Protein AF-0000000087751514 (afdb_homodimer)

Solvent-accessible surface area (backbone atoms only — not comparable to full-atom values): 96172 Å² total; per-residue (Å²): 114,69,69,55,51,56,49,49,42,50,51,45,50,41,46,51,51,48,42,32,73,72,62,78,49,67,37,50,44,45,68,71,76,81,73,72,72,69,70,77,70,86,76,60,59,80,82,56,18,78,55,41,72,42,82,78,82,82,59,77,68,70,81,74,60,80,61,81,58,60,52,70,57,47,34,41,37,33,31,66,43,54,52,54,75,67,82,70,81,80,73,78,82,79,74,65,70,76,73,64,52,57,50,64,68,59,53,51,49,52,41,48,52,53,48,36,39,46,69,65,56,31,32,37,32,43,43,76,47,79,45,81,45,93,56,75,79,64,29,29,42,37,38,36,40,36,32,31,75,52,67,71,66,46,56,58,49,47,56,52,49,52,50,51,34,32,45,65,40,20,32,61,69,59,68,70,65,67,74,66,86,58,27,80,25,62,20,53,47,45,40,50,51,52,48,38,38,52,30,47,54,91,79,64,21,46,21,50,70,80,45,54,90,51,46,72,49,72,43,47,51,77,58,64,66,54,38,54,58,52,50,45,48,59,57,67,41,65,78,47,59,84,44,89,50,62,66,60,35,49,52,41,20,42,52,50,9,40,50,59,18,48,50,53,48,48,50,52,53,53,42,61,64,32,47,64,54,18,54,47,22,54,53,47,55,57,39,41,80,78,29,53,56,58,28,37,43,50,26,46,52,46,17,49,39,38,10,37,46,51,44,48,50,52,54,49,50,46,49,28,50,46,54,50,48,24,58,48,46,39,46,21,85,43,28,58,57,79,43,68,27,87,82,40,66,57,48,79,38,78,36,74,62,78,72,43,75,36,70,41,63,68,64,67,61,35,50,53,47,47,52,50,52,51,48,51,49,50,51,47,52,53,51,50,51,52,52,45,52,53,50,56,42,49,52,34,35,54,54,62,66,40,70,83,68,44,39,92,86,30,68,58,32,50,49,51,48,46,53,50,25,50,51,49,41,49,51,46,44,46,50,47,63,63,43,45,46,52,49,33,50,52,51,42,60,68,46,47,40,59,26,45,47,55,40,51,42,54,34,49,50,46,48,46,52,49,48,52,55,62,60,49,42,56,59,48,42,48,40,69,40,38,62,80,41,27,52,60,50,27,50,51,39,51,71,67,55,73,50,99,60,75,54,59,60,51,85,80,71,71,41,50,54,60,68,49,47,45,36,54,53,49,46,53,49,48,48,45,43,62,68,37,46,43,56,51,54,50,47,52,47,44,50,58,65,48,60,76,75,82,83,68,69,51,49,32,44,55,52,36,53,68,72,57,80,88,80,81,79,72,77,77,67,72,80,68,82,78,54,58,97,35,59,64,85,68,73,63,78,92,58,67,74,73,53,83,59,83,83,76,75,84,78,77,77,74,82,73,84,80,80,79,78,81,79,89,81,83,84,78,83,77,56,59,71,59,66,79,82,85,62,60,75,90,47,42,65,61,37,52,51,45,46,52,50,51,52,50,49,53,54,51,41,67,71,30,59,61,71,63,69,60,62,57,51,53,50,50,49,53,50,50,38,50,39,29,39,43,30,41,72,41,43,55,43,35,40,53,47,41,56,49,46,61,49,44,57,40,39,51,51,45,33,54,63,69,65,22,19,44,62,75,37,42,66,47,52,65,79,61,61,55,57,55,51,49,50,49,40,30,59,50,12,40,56,47,24,46,45,35,30,49,65,29,35,28,35,53,36,46,77,34,70,75,44,39,61,65,59,55,78,53,72,90,87,60,88,59,80,76,35,49,52,58,63,84,74,46,44,70,52,58,33,50,52,50,39,52,53,50,50,54,52,43,51,50,51,41,52,48,50,61,72,69,49,70,56,66,47,69,64,58,50,52,48,51,50,50,51,51,34,43,48,44,50,44,51,50,46,54,53,32,62,67,54,32,72,74,53,52,73,62,56,54,49,49,43,50,49,46,42,50,49,42,50,50,49,46,50,49,39,39,35,35,45,48,46,48,63,57,48,64,70,76,107,115,72,70,56,54,56,51,49,50,49,51,46,49,42,47,51,51,48,41,33,73,70,62,75,47,63,35,46,46,51,71,67,81,77,72,82,76,70,66,74,69,82,69,78,79,80,87,69,19,62,58,51,59,51,76,80,76,84,73,82,79,68,82,73,60,81,61,79,61,59,54,70,57,47,33,38,38,34,30,67,43,55,52,55,74,66,84,69,81,79,74,73,77,78,75,51,72,76,73,59,52,57,48,65,67,59,53,51,50,52,40,48,52,53,47,36,40,43,70,66,57,30,34,37,32,43,42,77,46,79,46,82,46,93,54,75,80,65,28,29,41,37,38,34,40,35,32,30,75,52,65,71,65,46,55,59,50,46,55,50,48,52,48,50,34,32,45,64,40,21,32,61,69,60,69,70,66,66,73,65,84,54,46,81,29,62,18,54,49,46,40,51,50,53,47,39,39,51,30,45,54,90,78,64,21,44,22,50,71,82,45,53,91,52,44,73,50,72,45,47,51,75,57,64,66,56,37,54,56,52,52,45,46,59,58,67,42,64,79,47,60,84,46,88,49,63,66,57,35,47,50,42,21,40,51,50,9,41,50,56,18,49,51,52,50,47,51,53,54,52,42,62,65,32,48,63,55,19,53,47,21,54,52,48,56,56,39,41,79,78,29,54,56,59,27,38,44,48,26,45,51,46,17,49,38,38,9,38,46,50,44,47,49,50,54,48,50,45,48,27,49,45,53,50,48,25,58,51,47,42,46,19,84,43,28,58,58,78,42,69,28,88,82,39,67,56,48,78,38,77,35,73,62,79,72,44,74,38,71,42,64,69,65,67,61,35,50,52,46,47,52,51,52,51,49,52,48,52,51,48,52,52,50,50,50,52,51,44,53,52,51,55,44,48,51,37,36,54,52,62,66,40,71,82,66,43,39,90,88,31,70,58,33,50,51,50,48,47,52,49,24,51,51,51,42,49,52,45,43,47,50,46,62,62,43,45,47,50,48,33,51,52,52,42,60,67,47,47,40,59,25,45,47,54,40,51,44,53,34,50,50,46,47,46,53,49,49,53,54,61,60,48,41,56,59,48,43,49,42,68,41,38,60,80,40,29,51,60,47,26,50,51,38,51,71,67,56,73,52,101,59,75,54,61,60,53,83,80,70,69,40,51,54,60,68,49,48,44,36,53,52,49,46,53,50,49,46,44,43,62,70,38,46,43,54,50,53,49,47,50,49,44,48,62,64,46,65,75,68,87,77,71,67,49,47,32,44,55,53,36,55,69,75,59,80,87,81,80,80,71,79,76,69,75,76,67,77,78,55,52,98,37,48,76,73,76,80,57,72,85,56,65,71,70,77,60,79,69,87,76,78,82,79,81,85,79,81,78,77,76,79,78,80,81,71,85,75,77,79,75,80,71,65,55,68,56,63,76,81,86,62,59,77,90,47,41,64,59,36,52,52,45,46,51,51,50,54,50,51,52,54,52,40,69,72,32,59,58,72,62,71,61,62,58,52,53,50,50,50,53,50,50,37,50,41,29,39,42,30,41,70,41,43,55,44,34,42,54,50,41,56,50,46,63,50,44,57,42,40,50,52,45,34,55,62,70,64,21,17,44,62,76,36,42,66,46,52,64,82,60,60,57,59,56,50,47,50,49,41,32,60,50,11,40,57,45,24,47,46,35,29,49,64,30,34,30,34,53,36,46,78,34,69,73,44,38,60,65,60,54,82,50,69,93,86,59,88,60,79,75,36,48,52,57,64,84,72,48,43,70,52,57,33,50,51,50,37,53,53,50,50,55,52,45,50,48,49,42,51,48,51,62,72,70,50,70,58,64,47,68,65,58,52,52,48,51,50,50,49,51,33,48,49,44,49,45,51,50,46,53,53,41,63,67,62,30,70,71,51,52,73,64,55,51,50,44,38,50,48,36,41,51,48,46,51,50,48,47,45,48,38,40,32,36,41,53,48,47,62,57,48,60,69,76,107

InterPro domains:
  IPR007632 Anoctamin [PTHR12308] (82-829)
  IPR049452 Anoctamin, transmembrane domain [PF04547] (252-818)

Foldseek 3Di:
DVVVQLVVLLVQLLVVLVCCVQVVAKFKFAFPPVPCLPPPPCPADQQFDLPVRLDPDPDDRPDPPPPLDQQDFWKKWKFKWFFPPPPPPDDDPDPPPRVRDTDPVLSVVVSLLSSLLNVLRKIWIKHWDWDDDPPNRGTIIIIMITTGHDPVSLLVVLLVVQVVCVVLQWFFLLVPLVLDHGHQFQLSVNLSLVCQACPDVVVSHSNCVVVVVGTPDMFTFFDQVCLVPQLVCVLPCLVCLLPDCPVSLVSCCRNQHPLSSVVLVLLSLVLNLLVVLLVVLVVLVVVLVVDQLSSLLVLLVSQLCLLQPSLLVSLLVSLQVLLLVCSSSRTGACFQVAAWDPLFDADFDQDVVVRDTDGDDDPVVLVVLVVVLVVVLVVLLVVLLVVLVVLVQVLVLVVVVVPPQCDVPDPVNLVSLLVSLVVLLVVLCCCLVVPQLVVLLVSLSVSRDTGPQVSLLSSLVSSLSSLVSSPCVNLCCLQPPCQVCVVVVLVVCQVVVVDVDRRDDDHPPDFSLSNPPNNVVNNLVVCCCVQFVVVVVVVVVVVVVVVDPDQDSPQSSLVSVVNDDDDDCDDSPDPPDPDVVDPPDDDPPVPPVVPPPDPDDPDPDDDDDDDPPPDDPDDPDHSHGPGDSPDPPVCVVSNVVVVVVVVVQVVLQRPFAADDCSVVLSVVLSLLLCSNACCSSRSNSSVSVSVSSSSSSSRSSCCQNPRHRRHSHGHDSDNRCSSVSSVVSSLVSSLNSLCSCLPGFQSVLSVPPVSVVVQPVPDDPDSHRGRHHDCPVPPPVNSVVSSVVSSVVSVVSSVCVPVVRDSHDPLSVVLVVVLSVLSVVLVVLVVVLPPPPPPDPVVNVVSVVVNVVSSVVNSVSSNVSVVVSVVVVPD/DVVVQLVVLLVQLLVVLVCCLQVVFKFKQAFPPPDDPPPPPPPPADDDDLPLDQDPDPPDPPPPPPPLDQQDFWKKWKFKWFFPPPPPPDDDPDPPVNVRDTDPVLSVVVSLLSSLLNVLRKIWIKHWDWDDDPPNRGTIIMIMITIGHDPVSLLLVLLVVQVVCVVLQWFFLPVPLVLDDGDQFQLSVNLSLVCQACPDVQVSHSNCVVVVVGTPDMFTFFDQVCLVPQLVVVLPPLVCLLPDCPVSLVSCCRNQHDLSSVVLVLLSLVLNLLVVLLVVLVVLVVVLVVDQLSSLLVLLVSQLCLLQPSLLVSLLVSLQVLLLVCSSSRTGACFQVAAWDPLFDADFDQDVVVRDTDGDDDPVVLVVLVVVLVVVLVVLLVVLLVVLVVLVQVLVLVVVVVPPQCDPPDPVNVVSLLVSLVVLLVVLCCCLVVPQLVVLLVSLSVSRDTGPQVSLLSSLVSSLSSCVSSPCVNLCCLQPPCQVCVVVVLVVCQVVVVDVDRGDDDHPPDFSLSNPPNNVVNNLVVCCCVLFVVVVVVVVVVVVVVVPPPQDSPQSSLVSVVNDDDDDCDDDPDPPPPPDVDDSDDPPPVPPPDPPDPPDDDDDDDDDPDDPDPPDPPPPPRSHGPRDSPDPPVCVVSNVVVVVVVVVQVVLQRPFAADDCSVVLSVVLSLLLCSNACCSSRSNSSVSVSVSSSSSSSRSSCCQNPRHRRHSHGHDSDNRCSSVSSVVSSLVSSLNSLCSCLPGFQSVLSVPPVSVVVQPVPDDPDSHGGRHHDCPVPPPVNSVVSSVVSSVVSVVSSVVVPVVRDSHDPLSVVLVVVLSVLSVVLVVLVVVLPPPPPPDPVNNVVSVVVNVVSSVVNSVSSVVSNVVSVVVVPD

Organism: NCBI:txid74557

Secondary structure (DSSP, 8-state):
-HHHHHHHHHHHHHHHHHHHHHH---EEE--------------------SSS----------------------EEEEEEEEB----------SSTTTT--B-HHHHHHHHHHHHHHHHHT-EEEEEEEEE--SSGGG-EEEEEEEEE--HHHHHHHHHHHHHHHHHTT-S-GGGTTT---PPPPHHHHHHHHHHHHHS-GGGTS--GGGGTTTEEEEEEPP-HHHIIIIIHHHHH--TTTTS--HHHHHHHHHHH-HHHHHHHHHHHHHHHHHHHHHHHHHHHHHHTTT-HHHHHHHHHHHHHHIIIIIHHHHHHHHHHHHHHHHHHHT--TTTTTTPBPTT---EEEEETTTTEEEEE--HHHHHHHHHHHHHHHHHHHHHHHHHHHHHHHHHHHHHHHTTTS--TTSHHHHHHHHHHHHHHHHHHHIIIIIIIHHHHHHHHHHH--SBHHHHHHHHHHHHHHHHHHHHHHHHHIIIIIIHHHHHHHHHHHHHHT-SSS-----TT---HHHHHHHHHHHHHHHHIIIIIIHHHHHHHHHHHHTT-----THHHHHHHHHH-----------------S-S-S----S-TTT-------------------------------B------GGGHHHHHHHHHHHHHHHHHHHHSPBP-HHHHHHHHHHHHHHHHHHTTT-TTHHHHHHHHHHHHHHHHHHIIIIISBPPPP---SS-TTHHHHHHHHHHHHHHHHHHIIIIISSGGGGGSHHHHHHHT-S-TT-SS------TTTS-HHHHHHHHHHHHHHHHHHHHHHHHHS-SS-HHHHHHHHHHHHHHHHHHHHHHHHHH-TT--HHHHHHHHHHHHHHHHHHHHHHHHHHHHHHHTTT-/-HHHHHHHHHHHHHHHHHHHHHH---EEE-----S-----------S--SS-----------------------EEEEEEEEB---------SSGGGTT--B-HHHHHHHHHHHHHHHHHT-EEEEEEEEE--SSGGG-EEEEEEEEE--HHHHHHHHHHHHHHHHHTTSS-GGGTTT---PPPPHHHHHHHHHHHHHS-GGGTS--GGGGTTTEEEEEEPP-HHHIIIIIHHHHH--GGGGS--HHHHHHHHHHH-HHHHHHHHHHHHHHHHHHHHHHHHHHHHHHTTT-HHHHHHHHHHHHHHIIIIIHHHHHHHHHHHHHHHHHHHT--TTTTTTPBPTT---EEEEETTTTEEEEE--HHHHHHHHHHHHHHHHHHHHHHHHHHHHHHHHHHHHHHHTTTS--TTSHHHHHHHHHHHHHHHHHHHIIIIIIIHHHHHHHHHHH--SBHHHHHHHHHHHHHHHHHHHHHHHHHIIIIIIHHHHHHHHHHHHHHT-SSS-----TT---HHHHHHHHHHHHHHHHIIIIIIHHHHHHHHHHHHTT-----THHHHHHHHHH-----------------S-S-----STTSTTTT-----------------------------B------GGGHHHHHHHHHHHHHHHHHHHHSPBP-HHHHHHHHHHHHHHHHHHTTT-TTHHHHHHHHHHHHHHHHHHIIIIISBPPPP---SS-TTHHHHHHHHHHHHHHHHHHIIIIISSGGGGGSHHHHHHHT---TT-SS------TTTS-HHHHHHHHHHHHHHHHHHHHHHHHHS-SS-HHHHHHHHHHHHHHHHHHHHHHHHHH-TT--HHHHHHHHHHHHHHHHHHHHHHHHHHHHHHHGGG-

Nearest PDB structures (foldseek):
  7rxg-assembly1_B  TM=7.237E-01  e=9.413E-23  Aspergillus fumigatus A1163
  8tol-assembly1_B  TM=7.421E-01  e=1.070E-21  Fusarium vanettenii 77-13-4
  7rx2-assembly1_B  TM=7.540E-01  e=1.449E-21  Aspergillus fumigatus A1163
  8tps-assembly1_A  TM=7.712E-01  e=7.522E-20  Fusarium vanettenii 77-13-4
  4wit-assembly1_A  TM=7.027E-01  e=1.022E-20  Fusarium vanettenii 77-13-4

pLDDT: mean 70.04, std 22.33, range [16.31, 97.81]

Sequence (1750 aa):
MADTDETKAEEAIAQCVNDILFESSAIAIAIPEEHDQIAPLKIQPDNQSRESSFATSTASDTMFENDRRKLVFDYAIIVKLSRRGNNSPTKSPVKQLTDTQFNQEAVAKIQAIAKRLVYVGFHVRLETRWSEKKKQQASHLKVILLVYAPEGILSTHKKKLEVERWIEGGRYGEHILNLSRPKMTSADRLVLVDRLLYMPFEDGGVGLSDFESIISKAFPLHDDEFNREIVSNWFYKWKDYFRNNDDQIDNIRLHFGEKAGLYFAFMDFYTKWLIPIAIWGVLIYIVSAFSAMGYFQLLGITGVFVSSIWGTLFLIFWKRKRSAIRLKWGVGQLEHVNVLNPDYQGVPRFDVPTGVVKLYYPTYKRRLKYVFGYFILLVFIAVETVVTIGFVDLYFFFKSGCAGGCSTGGFENWILVLCQGILLGLVVDIIQYQIFRVIAVALTNWENHRTEKRYETSRALKIFLWDFFGIYSWFWMCAFVYIPYGQQFSDLINEYHILPWPSSYRPGLLVLGNIFITPLVVTQSLKIVFEKMIPYFLLKGAKKAMGSKGNYDVYQTAIAQDFYTPNVSAPKPPPSPQFSEIMVLGLKNVSRKLSSSPRKAQSTSEVSPKKSTIDKPKERRSRGCITNLSVPLAQQNAFHEQRRRFVDRVLEQAHQSPHDNFADYADMCVQFGYVSQFTCIWPFIPLCAVVNNVFEVRSTAFQLAYASARRVPQRTSSIGSWNMFLKFNNIWAIFINIALICYASGLLESFYSDCYLSLGQIGYGEHLPPLVPNFTCLSSDERLKTFLILEHSFVIVYVLLYLTIPVLPSDVKRIMRKKDKEIKEHFVSQLQLFNSPQATPDFASLNLVKHQLFSVELKTILVRVENALTNRRSMMADTDETKAEEAIAQCVNDILFESSAIAIAIPEEHDQIAPLKIQPDNQSRESSFATSTASDTMFENDRRKLVFDYAIIVKLSRRGNNSPTKSPVKQLTDTQFNQEAVAKIQAIAKRLVYVGFHVRLETRWSEKKKQQASHLKVILLVYAPEGILSTHKKKLEVERWIEGGRYGEHILNLSRPKMTSADRLVLVDRLLYMPFEDGGVGLSDFESIISKAFPLHDDEFNREIVSNWFYKWKDYFRNNDDQIDNIRLHFGEKAGLYFAFMDFYTKWLIPIAIWGVLIYIVSAFSAMGYFQLLGITGVFVSSIWGTLFLIFWKRKRSAIRLKWGVGQLEHVNVLNPDYQGVPRFDVPTGVVKLYYPTYKRRLKYVFGYFILLVFIAVETVVTIGFVDLYFFFKSGCAGGCSTGGFENWILVLCQGILLGLVVDIIQYQIFRVIAVALTNWENHRTEKRYETSRALKIFLWDFFGIYSWFWMCAFVYIPYGQQFSDLINEYHILPWPSSYRPGLLVLGNIFITPLVVTQSLKIVFEKMIPYFLLKGAKKAMGSKGNYDVYQTAIAQDFYTPNVSAPKPPPSPQFSEIMVLGLKNVSRKLSSSPRKAQSTSEVSPKKSTIDKPKERRSRGCITNLSVPLAQQNAFHEQRRRFVDRVLEQAHQSPHDNFADYADMCVQFGYVSQFTCIWPFIPLCAVVNNVFEVRSTAFQLAYASARRVPQRTSSIGSWNMFLKFNNIWAIFINIALICYASGLLESFYSDCYLSLGQIGYGEHLPPLVPNFTCLSSDERLKTFLILEHSFVIVYVLLYLTIPVLPSDVKRIMRKKDKEIKEHFVSQLQLFNSPQATPDFASLNLVKHQLFSVELKTILVRVENALTNRRSM

Structure (mmCIF, N/CA/C/O backbone):
data_AF-0000000087751514-model_v1
#
loop_
_entity.id
_entity.type
_entity.pdbx_description
1 polymer 'Transmembrane protein'
#
loop_
_atom_site.group_PDB
_atom_site.id
_atom_site.type_symbol
_atom_site.label_atom_id
_atom_site.label_alt_id
_atom_site.label_comp_id
_atom_site.label_asym_id
_atom_site.label_entity_id
_atom_site.label_seq_id
_atom_site.pdbx_PDB_ins_code
_atom_site.Cartn_x
_atom_site.Cartn_y
_atom_site.Cartn_z
_atom_site.occupancy
_atom_site.B_iso_or_equiv
_atom_site.auth_seq_id
_atom_site.auth_comp_id
_atom_site.auth_asym_id
_atom_site.auth_atom_id
_atom_site.pdbx_PDB_model_num
ATOM 1 N N . MET A 1 1 ? 55.594 -12.172 -33.625 1 25.12 1 MET A N 1
ATOM 2 C CA . MET A 1 1 ? 55.594 -13.516 -33.062 1 25.12 1 MET A CA 1
ATOM 3 C C . MET A 1 1 ? 54.25 -13.805 -32.375 1 25.12 1 MET A C 1
ATOM 5 O O . MET A 1 1 ? 53.875 -14.969 -32.219 1 25.12 1 MET A O 1
ATOM 9 N N . ALA A 1 2 ? 53.656 -12.75 -31.922 1 39.25 2 ALA A N 1
ATOM 10 C CA . ALA A 1 2 ? 52.375 -12.852 -31.25 1 39.25 2 ALA A CA 1
ATOM 11 C C . ALA A 1 2 ? 51.281 -13.242 -32.25 1 39.25 2 ALA A C 1
ATOM 13 O O . ALA A 1 2 ? 50.375 -13.992 -31.891 1 39.25 2 ALA A O 1
ATOM 14 N N . ASP A 1 3 ? 51.375 -12.742 -33.438 1 42.31 3 ASP A N 1
ATOM 15 C CA . ASP A 1 3 ? 50.375 -13 -34.469 1 42.31 3 ASP A CA 1
ATOM 16 C C . ASP A 1 3 ? 50.406 -14.469 -34.906 1 42.31 3 ASP A C 1
ATOM 18 O O . ASP A 1 3 ? 49.344 -15.039 -35.219 1 42.31 3 ASP A O 1
ATOM 22 N N . THR A 1 4 ? 51.562 -15.023 -34.781 1 47.47 4 THR A N 1
ATOM 23 C CA . THR A 1 4 ? 51.719 -16.391 -35.281 1 47.47 4 THR A CA 1
ATOM 24 C C . THR A 1 4 ? 51.094 -17.391 -34.312 1 47.47 4 THR A C 1
ATOM 26 O O . THR A 1 4 ? 50.5 -18.391 -34.75 1 47.47 4 THR A O 1
ATOM 29 N N . ASP A 1 5 ? 51.188 -17.078 -33.094 1 42.22 5 ASP A N 1
ATOM 30 C CA . ASP A 1 5 ? 50.688 -18 -32.094 1 42.22 5 ASP A CA 1
ATOM 31 C C . ASP A 1 5 ? 49.156 -18 -32.094 1 42.22 5 ASP A C 1
ATOM 33 O O . ASP A 1 5 ? 48.531 -19.047 -31.938 1 42.22 5 ASP A O 1
ATOM 37 N N . GLU A 1 6 ? 48.562 -16.875 -32.312 1 50.69 6 GLU A N 1
ATOM 38 C CA . GLU A 1 6 ? 47.125 -16.797 -32.375 1 50.69 6 GLU A CA 1
ATOM 39 C C . GLU A 1 6 ? 46.594 -17.531 -33.625 1 50.69 6 GLU A C 1
ATOM 41 O O . GLU A 1 6 ? 45.562 -18.203 -33.531 1 50.69 6 GLU A O 1
ATOM 46 N N . THR A 1 7 ? 47.406 -17.469 -34.688 1 52.81 7 THR A N 1
ATOM 47 C CA . THR A 1 7 ? 46.969 -18.125 -35.938 1 52.81 7 THR A CA 1
ATOM 48 C C . THR A 1 7 ? 47.094 -19.641 -35.812 1 52.81 7 THR A C 1
ATOM 50 O O . THR A 1 7 ? 46.25 -20.391 -36.281 1 52.81 7 THR A O 1
ATOM 53 N N . LYS A 1 8 ? 48.094 -20.078 -35.062 1 50.31 8 LYS A N 1
ATOM 54 C CA . LYS A 1 8 ? 48.281 -21.516 -34.875 1 50.31 8 LYS A CA 1
ATOM 55 C C . LYS A 1 8 ? 47.188 -22.094 -33.969 1 50.31 8 LYS A C 1
ATOM 57 O O . LYS A 1 8 ? 46.656 -23.188 -34.25 1 50.31 8 LYS A O 1
ATOM 62 N N . ALA A 1 9 ? 46.906 -21.297 -33 1 52.25 9 ALA A N 1
ATOM 63 C CA . ALA A 1 9 ? 45.844 -21.719 -32.094 1 52.25 9 ALA A CA 1
ATOM 64 C C . ALA A 1 9 ? 44.5 -21.781 -32.844 1 52.25 9 ALA A C 1
ATOM 66 O O . ALA A 1 9 ? 43.719 -22.719 -32.625 1 52.25 9 ALA A O 1
ATOM 67 N N . GLU A 1 10 ? 44.344 -20.859 -33.75 1 57.66 10 GLU A N 1
ATOM 68 C CA . GLU A 1 10 ? 43.094 -20.844 -34.531 1 57.66 10 GLU A CA 1
ATOM 69 C C . GLU A 1 10 ? 43.062 -22.016 -35.5 1 57.66 10 GLU A C 1
ATOM 71 O O . GLU A 1 10 ? 42 -22.641 -35.688 1 57.66 10 GLU A O 1
ATOM 76 N N . GLU A 1 11 ? 44.156 -22.312 -36.125 1 57.47 11 GLU A N 1
ATOM 77 C CA . GLU A 1 11 ? 44.219 -23.438 -37.062 1 57.47 11 GLU A CA 1
ATOM 78 C C . GLU A 1 11 ? 44.062 -24.766 -36.344 1 57.47 11 GLU A C 1
ATOM 80 O O . GLU A 1 11 ? 43.406 -25.688 -36.844 1 57.47 11 GLU A O 1
ATOM 85 N N . ALA A 1 12 ? 44.531 -24.828 -35.125 1 51.59 12 ALA A N 1
ATOM 86 C CA . ALA A 1 12 ? 44.406 -26.047 -34.344 1 51.59 12 ALA A CA 1
ATOM 87 C C . ALA A 1 12 ? 42.938 -26.281 -33.938 1 51.59 12 ALA A C 1
ATOM 89 O O . ALA A 1 12 ? 42.438 -27.422 -34 1 51.59 12 ALA A O 1
ATOM 90 N N . ILE A 1 13 ? 42.312 -25.234 -33.625 1 58.72 13 ILE A N 1
ATOM 91 C CA . ILE A 1 13 ? 40.906 -25.328 -33.25 1 58.72 13 ILE A CA 1
ATOM 92 C C . ILE A 1 13 ? 40.062 -25.734 -34.469 1 58.72 13 ILE A C 1
ATOM 94 O O . ILE A 1 13 ? 39.188 -26.594 -34.375 1 58.72 13 ILE A O 1
ATOM 98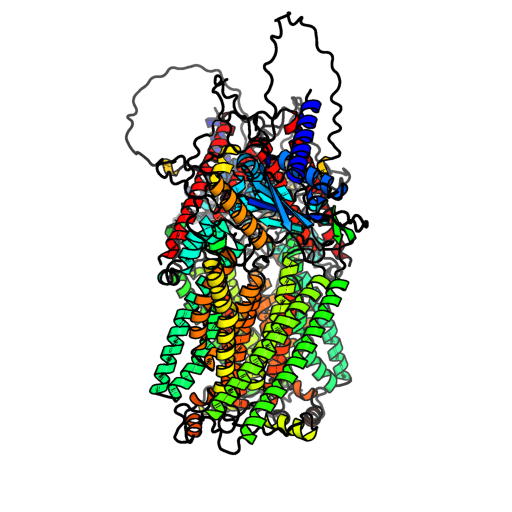 N N . ALA A 1 14 ? 40.469 -25.141 -35.594 1 60.12 14 ALA A N 1
ATOM 99 C CA . ALA A 1 14 ? 39.781 -25.484 -36.844 1 60.12 14 ALA A CA 1
ATOM 100 C C . ALA A 1 14 ? 40 -26.938 -37.219 1 60.12 14 ALA A C 1
ATOM 102 O O . ALA A 1 14 ? 39.094 -27.641 -37.656 1 60.12 14 ALA A O 1
ATOM 103 N N . GLN A 1 15 ? 41.188 -27.391 -37.031 1 56.94 15 GLN A N 1
ATOM 104 C CA . GLN A 1 15 ? 41.5 -28.781 -37.344 1 56.94 15 GLN A CA 1
ATOM 105 C C . GLN A 1 15 ? 40.781 -29.734 -36.406 1 56.94 15 GLN A C 1
ATOM 107 O O . GLN A 1 15 ? 40.312 -30.797 -36.812 1 56.94 15 GLN A O 1
ATOM 112 N N . CYS A 1 16 ? 40.688 -29.312 -35.156 1 56.56 16 CYS A N 1
ATOM 113 C CA . CYS A 1 16 ? 39.969 -30.141 -34.188 1 56.56 16 CYS A CA 1
ATOM 114 C C . CYS A 1 16 ? 38.5 -30.281 -34.562 1 56.56 16 CYS A C 1
ATOM 116 O O . CYS A 1 16 ? 37.938 -31.375 -34.469 1 56.56 16 CYS A O 1
ATOM 118 N N . VAL A 1 17 ? 37.969 -29.234 -35.031 1 60.12 17 VAL A N 1
ATOM 119 C CA . VAL A 1 17 ? 36.594 -29.266 -35.469 1 60.12 17 VAL A CA 1
ATOM 120 C C . VAL A 1 17 ? 36.438 -30.156 -36.688 1 60.12 17 VAL A C 1
ATOM 122 O O . VAL A 1 17 ? 35.5 -30.969 -36.781 1 60.12 17 VAL A O 1
ATOM 125 N N . ASN A 1 18 ? 37.438 -30.016 -37.562 1 56.62 18 ASN A N 1
ATOM 126 C CA . ASN A 1 18 ? 37.406 -30.844 -38.781 1 56.62 18 ASN A CA 1
ATOM 127 C C . ASN A 1 18 ? 37.594 -32.312 -38.438 1 56.62 18 ASN A C 1
ATOM 129 O O . ASN A 1 18 ? 36.938 -33.188 -39.031 1 56.62 18 ASN A O 1
ATOM 133 N N . ASP A 1 19 ? 38.469 -32.562 -37.531 1 53.09 19 ASP A N 1
ATOM 134 C CA . ASP A 1 19 ? 38.75 -33.969 -37.188 1 53.09 19 ASP A CA 1
ATOM 135 C C . ASP A 1 19 ? 37.531 -34.625 -36.562 1 53.09 19 ASP A C 1
ATOM 137 O O . ASP A 1 19 ? 37.25 -35.812 -36.812 1 53.09 19 ASP A O 1
ATOM 141 N N . ILE A 1 20 ? 36.875 -33.875 -35.781 1 54.62 20 ILE A N 1
ATOM 142 C CA . ILE A 1 20 ? 35.688 -34.406 -35.125 1 54.62 20 ILE A CA 1
ATOM 143 C C . ILE A 1 20 ? 34.594 -34.625 -36.125 1 54.62 20 ILE A C 1
ATOM 145 O O . ILE A 1 20 ? 33.875 -35.656 -36.062 1 54.62 20 ILE A O 1
ATOM 149 N N . LEU A 1 21 ? 34.562 -33.688 -36.938 1 51.81 21 LEU A N 1
ATOM 150 C CA . LEU A 1 21 ? 33.5 -33.781 -37.938 1 51.81 21 LEU A CA 1
ATOM 151 C C . LEU A 1 21 ? 33.75 -34.938 -38.875 1 51.81 21 LEU A C 1
ATOM 153 O O . LEU A 1 21 ? 32.781 -35.562 -39.344 1 51.81 21 LEU A O 1
ATOM 157 N N . PHE A 1 22 ? 35.062 -35.188 -39.125 1 51 22 PHE A N 1
ATOM 158 C CA . PHE A 1 22 ? 35.344 -36.188 -40.156 1 51 22 PHE A CA 1
ATOM 159 C C . PHE A 1 22 ? 35.812 -37.5 -39.531 1 51 22 PHE A C 1
ATOM 161 O O . PHE A 1 22 ? 35.656 -38.594 -40.125 1 51 22 PHE A O 1
ATOM 168 N N . GLU A 1 23 ? 36.5 -37.438 -38.25 1 47.47 23 GLU A N 1
ATOM 169 C CA . GLU A 1 23 ? 37.031 -38.688 -37.719 1 47.47 23 GLU A CA 1
ATOM 170 C C . GLU A 1 23 ? 36.219 -39.156 -36.5 1 47.47 23 GLU A C 1
ATOM 172 O O . GLU A 1 23 ? 36.438 -40.25 -35.969 1 47.47 23 GLU A O 1
ATOM 177 N N . SER A 1 24 ? 34.969 -38.906 -36.219 1 42.94 24 SER A N 1
ATOM 178 C CA . SER A 1 24 ? 34 -39.312 -35.219 1 42.94 24 SER A CA 1
ATOM 179 C C . SER A 1 24 ? 34.625 -39.281 -33.812 1 42.94 24 SER A C 1
ATOM 181 O O . SER A 1 24 ? 34.188 -40 -32.906 1 42.94 24 SER A O 1
ATOM 183 N N . SER A 1 25 ? 35.875 -38.719 -33.531 1 39.69 25 SER A N 1
ATOM 184 C CA . SER A 1 25 ? 36.5 -38.812 -32.219 1 39.69 25 SER A CA 1
ATOM 185 C C . SER A 1 25 ? 36.188 -37.594 -31.375 1 39.69 25 SER A C 1
ATOM 187 O O . SER A 1 25 ? 35.969 -36.5 -31.906 1 39.69 25 SER A O 1
ATOM 189 N N . ALA A 1 26 ? 35.719 -37.688 -30.062 1 44.06 26 ALA A N 1
ATOM 190 C CA . ALA A 1 26 ? 35.469 -36.625 -29.109 1 44.06 26 ALA A CA 1
ATOM 191 C C . ALA A 1 26 ? 36.75 -35.906 -28.75 1 44.06 26 ALA A C 1
ATOM 193 O O . ALA A 1 26 ? 37.812 -36.531 -28.562 1 44.06 26 ALA A O 1
ATOM 194 N N . ILE A 1 27 ? 37.062 -34.625 -29 1 42.84 27 ILE A N 1
ATOM 195 C CA . ILE A 1 27 ? 38.281 -33.906 -28.703 1 42.84 27 ILE A CA 1
ATOM 196 C C . ILE A 1 27 ? 38 -32.812 -27.672 1 42.84 27 ILE A C 1
ATOM 198 O O . ILE A 1 27 ? 37 -32.125 -27.75 1 42.84 27 ILE A O 1
ATOM 202 N N . ALA A 1 28 ? 38.594 -32.875 -26.5 1 42.38 28 ALA A N 1
ATOM 203 C CA . ALA A 1 28 ? 38.594 -31.797 -25.531 1 42.38 28 ALA A CA 1
ATOM 204 C C . ALA A 1 28 ? 39.531 -30.672 -25.953 1 42.38 28 ALA A C 1
ATOM 206 O O . ALA A 1 28 ? 40.625 -30.922 -26.406 1 42.38 28 ALA A O 1
ATOM 207 N N . ILE A 1 29 ? 39.125 -29.438 -26.156 1 43.38 29 ILE A N 1
ATOM 208 C CA . ILE A 1 29 ? 39.969 -28.297 -26.484 1 43.38 29 ILE A CA 1
ATOM 209 C C . ILE A 1 29 ? 40.219 -27.453 -25.219 1 43.38 29 ILE A C 1
ATOM 211 O O . ILE A 1 29 ? 39.25 -27 -24.578 1 43.38 29 ILE A O 1
ATOM 215 N N . ALA A 1 30 ? 41.219 -27.609 -24.375 1 37.97 30 ALA A N 1
ATOM 216 C CA . ALA A 1 30 ? 41.531 -26.719 -23.266 1 37.97 30 ALA A CA 1
ATOM 217 C C . ALA A 1 30 ? 42.75 -25.844 -23.594 1 37.97 30 ALA A C 1
ATOM 219 O O . ALA A 1 30 ? 43.656 -26.266 -24.344 1 37.97 30 ALA A O 1
ATOM 220 N N . ILE A 1 31 ? 42.812 -24.531 -23.406 1 33.12 31 ILE A N 1
ATOM 221 C CA . ILE A 1 31 ? 44 -23.672 -23.484 1 33.12 31 ILE A CA 1
ATOM 222 C C . ILE A 1 31 ? 44.844 -23.844 -22.234 1 33.12 31 ILE A C 1
ATOM 224 O O . ILE A 1 31 ? 44.344 -23.703 -21.109 1 33.12 31 ILE A O 1
ATOM 228 N N . PRO A 1 32 ? 46.125 -24.312 -22.172 1 28.3 32 PRO A N 1
ATOM 229 C CA . PRO A 1 32 ? 46.938 -24.375 -20.969 1 28.3 32 PRO A CA 1
ATOM 230 C C . PRO A 1 32 ? 47.156 -23.016 -20.312 1 28.3 32 PRO A C 1
ATOM 232 O O . PRO A 1 32 ? 47.406 -22.031 -21.016 1 28.3 32 PRO A O 1
ATOM 235 N N . GLU A 1 33 ? 46.531 -22.688 -19.188 1 32.19 33 GLU A N 1
ATOM 236 C CA . GLU A 1 33 ? 46.719 -21.453 -18.422 1 32.19 33 GLU A CA 1
ATOM 237 C C . GLU A 1 33 ? 48.188 -21.234 -18.078 1 32.19 33 GLU A C 1
ATOM 239 O O . GLU A 1 33 ? 48.812 -22.078 -17.438 1 32.19 33 GLU A O 1
ATOM 244 N N . GLU A 1 34 ? 49.094 -20.609 -18.828 1 27.8 34 GLU A N 1
ATOM 245 C CA . GLU A 1 34 ? 50.438 -20.312 -18.328 1 27.8 34 GLU A CA 1
ATOM 246 C C . GLU A 1 34 ? 50.375 -19.609 -16.969 1 27.8 34 GLU A C 1
ATOM 248 O O . GLU A 1 34 ? 51.375 -19.547 -16.25 1 27.8 34 GLU A O 1
ATOM 253 N N . HIS A 1 35 ? 49.531 -18.719 -16.734 1 26.95 35 HIS A N 1
ATOM 254 C CA . HIS A 1 35 ? 49.844 -17.703 -15.742 1 26.95 35 HIS A CA 1
ATOM 255 C C . HIS A 1 35 ? 49.719 -18.266 -14.328 1 26.95 35 HIS A C 1
ATOM 257 O O . HIS A 1 35 ? 49.906 -17.531 -13.352 1 26.95 35 HIS A O 1
ATOM 263 N N . ASP A 1 36 ? 49.062 -19.328 -14 1 27.81 36 ASP A N 1
ATOM 264 C CA . ASP A 1 36 ? 48.625 -19.25 -12.602 1 27.81 36 ASP A CA 1
ATOM 265 C C . ASP A 1 36 ? 49.719 -19.734 -11.656 1 27.81 36 ASP A C 1
ATOM 267 O O . ASP A 1 36 ? 49.844 -20.938 -11.414 1 27.81 36 ASP A O 1
ATOM 271 N N . GLN A 1 37 ? 51 -19.266 -11.758 1 27.12 37 GLN A N 1
ATOM 272 C CA . GLN A 1 37 ? 51.812 -19.578 -10.602 1 27.12 37 GLN A CA 1
ATOM 273 C C . GLN A 1 37 ? 51.094 -19.281 -9.297 1 27.12 37 GLN A C 1
ATOM 275 O O . GLN A 1 37 ? 51.719 -19.109 -8.25 1 27.12 37 GLN A O 1
ATOM 280 N N . ILE A 1 38 ? 50.031 -18.656 -9.25 1 24.83 38 ILE A N 1
ATOM 281 C CA . ILE A 1 38 ? 49.594 -18.234 -7.926 1 24.83 38 ILE A CA 1
ATOM 282 C C . ILE A 1 38 ? 49.312 -19.469 -7.07 1 24.83 38 ILE A C 1
ATOM 284 O O . ILE A 1 38 ? 48.531 -20.344 -7.461 1 24.83 38 ILE A O 1
ATOM 288 N N . ALA A 1 39 ? 50.375 -19.953 -6.234 1 26.06 39 ALA A N 1
ATOM 289 C CA . ALA A 1 39 ? 50.281 -20.953 -5.184 1 26.06 39 ALA A CA 1
ATOM 290 C C . ALA A 1 39 ? 48.875 -20.969 -4.57 1 26.06 39 ALA A C 1
ATOM 292 O O . ALA A 1 39 ? 48.312 -19.906 -4.262 1 26.06 39 ALA A O 1
ATOM 293 N N . PRO A 1 40 ? 48.25 -22.094 -4.824 1 24.52 40 PRO A N 1
ATOM 294 C CA . PRO A 1 40 ? 46.938 -22.078 -4.195 1 24.52 40 PRO A CA 1
ATOM 295 C C . PRO A 1 40 ? 47 -21.875 -2.682 1 24.52 40 PRO A C 1
ATOM 297 O O . PRO A 1 40 ? 47.719 -22.625 -1.99 1 24.52 40 PRO A O 1
ATOM 300 N N . LEU A 1 41 ? 47.344 -20.672 -2.18 1 25.02 41 LEU A N 1
ATOM 301 C CA . LEU A 1 41 ? 47.188 -20.484 -0.742 1 25.02 41 LEU A CA 1
ATOM 302 C C . LEU A 1 41 ? 46.094 -21.406 -0.206 1 25.02 41 LEU A C 1
ATOM 304 O O . LEU A 1 41 ? 45.031 -21.594 -0.851 1 25.02 41 LEU A O 1
ATOM 308 N N . LYS A 1 42 ? 46.469 -22.406 0.703 1 27.19 42 LYS A N 1
ATOM 309 C CA . LYS A 1 42 ? 45.719 -23.391 1.485 1 27.19 42 LYS A CA 1
ATOM 310 C C . LYS A 1 42 ? 44.438 -22.797 2.045 1 27.19 42 LYS A C 1
ATOM 312 O O . LYS A 1 42 ? 44.438 -22.156 3.096 1 27.19 42 LYS A O 1
ATOM 317 N N . ILE A 1 43 ? 43.656 -22.281 1.206 1 25.06 43 ILE A N 1
ATOM 318 C CA . ILE A 1 43 ? 42.406 -21.688 1.651 1 25.06 43 ILE A CA 1
ATOM 319 C C . ILE A 1 43 ? 41.5 -22.766 2.252 1 25.06 43 ILE A C 1
ATOM 321 O O . ILE A 1 43 ? 41.125 -23.719 1.562 1 25.06 43 ILE A O 1
ATOM 325 N N . GLN A 1 44 ? 41.75 -23.438 3.479 1 25.33 44 GLN A N 1
ATOM 326 C CA . GLN A 1 44 ? 40.938 -24.422 4.199 1 25.33 44 GLN A CA 1
ATOM 327 C C . GLN A 1 44 ? 39.438 -24.219 3.92 1 25.33 44 GLN A C 1
ATOM 329 O O . GLN A 1 44 ? 38.75 -25.156 3.52 1 25.33 44 GLN A O 1
ATOM 334 N N . PRO A 1 45 ? 38.656 -24.125 5.168 1 27.33 45 PRO A N 1
ATOM 335 C CA . PRO A 1 45 ? 37.25 -24.469 5.492 1 27.33 45 PRO A CA 1
ATOM 336 C C . PRO A 1 45 ? 36.25 -23.797 4.547 1 27.33 45 PRO A C 1
ATOM 338 O O . PRO A 1 45 ? 36.188 -22.562 4.473 1 27.33 45 PRO A O 1
ATOM 341 N N . ASP A 1 46 ? 35.781 -24.422 3.377 1 25.62 46 ASP A N 1
ATOM 342 C CA . ASP A 1 46 ? 35.469 -23.578 2.225 1 25.62 46 ASP A CA 1
ATOM 343 C C . ASP A 1 46 ? 34.031 -23.125 2.262 1 25.62 46 ASP A C 1
ATOM 345 O O . ASP A 1 46 ? 33.125 -23.875 1.907 1 25.62 46 ASP A O 1
ATOM 349 N N . ASN A 1 47 ? 33.344 -22.734 3.191 1 30.77 47 ASN A N 1
ATOM 350 C CA . ASN A 1 47 ? 32.062 -22.344 3.77 1 30.77 47 ASN A CA 1
ATOM 351 C C . ASN A 1 47 ? 31.281 -21.406 2.844 1 30.77 47 ASN A C 1
ATOM 353 O O . ASN A 1 47 ? 30.953 -20.281 3.225 1 30.77 47 ASN A O 1
ATOM 357 N N . GLN A 1 48 ? 31.156 -21.641 1.503 1 28.58 48 GLN A N 1
ATOM 358 C CA . GLN A 1 48 ? 31.156 -20.625 0.445 1 28.58 48 GLN A CA 1
ATOM 359 C C . GLN A 1 48 ? 29.734 -20.172 0.127 1 28.58 48 GLN A C 1
ATOM 361 O O . GLN A 1 48 ? 28.766 -20.828 0.493 1 28.58 48 GLN A O 1
ATOM 366 N N . SER A 1 49 ? 29.141 -19.391 -1.289 1 32.62 49 SER A N 1
ATOM 367 C CA . SER A 1 49 ? 28.922 -17.984 -1.604 1 32.62 49 SER A CA 1
ATOM 368 C C . SER A 1 49 ? 27.453 -17.672 -1.817 1 32.62 49 SER A C 1
ATOM 370 O O . SER A 1 49 ? 27.062 -16.516 -1.909 1 32.62 49 SER A O 1
ATOM 372 N N . ARG A 1 50 ? 26.516 -18.359 -1.996 1 39.88 50 ARG A N 1
ATOM 373 C CA . ARG A 1 50 ? 25.438 -17.578 -2.584 1 39.88 50 ARG A CA 1
ATOM 374 C C . ARG A 1 50 ? 24.891 -16.562 -1.591 1 39.88 50 ARG A C 1
ATOM 376 O O . ARG A 1 50 ? 24.172 -16.922 -0.652 1 39.88 50 ARG A O 1
ATOM 383 N N . GLU A 1 51 ? 25.375 -15.234 -0.924 1 36.88 51 GLU A N 1
ATOM 384 C CA . GLU A 1 51 ? 25.25 -13.953 -0.251 1 36.88 51 GLU A CA 1
ATOM 385 C C . GLU A 1 51 ? 23.781 -13.602 -0.013 1 36.88 51 GLU A C 1
ATOM 387 O O . GLU A 1 51 ? 22.953 -13.703 -0.924 1 36.88 51 GLU A O 1
ATOM 392 N N . SER A 1 52 ? 22.906 -14.023 1.101 1 36.94 52 SER A N 1
ATOM 393 C CA . SER A 1 52 ? 22.891 -13.43 2.438 1 36.94 52 SER A CA 1
ATOM 394 C C . SER A 1 52 ? 23.688 -14.281 3.422 1 36.94 52 SER A C 1
ATOM 396 O O . SER A 1 52 ? 23.203 -15.32 3.879 1 36.94 52 SER A O 1
ATOM 398 N N . SER A 1 53 ? 25.281 -14.742 3.609 1 33.94 53 SER A N 1
ATOM 399 C CA . SER A 1 53 ? 26.297 -15.539 4.281 1 33.94 53 SER A CA 1
ATOM 400 C C . SER A 1 53 ? 26.719 -14.906 5.605 1 33.94 53 SER A C 1
ATOM 402 O O . SER A 1 53 ? 27.562 -14.016 5.637 1 33.94 53 SER A O 1
ATOM 404 N N . PHE A 1 54 ? 26.156 -14.586 6.645 1 33.22 54 PHE A N 1
ATOM 405 C CA . PHE A 1 54 ? 26.891 -13.922 7.719 1 33.22 54 PHE A CA 1
ATOM 406 C C . PHE A 1 54 ? 27.844 -14.898 8.414 1 33.22 54 PHE A C 1
ATOM 408 O O . PHE A 1 54 ? 28.594 -14.516 9.305 1 33.22 54 PHE A O 1
ATOM 415 N N . ALA A 1 55 ? 28.047 -16.25 8.43 1 31.17 55 ALA A N 1
ATOM 416 C CA . ALA A 1 55 ? 28.812 -17.125 9.312 1 31.17 55 ALA A CA 1
ATOM 417 C C . ALA A 1 55 ? 30.312 -17.031 9 1 31.17 55 ALA A C 1
ATOM 419 O O . ALA A 1 55 ? 30.719 -17.203 7.848 1 31.17 55 ALA A O 1
ATOM 420 N N . THR A 1 56 ? 31.203 -16.344 9.969 1 30.5 56 THR A N 1
ATOM 421 C CA . THR A 1 56 ? 32.656 -16.5 10.078 1 30.5 56 THR A CA 1
ATOM 422 C C . THR A 1 56 ? 33 -17.938 10.461 1 30.5 56 THR A C 1
ATOM 424 O O . THR A 1 56 ? 34.156 -18.25 10.742 1 30.5 56 THR A O 1
ATOM 427 N N . SER A 1 57 ? 32.281 -19.078 10.891 1 26.23 57 SER A N 1
ATOM 428 C CA . SER A 1 57 ? 32.906 -20.188 11.633 1 26.23 57 SER A CA 1
ATOM 429 C C . SER A 1 57 ? 34.094 -20.766 10.883 1 26.23 57 SER A C 1
ATOM 431 O O . SER A 1 57 ? 34.031 -20.953 9.664 1 26.23 57 SER A O 1
ATOM 433 N N . THR A 1 58 ? 35.375 -20.875 11.641 1 27.19 58 THR A N 1
ATOM 434 C CA . THR A 1 58 ? 36.625 -21.594 11.438 1 27.19 58 THR A CA 1
ATOM 435 C C . THR A 1 58 ? 36.375 -23.094 11.297 1 27.19 58 THR A C 1
ATOM 437 O O . THR A 1 58 ? 36.281 -23.812 12.297 1 27.19 58 THR A O 1
ATOM 440 N N . ALA A 1 59 ? 35.531 -23.781 10.742 1 25.7 59 ALA A N 1
ATOM 441 C CA . ALA A 1 59 ? 35.562 -25.25 10.773 1 25.7 59 ALA A CA 1
ATOM 442 C C . ALA A 1 59 ? 36.938 -25.766 10.359 1 25.7 59 ALA A C 1
ATOM 444 O O . ALA A 1 59 ? 37.688 -25.094 9.641 1 25.7 59 ALA A O 1
ATOM 445 N N . SER A 1 60 ? 37.438 -26.938 11.102 1 23.67 60 SER A N 1
ATOM 446 C CA . SER A 1 60 ? 38.531 -27.875 10.969 1 23.67 60 SER A CA 1
ATOM 447 C C . SER A 1 60 ? 38.844 -28.172 9.5 1 23.67 60 SER A C 1
ATOM 449 O O . SER A 1 60 ? 37.938 -28.156 8.664 1 23.67 60 SER A O 1
ATOM 451 N N . ASP A 1 61 ? 40.094 -28.156 9.141 1 26.8 61 ASP A N 1
ATOM 452 C CA . ASP A 1 61 ? 40.938 -28.594 8.023 1 26.8 61 ASP A CA 1
ATOM 453 C C . ASP A 1 61 ? 40.562 -30 7.562 1 26.8 61 ASP A C 1
ATOM 455 O O . ASP A 1 61 ? 41.375 -30.703 6.988 1 26.8 61 ASP A O 1
ATOM 459 N N . THR A 1 62 ? 39.594 -30.75 8.016 1 23.75 62 THR A N 1
ATOM 460 C CA . THR A 1 62 ? 39.781 -32.125 7.582 1 23.75 62 THR A CA 1
ATOM 461 C C . THR A 1 62 ? 40.094 -32.188 6.09 1 23.75 62 THR A C 1
ATOM 463 O O . THR A 1 62 ? 39.875 -31.219 5.367 1 23.75 62 THR A O 1
ATOM 466 N N . MET A 1 63 ? 40.031 -33.531 5.504 1 21.91 63 MET A N 1
ATOM 467 C CA . MET A 1 63 ? 40.594 -34.25 4.367 1 21.91 63 MET A CA 1
ATOM 468 C C . MET A 1 63 ? 40.094 -33.656 3.049 1 21.91 63 MET A C 1
ATOM 470 O O . MET A 1 63 ? 38.906 -33.656 2.777 1 21.91 63 MET A O 1
ATOM 474 N N . PHE A 1 64 ? 40.562 -32.469 2.66 1 25.95 64 PHE A N 1
ATOM 475 C CA . PHE A 1 64 ? 40.562 -32.312 1.209 1 25.95 64 PHE A CA 1
ATOM 476 C C . PHE A 1 64 ? 40.875 -33.656 0.536 1 25.95 64 PHE A C 1
ATOM 478 O O . PHE A 1 64 ? 42.031 -34.062 0.439 1 25.95 64 PHE A O 1
ATOM 485 N N . GLU A 1 65 ? 40.312 -34.719 0.963 1 25.97 65 GLU A N 1
ATOM 486 C CA . GLU A 1 65 ? 40.562 -35.75 -0.013 1 25.97 65 GLU A CA 1
ATOM 487 C C . GLU A 1 65 ? 40.531 -35.219 -1.437 1 25.97 65 GLU A C 1
ATOM 489 O O . GLU A 1 65 ? 39.719 -34.344 -1.765 1 25.97 65 GLU A O 1
ATOM 494 N N . ASN A 1 66 ? 41.688 -35.031 -2.082 1 28.56 66 ASN A N 1
ATOM 495 C CA . ASN A 1 66 ? 41.875 -35.031 -3.525 1 28.56 66 ASN A CA 1
ATOM 496 C C . ASN A 1 66 ? 40.656 -35.531 -4.273 1 28.56 66 ASN A C 1
ATOM 498 O O . ASN A 1 66 ? 40.531 -36.75 -4.508 1 28.56 66 ASN A O 1
ATOM 502 N N . ASP A 1 67 ? 39.562 -35.281 -3.686 1 32.22 67 ASP A N 1
ATOM 503 C CA . ASP A 1 67 ? 38.469 -35.844 -4.488 1 32.22 67 ASP A CA 1
ATOM 504 C C . ASP A 1 67 ? 38.688 -35.562 -5.973 1 32.22 67 ASP A C 1
ATOM 506 O O . ASP A 1 67 ? 38.906 -34.438 -6.383 1 32.22 67 ASP A O 1
ATOM 510 N N . ARG A 1 68 ? 39.281 -36.25 -6.625 1 36.56 68 ARG A N 1
ATOM 511 C CA . ARG A 1 68 ? 39.219 -36.438 -8.07 1 36.56 68 ARG A CA 1
ATOM 512 C C . ARG A 1 68 ? 37.906 -35.844 -8.625 1 36.56 68 ARG A C 1
ATOM 514 O O . ARG A 1 68 ? 36.844 -36.438 -8.539 1 36.56 68 ARG A O 1
ATOM 521 N N . ARG A 1 69 ? 37.656 -34.594 -8.414 1 46.16 69 ARG A N 1
ATOM 522 C CA . ARG A 1 69 ? 36.531 -33.75 -8.773 1 46.16 69 ARG A CA 1
ATOM 523 C C . ARG A 1 69 ? 36.062 -34.031 -10.195 1 46.16 69 ARG A C 1
ATOM 525 O O . ARG A 1 69 ? 36.844 -33.969 -11.141 1 46.16 69 ARG A O 1
ATOM 532 N N . LYS A 1 70 ? 35.062 -34.656 -10.164 1 53.12 70 LYS A N 1
ATOM 533 C CA . LYS A 1 70 ? 34.25 -34.938 -11.336 1 53.12 70 LYS A CA 1
ATOM 534 C C . LYS A 1 70 ? 33.875 -33.656 -12.07 1 53.12 70 LYS A C 1
ATOM 536 O O . LYS A 1 70 ? 33.438 -32.688 -11.453 1 53.12 70 LYS A O 1
ATOM 541 N N . LEU A 1 71 ? 34.531 -33.312 -13.031 1 63.66 71 LEU A N 1
ATOM 542 C CA . LEU A 1 71 ? 34.25 -32.219 -13.945 1 63.66 71 LEU A CA 1
ATOM 543 C C . LEU A 1 71 ? 32.844 -32.312 -14.5 1 63.66 71 LEU A C 1
ATOM 545 O O . LEU A 1 71 ? 32.5 -33.312 -15.133 1 63.66 71 LEU A O 1
ATOM 549 N N . VAL A 1 72 ? 31.984 -31.516 -13.914 1 76.88 72 VAL A N 1
ATOM 550 C CA . VAL A 1 72 ? 30.641 -31.453 -14.484 1 76.88 72 VAL A CA 1
ATOM 551 C C . VAL A 1 72 ? 30.547 -30.281 -15.461 1 76.88 72 VAL A C 1
ATOM 553 O O . VAL A 1 72 ? 30.906 -29.141 -15.117 1 76.88 72 VAL A O 1
ATOM 556 N N . PHE A 1 73 ? 30.219 -30.594 -16.672 1 88.25 73 PHE A N 1
ATOM 557 C CA . PHE A 1 73 ? 30.062 -29.547 -17.672 1 88.25 73 PHE A CA 1
ATOM 558 C C . PHE A 1 73 ? 28.922 -28.594 -17.281 1 88.25 73 PHE A C 1
ATOM 560 O O . PHE A 1 73 ? 27.906 -29.016 -16.734 1 88.25 73 PHE A O 1
ATOM 567 N N . ASP A 1 74 ? 29.109 -27.359 -17.625 1 90.94 74 ASP A N 1
ATOM 568 C CA . ASP A 1 74 ? 28.141 -26.328 -17.25 1 90.94 74 ASP A CA 1
ATOM 569 C C . ASP A 1 74 ? 27.062 -26.156 -18.328 1 90.94 74 ASP A C 1
ATOM 571 O O . ASP A 1 74 ? 25.891 -26 -18 1 90.94 74 ASP A O 1
ATOM 575 N N . TYR A 1 75 ? 27.453 -26.156 -19.578 1 93.38 75 TYR A N 1
ATOM 576 C CA . TYR A 1 75 ? 26.562 -25.828 -20.688 1 93.38 75 TYR A CA 1
ATOM 577 C C . TYR A 1 75 ? 26.766 -26.781 -21.859 1 93.38 75 TYR A C 1
ATOM 579 O O . TYR A 1 75 ? 27.859 -27.312 -22.047 1 93.38 75 TYR A O 1
ATOM 587 N N . ALA A 1 76 ? 25.688 -26.969 -22.578 1 92.62 76 ALA A N 1
ATOM 588 C CA . ALA A 1 76 ? 25.734 -27.672 -23.859 1 92.62 76 ALA A CA 1
ATOM 589 C C . ALA A 1 76 ? 25.172 -26.797 -24.984 1 92.62 76 ALA A C 1
ATOM 591 O O . ALA A 1 76 ? 24.125 -26.172 -24.812 1 92.62 76 ALA A O 1
ATOM 592 N N . ILE A 1 77 ? 25.891 -26.641 -26.016 1 93 77 ILE A N 1
ATOM 593 C CA . ILE A 1 77 ? 25.453 -25.922 -27.203 1 93 77 ILE A CA 1
ATOM 594 C C . ILE A 1 77 ? 25.297 -26.906 -28.359 1 93 77 ILE A C 1
ATOM 596 O O . ILE A 1 77 ? 26.25 -27.562 -28.766 1 93 77 ILE A O 1
ATOM 600 N N . ILE A 1 78 ? 24.109 -26.969 -28.891 1 91.5 78 ILE A N 1
ATOM 601 C CA . ILE A 1 78 ? 23.812 -27.938 -29.953 1 91.5 78 ILE A CA 1
ATOM 602 C C . ILE A 1 78 ? 23.609 -27.203 -31.281 1 91.5 78 ILE A C 1
ATOM 604 O O . ILE A 1 78 ? 22.859 -26.234 -31.359 1 91.5 78 ILE A O 1
ATOM 608 N N . VAL A 1 79 ? 24.328 -27.641 -32.25 1 88.12 79 VAL A N 1
ATOM 609 C CA . VAL A 1 79 ? 24.234 -27.109 -33.594 1 88.12 79 VAL A CA 1
ATOM 610 C C . VAL A 1 79 ? 23.859 -28.219 -34.562 1 88.12 79 VAL A C 1
ATOM 612 O O . VAL A 1 79 ? 24.422 -29.328 -34.5 1 88.12 79 VAL A O 1
ATOM 615 N N . LYS A 1 80 ? 22.906 -27.969 -35.438 1 83.06 80 LYS A N 1
ATOM 616 C CA . LYS A 1 80 ? 22.484 -28.938 -36.438 1 83.06 80 LYS A CA 1
ATOM 617 C C . LYS A 1 80 ? 23.156 -28.641 -37.781 1 83.06 80 LYS A C 1
ATOM 619 O O . LYS A 1 80 ? 23.047 -27.531 -38.312 1 83.06 80 LYS A O 1
ATOM 624 N N . LEU A 1 81 ? 23.859 -29.656 -38.25 1 77.38 81 LEU A N 1
ATOM 625 C CA . LEU A 1 81 ? 24.5 -29.547 -39.562 1 77.38 81 LEU A CA 1
ATOM 626 C C . LEU A 1 81 ? 23.797 -30.422 -40.594 1 77.38 81 LEU A C 1
ATOM 628 O O . LEU A 1 81 ? 23.734 -31.641 -40.438 1 77.38 81 LEU A O 1
ATOM 632 N N . SER A 1 82 ? 23.094 -29.766 -41.562 1 73.38 82 SER A N 1
ATOM 633 C CA . SER A 1 82 ? 22.391 -30.484 -42.625 1 73.38 82 SER A CA 1
ATOM 634 C C . SER A 1 82 ? 23.344 -30.938 -43.719 1 73.38 82 SER A C 1
ATOM 636 O O . SER A 1 82 ? 24.359 -30.281 -43.969 1 73.38 82 SER A O 1
ATOM 638 N N . ARG A 1 83 ? 23.062 -32.156 -44.375 1 62 83 ARG A N 1
ATOM 639 C CA . ARG A 1 83 ? 23.844 -32.656 -45.5 1 62 83 ARG A CA 1
ATOM 640 C C . ARG A 1 83 ? 23.547 -31.875 -46.781 1 62 83 ARG A C 1
ATOM 642 O O . ARG A 1 83 ? 22.422 -31.406 -46.969 1 62 83 ARG A O 1
ATOM 649 N N . ARG A 1 84 ? 24.531 -31.359 -47.375 1 53.03 84 ARG A N 1
ATOM 650 C CA . ARG A 1 84 ? 24.266 -30.797 -48.688 1 53.03 84 ARG A CA 1
ATOM 651 C C . ARG A 1 84 ? 23.625 -31.828 -49.625 1 53.03 84 ARG A C 1
ATOM 653 O O . ARG A 1 84 ? 24.125 -32.938 -49.75 1 53.03 84 ARG A O 1
ATOM 660 N N . GLY A 1 85 ? 22.297 -31.844 -49.625 1 44.16 85 GLY A N 1
ATOM 661 C CA . GLY A 1 85 ? 21.641 -32.688 -50.594 1 44.16 85 GLY A CA 1
ATOM 662 C C . GLY A 1 85 ? 22.344 -32.719 -51.938 1 44.16 85 GLY A C 1
ATOM 663 O O . GLY A 1 85 ? 22.578 -31.672 -52.562 1 44.16 85 GLY A O 1
ATOM 664 N N . ASN A 1 86 ? 23.359 -33.5 -52.094 1 38.25 86 ASN A N 1
ATOM 665 C CA . ASN A 1 86 ? 23.609 -33.781 -53.5 1 38.25 86 ASN A CA 1
ATOM 666 C C . ASN A 1 86 ? 22.359 -34.281 -54.219 1 38.25 86 ASN A C 1
ATOM 668 O O . ASN A 1 86 ? 21.719 -35.219 -53.75 1 38.25 86 ASN A O 1
ATOM 672 N N . ASN A 1 87 ? 21.562 -33.531 -55.031 1 37.09 87 ASN A N 1
ATOM 673 C CA . ASN A 1 87 ? 20.516 -34 -55.906 1 37.09 87 ASN A CA 1
ATOM 674 C C . ASN A 1 87 ? 20.891 -35.312 -56.562 1 37.09 87 ASN A C 1
ATOM 676 O O . ASN A 1 87 ? 20.234 -35.75 -57.531 1 37.09 87 ASN A O 1
ATOM 680 N N . SER A 1 88 ? 22.172 -35.656 -56.75 1 35.28 88 SER A N 1
ATOM 681 C CA . SER A 1 88 ? 22.203 -36.781 -57.688 1 35.28 88 SER A CA 1
ATOM 682 C C . SER A 1 88 ? 21.781 -38.062 -57 1 35.28 88 SER A C 1
ATOM 684 O O . SER A 1 88 ? 22.203 -38.375 -55.875 1 35.28 88 SER A O 1
ATOM 686 N N . PRO A 1 89 ? 20.672 -38.812 -57.5 1 35.66 89 PRO A N 1
ATOM 687 C CA . PRO A 1 89 ? 20.047 -40.062 -57.125 1 35.66 89 PRO A CA 1
ATOM 688 C C . PRO A 1 89 ? 21.047 -41.219 -56.938 1 35.66 89 PRO A C 1
ATOM 690 O O . PRO A 1 89 ? 20.672 -42.375 -56.938 1 35.66 89 PRO A O 1
ATOM 693 N N . THR A 1 90 ? 22.375 -41.031 -57.156 1 33.88 90 THR A N 1
ATOM 694 C CA . THR A 1 90 ? 22.984 -42.344 -57.375 1 33.88 90 THR A CA 1
ATOM 695 C C . THR A 1 90 ? 22.906 -43.188 -56.094 1 33.88 90 THR A C 1
ATOM 697 O O . THR A 1 90 ? 22.984 -42.656 -55 1 33.88 90 THR A O 1
ATOM 700 N N . LYS A 1 91 ? 22.703 -44.625 -56.25 1 35.78 91 LYS A N 1
ATOM 701 C CA . LYS A 1 91 ? 22.281 -45.875 -55.594 1 35.78 91 LYS A CA 1
ATOM 702 C C . LYS A 1 91 ? 23.109 -46.156 -54.344 1 35.78 91 LYS A C 1
ATOM 704 O O . LYS A 1 91 ? 22.688 -46.906 -53.5 1 35.78 91 LYS A O 1
ATOM 709 N N . SER A 1 92 ? 24.484 -46.219 -54.5 1 32.94 92 SER A N 1
ATOM 710 C CA . SER A 1 92 ? 25.031 -47.219 -53.594 1 32.94 92 SER A CA 1
ATOM 711 C C . SER A 1 92 ? 25 -46.75 -52.156 1 32.94 92 SER A C 1
ATOM 713 O O . SER A 1 92 ? 25.344 -45.625 -51.844 1 32.94 92 SER A O 1
ATOM 715 N N . PRO A 1 93 ? 24.234 -47.531 -51.312 1 33.78 93 PRO A N 1
ATOM 716 C CA . PRO A 1 93 ? 23.828 -47.25 -49.938 1 33.78 93 PRO A CA 1
ATOM 717 C C . PRO A 1 93 ? 25 -46.812 -49.062 1 33.78 93 PRO A C 1
ATOM 719 O O . PRO A 1 93 ? 24.844 -45.906 -48.219 1 33.78 93 PRO A O 1
ATOM 722 N N . VAL A 1 94 ? 25.922 -47.812 -48.875 1 34.28 94 VAL A N 1
ATOM 723 C CA . VAL A 1 94 ? 26.75 -47.906 -47.656 1 34.28 94 VAL A CA 1
ATOM 724 C C . VAL A 1 94 ? 27.844 -46.844 -47.688 1 34.28 94 VAL A C 1
ATOM 726 O O . VAL A 1 94 ? 28.391 -46.469 -46.656 1 34.28 94 VAL A O 1
ATOM 729 N N . LYS A 1 95 ? 28.562 -46.781 -48.875 1 34.41 95 LYS A N 1
ATOM 730 C CA . LYS A 1 95 ? 29.922 -46.25 -48.812 1 34.41 95 LYS A CA 1
ATOM 731 C C . LYS A 1 95 ? 29.906 -44.781 -48.375 1 34.41 95 LYS A C 1
ATOM 733 O O . LYS A 1 95 ? 30.953 -44.25 -48 1 34.41 95 LYS A O 1
ATOM 738 N N . GLN A 1 96 ? 29.094 -43.969 -48.969 1 32.66 96 GLN A N 1
ATOM 739 C CA . GLN A 1 96 ? 29.391 -42.562 -49.094 1 32.66 96 GLN A CA 1
ATOM 740 C C . GLN A 1 96 ? 29.219 -41.812 -47.781 1 32.66 96 GLN A C 1
ATOM 742 O O . GLN A 1 96 ? 28.312 -41.031 -47.594 1 32.66 96 GLN A O 1
ATOM 747 N N . LEU A 1 97 ? 29.219 -42.469 -46.688 1 35.81 97 LEU A N 1
ATOM 748 C CA . LEU A 1 97 ? 29.234 -41.656 -45.469 1 35.81 97 LEU A CA 1
ATOM 749 C C . LEU A 1 97 ? 30.406 -40.688 -45.5 1 35.81 97 LEU A C 1
ATOM 751 O O . LEU A 1 97 ? 30.469 -39.75 -44.688 1 35.81 97 LEU A O 1
ATOM 755 N N . THR A 1 98 ? 31.547 -41 -46.156 1 36.16 98 THR A N 1
ATOM 756 C CA . THR A 1 98 ? 32.75 -40.188 -46.125 1 36.16 98 THR A CA 1
ATOM 757 C C . THR A 1 98 ? 32.5 -38.812 -46.75 1 36.16 98 THR A C 1
ATOM 759 O O . THR A 1 98 ? 33.188 -37.844 -46.438 1 36.16 98 THR A O 1
ATOM 762 N N . ASP A 1 99 ? 31.922 -38.719 -48 1 39.34 99 ASP A N 1
ATOM 763 C CA . ASP A 1 99 ? 31.875 -37.469 -48.781 1 39.34 99 ASP A CA 1
ATOM 764 C C . ASP A 1 99 ? 30.781 -36.562 -48.25 1 39.34 99 ASP A C 1
ATOM 766 O O . ASP A 1 99 ? 29.953 -36.062 -49 1 39.34 99 ASP A O 1
ATOM 770 N N . THR A 1 100 ? 30.234 -36.719 -47.125 1 46.41 100 THR A N 1
ATOM 771 C CA . THR A 1 100 ? 29.172 -35.812 -46.656 1 46.41 100 THR A CA 1
ATOM 772 C C . THR A 1 100 ? 29.672 -34.375 -46.625 1 46.41 100 THR A C 1
ATOM 774 O O . THR A 1 100 ? 30.625 -34.062 -45.906 1 46.41 100 THR A O 1
ATOM 777 N N . GLN A 1 101 ? 29.672 -33.656 -47.719 1 53.34 101 GLN A N 1
ATOM 778 C CA . GLN A 1 101 ? 29.969 -32.219 -47.844 1 53.34 101 GLN A CA 1
ATOM 779 C C . GLN A 1 101 ? 29 -31.391 -47 1 53.34 101 GLN A C 1
ATOM 781 O O . GLN A 1 101 ? 27.781 -31.5 -47.156 1 53.34 101 GLN A O 1
ATOM 786 N N . PHE A 1 102 ? 29.375 -31.062 -45.75 1 64.88 102 PHE A N 1
ATOM 787 C CA . PHE A 1 102 ? 28.594 -30.141 -44.906 1 64.88 102 PHE A CA 1
ATOM 788 C C . PHE A 1 102 ? 28.672 -28.719 -45.469 1 64.88 102 PHE A C 1
ATOM 790 O O . PHE A 1 102 ? 29.547 -28.406 -46.25 1 64.88 102 PHE A O 1
ATOM 797 N N . ASN A 1 103 ? 27.5 -28 -45.344 1 69.19 103 ASN A N 1
ATOM 798 C CA . ASN A 1 103 ? 27.531 -26.578 -45.688 1 69.19 103 ASN A CA 1
ATOM 799 C C . ASN A 1 103 ? 28.734 -25.875 -45.094 1 69.19 103 ASN A C 1
ATOM 801 O O . ASN A 1 103 ? 28.906 -25.844 -43.875 1 69.19 103 ASN A O 1
ATOM 805 N N . GLN A 1 104 ? 29.656 -25.516 -45.938 1 68.44 104 GLN A N 1
ATOM 806 C CA . GLN A 1 104 ? 30.922 -24.906 -45.531 1 68.44 104 GLN A CA 1
ATOM 807 C C . GLN A 1 104 ? 30.703 -23.688 -44.656 1 68.44 104 GLN A C 1
ATOM 809 O O . GLN A 1 104 ? 31.5 -23.391 -43.781 1 68.44 104 GLN A O 1
ATOM 814 N N . GLU A 1 105 ? 29.562 -23 -44.875 1 77.25 105 GLU A N 1
ATOM 815 C CA . GLU A 1 105 ? 29.297 -21.828 -44.031 1 77.25 105 GLU A CA 1
ATOM 816 C C . GLU A 1 105 ? 28.969 -22.219 -42.594 1 77.25 105 GLU A C 1
ATOM 818 O O . GLU A 1 105 ? 29.406 -21.562 -41.656 1 77.25 105 GLU A O 1
ATOM 823 N N . ALA A 1 106 ? 28.25 -23.281 -42.469 1 78.62 106 ALA A N 1
ATOM 824 C CA . ALA A 1 106 ? 27.891 -23.734 -41.125 1 78.62 106 ALA A CA 1
ATOM 825 C C . ALA A 1 106 ? 29.109 -24.25 -40.375 1 78.62 106 ALA A C 1
ATOM 827 O O . ALA A 1 106 ? 29.25 -24.016 -39.188 1 78.62 106 ALA A O 1
ATOM 828 N N . VAL A 1 107 ? 30.031 -24.891 -41.125 1 76.88 107 VAL A N 1
ATOM 829 C CA . VAL A 1 107 ? 31.234 -25.422 -40.5 1 76.88 107 VAL A CA 1
ATOM 830 C C . VAL A 1 107 ? 32.125 -24.266 -40.062 1 76.88 107 VAL A C 1
ATOM 832 O O . VAL A 1 107 ? 32.719 -24.297 -39 1 76.88 107 VAL A O 1
ATOM 835 N N . ALA A 1 108 ? 32.125 -23.219 -40.844 1 75.44 108 ALA A N 1
ATOM 836 C CA . ALA A 1 108 ? 32.938 -22.047 -40.5 1 75.44 108 ALA A CA 1
ATOM 837 C C . ALA A 1 108 ? 32.375 -21.359 -39.25 1 75.44 108 ALA A C 1
ATOM 839 O O . ALA A 1 108 ? 33.156 -20.875 -38.406 1 75.44 108 ALA A O 1
ATOM 840 N N . LYS A 1 109 ? 31.125 -21.359 -39.156 1 83.12 109 LYS A N 1
ATOM 841 C CA . LYS A 1 109 ? 30.5 -20.734 -38 1 83.12 109 LYS A CA 1
ATOM 842 C C . LYS A 1 109 ? 30.734 -21.547 -36.719 1 83.12 109 LYS A C 1
ATOM 844 O O . LYS A 1 109 ? 30.938 -20.984 -35.656 1 83.12 109 LYS A O 1
ATOM 849 N N . ILE A 1 110 ? 30.734 -22.828 -36.844 1 82.56 110 ILE A N 1
ATOM 850 C CA . ILE A 1 110 ? 31.016 -23.688 -35.688 1 82.56 110 ILE A CA 1
ATOM 851 C C . ILE A 1 110 ? 32.469 -23.484 -35.25 1 82.56 110 ILE A C 1
ATOM 853 O O . ILE A 1 110 ? 32.75 -23.438 -34.031 1 82.56 110 ILE A O 1
ATOM 857 N N . GLN A 1 111 ? 33.344 -23.344 -36.219 1 78.06 111 GLN A N 1
ATOM 858 C CA . GLN A 1 111 ? 34.75 -23.062 -35.906 1 78.06 111 GLN A CA 1
ATOM 859 C C . GLN A 1 111 ? 34.906 -21.719 -35.219 1 78.06 111 GLN A C 1
ATOM 861 O O . GLN A 1 111 ? 35.688 -21.594 -34.25 1 78.06 111 GLN A O 1
ATOM 866 N N . ALA A 1 112 ? 34.094 -20.844 -35.625 1 81.12 112 ALA A N 1
ATOM 867 C CA . ALA A 1 112 ? 34.125 -19.516 -35.031 1 81.12 112 ALA A CA 1
ATOM 868 C C . ALA A 1 112 ? 33.656 -19.547 -33.594 1 81.12 112 ALA A C 1
ATOM 870 O O . ALA A 1 112 ? 34.219 -18.906 -32.719 1 81.12 112 ALA A O 1
ATOM 871 N N . ILE A 1 113 ? 32.562 -20.281 -33.312 1 86.31 113 ILE A N 1
ATOM 872 C CA . ILE A 1 113 ? 32.031 -20.406 -31.969 1 86.31 113 ILE A CA 1
ATOM 873 C C . ILE A 1 113 ? 33.062 -21.062 -31.062 1 86.31 113 ILE A C 1
ATOM 875 O O . ILE A 1 113 ? 33.312 -20.594 -29.938 1 86.31 113 ILE A O 1
ATOM 879 N N . ALA A 1 114 ? 33.656 -22.094 -31.562 1 82.5 114 ALA A N 1
ATOM 880 C CA . ALA A 1 114 ? 34.656 -22.844 -30.781 1 82.5 114 ALA A CA 1
ATOM 881 C C . ALA A 1 114 ? 35.875 -21.969 -30.469 1 82.5 114 ALA A C 1
ATOM 883 O O . ALA A 1 114 ? 36.375 -21.984 -29.359 1 82.5 114 ALA A O 1
ATOM 884 N N . LYS A 1 115 ? 36.219 -21.156 -31.422 1 76.31 115 LYS A N 1
ATOM 885 C CA . LYS A 1 115 ? 37.344 -20.266 -31.219 1 76.31 115 LYS A CA 1
ATOM 886 C C . LYS A 1 115 ? 37.062 -19.203 -30.156 1 76.31 115 LYS A C 1
ATOM 888 O O . LYS A 1 115 ? 37.875 -18.953 -29.281 1 76.31 115 LYS A O 1
ATOM 893 N N . ARG A 1 116 ? 35.875 -18.688 -30.234 1 85.94 116 ARG A N 1
ATOM 894 C CA . ARG A 1 116 ? 35.5 -17.656 -29.281 1 85.94 116 ARG A CA 1
ATOM 895 C C . ARG A 1 116 ? 35.375 -18.219 -27.875 1 85.94 116 ARG A C 1
ATOM 897 O O . ARG A 1 116 ? 35.719 -17.547 -26.891 1 85.94 116 ARG A O 1
ATOM 904 N N . LEU A 1 117 ? 34.906 -19.453 -27.781 1 87.06 117 LEU A N 1
ATOM 905 C CA . LEU A 1 117 ? 34.75 -20.094 -26.469 1 87.06 117 LEU A CA 1
ATOM 906 C C . LEU A 1 117 ? 36.125 -20.312 -25.828 1 87.06 117 LEU A C 1
ATOM 908 O O . LEU A 1 117 ? 36.281 -20.031 -24.641 1 87.06 117 LEU A O 1
ATOM 912 N N . VAL A 1 118 ? 37.062 -20.609 -26.594 1 78.94 118 VAL A N 1
ATOM 913 C CA . VAL A 1 118 ? 38.406 -20.875 -26.078 1 78.94 118 VAL A CA 1
ATOM 914 C C . VAL A 1 118 ? 39.125 -19.547 -25.797 1 78.94 118 VAL A C 1
ATOM 916 O O . VAL A 1 118 ? 39.844 -19.438 -24.812 1 78.94 118 VAL A O 1
ATOM 919 N N . TYR A 1 119 ? 38.75 -18.594 -26.594 1 75.94 119 TYR A N 1
ATOM 920 C CA . TYR A 1 119 ? 39.375 -17.281 -26.406 1 75.94 119 TYR A CA 1
ATOM 921 C C . TYR A 1 119 ? 38.938 -16.672 -25.078 1 75.94 119 TYR A C 1
ATOM 923 O O . TYR A 1 119 ? 39.719 -16 -24.406 1 75.94 119 TYR A O 1
ATOM 931 N N . VAL A 1 120 ? 37.781 -16.891 -24.75 1 83.56 120 VAL A N 1
ATOM 932 C CA . VAL A 1 120 ? 37.25 -16.328 -23.5 1 83.56 120 VAL A CA 1
ATOM 933 C C . VAL A 1 120 ? 37.812 -17.109 -22.312 1 83.56 120 VAL A C 1
ATOM 935 O O . VAL A 1 120 ? 37.844 -16.594 -21.188 1 83.56 120 VAL A O 1
ATOM 938 N N . GLY A 1 121 ? 38.25 -18.328 -22.484 1 77.94 121 GLY A N 1
ATOM 939 C CA . GLY A 1 121 ? 38.875 -19.094 -21.422 1 77.94 121 GLY A CA 1
ATOM 940 C C . GLY A 1 121 ? 38.094 -20.344 -21.047 1 77.94 121 GLY A C 1
ATOM 941 O O . GLY A 1 121 ? 38.406 -20.984 -20.031 1 77.94 121 GLY A O 1
ATOM 942 N N . PHE A 1 122 ? 37.125 -20.672 -21.844 1 86.12 122 PHE A N 1
ATOM 943 C CA . PHE A 1 122 ? 36.344 -21.875 -21.547 1 86.12 122 PHE A CA 1
ATOM 944 C C . PHE A 1 122 ? 37.062 -23.125 -22.016 1 86.12 122 PHE A C 1
ATOM 946 O O . PHE A 1 122 ? 37.875 -23.078 -22.938 1 86.12 122 PHE A O 1
ATOM 953 N N . HIS A 1 123 ? 36.812 -24.203 -21.203 1 80.75 123 HIS A N 1
ATOM 954 C CA . HIS A 1 123 ? 37.188 -25.531 -21.703 1 80.75 123 HIS A CA 1
ATOM 955 C C . HIS A 1 123 ? 36.062 -26.156 -22.5 1 80.75 123 HIS A C 1
ATOM 957 O O . HIS A 1 123 ? 34.906 -26.172 -22.062 1 80.75 123 HIS A O 1
ATOM 963 N N . VAL A 1 124 ? 36.375 -26.547 -23.734 1 85.5 124 VAL A N 1
ATOM 964 C CA . VAL A 1 124 ? 35.312 -27.016 -24.609 1 85.5 124 VAL A CA 1
ATOM 965 C C . VAL A 1 124 ? 35.625 -28.453 -25.062 1 85.5 124 VAL A C 1
ATOM 967 O O . VAL A 1 124 ? 36.75 -28.781 -25.391 1 85.5 124 VAL A O 1
ATOM 970 N N . ARG A 1 125 ? 34.562 -29.281 -24.891 1 80.69 125 ARG A N 1
ATOM 971 C CA . ARG A 1 125 ? 34.594 -30.625 -25.453 1 80.69 125 ARG A CA 1
ATOM 972 C C . ARG A 1 125 ? 33.594 -30.766 -26.594 1 80.69 125 ARG A C 1
ATOM 974 O O . ARG A 1 125 ? 32.438 -30.328 -26.469 1 80.69 125 ARG A O 1
ATOM 981 N N . LEU A 1 126 ? 34.062 -31.297 -27.688 1 80.88 126 LEU A N 1
ATOM 982 C CA . LEU A 1 126 ? 33.188 -31.453 -28.859 1 80.88 126 LEU A CA 1
ATOM 983 C C . LEU A 1 126 ? 32.75 -32.906 -29 1 80.88 126 LEU A C 1
ATOM 985 O O . LEU A 1 126 ? 33.562 -33.812 -28.938 1 80.88 126 LEU A O 1
ATOM 989 N N . GLU A 1 127 ? 31.406 -33.094 -29.016 1 80.88 127 GLU A N 1
ATOM 990 C CA . GLU A 1 127 ? 30.797 -34.406 -29.266 1 80.88 127 GLU A CA 1
ATOM 991 C C . GLU A 1 127 ? 29.859 -34.344 -30.469 1 80.88 127 GLU A C 1
ATOM 993 O O . GLU A 1 127 ? 29.312 -33.312 -30.812 1 80.88 127 GLU A O 1
ATOM 998 N N . THR A 1 128 ? 29.766 -35.469 -31.25 1 79.31 128 THR A N 1
ATOM 999 C CA . THR A 1 128 ? 28.891 -35.531 -32.406 1 79.31 128 THR A CA 1
ATOM 1000 C C . THR A 1 128 ? 27.969 -36.719 -32.312 1 79.31 128 THR A C 1
ATOM 1002 O O . THR A 1 128 ? 28.312 -37.75 -31.719 1 79.31 128 THR A O 1
ATOM 1005 N N . ARG A 1 129 ? 26.766 -36.562 -32.719 1 78.94 129 ARG A N 1
ATOM 1006 C CA . ARG A 1 129 ? 25.797 -37.656 -32.844 1 78.94 129 ARG A CA 1
ATOM 1007 C C . ARG A 1 129 ? 25.031 -37.562 -34.156 1 78.94 129 ARG A C 1
ATOM 1009 O O . ARG A 1 129 ? 24.531 -36.5 -34.531 1 78.94 129 ARG A O 1
ATOM 1016 N N . TRP A 1 130 ? 25.016 -38.688 -34.844 1 74.31 130 TRP A N 1
ATOM 1017 C CA . TRP A 1 130 ? 24.297 -38.75 -36.125 1 74.31 130 TRP A CA 1
ATOM 1018 C C . TRP A 1 130 ? 22.828 -39.031 -35.906 1 74.31 130 TRP A C 1
ATOM 1020 O O . TRP A 1 130 ? 22.484 -39.906 -35.094 1 74.31 130 TRP A O 1
ATOM 1030 N N . SER A 1 131 ? 21.953 -38.094 -36.25 1 70 131 SER A N 1
ATOM 1031 C CA . SER A 1 131 ? 20.516 -38.344 -36.188 1 70 131 SER A CA 1
ATOM 1032 C C . SER A 1 131 ? 20 -38.875 -37.531 1 70 131 SER A C 1
ATOM 1034 O O . SER A 1 131 ? 20.094 -38.188 -38.562 1 70 131 SER A O 1
ATOM 1036 N N . GLU A 1 132 ? 19.703 -40.25 -37.75 1 57.09 132 GLU A N 1
ATOM 1037 C CA . GLU A 1 132 ? 19.219 -40.875 -38.969 1 57.09 132 GLU A CA 1
ATOM 1038 C C . GLU A 1 132 ? 17.703 -40.812 -39.062 1 57.09 132 GLU A C 1
ATOM 1040 O O . GLU A 1 132 ? 16.984 -41.219 -38.156 1 57.09 132 GLU A O 1
ATOM 1045 N N . LYS A 1 133 ? 17.203 -39.688 -39.594 1 56.75 133 LYS A N 1
ATOM 1046 C CA . LYS A 1 133 ? 15.773 -39.719 -39.875 1 56.75 133 LYS A CA 1
ATOM 1047 C C . LYS A 1 133 ? 15.484 -40.562 -41.094 1 56.75 133 LYS A C 1
ATOM 1049 O O . LYS A 1 133 ? 16.391 -40.875 -41.875 1 56.75 133 LYS A O 1
ATOM 1054 N N . LYS A 1 134 ? 14.234 -41.25 -41.25 1 52.22 134 LYS A N 1
ATOM 1055 C CA . LYS A 1 134 ? 13.781 -42.156 -42.312 1 52.22 134 LYS A CA 1
ATOM 1056 C C . LYS A 1 134 ? 14.047 -41.562 -43.688 1 52.22 134 LYS A C 1
ATOM 1058 O O . LYS A 1 134 ? 14.336 -42.281 -44.656 1 52.22 134 LYS A O 1
ATOM 1063 N N . LYS A 1 135 ? 13.688 -40.281 -43.938 1 52.5 135 LYS A N 1
ATOM 1064 C CA . LYS A 1 135 ? 13.961 -39.719 -45.281 1 52.5 135 LYS A CA 1
ATOM 1065 C C . LYS A 1 135 ? 15.414 -39.25 -45.375 1 52.5 135 LYS A C 1
ATOM 1067 O O . LYS A 1 135 ? 15.914 -38.531 -44.531 1 52.5 135 LYS A O 1
ATOM 1072 N N . GLN A 1 136 ? 16.188 -39.906 -46.125 1 48.97 136 GLN A N 1
ATOM 1073 C CA . GLN A 1 136 ? 17.625 -39.781 -46.344 1 48.97 136 GLN A CA 1
ATOM 1074 C C . GLN A 1 136 ? 18.062 -38.312 -46.344 1 48.97 136 GLN A C 1
ATOM 1076 O O . GLN A 1 136 ? 19.141 -38 -45.844 1 48.97 136 GLN A O 1
ATOM 1081 N N . GLN A 1 137 ? 17.234 -37.438 -46.875 1 50.81 137 GLN A N 1
ATOM 1082 C CA . GLN A 1 137 ? 17.578 -36.031 -47.031 1 50.81 137 GLN A CA 1
ATOM 1083 C C . GLN A 1 137 ? 17.5 -35.281 -45.719 1 50.81 137 GLN A C 1
ATOM 1085 O O . GLN A 1 137 ? 18.078 -34.219 -45.562 1 50.81 137 GLN A O 1
ATOM 1090 N N . ALA A 1 138 ? 16.875 -35.875 -44.719 1 58.38 138 ALA A N 1
ATOM 1091 C CA . ALA A 1 138 ? 16.672 -35.125 -43.469 1 58.38 138 ALA A CA 1
ATOM 1092 C C . ALA A 1 138 ? 17.656 -35.531 -42.406 1 58.38 138 ALA A C 1
ATOM 1094 O O . ALA A 1 138 ? 17.531 -35.125 -41.25 1 58.38 138 ALA A O 1
ATOM 1095 N N . SER A 1 139 ? 18.656 -36.344 -42.812 1 63.22 139 SER A N 1
ATOM 1096 C CA . SER A 1 139 ? 19.672 -36.719 -41.844 1 63.22 139 SER A CA 1
ATOM 1097 C C . SER A 1 139 ? 20.625 -35.594 -41.531 1 63.22 139 SER A C 1
ATOM 1099 O O . SER A 1 139 ? 21.016 -34.844 -42.438 1 63.22 139 SER A O 1
ATOM 1101 N N . HIS A 1 140 ? 20.641 -35.219 -40.281 1 75.12 140 HIS A N 1
ATOM 1102 C CA . HIS A 1 140 ? 21.547 -34.156 -39.875 1 75.12 140 HIS A CA 1
ATOM 1103 C C . HIS A 1 140 ? 22.469 -34.594 -38.75 1 75.12 140 HIS A C 1
ATOM 1105 O O . HIS A 1 140 ? 22.203 -35.625 -38.094 1 75.12 140 HIS A O 1
ATOM 1111 N N . LEU A 1 141 ? 23.734 -34.062 -38.844 1 79 141 LEU A N 1
ATOM 1112 C CA . LEU A 1 141 ? 24.703 -34.281 -37.781 1 79 141 LEU A CA 1
ATOM 1113 C C . LEU A 1 141 ? 24.531 -33.25 -36.688 1 79 141 LEU A C 1
ATOM 1115 O O . LEU A 1 141 ? 24.516 -32.062 -36.938 1 79 141 LEU A O 1
ATOM 1119 N N . LYS A 1 142 ? 24.234 -33.781 -35.469 1 84.19 142 LYS A N 1
ATOM 1120 C CA . LYS A 1 142 ? 24.172 -32.875 -34.312 1 84.19 142 LYS A CA 1
ATOM 1121 C C . LYS A 1 142 ? 25.562 -32.719 -33.688 1 84.19 142 LYS A C 1
ATOM 1123 O O . LYS A 1 142 ? 26.188 -33.688 -33.312 1 84.19 142 LYS A O 1
ATOM 1128 N N . VAL A 1 143 ? 26.047 -31.484 -33.75 1 84.94 143 VAL A N 1
ATOM 1129 C CA . VAL A 1 143 ? 27.297 -31.141 -33.094 1 84.94 143 VAL A CA 1
ATOM 1130 C C . VAL A 1 143 ? 27.016 -30.562 -31.703 1 84.94 143 VAL A C 1
ATOM 1132 O O . VAL A 1 143 ? 26.234 -29.625 -31.562 1 84.94 143 VAL A O 1
ATOM 1135 N N . ILE A 1 144 ? 27.609 -31.25 -30.656 1 88.19 144 ILE A N 1
ATOM 1136 C CA . ILE A 1 144 ? 27.391 -30.828 -29.266 1 88.19 144 ILE A CA 1
ATOM 1137 C C . ILE A 1 144 ? 28.688 -30.234 -28.703 1 88.19 144 ILE A C 1
ATOM 1139 O O . ILE A 1 144 ? 29.703 -30.922 -28.625 1 88.19 144 ILE A O 1
ATOM 1143 N N . LEU A 1 145 ? 28.625 -28.969 -28.391 1 89.44 145 LEU A N 1
ATOM 1144 C CA . LEU A 1 145 ? 29.734 -28.328 -27.703 1 89.44 145 LEU A CA 1
ATOM 1145 C C . LEU A 1 145 ? 29.5 -28.297 -26.203 1 89.44 145 LEU A C 1
ATOM 1147 O O . LEU A 1 145 ? 28.594 -27.609 -25.719 1 89.44 145 LEU A O 1
ATOM 1151 N N . LEU A 1 146 ? 30.281 -29.078 -25.453 1 88.44 146 LEU A N 1
ATOM 1152 C CA . LEU A 1 146 ? 30.203 -29.094 -23.984 1 88.44 146 LEU A CA 1
ATOM 1153 C C . LEU A 1 146 ? 31.188 -28.094 -23.391 1 88.44 146 LEU A C 1
ATOM 1155 O O . LEU A 1 146 ? 32.375 -28.156 -23.656 1 88.44 146 LEU A O 1
ATOM 1159 N N . VAL A 1 147 ? 30.625 -27.172 -22.547 1 91.19 147 VAL A N 1
ATOM 1160 C CA . VAL A 1 147 ? 31.406 -26.047 -22.062 1 91.19 147 VAL A CA 1
ATOM 1161 C C . VAL A 1 147 ? 31.609 -26.172 -20.562 1 91.19 147 VAL A C 1
ATOM 1163 O O . VAL A 1 147 ? 30.672 -26.469 -19.812 1 91.19 147 VAL A O 1
ATOM 1166 N N . TYR A 1 148 ? 32.844 -26.031 -20.141 1 88 148 TYR A N 1
ATOM 1167 C CA . TYR A 1 148 ? 33.219 -25.953 -18.734 1 88 148 TYR A CA 1
ATOM 1168 C C . TYR A 1 148 ? 33.969 -24.672 -18.438 1 88 148 TYR A C 1
ATOM 1170 O O . TYR A 1 148 ? 34.938 -24.344 -19.125 1 88 148 TYR A O 1
ATOM 1178 N N . ALA A 1 149 ? 33.469 -23.906 -17.5 1 89.38 149 ALA A N 1
ATOM 1179 C CA . ALA A 1 149 ? 34.125 -22.656 -17.125 1 89.38 149 ALA A CA 1
ATOM 1180 C C . ALA A 1 149 ? 35.062 -22.859 -15.922 1 89.38 149 ALA A C 1
ATOM 1182 O O . ALA A 1 149 ? 34.594 -23.219 -14.836 1 89.38 149 ALA A O 1
ATOM 1183 N N . PRO A 1 150 ? 36.344 -22.531 -16.094 1 81.81 150 PRO A N 1
ATOM 1184 C CA . PRO A 1 150 ? 37.25 -22.609 -14.945 1 81.81 150 PRO A CA 1
ATOM 1185 C C . PRO A 1 150 ? 36.969 -21.562 -13.883 1 81.81 150 PRO A C 1
ATOM 1187 O O . PRO A 1 150 ? 36.344 -20.531 -14.172 1 81.81 150 PRO A O 1
ATOM 1190 N N . GLU A 1 151 ? 37.344 -21.734 -12.68 1 81.5 151 GLU A N 1
ATOM 1191 C CA . GLU A 1 151 ? 37.031 -20.891 -11.539 1 81.5 151 GLU A CA 1
ATOM 1192 C C . GLU A 1 151 ? 37.656 -19.516 -11.664 1 81.5 151 GLU A C 1
ATOM 1194 O O . GLU A 1 151 ? 37.125 -18.516 -11.188 1 81.5 151 GLU A O 1
ATOM 1199 N N . GLY A 1 152 ? 38.812 -19.406 -12.266 1 72.69 152 GLY A N 1
ATOM 1200 C CA . GLY A 1 152 ? 39.531 -18.141 -12.398 1 72.69 152 GLY A CA 1
ATOM 1201 C C . GLY A 1 152 ? 38.75 -17.094 -13.172 1 72.69 152 GLY A C 1
ATOM 1202 O O . GLY A 1 152 ? 38.625 -15.953 -12.727 1 72.69 152 GLY A O 1
ATOM 1203 N N . ILE A 1 153 ? 38.188 -17.516 -14.25 1 79.88 153 ILE A N 1
ATOM 1204 C CA . ILE A 1 153 ? 37.438 -16.578 -15.062 1 79.88 153 ILE A CA 1
ATOM 1205 C C . ILE A 1 153 ? 36.125 -16.203 -14.359 1 79.88 153 ILE A C 1
ATOM 1207 O O . ILE A 1 153 ? 35.688 -15.062 -14.43 1 79.88 153 ILE A O 1
ATOM 1211 N N . LEU A 1 154 ? 35.656 -17.078 -13.648 1 86.88 154 LEU A N 1
ATOM 1212 C CA . LEU A 1 154 ? 34.344 -16.859 -13.016 1 86.88 154 LEU A CA 1
ATOM 1213 C C . LEU A 1 154 ? 34.5 -15.93 -11.812 1 86.88 154 LEU A C 1
ATOM 1215 O O . LEU A 1 154 ? 33.594 -15.125 -11.547 1 86.88 154 LEU A O 1
ATOM 1219 N N . SER A 1 155 ? 35.562 -15.992 -11.133 1 78.25 155 SER A N 1
ATOM 1220 C CA . SER A 1 155 ? 35.75 -15.148 -9.953 1 78.25 155 SER A CA 1
ATOM 1221 C C . SER A 1 155 ? 35.844 -13.672 -10.336 1 78.25 155 SER A C 1
ATOM 1223 O O . SER A 1 155 ? 35.281 -12.82 -9.633 1 78.25 155 SER A O 1
ATOM 1225 N N . THR A 1 156 ? 36.438 -13.406 -11.43 1 72.56 156 THR A N 1
ATOM 1226 C CA . THR A 1 156 ? 36.562 -12.031 -11.898 1 72.56 156 THR A CA 1
ATOM 1227 C C . THR A 1 156 ? 35.188 -11.5 -12.344 1 72.56 156 THR A C 1
ATOM 1229 O O . THR A 1 156 ? 34.844 -10.367 -12.016 1 72.56 156 THR A O 1
ATOM 1232 N N . HIS A 1 157 ? 34.531 -12.312 -12.984 1 80.94 157 HIS A N 1
ATOM 1233 C CA . HIS A 1 157 ? 33.25 -11.859 -13.516 1 80.94 157 HIS A CA 1
ATOM 1234 C C . HIS A 1 157 ? 32.188 -11.828 -12.422 1 80.94 157 HIS A C 1
ATOM 1236 O O . HIS A 1 157 ? 31.219 -11.062 -12.508 1 80.94 157 HIS A O 1
ATOM 1242 N N . LYS A 1 158 ? 32.406 -12.609 -11.461 1 82.81 158 LYS A N 1
ATOM 1243 C CA . LYS A 1 158 ? 31.5 -12.578 -10.328 1 82.81 158 LYS A CA 1
ATOM 1244 C C . LYS A 1 158 ? 31.531 -11.227 -9.633 1 82.81 158 LYS A C 1
ATOM 1246 O O . LYS A 1 158 ? 30.484 -10.672 -9.305 1 82.81 158 LYS A O 1
ATOM 1251 N N . LYS A 1 159 ? 32.625 -10.695 -9.438 1 73.62 159 LYS A N 1
ATOM 1252 C CA . LYS A 1 159 ? 32.781 -9.391 -8.805 1 73.62 159 LYS A CA 1
ATOM 1253 C C . LYS A 1 159 ? 32.125 -8.297 -9.641 1 73.62 159 LYS A C 1
ATOM 1255 O O . LYS A 1 159 ? 31.438 -7.418 -9.109 1 73.62 159 LYS A O 1
ATOM 1260 N N . LYS A 1 160 ? 32.281 -8.445 -10.906 1 73.88 160 LYS A N 1
ATOM 1261 C CA . LYS A 1 160 ? 31.688 -7.473 -11.805 1 73.88 160 LYS A CA 1
ATOM 1262 C C . LYS A 1 160 ? 30.156 -7.539 -11.75 1 73.88 160 LYS A C 1
ATOM 1264 O O . LYS A 1 160 ? 29.484 -6.504 -11.727 1 73.88 160 LYS A O 1
ATOM 1269 N N . LEU A 1 161 ? 29.734 -8.695 -11.734 1 79.06 161 LEU A N 1
ATOM 1270 C CA . LEU A 1 161 ? 28.297 -8.891 -11.711 1 79.06 161 LEU A CA 1
ATOM 1271 C C . LEU A 1 161 ? 27.703 -8.359 -10.406 1 79.06 161 LEU A C 1
ATOM 1273 O O . LEU A 1 161 ? 26.609 -7.773 -10.414 1 79.06 161 LEU A O 1
ATOM 1277 N N . GLU A 1 162 ? 28.375 -8.531 -9.352 1 76.69 162 GLU A N 1
ATOM 1278 C CA . GLU A 1 162 ? 27.875 -8.07 -8.055 1 76.69 162 GLU A CA 1
ATOM 1279 C C . GLU A 1 162 ? 27.812 -6.547 -8 1 76.69 162 GLU A C 1
ATOM 1281 O O . GLU A 1 162 ? 26.875 -5.984 -7.422 1 76.69 162 GLU A O 1
ATOM 1286 N N . VAL A 1 163 ? 28.703 -5.914 -8.594 1 74.94 163 VAL A N 1
ATOM 1287 C CA . VAL A 1 163 ? 28.719 -4.457 -8.633 1 74.94 163 VAL A CA 1
ATOM 1288 C C . VAL A 1 163 ? 27.578 -3.959 -9.523 1 74.94 163 VAL A C 1
ATOM 1290 O O . VAL A 1 163 ? 26.875 -3.01 -9.164 1 74.94 163 VAL A O 1
ATOM 1293 N N . GLU A 1 164 ? 27.438 -4.672 -10.602 1 75.56 164 GLU A N 1
ATOM 1294 C CA . GLU A 1 164 ? 26.359 -4.281 -11.508 1 75.56 164 GLU A CA 1
ATOM 1295 C C . GLU A 1 164 ? 25 -4.469 -10.852 1 75.56 164 GLU A C 1
ATOM 1297 O O . GLU A 1 164 ? 24.109 -3.635 -11.016 1 75.56 164 GLU A O 1
ATOM 1302 N N . ARG A 1 165 ? 24.891 -5.488 -10.164 1 77.81 165 ARG A N 1
ATOM 1303 C CA . ARG A 1 165 ? 23.641 -5.777 -9.484 1 77.81 165 ARG A CA 1
ATOM 1304 C C . ARG A 1 165 ? 23.344 -4.75 -8.391 1 77.81 165 ARG A C 1
ATOM 1306 O O . ARG A 1 165 ? 22.188 -4.398 -8.148 1 77.81 165 ARG A O 1
ATOM 1313 N N . TRP A 1 166 ? 24.344 -4.316 -7.793 1 76.81 166 TRP A N 1
ATOM 1314 C CA . TRP A 1 166 ? 24.156 -3.305 -6.758 1 76.81 166 TRP A CA 1
ATOM 1315 C C . TRP A 1 166 ? 23.734 -1.972 -7.371 1 76.81 166 TRP A C 1
ATOM 1317 O O . TRP A 1 166 ? 22.859 -1.288 -6.84 1 76.81 166 TRP A O 1
ATOM 1327 N N . ILE A 1 167 ? 24.344 -1.688 -8.469 1 74.25 167 ILE A N 1
ATOM 1328 C CA . ILE A 1 167 ? 24.062 -0.425 -9.133 1 74.25 167 ILE A CA 1
ATOM 1329 C C . ILE A 1 167 ? 22.609 -0.422 -9.625 1 74.25 167 ILE A C 1
ATOM 1331 O O . ILE A 1 167 ? 21.922 0.6 -9.547 1 74.25 167 ILE A O 1
ATOM 1335 N N . GLU A 1 168 ? 22.219 -1.613 -9.984 1 72.94 168 GLU A N 1
ATOM 1336 C CA . GLU A 1 168 ? 20.859 -1.705 -10.5 1 72.94 168 GLU A CA 1
ATOM 1337 C C . GLU A 1 168 ? 19.859 -1.866 -9.367 1 72.94 168 GLU A C 1
ATOM 1339 O O . GLU A 1 168 ? 18.641 -1.812 -9.594 1 72.94 168 GLU A O 1
ATOM 1344 N N . GLY A 1 169 ? 20.344 -1.853 -8.102 1 64.19 169 GLY A N 1
ATOM 1345 C CA . GLY A 1 169 ? 19.469 -1.884 -6.945 1 64.19 169 GLY A CA 1
ATOM 1346 C C . GLY A 1 169 ? 19.062 -3.289 -6.535 1 64.19 169 GLY A C 1
ATOM 1347 O O . GLY A 1 169 ? 18.156 -3.471 -5.727 1 64.19 169 GLY A O 1
ATOM 1348 N N . GLY A 1 170 ? 19.672 -4.238 -7.137 1 62.12 170 GLY A N 1
ATOM 1349 C CA . GLY A 1 170 ? 19.297 -5.613 -6.848 1 62.12 170 GLY A CA 1
ATOM 1350 C C . GLY A 1 170 ? 19.984 -6.164 -5.609 1 62.12 170 GLY A C 1
ATOM 1351 O O . GLY A 1 170 ? 19.516 -7.145 -5.023 1 62.12 170 GLY A O 1
ATOM 1352 N N . ARG A 1 171 ? 21.125 -5.543 -5.219 1 62 171 ARG A N 1
ATOM 1353 C CA . ARG A 1 171 ? 21.891 -6.121 -4.113 1 62 171 ARG A CA 1
ATOM 1354 C C . ARG A 1 171 ? 22.188 -5.078 -3.041 1 62 171 ARG A C 1
ATOM 1356 O O . ARG A 1 171 ? 22.109 -3.873 -3.303 1 62 171 ARG A O 1
ATOM 1363 N N . TYR A 1 172 ? 22.344 -5.645 -1.826 1 65.06 172 TYR A N 1
ATOM 1364 C CA . TYR A 1 172 ? 22.75 -4.77 -0.732 1 65.06 172 TYR A CA 1
ATOM 1365 C C . TYR A 1 172 ? 24.219 -4.402 -0.842 1 65.06 172 TYR A C 1
ATOM 1367 O O . TYR A 1 172 ? 25 -5.125 -1.465 1 65.06 172 TYR A O 1
ATOM 1375 N N . GLY A 1 173 ? 24.625 -3.258 -0.541 1 62.41 173 GLY A N 1
ATOM 1376 C CA . GLY A 1 173 ? 25.953 -2.67 -0.68 1 62.41 173 GLY A CA 1
ATOM 1377 C C . GLY A 1 173 ? 27.031 -3.455 0.036 1 62.41 173 GLY A C 1
ATOM 1378 O O . GLY A 1 173 ? 28.219 -3.199 -0.155 1 62.41 173 GLY A O 1
ATOM 1379 N N . GLU A 1 174 ? 26.672 -4.574 0.665 1 61.88 174 GLU A N 1
ATOM 1380 C CA . GLU A 1 174 ? 27.656 -5.305 1.451 1 61.88 174 GLU A CA 1
ATOM 1381 C C . GLU A 1 174 ? 28.672 -6.016 0.55 1 61.88 174 GLU A C 1
ATOM 1383 O O . GLU A 1 174 ? 29.812 -6.238 0.945 1 61.88 174 GLU A O 1
ATOM 1388 N N . HIS A 1 175 ? 28.203 -6.324 -0.562 1 59.56 175 HIS A N 1
ATOM 1389 C CA . HIS A 1 175 ? 29.047 -7.148 -1.42 1 59.56 175 HIS A CA 1
ATOM 1390 C C . HIS A 1 175 ? 30.109 -6.309 -2.127 1 59.56 175 HIS A C 1
ATOM 1392 O O . HIS A 1 175 ? 31.109 -6.84 -2.594 1 59.56 175 HIS A O 1
ATOM 1398 N N . ILE A 1 176 ? 29.859 -5.039 -2.004 1 62.22 176 ILE A N 1
ATOM 1399 C CA . ILE A 1 176 ? 30.812 -4.172 -2.689 1 62.22 176 ILE A CA 1
ATOM 1400 C C . ILE A 1 176 ? 31.984 -3.871 -1.768 1 62.22 176 ILE A C 1
ATOM 1402 O O . ILE A 1 176 ? 33.094 -3.578 -2.236 1 62.22 176 ILE A O 1
ATOM 1406 N N . LEU A 1 177 ? 31.703 -3.977 -0.473 1 59.44 177 LEU A N 1
ATOM 1407 C CA . LEU A 1 177 ? 32.75 -3.604 0.478 1 59.44 177 LEU A CA 1
ATOM 1408 C C . LEU A 1 177 ? 33.688 -4.773 0.731 1 59.44 177 LEU A C 1
ATOM 1410 O O . LEU A 1 177 ? 34.625 -4.648 1.511 1 59.44 177 LEU A O 1
ATOM 1414 N N . ASN A 1 178 ? 33.75 -5.703 -0.296 1 52.38 178 ASN A N 1
ATOM 1415 C CA . ASN A 1 178 ? 34.656 -6.863 -0.288 1 52.38 178 ASN A CA 1
ATOM 1416 C C . ASN A 1 178 ? 34.75 -7.484 1.104 1 52.38 178 ASN A C 1
ATOM 1418 O O . ASN A 1 178 ? 35.844 -7.836 1.557 1 52.38 178 ASN A O 1
ATOM 1422 N N . LEU A 1 179 ? 33.75 -7.242 1.983 1 51.5 179 LEU A N 1
ATOM 1423 C CA . LEU A 1 179 ? 33.844 -7.711 3.359 1 51.5 179 LEU A CA 1
ATOM 1424 C C . LEU A 1 179 ? 33.906 -9.234 3.412 1 51.5 179 LEU A C 1
ATOM 1426 O O . LEU A 1 179 ? 34.562 -9.805 4.297 1 51.5 179 LEU A O 1
ATOM 1430 N N . SER A 1 180 ? 33.094 -10.031 2.678 1 49.69 180 SER A N 1
ATOM 1431 C CA . SER A 1 180 ? 33.125 -11.492 2.674 1 49.69 180 SER A CA 1
ATOM 1432 C C . SER A 1 180 ? 33.031 -12.039 1.254 1 49.69 180 SER A C 1
ATOM 1434 O O . SER A 1 180 ? 32.344 -11.492 0.406 1 49.69 180 SER A O 1
ATOM 1436 N N . ARG A 1 181 ? 34.156 -12.68 0.789 1 52.34 181 ARG A N 1
ATOM 1437 C CA . ARG A 1 181 ? 34.125 -13.352 -0.503 1 52.34 181 ARG A CA 1
ATOM 1438 C C . ARG A 1 181 ? 33.375 -14.672 -0.414 1 52.34 181 ARG A C 1
ATOM 1440 O O . ARG A 1 181 ? 33.938 -15.703 -0.059 1 52.34 181 ARG A O 1
ATOM 1447 N N . PRO A 1 182 ? 32.031 -14.633 -0.609 1 58.59 182 PRO A N 1
ATOM 1448 C CA . PRO A 1 182 ? 31.344 -15.914 -0.527 1 58.59 182 PRO A CA 1
ATOM 1449 C C . PRO A 1 182 ? 31.703 -16.859 -1.667 1 58.59 182 PRO A C 1
ATOM 1451 O O . PRO A 1 182 ? 32.062 -16.406 -2.754 1 58.59 182 PRO A O 1
ATOM 1454 N N . LYS A 1 183 ? 31.703 -18.172 -1.374 1 62.66 183 LYS A N 1
ATOM 1455 C CA . LYS A 1 183 ? 31.969 -19.203 -2.369 1 62.66 183 LYS A CA 1
ATOM 1456 C C . LYS A 1 183 ? 30.938 -19.172 -3.492 1 62.66 183 LYS A C 1
ATOM 1458 O O . LYS A 1 183 ? 29.781 -18.781 -3.275 1 62.66 183 LYS A O 1
ATOM 1463 N N . MET A 1 184 ? 31.391 -19.438 -4.574 1 79.88 184 MET A N 1
ATOM 1464 C CA . MET A 1 184 ? 30.531 -19.484 -5.75 1 79.88 184 MET A CA 1
ATOM 1465 C C . MET A 1 184 ? 29.609 -20.688 -5.703 1 79.88 184 MET A C 1
ATOM 1467 O O . MET A 1 184 ? 30.047 -21.812 -5.469 1 79.88 184 MET A O 1
ATOM 1471 N N . THR A 1 185 ? 28.438 -20.516 -5.738 1 85.69 185 THR A N 1
ATOM 1472 C CA . THR A 1 185 ? 27.453 -21.578 -5.762 1 85.69 185 THR A CA 1
ATOM 1473 C C . THR A 1 185 ? 27.203 -22.078 -7.188 1 85.69 185 THR A C 1
ATOM 1475 O O . THR A 1 185 ? 27.656 -21.438 -8.148 1 85.69 185 THR A O 1
ATOM 1478 N N . SER A 1 186 ? 26.562 -23.234 -7.234 1 87.81 186 SER A N 1
ATOM 1479 C CA . SER A 1 186 ? 26.266 -23.781 -8.555 1 87.81 186 SER A CA 1
ATOM 1480 C C . SER A 1 186 ? 25.359 -22.828 -9.344 1 87.81 186 SER A C 1
ATOM 1482 O O . SER A 1 186 ? 25.5 -22.688 -10.555 1 87.81 186 SER A O 1
ATOM 1484 N N . ALA A 1 187 ? 24.5 -22.188 -8.656 1 90.19 187 ALA A N 1
ATOM 1485 C CA . ALA A 1 187 ? 23.609 -21.25 -9.32 1 90.19 187 ALA A CA 1
ATOM 1486 C C . ALA A 1 187 ? 24.375 -20.031 -9.836 1 90.19 187 ALA A C 1
ATOM 1488 O O . ALA A 1 187 ? 24.172 -19.578 -10.961 1 90.19 187 ALA A O 1
ATOM 1489 N N . ASP A 1 188 ? 25.297 -19.578 -9.047 1 87.94 188 ASP A N 1
ATOM 1490 C CA . ASP A 1 188 ? 26.109 -18.453 -9.453 1 87.94 188 ASP A CA 1
ATOM 1491 C C . ASP A 1 188 ? 26.969 -18.797 -10.672 1 87.94 188 ASP A C 1
ATOM 1493 O O . ASP A 1 188 ? 27.125 -17.969 -11.578 1 87.94 188 ASP A O 1
ATOM 1497 N N . ARG A 1 189 ? 27.438 -19.953 -10.57 1 89.69 189 ARG A N 1
ATOM 1498 C CA . ARG A 1 189 ? 28.281 -20.438 -11.656 1 89.69 189 ARG A CA 1
ATOM 1499 C C . ARG A 1 189 ? 27.547 -20.422 -12.984 1 89.69 189 ARG A C 1
ATOM 1501 O O . ARG A 1 189 ? 28.031 -19.859 -13.969 1 89.69 189 ARG A O 1
ATOM 1508 N N . LEU A 1 190 ? 26.375 -20.891 -12.961 1 92.25 190 LEU A N 1
ATOM 1509 C CA . LEU A 1 190 ? 25.594 -21 -14.195 1 92.25 190 LEU A CA 1
ATOM 1510 C C . LEU A 1 190 ? 25.172 -19.609 -14.688 1 92.25 190 LEU A C 1
ATOM 1512 O O . LEU A 1 190 ? 25.125 -19.375 -15.898 1 92.25 190 LEU A O 1
ATOM 1516 N N . VAL A 1 191 ? 24.875 -18.734 -13.805 1 91.06 191 VAL A N 1
ATOM 1517 C CA . VAL A 1 191 ? 24.5 -17.375 -14.18 1 91.06 191 VAL A CA 1
ATOM 1518 C C . VAL A 1 191 ? 25.688 -16.688 -14.852 1 91.06 191 VAL A C 1
ATOM 1520 O O . VAL A 1 191 ? 25.531 -16 -15.867 1 91.06 191 VAL A O 1
ATOM 1523 N N . LEU A 1 192 ? 26.828 -16.891 -14.312 1 91 192 LEU A N 1
ATOM 1524 C CA . LEU A 1 192 ? 28.047 -16.266 -14.844 1 91 192 LEU A CA 1
ATOM 1525 C C . LEU A 1 192 ? 28.406 -16.844 -16.203 1 91 192 LEU A C 1
ATOM 1527 O O . LEU A 1 192 ? 28.766 -16.109 -17.125 1 91 192 LEU A O 1
ATOM 1531 N N . VAL A 1 193 ? 28.281 -18.125 -16.266 1 93.12 193 VAL A N 1
ATOM 1532 C CA . VAL A 1 193 ? 28.578 -18.781 -17.531 1 93.12 193 VAL A CA 1
ATOM 1533 C C . VAL A 1 193 ? 27.609 -18.312 -18.609 1 93.12 193 VAL A C 1
ATOM 1535 O O . VAL A 1 193 ? 28.016 -17.984 -19.719 1 93.12 193 VAL A O 1
ATOM 1538 N N . ASP A 1 194 ? 26.359 -18.25 -18.266 1 92.06 194 ASP A N 1
ATOM 1539 C CA . ASP A 1 194 ? 25.344 -17.781 -19.203 1 92.06 194 ASP A CA 1
ATOM 1540 C C . ASP A 1 194 ? 25.625 -16.344 -19.656 1 92.06 194 ASP A C 1
ATOM 1542 O O . ASP A 1 194 ? 25.484 -16.016 -20.828 1 92.06 194 ASP A O 1
ATOM 1546 N N . ARG A 1 195 ? 25.984 -15.57 -18.75 1 89.44 195 ARG A N 1
ATOM 1547 C CA . ARG A 1 195 ? 26.297 -14.18 -19.062 1 89.44 195 ARG A CA 1
ATOM 1548 C C . ARG A 1 195 ? 27.5 -14.078 -20 1 89.44 195 ARG A C 1
ATOM 1550 O O . ARG A 1 195 ? 27.469 -13.312 -20.969 1 89.44 195 ARG A O 1
ATOM 1557 N N . LEU A 1 196 ? 28.516 -14.836 -19.75 1 89.5 196 LEU A N 1
ATOM 1558 C CA . LEU A 1 196 ? 29.719 -14.812 -20.562 1 89.5 196 LEU A CA 1
ATOM 1559 C C . LEU A 1 196 ? 29.438 -15.328 -21.969 1 89.5 196 LEU A C 1
ATOM 1561 O O . LEU A 1 196 ? 30.047 -14.867 -22.938 1 89.5 196 LEU A O 1
ATOM 1565 N N . LEU A 1 197 ? 28.531 -16.219 -22.031 1 92.25 197 LEU A N 1
ATOM 1566 C CA . LEU A 1 197 ? 28.188 -16.797 -23.328 1 92.25 197 LEU A CA 1
ATOM 1567 C C . LEU A 1 197 ? 27.422 -15.789 -24.172 1 92.25 197 LEU A C 1
ATOM 1569 O O . LEU A 1 197 ? 27.641 -15.711 -25.391 1 92.25 197 LEU A O 1
ATOM 1573 N N . TYR A 1 198 ? 26.641 -14.961 -23.594 1 89.38 198 TYR A N 1
ATOM 1574 C CA . TYR A 1 198 ? 25.766 -14.109 -24.391 1 89.38 198 TYR A CA 1
ATOM 1575 C C . TYR A 1 198 ? 26.281 -12.672 -24.422 1 89.38 198 TYR A C 1
ATOM 1577 O O . TYR A 1 198 ? 25.859 -11.875 -25.266 1 89.38 198 TYR A O 1
ATOM 1585 N N . MET A 1 199 ? 27.172 -12.367 -23.562 1 86.19 199 MET A N 1
ATOM 1586 C CA . MET A 1 199 ? 27.812 -11.055 -23.625 1 86.19 199 MET A CA 1
ATOM 1587 C C . MET A 1 199 ? 28.516 -10.844 -24.953 1 86.19 199 MET A C 1
ATOM 1589 O O . MET A 1 199 ? 29.125 -11.773 -25.484 1 86.19 199 MET A O 1
ATOM 1593 N N . PRO A 1 200 ? 28.406 -9.617 -25.516 1 83.19 200 PRO A N 1
ATOM 1594 C CA . PRO A 1 200 ? 29.062 -9.352 -26.781 1 83.19 200 PRO A CA 1
ATOM 1595 C C . PRO A 1 200 ? 30.578 -9.586 -26.734 1 83.19 200 PRO A C 1
ATOM 1597 O O . PRO A 1 200 ? 31.188 -9.438 -25.672 1 83.19 200 PRO A O 1
ATOM 1600 N N . PHE A 1 201 ? 31.062 -9.938 -27.859 1 82.31 201 PHE A N 1
ATOM 1601 C CA . PHE A 1 201 ? 32.469 -10.258 -27.969 1 82.31 201 PHE A CA 1
ATOM 1602 C C . PHE A 1 201 ? 33.312 -9.031 -27.641 1 82.31 201 PHE A C 1
ATOM 1604 O O . PHE A 1 201 ? 34.406 -9.156 -27.047 1 82.31 201 PHE A O 1
ATOM 1611 N N . GLU A 1 202 ? 32.719 -7.82 -27.875 1 73.44 202 GLU A N 1
ATOM 1612 C CA . GLU A 1 202 ? 33.438 -6.57 -27.609 1 73.44 202 GLU A CA 1
ATOM 1613 C C . GLU A 1 202 ? 33.562 -6.332 -26.109 1 73.44 202 GLU A C 1
ATOM 1615 O O . GLU A 1 202 ? 34.531 -5.695 -25.672 1 73.44 202 GLU A O 1
ATOM 1620 N N . ASP A 1 203 ? 32.719 -6.941 -25.359 1 75.31 203 ASP A N 1
ATOM 1621 C CA . ASP A 1 203 ? 32.719 -6.727 -23.922 1 75.31 203 ASP A CA 1
ATOM 1622 C C . ASP A 1 203 ? 33.438 -7.875 -23.188 1 75.31 203 ASP A C 1
ATOM 1624 O O . ASP A 1 203 ? 33.375 -7.965 -21.969 1 75.31 203 ASP A O 1
ATOM 1628 N N . GLY A 1 204 ? 33.938 -8.797 -23.922 1 76.5 204 GLY A N 1
ATOM 1629 C CA . GLY A 1 204 ? 34.688 -9.883 -23.312 1 76.5 204 GLY A CA 1
ATOM 1630 C C . GLY A 1 204 ? 33.906 -11.188 -23.25 1 76.5 204 GLY A C 1
ATOM 1631 O O . GLY A 1 204 ? 34.344 -12.133 -22.578 1 76.5 204 GLY A O 1
ATOM 1632 N N . GLY A 1 205 ? 32.781 -11.195 -23.859 1 87.81 205 GLY A N 1
ATOM 1633 C CA . GLY A 1 205 ? 32 -12.422 -23.875 1 87.81 205 GLY A CA 1
ATOM 1634 C C . GLY A 1 205 ? 32.125 -13.18 -25.188 1 87.81 205 GLY A C 1
ATOM 1635 O O . GLY A 1 205 ? 32.969 -12.859 -26.016 1 87.81 205 GLY A O 1
ATOM 1636 N N . VAL A 1 206 ? 31.359 -14.289 -25.312 1 89.12 206 VAL A N 1
ATOM 1637 C CA . VAL A 1 206 ? 31.406 -15.141 -26.484 1 89.12 206 VAL A CA 1
ATOM 1638 C C . VAL A 1 206 ? 30.469 -14.578 -27.562 1 89.12 206 VAL A C 1
ATOM 1640 O O . VAL A 1 206 ? 30.734 -14.727 -28.766 1 89.12 206 VAL A O 1
ATOM 1643 N N . GLY A 1 207 ? 29.391 -13.891 -27.188 1 90.12 207 GLY A N 1
ATOM 1644 C CA . GLY A 1 207 ? 28.438 -13.344 -28.141 1 90.12 207 GLY A CA 1
ATOM 1645 C C . GLY A 1 207 ? 27.672 -14.406 -28.891 1 90.12 207 GLY A C 1
ATOM 1646 O O . GLY A 1 207 ? 27.562 -14.367 -30.125 1 90.12 207 GLY A O 1
ATOM 1647 N N . LEU A 1 208 ? 27.141 -15.336 -28.25 1 90.44 208 LEU A N 1
ATOM 1648 C CA . LEU A 1 208 ? 26.406 -16.453 -28.844 1 90.44 208 LEU A CA 1
ATOM 1649 C C . LEU A 1 208 ? 25.219 -15.953 -29.641 1 90.44 208 LEU A C 1
ATOM 1651 O O . LEU A 1 208 ? 24.734 -16.641 -30.547 1 90.44 208 LEU A O 1
ATOM 1655 N N . SER A 1 209 ? 24.703 -14.773 -29.344 1 86.75 209 SER A N 1
ATOM 1656 C CA . SER A 1 209 ? 23.562 -14.203 -30.031 1 86.75 209 SER A CA 1
ATOM 1657 C C . SER A 1 209 ? 23.875 -13.945 -31.5 1 86.75 209 SER A C 1
ATOM 1659 O O . SER A 1 209 ? 22.969 -13.914 -32.344 1 86.75 209 SER A O 1
ATOM 1661 N N . ASP A 1 210 ? 25.141 -13.836 -31.844 1 84.62 210 ASP A N 1
ATOM 1662 C CA . ASP A 1 210 ? 25.578 -13.609 -33.219 1 84.62 210 ASP A CA 1
ATOM 1663 C C . ASP A 1 210 ? 25.375 -14.859 -34.062 1 84.62 210 ASP A C 1
ATOM 1665 O O . ASP A 1 210 ? 25.312 -14.781 -35.281 1 84.62 210 ASP A O 1
ATOM 1669 N N . PHE A 1 211 ? 25.219 -15.984 -33.438 1 87.38 211 PHE A N 1
ATOM 1670 C CA . PHE A 1 211 ? 25.156 -17.25 -34.125 1 87.38 211 PHE A CA 1
ATOM 1671 C C . PHE A 1 211 ? 23.781 -17.906 -33.938 1 87.38 211 PHE A C 1
ATOM 1673 O O . PHE A 1 211 ? 23.656 -19.125 -34 1 87.38 211 PHE A O 1
ATOM 1680 N N . GLU A 1 212 ? 22.766 -17.188 -33.625 1 84.19 212 GLU A N 1
ATOM 1681 C CA . GLU A 1 212 ? 21.438 -17.703 -33.312 1 84.19 212 GLU A CA 1
ATOM 1682 C C . GLU A 1 212 ? 20.859 -18.484 -34.5 1 84.19 212 GLU A C 1
ATOM 1684 O O . GLU A 1 212 ? 20.062 -19.406 -34.281 1 84.19 212 GLU A O 1
ATOM 1689 N N . SER A 1 213 ? 21.312 -18.234 -35.719 1 82.38 213 SER A N 1
ATOM 1690 C CA . SER A 1 213 ? 20.781 -18.891 -36.906 1 82.38 213 SER A CA 1
ATOM 1691 C C . SER A 1 213 ? 21.188 -20.359 -36.969 1 82.38 213 SER A C 1
ATOM 1693 O O . SER A 1 213 ? 20.438 -21.188 -37.5 1 82.38 213 SER A O 1
ATOM 1695 N N . ILE A 1 214 ? 22.328 -20.734 -36.312 1 84.25 214 ILE A N 1
ATOM 1696 C CA . ILE A 1 214 ? 22.828 -22.094 -36.438 1 84.25 214 ILE A CA 1
ATOM 1697 C C . ILE A 1 214 ? 22.609 -22.859 -35.156 1 84.25 214 ILE A C 1
ATOM 1699 O O . ILE A 1 214 ? 22.594 -24.094 -35.125 1 84.25 214 ILE A O 1
ATOM 1703 N N . ILE A 1 215 ? 22.484 -22.141 -34.125 1 90 215 ILE A N 1
ATOM 1704 C CA . ILE A 1 215 ? 22.344 -22.766 -32.844 1 90 215 ILE A CA 1
ATOM 1705 C C . ILE A 1 215 ? 20.906 -23.25 -32.656 1 90 215 ILE A C 1
ATOM 1707 O O . ILE A 1 215 ? 19.969 -22.469 -32.75 1 90 215 ILE A O 1
ATOM 1711 N N . SER A 1 216 ? 20.812 -24.531 -32.469 1 87.44 216 SER A N 1
ATOM 1712 C CA . SER A 1 216 ? 19.484 -25.094 -32.188 1 87.44 216 SER A CA 1
ATOM 1713 C C . SER A 1 216 ? 19.047 -24.828 -30.766 1 87.44 216 SER A C 1
ATOM 1715 O O . SER A 1 216 ? 17.906 -24.391 -30.531 1 87.44 216 SER A O 1
ATOM 1717 N N . LYS A 1 217 ? 19.922 -25.125 -29.812 1 90.31 217 LYS A N 1
ATOM 1718 C CA . LYS A 1 217 ? 19.609 -24.938 -28.391 1 90.31 217 LYS A CA 1
ATOM 1719 C C . LYS A 1 217 ? 20.859 -24.781 -27.547 1 90.31 217 LYS A C 1
ATOM 1721 O O . LYS A 1 217 ? 21.875 -25.453 -27.812 1 90.31 217 LYS A O 1
ATOM 1726 N N . ALA A 1 218 ? 20.906 -23.906 -26.75 1 92 218 ALA A N 1
ATOM 1727 C CA . ALA A 1 218 ? 21.938 -23.734 -25.719 1 92 218 ALA A CA 1
ATOM 1728 C C . ALA A 1 218 ? 21.312 -23.719 -24.328 1 92 218 ALA A C 1
ATOM 1730 O O . ALA A 1 218 ? 20.438 -22.906 -24.031 1 92 218 ALA A O 1
ATOM 1731 N N . PHE A 1 219 ? 21.703 -24.688 -23.484 1 92.25 219 PHE A N 1
ATOM 1732 C CA . PHE A 1 219 ? 21.062 -24.797 -22.172 1 92.25 219 PHE A CA 1
ATOM 1733 C C . PHE A 1 219 ? 22.047 -25.312 -21.125 1 92.25 219 PHE A C 1
ATOM 1735 O O . PHE A 1 219 ? 23.047 -25.953 -21.469 1 92.25 219 PHE A O 1
ATOM 1742 N N . PRO A 1 220 ? 21.844 -24.969 -19.859 1 94.12 220 PRO A N 1
ATOM 1743 C CA . PRO A 1 220 ? 22.672 -25.516 -18.781 1 94.12 220 PRO A CA 1
ATOM 1744 C C . PRO A 1 220 ? 22.391 -27 -18.516 1 94.12 220 PRO A C 1
ATOM 1746 O O . PRO A 1 220 ? 21.25 -27.438 -18.641 1 94.12 220 PRO A O 1
ATOM 1749 N N . LEU A 1 221 ? 23.391 -27.656 -18.094 1 91.88 221 LEU A N 1
ATOM 1750 C CA . LEU A 1 221 ? 23.266 -29.094 -17.859 1 91.88 221 LEU A CA 1
ATOM 1751 C C . LEU A 1 221 ? 22.953 -29.391 -16.406 1 91.88 221 LEU A C 1
ATOM 1753 O O . LEU A 1 221 ? 23.344 -28.625 -15.508 1 91.88 221 LEU A O 1
ATOM 1757 N N . HIS A 1 222 ? 22.203 -30.484 -16.203 1 89.19 222 HIS A N 1
ATOM 1758 C CA . HIS A 1 222 ? 21.875 -30.938 -14.859 1 89.19 222 HIS A CA 1
ATOM 1759 C C . HIS A 1 222 ? 23.078 -31.562 -14.164 1 89.19 222 HIS A C 1
ATOM 1761 O O . HIS A 1 222 ? 23.953 -32.125 -14.828 1 89.19 222 HIS A O 1
ATOM 1767 N N . ASP A 1 223 ? 23.125 -31.344 -12.836 1 86.44 223 ASP A N 1
ATOM 1768 C CA . ASP A 1 223 ? 24.031 -32.094 -11.969 1 86.44 223 ASP A CA 1
ATOM 1769 C C . ASP A 1 223 ? 23.359 -33.344 -11.414 1 86.44 223 ASP A C 1
ATOM 1771 O O . ASP A 1 223 ? 22.625 -33.281 -10.43 1 86.44 223 ASP A O 1
ATOM 1775 N N . ASP A 1 224 ? 23.656 -34.375 -11.984 1 80 224 ASP A N 1
ATOM 1776 C CA . ASP A 1 224 ? 22.953 -35.625 -11.656 1 80 224 ASP A CA 1
ATOM 1777 C C . ASP A 1 224 ? 23.266 -36.062 -10.234 1 80 224 ASP A C 1
ATOM 1779 O O . ASP A 1 224 ? 22.422 -36.656 -9.57 1 80 224 ASP A O 1
ATOM 1783 N N . GLU A 1 225 ? 24.438 -35.812 -9.82 1 78.12 225 GLU A N 1
ATOM 1784 C CA . GLU A 1 225 ? 24.781 -36.156 -8.453 1 78.12 225 GLU A CA 1
ATOM 1785 C C . GLU A 1 225 ? 23.953 -35.375 -7.441 1 78.12 225 GLU A C 1
ATOM 1787 O O . GLU A 1 225 ? 23.438 -35.938 -6.477 1 78.12 225 GLU A O 1
ATOM 1792 N N . PHE A 1 226 ? 23.875 -34.125 -7.711 1 83.31 226 PHE A N 1
ATOM 1793 C CA . PHE A 1 226 ? 23.047 -33.281 -6.848 1 83.31 226 PHE A CA 1
ATOM 1794 C C . PHE A 1 226 ? 21.594 -33.75 -6.863 1 83.31 226 PHE A C 1
ATOM 1796 O O . PHE A 1 226 ? 20.953 -33.875 -5.812 1 83.31 226 PHE A O 1
ATOM 1803 N N . ASN A 1 227 ? 21.078 -34.062 -8.031 1 83.12 227 ASN A N 1
ATOM 1804 C CA . ASN A 1 227 ? 19.688 -34.469 -8.18 1 83.12 227 ASN A CA 1
ATOM 1805 C C . ASN A 1 227 ? 19.391 -35.781 -7.457 1 83.12 227 ASN A C 1
ATOM 1807 O O . ASN A 1 227 ? 18.344 -35.906 -6.832 1 83.12 227 ASN A O 1
ATOM 1811 N N . ARG A 1 228 ? 20.312 -36.594 -7.449 1 76.56 228 ARG A N 1
ATOM 1812 C CA . ARG A 1 228 ? 20.125 -37.906 -6.812 1 76.56 228 ARG A CA 1
ATOM 1813 C C . ARG A 1 228 ? 20.219 -37.781 -5.293 1 76.56 228 ARG A C 1
ATOM 1815 O O . ARG A 1 228 ? 19.422 -38.375 -4.566 1 76.56 228 ARG A O 1
ATOM 1822 N N . GLU A 1 229 ? 21.062 -37.031 -4.863 1 75 229 GLU A N 1
ATOM 1823 C CA . GLU A 1 229 ? 21.328 -36.969 -3.432 1 75 229 GLU A CA 1
ATOM 1824 C C . GLU A 1 229 ? 20.344 -36.062 -2.717 1 75 229 GLU A C 1
ATOM 1826 O O . GLU A 1 229 ? 19.797 -36.406 -1.671 1 75 229 GLU A O 1
ATOM 1831 N N . ILE A 1 230 ? 20.109 -35 -3.312 1 73.69 230 ILE A N 1
ATOM 1832 C CA . ILE A 1 230 ? 19.359 -34 -2.574 1 73.69 230 ILE A CA 1
ATOM 1833 C C . ILE A 1 230 ? 17.875 -34.062 -2.943 1 73.69 230 ILE A C 1
ATOM 1835 O O . ILE A 1 230 ? 17.016 -34.125 -2.064 1 73.69 230 ILE A O 1
ATOM 1839 N N . VAL A 1 231 ? 17.594 -34.188 -4.148 1 68.75 231 VAL A N 1
ATOM 1840 C CA . VAL A 1 231 ? 16.188 -34.125 -4.57 1 68.75 231 VAL A CA 1
ATOM 1841 C C . VAL A 1 231 ? 15.492 -35.438 -4.281 1 68.75 231 VAL A C 1
ATOM 1843 O O . VAL A 1 231 ? 14.359 -35.469 -3.801 1 68.75 231 VAL A O 1
ATOM 1846 N N . SER A 1 232 ? 16.219 -36.469 -4.438 1 64.94 232 SER A N 1
ATOM 1847 C CA . SER A 1 232 ? 15.609 -37.781 -4.18 1 64.94 232 SER A CA 1
ATOM 1848 C C . SER A 1 232 ? 15.375 -38 -2.689 1 64.94 232 SER A C 1
ATOM 1850 O O . SER A 1 232 ? 14.344 -38.531 -2.291 1 64.94 232 SER A O 1
ATOM 1852 N N . ASN A 1 233 ? 16.312 -37.469 -1.935 1 65.69 233 ASN A N 1
ATOM 1853 C CA . ASN A 1 233 ? 16.141 -37.625 -0.493 1 65.69 233 ASN A CA 1
ATOM 1854 C C . ASN A 1 233 ? 14.992 -36.75 0.014 1 65.69 233 ASN A C 1
ATOM 1856 O O . ASN A 1 233 ? 14.25 -37.156 0.907 1 65.69 233 ASN A O 1
ATOM 1860 N N . TRP A 1 234 ? 14.891 -35.656 -0.567 1 66.88 234 TRP A N 1
ATOM 1861 C CA . TRP A 1 234 ? 13.805 -34.75 -0.194 1 66.88 234 TRP A CA 1
ATOM 1862 C C . TRP A 1 234 ? 12.461 -35.344 -0.622 1 66.88 234 TRP A C 1
ATOM 1864 O O . TRP A 1 234 ? 11.469 -35.219 0.111 1 66.88 234 TRP A O 1
ATOM 1874 N N . PHE A 1 235 ? 12.453 -36.031 -1.697 1 62.25 235 PHE A N 1
ATOM 1875 C CA . PHE A 1 235 ? 11.25 -36.656 -2.256 1 62.25 235 PHE A CA 1
ATOM 1876 C C . PHE A 1 235 ? 10.766 -37.812 -1.382 1 62.25 235 PHE A C 1
ATOM 1878 O O . PHE A 1 235 ? 9.562 -37.969 -1.163 1 62.25 235 PHE A O 1
ATOM 1885 N N . TYR A 1 236 ? 11.719 -38.531 -0.799 1 60.19 236 TYR A N 1
ATOM 1886 C CA . TYR A 1 236 ? 11.336 -39.75 -0.123 1 60.19 236 TYR A CA 1
ATOM 1887 C C . TYR A 1 236 ? 11.18 -39.531 1.376 1 60.19 236 TYR A C 1
ATOM 1889 O O . TYR A 1 236 ? 10.539 -40.312 2.066 1 60.19 236 TYR A O 1
ATOM 1897 N N . LYS A 1 237 ? 11.734 -38.406 1.806 1 63.44 237 LYS A N 1
ATOM 1898 C CA . LYS A 1 237 ? 11.633 -38.219 3.248 1 63.44 237 LYS A CA 1
ATOM 1899 C C . LYS A 1 237 ? 10.344 -37.469 3.607 1 63.44 237 LYS A C 1
ATOM 1901 O O . LYS A 1 237 ? 10.359 -36.25 3.795 1 63.44 237 LYS A O 1
ATOM 1906 N N . TRP A 1 238 ? 9.32 -38.188 3.701 1 62 238 TRP A N 1
ATOM 1907 C CA . TRP A 1 238 ? 7.984 -37.656 3.979 1 62 238 TRP A CA 1
ATOM 1908 C C . TRP A 1 238 ? 7.906 -37.094 5.395 1 62 238 TRP A C 1
ATOM 1910 O O . TRP A 1 238 ? 7.219 -36.094 5.633 1 62 238 TRP A O 1
ATOM 1920 N N . LYS A 1 239 ? 8.578 -37.719 6.344 1 58.88 239 LYS A N 1
ATOM 1921 C CA . LYS A 1 239 ? 8.469 -37.312 7.746 1 58.88 239 LYS A CA 1
ATOM 1922 C C . LYS A 1 239 ? 9.086 -35.938 7.98 1 58.88 239 LYS A C 1
ATOM 1924 O O . LYS A 1 239 ? 8.617 -35.188 8.828 1 58.88 239 LYS A O 1
ATOM 1929 N N . ASP A 1 240 ? 9.969 -35.625 7.195 1 60.81 240 ASP A N 1
ATOM 1930 C CA . ASP A 1 240 ? 10.711 -34.406 7.449 1 60.81 240 ASP A CA 1
ATOM 1931 C C . ASP A 1 240 ? 10 -33.188 6.832 1 60.81 240 ASP A C 1
ATOM 1933 O O . ASP A 1 240 ? 10.312 -32.031 7.152 1 60.81 240 ASP A O 1
ATOM 1937 N N . TYR A 1 241 ? 9.039 -33.5 6.043 1 62.47 241 TYR A N 1
ATOM 1938 C CA . TYR A 1 241 ? 8.375 -32.406 5.352 1 62.47 241 TYR A CA 1
ATOM 1939 C C . TYR A 1 241 ? 7.633 -31.5 6.336 1 62.47 241 TYR A C 1
ATOM 1941 O O . TYR A 1 241 ? 7.641 -30.281 6.195 1 62.47 241 TYR A O 1
ATOM 1949 N N . PHE A 1 242 ? 7.086 -32.094 7.285 1 67.81 242 PHE A N 1
ATOM 1950 C CA . PHE A 1 242 ? 6.297 -31.266 8.203 1 67.81 242 PHE A CA 1
ATOM 1951 C C . PHE A 1 242 ? 7.172 -30.703 9.312 1 67.81 242 PHE A C 1
ATOM 1953 O O . PHE A 1 242 ? 6.723 -29.875 10.102 1 67.81 242 PHE A O 1
ATOM 1960 N N . ARG A 1 243 ? 8.484 -31.188 9.195 1 69.06 243 ARG A N 1
ATOM 1961 C CA . ARG A 1 243 ? 9.445 -30.594 10.117 1 69.06 243 ARG A CA 1
ATOM 1962 C C . ARG A 1 243 ? 10.148 -29.406 9.469 1 69.06 243 ARG A C 1
ATOM 1964 O O . ARG A 1 243 ? 9.672 -28.859 8.477 1 69.06 243 ARG A O 1
ATOM 1971 N N . ASN A 1 244 ? 11.312 -29.031 9.93 1 67.75 244 ASN A N 1
ATOM 1972 C CA . ASN A 1 244 ? 12.07 -27.891 9.422 1 67.75 244 ASN A CA 1
ATOM 1973 C C . ASN A 1 244 ? 12.727 -28.188 8.078 1 67.75 244 ASN A C 1
ATOM 1975 O O . ASN A 1 244 ? 13.656 -29 8.008 1 67.75 244 ASN A O 1
ATOM 1979 N N . ASN A 1 245 ? 12.086 -27.656 6.91 1 77.94 245 ASN A N 1
ATOM 1980 C CA . ASN A 1 245 ? 12.539 -27.844 5.535 1 77.94 245 ASN A CA 1
ATOM 1981 C C . ASN A 1 245 ? 13.438 -26.703 5.07 1 77.94 245 ASN A C 1
ATOM 1983 O O . ASN A 1 245 ? 13.719 -26.578 3.879 1 77.94 245 ASN A O 1
ATOM 1987 N N . ASP A 1 246 ? 13.906 -25.938 5.934 1 80.75 246 ASP A N 1
ATOM 1988 C CA . ASP A 1 246 ? 14.648 -24.75 5.531 1 80.75 246 ASP A CA 1
ATOM 1989 C C . ASP A 1 246 ? 15.977 -25.141 4.871 1 80.75 246 ASP A C 1
ATOM 1991 O O . ASP A 1 246 ? 16.406 -24.484 3.924 1 80.75 246 ASP A O 1
ATOM 1995 N N . ASP A 1 247 ? 16.531 -26.203 5.344 1 80.88 247 ASP A N 1
ATOM 1996 C CA . ASP A 1 247 ? 17.828 -26.625 4.793 1 80.88 247 ASP A CA 1
ATOM 1997 C C . ASP A 1 247 ? 17.656 -27.125 3.359 1 80.88 247 ASP A C 1
ATOM 1999 O O . ASP A 1 247 ? 18.484 -26.812 2.492 1 80.88 247 ASP A O 1
ATOM 2003 N N . GLN A 1 248 ? 16.641 -27.828 3.227 1 83.5 248 GLN A N 1
ATOM 2004 C CA . GLN A 1 248 ? 16.406 -28.344 1.885 1 83.5 248 GLN A CA 1
ATOM 2005 C C . GLN A 1 248 ? 16.047 -27.219 0.916 1 83.5 248 GLN A C 1
ATOM 2007 O O . GLN A 1 248 ? 16.484 -27.219 -0.237 1 83.5 248 GLN A O 1
ATOM 2012 N N . ILE A 1 249 ? 15.312 -26.266 1.368 1 88.88 249 ILE A N 1
ATOM 2013 C CA . ILE A 1 249 ? 14.938 -25.109 0.543 1 88.88 249 ILE A CA 1
ATOM 2014 C C . ILE A 1 249 ? 16.188 -24.297 0.197 1 88.88 249 ILE A C 1
ATOM 2016 O O . ILE A 1 249 ? 16.328 -23.828 -0.932 1 88.88 249 ILE A O 1
ATOM 2020 N N . ASP A 1 250 ? 17.062 -24.297 1.098 1 87.56 250 ASP A N 1
ATOM 2021 C CA . ASP A 1 250 ? 18.297 -23.562 0.854 1 87.56 250 ASP A CA 1
ATOM 2022 C C . ASP A 1 250 ? 19.172 -24.281 -0.169 1 87.56 250 ASP A C 1
ATOM 2024 O O . ASP A 1 250 ? 19.812 -23.656 -1.011 1 87.56 250 ASP A O 1
ATOM 2028 N N . ASN A 1 251 ? 19.141 -25.547 -0.067 1 86.94 251 ASN A N 1
ATOM 2029 C CA . ASN A 1 251 ? 19.906 -26.312 -1.04 1 86.94 251 ASN A CA 1
ATOM 2030 C C . ASN A 1 251 ? 19.344 -26.156 -2.449 1 86.94 251 ASN A C 1
ATOM 2032 O O . ASN A 1 251 ? 20.109 -26.031 -3.414 1 86.94 251 ASN A O 1
ATOM 2036 N N . ILE A 1 252 ? 18.078 -26.141 -2.535 1 88.12 252 ILE A N 1
ATOM 2037 C CA . ILE A 1 252 ? 17.438 -25.953 -3.83 1 88.12 252 ILE A CA 1
ATOM 2038 C C . ILE A 1 252 ? 17.734 -24.547 -4.359 1 88.12 252 ILE A C 1
ATOM 2040 O O . ILE A 1 252 ? 18 -24.375 -5.551 1 88.12 252 ILE A O 1
ATOM 2044 N N . ARG A 1 253 ? 17.766 -23.641 -3.5 1 90.56 253 ARG A N 1
ATOM 2045 C CA . ARG A 1 253 ? 18.047 -22.25 -3.863 1 90.56 253 ARG A CA 1
ATOM 2046 C C . ARG A 1 253 ? 19.453 -22.109 -4.402 1 90.56 253 ARG A C 1
ATOM 2048 O O . ARG A 1 253 ? 19.688 -21.438 -5.406 1 90.56 253 ARG A O 1
ATOM 2055 N N . LEU A 1 254 ? 20.359 -22.781 -3.758 1 89.81 254 LEU A N 1
ATOM 2056 C CA . LEU A 1 254 ? 21.766 -22.641 -4.113 1 89.81 254 LEU A CA 1
ATOM 2057 C C . LEU A 1 254 ? 22.078 -23.359 -5.426 1 89.81 254 LEU A C 1
ATOM 2059 O O . LEU A 1 254 ? 23.031 -23.016 -6.117 1 89.81 254 LEU A O 1
ATOM 2063 N N . HIS A 1 255 ? 21.219 -24.266 -5.723 1 90.31 255 HIS A N 1
ATOM 2064 C CA . HIS A 1 255 ? 21.469 -25.047 -6.926 1 90.31 255 HIS A CA 1
ATOM 2065 C C . HIS A 1 255 ? 20.609 -24.562 -8.086 1 90.31 255 HIS A C 1
ATOM 2067 O O . HIS A 1 255 ? 21.109 -24.359 -9.195 1 90.31 255 HIS A O 1
ATOM 2073 N N . PHE A 1 256 ? 19.312 -24.328 -7.883 1 91.31 256 PHE A N 1
ATOM 2074 C CA . PHE A 1 256 ? 18.391 -24 -8.961 1 91.31 256 PHE A CA 1
ATOM 2075 C C . PHE A 1 256 ? 18.094 -22.5 -8.984 1 91.31 256 PHE A C 1
ATOM 2077 O O . PHE A 1 256 ? 17.516 -22 -9.945 1 91.31 256 PHE A O 1
ATOM 2084 N N . GLY A 1 257 ? 18.375 -21.75 -7.938 1 90.75 257 GLY A N 1
ATOM 2085 C CA . GLY A 1 257 ? 18.156 -20.312 -7.922 1 90.75 257 GLY A CA 1
ATOM 2086 C C . GLY A 1 257 ? 17.109 -19.891 -6.914 1 90.75 257 GLY A C 1
ATOM 2087 O O . GLY A 1 257 ? 16.391 -20.719 -6.371 1 90.75 257 GLY A O 1
ATOM 2088 N N . GLU A 1 258 ? 17.031 -18.625 -6.691 1 90.88 258 GLU A N 1
ATOM 2089 C CA . GLU A 1 258 ? 16.109 -18.062 -5.695 1 90.88 258 GLU A CA 1
ATOM 2090 C C . GLU A 1 258 ? 14.664 -18.203 -6.148 1 90.88 258 GLU A C 1
ATOM 2092 O O . GLU A 1 258 ? 13.758 -18.375 -5.324 1 90.88 258 GLU A O 1
ATOM 2097 N N . LYS A 1 259 ? 14.383 -18.109 -7.418 1 90.88 259 LYS A N 1
ATOM 2098 C CA . LYS A 1 259 ? 13.016 -18.25 -7.918 1 90.88 259 LYS A CA 1
ATOM 2099 C C . LYS A 1 259 ? 12.438 -19.609 -7.566 1 90.88 259 LYS A C 1
ATOM 2101 O O . LYS A 1 259 ? 11.305 -19.719 -7.094 1 90.88 259 LYS A O 1
ATOM 2106 N N . ALA A 1 260 ? 13.211 -20.672 -7.801 1 91.5 260 ALA A N 1
ATOM 2107 C CA . ALA A 1 260 ? 12.789 -22.016 -7.434 1 91.5 260 ALA A CA 1
ATOM 2108 C C . ALA A 1 260 ? 12.703 -22.172 -5.918 1 91.5 260 ALA A C 1
ATOM 2110 O O . ALA A 1 260 ? 11.742 -22.75 -5.398 1 91.5 260 ALA A O 1
ATOM 2111 N N . GLY A 1 261 ? 13.703 -21.672 -5.258 1 92.31 261 GLY A N 1
ATOM 2112 C CA . GLY A 1 261 ? 13.695 -21.75 -3.807 1 92.31 261 GLY A CA 1
ATOM 2113 C C . GLY A 1 261 ? 12.5 -21.062 -3.172 1 92.31 261 GLY A C 1
ATOM 2114 O O . GLY A 1 261 ? 11.93 -21.562 -2.207 1 92.31 261 GLY A O 1
ATOM 2115 N N . LEU A 1 262 ? 12.117 -19.953 -3.711 1 93.88 262 LEU A N 1
ATOM 2116 C CA . LEU A 1 262 ? 11.008 -19.188 -3.16 1 93.88 262 LEU A CA 1
ATOM 2117 C C . LEU A 1 262 ? 9.688 -19.922 -3.336 1 93.88 262 LEU A C 1
ATOM 2119 O O . LEU A 1 262 ? 8.805 -19.844 -2.48 1 93.88 262 LEU A O 1
ATOM 2123 N N . TYR A 1 263 ? 9.539 -20.641 -4.406 1 94.44 263 TYR A N 1
ATOM 2124 C CA . TYR A 1 263 ? 8.328 -21.438 -4.605 1 94.44 263 TYR A CA 1
ATOM 2125 C C . TYR A 1 263 ? 8.195 -22.5 -3.525 1 94.44 263 TYR A C 1
ATOM 2127 O O . TYR A 1 263 ? 7.129 -22.656 -2.93 1 94.44 263 TYR A O 1
ATOM 2135 N N . PHE A 1 264 ? 9.273 -23.172 -3.264 1 92.38 264 PHE A N 1
ATOM 2136 C CA . PHE A 1 264 ? 9.234 -24.234 -2.266 1 92.38 264 PHE A CA 1
ATOM 2137 C C . PHE A 1 264 ? 9.055 -23.656 -0.867 1 92.38 264 PHE A C 1
ATOM 2139 O O . PHE A 1 264 ? 8.406 -24.266 -0.014 1 92.38 264 PHE A O 1
ATOM 2146 N N . ALA A 1 265 ? 9.633 -22.484 -0.674 1 93.81 265 ALA A N 1
ATOM 2147 C CA . ALA A 1 265 ? 9.406 -21.828 0.604 1 93.81 265 ALA A CA 1
ATOM 2148 C C . ALA A 1 265 ? 7.938 -21.438 0.769 1 93.81 265 ALA A C 1
ATOM 2150 O O . ALA A 1 265 ? 7.367 -21.578 1.852 1 93.81 265 ALA A O 1
ATOM 2151 N N . PHE A 1 266 ? 7.305 -20.969 -0.265 1 96 266 PHE A N 1
ATOM 2152 C CA . PHE A 1 266 ? 5.891 -20.609 -0.25 1 96 266 PHE A CA 1
ATOM 2153 C C . PHE A 1 266 ? 5.02 -21.828 0.024 1 96 266 PHE A C 1
ATOM 2155 O O . PHE A 1 266 ? 4.121 -21.781 0.868 1 96 266 PHE A O 1
ATOM 2162 N N . MET A 1 267 ? 5.336 -22.875 -0.689 1 94.12 267 MET A N 1
ATOM 2163 C CA . MET A 1 267 ? 4.543 -24.094 -0.55 1 94.12 267 MET A CA 1
ATOM 2164 C C . MET A 1 267 ? 4.652 -24.656 0.863 1 94.12 267 MET A C 1
ATOM 2166 O O . MET A 1 267 ? 3.664 -25.141 1.423 1 94.12 267 MET A O 1
ATOM 2170 N N . ASP A 1 268 ? 5.855 -24.594 1.359 1 92.62 268 ASP A N 1
ATOM 2171 C CA . ASP A 1 268 ? 6.062 -25.078 2.725 1 92.62 268 ASP A CA 1
ATOM 2172 C C . ASP A 1 268 ? 5.25 -24.25 3.721 1 92.62 268 ASP A C 1
ATOM 2174 O O . ASP A 1 268 ? 4.57 -24.797 4.586 1 92.62 268 ASP A O 1
ATOM 2178 N N . PHE A 1 269 ? 5.309 -22.969 3.604 1 94.69 269 PHE A N 1
ATOM 2179 C CA . PHE A 1 269 ? 4.59 -22.062 4.492 1 94.69 269 PHE A CA 1
ATOM 2180 C C . PHE A 1 269 ? 3.084 -22.25 4.355 1 94.69 269 PHE A C 1
ATOM 2182 O O . PHE A 1 269 ? 2.373 -22.391 5.352 1 94.69 269 PHE A O 1
ATOM 2189 N N . TYR A 1 270 ? 2.607 -22.328 3.109 1 96.44 270 TYR A N 1
ATOM 2190 C CA . TYR A 1 270 ? 1.187 -22.453 2.809 1 96.44 270 TYR A CA 1
ATOM 2191 C C . TYR A 1 270 ? 0.636 -23.766 3.355 1 96.44 270 TYR A C 1
ATOM 2193 O O . TYR A 1 270 ? -0.409 -23.781 4.012 1 96.44 270 TYR A O 1
ATOM 2201 N N . THR A 1 271 ? 1.331 -24.875 3.184 1 94.31 271 THR A N 1
ATOM 2202 C CA . THR A 1 271 ? 0.882 -26.188 3.631 1 94.31 271 THR A CA 1
ATOM 2203 C C . THR A 1 271 ? 0.795 -26.25 5.152 1 94.31 271 THR A C 1
ATOM 2205 O O . THR A 1 271 ? -0.18 -26.75 5.707 1 94.31 271 THR A O 1
ATOM 2208 N N . LYS A 1 272 ? 1.732 -25.688 5.812 1 93.88 272 LYS A N 1
ATOM 2209 C CA . LYS A 1 272 ? 1.735 -25.688 7.273 1 93.88 272 LYS A CA 1
ATOM 2210 C C . LYS A 1 272 ? 0.601 -24.828 7.824 1 93.88 272 LYS A C 1
ATOM 2212 O O . LYS A 1 272 ? 0.032 -25.141 8.875 1 93.88 272 LYS A O 1
ATOM 2217 N N . TRP A 1 273 ? 0.248 -23.781 7.148 1 96.56 273 TRP A N 1
ATOM 2218 C CA . TRP A 1 273 ? -0.839 -22.906 7.582 1 96.56 273 TRP A CA 1
ATOM 2219 C C . TRP A 1 273 ? -2.193 -23.562 7.352 1 96.56 273 TRP A C 1
ATOM 2221 O O . TRP A 1 273 ? -3.188 -23.203 7.984 1 96.56 273 TRP A O 1
ATOM 2231 N N . LEU A 1 274 ? -2.24 -24.531 6.418 1 96.88 274 LEU A N 1
ATOM 2232 C CA . LEU A 1 274 ? -3.482 -25.219 6.098 1 96.88 274 LEU A CA 1
ATOM 2233 C C . LEU A 1 274 ? -3.785 -26.297 7.133 1 96.88 274 LEU A C 1
ATOM 2235 O O . LEU A 1 274 ? -4.945 -26.672 7.336 1 96.88 274 LEU A O 1
ATOM 2239 N N . ILE A 1 275 ? -2.846 -26.797 7.871 1 95.81 275 ILE A N 1
ATOM 2240 C CA . ILE A 1 275 ? -2.973 -27.969 8.742 1 95.81 275 ILE A CA 1
ATOM 2241 C C . ILE A 1 275 ? -3.975 -27.672 9.852 1 95.81 275 ILE A C 1
ATOM 2243 O O . ILE A 1 275 ? -4.902 -28.453 10.086 1 95.81 275 ILE A O 1
ATOM 2247 N N . PRO A 1 276 ? -3.891 -26.5 10.539 1 96.31 276 PRO A N 1
ATOM 2248 C CA . PRO A 1 276 ? -4.855 -26.234 11.609 1 96.31 276 PRO A CA 1
ATOM 2249 C C . PRO A 1 276 ? -6.297 -26.188 11.102 1 96.31 276 PRO A C 1
ATOM 2251 O O . PRO A 1 276 ? -7.207 -26.672 11.773 1 96.31 276 PRO A O 1
ATOM 2254 N N . ILE A 1 277 ? -6.531 -25.609 9.938 1 96.69 277 ILE A N 1
ATOM 2255 C CA . ILE A 1 277 ? -7.887 -25.484 9.414 1 96.69 277 ILE A CA 1
ATOM 2256 C C . ILE A 1 277 ? -8.359 -26.859 8.914 1 96.69 277 ILE A C 1
ATOM 2258 O O . ILE A 1 277 ? -9.555 -27.156 8.961 1 96.69 277 ILE A O 1
ATOM 2262 N N . ALA A 1 278 ? -7.402 -27.688 8.422 1 96.38 278 ALA A N 1
ATOM 2263 C CA . ALA A 1 278 ? -7.742 -29.047 8.016 1 96.38 278 ALA A CA 1
ATOM 2264 C C . ALA A 1 278 ? -8.203 -29.875 9.211 1 96.38 278 ALA A C 1
ATOM 2266 O O . ALA A 1 278 ? -9.219 -30.578 9.141 1 96.38 278 ALA A O 1
ATOM 2267 N N . ILE A 1 279 ? -7.516 -29.812 10.32 1 96.88 279 ILE A N 1
ATOM 2268 C CA . ILE A 1 279 ? -7.887 -30.516 11.539 1 96.88 279 ILE A CA 1
ATOM 2269 C C . ILE A 1 279 ? -9.234 -30 12.039 1 96.88 279 ILE A C 1
ATOM 2271 O O . ILE A 1 279 ? -10.094 -30.797 12.438 1 96.88 279 ILE A O 1
ATOM 2275 N N . TRP A 1 280 ? -9.414 -28.672 11.914 1 96.38 280 TRP A N 1
ATOM 2276 C CA . TRP A 1 280 ? -10.68 -28.062 12.312 1 96.38 280 TRP A CA 1
ATOM 2277 C C . TRP A 1 280 ? -11.836 -28.594 11.469 1 96.38 280 TRP A C 1
ATOM 2279 O O . TRP A 1 280 ? -12.914 -28.875 12 1 96.38 280 TRP A O 1
ATOM 2289 N N . GLY A 1 281 ? -11.609 -28.719 10.172 1 95.12 281 GLY A N 1
ATOM 2290 C CA . GLY A 1 281 ? -12.633 -29.266 9.305 1 95.12 281 GLY A CA 1
ATOM 2291 C C . GLY A 1 281 ? -13.047 -30.688 9.68 1 95.12 281 GLY A C 1
ATOM 2292 O O . GLY A 1 281 ? -14.234 -31.016 9.68 1 95.12 281 GLY A O 1
ATOM 2293 N N . VAL A 1 282 ? -12.141 -31.516 10.133 1 94.31 282 VAL A N 1
ATOM 2294 C CA . VAL A 1 282 ? -12.422 -32.875 10.547 1 94.31 282 VAL A CA 1
ATOM 2295 C C . VAL A 1 282 ? -13.195 -32.875 11.867 1 94.31 282 VAL A C 1
ATOM 2297 O O . VAL A 1 282 ? -14.156 -33.625 12.031 1 94.31 282 VAL A O 1
ATOM 2300 N N . LEU A 1 283 ? -12.867 -31.984 12.742 1 94.81 283 LEU A N 1
ATOM 2301 C CA . LEU A 1 283 ? -13.516 -31.875 14.047 1 94.81 283 LEU A CA 1
ATOM 2302 C C . LEU A 1 283 ? -14.969 -31.453 13.898 1 94.81 283 LEU A C 1
ATOM 2304 O O . LEU A 1 283 ? -15.852 -31.969 14.586 1 94.81 283 LEU A O 1
ATOM 2308 N N . ILE A 1 284 ? -15.211 -30.5 12.961 1 93.5 284 ILE A N 1
ATOM 2309 C CA . ILE A 1 284 ? -16.578 -30.031 12.75 1 93.5 284 ILE A CA 1
ATOM 2310 C C . ILE A 1 284 ? -17.422 -31.156 12.18 1 93.5 284 ILE A C 1
ATOM 2312 O O . ILE A 1 284 ? -18.609 -31.266 12.5 1 93.5 284 ILE A O 1
ATOM 2316 N N . TYR A 1 285 ? -16.844 -31.938 11.367 1 88.56 285 TYR A N 1
ATOM 2317 C CA . TYR A 1 285 ? -17.594 -33.031 10.797 1 88.56 285 TYR A CA 1
ATOM 2318 C C . TYR A 1 285 ? -17.969 -34.062 11.875 1 88.56 285 TYR A C 1
ATOM 2320 O O . TYR A 1 285 ? -19.047 -34.656 11.82 1 88.56 285 TYR A O 1
ATOM 2328 N N . ILE A 1 286 ? -17.172 -34.219 12.906 1 90.94 286 ILE A N 1
ATOM 2329 C CA . ILE A 1 286 ? -17.484 -35.125 14.023 1 90.94 286 ILE A CA 1
ATOM 2330 C C . ILE A 1 286 ? -18.672 -34.562 14.812 1 90.94 286 ILE A C 1
ATOM 2332 O O . ILE A 1 286 ? -19.516 -35.344 15.281 1 90.94 286 ILE A O 1
ATOM 2336 N N . VAL A 1 287 ? -18.766 -33.312 14.836 1 90.75 287 VAL A N 1
ATOM 2337 C CA . VAL A 1 287 ? -19.875 -32.656 15.547 1 90.75 287 VAL A CA 1
ATOM 2338 C C . VAL A 1 287 ? -21.188 -32.938 14.82 1 90.75 287 VAL A C 1
ATOM 2340 O O . VAL A 1 287 ? -22.25 -33 15.445 1 90.75 287 VAL A O 1
ATOM 2343 N N . SER A 1 288 ? -21.094 -33.156 13.531 1 86.62 288 SER A N 1
ATOM 2344 C CA . SER A 1 288 ? -22.281 -33.469 12.758 1 86.62 288 SER A CA 1
ATOM 2345 C C . SER A 1 288 ? -22.969 -34.719 13.258 1 86.62 288 SER A C 1
ATOM 2347 O O . SER A 1 288 ? -24.188 -34.875 13.117 1 86.62 288 SER A O 1
ATOM 2349 N N . ALA A 1 289 ? -22.219 -35.625 13.883 1 84.25 289 ALA A N 1
ATOM 2350 C CA . ALA A 1 289 ? -22.766 -36.906 14.391 1 84.25 289 ALA A CA 1
ATOM 2351 C C . ALA A 1 289 ? -23.594 -36.688 15.648 1 84.25 289 ALA A C 1
ATOM 2353 O O . ALA A 1 289 ? -24.5 -37.469 15.953 1 84.25 289 ALA A O 1
ATOM 2354 N N . PHE A 1 290 ? -23.375 -35.562 16.266 1 87 290 PHE A N 1
ATOM 2355 C CA . PHE A 1 290 ? -24.031 -35.312 17.547 1 87 290 PHE A CA 1
ATOM 2356 C C . PHE A 1 290 ? -25.141 -34.281 17.375 1 87 290 PHE A C 1
ATOM 2358 O O . PHE A 1 290 ? -26.172 -34.344 18.062 1 87 290 PHE A O 1
ATOM 2365 N N . SER A 1 291 ? -24.844 -33.312 16.531 1 86.94 291 SER A N 1
ATOM 2366 C CA . SER A 1 291 ? -25.812 -32.219 16.359 1 86.94 291 SER A CA 1
ATOM 2367 C C . SER A 1 291 ? -25.75 -31.656 14.953 1 86.94 291 SER A C 1
ATOM 2369 O O . SER A 1 291 ? -24.766 -31.016 14.578 1 86.94 291 SER A O 1
ATOM 2371 N N . ALA A 1 292 ? -26.844 -31.812 14.305 1 84.31 292 ALA A N 1
ATOM 2372 C CA . ALA A 1 292 ? -26.922 -31.266 12.953 1 84.31 292 ALA A CA 1
ATOM 2373 C C . ALA A 1 292 ? -26.969 -29.734 12.984 1 84.31 292 ALA A C 1
ATOM 2375 O O . ALA A 1 292 ? -26.359 -29.078 12.141 1 84.31 292 ALA A O 1
ATOM 2376 N N . MET A 1 293 ? -27.672 -29.188 13.961 1 86.56 293 MET A N 1
ATOM 2377 C CA . MET A 1 293 ? -27.75 -27.734 14.094 1 86.56 293 MET A CA 1
ATOM 2378 C C . MET A 1 293 ? -26.391 -27.141 14.406 1 86.56 293 MET A C 1
ATOM 2380 O O . MET A 1 293 ? -25.984 -26.141 13.797 1 86.56 293 MET A O 1
ATOM 2384 N N . GLY A 1 294 ? -25.766 -27.812 15.328 1 88.38 294 GLY A N 1
ATOM 2385 C CA . GLY A 1 294 ? -24.422 -27.359 15.68 1 88.38 294 GLY A CA 1
ATOM 2386 C C . GLY A 1 294 ? -23.453 -27.422 14.516 1 88.38 294 GLY A C 1
ATOM 2387 O O . GLY A 1 294 ? -22.609 -26.531 14.359 1 88.38 294 GLY A O 1
ATOM 2388 N N . TYR A 1 295 ? -23.609 -28.406 13.75 1 90.69 295 TYR A N 1
ATOM 2389 C CA . TYR A 1 295 ? -22.75 -28.594 12.578 1 90.69 295 TYR A CA 1
ATOM 2390 C C . TYR A 1 295 ? -22.969 -27.453 11.578 1 90.69 295 TYR A C 1
ATOM 2392 O O . TYR A 1 295 ? -22 -26.859 11.094 1 90.69 295 TYR A O 1
ATOM 2400 N N . PHE A 1 296 ? -24.203 -27.047 11.305 1 90.25 296 PHE A N 1
ATOM 2401 C CA . PHE A 1 296 ? -24.516 -26 10.344 1 90.25 296 PHE A CA 1
ATOM 2402 C C . PHE A 1 296 ? -24.031 -24.641 10.852 1 90.25 296 PHE A C 1
ATOM 2404 O O . PHE A 1 296 ? -23.5 -23.844 10.086 1 90.25 296 PHE A O 1
ATOM 2411 N N . GLN A 1 297 ? -24.188 -24.438 12.125 1 93.44 297 GLN A N 1
ATOM 2412 C CA . GLN A 1 297 ? -23.719 -23.188 12.711 1 93.44 297 GLN A CA 1
ATOM 2413 C C . GLN A 1 297 ? -22.203 -23.062 12.609 1 93.44 297 GLN A C 1
ATOM 2415 O O . GLN A 1 297 ? -21.688 -22.016 12.219 1 93.44 297 GLN A O 1
ATOM 2420 N N . LEU A 1 298 ? -21.578 -24.188 12.867 1 94.75 298 LEU A N 1
ATOM 2421 C CA . LEU A 1 298 ? -20.125 -24.172 12.836 1 94.75 298 LEU A CA 1
ATOM 2422 C C . LEU A 1 298 ? -19.609 -24.047 11.406 1 94.75 298 LEU A C 1
ATOM 2424 O O . LEU A 1 298 ? -18.562 -23.438 11.172 1 94.75 298 LEU A O 1
ATOM 2428 N N . LEU A 1 299 ? -20.344 -24.531 10.469 1 94.06 299 LEU A N 1
ATOM 2429 C CA . LEU A 1 299 ? -19.969 -24.375 9.07 1 94.06 299 LEU A CA 1
ATOM 2430 C C . LEU A 1 299 ? -19.984 -22.906 8.656 1 94.06 299 LEU A C 1
ATOM 2432 O O . LEU A 1 299 ? -19.047 -22.406 8.039 1 94.06 299 LEU A O 1
ATOM 2436 N N . GLY A 1 300 ? -21.031 -22.234 9.031 1 94.75 300 GLY A N 1
ATOM 2437 C CA . GLY A 1 300 ? -21.141 -20.812 8.734 1 94.75 300 GLY A CA 1
ATOM 2438 C C . GLY A 1 300 ? -20.047 -19.984 9.367 1 94.75 300 GLY A C 1
ATOM 2439 O O . GLY A 1 300 ? -19.422 -19.156 8.703 1 94.75 300 GLY A O 1
ATOM 2440 N N . ILE A 1 301 ? -19.766 -20.297 10.57 1 96 301 ILE A N 1
ATOM 2441 C CA . ILE A 1 301 ? -18.734 -19.578 11.305 1 96 301 ILE A CA 1
ATOM 2442 C C . ILE A 1 301 ? -17.375 -19.859 10.688 1 96 301 ILE A C 1
ATOM 2444 O O . ILE A 1 301 ? -16.547 -18.953 10.547 1 96 301 ILE A O 1
ATOM 2448 N N . THR A 1 302 ? -17.188 -21.078 10.297 1 96.19 302 THR A N 1
ATOM 2449 C CA . THR A 1 302 ? -15.93 -21.469 9.695 1 96.19 302 THR A CA 1
ATOM 2450 C C . THR A 1 302 ? -15.711 -20.75 8.367 1 96.19 302 THR A C 1
ATOM 2452 O O . THR A 1 302 ? -14.602 -20.312 8.062 1 96.19 302 THR A O 1
ATOM 2455 N N . GLY A 1 303 ? -16.75 -20.625 7.605 1 95.31 303 GLY A N 1
ATOM 2456 C CA . GLY A 1 303 ? -16.625 -19.938 6.328 1 95.31 303 GLY A CA 1
ATOM 2457 C C . GLY A 1 303 ? -16.156 -18.5 6.465 1 95.31 303 GLY A C 1
ATOM 2458 O O . GLY A 1 303 ? -15.203 -18.094 5.797 1 95.31 303 GLY A O 1
ATOM 2459 N N . VAL A 1 304 ? -16.734 -17.781 7.348 1 95.81 304 VAL A N 1
ATOM 2460 C CA . VAL A 1 304 ? -16.375 -16.375 7.535 1 95.81 304 VAL A CA 1
ATOM 2461 C C . VAL A 1 304 ? -15.016 -16.281 8.211 1 95.81 304 VAL A C 1
ATOM 2463 O O . VAL A 1 304 ? -14.234 -15.375 7.906 1 95.81 304 VAL A O 1
ATOM 2466 N N . PHE A 1 305 ? -14.711 -17.203 9.008 1 96.75 305 PHE A N 1
ATOM 2467 C CA . PHE A 1 305 ? -13.422 -17.203 9.695 1 96.75 305 PHE A CA 1
ATOM 2468 C C . PHE A 1 305 ? -12.289 -17.469 8.711 1 96.75 305 PHE A C 1
ATOM 2470 O O . PHE A 1 305 ? -11.273 -16.766 8.734 1 96.75 305 PHE A O 1
ATOM 2477 N N . VAL A 1 306 ? -12.438 -18.406 7.863 1 96.94 306 VAL A N 1
ATOM 2478 C CA . VAL A 1 306 ? -11.383 -18.781 6.93 1 96.94 306 VAL A CA 1
ATOM 2479 C C . VAL A 1 306 ? -11.141 -17.656 5.926 1 96.94 306 VAL A C 1
ATOM 2481 O O . VAL A 1 306 ? -9.992 -17.344 5.613 1 96.94 306 VAL A O 1
ATOM 2484 N N . SER A 1 307 ? -12.156 -17.047 5.492 1 95.94 307 SER A N 1
ATOM 2485 C CA . SER A 1 307 ? -12.016 -16.016 4.484 1 95.94 307 SER A CA 1
ATOM 2486 C C . SER A 1 307 ? -11.539 -14.703 5.102 1 95.94 307 SER A C 1
ATOM 2488 O O . SER A 1 307 ? -10.672 -14.031 4.551 1 95.94 307 SER A O 1
ATOM 2490 N N . SER A 1 308 ? -11.984 -14.312 6.281 1 96.56 308 SER A N 1
ATOM 2491 C CA . SER A 1 308 ? -11.742 -12.977 6.82 1 96.56 308 SER A CA 1
ATOM 2492 C C . SER A 1 308 ? -10.531 -12.961 7.75 1 96.56 308 SER A C 1
ATOM 2494 O O . SER A 1 308 ? -9.789 -11.984 7.793 1 96.56 308 SER A O 1
ATOM 2496 N N . ILE A 1 309 ? -10.289 -14.047 8.422 1 97.06 309 ILE A N 1
ATOM 2497 C CA . ILE A 1 309 ? -9.227 -14.031 9.414 1 97.06 309 ILE A CA 1
ATOM 2498 C C . ILE A 1 309 ? -8.055 -14.883 8.938 1 97.06 309 ILE A C 1
ATOM 2500 O O . ILE A 1 309 ? -6.957 -14.367 8.695 1 97.06 309 ILE A O 1
ATOM 2504 N N . TRP A 1 310 ? -8.328 -16.141 8.711 1 97.75 310 TRP A N 1
ATOM 2505 C CA . TRP A 1 310 ? -7.242 -17.047 8.344 1 97.75 310 TRP A CA 1
ATOM 2506 C C . TRP A 1 310 ? -6.582 -16.594 7.039 1 97.75 310 TRP A C 1
ATOM 2508 O O . TRP A 1 310 ? -5.359 -16.469 6.969 1 97.75 310 TRP A O 1
ATOM 2518 N N . GLY A 1 311 ? -7.426 -16.422 5.965 1 97.69 311 GLY A N 1
ATOM 2519 C CA . GLY A 1 311 ? -6.871 -16.016 4.684 1 97.69 311 GLY A CA 1
ATOM 2520 C C . GLY A 1 311 ? -6.09 -14.711 4.762 1 97.69 311 GLY A C 1
ATOM 2521 O O . GLY A 1 311 ? -5.008 -14.602 4.184 1 97.69 311 GLY A O 1
ATOM 2522 N N . THR A 1 312 ? -6.539 -13.766 5.551 1 97.12 312 THR A N 1
ATOM 2523 C CA . THR A 1 312 ? -5.887 -12.477 5.711 1 97.12 312 THR A CA 1
ATOM 2524 C C . THR A 1 312 ? -4.582 -12.617 6.488 1 97.12 312 THR A C 1
ATOM 2526 O O . THR A 1 312 ? -3.547 -12.086 6.074 1 97.12 312 THR A O 1
ATOM 2529 N N . LEU A 1 313 ? -4.641 -13.367 7.566 1 97.25 313 LEU A N 1
ATOM 2530 C CA . LEU A 1 313 ? -3.441 -13.562 8.375 1 97.25 313 LEU A CA 1
ATOM 2531 C C . LEU A 1 313 ? -2.387 -14.344 7.602 1 97.25 313 LEU A C 1
ATOM 2533 O O . LEU A 1 313 ? -1.19 -14.07 7.723 1 97.25 313 LEU A O 1
ATOM 2537 N N . PHE A 1 314 ? -2.807 -15.336 6.871 1 97.06 314 PHE A N 1
ATOM 2538 C CA . PHE A 1 314 ? -1.881 -16.109 6.047 1 97.06 314 PHE A CA 1
ATOM 2539 C C . PHE A 1 314 ? -1.103 -15.188 5.113 1 97.06 314 PHE A C 1
ATOM 2541 O O . PHE A 1 314 ? 0.124 -15.273 5.023 1 97.06 314 PHE A O 1
ATOM 2548 N N . LEU A 1 315 ? -1.807 -14.305 4.422 1 97.12 315 LEU A N 1
ATOM 2549 C CA . LEU A 1 315 ? -1.165 -13.438 3.445 1 97.12 315 LEU A CA 1
ATOM 2550 C C . LEU A 1 315 ? -0.25 -12.43 4.133 1 97.12 315 LEU A C 1
ATOM 2552 O O . LEU A 1 315 ? 0.838 -12.133 3.635 1 97.12 315 LEU A O 1
ATOM 2556 N N . ILE A 1 316 ? -0.652 -11.898 5.297 1 96.25 316 ILE A N 1
ATOM 2557 C CA . ILE A 1 316 ? 0.173 -10.945 6.039 1 96.25 316 ILE A CA 1
ATOM 2558 C C . ILE A 1 316 ? 1.448 -11.641 6.516 1 96.25 316 ILE A C 1
ATOM 2560 O O . ILE A 1 316 ? 2.549 -11.109 6.34 1 96.25 316 ILE A O 1
ATOM 2564 N N . PHE A 1 317 ? 1.294 -12.828 7.004 1 95.81 317 PHE A N 1
ATOM 2565 C CA . PHE A 1 317 ? 2.449 -13.516 7.566 1 95.81 317 PHE A CA 1
ATOM 2566 C C . PHE A 1 317 ? 3.348 -14.055 6.461 1 95.81 317 PHE A C 1
ATOM 2568 O O . PHE A 1 317 ? 4.559 -14.195 6.648 1 95.81 317 PHE A O 1
ATOM 2575 N N . TRP A 1 318 ? 2.77 -14.383 5.336 1 95.94 318 TRP A N 1
ATOM 2576 C CA . TRP A 1 318 ? 3.615 -14.75 4.207 1 95.94 318 TRP A CA 1
ATOM 2577 C C . TRP A 1 318 ? 4.488 -13.57 3.777 1 95.94 318 TRP A C 1
ATOM 2579 O O . TRP A 1 318 ? 5.676 -13.75 3.49 1 95.94 318 TRP A O 1
ATOM 2589 N N . LYS A 1 319 ? 3.926 -12.453 3.66 1 94.5 319 LYS A N 1
ATOM 2590 C CA . LYS A 1 319 ? 4.711 -11.273 3.312 1 94.5 319 LYS A CA 1
ATOM 2591 C C . LYS A 1 319 ? 5.832 -11.047 4.32 1 94.5 319 LYS A C 1
ATOM 2593 O O . LYS A 1 319 ? 6.945 -10.672 3.945 1 94.5 319 LYS A O 1
ATOM 2598 N N . ARG A 1 320 ? 5.582 -11.281 5.578 1 92.75 320 ARG A N 1
ATOM 2599 C CA . ARG A 1 320 ? 6.586 -11.148 6.629 1 92.75 320 ARG A CA 1
ATOM 2600 C C . ARG A 1 320 ? 7.68 -12.195 6.484 1 92.75 320 ARG A C 1
ATOM 2602 O O . ARG A 1 320 ? 8.867 -11.883 6.582 1 92.75 320 ARG A O 1
ATOM 2609 N N . LYS A 1 321 ? 7.242 -13.398 6.195 1 92.38 321 LYS A N 1
ATOM 2610 C CA . LYS A 1 321 ? 8.203 -14.477 5.984 1 92.38 321 LYS A CA 1
ATOM 2611 C C . LYS A 1 321 ? 9.07 -14.211 4.762 1 92.38 321 LYS A C 1
ATOM 2613 O O . LYS A 1 321 ? 10.281 -14.445 4.785 1 92.38 321 LYS A O 1
ATOM 2618 N N . ARG A 1 322 ? 8.461 -13.734 3.773 1 92.19 322 ARG A N 1
ATOM 2619 C CA . ARG A 1 322 ? 9.188 -13.422 2.543 1 92.19 322 ARG A CA 1
ATOM 2620 C C . ARG A 1 322 ? 10.242 -12.352 2.785 1 92.19 322 ARG A C 1
ATOM 2622 O O . ARG A 1 322 ? 11.344 -12.43 2.236 1 92.19 322 ARG A O 1
ATOM 2629 N N . SER A 1 323 ? 9.914 -11.359 3.596 1 88.81 323 SER A N 1
ATOM 2630 C CA . SER A 1 323 ? 10.883 -10.305 3.908 1 88.81 323 SER A CA 1
ATOM 2631 C C . SER A 1 323 ? 12.07 -10.859 4.684 1 88.81 323 SER A C 1
ATOM 2633 O O . SER A 1 323 ? 13.211 -10.438 4.469 1 88.81 323 SER A O 1
ATOM 2635 N N . ALA A 1 324 ? 11.812 -11.781 5.52 1 87.31 324 ALA A N 1
ATOM 2636 C CA . ALA A 1 324 ? 12.883 -12.43 6.273 1 87.31 324 ALA A CA 1
ATOM 2637 C C . ALA A 1 324 ? 13.766 -13.273 5.355 1 87.31 324 ALA A C 1
ATOM 2639 O O . ALA A 1 324 ? 14.992 -13.273 5.492 1 87.31 324 ALA A O 1
ATOM 2640 N N . ILE A 1 325 ? 13.125 -13.953 4.398 1 89.06 325 ILE A N 1
ATOM 2641 C CA . ILE A 1 325 ? 13.852 -14.789 3.447 1 89.06 325 ILE A CA 1
ATOM 2642 C C . ILE A 1 325 ? 14.719 -13.906 2.547 1 89.06 325 ILE A C 1
ATOM 2644 O O . ILE A 1 325 ? 15.867 -14.25 2.252 1 89.06 325 ILE A O 1
ATOM 2648 N N . ARG A 1 326 ? 14.195 -12.797 2.166 1 86 326 ARG A N 1
ATOM 2649 C CA . ARG A 1 326 ? 14.945 -11.875 1.311 1 86 326 ARG A CA 1
ATOM 2650 C C . ARG A 1 326 ? 16.203 -11.367 2.016 1 86 326 ARG A C 1
ATOM 2652 O O . ARG A 1 326 ? 17.266 -11.273 1.403 1 86 326 ARG A O 1
ATOM 2659 N N . LEU A 1 327 ? 16.016 -11.055 3.213 1 80.88 327 LEU A N 1
ATOM 2660 C CA . LEU A 1 327 ? 17.156 -10.586 3.984 1 80.88 327 LEU A CA 1
ATOM 2661 C C . LEU A 1 327 ? 18.188 -11.695 4.156 1 80.88 327 LEU A C 1
ATOM 2663 O O . LEU A 1 327 ? 19.391 -11.469 3.977 1 80.88 327 LEU A O 1
ATOM 2667 N N . LYS A 1 328 ? 17.719 -12.867 4.43 1 80.88 328 LYS A N 1
ATOM 2668 C CA . LYS A 1 328 ? 18.594 -14.008 4.617 1 80.88 328 LYS A CA 1
ATOM 2669 C C . LYS A 1 328 ? 19.344 -14.344 3.33 1 80.88 328 LYS A C 1
ATOM 2671 O O . LYS A 1 328 ? 20.531 -14.656 3.361 1 80.88 328 LYS A O 1
ATOM 2676 N N . TRP A 1 329 ? 18.625 -14.258 2.215 1 83.06 329 TRP A N 1
ATOM 2677 C CA . TRP A 1 329 ? 19.188 -14.633 0.925 1 83.06 329 TRP A CA 1
ATOM 2678 C C . TRP A 1 329 ? 19.969 -13.469 0.309 1 83.06 329 TRP A C 1
ATOM 2680 O O . TRP A 1 329 ? 20.656 -13.641 -0.696 1 83.06 329 TRP A O 1
ATOM 2690 N N . GLY A 1 330 ? 19.891 -12.273 0.869 1 78.5 330 GLY A N 1
ATOM 2691 C CA . GLY A 1 330 ? 20.625 -11.117 0.371 1 78.5 330 GLY A CA 1
ATOM 2692 C C . GLY A 1 330 ? 20.078 -10.602 -0.95 1 78.5 330 GLY A C 1
ATOM 2693 O O . GLY A 1 330 ? 20.859 -10.219 -1.832 1 78.5 330 GLY A O 1
ATOM 2694 N N . VAL A 1 331 ? 18.859 -10.789 -1.139 1 81.44 331 VAL A N 1
ATOM 2695 C CA . VAL A 1 331 ? 18.219 -10.312 -2.365 1 81.44 331 VAL A CA 1
ATOM 2696 C C . VAL A 1 331 ? 17.547 -8.969 -2.113 1 81.44 331 VAL A C 1
ATOM 2698 O O . VAL A 1 331 ? 16.797 -8.812 -1.153 1 81.44 331 VAL A O 1
ATOM 2701 N N . GLY A 1 332 ? 17.891 -7.969 -2.973 1 75.44 332 GLY A N 1
ATOM 2702 C CA . GLY A 1 332 ? 17.297 -6.645 -2.854 1 75.44 332 GLY A CA 1
ATOM 2703 C C . GLY A 1 332 ? 15.891 -6.566 -3.43 1 75.44 332 GLY A C 1
ATOM 2704 O O . GLY A 1 332 ? 15.422 -7.508 -4.066 1 75.44 332 GLY A O 1
ATOM 2705 N N . GLN A 1 333 ? 15.312 -5.438 -3.232 1 70.25 333 GLN A N 1
ATOM 2706 C CA . GLN A 1 333 ? 13.914 -5.266 -3.617 1 70.25 333 GLN A CA 1
ATOM 2707 C C . GLN A 1 333 ? 13.773 -5.16 -5.133 1 70.25 333 GLN A C 1
ATOM 2709 O O . GLN A 1 333 ? 12.75 -5.566 -5.695 1 70.25 333 GLN A O 1
ATOM 2714 N N . LEU A 1 334 ? 14.773 -4.695 -5.836 1 64.06 334 LEU A N 1
ATOM 2715 C CA . LEU A 1 334 ? 14.617 -4.422 -7.262 1 64.06 334 LEU A CA 1
ATOM 2716 C C . LEU A 1 334 ? 15.32 -5.488 -8.102 1 64.06 334 LEU A C 1
ATOM 2718 O O . LEU A 1 334 ? 15.555 -5.293 -9.289 1 64.06 334 LEU A O 1
ATOM 2722 N N . GLU A 1 335 ? 15.547 -6.652 -7.422 1 65 335 GLU A N 1
ATOM 2723 C CA . GLU A 1 335 ? 16.234 -7.695 -8.172 1 65 335 GLU A CA 1
ATOM 2724 C C . GLU A 1 335 ? 15.375 -8.203 -9.328 1 65 335 GLU A C 1
ATOM 2726 O O . GLU A 1 335 ? 14.195 -8.516 -9.141 1 65 335 GLU A O 1
ATOM 2731 N N . HIS A 1 336 ? 15.844 -8.203 -10.586 1 60.94 336 HIS A N 1
ATOM 2732 C CA . HIS A 1 336 ? 15.258 -8.805 -11.781 1 60.94 336 HIS A CA 1
ATOM 2733 C C . HIS A 1 336 ? 14.148 -7.926 -12.352 1 60.94 336 HIS A C 1
ATOM 2735 O O . HIS A 1 336 ? 13.43 -8.344 -13.266 1 60.94 336 HIS A O 1
ATOM 2741 N N . VAL A 1 337 ? 14 -6.684 -11.867 1 60.66 337 VAL A N 1
ATOM 2742 C CA . VAL A 1 337 ? 12.883 -5.867 -12.336 1 60.66 337 VAL A CA 1
ATOM 2743 C C . VAL A 1 337 ? 13.211 -5.285 -13.703 1 60.66 337 VAL A C 1
ATOM 2745 O O . VAL A 1 337 ? 12.336 -5.168 -14.562 1 60.66 337 VAL A O 1
ATOM 2748 N N . ASN A 1 338 ? 14.555 -5.266 -14.055 1 64.44 338 ASN A N 1
ATOM 2749 C CA . ASN A 1 338 ? 14.852 -4.5 -15.258 1 64.44 338 ASN A CA 1
ATOM 2750 C C . ASN A 1 338 ? 15.477 -5.375 -16.344 1 64.44 338 ASN A C 1
ATOM 2752 O O . ASN A 1 338 ? 16.125 -4.867 -17.25 1 64.44 338 ASN A O 1
ATOM 2756 N N . VAL A 1 339 ? 15.148 -6.746 -16.234 1 73.25 339 VAL A N 1
ATOM 2757 C CA . VAL A 1 339 ? 15.656 -7.598 -17.312 1 73.25 339 VAL A CA 1
ATOM 2758 C C . VAL A 1 339 ? 14.828 -7.383 -18.578 1 73.25 339 VAL A C 1
ATOM 2760 O O . VAL A 1 339 ? 13.602 -7.461 -18.547 1 73.25 339 VAL A O 1
ATOM 2763 N N . LEU A 1 340 ? 15.516 -7.047 -19.656 1 78.81 340 LEU A N 1
ATOM 2764 C CA . LEU A 1 340 ? 14.852 -6.711 -20.906 1 78.81 340 LEU A CA 1
ATOM 2765 C C . LEU A 1 340 ? 14.305 -7.965 -21.578 1 78.81 340 LEU A C 1
ATOM 2767 O O . LEU A 1 340 ? 14.93 -9.023 -21.531 1 78.81 340 LEU A O 1
ATOM 2771 N N . ASN A 1 341 ? 13.148 -7.82 -22.172 1 84.38 341 ASN A N 1
ATOM 2772 C CA . ASN A 1 341 ? 12.547 -8.859 -23 1 84.38 341 ASN A CA 1
ATOM 2773 C C . ASN A 1 341 ? 13.219 -8.945 -24.375 1 84.38 341 ASN A C 1
ATOM 2775 O O . ASN A 1 341 ? 13.242 -7.969 -25.125 1 84.38 341 ASN A O 1
ATOM 2779 N N . PRO A 1 342 ? 13.758 -10.109 -24.672 1 76.69 342 PRO A N 1
ATOM 2780 C CA . PRO A 1 342 ? 14.461 -10.25 -25.938 1 76.69 342 PRO A CA 1
ATOM 2781 C C . PRO A 1 342 ? 13.539 -10.062 -27.141 1 76.69 342 PRO A C 1
ATOM 2783 O O . PRO A 1 342 ? 13.992 -9.641 -28.219 1 76.69 342 PRO A O 1
ATOM 2786 N N . ASP A 1 343 ? 12.266 -10.266 -27 1 82.94 343 ASP A N 1
ATOM 2787 C CA . ASP A 1 343 ? 11.328 -10.203 -28.109 1 82.94 343 ASP A CA 1
ATOM 2788 C C . ASP A 1 343 ? 10.711 -8.812 -28.234 1 82.94 343 ASP A C 1
ATOM 2790 O O . ASP A 1 343 ? 9.844 -8.578 -29.078 1 82.94 343 ASP A O 1
ATOM 2794 N N . TYR A 1 344 ? 11.203 -7.871 -27.406 1 90.06 344 TYR A N 1
ATOM 2795 C CA . TYR A 1 344 ? 10.633 -6.531 -27.422 1 90.06 344 TYR A CA 1
ATOM 2796 C C . TYR A 1 344 ? 11.016 -5.793 -28.703 1 90.06 344 TYR A C 1
ATOM 2798 O O . TYR A 1 344 ? 12.18 -5.777 -29.094 1 90.06 344 TYR A O 1
ATOM 2806 N N . GLN A 1 345 ? 10.031 -5.301 -29.422 1 88.81 345 GLN A N 1
ATOM 2807 C CA . GLN A 1 345 ? 10.25 -4.539 -30.641 1 88.81 345 GLN A CA 1
ATOM 2808 C C . GLN A 1 345 ? 9.797 -3.088 -30.484 1 88.81 345 GLN A C 1
ATOM 2810 O O . GLN A 1 345 ? 8.812 -2.812 -29.797 1 88.81 345 GLN A O 1
ATOM 2815 N N . GLY A 1 346 ? 10.695 -2.16 -30.812 1 89.5 346 GLY A N 1
ATOM 2816 C CA . GLY A 1 346 ? 10.336 -0.754 -30.734 1 89.5 346 GLY A CA 1
ATOM 2817 C C . GLY A 1 346 ? 11.18 0.128 -31.641 1 89.5 346 GLY A C 1
ATOM 2818 O O . GLY A 1 346 ? 12.031 -0.367 -32.375 1 89.5 346 GLY A O 1
ATOM 2819 N N . VAL A 1 347 ? 10.797 1.407 -31.703 1 88.81 347 VAL A N 1
ATOM 2820 C CA . VAL A 1 347 ? 11.516 2.424 -32.469 1 88.81 347 VAL A CA 1
ATOM 2821 C C . VAL A 1 347 ? 12.469 3.178 -31.547 1 88.81 347 VAL A C 1
ATOM 2823 O O . VAL A 1 347 ? 12.094 3.557 -30.438 1 88.81 347 VAL A O 1
ATOM 2826 N N . PRO A 1 348 ? 13.766 3.189 -31.938 1 86.75 348 PRO A N 1
ATOM 2827 C CA . PRO A 1 348 ? 14.711 3.926 -31.094 1 86.75 348 PRO A CA 1
ATOM 2828 C C . PRO A 1 348 ? 14.367 5.406 -30.984 1 86.75 348 PRO A C 1
ATOM 2830 O O . PRO A 1 348 ? 14.109 6.07 -31.984 1 86.75 348 PRO A O 1
ATOM 2833 N N . ARG A 1 349 ? 14.109 5.863 -29.828 1 84.88 349 ARG A N 1
ATOM 2834 C CA . ARG A 1 349 ? 13.812 7.262 -29.547 1 84.88 349 ARG A CA 1
ATOM 2835 C C . ARG A 1 349 ? 14.703 7.801 -28.438 1 84.88 349 ARG A C 1
ATOM 2837 O O . ARG A 1 349 ? 15.055 7.074 -27.5 1 84.88 349 ARG A O 1
ATOM 2844 N N . PHE A 1 350 ? 15.039 9.07 -28.578 1 79.81 350 PHE A N 1
ATOM 2845 C CA . PHE A 1 350 ? 15.859 9.758 -27.578 1 79.81 350 PHE A CA 1
ATOM 2846 C C . PHE A 1 350 ? 15.031 10.125 -26.359 1 79.81 350 PHE A C 1
ATOM 2848 O O . PHE A 1 350 ? 14.023 10.828 -26.469 1 79.81 350 PHE A O 1
ATOM 2855 N N . ASP A 1 351 ? 15.406 9.531 -25.203 1 73.94 351 ASP A N 1
ATOM 2856 C CA . ASP A 1 351 ? 14.727 9.852 -23.953 1 73.94 351 ASP A CA 1
ATOM 2857 C C . ASP A 1 351 ? 15.297 11.125 -23.312 1 73.94 351 ASP A C 1
ATOM 2859 O O . ASP A 1 351 ? 16.406 11.109 -22.781 1 73.94 351 ASP A O 1
ATOM 2863 N N . VAL A 1 352 ? 14.531 12.133 -23.312 1 71.62 352 VAL A N 1
ATOM 2864 C CA . VAL A 1 352 ? 14.984 13.469 -22.938 1 71.62 352 VAL A CA 1
ATOM 2865 C C . VAL A 1 352 ? 15.453 13.469 -21.484 1 71.62 352 VAL A C 1
ATOM 2867 O O . VAL A 1 352 ? 16.531 13.969 -21.172 1 71.62 352 VAL A O 1
ATOM 2870 N N . PRO A 1 353 ? 14.695 12.898 -20.609 1 68 353 PRO A N 1
ATOM 2871 C CA . PRO A 1 353 ? 15.109 13.031 -19.203 1 68 353 PRO A CA 1
ATOM 2872 C C . PRO A 1 353 ? 16.375 12.25 -18.891 1 68 353 PRO A C 1
ATOM 2874 O O . PRO A 1 353 ? 17.203 12.695 -18.094 1 68 353 PRO A O 1
ATOM 2877 N N . THR A 1 354 ? 16.625 11.109 -19.547 1 68.56 354 THR A N 1
ATOM 2878 C CA . THR A 1 354 ? 17.781 10.266 -19.234 1 68.56 354 THR A CA 1
ATOM 2879 C C . THR A 1 354 ? 18.891 10.492 -20.234 1 68.56 354 THR A C 1
ATOM 2881 O O . THR A 1 354 ? 20.062 10.188 -19.969 1 68.56 354 THR A O 1
ATOM 2884 N N . GLY A 1 355 ? 18.672 11.047 -21.391 1 65 355 GLY A N 1
ATOM 2885 C CA . GLY A 1 355 ? 19.688 11.328 -22.406 1 65 355 GLY A CA 1
ATOM 2886 C C . GLY A 1 355 ? 20.141 10.086 -23.141 1 65 355 GLY A C 1
ATOM 2887 O O . GLY A 1 355 ? 21.234 10.07 -23.719 1 65 355 GLY A O 1
ATOM 2888 N N . VAL A 1 356 ? 19.391 8.914 -23.016 1 69.94 356 VAL A N 1
ATOM 2889 C CA . VAL A 1 356 ? 19.781 7.676 -23.688 1 69.94 356 VAL A CA 1
ATOM 2890 C C . VAL A 1 356 ? 18.734 7.289 -24.719 1 69.94 356 VAL A C 1
ATOM 2892 O O . VAL A 1 356 ? 17.562 7.656 -24.594 1 69.94 356 VAL A O 1
ATOM 2895 N N . VAL A 1 357 ? 19.219 6.754 -25.75 1 77.44 357 VAL A N 1
ATOM 2896 C CA . VAL A 1 357 ? 18.312 6.254 -26.781 1 77.44 357 VAL A CA 1
ATOM 2897 C C . VAL A 1 357 ? 17.688 4.941 -26.328 1 77.44 357 VAL A C 1
ATOM 2899 O O . VAL A 1 357 ? 18.391 4.008 -25.938 1 77.44 357 VAL A O 1
ATOM 2902 N N . LYS A 1 358 ? 16.469 4.965 -26.203 1 78.44 358 LYS A N 1
ATOM 2903 C CA . LYS A 1 358 ? 15.734 3.764 -25.812 1 78.44 358 LYS A CA 1
ATOM 2904 C C . LYS A 1 358 ? 14.695 3.385 -26.859 1 78.44 358 LYS A C 1
ATOM 2906 O O . LYS A 1 358 ? 14.234 4.238 -27.625 1 78.44 358 LYS A O 1
ATOM 2911 N N . LEU A 1 359 ? 14.477 2.008 -26.953 1 85.62 359 LEU A N 1
ATOM 2912 C CA . LEU A 1 359 ? 13.398 1.548 -27.828 1 85.62 359 LEU A CA 1
ATOM 2913 C C . LEU A 1 359 ? 12.039 1.961 -27.266 1 85.62 359 LEU A C 1
ATOM 2915 O O . LEU A 1 359 ? 11.797 1.845 -26.062 1 85.62 359 LEU A O 1
ATOM 2919 N N . TYR A 1 360 ? 11.367 2.619 -28.172 1 86.5 360 TYR A N 1
ATOM 2920 C CA . TYR A 1 360 ? 10.078 3.141 -27.734 1 86.5 360 TYR A CA 1
ATOM 2921 C C . TYR A 1 360 ? 8.93 2.436 -28.453 1 86.5 360 TYR A C 1
ATOM 2923 O O . TYR A 1 360 ? 9.023 2.162 -29.656 1 86.5 360 TYR A O 1
ATOM 2931 N N . TYR A 1 361 ? 7.977 1.924 -27.734 1 90 361 TYR A N 1
ATOM 2932 C CA . TYR A 1 361 ? 6.707 1.385 -28.203 1 90 361 TYR A CA 1
ATOM 2933 C C . TYR A 1 361 ? 5.535 2.213 -27.703 1 90 361 TYR A C 1
ATOM 2935 O O . TYR A 1 361 ? 5.41 2.449 -26.5 1 90 361 TYR A O 1
ATOM 2943 N N . PRO A 1 362 ? 4.715 2.775 -28.672 1 87.19 362 PRO A N 1
ATOM 2944 C CA . PRO A 1 362 ? 3.635 3.672 -28.25 1 87.19 362 PRO A CA 1
ATOM 2945 C C . PRO A 1 362 ? 2.678 3.02 -27.266 1 87.19 362 PRO A C 1
ATOM 2947 O O . PRO A 1 362 ? 2.225 1.894 -27.484 1 87.19 362 PRO A O 1
ATOM 2950 N N . THR A 1 363 ? 2.33 3.701 -26.25 1 85.56 363 THR A N 1
ATOM 2951 C CA . THR A 1 363 ? 1.509 3.191 -25.156 1 85.56 363 THR A CA 1
ATOM 2952 C C . THR A 1 363 ? 0.065 2.998 -25.609 1 85.56 363 THR A C 1
ATOM 2954 O O . THR A 1 363 ? -0.627 2.098 -25.125 1 85.56 363 THR A O 1
ATOM 2957 N N . TYR A 1 364 ? -0.448 3.846 -26.594 1 88.56 364 TYR A N 1
ATOM 2958 C CA . TYR A 1 364 ? -1.841 3.732 -27 1 88.56 364 TYR A CA 1
ATOM 2959 C C . TYR A 1 364 ? -2.078 2.432 -27.766 1 88.56 364 TYR A C 1
ATOM 2961 O O . TYR A 1 364 ? -3.15 1.832 -27.656 1 88.56 364 TYR A O 1
ATOM 2969 N N . LYS A 1 365 ? -1.043 2.023 -28.5 1 91.44 365 LYS A N 1
ATOM 2970 C CA . LYS A 1 365 ? -1.166 0.748 -29.203 1 91.44 365 LYS A CA 1
ATOM 2971 C C . LYS A 1 365 ? -1.29 -0.412 -28.219 1 91.44 365 LYS A C 1
ATOM 2973 O O . LYS A 1 365 ? -2.104 -1.316 -28.422 1 91.44 365 LYS A O 1
ATOM 2978 N N . ARG A 1 366 ? -0.546 -0.359 -27.25 1 91.81 366 ARG A N 1
ATOM 2979 C CA . ARG A 1 366 ? -0.607 -1.417 -26.25 1 91.81 366 ARG A CA 1
ATOM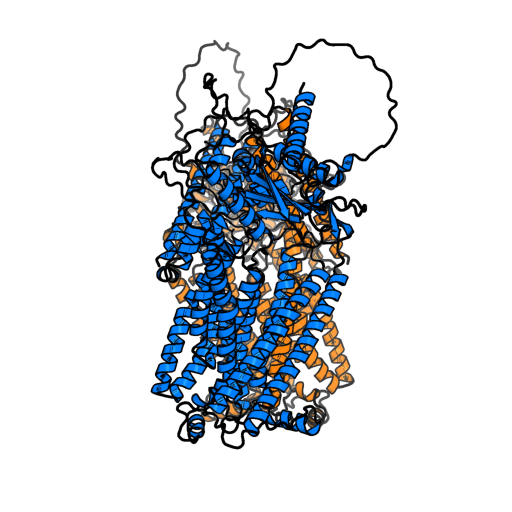 2980 C C . ARG A 1 366 ? -1.933 -1.381 -25.484 1 91.81 366 ARG A C 1
ATOM 2982 O O . ARG A 1 366 ? -2.512 -2.428 -25.188 1 91.81 366 ARG A O 1
ATOM 2989 N N . ARG A 1 367 ? -2.461 -0.204 -25.203 1 89.88 367 ARG A N 1
ATOM 2990 C CA . ARG A 1 367 ? -3.734 -0.072 -24.5 1 89.88 367 ARG A CA 1
ATOM 2991 C C . ARG A 1 367 ? -4.883 -0.616 -25.344 1 89.88 367 ARG A C 1
ATOM 2993 O O . ARG A 1 367 ? -5.816 -1.223 -24.812 1 89.88 367 ARG A O 1
ATOM 3000 N N . LEU A 1 368 ? -4.812 -0.367 -26.594 1 92.06 368 LEU A N 1
ATOM 3001 C CA . LEU A 1 368 ? -5.828 -0.912 -27.484 1 92.06 368 LEU A CA 1
ATOM 3002 C C . LEU A 1 368 ? -5.781 -2.436 -27.5 1 92.06 368 LEU A C 1
ATOM 3004 O O . LEU A 1 368 ? -6.824 -3.094 -27.531 1 92.06 368 LEU A O 1
ATOM 3008 N N . LYS A 1 369 ? -4.57 -2.945 -27.438 1 93.56 369 LYS A N 1
ATOM 3009 C CA . LYS A 1 369 ? -4.422 -4.398 -27.391 1 93.56 369 LYS A CA 1
ATOM 3010 C C . LYS A 1 369 ? -4.949 -4.957 -26.062 1 93.56 369 LYS A C 1
ATOM 3012 O O . LYS A 1 369 ? -5.5 -6.059 -26.031 1 93.56 369 LYS A O 1
ATOM 3017 N N . TYR A 1 370 ? -4.77 -4.184 -25 1 91.12 370 TYR A N 1
ATOM 3018 C CA . TYR A 1 370 ? -5.359 -4.578 -23.719 1 91.12 370 TYR A CA 1
ATOM 3019 C C . TYR A 1 370 ? -6.879 -4.656 -23.828 1 91.12 370 TYR A C 1
ATOM 3021 O O . TYR A 1 370 ? -7.488 -5.621 -23.359 1 91.12 370 TYR A O 1
ATOM 3029 N N . VAL A 1 371 ? -7.473 -3.65 -24.469 1 90.88 371 VAL A N 1
ATOM 3030 C CA . VAL A 1 371 ? -8.922 -3.588 -24.594 1 90.88 371 VAL A CA 1
ATOM 3031 C C . VAL A 1 371 ? -9.422 -4.793 -25.391 1 90.88 371 VAL A C 1
ATOM 3033 O O . VAL A 1 371 ? -10.43 -5.406 -25.031 1 90.88 371 VAL A O 1
ATOM 3036 N N . PHE A 1 372 ? -8.703 -5.082 -26.328 1 92.25 372 PHE A N 1
ATOM 3037 C CA . PHE A 1 372 ? -9.062 -6.246 -27.141 1 92.25 372 PHE A CA 1
ATOM 3038 C C . PHE A 1 372 ? -8.938 -7.527 -26.312 1 92.25 372 PHE A C 1
ATOM 3040 O O . PHE A 1 372 ? -9.781 -8.414 -26.406 1 92.25 372 PHE A O 1
ATOM 3047 N N . GLY A 1 373 ? -7.832 -7.613 -25.578 1 90.06 373 GLY A N 1
ATOM 3048 C CA . GLY A 1 373 ? -7.672 -8.766 -24.719 1 90.06 373 GLY A CA 1
ATOM 3049 C C . GLY A 1 373 ? -8.789 -8.906 -23.688 1 90.06 373 GLY A C 1
ATOM 3050 O O . GLY A 1 373 ? -9.289 -10.008 -23.469 1 90.06 373 GLY A O 1
ATOM 3051 N N . TYR A 1 374 ? -9.234 -7.863 -23.125 1 87.62 374 TYR A N 1
ATOM 3052 C CA . TYR A 1 374 ? -10.312 -7.891 -22.141 1 87.62 374 TYR A CA 1
ATOM 3053 C C . TYR A 1 374 ? -11.648 -8.188 -22.812 1 87.62 374 TYR A C 1
ATOM 3055 O O . TYR A 1 374 ? -12.531 -8.805 -22.203 1 87.62 374 TYR A O 1
ATOM 3063 N N . PHE A 1 375 ? -11.789 -7.77 -24.047 1 91.62 375 PHE A N 1
ATOM 3064 C CA . PHE A 1 375 ? -12.984 -8.109 -24.812 1 91.62 375 PHE A CA 1
ATOM 3065 C C . PHE A 1 375 ? -13.078 -9.609 -25.031 1 91.62 375 PHE A C 1
ATOM 3067 O O . PHE A 1 375 ? -14.156 -10.195 -24.875 1 91.62 375 PHE A O 1
ATOM 3074 N N . ILE A 1 376 ? -11.992 -10.164 -25.312 1 89.62 376 ILE A N 1
ATOM 3075 C CA . ILE A 1 376 ? -11.953 -11.609 -25.484 1 89.62 376 ILE A CA 1
ATOM 3076 C C . ILE A 1 376 ? -12.297 -12.289 -24.156 1 89.62 376 ILE A C 1
ATOM 3078 O O . ILE A 1 376 ? -12.984 -13.312 -24.141 1 89.62 376 ILE A O 1
ATOM 3082 N N . LEU A 1 377 ? -11.828 -11.734 -23.125 1 87 377 LEU A N 1
ATOM 3083 C CA . LEU A 1 377 ? -12.148 -12.258 -21.812 1 87 377 LEU A CA 1
ATOM 3084 C C . LEU A 1 377 ? -13.648 -12.172 -21.547 1 87 377 LEU A C 1
ATOM 3086 O O . LEU A 1 377 ? -14.242 -13.109 -21 1 87 377 LEU A O 1
ATOM 3090 N N . LEU A 1 378 ? -14.258 -11.086 -21.906 1 87.31 378 LEU A N 1
ATOM 3091 C CA . LEU A 1 378 ? -15.695 -10.914 -21.719 1 87.31 378 LEU A CA 1
ATOM 3092 C C . LEU A 1 378 ? -16.484 -11.938 -22.531 1 87.31 378 LEU A C 1
ATOM 3094 O O . LEU A 1 378 ? -17.469 -12.5 -22.047 1 87.31 378 LEU A O 1
ATOM 3098 N N . VAL A 1 379 ? -16.031 -12.133 -23.703 1 87.44 379 VAL A N 1
ATOM 3099 C CA . VAL A 1 379 ? -16.656 -13.148 -24.547 1 87.44 379 VAL A CA 1
ATOM 3100 C C . VAL A 1 379 ? -16.5 -14.523 -23.906 1 87.44 379 VAL A C 1
ATOM 3102 O O . VAL A 1 379 ? -17.422 -15.328 -23.906 1 87.44 379 VAL A O 1
ATOM 3105 N N . PHE A 1 380 ? -15.344 -14.734 -23.406 1 83.25 380 PHE A N 1
ATOM 3106 C CA . PHE A 1 380 ? -15.086 -15.984 -22.719 1 83.25 380 PHE A CA 1
ATOM 3107 C C . PHE A 1 380 ? -16.031 -16.172 -21.547 1 83.25 380 PHE A C 1
ATOM 3109 O O . PHE A 1 380 ? -16.594 -17.234 -21.359 1 83.25 380 PHE A O 1
ATOM 3116 N N . ILE A 1 381 ? -16.188 -15.18 -20.734 1 81.06 381 ILE A N 1
ATOM 3117 C CA . ILE A 1 381 ? -17.062 -15.234 -19.562 1 81.06 381 ILE A CA 1
ATOM 3118 C C . ILE A 1 381 ? -18.5 -15.508 -20.016 1 81.06 381 ILE A C 1
ATOM 3120 O O . ILE A 1 381 ? -19.203 -16.312 -19.391 1 81.06 381 ILE A O 1
ATOM 3124 N N . ALA A 1 382 ? -18.922 -14.898 -21.094 1 82.62 382 ALA A N 1
ATOM 3125 C CA . ALA A 1 382 ? -20.266 -15.102 -21.609 1 82.62 382 ALA A CA 1
ATOM 3126 C C . ALA A 1 382 ? -20.469 -16.547 -22.078 1 82.62 382 ALA A C 1
ATOM 3128 O O . ALA A 1 382 ? -21.469 -17.172 -21.75 1 82.62 382 ALA A O 1
ATOM 3129 N N . VAL A 1 383 ? -19.5 -17.016 -22.766 1 79.06 383 VAL A N 1
ATOM 3130 C CA . VAL A 1 383 ? -19.562 -18.391 -23.281 1 79.06 383 VAL A CA 1
ATOM 3131 C C . VAL A 1 383 ? -19.562 -19.375 -22.109 1 79.06 383 VAL A C 1
ATOM 3133 O O . VAL A 1 383 ? -20.328 -20.344 -22.094 1 79.06 383 VAL A O 1
ATOM 3136 N N . GLU A 1 384 ? -18.672 -19.094 -21.156 1 76.75 384 GLU A N 1
ATOM 3137 C CA . GLU A 1 384 ? -18.594 -19.953 -19.984 1 76.75 384 GLU A CA 1
ATOM 3138 C C . GLU A 1 384 ? -19.906 -19.953 -19.203 1 76.75 384 GLU A C 1
ATOM 3140 O O . GLU A 1 384 ? -20.312 -20.984 -18.672 1 76.75 384 GLU A O 1
ATOM 3145 N N . THR A 1 385 ? -20.562 -18.859 -19.141 1 74.38 385 THR A N 1
ATOM 3146 C CA . THR A 1 385 ? -21.859 -18.766 -18.453 1 74.38 385 THR A CA 1
ATOM 3147 C C . THR A 1 385 ? -22.922 -19.594 -19.172 1 74.38 385 THR A C 1
ATOM 3149 O O . THR A 1 385 ? -23.672 -20.328 -18.547 1 74.38 385 THR A O 1
ATOM 3152 N N . VAL A 1 386 ? -22.953 -19.531 -20.438 1 75.06 386 VAL A N 1
ATOM 3153 C CA . VAL A 1 386 ? -23.906 -20.281 -21.234 1 75.06 386 VAL A CA 1
ATOM 3154 C C . VAL A 1 386 ? -23.641 -21.781 -21.109 1 75.06 386 VAL A C 1
ATOM 3156 O O . VAL A 1 386 ? -24.562 -22.578 -20.953 1 75.06 386 VAL A O 1
ATOM 3159 N N . VAL A 1 387 ? -22.359 -22.125 -21.156 1 75.69 387 VAL A N 1
ATOM 3160 C CA . VAL A 1 387 ? -21.984 -23.531 -21.047 1 75.69 387 VAL A CA 1
ATOM 3161 C C . VAL A 1 387 ? -22.375 -24.062 -19.672 1 75.69 387 VAL A C 1
ATOM 3163 O O . VAL A 1 387 ? -22.875 -25.188 -19.547 1 75.69 387 VAL A O 1
ATOM 3166 N N . THR A 1 388 ? -22.188 -23.297 -18.672 1 74.19 388 THR A N 1
ATOM 3167 C CA . THR A 1 388 ? -22.547 -23.703 -17.312 1 74.19 388 THR A CA 1
ATOM 3168 C C . THR A 1 388 ? -24.047 -23.859 -17.172 1 74.19 388 THR A C 1
ATOM 3170 O O . THR A 1 388 ? -24.516 -24.828 -16.578 1 74.19 388 THR A O 1
ATOM 3173 N N . ILE A 1 389 ? -24.766 -22.938 -17.703 1 72.75 389 ILE A N 1
ATOM 3174 C CA . ILE A 1 389 ? -26.219 -23.031 -17.656 1 72.75 389 ILE A CA 1
ATOM 3175 C C . ILE A 1 389 ? -26.688 -24.281 -18.391 1 72.75 389 ILE A C 1
ATOM 3177 O O . ILE A 1 389 ? -27.562 -25.016 -17.891 1 72.75 389 ILE A O 1
ATOM 3181 N N . GLY A 1 390 ? -26.094 -24.453 -19.562 1 74.5 390 GLY A N 1
ATOM 3182 C CA . GLY A 1 390 ? -26.438 -25.641 -20.328 1 74.5 390 GLY A CA 1
ATOM 3183 C C . GLY A 1 390 ? -26.156 -26.938 -19.578 1 74.5 390 GLY A C 1
ATOM 3184 O O . GLY A 1 390 ? -26.953 -27.859 -19.594 1 74.5 390 GLY A O 1
ATOM 3185 N N . PHE A 1 391 ? -25.062 -27 -18.844 1 76.06 391 PHE A N 1
ATOM 3186 C CA . PHE A 1 391 ? -24.672 -28.188 -18.109 1 76.06 391 PHE A CA 1
ATOM 3187 C C . PHE A 1 391 ? -25.578 -28.406 -16.906 1 76.06 391 PHE A C 1
ATOM 3189 O O . PHE A 1 391 ? -25.938 -29.547 -16.594 1 76.06 391 PHE A O 1
ATOM 3196 N N . VAL A 1 392 ? -25.906 -27.391 -16.188 1 74.88 392 VAL A N 1
ATOM 3197 C CA . VAL A 1 392 ? -26.781 -27.5 -15.023 1 74.88 392 VAL A CA 1
ATOM 3198 C C . VAL A 1 392 ? -28.156 -27.984 -15.461 1 74.88 392 VAL A C 1
ATOM 3200 O O . VAL A 1 392 ? -28.75 -28.859 -14.82 1 74.88 392 VAL A O 1
ATOM 3203 N N . ASP A 1 393 ? -28.594 -27.406 -16.547 1 76.38 393 ASP A N 1
ATOM 3204 C CA . ASP A 1 393 ? -29.906 -27.797 -17.047 1 76.38 393 ASP A CA 1
ATOM 3205 C C . ASP A 1 393 ? -29.891 -29.25 -17.531 1 76.38 393 ASP A C 1
ATOM 3207 O O . ASP A 1 393 ? -30.875 -29.969 -17.375 1 76.38 393 ASP A O 1
ATOM 3211 N N . LEU A 1 394 ? -28.812 -29.609 -18.188 1 77.19 394 LEU A N 1
ATOM 3212 C CA . LEU A 1 394 ? -28.672 -30.984 -18.641 1 77.19 394 LEU A CA 1
ATOM 3213 C C . LEU A 1 394 ? -28.703 -31.953 -17.453 1 77.19 394 LEU A C 1
ATOM 3215 O O . LEU A 1 394 ? -29.281 -33.062 -17.562 1 77.19 394 LEU A O 1
ATOM 3219 N N . TYR A 1 395 ? -28.078 -31.594 -16.359 1 75.31 395 TYR A N 1
ATOM 3220 C CA . TYR A 1 395 ? -28.109 -32.375 -15.133 1 75.31 395 TYR A CA 1
ATOM 3221 C C . TYR A 1 395 ? -29.547 -32.594 -14.656 1 75.31 395 TYR A C 1
ATOM 3223 O O . TYR A 1 395 ? -29.938 -33.719 -14.328 1 75.31 395 TYR A O 1
ATOM 3231 N N . PHE A 1 396 ? -30.312 -31.609 -14.664 1 76.38 396 PHE A N 1
ATOM 3232 C CA . PHE A 1 396 ? -31.672 -31.719 -14.164 1 76.38 396 PHE A CA 1
ATOM 3233 C C . PHE A 1 396 ? -32.562 -32.438 -15.172 1 76.38 396 PHE A C 1
ATOM 3235 O O . PHE A 1 396 ? -33.531 -33.125 -14.789 1 76.38 396 PHE A O 1
ATOM 3242 N N . PHE A 1 397 ? -32.219 -32.281 -16.391 1 75.06 397 PHE A N 1
ATOM 3243 C CA . PHE A 1 397 ? -32.938 -33.031 -17.422 1 75.06 397 PHE A CA 1
ATOM 3244 C C . PHE A 1 397 ? -32.719 -34.531 -17.219 1 75.06 397 PHE A C 1
ATOM 3246 O O . PHE A 1 397 ? -33.688 -35.312 -17.266 1 75.06 397 PHE A O 1
ATOM 3253 N N . PHE A 1 398 ? -31.5 -34.969 -17 1 74.5 398 PHE A N 1
ATOM 3254 C CA . PHE A 1 398 ? -31.203 -36.375 -16.797 1 74.5 398 PHE A CA 1
ATOM 3255 C C . PHE A 1 398 ? -31.797 -36.875 -15.477 1 74.5 398 PHE A C 1
ATOM 3257 O O . PHE A 1 398 ? -32.25 -38 -15.383 1 74.5 398 PHE A O 1
ATOM 3264 N N . LYS A 1 399 ? -31.766 -36.031 -14.469 1 73.06 399 LYS A N 1
ATOM 3265 C CA . LYS A 1 399 ? -32.312 -36.375 -13.172 1 73.06 399 LYS A CA 1
ATOM 3266 C C . LYS A 1 399 ? -33.844 -36.594 -13.258 1 73.06 399 LYS A C 1
ATOM 3268 O O . LYS A 1 399 ? -34.375 -37.5 -12.633 1 73.06 399 LYS A O 1
ATOM 3273 N N . SER A 1 400 ? -34.469 -35.688 -13.977 1 70.25 400 SER A N 1
ATOM 3274 C CA . SER A 1 400 ? -35.906 -35.781 -14.148 1 70.25 400 SER A CA 1
ATOM 3275 C C . SER A 1 400 ? -36.281 -37.031 -14.969 1 70.25 400 SER A C 1
ATOM 3277 O O . SER A 1 400 ? -37.312 -37.656 -14.75 1 70.25 400 SER A O 1
ATOM 3279 N N . GLY A 1 401 ? -35.469 -37.312 -16.031 1 63.91 401 GLY A N 1
ATOM 3280 C CA . GLY A 1 401 ? -35.719 -38.469 -16.875 1 63.91 401 GLY A CA 1
ATOM 3281 C C . GLY A 1 401 ? -35.594 -39.812 -16.156 1 63.91 401 GLY A C 1
ATOM 3282 O O . GLY A 1 401 ? -36.094 -40.844 -16.609 1 63.91 401 GLY A O 1
ATOM 3283 N N . CYS A 1 402 ? -34.719 -39.75 -15.156 1 61.88 402 CYS A N 1
ATOM 3284 C CA . CYS A 1 402 ? -34.594 -41.031 -14.438 1 61.88 402 CYS A CA 1
ATOM 3285 C C . CYS A 1 402 ? -35.812 -41.312 -13.602 1 61.88 402 CYS A C 1
ATOM 3287 O O . CYS A 1 402 ? -35.875 -42.312 -12.875 1 61.88 402 CYS A O 1
ATOM 3289 N N . ALA A 1 403 ? -37 -41.125 -13.992 1 49.97 403 ALA A N 1
ATOM 3290 C CA . ALA A 1 403 ? -38.344 -41.5 -13.609 1 49.97 403 ALA A CA 1
ATOM 3291 C C . ALA A 1 403 ? -38.375 -42.125 -12.227 1 49.97 403 ALA A C 1
ATOM 3293 O O . ALA A 1 403 ? -38.594 -43.344 -12.094 1 49.97 403 ALA A O 1
ATOM 3294 N N . GLY A 1 404 ? -38 -41.625 -11 1 53.62 404 GLY A N 1
ATOM 3295 C CA . GLY A 1 404 ? -38.156 -42.219 -9.68 1 53.62 404 GLY A CA 1
ATOM 3296 C C . GLY A 1 404 ? -36.938 -42.938 -9.203 1 53.62 404 GLY A C 1
ATOM 3297 O O . GLY A 1 404 ? -36.781 -43.188 -8 1 53.62 404 GLY A O 1
ATOM 3298 N N . GLY A 1 405 ? -36.188 -43.594 -9.953 1 52 405 GLY A N 1
ATOM 3299 C CA . GLY A 1 405 ? -35.062 -44.438 -9.578 1 52 405 GLY A CA 1
ATOM 3300 C C . GLY A 1 405 ? -33.844 -43.625 -9.117 1 52 405 GLY A C 1
ATOM 3301 O O . GLY A 1 405 ? -32.938 -44.156 -8.484 1 52 405 GLY A O 1
ATOM 3302 N N . CYS A 1 406 ? -33.625 -42.469 -9.484 1 57.78 406 CYS A N 1
ATOM 3303 C CA . CYS A 1 406 ? -32.469 -41.688 -9.094 1 57.78 406 CYS A CA 1
ATOM 3304 C C . CYS A 1 406 ? -32.75 -40.812 -7.891 1 57.78 406 CYS A C 1
ATOM 3306 O O . CYS A 1 406 ? -32.906 -39.594 -8.023 1 57.78 406 CYS A O 1
ATOM 3308 N N . SER A 1 407 ? -33.125 -41.438 -6.875 1 58.53 407 SER A N 1
ATOM 3309 C CA . SER A 1 407 ? -33.312 -40.75 -5.609 1 58.53 407 SER A CA 1
ATOM 3310 C C . SER A 1 407 ? -32.062 -39.969 -5.203 1 58.53 407 SER A C 1
ATOM 3312 O O . SER A 1 407 ? -30.953 -40.344 -5.609 1 58.53 407 SER A O 1
ATOM 3314 N N . THR A 1 408 ? -32.094 -38.75 -4.738 1 58.12 408 THR A N 1
ATOM 3315 C CA . THR A 1 408 ? -31.016 -37.844 -4.344 1 58.12 408 THR A CA 1
ATOM 3316 C C . THR A 1 408 ? -29.922 -38.594 -3.602 1 58.12 408 THR A C 1
ATOM 3318 O O . THR A 1 408 ? -28.734 -38.281 -3.746 1 58.12 408 THR A O 1
ATOM 3321 N N . GLY A 1 409 ? -30.312 -39.656 -2.842 1 56.59 409 GLY A N 1
ATOM 3322 C CA . GLY A 1 409 ? -29.328 -40.438 -2.098 1 56.59 409 GLY A CA 1
ATOM 3323 C C . GLY A 1 409 ? -28.938 -41.719 -2.777 1 56.59 409 GLY A C 1
ATOM 3324 O O . GLY A 1 409 ? -28.172 -42.531 -2.229 1 56.59 409 GLY A O 1
ATOM 3325 N N . GLY A 1 410 ? -29.5 -41.969 -4.035 1 61.41 410 GLY A N 1
ATOM 3326 C CA . GLY A 1 410 ? -29.297 -43.25 -4.676 1 61.41 410 GLY A CA 1
ATOM 3327 C C . GLY A 1 410 ? -28 -43.344 -5.469 1 61.41 410 GLY A C 1
ATOM 3328 O O . GLY A 1 410 ? -27.375 -42.312 -5.75 1 61.41 410 GLY A O 1
ATOM 3329 N N . PHE A 1 411 ? -27.484 -44.531 -5.715 1 67.25 411 PHE A N 1
ATOM 3330 C CA . PHE A 1 411 ? -26.25 -44.812 -6.438 1 67.25 411 PHE A CA 1
ATOM 3331 C C . PHE A 1 411 ? -26.297 -44.25 -7.855 1 67.25 411 PHE A C 1
ATOM 3333 O O . PHE A 1 411 ? -25.297 -43.75 -8.359 1 67.25 411 PHE A O 1
ATOM 3340 N N . GLU A 1 412 ? -27.5 -44.312 -8.414 1 68.75 412 GLU A N 1
ATOM 3341 C CA . GLU A 1 412 ? -27.656 -43.812 -9.781 1 68.75 412 GLU A CA 1
ATOM 3342 C C . GLU A 1 412 ? -27.438 -42.312 -9.836 1 68.75 412 GLU A C 1
ATOM 3344 O O . GLU A 1 412 ? -26.812 -41.812 -10.773 1 68.75 412 GLU A O 1
ATOM 3349 N N . ASN A 1 413 ? -27.875 -41.656 -8.828 1 67.81 413 ASN A N 1
ATOM 3350 C CA . ASN A 1 413 ? -27.656 -40.219 -8.758 1 67.81 413 ASN A CA 1
ATOM 3351 C C . ASN A 1 413 ? -26.188 -39.875 -8.562 1 67.81 413 ASN A C 1
ATOM 3353 O O . ASN A 1 413 ? -25.672 -38.906 -9.141 1 67.81 413 ASN A O 1
ATOM 3357 N N . TRP A 1 414 ? -25.609 -40.688 -7.871 1 65.88 414 TRP A N 1
ATOM 3358 C CA . TRP A 1 414 ? -24.188 -40.469 -7.625 1 65.88 414 TRP A CA 1
ATOM 3359 C C . TRP A 1 414 ? -23.391 -40.656 -8.914 1 65.88 414 TRP A C 1
ATOM 3361 O O . TRP A 1 414 ? -22.469 -39.875 -9.18 1 65.88 414 TRP A O 1
ATOM 3371 N N . ILE A 1 415 ? -23.766 -41.594 -9.727 1 69.38 415 ILE A N 1
ATOM 3372 C CA . ILE A 1 415 ? -23.062 -41.844 -10.992 1 69.38 415 ILE A CA 1
ATOM 3373 C C . ILE A 1 415 ? -23.328 -40.656 -11.945 1 69.38 415 ILE A C 1
ATOM 3375 O O . ILE A 1 415 ? -22.422 -40.25 -12.664 1 69.38 415 ILE A O 1
ATOM 3379 N N . LEU A 1 416 ? -24.531 -40.219 -11.859 1 70.5 416 LEU A N 1
ATOM 3380 C CA . LEU A 1 416 ? -24.875 -39.094 -12.734 1 70.5 416 LEU A CA 1
ATOM 3381 C C . LEU A 1 416 ? -24.078 -37.844 -12.352 1 70.5 416 LEU A C 1
ATOM 3383 O O . LEU A 1 416 ? -23.562 -37.156 -13.227 1 70.5 416 LEU A O 1
ATOM 3387 N N . VAL A 1 417 ? -24 -37.656 -11.07 1 67.06 417 VAL A N 1
ATOM 3388 C CA . VAL A 1 417 ? -23.281 -36.5 -10.57 1 67.06 417 VAL A CA 1
ATOM 3389 C C . VAL A 1 417 ? -21.797 -36.625 -10.883 1 67.06 417 VAL A C 1
ATOM 3391 O O . VAL A 1 417 ? -21.141 -35.656 -11.273 1 67.06 417 VAL A O 1
ATOM 3394 N N . LEU A 1 418 ? -21.312 -37.812 -10.742 1 68.44 418 LEU A N 1
ATOM 3395 C CA . LEU A 1 418 ? -19.906 -38.094 -11.031 1 68.44 418 LEU A CA 1
ATOM 3396 C C . LEU A 1 418 ? -19.594 -37.875 -12.508 1 68.44 418 LEU A C 1
ATOM 3398 O O . LEU A 1 418 ? -18.609 -37.25 -12.859 1 68.44 418 LEU A O 1
ATOM 3402 N N . CYS A 1 419 ? -20.469 -38.438 -13.289 1 70.56 419 CYS A N 1
ATOM 3403 C CA . CYS A 1 419 ? -20.25 -38.344 -14.727 1 70.56 419 CYS A CA 1
ATOM 3404 C C . CYS A 1 419 ? -20.344 -36.875 -15.18 1 70.56 419 CYS A C 1
ATOM 3406 O O . CYS A 1 419 ? -19.547 -36.438 -16.016 1 70.56 419 CYS A O 1
ATOM 3408 N N . GLN A 1 420 ? -21.266 -36.188 -14.633 1 70.69 420 GLN A N 1
ATOM 3409 C CA . GLN A 1 420 ? -21.391 -34.781 -14.961 1 70.69 420 GLN A CA 1
ATOM 3410 C C . GLN A 1 420 ? -20.188 -33.969 -14.477 1 70.69 420 GLN A C 1
ATOM 3412 O O . GLN A 1 420 ? -19.719 -33.062 -15.164 1 70.69 420 GLN A O 1
ATOM 3417 N N . GLY A 1 421 ? -19.734 -34.375 -13.312 1 66.94 421 GLY A N 1
ATOM 3418 C CA . GLY A 1 421 ? -18.562 -33.719 -12.781 1 66.94 421 GLY A CA 1
ATOM 3419 C C . GLY A 1 421 ? -17.312 -33.938 -13.625 1 66.94 421 GLY A C 1
ATOM 3420 O O . GLY A 1 421 ? -16.547 -33.031 -13.867 1 66.94 421 GLY A O 1
ATOM 3421 N N . ILE A 1 422 ? -17.172 -35.094 -14.109 1 69.19 422 ILE A N 1
ATOM 3422 C CA . ILE A 1 422 ? -16.047 -35.438 -14.969 1 69.19 422 ILE A CA 1
ATOM 3423 C C . ILE A 1 422 ? -16.141 -34.688 -16.281 1 69.19 422 ILE A C 1
ATOM 3425 O O . ILE A 1 422 ? -15.156 -34.125 -16.766 1 69.19 422 ILE A O 1
ATOM 3429 N N . LEU A 1 423 ? -17.328 -34.75 -16.781 1 71.56 423 LEU A N 1
ATOM 3430 C CA . LEU A 1 423 ? -17.531 -34.062 -18.047 1 71.56 423 LEU A CA 1
ATOM 3431 C C . LEU A 1 423 ? -17.266 -32.562 -17.922 1 71.56 423 LEU A C 1
ATOM 3433 O O . LEU A 1 423 ? -16.625 -31.969 -18.797 1 71.56 423 LEU A O 1
ATOM 3437 N N . LEU A 1 424 ? -17.781 -32.031 -16.844 1 70 424 LEU A N 1
ATOM 3438 C CA . LEU A 1 424 ? -17.547 -30.594 -16.625 1 70 424 LEU A CA 1
ATOM 3439 C C . LEU A 1 424 ? -16.062 -30.312 -16.406 1 70 424 LEU A C 1
ATOM 3441 O O . LEU A 1 424 ? -15.531 -29.344 -16.938 1 70 424 LEU A O 1
ATOM 3445 N N . GLY A 1 425 ? -15.391 -31.141 -15.695 1 68.25 425 GLY A N 1
ATOM 3446 C CA . GLY A 1 425 ? -13.961 -30.984 -15.453 1 68.25 425 GLY A CA 1
ATOM 3447 C C . GLY A 1 425 ? -13.133 -31.062 -16.719 1 68.25 425 GLY A C 1
ATOM 3448 O O . GLY A 1 425 ? -12.203 -30.266 -16.906 1 68.25 425 GLY A O 1
ATOM 3449 N N . LEU A 1 426 ? -13.516 -31.938 -17.562 1 68.31 426 LEU A N 1
ATOM 3450 C CA . LEU A 1 426 ? -12.805 -32.094 -18.828 1 68.31 426 LEU A CA 1
ATOM 3451 C C . LEU A 1 426 ? -13.023 -30.891 -19.719 1 68.31 426 LEU A C 1
ATOM 3453 O O . LEU A 1 426 ? -12.086 -30.422 -20.375 1 68.31 426 LEU A O 1
ATOM 3457 N N . VAL A 1 427 ? -14.25 -30.5 -19.781 1 69.06 427 VAL A N 1
ATOM 3458 C CA . VAL A 1 427 ? -14.57 -29.344 -20.625 1 69.06 427 VAL A CA 1
ATOM 3459 C C . VAL A 1 427 ? -13.82 -28.109 -20.125 1 69.06 427 VAL A C 1
ATOM 3461 O O . VAL A 1 427 ? -13.234 -27.375 -20.906 1 69.06 427 VAL A O 1
ATOM 3464 N N . VAL A 1 428 ? -13.797 -27.969 -18.828 1 67.56 428 VAL A N 1
ATOM 3465 C CA . VAL A 1 428 ? -13.125 -26.812 -18.25 1 67.56 428 VAL A CA 1
ATOM 3466 C C . VAL A 1 428 ? -11.625 -26.906 -18.484 1 67.56 428 VAL A C 1
ATOM 3468 O O . VAL A 1 428 ? -10.969 -25.906 -18.781 1 67.56 428 VAL A O 1
ATOM 3471 N N . ASP A 1 429 ? -11.102 -28.078 -18.391 1 66.31 429 ASP A N 1
ATOM 3472 C CA . ASP A 1 429 ? -9.672 -28.281 -18.578 1 66.31 429 ASP A CA 1
ATOM 3473 C C . ASP A 1 429 ? -9.258 -27.969 -20.016 1 66.31 429 ASP A C 1
ATOM 3475 O O . ASP A 1 429 ? -8.242 -27.328 -20.25 1 66.31 429 ASP A O 1
ATOM 3479 N N . ILE A 1 430 ? -10.016 -28.5 -20.922 1 68.5 430 ILE A N 1
ATOM 3480 C CA . ILE A 1 430 ? -9.695 -28.297 -22.328 1 68.5 430 ILE A CA 1
ATOM 3481 C C . ILE A 1 430 ? -9.844 -26.812 -22.672 1 68.5 430 ILE A C 1
ATOM 3483 O O . ILE A 1 430 ? -8.938 -26.219 -23.266 1 68.5 430 ILE A O 1
ATOM 3487 N N . ILE A 1 431 ? -10.93 -26.281 -22.281 1 71.62 431 ILE A N 1
ATOM 3488 C CA . ILE A 1 431 ? -11.195 -24.891 -22.625 1 71.62 431 ILE A CA 1
ATOM 3489 C C . ILE A 1 431 ? -10.188 -23.984 -21.906 1 71.62 431 ILE A C 1
ATOM 3491 O O . ILE A 1 431 ? -9.602 -23.094 -22.531 1 71.62 431 ILE A O 1
ATOM 3495 N N . GLN A 1 432 ? -9.977 -24.297 -20.703 1 71.75 432 GLN A N 1
ATOM 3496 C CA . GLN A 1 432 ? -9.133 -23.406 -19.906 1 71.75 432 GLN A CA 1
ATOM 3497 C C . GLN A 1 432 ? -7.656 -23.641 -20.219 1 71.75 432 GLN A C 1
ATOM 3499 O O . GLN A 1 432 ? -6.914 -22.672 -20.453 1 71.75 432 GLN A O 1
ATOM 3504 N N . TYR A 1 433 ? -7.168 -24.828 -20.219 1 66.69 433 TYR A N 1
ATOM 3505 C CA . TYR A 1 433 ? -5.738 -25.109 -20.203 1 66.69 433 TYR A CA 1
ATOM 3506 C C . TYR A 1 433 ? -5.207 -25.25 -21.625 1 66.69 433 TYR A C 1
ATOM 3508 O O . TYR A 1 433 ? -4.066 -24.875 -21.906 1 66.69 433 TYR A O 1
ATOM 3516 N N . GLN A 1 434 ? -6.07 -25.656 -22.516 1 71.5 434 GLN A N 1
ATOM 3517 C CA . GLN A 1 434 ? -5.531 -25.922 -23.844 1 71.5 434 GLN A CA 1
ATOM 3518 C C . GLN A 1 434 ? -5.832 -24.766 -24.797 1 71.5 434 GLN A C 1
ATOM 3520 O O . GLN A 1 434 ? -5.051 -24.484 -25.703 1 71.5 434 GLN A O 1
ATOM 3525 N N . ILE A 1 435 ? -6.859 -24.141 -24.484 1 78.88 435 ILE A N 1
ATOM 3526 C CA . ILE A 1 435 ? -7.242 -23.094 -25.438 1 78.88 435 ILE A CA 1
ATOM 3527 C C . ILE A 1 435 ? -6.887 -21.719 -24.859 1 78.88 435 ILE A C 1
ATOM 3529 O O . ILE A 1 435 ? -6.07 -21 -25.438 1 78.88 435 ILE A O 1
ATOM 3533 N N . PHE A 1 436 ? -7.344 -21.5 -23.75 1 78.56 436 PHE A N 1
ATOM 3534 C CA . PHE A 1 436 ? -7.266 -20.125 -23.297 1 78.56 436 PHE A CA 1
ATOM 3535 C C . PHE A 1 436 ? -5.871 -19.797 -22.766 1 78.56 436 PHE A C 1
ATOM 3537 O O . PHE A 1 436 ? -5.418 -18.656 -22.844 1 78.56 436 PHE A O 1
ATOM 3544 N N . ARG A 1 437 ? -5.145 -20.75 -22.297 1 78.5 437 ARG A N 1
ATOM 3545 C CA . ARG A 1 437 ? -3.764 -20.469 -21.906 1 78.5 437 ARG A CA 1
ATOM 3546 C C . ARG A 1 437 ? -2.912 -20.125 -23.125 1 78.5 437 ARG A C 1
ATOM 3548 O O . ARG A 1 437 ? -2.031 -19.266 -23.047 1 78.5 437 ARG A O 1
ATOM 3555 N N . VAL A 1 438 ? -3.262 -20.75 -24.234 1 83.94 438 VAL A N 1
ATOM 3556 C CA . VAL A 1 438 ? -2.553 -20.469 -25.484 1 83.94 438 VAL A CA 1
ATOM 3557 C C . VAL A 1 438 ? -2.912 -19.062 -25.969 1 83.94 438 VAL A C 1
ATOM 3559 O O . VAL A 1 438 ? -2.041 -18.312 -26.406 1 83.94 438 VAL A O 1
ATOM 3562 N N . ILE A 1 439 ? -4.148 -18.766 -25.844 1 87.62 439 ILE A N 1
ATOM 3563 C CA . ILE A 1 439 ? -4.602 -17.453 -26.25 1 87.62 439 ILE A CA 1
ATOM 3564 C C . ILE A 1 439 ? -3.969 -16.391 -25.359 1 87.62 439 ILE A C 1
ATOM 3566 O O . ILE A 1 439 ? -3.584 -15.312 -25.828 1 87.62 439 ILE A O 1
ATOM 3570 N N . ALA A 1 440 ? -3.867 -16.703 -24.078 1 88.69 440 ALA A N 1
ATOM 3571 C CA . ALA A 1 440 ? -3.264 -15.766 -23.141 1 88.69 440 ALA A CA 1
ATOM 3572 C C . ALA A 1 440 ? -1.818 -15.461 -23.516 1 88.69 440 ALA A C 1
ATOM 3574 O O . ALA A 1 440 ? -1.391 -14.305 -23.469 1 88.69 440 ALA A O 1
ATOM 3575 N N . VAL A 1 441 ? -1.086 -16.453 -23.938 1 88.69 441 VAL A N 1
ATOM 3576 C CA . VAL A 1 441 ? 0.309 -16.266 -24.328 1 88.69 441 VAL A CA 1
ATOM 3577 C C . VAL A 1 441 ? 0.387 -15.484 -25.641 1 88.69 441 VAL A C 1
ATOM 3579 O O . VAL A 1 441 ? 1.217 -14.586 -25.781 1 88.69 441 VAL A O 1
ATOM 3582 N N . ALA A 1 442 ? -0.515 -15.82 -26.547 1 90.75 442 ALA A N 1
ATOM 3583 C CA . ALA A 1 442 ? -0.531 -15.133 -27.844 1 90.75 442 ALA A CA 1
ATOM 3584 C C . ALA A 1 442 ? -0.86 -13.648 -27.656 1 90.75 442 ALA A C 1
ATOM 3586 O O . ALA A 1 442 ? -0.224 -12.789 -28.281 1 90.75 442 ALA A O 1
ATOM 3587 N N . LEU A 1 443 ? -1.808 -13.383 -26.828 1 92.88 443 LEU A N 1
ATOM 3588 C CA . LEU A 1 443 ? -2.191 -12 -26.578 1 92.88 443 LEU A CA 1
ATOM 3589 C C . LEU A 1 443 ? -1.063 -11.242 -25.891 1 92.88 443 LEU A C 1
ATOM 3591 O O . LEU A 1 443 ? -0.81 -10.078 -26.203 1 92.88 443 LEU A O 1
ATOM 3595 N N . THR A 1 444 ? -0.37 -11.867 -24.969 1 93.44 444 THR A N 1
ATOM 3596 C CA . THR A 1 444 ? 0.715 -11.219 -24.234 1 93.44 444 THR A CA 1
ATOM 3597 C C . THR A 1 444 ? 1.889 -10.922 -25.156 1 93.44 444 THR A C 1
ATOM 3599 O O . THR A 1 444 ? 2.518 -9.867 -25.062 1 93.44 444 THR A O 1
ATOM 3602 N N . ASN A 1 445 ? 2.107 -11.875 -26.078 1 92.94 445 ASN A N 1
ATOM 3603 C CA . ASN A 1 445 ? 3.154 -11.641 -27.062 1 92.94 445 ASN A CA 1
ATOM 3604 C C . ASN A 1 445 ? 2.799 -10.477 -27.984 1 92.94 445 ASN A C 1
ATOM 3606 O O . ASN A 1 445 ? 3.666 -9.68 -28.359 1 92.94 445 ASN A O 1
ATOM 3610 N N . TRP A 1 446 ? 1.59 -10.453 -28.25 1 92.81 446 TRP A N 1
ATOM 3611 C CA . TRP A 1 446 ? 1.094 -9.398 -29.125 1 92.81 446 TRP A CA 1
ATOM 3612 C C . TRP A 1 446 ? 1.206 -8.039 -28.453 1 92.81 446 TRP A C 1
ATOM 3614 O O . TRP A 1 446 ? 1.38 -7.016 -29.125 1 92.81 446 TRP A O 1
ATOM 3624 N N . GLU A 1 447 ? 1.144 -7.875 -27.172 1 93.75 447 GLU A N 1
ATOM 3625 C CA . GLU A 1 447 ? 1.205 -6.633 -26.406 1 93.75 447 GLU A CA 1
ATOM 3626 C C . GLU A 1 447 ? 2.605 -6.027 -26.453 1 93.75 447 GLU A C 1
ATOM 3628 O O . GLU A 1 447 ? 2.775 -4.828 -26.234 1 93.75 447 GLU A O 1
ATOM 3633 N N . ASN A 1 448 ? 3.654 -6.789 -26.641 1 93.44 448 ASN A N 1
ATOM 3634 C CA . ASN A 1 448 ? 5.02 -6.309 -26.828 1 93.44 448 ASN A CA 1
ATOM 3635 C C . ASN A 1 448 ? 5.539 -5.574 -25.609 1 93.44 448 ASN A C 1
ATOM 3637 O O . ASN A 1 448 ? 5.871 -4.387 -25.672 1 93.44 448 ASN A O 1
ATOM 3641 N N . HIS A 1 449 ? 5.836 -6.359 -24.578 1 92 449 HIS A N 1
ATOM 3642 C CA . HIS A 1 449 ? 6.316 -5.773 -23.328 1 92 449 HIS A CA 1
ATOM 3643 C C . HIS A 1 449 ? 7.832 -5.605 -23.344 1 92 449 HIS A C 1
ATOM 3645 O O . HIS A 1 449 ? 8.547 -6.469 -23.859 1 92 449 HIS A O 1
ATOM 3651 N N . ARG A 1 450 ? 8.336 -4.574 -22.75 1 88.12 450 ARG A N 1
ATOM 3652 C CA . ARG A 1 450 ? 9.75 -4.211 -22.781 1 88.12 450 ARG A CA 1
ATOM 3653 C C . ARG A 1 450 ? 10.562 -5.098 -21.844 1 88.12 450 ARG A C 1
ATOM 3655 O O . ARG A 1 450 ? 11.656 -5.535 -22.188 1 88.12 450 ARG A O 1
ATOM 3662 N N . THR A 1 451 ? 10.016 -5.34 -20.656 1 87.44 451 THR A N 1
ATOM 3663 C CA . THR A 1 451 ? 10.75 -6.102 -19.656 1 87.44 451 THR A CA 1
ATOM 3664 C C . THR A 1 451 ? 10.109 -7.469 -19.438 1 87.44 451 THR A C 1
ATOM 3666 O O . THR A 1 451 ? 8.922 -7.652 -19.703 1 87.44 451 THR A O 1
ATOM 3669 N N . GLU A 1 452 ? 10.922 -8.422 -19 1 85.69 452 GLU A N 1
ATOM 3670 C CA . GLU A 1 452 ? 10.43 -9.758 -18.703 1 85.69 452 GLU A CA 1
ATOM 3671 C C . GLU A 1 452 ? 9.414 -9.734 -17.562 1 85.69 452 GLU A C 1
ATOM 3673 O O . GLU A 1 452 ? 8.445 -10.492 -17.578 1 85.69 452 GLU A O 1
ATOM 3678 N N . LYS A 1 453 ? 9.68 -8.859 -16.656 1 86.88 453 LYS A N 1
ATOM 3679 C CA . LYS A 1 453 ? 8.758 -8.766 -15.523 1 86.88 453 LYS A CA 1
ATOM 3680 C C . LYS A 1 453 ? 7.375 -8.305 -15.977 1 86.88 453 LYS A C 1
ATOM 3682 O O . LYS A 1 453 ? 6.359 -8.852 -15.539 1 86.88 453 LYS A O 1
ATOM 3687 N N . ARG A 1 454 ? 7.316 -7.352 -16.875 1 88.5 454 ARG A N 1
ATOM 3688 C CA . ARG A 1 454 ? 6.035 -6.867 -17.375 1 88.5 454 ARG A CA 1
ATOM 3689 C C . ARG A 1 454 ? 5.332 -7.934 -18.203 1 88.5 454 ARG A C 1
ATOM 3691 O O . ARG A 1 454 ? 4.109 -8.062 -18.156 1 88.5 454 ARG A O 1
ATOM 3698 N N . TYR A 1 455 ? 6.109 -8.609 -18.969 1 90.94 455 TYR A N 1
ATOM 3699 C CA . TYR A 1 455 ? 5.559 -9.711 -19.734 1 90.94 455 TYR A CA 1
ATOM 3700 C C . TYR A 1 455 ? 4.938 -10.758 -18.828 1 90.94 455 TYR A C 1
ATOM 3702 O O . TYR A 1 455 ? 3.791 -11.164 -19.031 1 90.94 455 TYR A O 1
ATOM 3710 N N . GLU A 1 456 ? 5.645 -11.164 -17.828 1 89.25 456 GLU A N 1
ATOM 3711 C CA . GLU A 1 456 ? 5.16 -12.18 -16.891 1 89.25 456 GLU A CA 1
ATOM 3712 C C . GLU A 1 456 ? 3.928 -11.688 -16.141 1 89.25 456 GLU A C 1
ATOM 3714 O O . GLU A 1 456 ? 3.01 -12.469 -15.867 1 89.25 456 GLU A O 1
ATOM 3719 N N . THR A 1 457 ? 3.941 -10.43 -15.828 1 90.56 457 THR A N 1
ATOM 3720 C CA . THR A 1 457 ? 2.82 -9.867 -15.078 1 90.56 457 THR A CA 1
ATOM 3721 C C . THR A 1 457 ? 1.556 -9.859 -15.93 1 90.56 457 THR A C 1
ATOM 3723 O O . THR A 1 457 ? 0.478 -10.227 -15.461 1 90.56 457 THR A O 1
ATOM 3726 N N . SER A 1 458 ? 1.698 -9.453 -17.203 1 91.75 458 SER A N 1
ATOM 3727 C CA . SER A 1 458 ? 0.546 -9.422 -18.094 1 91.75 458 SER A CA 1
ATOM 3728 C C . SER A 1 458 ? 0.043 -10.836 -18.391 1 91.75 458 SER A C 1
ATOM 3730 O O . SER A 1 458 ? -1.166 -11.07 -18.422 1 91.75 458 SER A O 1
ATOM 3732 N N . ARG A 1 459 ? 0.945 -11.695 -18.594 1 91.38 459 ARG A N 1
ATOM 3733 C CA . ARG A 1 459 ? 0.579 -13.094 -18.812 1 91.38 459 ARG A CA 1
ATOM 3734 C C . ARG A 1 459 ? -0.129 -13.672 -17.594 1 91.38 459 ARG A C 1
ATOM 3736 O O . ARG A 1 459 ? -1.153 -14.344 -17.719 1 91.38 459 ARG A O 1
ATOM 3743 N N . ALA A 1 460 ? 0.433 -13.422 -16.438 1 92.62 460 ALA A N 1
ATOM 3744 C CA . ALA A 1 460 ? -0.133 -13.938 -15.195 1 92.62 460 ALA A CA 1
ATOM 3745 C C . ALA A 1 460 ? -1.538 -13.391 -14.969 1 92.62 460 ALA A C 1
ATOM 3747 O O . ALA A 1 460 ? -2.43 -14.117 -14.531 1 92.62 460 ALA A O 1
ATOM 3748 N N . LEU A 1 461 ? -1.771 -12.133 -15.281 1 91.5 461 LEU A N 1
ATOM 3749 C CA . LEU A 1 461 ? -3.084 -11.523 -15.094 1 91.5 461 LEU A CA 1
ATOM 3750 C C . LEU A 1 461 ? -4.129 -12.195 -15.977 1 91.5 461 LEU A C 1
ATOM 3752 O O . LEU A 1 461 ? -5.23 -12.508 -15.516 1 91.5 461 LEU A O 1
ATOM 3756 N N . LYS A 1 462 ? -3.807 -12.453 -17.172 1 90.94 462 LYS A N 1
ATOM 3757 C CA . LYS A 1 462 ? -4.742 -13.078 -18.094 1 90.94 462 LYS A CA 1
ATOM 3758 C C . LYS A 1 462 ? -5.062 -14.508 -17.672 1 90.94 462 LYS A C 1
ATOM 3760 O O . LYS A 1 462 ? -6.23 -14.906 -17.656 1 90.94 462 LYS A O 1
ATOM 3765 N N . ILE A 1 463 ? -4.051 -15.164 -17.312 1 88.62 463 ILE A N 1
ATOM 3766 C CA . ILE A 1 463 ? -4.27 -16.547 -16.891 1 88.62 463 ILE A CA 1
ATOM 3767 C C . ILE A 1 463 ? -5.098 -16.562 -15.602 1 88.62 463 ILE A C 1
ATOM 3769 O O . ILE A 1 463 ? -5.992 -17.406 -15.453 1 88.62 463 ILE A O 1
ATOM 3773 N N . PHE A 1 464 ? -4.914 -15.695 -14.742 1 91.44 464 PHE A N 1
ATOM 3774 C CA . PHE A 1 464 ? -5.66 -15.625 -13.492 1 91.44 464 PHE A CA 1
ATOM 3775 C C . PHE A 1 464 ? -7.133 -15.328 -13.758 1 91.44 464 PHE A C 1
ATOM 3777 O O . PHE A 1 464 ? -8.016 -15.984 -13.195 1 91.44 464 PHE A O 1
ATOM 3784 N N . LEU A 1 465 ? -7.312 -14.359 -14.562 1 88.12 465 LEU A N 1
ATOM 3785 C CA . LEU A 1 465 ? -8.688 -13.977 -14.836 1 88.12 465 LEU A CA 1
ATOM 3786 C C . LEU A 1 465 ? -9.438 -15.102 -15.539 1 88.12 465 LEU A C 1
ATOM 3788 O O . LEU A 1 465 ? -10.617 -15.352 -15.25 1 88.12 465 LEU A O 1
ATOM 3792 N N . TRP A 1 466 ? -8.734 -15.789 -16.391 1 85.5 466 TRP A N 1
ATOM 3793 C CA . TRP A 1 466 ? -9.359 -16.906 -17.094 1 85.5 466 TRP A CA 1
ATOM 3794 C C . TRP A 1 466 ? -9.656 -18.047 -16.125 1 85.5 466 TRP A C 1
ATOM 3796 O O . TRP A 1 466 ? -10.727 -18.656 -16.172 1 85.5 466 TRP A O 1
ATOM 3806 N N . ASP A 1 467 ? -8.695 -18.312 -15.258 1 84.88 467 ASP A N 1
ATOM 3807 C CA . ASP A 1 467 ? -8.914 -19.344 -14.258 1 84.88 467 ASP A CA 1
ATOM 3808 C C . ASP A 1 467 ? -9.992 -18.938 -13.258 1 84.88 467 ASP A C 1
ATOM 3810 O O . ASP A 1 467 ? -10.844 -19.75 -12.875 1 84.88 467 ASP A O 1
ATOM 3814 N N . PHE A 1 468 ? -10.023 -17.719 -12.867 1 88.12 468 PHE A N 1
ATOM 3815 C CA . PHE A 1 468 ? -10.945 -17.203 -11.867 1 88.12 468 PHE A CA 1
ATOM 3816 C C . PHE A 1 468 ? -12.383 -17.312 -12.344 1 88.12 468 PHE A C 1
ATOM 3818 O O . PHE A 1 468 ? -13.242 -17.828 -11.625 1 88.12 468 PHE A O 1
ATOM 3825 N N . PHE A 1 469 ? -12.609 -16.953 -13.57 1 83.5 469 PHE A N 1
ATOM 3826 C CA . PHE A 1 469 ? -13.969 -16.969 -14.102 1 83.5 469 PHE A CA 1
ATOM 3827 C C . PHE A 1 469 ? -14.297 -18.344 -14.688 1 83.5 469 PHE A C 1
ATOM 3829 O O . PHE A 1 469 ? -15.453 -18.766 -14.664 1 83.5 469 PHE A O 1
ATOM 3836 N N . GLY A 1 470 ? -13.289 -18.984 -15.164 1 79.25 470 GLY A N 1
ATOM 3837 C CA . GLY A 1 470 ? -13.523 -20.281 -15.773 1 79.25 470 GLY A CA 1
ATOM 3838 C C . GLY A 1 470 ? -13.789 -21.391 -14.758 1 79.25 470 GLY A C 1
ATOM 3839 O O . GLY A 1 470 ? -14.602 -22.281 -15.008 1 79.25 470 GLY A O 1
ATOM 3840 N N . ILE A 1 471 ? -13.195 -21.266 -13.633 1 80 471 ILE A N 1
ATOM 3841 C CA . ILE A 1 471 ? -13.273 -22.359 -12.68 1 80 471 ILE A CA 1
ATOM 3842 C C . ILE A 1 471 ? -14.367 -22.078 -11.656 1 80 471 ILE A C 1
ATOM 3844 O O . ILE A 1 471 ? -15.211 -22.953 -11.383 1 80 471 ILE A O 1
ATOM 3848 N N . TYR A 1 472 ? -14.5 -20.891 -11.094 1 85.19 472 TYR A N 1
ATOM 3849 C CA . TYR A 1 472 ? -15.398 -20.625 -9.977 1 85.19 472 TYR A CA 1
ATOM 3850 C C . TYR A 1 472 ? -16.797 -20.281 -10.477 1 85.19 472 TYR A C 1
ATOM 3852 O O . TYR A 1 472 ? -17.766 -20.312 -9.703 1 85.19 472 TYR A O 1
ATOM 3860 N N . SER A 1 473 ? -16.953 -19.969 -11.773 1 80.88 473 SER A N 1
ATOM 3861 C CA . SER A 1 473 ? -18.25 -19.531 -12.289 1 80.88 473 SER A CA 1
ATOM 3862 C C . SER A 1 473 ? -19.312 -20.594 -12.086 1 80.88 473 SER A C 1
ATOM 3864 O O . SER A 1 473 ? -20.484 -20.281 -11.812 1 80.88 473 SER A O 1
ATOM 3866 N N . TRP A 1 474 ? -18.922 -21.828 -12.18 1 79.56 474 TRP A N 1
ATOM 3867 C CA . TRP A 1 474 ? -19.859 -22.922 -11.945 1 79.56 474 TRP A CA 1
ATOM 3868 C C . TRP A 1 474 ? -20.469 -22.812 -10.547 1 79.56 474 TRP A C 1
ATOM 3870 O O . TRP A 1 474 ? -21.688 -22.922 -10.383 1 79.56 474 TRP A O 1
ATOM 3880 N N . PHE A 1 475 ? -19.656 -22.594 -9.609 1 84.12 475 PHE A N 1
ATOM 3881 C CA . PHE A 1 475 ? -20.094 -22.562 -8.219 1 84.12 475 PHE A CA 1
ATOM 3882 C C . PHE A 1 475 ? -20.922 -21.312 -7.941 1 84.12 475 PHE A C 1
ATOM 3884 O O . PHE A 1 475 ? -21.969 -21.391 -7.281 1 84.12 475 PHE A O 1
ATOM 3891 N N . TRP A 1 476 ? -20.594 -20.234 -8.57 1 87.44 476 TRP A N 1
ATOM 3892 C CA . TRP A 1 476 ? -21.312 -18.984 -8.359 1 87.44 476 TRP A CA 1
ATOM 3893 C C . TRP A 1 476 ? -22.672 -19.016 -9.047 1 87.44 476 TRP A C 1
ATOM 3895 O O . TRP A 1 476 ? -23.672 -18.562 -8.477 1 87.44 476 TRP A O 1
ATOM 3905 N N . MET A 1 477 ? -22.703 -19.562 -10.18 1 81.75 477 MET A N 1
ATOM 3906 C CA . MET A 1 477 ? -23.953 -19.609 -10.938 1 81.75 477 MET A CA 1
ATOM 3907 C C . MET A 1 477 ? -24.953 -20.531 -10.25 1 81.75 477 MET A C 1
ATOM 3909 O O . MET A 1 477 ? -26.141 -20.203 -10.164 1 81.75 477 MET A O 1
ATOM 3913 N N . CYS A 1 478 ? -24.484 -21.531 -9.742 1 81.69 478 CYS A N 1
ATOM 3914 C CA . CYS A 1 478 ? -25.375 -22.453 -9.039 1 81.69 478 CYS A CA 1
ATOM 3915 C C . CYS A 1 478 ? -25.859 -21.844 -7.73 1 81.69 478 CYS A C 1
ATOM 3917 O O . CYS A 1 478 ? -27.047 -21.906 -7.422 1 81.69 478 CYS A O 1
ATOM 3919 N N . ALA A 1 479 ? -24.984 -21.203 -7.062 1 87.12 479 ALA A N 1
ATOM 3920 C CA . ALA A 1 479 ? -25.281 -20.703 -5.723 1 87.12 479 ALA A CA 1
ATOM 3921 C C . ALA A 1 479 ? -26.141 -19.438 -5.793 1 87.12 479 ALA A C 1
ATOM 3923 O O . ALA A 1 479 ? -27.094 -19.281 -5.031 1 87.12 479 ALA A O 1
ATOM 3924 N N . PHE A 1 480 ? -25.875 -18.562 -6.77 1 86.56 480 PHE A N 1
ATOM 3925 C CA . PHE A 1 480 ? -26.453 -17.234 -6.66 1 86.56 480 PHE A CA 1
ATOM 3926 C C . PHE A 1 480 ? -27.438 -16.969 -7.797 1 86.56 480 PHE A C 1
ATOM 3928 O O . PHE A 1 480 ? -28.203 -16 -7.754 1 86.56 480 PHE A O 1
ATOM 3935 N N . VAL A 1 481 ? -27.469 -17.797 -8.766 1 79 481 VAL A N 1
ATOM 3936 C CA . VAL A 1 481 ? -28.391 -17.562 -9.883 1 79 481 VAL A CA 1
ATOM 3937 C C . VAL A 1 481 ? -29.453 -18.656 -9.914 1 79 481 VAL A C 1
ATOM 3939 O O . VAL A 1 481 ? -30.656 -18.375 -9.883 1 79 481 VAL A O 1
ATOM 3942 N N . TYR A 1 482 ? -29.109 -19.828 -9.805 1 76.88 482 TYR A N 1
ATOM 3943 C CA . TYR A 1 482 ? -30.047 -20.922 -10 1 76.88 482 TYR A CA 1
ATOM 3944 C C . TYR A 1 482 ? -30.859 -21.172 -8.727 1 76.88 482 TYR A C 1
ATOM 3946 O O . TYR A 1 482 ? -32.062 -21.469 -8.797 1 76.88 482 TYR A O 1
ATOM 3954 N N . ILE A 1 483 ? -30.219 -21.094 -7.652 1 78.25 483 ILE A N 1
ATOM 3955 C CA . ILE A 1 483 ? -30.922 -21.391 -6.41 1 78.25 483 ILE A CA 1
ATOM 3956 C C . ILE A 1 483 ? -32.031 -20.344 -6.18 1 78.25 483 ILE A C 1
ATOM 3958 O O . ILE A 1 483 ? -33.188 -20.703 -5.996 1 78.25 483 ILE A O 1
ATOM 3962 N N . PRO A 1 484 ? -31.688 -19.078 -6.266 1 76 484 PRO A N 1
ATOM 3963 C CA . PRO A 1 484 ? -32.75 -18.109 -6.02 1 76 484 PRO A CA 1
ATOM 3964 C C . PRO A 1 484 ? -33.688 -17.906 -7.227 1 76 484 PRO A C 1
ATOM 3966 O O . PRO A 1 484 ? -34.875 -17.703 -7.066 1 76 484 PRO A O 1
ATOM 3969 N N . TYR A 1 485 ? -33.156 -18.047 -8.516 1 78.88 485 TYR A N 1
ATOM 3970 C CA . TYR A 1 485 ? -33.906 -17.656 -9.688 1 78.88 485 TYR A CA 1
ATOM 3971 C C . TYR A 1 485 ? -34.031 -18.797 -10.68 1 78.88 485 TYR A C 1
ATOM 3973 O O . TYR A 1 485 ? -34.312 -18.594 -11.867 1 78.88 485 TYR A O 1
ATOM 3981 N N . GLY A 1 486 ? -33.781 -19.969 -10.312 1 77.44 486 GLY A N 1
ATOM 3982 C CA . GLY A 1 486 ? -33.75 -21.125 -11.211 1 77.44 486 GLY A CA 1
ATOM 3983 C C . GLY A 1 486 ? -35.062 -21.344 -11.922 1 77.44 486 GLY A C 1
ATOM 3984 O O . GLY A 1 486 ? -35.094 -21.688 -13.102 1 77.44 486 GLY A O 1
ATOM 3985 N N . GLN A 1 487 ? -36.156 -21.094 -11.125 1 80.75 487 GLN A N 1
ATOM 3986 C CA . GLN A 1 487 ? -37.469 -21.312 -11.727 1 80.75 487 GLN A CA 1
ATOM 3987 C C . GLN A 1 487 ? -37.75 -20.297 -12.82 1 80.75 487 GLN A C 1
ATOM 3989 O O . GLN A 1 487 ? -38.281 -20.625 -13.875 1 80.75 487 GLN A O 1
ATOM 3994 N N . GLN A 1 488 ? -37.312 -19.094 -12.586 1 81.62 488 GLN A N 1
ATOM 3995 C CA . GLN A 1 488 ? -37.531 -18.031 -13.578 1 81.62 488 GLN A CA 1
ATOM 3996 C C . GLN A 1 488 ? -36.688 -18.297 -14.836 1 81.62 488 GLN A C 1
ATOM 3998 O O . GLN A 1 488 ? -37.188 -18.078 -15.953 1 81.62 488 GLN A O 1
ATOM 4003 N N . PHE A 1 489 ? -35.594 -18.844 -14.664 1 78.12 489 PHE A N 1
ATOM 4004 C CA . PHE A 1 489 ? -34.719 -19.141 -15.797 1 78.12 489 PHE A CA 1
ATOM 4005 C C . PHE A 1 489 ? -35.25 -20.328 -16.594 1 78.12 489 PHE A C 1
ATOM 4007 O O . PHE A 1 489 ? -35.219 -20.312 -17.828 1 78.12 489 PHE A O 1
ATOM 4014 N N . SER A 1 490 ? -35.688 -21.312 -15.859 1 80.56 490 SER A N 1
ATOM 4015 C CA . SER A 1 490 ? -36.25 -22.484 -16.516 1 80.56 490 SER A CA 1
ATOM 4016 C C . SER A 1 490 ? -37.469 -22.109 -17.375 1 80.56 490 SER A C 1
ATOM 4018 O O . SER A 1 490 ? -37.625 -22.609 -18.484 1 80.56 490 SER A O 1
ATOM 4020 N N . ASP A 1 491 ? -38.219 -21.219 -16.797 1 85.75 491 ASP A N 1
ATOM 4021 C CA . ASP A 1 491 ? -39.406 -20.766 -17.531 1 85.75 491 ASP A CA 1
ATOM 4022 C C . ASP A 1 491 ? -39 -20 -18.797 1 85.75 491 ASP A C 1
ATOM 4024 O O . ASP A 1 491 ? -39.594 -20.172 -19.844 1 85.75 491 ASP A O 1
ATOM 4028 N N . LEU A 1 492 ? -37.969 -19.203 -18.703 1 83.44 492 LEU A N 1
ATOM 4029 C CA . LEU A 1 492 ? -37.5 -18.406 -19.828 1 83.44 492 LEU A CA 1
ATOM 4030 C C . LEU A 1 492 ? -36.906 -19.312 -20.906 1 83.44 492 LEU A C 1
ATOM 4032 O O . LEU A 1 492 ? -37.125 -19.078 -22.094 1 83.44 492 LEU A O 1
ATOM 4036 N N . ILE A 1 493 ? -36.219 -20.359 -20.484 1 83 493 ILE A N 1
ATOM 4037 C CA . ILE A 1 493 ? -35.562 -21.297 -21.406 1 83 493 ILE A CA 1
ATOM 4038 C C . ILE A 1 493 ? -36.625 -22.094 -22.172 1 83 493 ILE A C 1
ATOM 4040 O O . ILE A 1 493 ? -36.5 -22.328 -23.359 1 83 493 ILE A O 1
ATOM 4044 N N . ASN A 1 494 ? -37.625 -22.438 -21.453 1 86.62 494 ASN A N 1
ATOM 4045 C CA . ASN A 1 494 ? -38.719 -23.203 -22.078 1 86.62 494 ASN A CA 1
ATOM 4046 C C . ASN A 1 494 ? -39.562 -22.328 -23 1 86.62 494 ASN A C 1
ATOM 4048 O O . ASN A 1 494 ? -40 -22.766 -24.062 1 86.62 494 ASN A O 1
ATOM 4052 N N . GLU A 1 495 ? -39.688 -21.062 -22.578 1 88.88 495 GLU A N 1
ATOM 4053 C CA . GLU A 1 495 ? -40.5 -20.141 -23.359 1 88.88 495 GLU A CA 1
ATOM 4054 C C . GLU A 1 495 ? -39.812 -19.828 -24.703 1 88.88 495 GLU A C 1
ATOM 4056 O O . GLU A 1 495 ? -40.469 -19.812 -25.75 1 88.88 495 GLU A O 1
ATOM 4061 N N . TYR A 1 496 ? -38.5 -19.672 -24.75 1 85.81 496 TYR A N 1
ATOM 4062 C CA . TYR A 1 496 ? -37.812 -19.297 -25.969 1 85.81 496 TYR A CA 1
ATOM 4063 C C . TYR A 1 496 ? -37.188 -20.5 -26.641 1 85.81 496 TYR A C 1
ATOM 4065 O O . TYR A 1 496 ? -36.5 -20.375 -27.656 1 85.81 496 TYR A O 1
ATOM 4073 N N . HIS A 1 497 ? -37.406 -21.672 -26.125 1 81.5 497 HIS A N 1
ATOM 4074 C CA . HIS A 1 497 ? -36.875 -22.938 -26.656 1 81.5 497 HIS A CA 1
ATOM 4075 C C . HIS A 1 497 ? -35.406 -22.828 -26.984 1 81.5 497 HIS A C 1
ATOM 4077 O O . HIS A 1 497 ? -35 -23.156 -28.109 1 81.5 497 HIS A O 1
ATOM 4083 N N . ILE A 1 498 ? -34.688 -22.375 -26.062 1 77.06 498 ILE A N 1
ATOM 4084 C CA . ILE A 1 498 ? -33.25 -22.125 -26.234 1 77.06 498 ILE A CA 1
ATOM 4085 C C . ILE A 1 498 ? -32.5 -23.453 -26.281 1 77.06 498 ILE A C 1
ATOM 4087 O O . ILE A 1 498 ? -31.562 -23.609 -27.062 1 77.06 498 ILE A O 1
ATOM 4091 N N . LEU A 1 499 ? -32.969 -24.438 -25.469 1 78.81 499 LEU A N 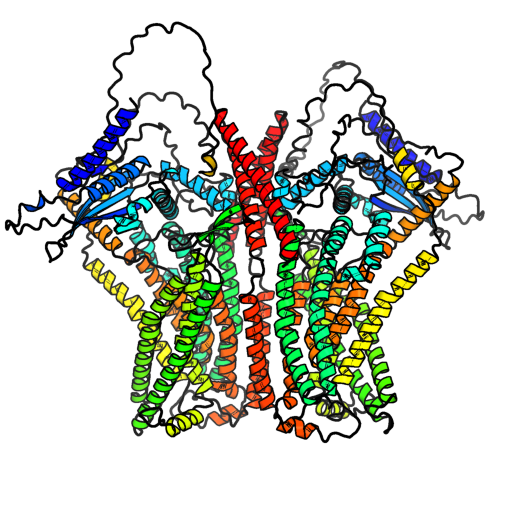1
ATOM 4092 C CA . LEU A 1 499 ? -32.312 -25.734 -25.391 1 78.81 499 LEU A CA 1
ATOM 4093 C C . LEU A 1 499 ? -33.125 -26.812 -26.094 1 78.81 499 LEU A C 1
ATOM 4095 O O . LEU A 1 499 ? -34.344 -26.688 -26.219 1 78.81 499 LEU A O 1
ATOM 4099 N N . PRO A 1 500 ? -32.406 -27.828 -26.688 1 77.5 500 PRO A N 1
ATOM 4100 C CA . PRO A 1 500 ? -33.125 -28.875 -27.406 1 77.5 500 PRO A CA 1
ATOM 4101 C C . PRO A 1 500 ? -33.969 -29.75 -26.469 1 77.5 500 PRO A C 1
ATOM 4103 O O . PRO A 1 500 ? -34.844 -30.484 -26.938 1 77.5 500 PRO A O 1
ATOM 4106 N N . TRP A 1 501 ? -33.719 -29.688 -25.109 1 78.5 501 TRP A N 1
ATOM 4107 C CA . TRP A 1 501 ? -34.531 -30.422 -24.141 1 78.5 501 TRP A CA 1
ATOM 4108 C C . TRP A 1 501 ? -35.281 -29.453 -23.234 1 78.5 501 TRP A C 1
ATOM 4110 O O . TRP A 1 501 ? -34.875 -28.297 -23.062 1 78.5 501 TRP A O 1
ATOM 4120 N N . PRO A 1 502 ? -36.5 -29.922 -22.781 1 80.25 502 PRO A N 1
ATOM 4121 C CA . PRO A 1 502 ? -37.25 -29.062 -21.859 1 80.25 502 PRO A CA 1
ATOM 4122 C C . PRO A 1 502 ? -36.594 -28.938 -20.5 1 80.25 502 PRO A C 1
ATOM 4124 O O . PRO A 1 502 ? -36.156 -29.938 -19.922 1 80.25 502 PRO A O 1
ATOM 4127 N N . SER A 1 503 ? -36.406 -27.688 -20.078 1 80.69 503 SER A N 1
ATOM 4128 C CA . SER A 1 503 ? -35.812 -27.438 -18.766 1 80.69 503 SER A CA 1
ATOM 4129 C C . SER A 1 503 ? -36.781 -27.844 -17.641 1 80.69 503 SER A C 1
ATOM 4131 O O . SER A 1 503 ? -37.969 -27.562 -17.688 1 80.69 503 SER A O 1
ATOM 4133 N N . SER A 1 504 ? -36.312 -28.719 -16.734 1 75.44 504 SER A N 1
ATOM 4134 C CA . SER A 1 504 ? -37.156 -29.25 -15.672 1 75.44 504 SER A CA 1
ATOM 4135 C C . SER A 1 504 ? -36.625 -28.859 -14.297 1 75.44 504 SER A C 1
ATOM 4137 O O . SER A 1 504 ? -36.781 -29.609 -13.336 1 75.44 504 SER A O 1
ATOM 4139 N N . TYR A 1 505 ? -36.125 -27.609 -14.148 1 77.31 505 TYR A N 1
ATOM 4140 C CA . TYR A 1 505 ? -35.625 -27.219 -12.828 1 77.31 505 TYR A CA 1
ATOM 4141 C C . TYR A 1 505 ? -36.781 -26.875 -11.898 1 77.31 505 TYR A C 1
ATOM 4143 O O . TYR A 1 505 ? -37.75 -26.234 -12.312 1 77.31 505 TYR A O 1
ATOM 4151 N N . ARG A 1 506 ? -36.844 -27.516 -10.734 1 70.69 506 ARG A N 1
ATOM 4152 C CA . ARG A 1 506 ? -37.75 -27.172 -9.664 1 70.69 506 ARG A CA 1
ATOM 4153 C C . ARG A 1 506 ? -37 -26.719 -8.414 1 70.69 506 ARG A C 1
ATOM 4155 O O . ARG A 1 506 ? -35.938 -27.234 -8.117 1 70.69 506 ARG A O 1
ATOM 4162 N N . PRO A 1 507 ? -37.5 -25.625 -7.82 1 70 507 PRO A N 1
ATOM 4163 C CA . PRO A 1 507 ? -36.875 -25.156 -6.598 1 70 507 PRO A CA 1
ATOM 4164 C C . PRO A 1 507 ? -36.656 -26.281 -5.574 1 70 507 PRO A C 1
ATOM 4166 O O . PRO A 1 507 ? -37.531 -27.125 -5.395 1 70 507 PRO A O 1
ATOM 4169 N N . GLY A 1 508 ? -35.469 -26.469 -4.98 1 65.25 508 GLY A N 1
ATOM 4170 C CA . GLY A 1 508 ? -35.156 -27.469 -3.967 1 65.25 508 GLY A CA 1
ATOM 4171 C C . GLY A 1 508 ? -34.406 -28.656 -4.508 1 65.25 508 GLY A C 1
ATOM 4172 O O . GLY A 1 508 ? -33.844 -29.438 -3.742 1 65.25 508 GLY A O 1
ATOM 4173 N N . LEU A 1 509 ? -34.469 -28.766 -5.781 1 64.75 509 LEU A N 1
ATOM 4174 C CA . LEU A 1 509 ? -33.812 -29.922 -6.387 1 64.75 509 LEU A CA 1
ATOM 4175 C C . LEU A 1 509 ? -32.281 -29.766 -6.32 1 64.75 509 LEU A C 1
ATOM 4177 O O . LEU A 1 509 ? -31.562 -30.75 -6.234 1 64.75 509 LEU A O 1
ATOM 4181 N N . LEU A 1 510 ? -31.859 -28.531 -6.371 1 64.56 510 LEU A N 1
ATOM 4182 C CA . LEU A 1 510 ? -30.438 -28.266 -6.359 1 64.56 510 LEU A CA 1
ATOM 4183 C C . LEU A 1 510 ? -29.906 -28.141 -4.93 1 64.56 510 LEU A C 1
ATOM 4185 O O . LEU A 1 510 ? -30.281 -27.203 -4.211 1 64.56 510 LEU A O 1
ATOM 4189 N N . VAL A 1 511 ? -29.109 -29.25 -4.551 1 69.56 511 VAL A N 1
ATOM 4190 C CA . VAL A 1 511 ? -28.484 -29.25 -3.229 1 69.56 511 VAL A CA 1
ATOM 4191 C C . VAL A 1 511 ? -27.016 -28.844 -3.346 1 69.56 511 VAL A C 1
ATOM 4193 O O . VAL A 1 511 ? -26.234 -29.547 -3.98 1 69.56 511 VAL A O 1
ATOM 4196 N N . LEU A 1 512 ? -26.688 -27.766 -2.775 1 76 512 LEU A N 1
ATOM 4197 C CA . LEU A 1 512 ? -25.375 -27.156 -2.932 1 76 512 LEU A CA 1
ATOM 4198 C C . LEU A 1 512 ? -24.281 -28.141 -2.504 1 76 512 LEU A C 1
ATOM 4200 O O . LEU A 1 512 ? -23.203 -28.188 -3.123 1 76 512 LEU A O 1
ATOM 4204 N N . GLY A 1 513 ? -24.453 -28.922 -1.478 1 73.12 513 GLY A N 1
ATOM 4205 C CA . GLY A 1 513 ? -23.438 -29.859 -1.015 1 73.12 513 GLY A CA 1
ATOM 4206 C C . GLY A 1 513 ? -23 -30.844 -2.086 1 73.12 513 GLY A C 1
ATOM 4207 O O . GLY A 1 513 ? -21.812 -31.031 -2.311 1 73.12 513 GLY A O 1
ATOM 4208 N N . ASN A 1 514 ? -23.922 -31.328 -2.84 1 69.31 514 ASN A N 1
ATOM 4209 C CA . ASN A 1 514 ? -23.625 -32.344 -3.859 1 69.31 514 ASN A CA 1
ATOM 4210 C C . ASN A 1 514 ? -23.016 -31.688 -5.105 1 69.31 514 ASN A C 1
ATOM 4212 O O . ASN A 1 514 ? -22.047 -32.219 -5.668 1 69.31 514 ASN A O 1
ATOM 4216 N N . ILE A 1 515 ? -23.547 -30.594 -5.43 1 70.44 515 ILE A N 1
ATOM 4217 C CA . ILE A 1 515 ? -23.141 -29.938 -6.672 1 70.44 515 ILE A CA 1
ATOM 4218 C C . ILE A 1 515 ? -21.766 -29.312 -6.504 1 70.44 515 ILE A C 1
ATOM 4220 O O . ILE A 1 515 ? -21.031 -29.141 -7.477 1 70.44 515 ILE A O 1
ATOM 4224 N N . PHE A 1 516 ? -21.406 -29.016 -5.273 1 74.94 516 PHE A N 1
ATOM 4225 C CA . PHE A 1 516 ? -20.109 -28.406 -5.012 1 74.94 516 PHE A CA 1
ATOM 4226 C C . PHE A 1 516 ? -19.047 -29.469 -4.773 1 74.94 516 PHE A C 1
ATOM 4228 O O . PHE A 1 516 ? -17.938 -29.375 -5.309 1 74.94 516 PHE A O 1
ATOM 4235 N N . ILE A 1 517 ? -19.359 -30.5 -4.062 1 74 517 ILE A N 1
ATOM 4236 C CA . ILE A 1 517 ? -18.375 -31.438 -3.553 1 74 517 ILE A CA 1
ATOM 4237 C C . ILE A 1 517 ? -17.906 -32.344 -4.68 1 74 517 ILE A C 1
ATOM 4239 O O . ILE A 1 517 ? -16.703 -32.594 -4.836 1 74 517 ILE A O 1
ATOM 4243 N N . THR A 1 518 ? -18.812 -32.781 -5.473 1 67 518 THR A N 1
ATOM 4244 C CA . THR A 1 518 ? -18.469 -33.781 -6.465 1 67 518 THR A CA 1
ATOM 4245 C C . THR A 1 518 ? -17.516 -33.219 -7.512 1 67 518 THR A C 1
ATOM 4247 O O . THR A 1 518 ? -16.453 -33.781 -7.75 1 67 518 THR A O 1
ATOM 4250 N N . PRO A 1 519 ? -17.875 -32.094 -8.094 1 68.31 519 PRO A N 1
ATOM 4251 C CA . PRO A 1 519 ? -16.906 -31.578 -9.07 1 68.31 519 PRO A CA 1
ATOM 4252 C C . PRO A 1 519 ? -15.578 -31.188 -8.438 1 68.31 519 PRO A C 1
ATOM 4254 O O . PRO A 1 519 ? -14.523 -31.344 -9.055 1 68.31 519 PRO A O 1
ATOM 4257 N N . LEU A 1 520 ? -15.602 -30.672 -7.293 1 72.62 520 LEU A N 1
ATOM 4258 C CA . LEU A 1 520 ? -14.375 -30.266 -6.617 1 72.62 520 LEU A CA 1
ATOM 4259 C C . LEU A 1 520 ? -13.477 -31.469 -6.344 1 72.62 520 LEU A C 1
ATOM 4261 O O . LEU A 1 520 ? -12.273 -31.422 -6.617 1 72.62 520 LEU A O 1
ATOM 4265 N N . VAL A 1 521 ? -14.023 -32.594 -5.91 1 69.88 521 VAL A N 1
ATOM 4266 C CA . VAL A 1 521 ? -13.266 -33.812 -5.566 1 69.88 521 VAL A CA 1
ATOM 4267 C C . VAL A 1 521 ? -12.75 -34.469 -6.84 1 69.88 521 VAL A C 1
ATOM 4269 O O . VAL A 1 521 ? -11.602 -34.906 -6.902 1 69.88 521 VAL A O 1
ATOM 4272 N N . VAL A 1 522 ? -13.578 -34.438 -7.77 1 65 522 VAL A N 1
ATOM 4273 C CA . VAL A 1 522 ? -13.219 -35.094 -9.016 1 65 522 VAL A CA 1
ATOM 4274 C C . VAL A 1 522 ? -12.109 -34.312 -9.727 1 65 522 VAL A C 1
ATOM 4276 O O . VAL A 1 522 ? -11.125 -34.906 -10.172 1 65 522 VAL A O 1
ATOM 4279 N N . THR A 1 523 ? -12.266 -33 -9.828 1 66.19 523 THR A N 1
ATOM 4280 C CA . THR A 1 523 ? -11.281 -32.188 -10.523 1 66.19 523 THR A CA 1
ATOM 4281 C C . THR A 1 523 ? -9.938 -32.25 -9.805 1 66.19 523 THR A C 1
ATOM 4283 O O . THR A 1 523 ? -8.891 -32.344 -10.438 1 66.19 523 THR A O 1
ATOM 4286 N N . GLN A 1 524 ? -9.93 -32.25 -8.539 1 68.19 524 GLN A N 1
ATOM 4287 C CA . GLN A 1 524 ? -8.688 -32.281 -7.777 1 68.19 524 GLN A CA 1
ATOM 4288 C C . GLN A 1 524 ? -8.023 -33.625 -7.863 1 68.19 524 GLN A C 1
ATOM 4290 O O . GLN A 1 524 ? -6.797 -33.719 -7.945 1 68.19 524 GLN A O 1
ATOM 4295 N N . SER A 1 525 ? -8.852 -34.688 -7.891 1 68.69 525 SER A N 1
ATOM 4296 C CA . SER A 1 525 ? -8.312 -36.031 -8.016 1 68.69 525 SER A CA 1
ATOM 4297 C C . SER A 1 525 ? -7.711 -36.281 -9.391 1 68.69 525 SER A C 1
ATOM 4299 O O . SER A 1 525 ? -6.641 -36.875 -9.516 1 68.69 525 SER A O 1
ATOM 4301 N N . LEU A 1 526 ? -8.375 -35.781 -10.344 1 66.25 526 LEU A N 1
ATOM 4302 C CA . LEU A 1 526 ? -7.867 -35.906 -11.703 1 66.25 526 LEU A CA 1
ATOM 4303 C C . LEU A 1 526 ? -6.566 -35.125 -11.883 1 66.25 526 LEU A C 1
ATOM 4305 O O . LEU A 1 526 ? -5.66 -35.594 -12.578 1 66.25 526 LEU A O 1
ATOM 4309 N N . LYS A 1 527 ? -6.5 -34 -11.281 1 67.12 527 LYS A N 1
ATOM 4310 C CA . LYS A 1 527 ? -5.273 -33.219 -11.344 1 67.12 527 LYS A CA 1
ATOM 4311 C C . LYS A 1 527 ? -4.109 -33.969 -10.688 1 67.12 527 LYS A C 1
ATOM 4313 O O . LYS A 1 527 ? -2.992 -33.969 -11.211 1 67.12 527 LYS A O 1
ATOM 4318 N N . ILE A 1 528 ? -4.379 -34.625 -9.641 1 70.25 528 ILE A N 1
ATOM 4319 C CA . ILE A 1 528 ? -3.348 -35.375 -8.945 1 70.25 528 ILE A CA 1
ATOM 4320 C C . ILE A 1 528 ? -2.895 -36.531 -9.812 1 70.25 528 ILE A C 1
ATOM 4322 O O . ILE A 1 528 ? -1.694 -36.781 -9.953 1 70.25 528 ILE A O 1
ATOM 4326 N N . VAL A 1 529 ? -3.857 -37.125 -10.414 1 66.56 529 VAL A N 1
ATOM 4327 C CA . VAL A 1 529 ? -3.555 -38.312 -11.195 1 66.56 529 VAL A CA 1
ATOM 4328 C C . VAL A 1 529 ? -2.814 -37.938 -12.469 1 66.56 529 VAL A C 1
ATOM 4330 O O . VAL A 1 529 ? -1.772 -38.531 -12.789 1 66.56 529 VAL A O 1
ATOM 4333 N N . PHE A 1 530 ? -3.273 -36.906 -13.164 1 63.09 530 PHE A N 1
ATOM 4334 C CA . PHE A 1 530 ? -2.75 -36.594 -14.492 1 63.09 530 PHE A CA 1
ATOM 4335 C C . PHE A 1 530 ? -1.466 -35.781 -14.383 1 63.09 530 PHE A C 1
ATOM 4337 O O . PHE A 1 530 ? -0.548 -35.938 -15.188 1 63.09 530 PHE A O 1
ATOM 4344 N N . GLU A 1 531 ? -1.408 -34.906 -13.477 1 62.31 531 GLU A N 1
ATOM 4345 C CA . GLU A 1 531 ? -0.282 -34 -13.43 1 62.31 531 GLU A CA 1
ATOM 4346 C C . GLU A 1 531 ? 0.821 -34.5 -12.508 1 62.31 531 GLU A C 1
ATOM 4348 O O . GLU A 1 531 ? 1.995 -34.188 -12.703 1 62.31 531 GLU A O 1
ATOM 4353 N N . LYS A 1 532 ? 0.361 -35.375 -11.641 1 64.12 532 LYS A N 1
ATOM 4354 C CA . LYS A 1 532 ? 1.361 -35.688 -10.625 1 64.12 532 LYS A CA 1
ATOM 4355 C C . LYS A 1 532 ? 1.711 -37.188 -10.633 1 64.12 532 LYS A C 1
ATOM 4357 O O . LYS A 1 532 ? 2.885 -37.562 -10.695 1 64.12 532 LYS A O 1
ATOM 4362 N N . MET A 1 533 ? 0.71 -38.062 -10.781 1 62.66 533 MET A N 1
ATOM 4363 C CA . MET A 1 533 ? 0.959 -39.469 -10.656 1 62.66 533 MET A CA 1
ATOM 4364 C C . MET A 1 533 ? 1.482 -40.062 -11.969 1 62.66 533 MET A C 1
ATOM 4366 O O . MET A 1 533 ? 2.451 -40.812 -11.977 1 62.66 533 MET A O 1
ATOM 4370 N N . ILE A 1 534 ? 0.95 -39.562 -12.992 1 60.5 534 ILE A N 1
ATOM 4371 C CA . ILE A 1 534 ? 1.28 -40.156 -14.281 1 60.5 534 ILE A CA 1
ATOM 4372 C C . ILE A 1 534 ? 2.719 -39.812 -14.656 1 60.5 534 ILE A C 1
ATOM 4374 O O . ILE A 1 534 ? 3.506 -40.719 -15 1 60.5 534 ILE A O 1
ATOM 4378 N N . PRO A 1 535 ? 3.092 -38.562 -14.602 1 59.12 535 PRO A N 1
ATOM 4379 C CA . PRO A 1 535 ? 4.484 -38.281 -14.953 1 59.12 535 PRO A CA 1
ATOM 4380 C C . PRO A 1 535 ? 5.48 -39 -14.039 1 59.12 535 PRO A C 1
ATOM 4382 O O . PRO A 1 535 ? 6.539 -39.438 -14.5 1 59.12 535 PRO A O 1
ATOM 4385 N N . TYR A 1 536 ? 5.137 -39.156 -12.852 1 58.5 536 TYR A N 1
ATOM 4386 C CA . TYR A 1 536 ? 5.996 -39.875 -11.914 1 58.5 536 TYR A CA 1
ATOM 4387 C C . TYR A 1 536 ? 6.168 -41.312 -12.336 1 58.5 536 TYR A C 1
ATOM 4389 O O . TYR A 1 536 ? 7.289 -41.812 -12.383 1 58.5 536 TYR A O 1
ATOM 4397 N N . PHE A 1 537 ? 5.082 -42 -12.648 1 59.41 537 PHE A N 1
ATOM 4398 C CA . PHE A 1 537 ? 5.164 -43.406 -12.984 1 59.41 537 PHE A CA 1
ATOM 4399 C C . PHE A 1 537 ? 5.793 -43.594 -14.352 1 59.41 537 PHE A C 1
ATOM 4401 O O . PHE A 1 537 ? 6.504 -44.594 -14.586 1 59.41 537 PHE A O 1
ATOM 4408 N N . LEU A 1 538 ? 5.641 -42.562 -15.141 1 57.19 538 LEU A N 1
ATOM 4409 C CA . LEU A 1 538 ? 6.25 -42.656 -16.469 1 57.19 538 LEU A CA 1
ATOM 4410 C C . LEU A 1 538 ? 7.766 -42.531 -16.375 1 57.19 538 LEU A C 1
ATOM 4412 O O . LEU A 1 538 ? 8.508 -43.25 -17.047 1 57.19 538 LEU A O 1
ATOM 4416 N N . LEU A 1 539 ? 8.18 -41.625 -15.586 1 55.16 539 LEU A N 1
ATOM 4417 C CA . LEU A 1 539 ? 9.617 -41.406 -15.438 1 55.16 539 LEU A CA 1
ATOM 4418 C C . LEU A 1 539 ? 10.266 -42.594 -14.711 1 55.16 539 LEU A C 1
ATOM 4420 O O . LEU A 1 539 ? 11.367 -43 -15.07 1 55.16 539 LEU A O 1
ATOM 4424 N N . LYS A 1 540 ? 9.57 -43.094 -13.641 1 55.25 540 LYS A N 1
ATOM 4425 C CA . LYS A 1 540 ? 10.094 -44.25 -12.945 1 55.25 540 LYS A CA 1
ATOM 4426 C C . LYS A 1 540 ? 10.211 -45.438 -13.898 1 55.25 540 LYS A C 1
ATOM 4428 O O . LYS A 1 540 ? 11.18 -46.188 -13.844 1 55.25 540 LYS A O 1
ATOM 4433 N N . GLY A 1 541 ? 9.18 -45.594 -14.664 1 53.12 541 GLY A N 1
ATOM 4434 C CA . GLY A 1 541 ? 9.242 -46.625 -15.68 1 53.12 541 GLY A CA 1
ATOM 4435 C C . GLY A 1 541 ? 10.352 -46.406 -16.688 1 53.12 541 GLY A C 1
ATOM 4436 O O . GLY A 1 541 ? 11.047 -47.344 -17.062 1 53.12 541 GLY A O 1
ATOM 4437 N N . ALA A 1 542 ? 10.484 -45.125 -17.047 1 52.78 542 ALA A N 1
ATOM 4438 C CA . ALA A 1 542 ? 11.547 -44.812 -18 1 52.78 542 ALA A CA 1
ATOM 4439 C C . ALA A 1 542 ? 12.922 -45.062 -17.375 1 52.78 542 ALA A C 1
ATOM 4441 O O . ALA A 1 542 ? 13.828 -45.562 -18.031 1 52.78 542 ALA A O 1
ATOM 4442 N N . LYS A 1 543 ? 13.062 -44.562 -16.172 1 50.56 543 LYS A N 1
ATOM 4443 C CA . LYS A 1 543 ? 14.312 -44.812 -15.469 1 50.56 543 LYS A CA 1
ATOM 4444 C C . LYS A 1 543 ? 14.57 -46.312 -15.336 1 50.56 543 LYS A C 1
ATOM 4446 O O . LYS A 1 543 ? 15.703 -46.781 -15.508 1 50.56 543 LYS A O 1
ATOM 4451 N N . LYS A 1 544 ? 13.414 -47 -14.805 1 48.25 544 LYS A N 1
ATOM 4452 C CA . LYS A 1 544 ? 13.57 -48.438 -14.711 1 48.25 544 LYS A CA 1
ATOM 4453 C C . LYS A 1 544 ? 13.922 -49.031 -16.078 1 48.25 544 LYS A C 1
ATOM 4455 O O . LYS A 1 544 ? 14.727 -49.969 -16.156 1 48.25 544 LYS A O 1
ATOM 4460 N N . ALA A 1 545 ? 13.188 -48.562 -17.016 1 42.81 545 ALA A N 1
ATOM 4461 C CA . ALA A 1 545 ? 13.5 -49.031 -18.359 1 42.81 545 ALA A CA 1
ATOM 4462 C C . ALA A 1 545 ? 14.922 -48.656 -18.766 1 42.81 545 ALA A C 1
ATOM 4464 O O . ALA A 1 545 ? 15.555 -49.375 -19.562 1 42.81 545 ALA A O 1
ATOM 4465 N N . MET A 1 546 ? 15.109 -47.375 -18.438 1 39.56 546 MET A N 1
ATOM 4466 C CA . MET A 1 546 ? 16.516 -47.031 -18.688 1 39.56 546 MET A CA 1
ATOM 4467 C C . MET A 1 546 ? 17.438 -47.812 -17.766 1 39.56 546 MET A C 1
ATOM 4469 O O . MET A 1 546 ? 17.297 -47.719 -16.531 1 39.56 546 MET A O 1
ATOM 4473 N N . GLY A 1 547 ? 17.281 -49.094 -17.5 1 37.19 547 GLY A N 1
ATOM 4474 C CA . GLY A 1 547 ? 18.156 -50.062 -16.859 1 37.19 547 GLY A CA 1
ATOM 4475 C C . GLY A 1 547 ? 19.391 -49.469 -16.25 1 37.19 547 GLY A C 1
ATOM 4476 O O . GLY A 1 547 ? 20.406 -50.125 -16.078 1 37.19 547 GLY A O 1
ATOM 4477 N N . SER A 1 548 ? 19.812 -48.281 -16.5 1 36.25 548 SER A N 1
ATOM 4478 C CA . SER A 1 548 ? 21.219 -47.906 -16.375 1 36.25 548 SER A CA 1
ATOM 4479 C C . SER A 1 548 ? 21.719 -48.094 -14.938 1 36.25 548 SER A C 1
ATOM 4481 O O . SER A 1 548 ? 21.281 -47.375 -14.031 1 36.25 548 SER A O 1
ATOM 4483 N N . LYS A 1 549 ? 21.953 -49.312 -14.5 1 36.97 549 LYS A N 1
ATOM 4484 C CA . LYS A 1 549 ? 22.75 -49.688 -13.344 1 36.97 549 LYS A CA 1
ATOM 4485 C C . LYS A 1 549 ? 23.781 -48.625 -13.008 1 36.97 549 LYS A C 1
ATOM 4487 O O . LYS A 1 549 ? 23.922 -47.656 -13.727 1 36.97 549 LYS A O 1
ATOM 4492 N N . GLY A 1 550 ? 25.125 -49.219 -12.281 1 33.12 550 GLY A N 1
ATOM 4493 C CA . GLY A 1 550 ? 26.344 -48.938 -11.531 1 33.12 550 GLY A CA 1
ATOM 4494 C C . GLY A 1 550 ? 27.344 -48.125 -12.305 1 33.12 550 GLY A C 1
ATOM 4495 O O . GLY A 1 550 ? 28.531 -48.062 -11.945 1 33.12 550 GLY A O 1
ATOM 4496 N N . ASN A 1 551 ? 27.359 -48.062 -13.578 1 34.06 551 ASN A N 1
ATOM 4497 C CA . ASN A 1 551 ? 28.625 -47.781 -14.234 1 34.06 551 ASN A CA 1
ATOM 4498 C C . ASN A 1 551 ? 29.156 -46.406 -13.828 1 34.06 551 ASN A C 1
ATOM 4500 O O . ASN A 1 551 ? 28.453 -45.406 -13.914 1 34.06 551 ASN A O 1
ATOM 4504 N N . TYR A 1 552 ? 30.219 -46.344 -13.078 1 37.16 552 TYR A N 1
ATOM 4505 C CA . TYR A 1 552 ? 31.234 -45.469 -12.469 1 37.16 552 TYR A CA 1
ATOM 4506 C C . TYR A 1 552 ? 31.578 -44.312 -13.391 1 37.16 552 TYR A C 1
ATOM 4508 O O . TYR A 1 552 ? 31.5 -44.438 -14.617 1 37.16 552 TYR A O 1
ATOM 4516 N N . ASP A 1 553 ? 31.547 -43.125 -12.875 1 48.81 553 ASP A N 1
ATOM 4517 C CA . ASP A 1 553 ? 31.953 -41.75 -13.258 1 48.81 553 ASP A CA 1
ATOM 4518 C C . ASP A 1 553 ? 33.25 -41.781 -14.039 1 48.81 553 ASP A C 1
ATOM 4520 O O . ASP A 1 553 ? 34.156 -40.969 -13.781 1 48.81 553 ASP A O 1
ATOM 4524 N N . VAL A 1 554 ? 33.438 -42.812 -14.812 1 48.91 554 VAL A N 1
ATOM 4525 C CA . VAL A 1 554 ? 34.719 -42.906 -15.523 1 48.91 554 VAL A CA 1
ATOM 4526 C C . VAL A 1 554 ? 34.844 -41.75 -16.547 1 48.91 554 VAL A C 1
ATOM 4528 O O . VAL A 1 554 ? 35.906 -41.188 -16.734 1 48.91 554 VAL A O 1
ATOM 4531 N N . TYR A 1 555 ? 33.625 -41.438 -17.141 1 57.47 555 TYR A N 1
ATOM 4532 C CA . TYR A 1 555 ? 33.688 -40.406 -18.172 1 57.47 555 TYR A CA 1
ATOM 4533 C C . TYR A 1 555 ? 34.094 -39.062 -17.594 1 57.47 555 TYR A C 1
ATOM 4535 O O . TYR A 1 555 ? 35 -38.406 -18.094 1 57.47 555 TYR A O 1
ATOM 4543 N N . GLN A 1 556 ? 33.531 -38.719 -16.516 1 63 556 GLN A N 1
ATOM 4544 C CA . GLN A 1 556 ? 33.781 -37.406 -15.93 1 63 556 GLN A CA 1
ATOM 4545 C C . GLN A 1 556 ? 35.219 -37.344 -15.344 1 63 556 GLN A C 1
ATOM 4547 O O . GLN A 1 556 ? 35.875 -36.312 -15.414 1 63 556 GLN A O 1
ATOM 4552 N N . THR A 1 557 ? 35.625 -38.469 -14.852 1 57.72 557 THR A N 1
ATOM 4553 C CA . THR A 1 557 ? 36.969 -38.531 -14.273 1 57.72 557 THR A CA 1
ATOM 4554 C C . THR A 1 557 ? 38.031 -38.469 -15.367 1 57.72 557 THR A C 1
ATOM 4556 O O . THR A 1 557 ? 39.062 -37.812 -15.195 1 57.72 557 THR A O 1
ATOM 4559 N N . ALA A 1 558 ? 37.812 -39.062 -16.469 1 53.34 558 ALA A N 1
ATOM 4560 C CA . ALA A 1 558 ? 38.781 -39.094 -17.562 1 53.34 558 ALA A CA 1
ATOM 4561 C C . ALA A 1 558 ? 38.906 -37.688 -18.188 1 53.34 558 ALA A C 1
ATOM 4563 O O . ALA A 1 558 ? 40 -37.25 -18.516 1 53.34 558 ALA A O 1
ATOM 4564 N N . ILE A 1 559 ? 37.844 -37 -18.172 1 60.34 559 ILE A N 1
ATOM 4565 C CA . ILE A 1 559 ? 37.844 -35.688 -18.781 1 60.34 559 ILE A CA 1
ATOM 4566 C C . ILE A 1 559 ? 38.531 -34.688 -17.844 1 60.34 559 ILE A C 1
ATOM 4568 O O . ILE A 1 559 ? 39.25 -33.812 -18.297 1 60.34 559 ILE A O 1
ATOM 4572 N N . ALA A 1 560 ? 38.375 -34.906 -16.562 1 60.47 560 ALA A N 1
ATOM 4573 C CA . ALA A 1 560 ? 39.031 -34.062 -15.609 1 60.47 560 ALA A CA 1
ATOM 4574 C C . ALA A 1 560 ? 40.562 -34.125 -15.75 1 60.47 560 ALA A C 1
ATOM 4576 O O . ALA A 1 560 ? 41.25 -33.125 -15.641 1 60.47 560 ALA A O 1
ATOM 4577 N N . GLN A 1 561 ? 41.125 -35.312 -15.977 1 52.78 561 GLN A N 1
ATOM 4578 C CA . GLN A 1 561 ? 42.562 -35.531 -16.109 1 52.78 561 GLN A CA 1
ATOM 4579 C C . GLN A 1 561 ? 43.094 -34.875 -17.359 1 52.78 561 GLN A C 1
ATOM 4581 O O . GLN A 1 561 ? 44.25 -34.406 -17.375 1 52.78 561 GLN A O 1
ATOM 4586 N N . ASP A 1 562 ? 42.344 -34.844 -18.297 1 50.88 562 ASP A N 1
ATOM 4587 C CA . ASP A 1 562 ? 42.781 -34.25 -19.547 1 50.88 562 ASP A CA 1
ATOM 4588 C C . ASP A 1 562 ? 42.906 -32.719 -19.422 1 50.88 562 ASP A C 1
ATOM 4590 O O . ASP A 1 562 ? 43.812 -32.125 -20.031 1 50.88 562 ASP A O 1
ATOM 4594 N N . PHE A 1 563 ? 42.031 -32.188 -18.703 1 56.06 563 PHE A N 1
ATOM 4595 C CA . PHE A 1 563 ? 42.094 -30.75 -18.531 1 56.06 563 PHE A CA 1
ATOM 4596 C C . PHE A 1 563 ? 43.156 -30.359 -17.531 1 56.06 563 PHE A C 1
ATOM 4598 O O . PHE A 1 563 ? 43.625 -29.219 -17.516 1 56.06 563 PHE A O 1
ATOM 4605 N N . TYR A 1 564 ? 43.844 -31.281 -16.609 1 44.59 564 TYR A N 1
ATOM 4606 C CA . TYR A 1 564 ? 44.844 -30.984 -15.594 1 44.59 564 TYR A CA 1
ATOM 4607 C C . TYR A 1 564 ? 46.25 -31.406 -16.047 1 44.59 564 TYR A C 1
ATOM 4609 O O . TYR A 1 564 ? 46.531 -32.594 -16.141 1 44.59 564 TYR A O 1
ATOM 4617 N N . THR A 1 565 ? 47.281 -30.875 -17 1 38 565 THR A N 1
ATOM 4618 C CA . THR A 1 565 ? 48.688 -31.203 -17.172 1 38 565 THR A CA 1
ATOM 4619 C C . THR A 1 565 ? 49.469 -30.891 -15.914 1 38 565 THR A C 1
ATOM 4621 O O . THR A 1 565 ? 49.375 -29.781 -15.375 1 38 565 THR A O 1
ATOM 4624 N N . PRO A 1 566 ? 50.406 -31.859 -15.266 1 32.09 566 PRO A N 1
ATOM 4625 C CA . PRO A 1 566 ? 51.25 -31.688 -14.086 1 32.09 566 PRO A CA 1
ATOM 4626 C C . PRO A 1 566 ? 52.312 -30.625 -14.273 1 32.09 566 PRO A C 1
ATOM 4628 O O . PRO A 1 566 ? 53 -30.609 -15.297 1 32.09 566 PRO A O 1
ATOM 4631 N N . ASN A 1 567 ? 52.469 -29.406 -13.773 1 31.64 567 ASN A N 1
ATOM 4632 C CA . ASN A 1 567 ? 53.562 -28.438 -13.664 1 31.64 567 ASN A CA 1
ATOM 4633 C C . ASN A 1 567 ? 54.812 -29.078 -13.023 1 31.64 567 ASN A C 1
ATOM 4635 O O . ASN A 1 567 ? 54.719 -29.719 -11.977 1 31.64 567 ASN A O 1
ATOM 4639 N N . VAL A 1 568 ? 56 -29.375 -13.711 1 28.67 568 VAL A N 1
ATOM 4640 C CA . VAL A 1 568 ? 57.344 -29.406 -13.172 1 28.67 568 VAL A CA 1
ATOM 4641 C C . VAL A 1 568 ? 57.594 -28.172 -12.305 1 28.67 568 VAL A C 1
ATOM 4643 O O . VAL A 1 568 ? 57.156 -27.078 -12.656 1 28.67 568 VAL A O 1
ATOM 4646 N N . SER A 1 569 ? 58.312 -28.328 -11.141 1 28.19 569 SER A N 1
ATOM 4647 C CA . SER A 1 569 ? 58.594 -27.516 -9.945 1 28.19 569 SER A CA 1
ATOM 4648 C C . SER A 1 569 ? 59.469 -26.328 -10.266 1 28.19 569 SER A C 1
ATOM 4650 O O . SER A 1 569 ? 60.688 -26.375 -10.078 1 28.19 569 SER A O 1
ATOM 4652 N N . ALA A 1 570 ? 59.719 -25.688 -11.367 1 27.66 570 ALA A N 1
ATOM 4653 C CA . ALA A 1 570 ? 60.812 -24.75 -11.133 1 27.66 570 ALA A CA 1
ATOM 4654 C C . ALA A 1 570 ? 60.531 -23.875 -9.914 1 27.66 570 ALA A C 1
ATOM 4656 O O . ALA A 1 570 ? 59.375 -23.656 -9.555 1 27.66 570 ALA A O 1
ATOM 4657 N N . PRO A 1 571 ? 61.719 -23.406 -9.25 1 25.55 571 PRO A N 1
ATOM 4658 C CA . PRO A 1 571 ? 61.781 -22.719 -7.957 1 25.55 571 PRO A CA 1
ATOM 4659 C C . PRO A 1 571 ? 60.844 -21.531 -7.875 1 25.55 571 PRO A C 1
ATOM 4661 O O . PRO A 1 571 ? 60.531 -20.906 -8.898 1 25.55 571 PRO A O 1
ATOM 4664 N N . LYS A 1 572 ? 60.25 -21.469 -6.719 1 27.44 572 LYS A N 1
ATOM 4665 C CA . LYS A 1 572 ? 59.125 -20.672 -6.266 1 27.44 572 LYS A CA 1
ATOM 4666 C C . LYS A 1 572 ? 59.406 -19.172 -6.406 1 27.44 572 LYS A C 1
ATOM 4668 O O . LYS A 1 572 ? 60.219 -18.609 -5.645 1 27.44 572 LYS A O 1
ATOM 4673 N N . PRO A 1 573 ? 59.875 -18.734 -7.762 1 25.61 573 PRO A N 1
ATOM 4674 C CA . PRO A 1 573 ? 60.312 -17.391 -7.453 1 25.61 573 PRO A CA 1
ATOM 4675 C C . PRO A 1 573 ? 59.312 -16.625 -6.566 1 25.61 573 PRO A C 1
ATOM 4677 O O . PRO A 1 573 ? 58.125 -16.953 -6.527 1 25.61 573 PRO A O 1
ATOM 4680 N N . PRO A 1 574 ? 59.906 -15.727 -5.723 1 24 574 PRO A N 1
ATOM 4681 C CA . PRO A 1 574 ? 59.219 -15.062 -4.609 1 24 574 PRO A CA 1
ATOM 4682 C C . PRO A 1 574 ? 57.906 -14.375 -5.035 1 24 574 PRO A C 1
ATOM 4684 O O . PRO A 1 574 ? 57.781 -13.984 -6.195 1 24 574 PRO A O 1
ATOM 4687 N N . PRO A 1 575 ? 56.906 -14.758 -4.285 1 24.56 575 PRO A N 1
ATOM 4688 C CA . PRO A 1 575 ? 55.469 -14.422 -4.48 1 24.56 575 PRO A CA 1
ATOM 4689 C C . PRO A 1 575 ? 55.25 -12.945 -4.777 1 24.56 575 PRO A C 1
ATOM 4691 O O . PRO A 1 575 ? 55.562 -12.086 -3.949 1 24.56 575 PRO A O 1
ATOM 4694 N N . SER A 1 576 ? 55.938 -12.648 -6.086 1 22.69 576 SER A N 1
ATOM 4695 C CA . SER A 1 576 ? 55.844 -11.203 -6.254 1 22.69 576 SER A CA 1
ATOM 4696 C C . SER A 1 576 ? 54.469 -10.695 -5.883 1 22.69 576 SER A C 1
ATOM 4698 O O . SER A 1 576 ? 53.469 -11.438 -5.977 1 22.69 576 SER A O 1
ATOM 4700 N N . PRO A 1 577 ? 54.438 -9.547 -5.367 1 23.64 577 PRO A N 1
ATOM 4701 C CA . PRO A 1 577 ? 53.375 -8.789 -4.684 1 23.64 577 PRO A CA 1
ATOM 4702 C C . PRO A 1 577 ? 52.125 -8.625 -5.535 1 23.64 577 PRO A C 1
ATOM 4704 O O . PRO A 1 577 ? 52.219 -8.57 -6.766 1 23.64 577 PRO A O 1
ATOM 4707 N N . GLN A 1 578 ? 51 -9.094 -5.055 1 26.92 578 GLN A N 1
ATOM 4708 C CA . GLN A 1 578 ? 49.594 -9.359 -5.297 1 26.92 578 GLN A CA 1
ATOM 4709 C C . GLN A 1 578 ? 48.875 -8.109 -5.797 1 26.92 578 GLN A C 1
ATOM 4711 O O . GLN A 1 578 ? 47.656 -8.117 -5.977 1 26.92 578 GLN A O 1
ATOM 4716 N N . PHE A 1 579 ? 49.625 -6.996 -6.102 1 24.5 579 PHE A N 1
ATOM 4717 C CA . PHE A 1 579 ? 48.781 -5.809 -5.895 1 24.5 579 PHE A CA 1
ATOM 4718 C C . PHE A 1 579 ? 47.781 -5.648 -7.027 1 24.5 579 PHE A C 1
ATOM 4720 O O . PHE A 1 579 ? 46.625 -5.277 -6.797 1 24.5 579 PHE A O 1
ATOM 4727 N N . SER A 1 580 ? 48.281 -5.934 -8.219 1 23.81 580 SER A N 1
ATOM 4728 C CA . SER A 1 580 ? 47.938 -5.367 -9.523 1 23.81 580 SER A CA 1
ATOM 4729 C C . SER A 1 580 ? 46.594 -5.863 -10.016 1 23.81 580 SER A C 1
ATOM 4731 O O . SER A 1 580 ? 45.875 -5.145 -10.719 1 23.81 580 SER A O 1
ATOM 4733 N N . GLU A 1 581 ? 46.594 -7.188 -10.094 1 24.12 581 GLU A N 1
ATOM 4734 C CA . GLU A 1 581 ? 45.469 -7.945 -10.617 1 24.12 581 GLU A CA 1
ATOM 4735 C C . GLU A 1 581 ? 44.156 -7.594 -9.883 1 24.12 581 GLU A C 1
ATOM 4737 O O . GLU A 1 581 ? 43.688 -8.375 -9.07 1 24.12 581 GLU A O 1
ATOM 4742 N N . ILE A 1 582 ? 43.625 -6.285 -9.57 1 27.66 582 ILE A N 1
ATOM 4743 C CA . ILE A 1 582 ? 43.625 -4.828 -9.617 1 27.66 582 ILE A CA 1
ATOM 4744 C C . ILE A 1 582 ? 42.406 -4.363 -10.453 1 27.66 582 ILE A C 1
ATOM 4746 O O . ILE A 1 582 ? 41.938 -5.086 -11.336 1 27.66 582 ILE A O 1
ATOM 4750 N N . MET A 1 583 ? 42.188 -2.98 -10.414 1 27.34 583 MET A N 1
ATOM 4751 C CA . MET A 1 583 ? 40.969 -2.221 -10.68 1 27.34 583 MET A CA 1
ATOM 4752 C C . MET A 1 583 ? 40.344 -2.654 -12 1 27.34 583 MET A C 1
ATOM 4754 O O . MET A 1 583 ? 40.969 -2.582 -13.055 1 27.34 583 MET A O 1
ATOM 4758 N N . VAL A 1 584 ? 40.219 -3.969 -12.156 1 25.7 584 VAL A N 1
ATOM 4759 C CA . VAL A 1 584 ? 39.625 -4.492 -13.375 1 25.7 584 VAL A CA 1
ATOM 4760 C C . VAL A 1 584 ? 39.312 -3.344 -14.336 1 25.7 584 VAL A C 1
ATOM 4762 O O . VAL A 1 584 ? 39.125 -2.205 -13.914 1 25.7 584 VAL A O 1
ATOM 4765 N N . LEU A 1 585 ? 39.562 -3.33 -15.562 1 25.14 585 LEU A N 1
ATOM 4766 C CA . LEU A 1 585 ? 39.75 -2.393 -16.672 1 25.14 585 LEU A CA 1
ATOM 4767 C C . LEU A 1 585 ? 38.75 -1.225 -16.547 1 25.14 585 LEU A C 1
ATOM 4769 O O . LEU A 1 585 ? 37.656 -1.375 -16 1 25.14 585 LEU A O 1
ATOM 4773 N N . GLY A 1 586 ? 38.875 0.112 -16.406 1 24.36 586 GLY A N 1
ATOM 4774 C CA . GLY A 1 586 ? 38.312 1.446 -16.453 1 24.36 586 GLY A CA 1
ATOM 4775 C C . GLY A 1 586 ? 37.062 1.525 -17.328 1 24.36 586 GLY A C 1
ATOM 4776 O O . GLY A 1 586 ? 36.812 0.625 -18.141 1 24.36 586 GLY A O 1
ATOM 4777 N N . LEU A 1 587 ? 36.438 2.627 -17.219 1 25.98 587 LEU A N 1
ATOM 4778 C CA . LEU A 1 587 ? 35.25 3.273 -17.75 1 25.98 587 LEU A CA 1
ATOM 4779 C C . LEU A 1 587 ? 35.219 3.229 -19.266 1 25.98 587 LEU A C 1
ATOM 4781 O O . LEU A 1 587 ? 36.031 3.881 -19.922 1 25.98 587 LEU A O 1
ATOM 4785 N N . LYS A 1 588 ? 35.719 2.479 -20.062 1 23.88 588 LYS A N 1
ATOM 4786 C CA . LYS A 1 588 ? 35.719 2.436 -21.516 1 23.88 588 LYS A CA 1
ATOM 4787 C C . LYS A 1 588 ? 34.5 3.164 -22.094 1 23.88 588 LYS A C 1
ATOM 4789 O O . LYS A 1 588 ? 33.5 3.383 -21.406 1 23.88 588 LYS A O 1
ATOM 4794 N N . ASN A 1 589 ? 33.594 3.098 -23.016 1 23.2 589 ASN A N 1
ATOM 4795 C CA . ASN A 1 589 ? 33.031 4.141 -23.891 1 23.2 589 ASN A CA 1
ATOM 4796 C C . ASN A 1 589 ? 32.156 5.109 -23.125 1 23.2 589 ASN A C 1
ATOM 4798 O O . ASN A 1 589 ? 31.141 4.703 -22.562 1 23.2 589 ASN A O 1
ATOM 4802 N N . VAL A 1 590 ? 32.406 5.699 -22.125 1 24.86 590 VAL A N 1
ATOM 4803 C CA . VAL A 1 590 ? 31.484 6.793 -21.844 1 24.86 590 VAL A CA 1
ATOM 4804 C C . VAL A 1 590 ? 31.062 7.461 -23.141 1 24.86 590 VAL A C 1
ATOM 4806 O O . VAL A 1 590 ? 29.906 7.895 -23.281 1 24.86 590 VAL A O 1
ATOM 4809 N N . SER A 1 591 ? 32.094 7.766 -24.281 1 22.25 591 SER A N 1
ATOM 4810 C CA . SER A 1 591 ? 32.812 8.594 -25.25 1 22.25 591 SER A CA 1
ATOM 4811 C C . SER A 1 591 ? 32.312 8.336 -26.672 1 22.25 591 SER A C 1
ATOM 4813 O O . SER A 1 591 ? 32.75 8.977 -27.609 1 22.25 591 SER A O 1
ATOM 4815 N N . ARG A 1 592 ? 31.672 7.34 -27.125 1 21.75 592 ARG A N 1
ATOM 4816 C CA . ARG A 1 592 ? 31.609 7.293 -28.578 1 21.75 592 ARG A CA 1
ATOM 4817 C C . ARG A 1 592 ? 30.625 8.312 -29.125 1 21.75 592 ARG A C 1
ATOM 4819 O O . ARG A 1 592 ? 30.359 8.359 -30.328 1 21.75 592 ARG A O 1
ATOM 4826 N N . LYS A 1 593 ? 29.797 9.148 -28.406 1 21.42 593 LYS A N 1
ATOM 4827 C CA . LYS A 1 593 ? 29.266 10.031 -29.438 1 21.42 593 LYS A CA 1
ATOM 4828 C C . LYS A 1 593 ? 30.344 10.953 -29.984 1 21.42 593 LYS A C 1
ATOM 4830 O O . LYS A 1 593 ? 30.062 11.797 -30.844 1 21.42 593 LYS A O 1
ATOM 4835 N N . LEU A 1 594 ? 31.422 11.32 -29.125 1 20.05 594 LEU A N 1
ATOM 4836 C CA . LEU A 1 594 ? 31.969 12.461 -29.859 1 20.05 594 LEU A CA 1
ATOM 4837 C C . LEU A 1 594 ? 32.281 12.086 -31.297 1 20.05 594 LEU A C 1
ATOM 4839 O O . LEU A 1 594 ? 32.719 12.93 -32.094 1 20.05 594 LEU A O 1
ATOM 4843 N N . SER A 1 595 ? 32.688 10.875 -31.469 1 20.27 595 SER A N 1
ATOM 4844 C CA . SER A 1 595 ? 33.562 10.664 -32.625 1 20.27 595 SER A CA 1
ATOM 4845 C C . SER A 1 595 ? 32.812 10.938 -33.938 1 20.27 595 SER A C 1
ATOM 4847 O O . SER A 1 595 ? 33.438 11.07 -35 1 20.27 595 SER A O 1
ATOM 4849 N N . SER A 1 596 ? 31.594 10.523 -34.25 1 18.95 596 SER A N 1
ATOM 4850 C CA . SER A 1 596 ? 31.703 10.359 -35.688 1 18.95 596 SER A CA 1
ATOM 4851 C C . SER A 1 596 ? 31.812 11.711 -36.375 1 18.95 596 SER A C 1
ATOM 4853 O O . SER A 1 596 ? 30.797 12.398 -36.594 1 18.95 596 SER A O 1
ATOM 4855 N N . SER A 1 597 ? 32.625 12.648 -35.656 1 17.62 597 SER A N 1
ATOM 4856 C CA . SER A 1 597 ? 32.906 13.68 -36.656 1 17.62 597 SER A CA 1
ATOM 4857 C C . SER A 1 597 ? 33.25 13.062 -38 1 17.62 597 SER A C 1
ATOM 4859 O O . SER A 1 597 ? 33.5 11.867 -38.094 1 17.62 597 SER A O 1
ATOM 4861 N N . PRO A 1 598 ? 34.344 13.773 -38.625 1 18.59 598 PRO A N 1
ATOM 4862 C CA . PRO A 1 598 ? 34.688 14.125 -40 1 18.59 598 PRO A CA 1
ATOM 4863 C C . PRO A 1 598 ? 35.25 12.945 -40.781 1 18.59 598 PRO A C 1
ATOM 4865 O O . PRO A 1 598 ? 35.969 12.117 -40.219 1 18.59 598 PRO A O 1
ATOM 4868 N N . ARG A 1 599 ? 34.625 12.398 -41.844 1 18.36 599 ARG A N 1
ATOM 4869 C CA . ARG A 1 599 ? 35 11.57 -42.969 1 18.36 599 ARG A CA 1
ATOM 4870 C C . ARG A 1 599 ? 36.406 11.859 -43.438 1 18.36 599 ARG A C 1
ATOM 4872 O O . ARG A 1 599 ? 37.125 10.945 -43.844 1 18.36 599 ARG A O 1
ATOM 4879 N N . LYS A 1 600 ? 36.844 13.195 -43.531 1 18.81 600 LYS A N 1
ATOM 4880 C CA . LYS A 1 600 ? 37.562 13.289 -44.812 1 18.81 600 LYS A CA 1
ATOM 4881 C C . LYS A 1 600 ? 38.875 12.523 -44.75 1 18.81 600 LYS A C 1
ATOM 4883 O O . LYS A 1 600 ? 39.406 12.266 -43.656 1 18.81 600 LYS A O 1
ATOM 4888 N N . ALA A 1 601 ? 39.719 12.555 -45.781 1 16.91 601 ALA A N 1
ATOM 4889 C CA . ALA A 1 601 ? 40.625 12.023 -46.812 1 16.91 601 ALA A CA 1
ATOM 4890 C C . ALA A 1 601 ? 42.094 12.18 -46.375 1 16.91 601 ALA A C 1
ATOM 4892 O O . ALA A 1 601 ? 42.781 13.047 -46.906 1 16.91 601 ALA A O 1
ATOM 4893 N N . GLN A 1 602 ? 42.469 12.086 -44.906 1 16.66 602 GLN A N 1
ATOM 4894 C CA . GLN A 1 602 ? 43.906 12.336 -45.062 1 16.66 602 GLN A CA 1
ATOM 4895 C C . GLN A 1 602 ? 44.531 11.359 -46.062 1 16.66 602 GLN A C 1
ATOM 4897 O O . GLN A 1 602 ? 44.188 10.18 -46.062 1 16.66 602 GLN A O 1
ATOM 4902 N N . SER A 1 603 ? 45.188 11.906 -47.125 1 16.41 603 SER A N 1
ATOM 4903 C CA . SER A 1 603 ? 46.25 11.508 -48.031 1 16.41 603 SER A CA 1
ATOM 4904 C C . SER A 1 603 ? 47.406 10.82 -47.281 1 16.41 603 SER A C 1
ATOM 4906 O O . SER A 1 603 ? 47.75 11.227 -46.188 1 16.41 603 SER A O 1
ATOM 4908 N N . THR A 1 604 ? 47.562 9.531 -47.469 1 16.66 604 THR A N 1
ATOM 4909 C CA . THR A 1 604 ? 48.469 8.391 -47.281 1 16.66 604 THR A CA 1
ATOM 4910 C C . THR A 1 604 ? 49.906 8.82 -47.406 1 16.66 604 THR A C 1
ATOM 4912 O O . THR A 1 604 ? 50.812 7.973 -47.406 1 16.66 604 THR A O 1
ATOM 4915 N N . SER A 1 605 ? 50.469 10.141 -47.344 1 16.75 605 SER A N 1
ATOM 4916 C CA . SER A 1 605 ? 51.75 9.898 -47.969 1 16.75 605 SER A CA 1
ATOM 4917 C C . SER A 1 605 ? 52.625 9.008 -47.094 1 16.75 605 SER A C 1
ATOM 4919 O O . SER A 1 605 ? 52.375 8.844 -45.906 1 16.75 605 SER A O 1
ATOM 4921 N N . GLU A 1 606 ? 54 8.984 -47.375 1 17.53 606 GLU A N 1
ATOM 4922 C CA . GLU A 1 606 ? 55.219 8.203 -47.625 1 17.53 606 GLU A CA 1
ATOM 4923 C C . GLU A 1 606 ? 56.062 8.062 -46.344 1 17.53 606 GLU A C 1
ATOM 4925 O O . GLU A 1 606 ? 56.906 7.188 -46.25 1 17.53 606 GLU A O 1
ATOM 4930 N N . VAL A 1 607 ? 55.719 8.664 -45.125 1 18.64 607 VAL A N 1
ATOM 4931 C CA . VAL A 1 607 ? 57.062 8.859 -44.625 1 18.64 607 VAL A CA 1
ATOM 4932 C C . VAL A 1 607 ? 57.688 7.516 -44.25 1 18.64 607 VAL A C 1
ATOM 4934 O O . VAL A 1 607 ? 56.969 6.637 -43.75 1 18.64 607 VAL A O 1
ATOM 4937 N N . SER A 1 608 ? 59.031 7.266 -44.375 1 18.14 608 SER A N 1
ATOM 4938 C CA . SER A 1 608 ? 60.125 6.309 -44.5 1 18.14 608 SER A CA 1
ATOM 4939 C C . SER A 1 608 ? 60.562 5.797 -43.125 1 18.14 608 SER A C 1
ATOM 4941 O O . SER A 1 608 ? 61.5 4.977 -43.031 1 18.14 608 SER A O 1
ATOM 4943 N N . PRO A 1 609 ? 59.812 6.023 -42 1 19.89 609 PRO A N 1
ATOM 4944 C CA . PRO A 1 609 ? 60.844 5.988 -40.938 1 19.89 609 PRO A CA 1
ATOM 4945 C C . PRO A 1 609 ? 61.5 4.621 -40.812 1 19.89 609 PRO A C 1
ATOM 4947 O O . PRO A 1 609 ? 60.875 3.594 -41.094 1 19.89 609 PRO A O 1
ATOM 4950 N N . LYS A 1 610 ? 62.844 4.488 -40.406 1 21.58 610 LYS A N 1
ATOM 4951 C CA . LYS A 1 610 ? 63.969 3.561 -40.344 1 21.58 610 LYS A CA 1
ATOM 4952 C C . LYS A 1 610 ? 63.75 2.502 -39.25 1 21.58 610 LYS A C 1
ATOM 4954 O O . LYS A 1 610 ? 63 2.732 -38.281 1 21.58 610 LYS A O 1
ATOM 4959 N N . LYS A 1 611 ? 64.562 1.35 -39.312 1 20.78 611 LYS A N 1
ATOM 4960 C CA . LYS A 1 611 ? 64.75 -0.069 -39.062 1 20.78 611 LYS A CA 1
ATOM 4961 C C . LYS A 1 611 ? 65.188 -0.314 -37.594 1 20.78 611 LYS A C 1
ATOM 4963 O O . LYS A 1 611 ? 66.312 -0.471 -37.281 1 20.78 611 LYS A O 1
ATOM 4968 N N . SER A 1 612 ? 64.625 0.475 -36.594 1 20.8 612 SER A N 1
ATOM 4969 C CA . SER A 1 612 ? 65.375 0.133 -35.406 1 20.8 612 SER A CA 1
ATOM 4970 C C . SER A 1 612 ? 65.312 -1.354 -35.094 1 20.8 612 SER A C 1
ATOM 4972 O O . SER A 1 612 ? 64.25 -1.942 -35.188 1 20.8 612 SER A O 1
ATOM 4974 N N . THR A 1 613 ? 66.312 -2.252 -35.031 1 19.67 613 THR A N 1
ATOM 4975 C CA . THR A 1 613 ? 66.75 -3.648 -34.969 1 19.67 613 THR A CA 1
ATOM 4976 C C . THR A 1 613 ? 66.375 -4.258 -33.625 1 19.67 613 THR A C 1
ATOM 4978 O O . THR A 1 613 ? 66.812 -5.379 -33.312 1 19.67 613 THR A O 1
ATOM 4981 N N . ILE A 1 614 ? 65.312 -3.877 -32.875 1 22.38 614 ILE A N 1
ATOM 4982 C CA . ILE A 1 614 ? 65.25 -4.328 -31.5 1 22.38 614 ILE A CA 1
ATOM 4983 C C . ILE A 1 614 ? 65.25 -5.855 -31.453 1 22.38 614 ILE A C 1
ATOM 4985 O O . ILE A 1 614 ? 64.562 -6.512 -32.25 1 22.38 614 ILE A O 1
ATOM 4989 N N . ASP A 1 615 ? 65.938 -6.645 -30.5 1 23.22 615 ASP A N 1
ATOM 4990 C CA . ASP A 1 615 ? 66.438 -7.996 -30.266 1 23.22 615 ASP A CA 1
ATOM 4991 C C . ASP A 1 615 ? 65.312 -8.977 -30.016 1 23.22 615 ASP A C 1
ATOM 4993 O O . ASP A 1 615 ? 64.25 -8.578 -29.578 1 23.22 615 ASP A O 1
ATOM 4997 N N . LYS A 1 616 ? 65.438 -10.445 -30.203 1 25.84 616 LYS A N 1
ATOM 4998 C CA . LYS A 1 616 ? 64.625 -11.648 -30.5 1 25.84 616 LYS A CA 1
ATOM 4999 C C . LYS A 1 616 ? 63.812 -12.078 -29.297 1 25.84 616 LYS A C 1
ATOM 5001 O O . LYS A 1 616 ? 64.375 -12.422 -28.25 1 25.84 616 LYS A O 1
ATOM 5006 N N . PRO A 1 617 ? 62.625 -11.484 -28.922 1 27.19 617 PRO A N 1
ATOM 5007 C CA . PRO A 1 617 ? 61.844 -11.797 -27.719 1 27.19 617 PRO A CA 1
ATOM 5008 C C . PRO A 1 617 ? 61.531 -13.289 -27.594 1 27.19 617 PRO A C 1
ATOM 5010 O O . PRO A 1 617 ? 61.281 -13.953 -28.609 1 27.19 617 PRO A O 1
ATOM 5013 N N . LYS A 1 618 ? 61.75 -14.016 -26.469 1 28.84 618 LYS A N 1
ATOM 5014 C CA . LYS A 1 618 ? 61.719 -15.422 -26.078 1 28.84 618 LYS A CA 1
ATOM 5015 C C . LYS A 1 618 ? 60.344 -16.047 -26.344 1 28.84 618 LYS A C 1
ATOM 5017 O O . LYS A 1 618 ? 59.312 -15.375 -26.219 1 28.84 618 LYS A O 1
ATOM 5022 N N . GLU A 1 619 ? 60.219 -17.25 -26.891 1 24.09 619 GLU A N 1
ATOM 5023 C CA . GLU A 1 619 ? 59.281 -18.156 -27.531 1 24.09 619 GLU A CA 1
ATOM 5024 C C . GLU A 1 619 ? 58.156 -18.531 -26.594 1 24.09 619 GLU A C 1
ATOM 5026 O O . GLU A 1 619 ? 58.375 -19.125 -25.531 1 24.09 619 GLU A O 1
ATOM 5031 N N . ARG A 1 620 ? 57.125 -17.75 -26.391 1 30.64 620 ARG A N 1
ATOM 5032 C CA . ARG A 1 620 ? 55.875 -18 -25.672 1 30.64 620 ARG A CA 1
ATOM 5033 C C . ARG A 1 620 ? 55.219 -19.297 -26.156 1 30.64 620 ARG A C 1
ATOM 5035 O O . ARG A 1 620 ? 54.938 -19.438 -27.344 1 30.64 620 ARG A O 1
ATOM 5042 N N . ARG A 1 621 ? 55.5 -20.484 -25.469 1 30.22 621 ARG A N 1
ATOM 5043 C CA . ARG A 1 621 ? 55.031 -21.844 -25.75 1 30.22 621 ARG A CA 1
ATOM 5044 C C . ARG A 1 621 ? 53.531 -21.859 -26.031 1 30.22 621 ARG A C 1
ATOM 5046 O O . ARG A 1 621 ? 52.75 -21.172 -25.375 1 30.22 621 ARG A O 1
ATOM 5053 N N . SER A 1 622 ? 53 -22.5 -27.109 1 28.2 622 SER A N 1
ATOM 5054 C CA . SER A 1 622 ? 51.812 -22.688 -27.922 1 28.2 622 SER A CA 1
ATOM 5055 C C . SER A 1 622 ? 50.719 -23.438 -27.156 1 28.2 622 SER A C 1
ATOM 5057 O O . SER A 1 622 ? 51 -24.391 -26.422 1 28.2 622 SER A O 1
ATOM 5059 N N . ARG A 1 623 ? 49.5 -22.953 -26.75 1 36.59 623 ARG A N 1
ATOM 5060 C CA . ARG A 1 623 ? 48.219 -23.422 -26.266 1 36.59 623 ARG A CA 1
ATOM 5061 C C . ARG A 1 623 ? 47.75 -24.609 -27.078 1 36.59 623 ARG A C 1
ATOM 5063 O O . ARG A 1 623 ? 47.312 -24.469 -28.234 1 36.59 623 ARG A O 1
ATOM 5070 N N . GLY A 1 624 ? 48.312 -25.875 -27.234 1 32.72 624 GLY A N 1
ATOM 5071 C CA . GLY A 1 624 ? 48.062 -26.984 -28.156 1 32.72 624 GLY A CA 1
ATOM 5072 C C . GLY A 1 624 ? 46.844 -27.797 -27.797 1 32.72 624 GLY A C 1
ATOM 5073 O O . GLY A 1 624 ? 46.281 -27.656 -26.703 1 32.72 624 GLY A O 1
ATOM 5074 N N . CYS A 1 625 ? 45.875 -28.406 -28.859 1 38.16 625 CYS A N 1
ATOM 5075 C CA . CYS A 1 625 ? 44.781 -29.375 -28.875 1 38.16 625 CYS A CA 1
ATOM 5076 C C . CYS A 1 625 ? 45.25 -30.703 -28.266 1 38.16 625 CYS A C 1
ATOM 5078 O O . CYS A 1 625 ? 46.312 -31.203 -28.594 1 38.16 625 CYS A O 1
ATOM 5080 N N . ILE A 1 626 ? 44.844 -31.047 -27.141 1 42.38 626 ILE A N 1
ATOM 5081 C CA . ILE A 1 626 ? 45.156 -32.406 -26.672 1 42.38 626 ILE A CA 1
ATOM 5082 C C . ILE A 1 626 ? 44.281 -33.406 -27.391 1 42.38 626 ILE A C 1
ATOM 5084 O O . ILE A 1 626 ? 43.031 -33.375 -27.297 1 42.38 626 ILE A O 1
ATOM 5088 N N . THR A 1 627 ? 44.625 -33.969 -28.531 1 40.16 627 THR A N 1
ATOM 5089 C CA . THR A 1 627 ? 43.875 -34.906 -29.375 1 40.16 627 THR A CA 1
ATOM 5090 C C . THR A 1 627 ? 43.594 -36.219 -28.625 1 40.16 627 THR A C 1
ATOM 5092 O O . THR A 1 627 ? 42.531 -36.812 -28.828 1 40.16 627 THR A O 1
ATOM 5095 N N . ASN A 1 628 ? 44.531 -37.125 -28.016 1 38.28 628 ASN A N 1
ATOM 5096 C CA . ASN A 1 628 ? 44.375 -38.531 -27.656 1 38.28 628 ASN A CA 1
ATOM 5097 C C . ASN A 1 628 ? 44.188 -38.688 -26.141 1 38.28 628 ASN A C 1
ATOM 5099 O O . ASN A 1 628 ? 45.062 -38.312 -25.375 1 38.28 628 ASN A O 1
ATOM 5103 N N . LEU A 1 629 ? 42.875 -38.812 -25.812 1 49.41 629 LEU A N 1
ATOM 5104 C CA . LEU A 1 629 ? 42.625 -39.188 -24.438 1 49.41 629 LEU A CA 1
ATOM 5105 C C . LEU A 1 629 ? 43.281 -40.531 -24.125 1 49.41 629 LEU A C 1
ATOM 5107 O O . LEU A 1 629 ? 43.031 -41.531 -24.828 1 49.41 629 LEU A O 1
ATOM 5111 N N . SER A 1 630 ? 44.312 -40.656 -23.438 1 46.66 630 SER A N 1
ATOM 5112 C CA . SER A 1 630 ? 44.938 -41.906 -23.078 1 46.66 630 SER A CA 1
ATOM 5113 C C . SER A 1 630 ? 44.094 -42.656 -22.047 1 46.66 630 SER A C 1
ATOM 5115 O O . SER A 1 630 ? 44.125 -42.312 -20.859 1 46.66 630 SER A O 1
ATOM 5117 N N . VAL A 1 631 ? 43.031 -43.375 -22.422 1 54.88 631 VAL A N 1
ATOM 5118 C CA . VAL A 1 631 ? 42.281 -44.25 -21.547 1 54.88 631 VAL A CA 1
ATOM 5119 C C . VAL A 1 631 ? 42.875 -45.656 -21.562 1 54.88 631 VAL A C 1
ATOM 5121 O O . VAL A 1 631 ? 43.188 -46.188 -22.625 1 54.88 631 VAL A O 1
ATOM 5124 N N . PRO A 1 632 ? 43.312 -46.156 -20.469 1 54.84 632 PRO A N 1
ATOM 5125 C CA . PRO A 1 632 ? 43.781 -47.531 -20.453 1 54.84 632 PRO A CA 1
ATOM 5126 C C . PRO A 1 632 ? 42.875 -48.5 -21.188 1 54.84 632 PRO A C 1
ATOM 5128 O O . PRO A 1 632 ? 41.656 -48.281 -21.188 1 54.84 632 PRO A O 1
ATOM 5131 N N . LEU A 1 633 ? 43.344 -49.469 -21.984 1 55.25 633 LEU A N 1
ATOM 5132 C CA . LEU A 1 633 ? 42.656 -50.406 -22.875 1 55.25 633 LEU A CA 1
ATOM 5133 C C . LEU A 1 633 ? 41.531 -51.094 -22.141 1 55.25 633 LEU A C 1
ATOM 5135 O O . LEU A 1 633 ? 40.438 -51.312 -22.719 1 55.25 633 LEU A O 1
ATOM 5139 N N . ALA A 1 634 ? 41.781 -51.5 -20.828 1 56.88 634 ALA A N 1
ATOM 5140 C CA . ALA A 1 634 ? 40.781 -52.25 -20.094 1 56.88 634 ALA A CA 1
ATOM 5141 C C . ALA A 1 634 ? 39.531 -51.438 -19.828 1 56.88 634 ALA A C 1
ATOM 5143 O O . ALA A 1 634 ? 38.438 -52 -19.641 1 56.88 634 ALA A O 1
ATOM 5144 N N . GLN A 1 635 ? 39.781 -50.188 -19.906 1 60.75 635 GLN A N 1
ATOM 5145 C CA . GLN A 1 635 ? 38.656 -49.312 -19.516 1 60.75 635 GLN A CA 1
ATOM 5146 C C . GLN A 1 635 ? 38.062 -48.625 -20.719 1 60.75 635 GLN A C 1
ATOM 5148 O O . GLN A 1 635 ? 37.125 -47.812 -20.578 1 60.75 635 GLN A O 1
ATOM 5153 N N . GLN A 1 636 ? 38.406 -48.938 -21.875 1 64 636 GLN A N 1
ATOM 5154 C CA . GLN A 1 636 ? 37.969 -48.25 -23.094 1 64 636 GLN A CA 1
ATOM 5155 C C . GLN A 1 636 ? 36.5 -48.562 -23.391 1 64 636 GLN A C 1
ATOM 5157 O O . GLN A 1 636 ? 35.781 -47.656 -23.797 1 64 636 GLN A O 1
ATOM 5162 N N . ASN A 1 637 ? 36.188 -49.781 -23.156 1 64.88 637 ASN A N 1
ATOM 5163 C CA . ASN A 1 637 ? 34.781 -50.125 -23.438 1 64.88 637 ASN A CA 1
ATOM 5164 C C . ASN A 1 637 ? 33.844 -49.406 -22.484 1 64.88 637 ASN A C 1
ATOM 5166 O O . ASN A 1 637 ? 32.781 -48.906 -22.891 1 64.88 637 ASN A O 1
ATOM 5170 N N . ALA A 1 638 ? 34.281 -49.375 -21.234 1 68.56 638 ALA A N 1
ATOM 5171 C CA . ALA A 1 638 ? 33.469 -48.656 -20.25 1 68.56 638 ALA A CA 1
ATOM 5172 C C . ALA A 1 638 ? 33.406 -47.156 -20.547 1 68.56 638 ALA A C 1
ATOM 5174 O O . ALA A 1 638 ? 32.344 -46.531 -20.375 1 68.56 638 ALA A O 1
ATOM 5175 N N . PHE A 1 639 ? 34.406 -46.594 -21.016 1 72.56 639 PHE A N 1
ATOM 5176 C CA . PHE A 1 639 ? 34.469 -45.188 -21.375 1 72.56 639 PHE A CA 1
ATOM 5177 C C . PHE A 1 639 ? 33.531 -44.875 -22.531 1 72.56 639 PHE A C 1
ATOM 5179 O O . PHE A 1 639 ? 32.781 -43.906 -22.484 1 72.56 639 PHE A O 1
ATOM 5186 N N . HIS A 1 640 ? 33.5 -45.781 -23.516 1 71.69 640 HIS A N 1
ATOM 5187 C CA . HIS A 1 640 ? 32.688 -45.531 -24.688 1 71.69 640 HIS A CA 1
ATOM 5188 C C . HIS A 1 640 ? 31.203 -45.656 -24.359 1 71.69 640 HIS A C 1
ATOM 5190 O O . HIS A 1 640 ? 30.375 -44.906 -24.875 1 71.69 640 HIS A O 1
ATOM 5196 N N . GLU A 1 641 ? 30.984 -46.562 -23.562 1 74.56 641 GLU A N 1
ATOM 5197 C CA . GLU A 1 641 ? 29.578 -46.719 -23.172 1 74.56 641 GLU A CA 1
ATOM 5198 C C . GLU A 1 641 ? 29.094 -45.562 -22.344 1 74.56 641 GLU A C 1
ATOM 5200 O O . GLU A 1 641 ? 27.984 -45.031 -22.562 1 74.56 641 GLU A O 1
ATOM 5205 N N . GLN A 1 642 ? 29.859 -45.094 -21.391 1 77.25 642 GLN A N 1
ATOM 5206 C CA . GLN A 1 642 ? 29.484 -43.938 -20.562 1 77.25 642 GLN A CA 1
ATOM 5207 C C . GLN A 1 642 ? 29.406 -42.656 -21.391 1 77.25 642 GLN A C 1
ATOM 5209 O O . GLN A 1 642 ? 28.547 -41.812 -21.141 1 77.25 642 GLN A O 1
ATOM 5214 N N . ARG A 1 643 ? 30.234 -42.625 -22.297 1 77.25 643 ARG A N 1
ATOM 5215 C CA . ARG A 1 643 ? 30.188 -41.469 -23.203 1 77.25 643 ARG A CA 1
ATOM 5216 C C . ARG A 1 643 ? 28.891 -41.469 -24 1 77.25 643 ARG A C 1
ATOM 5218 O O . ARG A 1 643 ? 28.234 -40.406 -24.094 1 77.25 643 ARG A O 1
ATOM 5225 N N . ARG A 1 644 ? 28.547 -42.562 -24.484 1 77 644 ARG A N 1
ATOM 5226 C CA . ARG A 1 644 ? 27.297 -42.656 -25.25 1 77 644 ARG A CA 1
ATOM 5227 C C . ARG A 1 644 ? 26.094 -42.312 -24.391 1 77 644 ARG A C 1
ATOM 5229 O O . ARG A 1 644 ? 25.219 -41.562 -24.797 1 77 644 ARG A O 1
ATOM 5236 N N . ARG A 1 645 ? 26.125 -42.812 -23.234 1 78.31 645 ARG A N 1
ATOM 5237 C CA . ARG A 1 645 ? 25.016 -42.562 -22.328 1 78.31 645 ARG A CA 1
ATOM 5238 C C . ARG A 1 645 ? 24.953 -41.062 -21.938 1 78.31 645 ARG A C 1
ATOM 5240 O O . ARG A 1 645 ? 23.859 -40.5 -21.797 1 78.31 645 ARG A O 1
ATOM 5247 N N . PHE A 1 646 ? 25.984 -40.5 -21.672 1 83.38 646 PHE A N 1
ATOM 5248 C CA . PHE A 1 646 ? 26.031 -39.094 -21.312 1 83.38 646 PHE A CA 1
ATOM 5249 C C . PHE A 1 646 ? 25.516 -38.219 -22.453 1 83.38 646 PHE A C 1
ATOM 5251 O O . PHE A 1 646 ? 24.719 -37.281 -22.219 1 83.38 646 PHE A O 1
ATOM 5258 N N . VAL A 1 647 ? 25.906 -38.5 -23.641 1 83.94 647 VAL A N 1
ATOM 5259 C CA . VAL A 1 647 ? 25.469 -37.719 -24.797 1 83.94 647 VAL A CA 1
ATOM 5260 C C . VAL A 1 647 ? 23.969 -37.906 -25.016 1 83.94 647 VAL A C 1
ATOM 5262 O O . VAL A 1 647 ? 23.266 -36.938 -25.359 1 83.94 647 VAL A O 1
ATOM 5265 N N . ASP A 1 648 ? 23.5 -39.094 -24.781 1 82.12 648 ASP A N 1
ATOM 5266 C CA . ASP A 1 648 ? 22.062 -39.344 -24.875 1 82.12 648 ASP A CA 1
ATOM 5267 C C . ASP A 1 648 ? 21.297 -38.5 -23.828 1 82.12 648 ASP A C 1
ATOM 5269 O O . ASP A 1 648 ? 20.234 -37.969 -24.125 1 82.12 648 ASP A O 1
ATOM 5273 N N . ARG A 1 649 ? 21.844 -38.469 -22.719 1 83.5 649 ARG A N 1
ATOM 5274 C CA . ARG A 1 649 ? 21.234 -37.688 -21.656 1 83.5 649 ARG A CA 1
ATOM 5275 C C . ARG A 1 649 ? 21.219 -36.188 -22.016 1 83.5 649 ARG A C 1
ATOM 5277 O O . ARG A 1 649 ? 20.234 -35.5 -21.75 1 83.5 649 ARG A O 1
ATOM 5284 N N . VAL A 1 650 ? 22.219 -35.719 -22.547 1 87.31 650 VAL A N 1
ATOM 5285 C CA . VAL A 1 650 ? 22.312 -34.344 -22.953 1 87.31 650 VAL A CA 1
ATOM 5286 C C . VAL A 1 650 ? 21.266 -34.031 -24.016 1 87.31 650 VAL A C 1
ATOM 5288 O O . VAL A 1 650 ? 20.594 -33 -23.969 1 87.31 650 VAL A O 1
ATOM 5291 N N . LEU A 1 651 ? 21.109 -34.938 -24.922 1 86.19 651 LEU A N 1
ATOM 5292 C CA . LEU A 1 651 ? 20.156 -34.75 -26 1 86.19 651 LEU A CA 1
ATOM 5293 C C . LEU A 1 651 ? 18.719 -34.844 -25.484 1 86.19 651 LEU A C 1
ATOM 5295 O O . LEU A 1 651 ? 17.828 -34.156 -25.969 1 86.19 651 LEU A O 1
ATOM 5299 N N . GLU A 1 652 ? 18.547 -35.688 -24.562 1 84.62 652 GLU A N 1
ATOM 5300 C CA . GLU A 1 652 ? 17.25 -35.75 -23.922 1 84.62 652 GLU A CA 1
ATOM 5301 C C . GLU A 1 652 ? 16.906 -34.438 -23.234 1 84.62 652 GLU A C 1
ATOM 5303 O O . GLU A 1 652 ? 15.773 -33.938 -23.328 1 84.62 652 GLU A O 1
ATOM 5308 N N . GLN A 1 653 ? 17.797 -33.875 -22.516 1 87.88 653 GLN A N 1
ATOM 5309 C CA . GLN A 1 653 ? 17.594 -32.594 -21.844 1 87.88 653 GLN A CA 1
ATOM 5310 C C . GLN A 1 653 ? 17.312 -31.484 -22.859 1 87.88 653 GLN A C 1
ATOM 5312 O O . GLN A 1 653 ? 16.578 -30.547 -22.562 1 87.88 653 GLN A O 1
ATOM 5317 N N . ALA A 1 654 ? 17.859 -31.609 -23.984 1 87.88 654 ALA A N 1
ATOM 5318 C CA . ALA A 1 654 ? 17.656 -30.609 -25.031 1 87.88 654 ALA A CA 1
ATOM 5319 C C . ALA A 1 654 ? 16.203 -30.609 -25.516 1 87.88 654 ALA A C 1
ATOM 5321 O O . ALA A 1 654 ? 15.688 -29.578 -25.938 1 87.88 654 ALA A O 1
ATOM 5322 N N . HIS A 1 655 ? 15.57 -31.734 -25.422 1 83.88 655 HIS A N 1
ATOM 5323 C CA . HIS A 1 655 ? 14.195 -31.859 -25.891 1 83.88 655 HIS A CA 1
ATOM 5324 C C . HIS A 1 655 ? 13.203 -31.469 -24.797 1 83.88 655 HIS A C 1
ATOM 5326 O O . HIS A 1 655 ? 12.023 -31.25 -25.078 1 83.88 655 HIS A O 1
ATOM 5332 N N . GLN A 1 656 ? 13.727 -31.375 -23.672 1 84.25 656 GLN A N 1
ATOM 5333 C CA . GLN A 1 656 ? 12.852 -31.016 -22.562 1 84.25 656 GLN A CA 1
ATOM 5334 C C . GLN A 1 656 ? 12.672 -29.5 -22.469 1 84.25 656 GLN A C 1
ATOM 5336 O O . GLN A 1 656 ? 13.586 -28.75 -22.797 1 84.25 656 GLN A O 1
ATOM 5341 N N . SER A 1 657 ? 11.43 -29.125 -22.172 1 82.69 657 SER A N 1
ATOM 5342 C CA . SER A 1 657 ? 11.164 -27.703 -21.938 1 82.69 657 SER A CA 1
ATOM 5343 C C . SER A 1 657 ? 11.523 -27.312 -20.516 1 82.69 657 SER A C 1
ATOM 5345 O O . SER A 1 657 ? 11.391 -28.109 -19.594 1 82.69 657 SER A O 1
ATOM 5347 N N . PRO A 1 658 ? 12.102 -26.078 -20.391 1 84.44 658 PRO A N 1
ATOM 5348 C CA . PRO A 1 658 ? 12.43 -25.641 -19.031 1 84.44 658 PRO A CA 1
ATOM 5349 C C . PRO A 1 658 ? 11.195 -25.516 -18.141 1 84.44 658 PRO A C 1
ATOM 5351 O O . PRO A 1 658 ? 10.109 -25.172 -18.609 1 84.44 658 PRO A O 1
ATOM 5354 N N . HIS A 1 659 ? 11.422 -25.906 -16.922 1 79.06 659 HIS A N 1
ATOM 5355 C CA . HIS A 1 659 ? 10.32 -25.828 -15.969 1 79.06 659 HIS A CA 1
ATOM 5356 C C . HIS A 1 659 ? 10.07 -24.391 -15.523 1 79.06 659 HIS A C 1
ATOM 5358 O O . HIS A 1 659 ? 11.008 -23.672 -15.164 1 79.06 659 HIS A O 1
ATOM 5364 N N . ASP A 1 660 ? 8.82 -23.938 -15.742 1 77.19 660 ASP A N 1
ATOM 5365 C CA . ASP A 1 660 ? 8.414 -22.609 -15.281 1 77.19 660 ASP A CA 1
ATOM 5366 C C . ASP A 1 660 ? 7.406 -22.703 -14.141 1 77.19 660 ASP A C 1
ATOM 5368 O O . ASP A 1 660 ? 6.379 -23.375 -14.266 1 77.19 660 ASP A O 1
ATOM 5372 N N . ASN A 1 661 ? 7.793 -22.188 -12.977 1 83.81 661 ASN A N 1
ATOM 5373 C CA . ASN A 1 661 ? 6.93 -22.234 -11.797 1 83.81 661 ASN A CA 1
ATOM 5374 C C . ASN A 1 661 ? 5.66 -21.406 -12 1 83.81 661 ASN A C 1
ATOM 5376 O O . ASN A 1 661 ? 4.863 -21.25 -11.07 1 83.81 661 ASN A O 1
ATOM 5380 N N . PHE A 1 662 ? 5.441 -21 -13.211 1 84.19 662 PHE A N 1
ATOM 5381 C CA . PHE A 1 662 ? 4.293 -20.156 -13.508 1 84.19 662 PHE A CA 1
ATOM 5382 C C . PHE A 1 662 ? 2.994 -20.938 -13.359 1 84.19 662 PHE A C 1
ATOM 5384 O O . PHE A 1 662 ? 2.068 -20.5 -12.68 1 84.19 662 PHE A O 1
ATOM 5391 N N . ALA A 1 663 ? 2.99 -22.094 -13.906 1 82.31 663 ALA A N 1
ATOM 5392 C CA . ALA A 1 663 ? 1.796 -22.938 -13.859 1 82.31 663 ALA A CA 1
ATOM 5393 C C . ALA A 1 663 ? 1.529 -23.438 -12.445 1 82.31 663 ALA A C 1
ATOM 5395 O O . ALA A 1 663 ? 0.375 -23.578 -12.039 1 82.31 663 ALA A O 1
ATOM 5396 N N . ASP A 1 664 ? 2.619 -23.641 -11.742 1 88.69 664 ASP A N 1
ATOM 5397 C CA . ASP A 1 664 ? 2.48 -24.109 -10.367 1 88.69 664 ASP A CA 1
ATOM 5398 C C . ASP A 1 664 ? 1.829 -23.047 -9.484 1 88.69 664 ASP A C 1
ATOM 5400 O O . ASP A 1 664 ? 0.938 -23.359 -8.695 1 88.69 664 ASP A O 1
ATOM 5404 N N . TYR A 1 665 ? 2.197 -21.812 -9.672 1 93 665 TYR A N 1
ATOM 5405 C CA . TYR A 1 665 ? 1.593 -20.719 -8.906 1 93 665 TYR A CA 1
ATOM 5406 C C . TYR A 1 665 ? 0.13 -20.531 -9.289 1 93 665 TYR A C 1
ATOM 5408 O O . TYR A 1 665 ? -0.708 -20.234 -8.438 1 93 665 TYR A O 1
ATOM 5416 N N . ALA A 1 666 ? -0.16 -20.688 -10.531 1 90.12 666 ALA A N 1
ATOM 5417 C CA . ALA A 1 666 ? -1.539 -20.547 -10.992 1 90.12 666 ALA A CA 1
ATOM 5418 C C . ALA A 1 666 ? -2.443 -21.594 -10.336 1 90.12 666 ALA A C 1
ATOM 5420 O O . ALA A 1 666 ? -3.545 -21.266 -9.891 1 90.12 666 ALA A O 1
ATOM 5421 N N . ASP A 1 667 ? -1.907 -22.75 -10.227 1 86.06 667 ASP A N 1
ATOM 5422 C CA . ASP A 1 667 ? -2.67 -23.828 -9.617 1 86.06 667 ASP A CA 1
ATOM 5423 C C . ASP A 1 667 ? -2.904 -23.578 -8.133 1 86.06 667 ASP A C 1
ATOM 5425 O O . ASP A 1 667 ? -3.986 -23.844 -7.609 1 86.06 667 ASP A O 1
ATOM 5429 N N . MET A 1 668 ? -1.907 -23.078 -7.547 1 92.94 668 MET A N 1
ATOM 5430 C CA . MET A 1 668 ? -2.02 -22.828 -6.113 1 92.94 668 MET A CA 1
ATOM 5431 C C . MET A 1 668 ? -2.971 -21.672 -5.836 1 92.94 668 MET A C 1
ATOM 5433 O O . MET A 1 668 ? -3.672 -21.656 -4.824 1 92.94 668 MET A O 1
ATOM 5437 N N . CYS A 1 669 ? -3 -20.734 -6.738 1 94 669 CYS A N 1
ATOM 5438 C CA . CYS A 1 669 ? -3.922 -19.609 -6.602 1 94 669 CYS A CA 1
ATOM 5439 C C . CYS A 1 669 ? -5.367 -20.078 -6.695 1 94 669 CYS A C 1
ATOM 5441 O O . CYS A 1 669 ? -6.223 -19.625 -5.93 1 94 669 CYS A O 1
ATOM 5443 N N . VAL A 1 670 ? -5.633 -21.016 -7.578 1 90.12 670 VAL A N 1
ATOM 5444 C CA . VAL A 1 670 ? -6.973 -21.578 -7.73 1 90.12 670 VAL A CA 1
ATOM 5445 C C . VAL A 1 670 ? -7.34 -22.391 -6.484 1 90.12 670 VAL A C 1
ATOM 5447 O O . VAL A 1 670 ? -8.453 -22.266 -5.973 1 90.12 670 VAL A O 1
ATOM 5450 N N . GLN A 1 671 ? -6.375 -23.188 -6.074 1 91 671 GLN A N 1
ATOM 5451 C CA . GLN A 1 671 ? -6.621 -24 -4.887 1 91 671 GLN A CA 1
ATOM 5452 C C . GLN A 1 671 ? -6.902 -23.125 -3.668 1 91 671 GLN A C 1
ATOM 5454 O O . GLN A 1 671 ? -7.777 -23.453 -2.859 1 91 671 GLN A O 1
ATOM 5459 N N . PHE A 1 672 ? -6.176 -22.062 -3.467 1 96.31 672 PHE A N 1
ATOM 5460 C CA . PHE A 1 672 ? -6.398 -21.109 -2.377 1 96.31 672 PHE A CA 1
ATOM 5461 C C . PHE A 1 672 ? -7.797 -20.531 -2.451 1 96.31 672 PHE A C 1
ATOM 5463 O O . PHE A 1 672 ? -8.445 -20.312 -1.423 1 96.31 672 PHE A O 1
ATOM 5470 N N . GLY A 1 673 ? -8.203 -20.25 -3.674 1 95.12 673 GLY A N 1
ATOM 5471 C CA . GLY A 1 673 ? -9.562 -19.766 -3.854 1 95.12 673 GLY A CA 1
ATOM 5472 C C . GLY A 1 673 ? -10.617 -20.766 -3.406 1 95.12 673 GLY A C 1
ATOM 5473 O O . GLY A 1 673 ? -11.609 -20.375 -2.775 1 95.12 673 GLY A O 1
ATOM 5474 N N . TYR A 1 674 ? -10.43 -22.062 -3.658 1 92.19 674 TYR A N 1
ATOM 5475 C CA . TYR A 1 674 ? -11.352 -23.094 -3.193 1 92.19 674 TYR A CA 1
ATOM 5476 C C . TYR A 1 674 ? -11.438 -23.109 -1.672 1 92.19 674 TYR A C 1
ATOM 5478 O O . TYR A 1 674 ? -12.523 -23.172 -1.102 1 92.19 674 TYR A O 1
ATOM 5486 N N . VAL A 1 675 ? -10.289 -23.031 -1.117 1 95.31 675 VAL A N 1
ATOM 5487 C CA . VAL A 1 675 ? -10.211 -23.109 0.339 1 95.31 675 VAL A CA 1
ATOM 5488 C C . VAL A 1 675 ? -10.883 -21.875 0.95 1 95.31 675 VAL A C 1
ATOM 5490 O O . VAL A 1 675 ? -11.695 -22 1.875 1 95.31 675 VAL A O 1
ATOM 5493 N N . SER A 1 676 ? -10.633 -20.75 0.358 1 96.44 676 SER A N 1
ATOM 5494 C CA . SER A 1 676 ? -11.094 -19.5 0.952 1 96.44 676 SER A CA 1
ATOM 5495 C C . SER A 1 676 ? -12.578 -19.266 0.682 1 96.44 676 SER A C 1
ATOM 5497 O O . SER A 1 676 ? -13.289 -18.719 1.523 1 96.44 676 SER A O 1
ATOM 5499 N N . GLN A 1 677 ? -13.078 -19.75 -0.422 1 95.12 677 GLN A N 1
ATOM 5500 C CA . GLN A 1 677 ? -14.438 -19.375 -0.83 1 95.12 677 GLN A CA 1
ATOM 5501 C C . GLN A 1 677 ? -15.438 -20.453 -0.411 1 95.12 677 GLN A C 1
ATOM 5503 O O . GLN A 1 677 ? -16.609 -20.141 -0.174 1 95.12 677 GLN A O 1
ATOM 5508 N N . PHE A 1 678 ? -15.086 -21.766 -0.262 1 92.94 678 PHE A N 1
ATOM 5509 C CA . PHE A 1 678 ? -16.125 -22.797 -0.247 1 92.94 678 PHE A CA 1
ATOM 5510 C C . PHE A 1 678 ? -15.945 -23.719 0.95 1 92.94 678 PHE A C 1
ATOM 5512 O O . PHE A 1 678 ? -16.578 -24.781 1.024 1 92.94 678 PHE A O 1
ATOM 5519 N N . THR A 1 679 ? -15.102 -23.375 1.854 1 93.56 679 THR A N 1
ATOM 5520 C CA . THR A 1 679 ? -14.914 -24.203 3.041 1 93.56 679 THR A CA 1
ATOM 5521 C C . THR A 1 679 ? -16.203 -24.25 3.871 1 93.56 679 THR A C 1
ATOM 5523 O O . THR A 1 679 ? -16.422 -25.188 4.633 1 93.56 679 THR A O 1
ATOM 5526 N N . CYS A 1 680 ? -17.141 -23.266 3.705 1 93.06 680 CYS A N 1
ATOM 5527 C CA . CYS A 1 680 ? -18.391 -23.25 4.449 1 93.06 680 CYS A CA 1
ATOM 5528 C C . CYS A 1 680 ? -19.359 -24.281 3.918 1 93.06 680 CYS A C 1
ATOM 5530 O O . CYS A 1 680 ? -20.344 -24.641 4.59 1 93.06 680 CYS A O 1
ATOM 5532 N N . ILE A 1 681 ? -19.141 -24.781 2.729 1 90.44 681 ILE A N 1
ATOM 5533 C CA . ILE A 1 681 ? -20.016 -25.781 2.125 1 90.44 681 ILE A CA 1
ATOM 5534 C C . ILE A 1 681 ? -19.484 -27.172 2.439 1 90.44 681 ILE A C 1
ATOM 5536 O O . ILE A 1 681 ? -20.266 -28.094 2.719 1 90.44 681 ILE A O 1
ATOM 5540 N N . TRP A 1 682 ? -18.188 -27.344 2.359 1 89.81 682 TRP A N 1
ATOM 5541 C CA . TRP A 1 682 ? -17.547 -28.609 2.641 1 89.81 682 TRP A CA 1
ATOM 5542 C C . TRP A 1 682 ? -16.281 -28.406 3.467 1 89.81 682 TRP A C 1
ATOM 5544 O O . TRP A 1 682 ? -15.219 -28.078 2.922 1 89.81 682 TRP A O 1
ATOM 5554 N N . PRO A 1 683 ? -16.328 -28.688 4.684 1 91.56 683 PRO A N 1
ATOM 5555 C CA . PRO A 1 683 ? -15.234 -28.344 5.59 1 91.56 683 PRO A CA 1
ATOM 5556 C C . PRO A 1 683 ? -13.984 -29.188 5.344 1 91.56 683 PRO A C 1
ATOM 5558 O O . PRO A 1 683 ? -12.922 -28.906 5.914 1 91.56 683 PRO A O 1
ATOM 5561 N N . PHE A 1 684 ? -13.945 -30.203 4.379 1 91.31 684 PHE A N 1
ATOM 5562 C CA . PHE A 1 684 ? -12.805 -31.062 4.113 1 91.31 684 PHE A CA 1
ATOM 5563 C C . PHE A 1 684 ? -11.906 -30.469 3.033 1 91.31 684 PHE A C 1
ATOM 5565 O O . PHE A 1 684 ? -10.852 -31.031 2.715 1 91.31 684 PHE A O 1
ATOM 5572 N N . ILE A 1 685 ? -12.211 -29.312 2.494 1 92.12 685 ILE A N 1
ATOM 5573 C CA . ILE A 1 685 ? -11.461 -28.719 1.395 1 92.12 685 ILE A CA 1
ATOM 5574 C C . ILE A 1 685 ? -10.023 -28.438 1.839 1 92.12 685 ILE A C 1
ATOM 5576 O O . ILE A 1 685 ? -9.07 -28.781 1.133 1 92.12 685 ILE A O 1
ATOM 5580 N N . PRO A 1 686 ? -9.805 -27.891 3.033 1 95 686 PRO A N 1
ATOM 5581 C CA . PRO A 1 686 ? -8.422 -27.672 3.463 1 95 686 PRO A CA 1
ATOM 5582 C C . PRO A 1 686 ? -7.633 -28.969 3.604 1 95 686 PRO A C 1
ATOM 5584 O O . PRO A 1 686 ? -6.43 -29 3.322 1 95 686 PRO A O 1
ATOM 5587 N N . LEU A 1 687 ? -8.289 -30.031 4.031 1 93.31 687 LEU A N 1
ATOM 5588 C CA . LEU A 1 687 ? -7.617 -31.312 4.137 1 93.31 687 LEU A CA 1
ATOM 5589 C C . LEU A 1 687 ? -7.191 -31.828 2.762 1 93.31 687 LEU A C 1
ATOM 5591 O O . LEU A 1 687 ? -6.066 -32.281 2.59 1 93.31 687 LEU A O 1
ATOM 5595 N N . CYS A 1 688 ? -8.094 -31.719 1.838 1 88.69 688 CYS A N 1
ATOM 5596 C CA . CYS A 1 688 ? -7.762 -32.094 0.471 1 88.69 688 CYS A CA 1
ATOM 5597 C C . CYS A 1 688 ? -6.617 -31.25 -0.071 1 88.69 688 CYS A C 1
ATOM 5599 O O . CYS A 1 688 ? -5.766 -31.734 -0.809 1 88.69 688 CYS A O 1
ATOM 5601 N N . ALA A 1 689 ? -6.602 -29.969 0.281 1 91.62 689 ALA A N 1
ATOM 5602 C CA . ALA A 1 689 ? -5.543 -29.062 -0.158 1 91.62 689 ALA A CA 1
ATOM 5603 C C . ALA A 1 689 ? -4.195 -29.469 0.428 1 91.62 689 ALA A C 1
ATOM 5605 O O . ALA A 1 689 ? -3.172 -29.438 -0.261 1 91.62 689 ALA A O 1
ATOM 5606 N N . VAL A 1 690 ? -4.164 -29.922 1.679 1 92.25 690 VAL A N 1
ATOM 5607 C CA . VAL A 1 690 ? -2.93 -30.359 2.318 1 92.25 690 VAL A CA 1
ATOM 5608 C C . VAL A 1 690 ? -2.387 -31.594 1.602 1 92.25 690 VAL A C 1
ATOM 5610 O O . VAL A 1 690 ? -1.2 -31.656 1.272 1 92.25 690 VAL A O 1
ATOM 5613 N N . VAL A 1 691 ? -3.262 -32.5 1.307 1 86.5 691 VAL A N 1
ATOM 5614 C CA . VAL A 1 691 ? -2.854 -33.719 0.631 1 86.5 691 VAL A CA 1
ATOM 5615 C C . VAL A 1 691 ? -2.332 -33.406 -0.766 1 86.5 691 VAL A C 1
ATOM 5617 O O . VAL A 1 691 ? -1.278 -33.906 -1.174 1 86.5 691 VAL A O 1
ATOM 5620 N N . ASN A 1 692 ? -3.02 -32.531 -1.441 1 85.12 692 ASN A N 1
ATOM 5621 C CA . ASN A 1 692 ? -2.602 -32.125 -2.773 1 85.12 692 ASN A CA 1
ATOM 5622 C C . ASN A 1 692 ? -1.239 -31.438 -2.744 1 85.12 692 ASN A C 1
ATOM 5624 O O . ASN A 1 692 ? -0.406 -31.656 -3.623 1 85.12 692 ASN A O 1
ATOM 5628 N N . ASN A 1 693 ? -1.011 -30.625 -1.741 1 89.31 693 ASN A N 1
ATOM 5629 C CA . ASN A 1 693 ? 0.239 -29.875 -1.64 1 89.31 693 ASN A CA 1
ATOM 5630 C C . ASN A 1 693 ? 1.426 -30.797 -1.387 1 89.31 693 ASN A C 1
ATOM 5632 O O . ASN A 1 693 ? 2.52 -30.578 -1.907 1 89.31 693 ASN A O 1
ATOM 5636 N N . VAL A 1 694 ? 1.209 -31.828 -0.589 1 84.12 694 VAL A N 1
ATOM 5637 C CA . VAL A 1 694 ? 2.281 -32.75 -0.285 1 84.12 694 VAL A CA 1
ATOM 5638 C C . VAL A 1 694 ? 2.717 -33.469 -1.561 1 84.12 694 VAL A C 1
ATOM 5640 O O . VAL A 1 694 ? 3.914 -33.656 -1.799 1 84.12 694 VAL A O 1
ATOM 5643 N N . PHE A 1 695 ? 1.797 -33.719 -2.404 1 81.12 695 PHE A N 1
ATOM 5644 C CA . PHE A 1 695 ? 2.117 -34.375 -3.668 1 81.12 695 PHE A CA 1
ATOM 5645 C C . PHE A 1 695 ? 2.672 -33.375 -4.672 1 81.12 695 PHE A C 1
ATOM 5647 O O . PHE A 1 695 ? 3.557 -33.688 -5.465 1 81.12 695 PHE A O 1
ATOM 5654 N N . GLU A 1 696 ? 2.227 -32.156 -4.602 1 84.25 696 GLU A N 1
ATOM 5655 C CA . GLU A 1 696 ? 2.645 -31.109 -5.543 1 84.25 696 GLU A CA 1
ATOM 5656 C C . GLU A 1 696 ? 4.113 -30.75 -5.352 1 84.25 696 GLU A C 1
ATOM 5658 O O . GLU A 1 696 ? 4.855 -30.609 -6.328 1 84.25 696 GLU A O 1
ATOM 5663 N N . VAL A 1 697 ? 4.512 -30.609 -4.113 1 84.81 697 VAL A N 1
ATOM 5664 C CA . VAL A 1 697 ? 5.891 -30.234 -3.818 1 84.81 697 VAL A CA 1
ATOM 5665 C C . VAL A 1 697 ? 6.836 -31.328 -4.324 1 84.81 697 VAL A C 1
ATOM 5667 O O . VAL A 1 697 ? 7.879 -31.031 -4.906 1 84.81 697 VAL A O 1
ATOM 5670 N N . ARG A 1 698 ? 6.441 -32.531 -4.266 1 81.88 698 ARG A N 1
ATOM 5671 C CA . ARG A 1 698 ? 7.273 -33.656 -4.699 1 81.88 698 ARG A CA 1
ATOM 5672 C C . ARG A 1 698 ? 7.266 -33.781 -6.219 1 81.88 698 ARG A C 1
ATOM 5674 O O . ARG A 1 698 ? 8.305 -34.062 -6.824 1 81.88 698 ARG A O 1
ATOM 5681 N N . SER A 1 699 ? 6.129 -33.562 -6.711 1 80.56 699 SER A N 1
ATOM 5682 C CA . SER A 1 699 ? 6.027 -33.594 -8.164 1 80.56 699 SER A CA 1
ATOM 5683 C C . SER A 1 699 ? 6.836 -32.5 -8.812 1 80.56 699 SER A C 1
ATOM 5685 O O . SER A 1 699 ? 7.508 -32.719 -9.828 1 80.56 699 SER A O 1
ATOM 5687 N N . THR A 1 700 ? 6.805 -31.312 -8.242 1 84.12 700 THR A N 1
ATOM 5688 C CA . THR A 1 700 ? 7.551 -30.188 -8.781 1 84.12 700 THR A CA 1
ATOM 5689 C C . THR A 1 700 ? 9.055 -30.406 -8.625 1 84.12 700 THR A C 1
ATOM 5691 O O . THR A 1 700 ? 9.828 -30.078 -9.523 1 84.12 700 THR A O 1
ATOM 5694 N N . ALA A 1 701 ? 9.453 -30.938 -7.508 1 82.62 701 ALA A N 1
ATOM 5695 C CA . ALA A 1 701 ? 10.867 -31.234 -7.309 1 82.62 701 ALA A CA 1
ATOM 5696 C C . ALA A 1 701 ? 11.352 -32.281 -8.328 1 82.62 701 ALA A C 1
ATOM 5698 O O . ALA A 1 701 ? 12.453 -32.125 -8.867 1 82.62 701 ALA A O 1
ATOM 5699 N N . PHE A 1 702 ? 10.539 -33.188 -8.609 1 78.5 702 PHE A N 1
ATOM 5700 C CA . PHE A 1 702 ? 10.883 -34.219 -9.586 1 78.5 702 PHE A CA 1
ATOM 5701 C C . PHE A 1 702 ? 10.961 -33.625 -10.992 1 78.5 702 PHE A C 1
ATOM 5703 O O . PHE A 1 702 ? 11.852 -33.969 -11.766 1 78.5 702 PHE A O 1
ATOM 5710 N N . GLN A 1 703 ? 10.07 -32.781 -11.273 1 81.19 703 GLN A N 1
ATOM 5711 C CA . GLN A 1 703 ? 10.078 -32.125 -12.578 1 81.19 703 GLN A CA 1
ATOM 5712 C C . GLN A 1 703 ? 11.305 -31.25 -12.75 1 81.19 703 GLN A C 1
ATOM 5714 O O . GLN A 1 703 ? 11.93 -31.234 -13.812 1 81.19 703 GLN A O 1
ATOM 5719 N N . LEU A 1 704 ? 11.672 -30.578 -11.719 1 83.12 704 LEU A N 1
ATOM 5720 C CA . LEU A 1 704 ? 12.812 -29.672 -11.758 1 83.12 704 LEU A CA 1
ATOM 5721 C C . LEU A 1 704 ? 14.109 -30.453 -11.938 1 83.12 704 LEU A C 1
ATOM 5723 O O . LEU A 1 704 ? 15.023 -30 -12.641 1 83.12 704 LEU A O 1
ATOM 5727 N N . ALA A 1 705 ? 14.148 -31.625 -11.414 1 81 705 ALA A N 1
ATOM 5728 C CA . ALA A 1 705 ? 15.406 -32.375 -11.383 1 81 705 ALA A CA 1
ATOM 5729 C C . ALA A 1 705 ? 15.516 -33.312 -12.594 1 81 705 ALA A C 1
ATOM 5731 O O . ALA A 1 705 ? 16.609 -33.5 -13.141 1 81 705 ALA A O 1
ATOM 5732 N N . TYR A 1 706 ? 14.32 -33.844 -13.039 1 77.88 706 TYR A N 1
ATOM 5733 C CA . TYR A 1 706 ? 14.477 -34.969 -13.969 1 77.88 706 TYR A CA 1
ATOM 5734 C C . TYR A 1 706 ? 13.648 -34.75 -15.227 1 77.88 706 TYR A C 1
ATOM 5736 O O . TYR A 1 706 ? 14 -35.25 -16.297 1 77.88 706 TYR A O 1
ATOM 5744 N N . ALA A 1 707 ? 12.633 -34.031 -15.164 1 78.38 707 ALA A N 1
ATOM 5745 C CA . ALA A 1 707 ? 11.688 -34.031 -16.281 1 78.38 707 ALA A CA 1
ATOM 5746 C C . ALA A 1 707 ? 11.781 -32.719 -17.078 1 78.38 707 ALA A C 1
ATOM 5748 O O . ALA A 1 707 ? 11.133 -32.562 -18.109 1 78.38 707 ALA A O 1
ATOM 5749 N N . SER A 1 708 ? 12.547 -31.844 -16.609 1 85.69 708 SER A N 1
ATOM 5750 C CA . SER A 1 708 ? 12.688 -30.562 -17.312 1 85.69 708 SER A CA 1
ATOM 5751 C C . SER A 1 708 ? 14.148 -30.203 -17.531 1 85.69 708 SER A C 1
ATOM 5753 O O . SER A 1 708 ? 15.031 -30.75 -16.859 1 85.69 708 SER A O 1
ATOM 5755 N N . ALA A 1 709 ? 14.289 -29.391 -18.578 1 88.62 709 ALA A N 1
ATOM 5756 C CA . ALA A 1 709 ? 15.625 -28.844 -18.766 1 88.62 709 ALA A CA 1
ATOM 5757 C C . ALA A 1 709 ? 15.977 -27.859 -17.672 1 88.62 709 ALA A C 1
ATOM 5759 O O . ALA A 1 709 ? 15.109 -27.141 -17.156 1 88.62 709 ALA A O 1
ATOM 5760 N N . ARG A 1 710 ? 17.172 -27.875 -17.312 1 90.25 710 ARG A N 1
ATOM 5761 C CA . ARG A 1 710 ? 17.625 -26.953 -16.281 1 90.25 710 ARG A CA 1
ATOM 5762 C C . ARG A 1 710 ? 17.594 -25.516 -16.781 1 90.25 710 ARG A C 1
ATOM 5764 O O . ARG A 1 710 ? 17.984 -25.234 -17.922 1 90.25 710 ARG A O 1
ATOM 5771 N N . ARG A 1 711 ? 17.047 -24.656 -16.078 1 89.75 711 ARG A N 1
ATOM 5772 C CA . ARG A 1 711 ? 16.984 -23.25 -16.438 1 89.75 711 ARG A CA 1
ATOM 5773 C C . ARG A 1 711 ? 18.094 -22.453 -15.75 1 89.75 711 ARG A C 1
ATOM 5775 O O . ARG A 1 711 ? 18.609 -22.875 -14.711 1 89.75 711 ARG A O 1
ATOM 5782 N N . VAL A 1 712 ? 18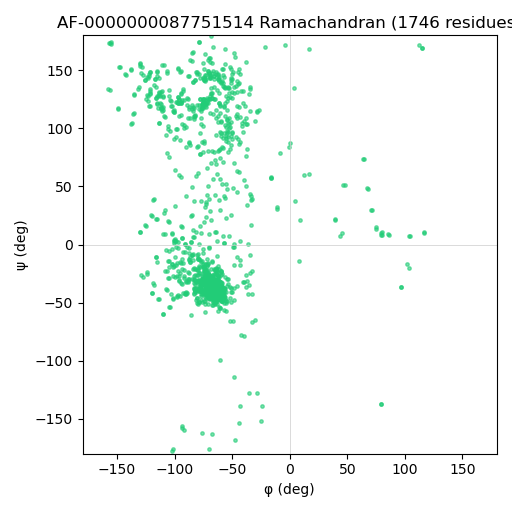.5 -21.375 -16.422 1 91 712 VAL A N 1
ATOM 5783 C CA . VAL A 1 712 ? 19.438 -20.469 -15.766 1 91 712 VAL A CA 1
ATOM 5784 C C . VAL A 1 712 ? 18.812 -19.891 -14.5 1 91 712 VAL A C 1
ATOM 5786 O O . VAL A 1 712 ? 17.703 -19.344 -14.547 1 91 712 VAL A O 1
ATOM 5789 N N . PRO A 1 713 ? 19.469 -20.125 -13.367 1 90.69 713 PRO A N 1
ATOM 5790 C CA . PRO A 1 713 ? 18.922 -19.625 -12.102 1 90.69 713 PRO A CA 1
ATOM 5791 C C . PRO A 1 713 ? 18.625 -18.125 -12.141 1 90.69 713 PRO A C 1
ATOM 5793 O O . PRO A 1 713 ? 19.391 -17.359 -12.734 1 90.69 713 PRO A O 1
ATOM 5796 N N . GLN A 1 714 ? 17.484 -17.812 -11.641 1 86.81 714 GLN A N 1
ATOM 5797 C CA . GLN A 1 714 ? 17.062 -16.406 -11.602 1 86.81 714 GLN A CA 1
ATOM 5798 C C . GLN A 1 714 ? 16.875 -15.93 -10.164 1 86.81 714 GLN A C 1
ATOM 5800 O O . GLN A 1 714 ? 16.391 -16.672 -9.32 1 86.81 714 GLN A O 1
ATOM 5805 N N . ARG A 1 715 ? 17.281 -14.68 -10 1 84.38 715 ARG A N 1
ATOM 5806 C CA . ARG A 1 715 ? 17.078 -14.055 -8.695 1 84.38 715 ARG A CA 1
ATOM 5807 C C . ARG A 1 715 ? 15.75 -13.305 -8.656 1 84.38 715 ARG A C 1
ATOM 5809 O O . ARG A 1 715 ? 15.352 -12.688 -9.648 1 84.38 715 ARG A O 1
ATOM 5816 N N . THR A 1 716 ? 15.031 -13.531 -7.641 1 86.56 716 THR A N 1
ATOM 5817 C CA . THR A 1 716 ? 13.766 -12.812 -7.5 1 86.56 716 THR A CA 1
ATOM 5818 C C . THR A 1 716 ? 13.508 -12.445 -6.043 1 86.56 716 THR A C 1
ATOM 5820 O O . THR A 1 716 ? 13.922 -13.172 -5.133 1 86.56 716 THR A O 1
ATOM 5823 N N . SER A 1 717 ? 12.867 -11.281 -5.844 1 86.94 717 SER A N 1
ATOM 5824 C CA . SER A 1 717 ? 12.594 -10.805 -4.492 1 86.94 717 SER A CA 1
ATOM 5825 C C . SER A 1 717 ? 11.195 -11.203 -4.035 1 86.94 717 SER A C 1
ATOM 5827 O O . SER A 1 717 ? 10.891 -11.164 -2.842 1 86.94 717 SER A O 1
ATOM 5829 N N . SER A 1 718 ? 10.391 -11.594 -4.965 1 89.12 718 SER A N 1
ATOM 5830 C CA . SER A 1 718 ? 9.008 -11.922 -4.617 1 89.12 718 SER A CA 1
ATOM 5831 C C . SER A 1 718 ? 8.398 -12.898 -5.621 1 89.12 718 SER A C 1
ATOM 5833 O O . SER A 1 718 ? 9.039 -13.25 -6.613 1 89.12 718 SER A O 1
ATOM 5835 N N . ILE A 1 719 ? 7.184 -13.367 -5.293 1 90.69 719 ILE A N 1
ATOM 5836 C CA . ILE A 1 719 ? 6.484 -14.281 -6.191 1 90.69 719 ILE A CA 1
ATOM 5837 C C . ILE A 1 719 ? 5.754 -13.484 -7.273 1 90.69 719 ILE A C 1
ATOM 5839 O O . ILE A 1 719 ? 4.953 -14.039 -8.023 1 90.69 719 ILE A O 1
ATOM 5843 N N . GLY A 1 720 ? 6 -12.242 -7.266 1 87.62 720 GLY A N 1
ATOM 5844 C CA . GLY A 1 720 ? 5.496 -11.406 -8.344 1 87.62 720 GLY A CA 1
ATOM 5845 C C . GLY A 1 720 ? 4.031 -11.047 -8.18 1 87.62 720 GLY A C 1
ATOM 5846 O O . GLY A 1 720 ? 3.582 -10.727 -7.078 1 87.62 720 GLY A O 1
ATOM 5847 N N . SER A 1 721 ? 3.26 -11.102 -9.258 1 90.38 721 SER A N 1
ATOM 5848 C CA . SER A 1 721 ? 1.867 -10.664 -9.305 1 90.38 721 SER A CA 1
ATOM 5849 C C . SER A 1 721 ? 0.958 -11.648 -8.57 1 90.38 721 SER A C 1
ATOM 5851 O O . SER A 1 721 ? -0.171 -11.305 -8.211 1 90.38 721 SER A O 1
ATOM 5853 N N . TRP A 1 722 ? 1.44 -12.812 -8.328 1 93.94 722 TRP A N 1
ATOM 5854 C CA . TRP A 1 722 ? 0.63 -13.828 -7.664 1 93.94 722 TRP A CA 1
ATOM 5855 C C . TRP A 1 722 ? 0.227 -13.375 -6.266 1 93.94 722 TRP A C 1
ATOM 5857 O O . TRP A 1 722 ? -0.818 -13.781 -5.754 1 93.94 722 TRP A O 1
ATOM 5867 N N . ASN A 1 723 ? 1.083 -12.5 -5.676 1 93.81 723 ASN A N 1
ATOM 5868 C CA . ASN A 1 723 ? 0.708 -11.922 -4.391 1 93.81 723 ASN A CA 1
ATOM 5869 C C . ASN A 1 723 ? -0.572 -11.102 -4.492 1 93.81 723 ASN A C 1
ATOM 5871 O O . ASN A 1 723 ? -1.449 -11.195 -3.633 1 93.81 723 ASN A O 1
ATOM 5875 N N . MET A 1 724 ? -0.664 -10.43 -5.539 1 92 724 MET A N 1
ATOM 5876 C CA . MET A 1 724 ? -1.84 -9.594 -5.754 1 92 724 MET A CA 1
ATOM 5877 C C . MET A 1 724 ? -3.074 -10.445 -6.027 1 92 724 MET A C 1
ATOM 5879 O O . MET A 1 724 ? -4.168 -10.133 -5.555 1 92 724 MET A O 1
ATOM 5883 N N . PHE A 1 725 ? -2.9 -11.531 -6.734 1 95.56 725 PHE A N 1
ATOM 5884 C CA . PHE A 1 725 ? -4.023 -12.398 -7.062 1 95.56 725 PHE A CA 1
ATOM 5885 C C . PHE A 1 725 ? -4.527 -13.125 -5.82 1 95.56 725 PHE A C 1
ATOM 5887 O O . PHE A 1 725 ? -5.734 -13.289 -5.637 1 95.56 725 PHE A O 1
ATOM 5894 N N . LEU A 1 726 ? -3.613 -13.508 -5 1 96.62 726 LEU A N 1
ATOM 5895 C CA . LEU A 1 726 ? -3.998 -14.141 -3.744 1 96.62 726 LEU A CA 1
ATOM 5896 C C . LEU A 1 726 ? -4.773 -13.172 -2.859 1 96.62 726 LEU A C 1
ATOM 5898 O O . LEU A 1 726 ? -5.77 -13.547 -2.238 1 96.62 726 LEU A O 1
ATOM 5902 N N . LYS A 1 727 ? -4.32 -11.945 -2.855 1 94.25 727 LYS A N 1
ATOM 5903 C CA . LYS A 1 727 ? -5.02 -10.922 -2.088 1 94.25 727 LYS A CA 1
ATOM 5904 C C . LYS A 1 727 ? -6.418 -10.68 -2.643 1 94.25 727 LYS A C 1
ATOM 5906 O O . LYS A 1 727 ? -7.379 -10.555 -1.883 1 94.25 727 LYS A O 1
ATOM 5911 N N . PHE A 1 728 ? -6.527 -10.672 -3.902 1 93 728 PHE A N 1
ATOM 5912 C CA . PHE A 1 728 ? -7.82 -10.484 -4.551 1 93 728 PHE A CA 1
ATOM 5913 C C . PHE A 1 728 ? -8.766 -11.633 -4.223 1 93 728 PHE A C 1
ATOM 5915 O O . PHE A 1 728 ? -9.922 -11.414 -3.865 1 93 728 PHE A O 1
ATOM 5922 N N . ASN A 1 729 ? -8.203 -12.789 -4.305 1 95.56 729 ASN A N 1
ATOM 5923 C CA . ASN A 1 729 ? -9 -13.961 -3.971 1 95.56 729 ASN A CA 1
ATOM 5924 C C . ASN A 1 729 ? -9.5 -13.914 -2.529 1 95.56 729 ASN A C 1
ATOM 5926 O O . ASN A 1 729 ? -10.641 -14.281 -2.25 1 95.56 729 ASN A O 1
ATOM 5930 N N . ASN A 1 730 ? -8.641 -13.453 -1.722 1 96.19 730 ASN A N 1
ATOM 5931 C CA . ASN A 1 730 ? -8.984 -13.414 -0.306 1 96.19 730 ASN A CA 1
ATOM 5932 C C . ASN A 1 730 ? -10.117 -12.422 -0.037 1 96.19 730 ASN A C 1
ATOM 5934 O O . ASN A 1 730 ? -11.102 -12.766 0.629 1 96.19 730 ASN A O 1
ATOM 5938 N N . ILE A 1 731 ? -10.07 -11.242 -0.559 1 93.81 731 ILE A N 1
ATOM 5939 C CA . ILE A 1 731 ? -11.117 -10.242 -0.352 1 93.81 731 ILE A CA 1
ATOM 5940 C C . ILE A 1 731 ? -12.414 -10.719 -0.994 1 93.81 731 ILE A C 1
ATOM 5942 O O . ILE A 1 731 ? -13.492 -10.578 -0.409 1 93.81 731 ILE A O 1
ATOM 5946 N N . TRP A 1 732 ? -12.258 -11.305 -2.16 1 93.62 732 TRP A N 1
ATOM 5947 C CA . TRP A 1 732 ? -13.422 -11.836 -2.867 1 93.62 732 TRP A CA 1
ATOM 5948 C C . TRP A 1 732 ? -14.086 -12.945 -2.061 1 93.62 732 TRP A C 1
ATOM 5950 O O . TRP A 1 732 ? -15.312 -13.023 -2.008 1 93.62 732 TRP A O 1
ATOM 5960 N N . ALA A 1 733 ? -13.289 -13.719 -1.452 1 96.94 733 ALA A N 1
ATOM 5961 C CA . ALA A 1 733 ? -13.797 -14.852 -0.677 1 96.94 733 ALA A CA 1
ATOM 5962 C C . ALA A 1 733 ? -14.641 -14.367 0.5 1 96.94 733 ALA A C 1
ATOM 5964 O O . ALA A 1 733 ? -15.602 -15.031 0.893 1 96.94 733 ALA A O 1
ATOM 5965 N N . ILE A 1 734 ? -14.375 -13.203 1.069 1 96.06 734 ILE A N 1
ATOM 5966 C CA . ILE A 1 734 ? -15.156 -12.656 2.174 1 96.06 734 ILE A CA 1
ATOM 5967 C C . ILE A 1 734 ? -16.594 -12.406 1.717 1 96.06 734 ILE A C 1
ATOM 5969 O O . ILE A 1 734 ? -17.547 -12.844 2.369 1 96.06 734 ILE A O 1
ATOM 5973 N N . PHE A 1 735 ? -16.734 -11.844 0.563 1 93.88 735 PHE A N 1
ATOM 5974 C CA . PHE A 1 735 ? -18.062 -11.531 0.029 1 93.88 735 PHE A CA 1
ATOM 5975 C C . PHE A 1 735 ? -18.812 -12.812 -0.332 1 93.88 735 PHE A C 1
ATOM 5977 O O . PHE A 1 735 ? -20 -12.938 -0.052 1 93.88 735 PHE A O 1
ATOM 5984 N N . ILE A 1 736 ? -18.062 -13.742 -0.889 1 95 736 ILE A N 1
ATOM 5985 C CA . ILE A 1 736 ? -18.688 -14.969 -1.359 1 95 736 ILE A CA 1
ATOM 5986 C C . ILE A 1 736 ? -19.172 -15.789 -0.166 1 95 736 ILE A C 1
ATOM 5988 O O . ILE A 1 736 ? -20.297 -16.312 -0.182 1 95 736 ILE A O 1
ATOM 5992 N N . ASN A 1 737 ? -18.422 -15.898 0.86 1 96.75 737 ASN A N 1
ATOM 5993 C CA . ASN A 1 737 ? -18.812 -16.672 2.027 1 96.75 737 ASN A CA 1
ATOM 5994 C C . ASN A 1 737 ? -20.047 -16.062 2.709 1 96.75 737 ASN A C 1
ATOM 5996 O O . ASN A 1 737 ? -20.969 -16.781 3.098 1 96.75 737 ASN A O 1
ATOM 6000 N N . ILE A 1 738 ? -20.109 -14.781 2.814 1 96.38 738 ILE A N 1
ATOM 6001 C CA . ILE A 1 738 ? -21.25 -14.125 3.428 1 96.38 738 ILE A CA 1
ATOM 6002 C C . ILE A 1 738 ? -22.484 -14.328 2.555 1 96.38 738 ILE A C 1
ATOM 6004 O O . ILE A 1 738 ? -23.578 -14.602 3.064 1 96.38 738 ILE A O 1
ATOM 6008 N N . ALA A 1 739 ? -22.266 -14.242 1.266 1 94.44 739 ALA A N 1
ATOM 6009 C CA . ALA A 1 739 ? -23.375 -14.461 0.335 1 94.44 739 ALA A CA 1
ATOM 6010 C C . ALA A 1 739 ? -23.875 -15.898 0.397 1 94.44 739 ALA A C 1
ATOM 6012 O O . ALA A 1 739 ? -25.078 -16.156 0.356 1 94.44 739 ALA A O 1
ATOM 6013 N N . LEU A 1 740 ? -22.969 -16.828 0.498 1 94.12 740 LEU A N 1
ATOM 6014 C CA . LEU A 1 740 ? -23.344 -18.234 0.591 1 94.12 740 LEU A CA 1
ATOM 6015 C C . LEU A 1 740 ? -24.125 -18.5 1.876 1 94.12 740 LEU A C 1
ATOM 6017 O O . LEU A 1 740 ? -25.156 -19.188 1.854 1 94.12 740 LEU A O 1
ATOM 6021 N N . ILE A 1 741 ? -23.75 -17.953 2.955 1 94.5 741 ILE A N 1
ATOM 6022 C CA . ILE A 1 741 ? -24.375 -18.172 4.258 1 94.5 741 ILE A CA 1
ATOM 6023 C C . ILE A 1 741 ? -25.75 -17.516 4.289 1 94.5 741 ILE A C 1
ATOM 6025 O O . ILE A 1 741 ? -26.719 -18.125 4.77 1 94.5 741 ILE A O 1
ATOM 6029 N N . CYS A 1 742 ? -25.875 -16.391 3.709 1 92.94 742 CYS A N 1
ATOM 6030 C CA . CYS A 1 742 ? -27.109 -15.617 3.842 1 92.94 742 CYS A CA 1
ATOM 6031 C C . CYS A 1 742 ? -28.109 -16.016 2.773 1 92.94 742 CYS A C 1
ATOM 6033 O O . CYS A 1 742 ? -29.328 -16.031 3.029 1 92.94 742 CYS A O 1
ATOM 6035 N N . TYR A 1 743 ? -27.609 -16.406 1.601 1 88.19 743 TYR A N 1
ATOM 6036 C CA . TYR A 1 743 ? -28.578 -16.422 0.507 1 88.19 743 TYR A CA 1
ATOM 6037 C C . TYR A 1 743 ? -28.641 -17.797 -0.154 1 88.19 743 TYR A C 1
ATOM 6039 O O . TYR A 1 743 ? -29.641 -18.141 -0.785 1 88.19 743 TYR A O 1
ATOM 6047 N N . ALA A 1 744 ? -27.594 -18.578 -0.045 1 88 744 ALA A N 1
ATOM 6048 C CA . ALA A 1 744 ? -27.562 -19.734 -0.935 1 88 744 ALA A CA 1
ATOM 6049 C C . ALA A 1 744 ? -27.562 -21.031 -0.139 1 88 744 ALA A C 1
ATOM 6051 O O . ALA A 1 744 ? -28.141 -22.031 -0.574 1 88 744 ALA A O 1
ATOM 6052 N N . SER A 1 745 ? -26.969 -21.172 0.989 1 87.31 745 SER A N 1
ATOM 6053 C CA . SER A 1 745 ? -26.703 -22.453 1.639 1 87.31 745 SER A CA 1
ATOM 6054 C C . SER A 1 745 ? -27.797 -22.797 2.652 1 87.31 745 SER A C 1
ATOM 6056 O O . SER A 1 745 ? -28 -23.969 2.975 1 87.31 745 SER A O 1
ATOM 6058 N N . GLY A 1 746 ? -28.547 -21.828 3.221 1 87.56 746 GLY A N 1
ATOM 6059 C CA . GLY A 1 746 ? -29.516 -22.078 4.277 1 87.56 746 GLY A CA 1
ATOM 6060 C C . GLY A 1 746 ? -28.875 -22.203 5.648 1 87.56 746 GLY A C 1
ATOM 6061 O O . GLY A 1 746 ? -29.547 -22.547 6.621 1 87.56 746 GLY A O 1
ATOM 6062 N N . LEU A 1 747 ? -27.594 -21.906 5.711 1 90.5 747 LEU A N 1
ATOM 6063 C CA . LEU A 1 747 ? -26.875 -21.953 6.98 1 90.5 747 LEU A CA 1
ATOM 6064 C C . LEU A 1 747 ? -27.375 -20.891 7.941 1 90.5 747 LEU A C 1
ATOM 6066 O O . LEU A 1 747 ? -27.344 -21.078 9.156 1 90.5 747 LEU A O 1
ATOM 6070 N N . LEU A 1 748 ? -27.859 -19.812 7.414 1 91.88 748 LEU A N 1
ATOM 6071 C CA . LEU A 1 748 ? -28.344 -18.703 8.234 1 91.88 748 LEU A CA 1
ATOM 6072 C C . LEU A 1 748 ? -29.531 -19.141 9.086 1 91.88 748 LEU A C 1
ATOM 6074 O O . LEU A 1 748 ? -29.688 -18.672 10.219 1 91.88 748 LEU A O 1
ATOM 6078 N N . GLU A 1 749 ? -30.375 -20.141 8.594 1 90.62 749 GLU A N 1
ATOM 6079 C CA . GLU A 1 749 ? -31.562 -20.641 9.281 1 90.62 749 GLU A CA 1
ATOM 6080 C C . GLU A 1 749 ? -31.203 -21.344 10.578 1 90.62 749 GLU A C 1
ATOM 6082 O O . GLU A 1 749 ? -31.984 -21.359 11.531 1 90.62 749 GLU A O 1
ATOM 6087 N N . SER A 1 750 ? -30.016 -21.844 10.648 1 89.19 750 SER A N 1
ATOM 6088 C CA . SER A 1 750 ? -29.594 -22.578 11.844 1 89.19 750 SER A CA 1
ATOM 6089 C C . SER A 1 750 ? -29.406 -21.641 13.031 1 89.19 750 SER A C 1
ATOM 6091 O O . SER A 1 750 ? -29.406 -22.078 14.18 1 89.19 750 SER A O 1
ATOM 6093 N N . PHE A 1 751 ? -29.297 -20.359 12.766 1 91.62 751 PHE A N 1
ATOM 6094 C CA . PHE A 1 751 ? -29.078 -19.391 13.836 1 91.62 751 PHE A CA 1
ATOM 6095 C C . PHE A 1 751 ? -30.406 -18.859 14.359 1 91.62 751 PHE A C 1
ATOM 6097 O O . PHE A 1 751 ? -30.438 -18.125 15.352 1 91.62 751 PHE A O 1
ATOM 6104 N N . TYR A 1 752 ? -31.422 -19.281 13.641 1 88.94 752 TYR A N 1
ATOM 6105 C CA . TYR A 1 752 ? -32.781 -18.969 14.07 1 88.94 752 TYR A CA 1
ATOM 6106 C C . TYR A 1 752 ? -33.531 -20.234 14.477 1 88.94 752 TYR A C 1
ATOM 6108 O O . TYR A 1 752 ? -33.906 -21.031 13.625 1 88.94 752 TYR A O 1
ATOM 6116 N N . SER A 1 753 ? -33.719 -20.484 15.703 1 82 753 SER A N 1
ATOM 6117 C CA . SER A 1 753 ? -34.25 -21.734 16.25 1 82 753 SER A CA 1
ATOM 6118 C C . SER A 1 753 ? -35.594 -22.078 15.602 1 82 753 SER A C 1
ATOM 6120 O O . SER A 1 753 ? -35.844 -23.25 15.297 1 82 753 SER A O 1
ATOM 6122 N N . ASP A 1 754 ? -36.406 -21.078 15.289 1 80.56 754 ASP A N 1
ATOM 6123 C CA . ASP A 1 754 ? -37.719 -21.344 14.719 1 80.56 754 ASP A CA 1
ATOM 6124 C C . ASP A 1 754 ? -37.625 -21.812 13.266 1 80.56 754 ASP A C 1
ATOM 6126 O O . ASP A 1 754 ? -38.375 -22.688 12.836 1 80.56 754 ASP A O 1
ATOM 6130 N N . CYS A 1 755 ? -36.688 -21.312 12.562 1 80.38 755 CYS A N 1
ATOM 6131 C CA . CYS A 1 755 ? -36.5 -21.672 11.156 1 80.38 755 CYS A CA 1
ATOM 6132 C C . CYS A 1 755 ? -35.875 -23.047 11.016 1 80.38 755 CYS A C 1
ATOM 6134 O O . CYS A 1 755 ? -36.219 -23.797 10.102 1 80.38 755 CYS A O 1
ATOM 6136 N N . TYR A 1 756 ? -35.031 -23.406 11.953 1 73.06 756 TYR A N 1
ATOM 6137 C CA . TYR A 1 756 ? -34.344 -24.703 11.875 1 73.06 756 TYR A CA 1
ATOM 6138 C C . TYR A 1 756 ? -35.312 -25.844 12.109 1 73.06 756 TYR A C 1
ATOM 6140 O O . TYR A 1 756 ? -35.219 -26.875 11.438 1 73.06 756 TYR A O 1
ATOM 6148 N N . LEU A 1 757 ? -36.219 -25.641 12.984 1 63.22 757 LEU A N 1
ATOM 6149 C CA . LEU A 1 757 ? -37.219 -26.672 13.312 1 63.22 757 LEU A CA 1
ATOM 6150 C C . LEU A 1 757 ? -38.125 -26.938 12.125 1 63.22 757 LEU A C 1
ATOM 6152 O O . LEU A 1 757 ? -38.562 -28.078 11.914 1 63.22 757 LEU A O 1
ATOM 6156 N N . SER A 1 758 ? -38.281 -25.922 11.391 1 62.31 758 SER A N 1
ATOM 6157 C CA . SER A 1 758 ? -39.156 -26.078 10.227 1 62.31 758 SER A CA 1
ATOM 6158 C C . SER A 1 758 ? -38.438 -26.844 9.109 1 62.31 758 SER A C 1
ATOM 6160 O O . SER A 1 758 ? -39.094 -27.422 8.242 1 62.31 758 SER A O 1
ATOM 6162 N N . LEU A 1 759 ? -37.156 -26.781 9.062 1 59.31 759 LEU A N 1
ATOM 6163 C CA . LEU A 1 759 ? -36.375 -27.469 8.047 1 59.31 759 LEU A CA 1
ATOM 6164 C C . LEU A 1 759 ? -36.375 -28.984 8.266 1 59.31 759 LEU A C 1
ATOM 6166 O O . LEU A 1 759 ? -36.219 -29.75 7.316 1 59.31 759 LEU A O 1
ATOM 6170 N N . GLY A 1 760 ? -36.625 -29.422 9.625 1 53.19 760 GLY A N 1
ATOM 6171 C CA . GLY A 1 760 ? -36.562 -30.812 10.031 1 53.19 760 GLY A CA 1
ATOM 6172 C C . GLY A 1 760 ? -37.531 -31.703 9.289 1 53.19 760 GLY A C 1
ATOM 6173 O O . GLY A 1 760 ? -37.438 -32.938 9.352 1 53.19 760 GLY A O 1
ATOM 6174 N N . GLN A 1 761 ? -38.812 -31.234 9.078 1 45.06 761 GLN A N 1
ATOM 6175 C CA . GLN A 1 761 ? -39.688 -32.281 8.586 1 45.06 761 GLN A CA 1
ATOM 6176 C C . GLN A 1 761 ? -39.156 -32.875 7.289 1 45.06 761 GLN A C 1
ATOM 6178 O O . GLN A 1 761 ? -39.906 -33.344 6.445 1 45.06 761 GLN A O 1
ATOM 6183 N N . ILE A 1 762 ? -38.062 -32.469 7.016 1 41.59 762 ILE A N 1
ATOM 6184 C CA . ILE A 1 762 ? -37.656 -33.125 5.781 1 41.59 762 ILE A CA 1
ATOM 6185 C C . ILE A 1 762 ? -37.375 -34.594 6.039 1 41.59 762 ILE A C 1
ATOM 6187 O O . ILE A 1 762 ? -36.969 -35 7.145 1 41.59 762 ILE A O 1
ATOM 6191 N N . GLY A 1 763 ? -37.625 -35.531 5.086 1 38.19 763 GLY A N 1
ATOM 6192 C CA . GLY A 1 763 ? -37.781 -36.969 5.066 1 38.19 763 GLY A CA 1
ATOM 6193 C C . GLY A 1 763 ? -36.625 -37.688 5.77 1 38.19 763 GLY A C 1
ATOM 6194 O O . GLY A 1 763 ? -35.562 -37.094 5.957 1 38.19 763 GLY A O 1
ATOM 6195 N N . TYR A 1 764 ? -36.938 -38.938 6.359 1 33.88 764 TYR A N 1
ATOM 6196 C CA . TYR A 1 764 ? -36.406 -40 7.199 1 33.88 764 TYR A CA 1
ATOM 6197 C C . TYR A 1 764 ? -34.906 -40.156 6.977 1 33.88 764 TYR A C 1
ATOM 6199 O O . TYR A 1 764 ? -34.125 -40.344 7.93 1 33.88 764 TYR A O 1
ATOM 6207 N N . GLY A 1 765 ? -34.25 -40.594 5.809 1 38.12 765 GLY A N 1
ATOM 6208 C CA . GLY A 1 765 ? -33 -41.25 5.566 1 38.12 765 GLY A CA 1
ATOM 6209 C C . GLY A 1 765 ? -31.812 -40.281 5.586 1 38.12 765 GLY A C 1
ATOM 6210 O O . GLY A 1 765 ? -30.656 -40.719 5.449 1 38.12 765 GLY A O 1
ATOM 6211 N N . GLU A 1 766 ? -31.891 -38.969 5.391 1 50.09 766 GLU A N 1
ATOM 6212 C CA . GLU A 1 766 ? -30.734 -38.094 5.172 1 50.09 766 GLU A CA 1
ATOM 6213 C C . GLU A 1 766 ? -30.312 -37.406 6.465 1 50.09 766 GLU A C 1
ATOM 6215 O O . GLU A 1 766 ? -31.141 -36.812 7.152 1 50.09 766 GLU A O 1
ATOM 6220 N N . HIS A 1 767 ? -29.234 -37.938 7.191 1 56.22 767 HIS A N 1
ATOM 6221 C CA . HIS A 1 767 ? -28.641 -37.5 8.453 1 56.22 767 HIS A CA 1
ATOM 6222 C C . HIS A 1 767 ? -28.422 -36 8.477 1 56.22 767 HIS A C 1
ATOM 6224 O O . HIS A 1 767 ? -28.516 -35.375 9.539 1 56.22 767 HIS A O 1
ATOM 6230 N N . LEU A 1 768 ? -28.078 -35.344 7.422 1 64 768 LEU A N 1
ATOM 6231 C CA . LEU A 1 768 ? -27.875 -33.875 7.445 1 64 768 LEU A CA 1
ATOM 6232 C C . LEU A 1 768 ? -28.891 -33.188 6.562 1 64 768 LEU A C 1
ATOM 6234 O O . LEU A 1 768 ? -29.234 -33.656 5.477 1 64 768 LEU A O 1
ATOM 6238 N N . PRO A 1 769 ? -29.578 -32.25 7.137 1 69.56 769 PRO A N 1
ATOM 6239 C CA . PRO A 1 769 ? -30.5 -31.469 6.305 1 69.56 769 PRO A CA 1
ATOM 6240 C C . PRO A 1 769 ? -29.828 -30.922 5.047 1 69.56 769 PRO A C 1
ATOM 6242 O O . PRO A 1 769 ? -28.625 -30.688 5.035 1 69.56 769 PRO A O 1
ATOM 6245 N N . PRO A 1 770 ? -30.609 -30.891 3.916 1 74.81 770 PRO A N 1
ATOM 6246 C CA . PRO A 1 770 ? -30.047 -30.328 2.684 1 74.81 770 PRO A CA 1
ATOM 6247 C C . PRO A 1 770 ? -29.672 -28.859 2.822 1 74.81 770 PRO A C 1
ATOM 6249 O O . PRO A 1 770 ? -30.328 -28.125 3.564 1 74.81 770 PRO A O 1
ATOM 6252 N N . LEU A 1 771 ? -28.609 -28.453 2.238 1 80.38 771 LEU A N 1
ATOM 6253 C CA . LEU A 1 771 ? -28.172 -27.062 2.229 1 80.38 771 LEU A CA 1
ATOM 6254 C C . LEU A 1 771 ? -28.969 -26.25 1.228 1 80.38 771 LEU A C 1
ATOM 6256 O O . LEU A 1 771 ? -28.5 -25.984 0.114 1 80.38 771 LEU A O 1
ATOM 6260 N N . VAL A 1 772 ? -30.219 -25.875 1.593 1 78.06 772 VAL A N 1
ATOM 6261 C CA . VAL A 1 772 ? -31.125 -25.062 0.785 1 78.06 772 VAL A CA 1
ATOM 6262 C C . VAL A 1 772 ? -31.703 -23.922 1.626 1 78.06 772 VAL A C 1
ATOM 6264 O O . VAL A 1 772 ? -32.062 -24.125 2.785 1 78.06 772 VAL A O 1
ATOM 6267 N N . PRO A 1 773 ? -31.719 -22.766 1.057 1 84.31 773 PRO A N 1
ATOM 6268 C CA . PRO A 1 773 ? -32.281 -21.641 1.808 1 84.31 773 PRO A CA 1
ATOM 6269 C C . PRO A 1 773 ? -33.812 -21.688 1.889 1 84.31 773 PRO A C 1
ATOM 6271 O O . PRO A 1 773 ? -34.438 -22.188 0.972 1 84.31 773 PRO A O 1
ATOM 6274 N N . ASN A 1 774 ? -34.375 -21.312 3.02 1 83.06 774 ASN A N 1
ATOM 6275 C CA . ASN A 1 774 ? -35.812 -21.219 3.217 1 83.06 774 ASN A CA 1
ATOM 6276 C C . ASN A 1 774 ? -36.281 -19.766 3.234 1 83.06 774 ASN A C 1
ATOM 6278 O O . ASN A 1 774 ? -36.25 -19.109 4.277 1 83.06 774 ASN A O 1
ATOM 6282 N N . PHE A 1 775 ? -36.844 -19.297 2.154 1 82.06 775 PHE A N 1
ATOM 6283 C CA . PHE A 1 775 ? -37.219 -17.891 1.989 1 82.06 775 PHE A CA 1
ATOM 6284 C C . PHE A 1 775 ? -38.531 -17.594 2.684 1 82.06 775 PHE A C 1
ATOM 6286 O O . PHE A 1 775 ? -38.906 -16.422 2.859 1 82.06 775 PHE A O 1
ATOM 6293 N N . THR A 1 776 ? -39.219 -18.641 3.152 1 80.94 776 THR A N 1
ATOM 6294 C CA . THR A 1 776 ? -40.469 -18.453 3.857 1 80.94 776 THR A CA 1
ATOM 6295 C C . THR A 1 776 ? -40.25 -18.109 5.324 1 80.94 776 THR A C 1
ATOM 6297 O O . THR A 1 776 ? -40.969 -17.312 5.914 1 80.94 776 THR A O 1
ATOM 6300 N N . CYS A 1 777 ? -39.25 -18.656 5.836 1 85.81 777 CYS A N 1
ATOM 6301 C CA . CYS A 1 777 ? -38.906 -18.406 7.234 1 85.81 777 CYS A CA 1
ATOM 6302 C C . CYS A 1 777 ? -38.188 -17.062 7.395 1 85.81 777 CYS A C 1
ATOM 6304 O O . CYS A 1 777 ? -38.5 -16.297 8.297 1 85.81 777 CYS A O 1
ATOM 6306 N N . LEU A 1 778 ? -37.188 -16.875 6.613 1 89.06 778 LEU A N 1
ATOM 6307 C CA . LEU A 1 778 ? -36.438 -15.617 6.578 1 89.06 778 LEU A CA 1
ATOM 6308 C C . LEU A 1 778 ? -36.656 -14.898 5.25 1 89.06 778 LEU A C 1
ATOM 6310 O O . LEU A 1 778 ? -36.312 -15.414 4.191 1 89.06 778 LEU A O 1
ATOM 6314 N N . SER A 1 779 ? -37.25 -13.711 5.422 1 87.44 779 SER A N 1
ATOM 6315 C CA . SER A 1 779 ? -37.562 -12.953 4.219 1 87.44 779 SER A CA 1
ATOM 6316 C C . SER A 1 779 ? -36.312 -12.445 3.533 1 87.44 779 SER A C 1
ATOM 6318 O O . SER A 1 779 ? -35.219 -12.461 4.125 1 87.44 779 SER A O 1
ATOM 6320 N N . SER A 1 780 ? -36.375 -12.094 2.279 1 85.19 780 SER A N 1
ATOM 6321 C CA . SER A 1 780 ? -35.25 -11.578 1.507 1 85.19 780 SER A CA 1
ATOM 6322 C C . SER A 1 780 ? -34.688 -10.305 2.131 1 85.19 780 SER A C 1
ATOM 6324 O O . SER A 1 780 ? -33.469 -10.07 2.098 1 85.19 780 SER A O 1
ATOM 6326 N N . ASP A 1 781 ? -35.562 -9.531 2.73 1 87 781 ASP A N 1
ATOM 6327 C CA . ASP A 1 781 ? -35.125 -8.281 3.357 1 87 781 ASP A CA 1
ATOM 6328 C C . ASP A 1 781 ? -34.25 -8.547 4.57 1 87 781 ASP A C 1
ATOM 6330 O O . ASP A 1 781 ? -33.219 -7.891 4.75 1 87 781 ASP A O 1
ATOM 6334 N N . GLU A 1 782 ? -34.656 -9.484 5.324 1 89.19 782 GLU A N 1
ATOM 6335 C CA . GLU A 1 782 ? -33.875 -9.828 6.508 1 89.19 782 GLU A CA 1
ATOM 6336 C C . GLU A 1 782 ? -32.5 -10.414 6.121 1 89.19 782 GLU A C 1
ATOM 6338 O O . GLU A 1 782 ? -31.5 -10.133 6.77 1 89.19 782 GLU A O 1
ATOM 6343 N N . ARG A 1 783 ? -32.5 -11.18 5.082 1 91.19 783 ARG A N 1
ATOM 6344 C CA . ARG A 1 783 ? -31.266 -11.781 4.598 1 91.19 783 ARG A CA 1
ATOM 6345 C C . ARG A 1 783 ? -30.297 -10.711 4.098 1 91.19 783 ARG A C 1
ATOM 6347 O O . ARG A 1 783 ? -29.109 -10.766 4.391 1 91.19 783 ARG A O 1
ATOM 6354 N N . LEU A 1 784 ? -30.844 -9.773 3.391 1 90.44 784 LEU A N 1
ATOM 6355 C CA . LEU A 1 784 ? -30 -8.719 2.83 1 90.44 784 LEU A CA 1
ATOM 6356 C C . LEU A 1 784 ? -29.469 -7.812 3.932 1 90.44 784 LEU A C 1
ATOM 6358 O O . LEU A 1 784 ? -28.328 -7.352 3.857 1 90.44 784 LEU A O 1
ATOM 6362 N N . LYS A 1 785 ? -30.312 -7.555 4.926 1 90.19 785 LYS A N 1
ATOM 6363 C CA . LYS A 1 785 ? -29.859 -6.762 6.059 1 90.19 785 LYS A CA 1
ATOM 6364 C C . LYS A 1 785 ? -28.719 -7.461 6.797 1 90.19 785 LYS A C 1
ATOM 6366 O O . LYS A 1 785 ? -27.719 -6.836 7.145 1 90.19 785 LYS A O 1
ATOM 6371 N N . THR A 1 786 ? -28.875 -8.758 6.977 1 93.44 786 THR A N 1
ATOM 6372 C CA . THR A 1 786 ? -27.828 -9.531 7.641 1 93.44 786 THR A CA 1
ATOM 6373 C C . THR A 1 786 ? -26.562 -9.555 6.793 1 93.44 786 THR A C 1
ATOM 6375 O O . THR A 1 786 ? -25.453 -9.445 7.32 1 93.44 786 THR A O 1
ATOM 6378 N N . PHE A 1 787 ? -26.75 -9.695 5.508 1 94.12 787 PHE A N 1
ATOM 6379 C CA . PHE A 1 787 ? -25.625 -9.68 4.582 1 94.12 787 PHE A CA 1
ATOM 6380 C C . PHE A 1 787 ? -24.844 -8.375 4.699 1 94.12 787 PHE A C 1
ATOM 6382 O O . PHE A 1 787 ? -23.625 -8.383 4.797 1 94.12 787 PHE A O 1
ATOM 6389 N N . LEU A 1 788 ? -25.531 -7.25 4.758 1 91.56 788 LEU A N 1
ATOM 6390 C CA . LEU A 1 788 ? -24.922 -5.934 4.812 1 91.56 788 LEU A CA 1
ATOM 6391 C C . LEU A 1 788 ? -24.156 -5.746 6.121 1 91.56 788 LEU A C 1
ATOM 6393 O O . LEU A 1 788 ? -23.031 -5.234 6.121 1 91.56 788 LEU A O 1
ATOM 6397 N N . ILE A 1 789 ? -24.75 -6.18 7.129 1 92.69 789 ILE A N 1
ATOM 6398 C CA . ILE A 1 789 ? -24.109 -6.031 8.43 1 92.69 789 ILE A CA 1
ATOM 6399 C C . ILE A 1 789 ? -22.844 -6.895 8.5 1 92.69 789 ILE A C 1
ATOM 6401 O O . ILE A 1 789 ? -21.797 -6.426 8.93 1 92.69 789 ILE A O 1
ATOM 6405 N N . LEU A 1 790 ? -22.938 -8.102 8.055 1 95.25 790 LEU A N 1
ATOM 6406 C CA . LEU A 1 790 ? -21.797 -9.008 8.102 1 95.25 790 LEU A CA 1
ATOM 6407 C C . LEU A 1 790 ? -20.688 -8.539 7.156 1 95.25 790 LEU A C 1
ATOM 6409 O O . LEU A 1 790 ? -19.516 -8.586 7.496 1 95.25 790 LEU A O 1
ATOM 6413 N N . GLU A 1 791 ? -21.094 -8.125 6.027 1 94.06 791 GLU A N 1
ATOM 6414 C CA . GLU A 1 791 ? -20.125 -7.66 5.035 1 94.06 791 GLU A CA 1
ATOM 6415 C C . GLU A 1 791 ? -19.297 -6.5 5.578 1 94.06 791 GLU A C 1
ATOM 6417 O O . GLU A 1 791 ? -18.062 -6.531 5.516 1 94.06 791 GLU A O 1
ATOM 6422 N N . HIS A 1 792 ? -19.922 -5.512 6.141 1 91.88 792 HIS A N 1
ATOM 6423 C CA . HIS A 1 792 ? -19.203 -4.344 6.652 1 91.88 792 HIS A CA 1
ATOM 6424 C C . HIS A 1 792 ? -18.375 -4.703 7.883 1 91.88 792 HIS A C 1
ATOM 6426 O O . HIS A 1 792 ? -17.266 -4.203 8.047 1 91.88 792 HIS A O 1
ATOM 6432 N N . SER A 1 793 ? -18.922 -5.551 8.672 1 94.06 793 SER A N 1
ATOM 6433 C CA . SER A 1 793 ? -18.188 -5.953 9.875 1 94.06 793 SER A CA 1
ATOM 6434 C C . SER A 1 793 ? -16.906 -6.695 9.516 1 94.06 793 SER A C 1
ATOM 6436 O O . SER A 1 793 ? -15.836 -6.383 10.047 1 94.06 793 SER A O 1
ATOM 6438 N N . PHE A 1 794 ? -17 -7.586 8.57 1 95.25 794 PHE A N 1
ATOM 6439 C CA . PHE A 1 794 ? -15.844 -8.422 8.289 1 95.25 794 PHE A CA 1
ATOM 6440 C C . PHE A 1 794 ? -14.867 -7.695 7.363 1 95.25 794 PHE A C 1
ATOM 6442 O O . PHE A 1 794 ? -13.672 -7.98 7.371 1 95.25 794 PHE A O 1
ATOM 6449 N N . VAL A 1 795 ? -15.336 -6.793 6.562 1 91.12 795 VAL A N 1
ATOM 6450 C CA . VAL A 1 795 ? -14.422 -5.945 5.805 1 91.12 795 VAL A CA 1
ATOM 6451 C C . VAL A 1 795 ? -13.633 -5.055 6.762 1 91.12 795 VAL A C 1
ATOM 6453 O O . VAL A 1 795 ? -12.445 -4.805 6.547 1 91.12 795 VAL A O 1
ATOM 6456 N N . ILE A 1 796 ? -14.289 -4.578 7.844 1 90.31 796 ILE A N 1
ATOM 6457 C CA . ILE A 1 796 ? -13.602 -3.779 8.852 1 90.31 796 ILE A CA 1
ATOM 6458 C C . ILE A 1 796 ? -12.523 -4.617 9.531 1 90.31 796 ILE A C 1
ATOM 6460 O O . ILE A 1 796 ? -11.414 -4.137 9.773 1 90.31 796 ILE A O 1
ATOM 6464 N N . VAL A 1 797 ? -12.852 -5.848 9.766 1 93.75 797 VAL A N 1
ATOM 6465 C CA . VAL A 1 797 ? -11.875 -6.746 10.367 1 93.75 797 VAL A CA 1
ATOM 6466 C C . VAL A 1 797 ? -10.688 -6.918 9.422 1 93.75 797 VAL A C 1
ATOM 6468 O O . VAL A 1 797 ? -9.531 -6.859 9.852 1 93.75 797 VAL A O 1
ATOM 6471 N N . TYR A 1 798 ? -10.953 -7.113 8.148 1 94.06 798 TYR A N 1
ATOM 6472 C CA . TYR A 1 798 ? -9.922 -7.258 7.129 1 94.06 798 TYR A CA 1
ATOM 6473 C C . TYR A 1 798 ? -8.992 -6.051 7.109 1 94.06 798 TYR A C 1
ATOM 6475 O O . TYR A 1 798 ? -7.77 -6.195 7.141 1 94.06 798 TYR A O 1
ATOM 6483 N N . VAL A 1 799 ? -9.516 -4.859 7.18 1 88.56 799 VAL A N 1
ATOM 6484 C CA . VAL A 1 799 ? -8.742 -3.623 7.109 1 88.56 799 VAL A CA 1
ATOM 6485 C C . VAL A 1 799 ? -7.953 -3.438 8.406 1 88.56 799 VAL A C 1
ATOM 6487 O O . VAL A 1 799 ? -6.785 -3.041 8.375 1 88.56 799 VAL A O 1
ATOM 6490 N N . LEU A 1 800 ? -8.586 -3.768 9.492 1 87.94 800 LEU A N 1
ATOM 6491 C CA . LEU A 1 800 ? -7.934 -3.607 10.789 1 87.94 800 LEU A CA 1
ATOM 6492 C C . LEU A 1 800 ? -6.723 -4.527 10.898 1 87.94 800 LEU A C 1
ATOM 6494 O O . LEU A 1 800 ? -5.691 -4.133 11.445 1 87.94 800 LEU A O 1
ATOM 6498 N N . LEU A 1 801 ? -6.844 -5.699 10.359 1 92.62 801 LEU A N 1
ATOM 6499 C CA . LEU A 1 801 ? -5.723 -6.629 10.406 1 92.62 801 LEU A CA 1
ATOM 6500 C C . LEU A 1 801 ? -4.547 -6.109 9.586 1 92.62 801 LEU A C 1
ATOM 6502 O O . LEU A 1 801 ? -3.4 -6.168 10.031 1 92.62 801 LEU A O 1
ATOM 6506 N N . TYR A 1 802 ? -4.809 -5.555 8.461 1 89.69 802 TYR A N 1
ATOM 6507 C CA . TYR A 1 802 ? -3.744 -5.039 7.602 1 89.69 802 TYR A CA 1
ATOM 6508 C C . TYR A 1 802 ? -3.139 -3.768 8.188 1 89.69 802 TYR A C 1
ATOM 6510 O O . TYR A 1 802 ? -1.951 -3.494 8 1 89.69 802 TYR A O 1
ATOM 6518 N N . LEU A 1 803 ? -3.904 -3.029 8.961 1 81.5 803 LEU A N 1
ATOM 6519 C CA . LEU A 1 803 ? -3.41 -1.785 9.539 1 81.5 803 LEU A CA 1
ATOM 6520 C C . LEU A 1 803 ? -2.613 -2.053 10.812 1 81.5 803 LEU A C 1
ATOM 6522 O O . LEU A 1 803 ? -1.686 -1.31 11.133 1 81.5 803 LEU A O 1
ATOM 6526 N N . THR A 1 804 ? -2.951 -3.117 11.539 1 84.38 804 THR A N 1
ATOM 6527 C CA . THR A 1 804 ? -2.367 -3.357 12.852 1 84.38 804 THR A CA 1
ATOM 6528 C C . THR A 1 804 ? -1.098 -4.195 12.734 1 84.38 804 THR A C 1
ATOM 6530 O O . THR A 1 804 ? -0.172 -4.043 13.531 1 84.38 804 THR A O 1
ATOM 6533 N N . ILE A 1 805 ? -1.023 -5.078 11.758 1 90 805 ILE A N 1
ATOM 6534 C CA . ILE A 1 805 ? 0.134 -5.957 11.641 1 90 805 ILE A CA 1
ATOM 6535 C C . ILE A 1 805 ? 1.081 -5.426 10.57 1 90 805 ILE A C 1
ATOM 6537 O O . ILE A 1 805 ? 0.754 -5.445 9.375 1 90 805 ILE A O 1
ATOM 6541 N N . PRO A 1 806 ? 2.24 -5.016 11.031 1 86.31 806 PRO A N 1
ATOM 6542 C CA . PRO A 1 806 ? 3.184 -4.488 10.039 1 86.31 806 PRO A CA 1
ATOM 6543 C C . PRO A 1 806 ? 3.721 -5.566 9.102 1 86.31 806 PRO A C 1
ATOM 6545 O O . PRO A 1 806 ? 3.932 -6.707 9.523 1 86.31 806 PRO A O 1
ATOM 6548 N N . VAL A 1 807 ? 3.934 -5.176 7.898 1 82.88 807 VAL A N 1
ATOM 6549 C CA . VAL A 1 807 ? 4.375 -6.094 6.848 1 82.88 807 VAL A CA 1
ATOM 6550 C C . VAL A 1 807 ? 5.84 -6.469 7.074 1 82.88 807 VAL A C 1
ATOM 6552 O O . VAL A 1 807 ? 6.25 -7.59 6.773 1 82.88 807 VAL A O 1
ATOM 6555 N N . LEU A 1 808 ? 6.582 -5.578 7.594 1 86.12 808 LEU A N 1
ATOM 6556 C CA . LEU A 1 808 ? 7.984 -5.844 7.891 1 86.12 808 LEU A CA 1
ATOM 6557 C C . LEU A 1 808 ? 8.188 -6.105 9.375 1 86.12 808 LEU A C 1
ATOM 6559 O O . LEU A 1 808 ? 7.883 -5.25 10.211 1 86.12 808 LEU A O 1
ATOM 6563 N N . PRO A 1 809 ? 8.688 -7.324 9.656 1 84.25 809 PRO A N 1
ATOM 6564 C CA . PRO A 1 809 ? 8.984 -7.574 11.07 1 84.25 809 PRO A CA 1
ATOM 6565 C C . PRO A 1 809 ? 9.977 -6.57 11.648 1 84.25 809 PRO A C 1
ATOM 6567 O O . PRO A 1 809 ? 10.875 -6.105 10.945 1 84.25 809 PRO A O 1
ATOM 6570 N N . SER A 1 810 ? 9.828 -6.227 12.875 1 78.94 810 SER A N 1
ATOM 6571 C CA . SER A 1 810 ? 10.625 -5.188 13.523 1 78.94 810 SER A CA 1
ATOM 6572 C C . SER A 1 810 ? 12.109 -5.559 13.531 1 78.94 810 SER A C 1
ATOM 6574 O O . SER A 1 810 ? 12.969 -4.691 13.375 1 78.94 810 SER A O 1
ATOM 6576 N N . ASP A 1 811 ? 12.328 -6.789 13.648 1 76.81 811 ASP A N 1
ATOM 6577 C CA . ASP A 1 811 ? 13.719 -7.223 13.672 1 76.81 811 ASP A CA 1
ATOM 6578 C C . ASP A 1 811 ? 14.375 -7.051 12.305 1 76.81 811 ASP A C 1
ATOM 6580 O O . ASP A 1 811 ? 15.508 -6.574 12.211 1 76.81 811 ASP A O 1
ATOM 6584 N N . VAL A 1 812 ? 13.656 -7.477 11.312 1 80.75 812 VAL A N 1
ATOM 6585 C CA . VAL A 1 812 ? 14.172 -7.359 9.953 1 80.75 812 VAL A CA 1
ATOM 6586 C C . VAL A 1 812 ? 14.398 -5.887 9.617 1 80.75 812 VAL A C 1
ATOM 6588 O O . VAL A 1 812 ? 15.422 -5.527 9.023 1 80.75 812 VAL A O 1
ATOM 6591 N N . L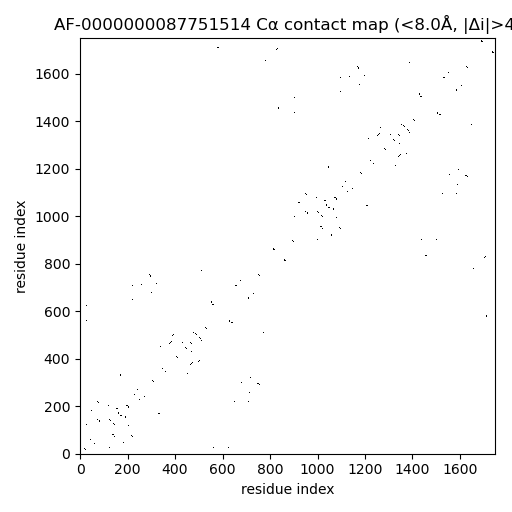YS A 1 813 ? 13.508 -5.074 10.039 1 80.69 813 LYS A N 1
ATOM 6592 C CA . LYS A 1 813 ? 13.625 -3.643 9.781 1 80.69 813 LYS A CA 1
ATOM 6593 C C . LYS A 1 813 ? 14.836 -3.051 10.484 1 80.69 813 LYS A C 1
ATOM 6595 O O . LYS A 1 813 ? 15.578 -2.254 9.898 1 80.69 813 LYS A O 1
ATOM 6600 N N . ARG A 1 814 ? 15.094 -3.438 11.68 1 76.12 814 ARG A N 1
ATOM 6601 C CA . ARG A 1 814 ? 16.219 -2.928 12.453 1 76.12 814 ARG A CA 1
ATOM 6602 C C . ARG A 1 814 ? 17.547 -3.383 11.844 1 76.12 814 ARG A C 1
ATOM 6604 O O . ARG A 1 814 ? 18.5 -2.602 11.758 1 76.12 814 ARG A O 1
ATOM 6611 N N . ILE A 1 815 ? 17.516 -4.539 11.422 1 73.56 815 ILE A N 1
ATOM 6612 C CA . ILE A 1 815 ? 18.734 -5.082 10.836 1 73.56 815 ILE A CA 1
ATOM 6613 C C . ILE A 1 815 ? 19.031 -4.383 9.516 1 73.56 815 ILE A C 1
ATOM 6615 O O . ILE A 1 815 ? 20.172 -4.012 9.242 1 73.56 815 ILE A O 1
ATOM 6619 N N . MET A 1 816 ? 18.062 -4.238 8.734 1 76.88 816 MET A N 1
ATOM 6620 C CA . MET A 1 816 ? 18.234 -3.6 7.43 1 76.88 816 MET A CA 1
ATOM 6621 C C . MET A 1 816 ? 18.688 -2.152 7.59 1 76.88 816 MET A C 1
ATOM 6623 O O . MET A 1 816 ? 19.547 -1.684 6.848 1 76.88 816 MET A O 1
ATOM 6627 N N . ARG A 1 817 ? 18.156 -1.497 8.555 1 75.5 817 ARG A N 1
ATOM 6628 C CA . ARG A 1 817 ? 18.531 -0.106 8.789 1 75.5 817 ARG A CA 1
ATOM 6629 C C . ARG A 1 817 ? 19.969 -0.001 9.281 1 75.5 817 ARG A C 1
ATOM 6631 O O . ARG A 1 817 ? 20.703 0.906 8.883 1 75.5 817 ARG A O 1
ATOM 6638 N N . LYS A 1 818 ? 20.297 -0.801 10.164 1 71.62 818 LYS A N 1
ATOM 6639 C CA . LYS A 1 818 ? 21.672 -0.797 10.672 1 71.62 818 LYS A CA 1
ATOM 6640 C C . LYS A 1 818 ? 22.672 -1.119 9.562 1 71.62 818 LYS A C 1
ATOM 6642 O O . LYS A 1 818 ? 23.703 -0.468 9.445 1 71.62 818 LYS A O 1
ATOM 6647 N N . LYS A 1 819 ? 22.266 -2.107 8.812 1 71.06 819 LYS A N 1
ATOM 6648 C CA . LYS A 1 819 ? 23.125 -2.48 7.691 1 71.06 819 LYS A CA 1
ATOM 6649 C C . LYS A 1 819 ? 23.297 -1.319 6.715 1 71.06 819 LYS A C 1
ATOM 6651 O O . LYS A 1 819 ? 24.406 -1.042 6.25 1 71.06 819 LYS A O 1
ATOM 6656 N N . ASP A 1 820 ? 22.266 -0.713 6.406 1 74.25 820 ASP A N 1
ATOM 6657 C CA . ASP A 1 820 ? 22.297 0.417 5.484 1 74.25 820 ASP A CA 1
ATOM 6658 C C . ASP A 1 820 ? 23.125 1.564 6.047 1 74.25 820 ASP A C 1
ATOM 6660 O O . ASP A 1 820 ? 23.906 2.186 5.324 1 74.25 820 ASP A O 1
ATOM 6664 N N . LYS A 1 821 ? 22.953 1.801 7.332 1 71.75 821 LYS A N 1
ATOM 6665 C CA . LYS A 1 821 ? 23.719 2.857 7.98 1 71.75 821 LYS A CA 1
ATOM 6666 C C . LYS A 1 821 ? 25.219 2.539 7.969 1 71.75 821 LYS A C 1
ATOM 6668 O O . LYS A 1 821 ? 26.031 3.406 7.672 1 71.75 821 LYS A O 1
ATOM 6673 N N . GLU A 1 822 ? 25.562 1.392 8.25 1 70.75 822 GLU A N 1
ATOM 6674 C CA . GLU A 1 822 ? 26.969 0.989 8.305 1 70.75 822 GLU A CA 1
ATOM 6675 C C . GLU A 1 822 ? 27.609 1.028 6.922 1 70.75 822 GLU A C 1
ATOM 6677 O O . GLU A 1 822 ? 28.781 1.4 6.785 1 70.75 822 GLU A O 1
ATOM 6682 N N . ILE A 1 823 ? 26.844 0.677 5.984 1 72.44 823 ILE A N 1
ATOM 6683 C CA . ILE A 1 823 ? 27.359 0.7 4.617 1 72.44 823 ILE A CA 1
ATOM 6684 C C . ILE A 1 823 ? 27.609 2.145 4.184 1 72.44 823 ILE A C 1
ATOM 6686 O O . ILE A 1 823 ? 28.641 2.455 3.584 1 72.44 823 ILE A O 1
ATOM 6690 N N . LYS A 1 824 ? 26.688 2.988 4.465 1 74 824 LYS A N 1
ATOM 6691 C CA . LYS A 1 824 ? 26.828 4.395 4.102 1 74 824 LYS A CA 1
ATOM 6692 C C . LYS A 1 824 ? 27.984 5.047 4.863 1 74 824 LYS A C 1
ATOM 6694 O O . LYS A 1 824 ? 28.719 5.867 4.309 1 74 824 LYS A O 1
ATOM 6699 N N . GLU A 1 825 ? 28.125 4.641 6.137 1 70.88 825 GLU A N 1
ATOM 6700 C CA . GLU A 1 825 ? 29.234 5.16 6.93 1 70.88 825 GLU A CA 1
ATOM 6701 C C . GLU A 1 825 ? 30.578 4.691 6.363 1 70.88 825 GLU A C 1
ATOM 6703 O O . GLU A 1 825 ? 31.547 5.453 6.348 1 70.88 825 GLU A O 1
ATOM 6708 N N . HIS A 1 826 ? 30.562 3.484 5.918 1 68.5 826 HIS A N 1
ATOM 6709 C CA . HIS A 1 826 ? 31.766 2.957 5.301 1 68.5 826 HIS A CA 1
ATOM 6710 C C . HIS A 1 826 ? 32.094 3.691 4.008 1 68.5 826 HIS A C 1
ATOM 6712 O O . HIS A 1 826 ? 33.25 3.992 3.734 1 68.5 826 HIS A O 1
ATOM 6718 N N . PHE A 1 827 ? 31.125 4.012 3.287 1 70.88 827 PHE A N 1
ATOM 6719 C CA . PHE A 1 827 ? 31.312 4.754 2.045 1 70.88 827 PHE A CA 1
ATOM 6720 C C . PHE A 1 827 ? 31.875 6.145 2.324 1 70.88 827 PHE A C 1
ATOM 6722 O O . PHE A 1 827 ? 32.781 6.609 1.625 1 70.88 827 PHE A O 1
ATOM 6729 N N . VAL A 1 828 ? 31.359 6.77 3.33 1 69.44 828 VAL A N 1
ATOM 6730 C CA . VAL A 1 828 ? 31.797 8.117 3.684 1 69.44 828 VAL A CA 1
ATOM 6731 C C . VAL A 1 828 ? 33.25 8.078 4.16 1 69.44 828 VAL A C 1
ATOM 6733 O O . VAL A 1 828 ? 34.031 8.977 3.836 1 69.44 828 VAL A O 1
ATOM 6736 N N . SER A 1 829 ? 33.594 7.098 4.922 1 64.12 829 SER A N 1
ATOM 6737 C CA . SER A 1 829 ? 34.969 6.977 5.414 1 64.12 829 SER A CA 1
ATOM 6738 C C . SER A 1 829 ? 35.938 6.793 4.266 1 64.12 829 SER A C 1
ATOM 6740 O O . SER A 1 829 ? 37.031 7.34 4.297 1 64.12 829 SER A O 1
ATOM 6742 N N . GLN A 1 830 ? 35.469 6.141 3.277 1 62.12 830 GLN A N 1
ATOM 6743 C CA . GLN A 1 830 ? 36.344 5.906 2.127 1 62.12 830 GLN A CA 1
ATOM 6744 C C . GLN A 1 830 ? 36.469 7.164 1.274 1 62.12 830 GLN A C 1
ATOM 6746 O O . GLN A 1 830 ? 37.531 7.438 0.729 1 62.12 830 GLN A O 1
ATOM 6751 N N . LEU A 1 831 ? 35.406 7.918 1.165 1 62.69 831 LEU A N 1
ATOM 6752 C CA . LEU A 1 831 ? 35.406 9.148 0.381 1 62.69 831 LEU A CA 1
ATOM 6753 C C . LEU A 1 831 ? 36.281 10.211 1.049 1 62.69 831 LEU A C 1
ATOM 6755 O O . LEU A 1 831 ? 36.969 10.984 0.367 1 62.69 831 LEU A O 1
ATOM 6759 N N . GLN A 1 832 ? 36.281 10.312 2.326 1 58.19 832 GLN A N 1
ATOM 6760 C CA . GLN A 1 832 ? 37.062 11.273 3.07 1 58.19 832 GLN A CA 1
ATOM 6761 C C . GLN A 1 832 ? 38.562 10.953 2.973 1 58.19 832 GLN A C 1
ATOM 6763 O O . GLN A 1 832 ? 39.406 11.852 2.992 1 58.19 832 GLN A O 1
ATOM 6768 N N . LEU A 1 833 ? 38.906 9.688 2.914 1 51.19 833 LEU A N 1
ATOM 6769 C CA . LEU A 1 833 ? 40.281 9.273 2.75 1 51.19 833 LEU A CA 1
ATOM 6770 C C . LEU A 1 833 ? 40.844 9.789 1.431 1 51.19 833 LEU A C 1
ATOM 6772 O O . LEU A 1 833 ? 42.031 10.133 1.35 1 51.19 833 LEU A O 1
ATOM 6776 N N . PHE A 1 834 ? 40 9.969 0.481 1 49.38 834 PHE A N 1
ATOM 6777 C CA . PHE A 1 834 ? 40.438 10.367 -0.844 1 49.38 834 PHE A CA 1
ATOM 6778 C C . PHE A 1 834 ? 40.656 11.875 -0.915 1 49.38 834 PHE A C 1
ATOM 6780 O O . PHE A 1 834 ? 41.562 12.344 -1.613 1 49.38 834 PHE A O 1
ATOM 6787 N N . ASN A 1 835 ? 39.844 12.68 -0.327 1 47.81 835 ASN A N 1
ATOM 6788 C CA . ASN A 1 835 ? 39.875 14.125 -0.491 1 47.81 835 ASN A CA 1
ATOM 6789 C C . ASN A 1 835 ? 40.906 14.758 0.464 1 47.81 835 ASN A C 1
ATOM 6791 O O . ASN A 1 835 ? 41.125 15.969 0.427 1 47.81 835 ASN A O 1
ATOM 6795 N N . SER A 1 836 ? 41.469 14.062 1.518 1 42.62 836 SER A N 1
ATOM 6796 C CA . SER A 1 836 ? 42.438 14.75 2.367 1 42.62 836 SER A CA 1
ATOM 6797 C C . SER A 1 836 ? 43.812 14.781 1.723 1 42.62 836 SER A C 1
ATOM 6799 O O . SER A 1 836 ? 44.438 13.734 1.565 1 42.62 836 SER A O 1
ATOM 6801 N N . PRO A 1 837 ? 44.188 15.609 0.897 1 39.03 837 PRO A N 1
ATOM 6802 C CA . PRO A 1 837 ? 45.594 15.617 0.412 1 39.03 837 PRO A CA 1
ATOM 6803 C C . PRO A 1 837 ? 46.594 15.328 1.52 1 39.03 837 PRO A C 1
ATOM 6805 O O . PRO A 1 837 ? 47.594 14.656 1.282 1 39.03 837 PRO A O 1
ATOM 6808 N N . GLN A 1 838 ? 46.906 16.469 2.412 1 36.28 838 GLN A N 1
ATOM 6809 C CA . GLN A 1 838 ? 48 16.547 3.379 1 36.28 838 GLN A CA 1
ATOM 6810 C C . GLN A 1 838 ? 47.719 15.656 4.594 1 36.28 838 GLN A C 1
ATOM 6812 O O . GLN A 1 838 ? 47.562 16.156 5.707 1 36.28 838 GLN A O 1
ATOM 6817 N N . ALA A 1 839 ? 47 14.742 4.52 1 38.34 839 ALA A N 1
ATOM 6818 C CA . ALA A 1 839 ? 46.781 13.992 5.75 1 38.34 839 ALA A CA 1
ATOM 6819 C C . ALA A 1 839 ? 48.094 13.617 6.418 1 38.34 839 ALA A C 1
ATOM 6821 O O . ALA A 1 839 ? 48.969 12.992 5.797 1 38.34 839 ALA A O 1
ATOM 6822 N N . THR A 1 840 ? 48.344 14.445 7.27 1 38.84 840 THR A N 1
ATOM 6823 C CA . THR A 1 840 ? 49.375 13.914 8.148 1 38.84 840 THR A CA 1
ATOM 6824 C C . THR A 1 840 ? 49.125 12.438 8.445 1 38.84 840 THR A C 1
ATOM 6826 O O . THR A 1 840 ? 48 11.977 8.422 1 38.84 840 THR A O 1
ATOM 6829 N N . PRO A 1 841 ? 50.094 11.625 8.328 1 42.25 841 PRO A N 1
ATOM 6830 C CA . PRO A 1 841 ? 50.062 10.18 8.562 1 42.25 841 PRO A CA 1
ATOM 6831 C C . PRO A 1 841 ? 49.094 9.781 9.656 1 42.25 841 PRO A C 1
ATOM 6833 O O . PRO A 1 841 ? 48.5 8.688 9.609 1 42.25 841 PRO A O 1
ATOM 6836 N N . ASP A 1 842 ? 48.75 10.672 10.547 1 44.12 842 ASP A N 1
ATOM 6837 C CA . ASP A 1 842 ? 47.938 10.32 11.703 1 44.12 842 ASP A CA 1
ATOM 6838 C C . ASP A 1 842 ? 46.469 10.273 11.344 1 44.12 842 ASP A C 1
ATOM 6840 O O . ASP A 1 842 ? 45.719 9.406 11.82 1 44.12 842 ASP A O 1
ATOM 6844 N N . PHE A 1 843 ? 46.094 11.156 10.516 1 44.59 843 PHE A N 1
ATOM 6845 C CA . PHE A 1 843 ? 44.688 11.227 10.172 1 44.59 843 PHE A CA 1
ATOM 6846 C C . PHE A 1 843 ? 44.281 10.078 9.258 1 44.59 843 PHE A C 1
ATOM 6848 O O . PHE A 1 843 ? 43.188 9.516 9.391 1 44.59 843 PHE A O 1
ATOM 6855 N N . ALA A 1 844 ? 45.094 9.727 8.367 1 47.16 844 ALA A N 1
ATOM 6856 C CA . ALA A 1 844 ? 44.875 8.562 7.508 1 47.16 844 ALA A CA 1
ATOM 6857 C C . ALA A 1 844 ? 44.75 7.285 8.336 1 47.16 844 ALA A C 1
ATOM 6859 O O . ALA A 1 844 ? 43.938 6.418 8.039 1 47.16 844 ALA A O 1
ATOM 6860 N N . SER A 1 845 ? 45.594 7.242 9.359 1 48.94 845 SER A N 1
ATOM 6861 C CA . SER A 1 845 ? 45.562 6.082 10.242 1 48.94 845 SER A CA 1
ATOM 6862 C C . SER A 1 845 ? 44.219 6.008 10.992 1 48.94 845 SER A C 1
ATOM 6864 O O . SER A 1 845 ? 43.656 4.926 11.172 1 48.94 845 SER A O 1
ATOM 6866 N N . LEU A 1 846 ? 43.688 7.168 11.312 1 49.25 846 LEU A N 1
ATOM 6867 C CA . LEU A 1 846 ? 42.438 7.195 12.047 1 49.25 846 LEU A CA 1
ATOM 6868 C C . LEU A 1 846 ? 41.281 6.797 11.156 1 49.25 846 LEU A C 1
ATOM 6870 O O . LEU A 1 846 ? 40.375 6.078 11.586 1 49.25 846 LEU A O 1
ATOM 6874 N N . ASN A 1 847 ? 41.375 7.199 9.961 1 52.53 847 ASN A N 1
ATOM 6875 C CA . ASN A 1 847 ? 40.344 6.82 9.016 1 52.53 847 ASN A CA 1
ATOM 6876 C C . ASN A 1 847 ? 40.406 5.332 8.68 1 52.53 847 ASN A C 1
ATOM 6878 O O . ASN A 1 847 ? 39.375 4.688 8.508 1 52.53 847 ASN A O 1
ATOM 6882 N N . LEU A 1 848 ? 41.625 4.914 8.586 1 54.72 848 LEU A N 1
ATOM 6883 C CA . LEU A 1 848 ? 41.781 3.48 8.359 1 54.72 848 LEU A CA 1
ATOM 6884 C C . LEU A 1 848 ? 41.25 2.678 9.531 1 54.72 848 LEU A C 1
ATOM 6886 O O . LEU A 1 848 ? 40.594 1.636 9.336 1 54.72 848 LEU A O 1
ATOM 6890 N N . VAL A 1 849 ? 41.469 3.215 10.727 1 53.25 849 VAL A N 1
ATOM 6891 C CA . VAL A 1 849 ? 40.938 2.539 11.914 1 53.25 849 VAL A CA 1
ATOM 6892 C C . VAL A 1 849 ? 39.406 2.598 11.922 1 53.25 849 VAL A C 1
ATOM 6894 O O . VAL A 1 849 ? 38.75 1.605 12.227 1 53.25 849 VAL A O 1
ATOM 6897 N N . LYS A 1 850 ? 39.031 3.633 11.469 1 54.44 850 LYS A N 1
ATOM 6898 C CA . LYS A 1 850 ? 37.562 3.783 11.422 1 54.44 850 LYS A CA 1
ATOM 6899 C C . LYS A 1 850 ? 36.969 2.854 10.383 1 54.44 850 LYS A C 1
ATOM 6901 O O . LYS A 1 850 ? 35.906 2.238 10.633 1 54.44 850 LYS A O 1
ATOM 6906 N N . HIS A 1 851 ? 37.562 2.812 9.312 1 58.25 851 HIS A N 1
ATOM 6907 C CA . HIS A 1 851 ? 37.094 1.886 8.273 1 58.25 851 HIS A CA 1
ATOM 6908 C C . HIS A 1 851 ? 37.125 0.446 8.781 1 58.25 851 HIS A C 1
ATOM 6910 O O . HIS A 1 851 ? 36.188 -0.321 8.523 1 58.25 851 HIS A O 1
ATOM 6916 N N . GLN A 1 852 ? 38.219 0.19 9.422 1 56.75 852 GLN A N 1
ATOM 6917 C CA . GLN A 1 852 ? 38.344 -1.163 9.953 1 56.75 852 GLN A CA 1
ATOM 6918 C C . GLN A 1 852 ? 37.281 -1.429 11.023 1 56.75 852 GLN A C 1
ATOM 6920 O O . GLN A 1 852 ? 36.719 -2.516 11.07 1 56.75 852 GLN A O 1
ATOM 6925 N N . LEU A 1 853 ? 36.969 -0.445 11.766 1 57.06 853 LEU A N 1
ATOM 6926 C CA . LEU A 1 853 ? 35.969 -0.585 12.805 1 57.06 853 LEU A CA 1
ATOM 6927 C C . LEU A 1 853 ? 34.562 -0.744 12.188 1 57.06 853 LEU A C 1
ATOM 6929 O O . LEU A 1 853 ? 33.781 -1.573 12.641 1 57.06 853 LEU A O 1
ATOM 6933 N N . PHE A 1 854 ? 34.438 -0.036 11.195 1 60.84 854 PHE A N 1
ATOM 6934 C CA . PHE A 1 854 ? 33.125 -0.123 10.547 1 60.84 854 PHE A CA 1
ATOM 6935 C C . PHE A 1 854 ? 32.969 -1.47 9.852 1 60.84 854 PHE A C 1
ATOM 6937 O O . PHE A 1 854 ? 31.875 -2.039 9.852 1 60.84 854 PHE A O 1
ATOM 6944 N N . SER A 1 855 ? 34.062 -1.936 9.344 1 59.22 855 SER A N 1
ATOM 6945 C CA . SER A 1 855 ? 34 -3.244 8.695 1 59.22 855 SER A CA 1
ATOM 6946 C C . SER A 1 855 ? 33.719 -4.348 9.711 1 59.22 855 SER A C 1
ATOM 6948 O O . SER A 1 855 ? 32.969 -5.266 9.445 1 59.22 855 SER A O 1
ATOM 6950 N N . VAL A 1 856 ? 34.344 -4.203 10.828 1 58.75 856 VAL A N 1
ATOM 6951 C CA . VAL A 1 856 ? 34.125 -5.195 11.883 1 58.75 856 VAL A CA 1
ATOM 6952 C C . VAL A 1 856 ? 32.719 -5.102 12.414 1 58.75 856 VAL A C 1
ATOM 6954 O O . VAL A 1 856 ? 32.062 -6.121 12.656 1 58.75 856 VAL A O 1
ATOM 6957 N N . GLU A 1 857 ? 32.25 -3.941 12.539 1 61.66 857 GLU A N 1
ATOM 6958 C CA . GLU A 1 857 ? 30.875 -3.742 13.023 1 61.66 857 GLU A CA 1
ATOM 6959 C C . GLU A 1 857 ? 29.859 -4.293 12.031 1 61.66 857 GLU A C 1
ATOM 6961 O O . GLU A 1 857 ? 28.875 -4.926 12.43 1 61.66 857 GLU A O 1
ATOM 6966 N N . LEU A 1 858 ? 30.141 -4.035 10.891 1 63.03 858 LEU A N 1
ATOM 6967 C CA . LEU A 1 858 ? 29.25 -4.547 9.859 1 63.03 858 LEU A CA 1
ATOM 6968 C C . LEU A 1 858 ? 29.25 -6.07 9.844 1 63.03 858 LEU A C 1
ATOM 6970 O O . LEU A 1 858 ? 28.188 -6.695 9.727 1 63.03 858 LEU A O 1
ATOM 6974 N N . LYS A 1 859 ? 30.406 -6.602 9.992 1 62.06 859 LYS A N 1
ATOM 6975 C CA . LYS A 1 859 ? 30.516 -8.055 10.047 1 62.06 859 LYS A CA 1
ATOM 6976 C C . LYS A 1 859 ? 29.781 -8.609 11.273 1 62.06 859 LYS A C 1
ATOM 6978 O O . LYS A 1 859 ? 29.094 -9.633 11.18 1 62.06 859 LYS A O 1
ATOM 6983 N N . THR A 1 860 ? 29.859 -7.93 12.305 1 63.34 860 THR A N 1
ATOM 6984 C CA . THR A 1 860 ? 29.203 -8.367 13.531 1 63.34 860 THR A CA 1
ATOM 6985 C C . THR A 1 860 ? 27.688 -8.281 13.406 1 63.34 860 THR A C 1
ATOM 6987 O O . THR A 1 860 ? 26.984 -9.188 13.836 1 63.34 860 THR A O 1
ATOM 6990 N N . ILE A 1 861 ? 27.281 -7.285 12.844 1 63.09 861 ILE A N 1
ATOM 6991 C CA . ILE A 1 861 ? 25.844 -7.109 12.672 1 63.09 861 ILE A CA 1
ATOM 6992 C C . ILE A 1 861 ? 25.312 -8.188 11.734 1 63.09 861 ILE A C 1
ATOM 6994 O O . ILE A 1 861 ? 24.234 -8.75 11.984 1 63.09 861 ILE A O 1
ATOM 6998 N N . LEU A 1 862 ? 26.016 -8.469 10.812 1 62.38 862 LEU A N 1
ATOM 6999 C CA . LEU A 1 862 ? 25.594 -9.484 9.852 1 62.38 862 LEU A CA 1
ATOM 7000 C C . LEU A 1 862 ? 25.531 -10.859 10.508 1 62.38 862 LEU A C 1
ATOM 7002 O O . LEU A 1 862 ? 24.594 -11.633 10.266 1 62.38 862 LEU A O 1
ATOM 7006 N N . VAL A 1 863 ? 26.422 -11.086 11.391 1 62 863 VAL A N 1
ATOM 7007 C CA . VAL A 1 863 ? 26.438 -12.344 12.125 1 62 863 VAL A CA 1
ATOM 7008 C C . VAL A 1 863 ? 25.25 -12.391 13.094 1 62 863 VAL A C 1
ATOM 7010 O O . VAL A 1 863 ? 24.594 -13.43 13.234 1 62 863 VAL A O 1
ATOM 7013 N N . ARG A 1 864 ? 24.938 -11.375 13.672 1 61.69 864 ARG A N 1
ATOM 7014 C CA . ARG A 1 864 ? 23.828 -11.297 14.617 1 61.69 864 ARG A CA 1
ATOM 7015 C C . ARG A 1 864 ? 22.5 -11.469 13.898 1 61.69 864 ARG A C 1
ATOM 7017 O O . ARG A 1 864 ? 21.594 -12.133 14.414 1 61.69 864 ARG A O 1
ATOM 7024 N N . VAL A 1 865 ? 22.438 -10.867 12.852 1 61.59 865 VAL A N 1
ATOM 7025 C CA . VAL A 1 865 ? 21.25 -11.023 12.039 1 61.59 865 VAL A CA 1
ATOM 7026 C C . VAL A 1 865 ? 21.047 -12.5 11.68 1 61.59 865 VAL A C 1
ATOM 7028 O O . VAL A 1 865 ? 19.938 -13.023 11.773 1 61.59 865 VAL A O 1
ATOM 7031 N N . GLU A 1 866 ? 22.031 -13.086 11.344 1 59.69 866 GLU A N 1
ATOM 7032 C CA . GLU A 1 866 ? 21.969 -14.5 10.984 1 59.69 866 GLU A CA 1
ATOM 7033 C C . GLU A 1 866 ? 21.516 -15.352 12.172 1 59.69 866 GLU A C 1
ATOM 7035 O O . GLU A 1 866 ? 20.688 -16.25 12.016 1 59.69 866 GLU A O 1
ATOM 7040 N N . ASN A 1 867 ? 22.016 -14.93 13.25 1 59.91 867 ASN A N 1
ATOM 7041 C CA . ASN A 1 867 ? 21.656 -15.672 14.453 1 59.91 867 ASN A CA 1
ATOM 7042 C C . ASN A 1 867 ? 20.203 -15.43 14.859 1 59.91 867 ASN A C 1
ATOM 7044 O O . ASN A 1 867 ? 19.5 -16.359 15.273 1 59.91 867 ASN A O 1
ATOM 7048 N N . ALA A 1 868 ? 19.844 -14.242 14.742 1 59.81 868 ALA A N 1
ATOM 7049 C CA . ALA A 1 868 ? 18.469 -13.891 15.094 1 59.81 868 ALA A CA 1
ATOM 7050 C C . ALA A 1 868 ? 17.469 -14.555 14.156 1 59.81 868 ALA A C 1
ATOM 7052 O O . ALA A 1 868 ? 16.391 -14.977 14.586 1 59.81 868 ALA A O 1
ATOM 7053 N N . LEU A 1 869 ? 17.797 -14.531 13.055 1 56.91 869 LEU A N 1
ATOM 7054 C CA . LEU A 1 869 ? 16.922 -15.164 12.078 1 56.91 869 LEU A CA 1
ATOM 7055 C C . LEU A 1 869 ? 16.875 -16.672 12.281 1 56.91 869 LEU A C 1
ATOM 7057 O O . LEU A 1 869 ? 15.844 -17.312 12.055 1 56.91 869 LEU A O 1
ATOM 7061 N N . THR A 1 870 ? 17.953 -17.109 12.711 1 54.66 870 THR A N 1
ATOM 7062 C CA . THR A 1 870 ? 18 -18.547 12.992 1 54.66 870 THR A CA 1
ATOM 7063 C C . THR A 1 870 ? 17.281 -18.859 14.297 1 54.66 870 THR A C 1
ATOM 7065 O O . THR A 1 870 ? 16.641 -19.906 14.422 1 54.66 870 THR A O 1
ATOM 7068 N N . ASN A 1 871 ? 17.344 -17.953 15.234 1 50.94 871 ASN A N 1
ATOM 7069 C CA . ASN A 1 871 ? 16.719 -18.203 16.531 1 50.94 871 ASN A CA 1
ATOM 7070 C C . ASN A 1 871 ? 15.219 -17.938 16.484 1 50.94 871 ASN A C 1
ATOM 7072 O O . ASN A 1 871 ? 14.477 -18.406 17.344 1 50.94 871 ASN A O 1
ATOM 7076 N N . ARG A 1 872 ? 14.703 -16.938 15.961 1 47.41 872 ARG A N 1
ATOM 7077 C CA . ARG A 1 872 ? 13.258 -16.797 15.859 1 47.41 872 ARG A CA 1
ATOM 7078 C C . ARG A 1 872 ? 12.602 -18.109 15.422 1 47.41 872 ARG A C 1
ATOM 7080 O O . ARG A 1 872 ? 11.375 -18.219 15.414 1 47.41 872 ARG A O 1
ATOM 7087 N N . ARG A 1 873 ? 13.188 -19.062 14.977 1 42.59 873 ARG A N 1
ATOM 7088 C CA . ARG A 1 873 ? 12.766 -20.422 14.633 1 42.59 873 ARG A CA 1
ATOM 7089 C C . ARG A 1 873 ? 12.227 -21.156 15.852 1 42.59 873 ARG A C 1
ATOM 7091 O O . ARG A 1 873 ? 11.312 -21.969 15.734 1 42.59 873 ARG A O 1
ATOM 7098 N N . SER A 1 874 ? 12.781 -20.922 17.078 1 35.84 874 SER A N 1
ATOM 7099 C CA . SER A 1 874 ? 12.398 -21.75 18.219 1 35.84 874 SER A CA 1
ATOM 7100 C C . SER A 1 874 ? 11.242 -21.109 19 1 35.84 874 SER A C 1
ATOM 7102 O O . SER A 1 874 ? 10.742 -21.703 19.953 1 35.84 874 SER A O 1
ATOM 7104 N N . MET A 1 875 ? 10.922 -19.938 18.859 1 31.97 875 MET A N 1
ATOM 7105 C CA . MET A 1 875 ? 9.742 -19.531 19.625 1 31.97 875 MET A CA 1
ATOM 7106 C C . MET A 1 875 ? 8.5 -19.547 18.75 1 31.97 875 MET A C 1
ATOM 7108 O O . MET A 1 875 ? 8.539 -19.109 17.594 1 31.97 875 MET A O 1
ATOM 7112 N N . MET B 1 1 ? 51.688 30.25 27.391 1 25.56 1 MET B N 1
ATOM 7113 C CA . MET B 1 1 ? 51.219 31.516 26.828 1 25.56 1 MET B CA 1
ATOM 7114 C C . MET B 1 1 ? 49.812 31.359 26.266 1 25.56 1 MET B C 1
ATOM 7116 O O . MET B 1 1 ? 49.031 32.344 26.188 1 25.56 1 MET B O 1
ATOM 7120 N N . ALA B 1 2 ? 49.531 30.172 25.812 1 42.25 2 ALA B N 1
ATOM 7121 C CA . ALA B 1 2 ? 48.219 29.859 25.281 1 42.25 2 ALA B CA 1
ATOM 7122 C C . ALA B 1 2 ? 47.156 29.891 26.375 1 42.25 2 ALA B C 1
ATOM 7124 O O . ALA B 1 2 ? 46.031 30.328 26.141 1 42.25 2 ALA B O 1
ATOM 7125 N N . ASP B 1 3 ? 47.531 29.453 27.547 1 44.06 3 ASP B N 1
ATOM 7126 C CA . ASP B 1 3 ? 46.625 29.391 28.688 1 44.06 3 ASP B CA 1
ATOM 7127 C C . ASP B 1 3 ? 46.219 30.781 29.156 1 44.06 3 ASP B C 1
ATOM 7129 O O . ASP B 1 3 ? 45.094 30.984 29.594 1 44.06 3 ASP B O 1
ATOM 7133 N N . THR B 1 4 ? 47.094 31.688 28.922 1 48.66 4 THR B N 1
ATOM 7134 C CA . THR B 1 4 ? 46.875 33.031 29.438 1 48.66 4 THR B CA 1
ATOM 7135 C C . THR B 1 4 ? 45.844 33.781 28.578 1 48.66 4 THR B C 1
ATOM 7137 O O . THR B 1 4 ? 45.031 34.531 29.094 1 48.66 4 THR B O 1
ATOM 7140 N N . ASP B 1 5 ? 45.906 33.5 27.344 1 43.16 5 ASP B N 1
ATOM 7141 C CA . ASP B 1 5 ? 45.031 34.188 26.422 1 43.16 5 ASP B CA 1
ATOM 7142 C C . ASP B 1 5 ? 43.594 33.688 26.562 1 43.16 5 ASP B C 1
ATOM 7144 O O . ASP B 1 5 ? 42.625 34.469 26.5 1 43.16 5 ASP B O 1
ATOM 7148 N N . GLU B 1 6 ? 43.406 32.438 26.859 1 52 6 GLU B N 1
ATOM 7149 C CA . GLU B 1 6 ? 42.062 31.875 27.062 1 52 6 GLU B CA 1
ATOM 7150 C C . GLU B 1 6 ? 41.438 32.406 28.344 1 52 6 GLU B C 1
ATOM 7152 O O . GLU B 1 6 ? 40.25 32.719 28.375 1 52 6 GLU B O 1
ATOM 7157 N N . THR B 1 7 ? 42.312 32.625 29.344 1 53.62 7 THR B N 1
ATOM 7158 C CA . THR B 1 7 ? 41.812 33.125 30.625 1 53.62 7 THR B CA 1
ATOM 7159 C C . THR B 1 7 ? 41.438 34.594 30.531 1 53.62 7 THR B C 1
ATOM 7161 O O . THR B 1 7 ? 40.438 35 31.125 1 53.62 7 THR B O 1
ATOM 7164 N N . LYS B 1 8 ? 42.125 35.344 29.703 1 51.44 8 LYS B N 1
ATOM 7165 C CA . LYS B 1 8 ? 41.781 36.75 29.547 1 51.44 8 LYS B CA 1
ATOM 7166 C C . LYS B 1 8 ? 40.5 36.938 28.781 1 51.44 8 LYS B C 1
ATOM 7168 O O . LYS B 1 8 ? 39.688 37.812 29.125 1 51.44 8 LYS B O 1
ATOM 7173 N N . ALA B 1 9 ? 40.375 36.062 27.828 1 53.62 9 ALA B N 1
ATOM 7174 C CA . ALA B 1 9 ? 39.125 36.125 27.047 1 53.62 9 ALA B CA 1
ATOM 7175 C C . ALA B 1 9 ? 37.938 35.75 27.906 1 53.62 9 ALA B C 1
ATOM 7177 O O . ALA B 1 9 ? 36.875 36.375 27.812 1 53.62 9 ALA B O 1
ATOM 7178 N N . GLU B 1 10 ? 38.188 34.844 28.797 1 59.12 10 GLU B N 1
ATOM 7179 C CA . GLU B 1 10 ? 37.094 34.406 29.703 1 59.12 10 GLU B CA 1
ATOM 7180 C C . GLU B 1 10 ? 36.75 35.531 30.703 1 59.12 10 GLU B C 1
ATOM 7182 O O . GLU B 1 10 ? 35.594 35.75 31 1 59.12 10 GLU B O 1
ATOM 7187 N N . GLU B 1 11 ? 37.75 36.156 31.219 1 58.16 11 GLU B N 1
ATOM 7188 C CA . GLU B 1 11 ? 37.562 37.25 32.156 1 58.16 11 GLU B CA 1
ATOM 7189 C C . GLU B 1 11 ? 36.875 38.438 31.5 1 58.16 11 GLU B C 1
ATOM 7191 O O . GLU B 1 11 ? 36 39.094 32.094 1 58.16 11 GLU B O 1
ATOM 7196 N N . ALA B 1 12 ? 37.156 38.656 30.25 1 52.03 12 ALA B N 1
ATOM 7197 C CA . ALA B 1 12 ? 36.562 39.75 29.5 1 52.03 12 ALA B CA 1
ATOM 7198 C C . ALA B 1 12 ? 35.062 39.469 29.25 1 52.03 12 ALA B C 1
ATOM 7200 O O . ALA B 1 12 ? 34.25 40.375 29.391 1 52.03 12 ALA B O 1
ATOM 7201 N N . ILE B 1 13 ? 34.781 38.25 29 1 58.75 13 ILE B N 1
ATOM 7202 C CA . ILE B 1 13 ? 33.375 37.875 28.766 1 58.75 13 ILE B CA 1
ATOM 7203 C C . ILE B 1 13 ? 32.594 38 30.078 1 58.75 13 ILE B C 1
ATOM 7205 O O . ILE B 1 13 ? 31.484 38.531 30.078 1 58.75 13 ILE B O 1
ATOM 7209 N N . ALA B 1 14 ? 33.25 37.594 31.125 1 61.59 14 ALA B N 1
ATOM 7210 C CA . ALA B 1 14 ? 32.625 37.719 32.438 1 61.59 14 ALA B CA 1
ATOM 7211 C C . ALA B 1 14 ? 32.406 39.156 32.812 1 61.59 14 ALA B C 1
ATOM 7213 O O . ALA B 1 14 ? 31.359 39.531 33.344 1 61.59 14 ALA B O 1
ATOM 7214 N N . GLN B 1 15 ? 33.344 40 32.531 1 57.19 15 GLN B N 1
ATOM 7215 C CA . GLN B 1 15 ? 33.219 41.406 32.844 1 57.19 15 GLN B CA 1
ATOM 7216 C C . GLN B 1 15 ? 32.125 42.062 31.984 1 57.19 15 GLN B C 1
ATOM 7218 O O . GLN B 1 15 ? 31.375 42.906 32.469 1 57.19 15 GLN B O 1
ATOM 7223 N N . CYS B 1 16 ? 32.031 41.594 30.766 1 56.75 16 CYS B N 1
ATOM 7224 C CA . CYS B 1 16 ? 31 42.125 29.891 1 56.75 16 CYS B CA 1
ATOM 7225 C C . CYS B 1 16 ? 29.609 41.781 30.406 1 56.75 16 CYS B C 1
ATOM 7227 O O . CYS B 1 16 ? 28.703 42.625 30.391 1 56.75 16 CYS B O 1
ATOM 7229 N N . VAL B 1 17 ? 29.516 40.656 30.891 1 60.5 17 VAL B N 1
ATOM 7230 C CA . VAL B 1 17 ? 28.234 40.219 31.469 1 60.5 17 VAL B CA 1
ATOM 7231 C C . VAL B 1 17 ? 27.938 41.031 32.719 1 60.5 17 VAL B C 1
ATOM 7233 O O . VAL B 1 17 ? 26.812 41.5 32.906 1 60.5 17 VAL B O 1
ATOM 7236 N N . ASN B 1 18 ? 29 41.25 33.469 1 56.22 18 ASN B N 1
ATOM 7237 C CA . ASN B 1 18 ? 28.828 42.031 34.688 1 56.22 18 ASN B CA 1
ATOM 7238 C C . ASN B 1 18 ? 28.469 43.469 34.375 1 56.22 18 ASN B C 1
ATOM 7240 O O . ASN B 1 18 ? 27.625 44.062 35.031 1 56.22 18 ASN B O 1
ATOM 7244 N N . ASP B 1 19 ? 29.125 44 33.406 1 52.97 19 ASP B N 1
ATOM 7245 C CA . ASP B 1 19 ? 28.891 45.375 33.062 1 52.97 19 ASP B CA 1
ATOM 7246 C C . ASP B 1 19 ? 27.453 45.594 32.562 1 52.97 19 ASP B C 1
ATOM 7248 O O . ASP B 1 19 ? 26.828 46.625 32.875 1 52.97 19 ASP B O 1
ATOM 7252 N N . ILE B 1 20 ? 27.016 44.625 31.859 1 54.06 20 ILE B N 1
ATOM 7253 C CA . ILE B 1 20 ? 25.672 44.719 31.297 1 54.06 20 ILE B CA 1
ATOM 7254 C C . ILE B 1 20 ? 24.641 44.594 32.406 1 54.06 20 ILE B C 1
ATOM 7256 O O . ILE B 1 20 ? 23.641 45.312 32.438 1 54.06 20 ILE B O 1
ATOM 7260 N N . LEU B 1 21 ? 25.047 43.719 33.219 1 51.41 21 LEU B N 1
ATOM 7261 C CA . LEU B 1 21 ? 24.094 43.469 34.312 1 51.41 21 LEU B CA 1
ATOM 7262 C C . LEU B 1 21 ? 24.031 44.656 35.25 1 51.41 21 LEU B C 1
ATOM 7264 O O . LEU B 1 21 ? 22.969 44.938 35.812 1 51.41 21 LEU B O 1
ATOM 7268 N N . PHE B 1 22 ? 25.219 45.344 35.375 1 50.31 22 PHE B N 1
ATOM 7269 C CA . PHE B 1 22 ? 25.25 46.406 36.375 1 50.31 22 PHE B CA 1
ATOM 7270 C C . PHE B 1 22 ? 25.203 47.781 35.75 1 50.31 22 PHE B C 1
ATOM 7272 O O . PHE B 1 22 ? 24.797 48.75 36.375 1 50.31 22 PHE B O 1
ATOM 7279 N N . GLU B 1 23 ? 25.781 47.906 34.406 1 46.84 23 GLU B N 1
ATOM 7280 C CA . GLU B 1 23 ? 25.812 49.25 33.844 1 46.84 23 GLU B CA 1
ATOM 7281 C C . GLU B 1 23 ? 24.797 49.406 32.719 1 46.84 23 GLU B C 1
ATOM 7283 O O . GLU B 1 23 ? 24.578 50.5 32.219 1 46.84 23 GLU B O 1
ATOM 7288 N N . SER B 1 24 ? 23.656 48.781 32.594 1 42.56 24 SER B N 1
ATOM 7289 C CA . SER B 1 24 ? 22.516 48.844 31.703 1 42.56 24 SER B CA 1
ATOM 7290 C C . SER B 1 24 ? 22.969 48.969 30.25 1 42.56 24 SER B C 1
ATOM 7292 O O . SER B 1 24 ? 22.219 49.469 29.406 1 42.56 24 SER B O 1
ATOM 7294 N N . SER B 1 25 ? 24.297 48.875 29.844 1 39.41 25 SER B N 1
ATOM 7295 C CA . SER B 1 25 ? 24.688 49.156 28.469 1 39.41 25 SER B CA 1
ATOM 7296 C C . SER B 1 25 ? 24.734 47.844 27.656 1 39.41 25 SER B C 1
ATOM 7298 O O . SER B 1 25 ? 24.938 46.781 28.188 1 39.41 25 SER B O 1
ATOM 7300 N N . ALA B 1 26 ? 24.062 47.781 26.438 1 43.53 26 ALA B N 1
ATOM 7301 C CA . ALA B 1 26 ? 24.078 46.656 25.5 1 43.53 26 ALA B CA 1
ATOM 7302 C C . ALA B 1 26 ? 25.5 46.375 25.016 1 43.53 26 ALA B C 1
ATOM 7304 O O . ALA B 1 26 ? 26.25 47.312 24.703 1 43.53 26 ALA B O 1
ATOM 7305 N N . ILE B 1 27 ? 26.234 45.312 25.266 1 42.53 27 ILE B N 1
ATOM 7306 C CA . ILE B 1 27 ? 27.594 45.031 24.844 1 42.53 27 ILE B CA 1
ATOM 7307 C C . ILE B 1 27 ? 27.594 43.875 23.844 1 42.53 27 ILE B C 1
ATOM 7309 O O . ILE B 1 27 ? 26.859 42.906 24.016 1 42.53 27 ILE B O 1
ATOM 7313 N N . ALA B 1 28 ? 28 44.094 22.625 1 42.03 28 ALA B N 1
ATOM 7314 C CA . ALA B 1 28 ? 28.25 43.031 21.656 1 42.03 28 ALA B CA 1
ATOM 7315 C C . ALA B 1 28 ? 29.547 42.312 21.969 1 42.03 28 ALA B C 1
ATOM 7317 O O . ALA B 1 28 ? 30.562 42.938 22.297 1 42.03 28 ALA B O 1
ATOM 7318 N N . ILE B 1 29 ? 29.625 41.031 22.219 1 42.84 29 ILE B N 1
ATOM 7319 C CA . ILE B 1 29 ? 30.828 40.25 22.453 1 42.84 29 ILE B CA 1
ATOM 7320 C C . ILE B 1 29 ? 31.234 39.531 21.156 1 42.84 29 ILE B C 1
ATOM 7322 O O . ILE B 1 29 ? 30.453 38.75 20.594 1 42.84 29 ILE B O 1
ATOM 7326 N N . ALA B 1 30 ? 32.062 40 20.266 1 37.28 30 ALA B N 1
ATOM 7327 C CA . ALA B 1 30 ? 32.594 39.25 19.141 1 37.28 30 ALA B CA 1
ATOM 7328 C C . ALA B 1 30 ? 34.031 38.844 19.359 1 37.28 30 ALA B C 1
ATOM 7330 O O . ALA B 1 30 ? 34.781 39.562 20.016 1 37.28 30 ALA B O 1
ATOM 7331 N N . ILE B 1 31 ? 34.5 37.594 19.234 1 32.88 31 ILE B N 1
ATOM 7332 C CA . ILE B 1 31 ? 35.906 37.188 19.234 1 32.88 31 ILE B CA 1
ATOM 7333 C C . ILE B 1 31 ? 36.562 37.625 17.938 1 32.88 31 ILE B C 1
ATOM 7335 O O . ILE B 1 31 ? 36.094 37.312 16.844 1 32.88 31 ILE B O 1
ATOM 7339 N N . PRO B 1 32 ? 37.656 38.438 17.859 1 27.89 32 PRO B N 1
ATOM 7340 C CA . PRO B 1 32 ? 38.344 38.75 16.609 1 27.89 32 PRO B CA 1
ATOM 7341 C C . PRO B 1 32 ? 38.938 37.531 15.938 1 27.89 32 PRO B C 1
ATOM 7343 O O . PRO B 1 32 ? 39.531 36.688 16.609 1 27.89 32 PRO B O 1
ATOM 7346 N N . GLU B 1 33 ? 38.406 36.969 14.852 1 31.59 33 GLU B N 1
ATOM 7347 C CA . GLU B 1 33 ? 38.969 35.875 14.055 1 31.59 33 GLU B CA 1
ATOM 7348 C C . GLU B 1 33 ? 40.406 36.156 13.656 1 31.59 33 GLU B C 1
ATOM 7350 O O . GLU B 1 33 ? 40.688 37.156 12.969 1 31.59 33 GLU B O 1
ATOM 7355 N N . GLU B 1 34 ? 41.469 35.906 14.375 1 27.58 34 GLU B N 1
ATOM 7356 C CA . GLU B 1 34 ? 42.812 36.094 13.805 1 27.58 34 GLU B CA 1
ATOM 7357 C C . GLU B 1 34 ? 42.938 35.375 12.469 1 27.58 34 GLU B C 1
ATOM 7359 O O . GLU B 1 34 ? 43.906 35.594 11.734 1 27.58 34 GLU B O 1
ATOM 7364 N N . HIS B 1 35 ? 42.562 34.125 12.406 1 25.02 35 HIS B N 1
ATOM 7365 C CA . HIS B 1 35 ? 43.25 33.312 11.438 1 25.02 35 HIS B CA 1
ATOM 7366 C C . HIS B 1 35 ? 43.062 33.844 10.016 1 25.02 35 HIS B C 1
ATOM 7368 O O . HIS B 1 35 ? 44.031 34 9.273 1 25.02 35 HIS B O 1
ATOM 7374 N N . ASP B 1 36 ? 42.125 33.219 9.258 1 24.64 36 ASP B N 1
ATOM 7375 C CA . ASP B 1 36 ? 42.219 32.812 7.859 1 24.64 36 ASP B CA 1
ATOM 7376 C C . ASP B 1 36 ? 42.031 33.969 6.914 1 24.64 36 ASP B C 1
ATOM 7378 O O . ASP B 1 36 ? 41.062 34.719 7.008 1 24.64 36 ASP B O 1
ATOM 7382 N N . GLN B 1 37 ? 43.188 34.562 6.461 1 25.86 37 GLN B N 1
ATOM 7383 C CA . GLN B 1 37 ? 43.438 35.344 5.258 1 25.86 37 GLN B CA 1
ATOM 7384 C C . GLN B 1 37 ? 42.594 34.844 4.086 1 25.86 37 GLN B C 1
ATOM 7386 O O . GLN B 1 37 ? 43 35 2.926 1 25.86 37 GLN B O 1
ATOM 7391 N N . ILE B 1 38 ? 41.938 33.781 4.195 1 23.81 38 ILE B N 1
ATOM 7392 C CA . ILE B 1 38 ? 41.406 33.281 2.928 1 23.81 38 ILE B CA 1
ATOM 7393 C C . ILE B 1 38 ? 40.531 34.344 2.293 1 23.81 38 ILE B C 1
ATOM 7395 O O . ILE B 1 38 ? 39.594 34.875 2.93 1 23.81 38 ILE B O 1
ATOM 7399 N N . ALA B 1 39 ? 41.188 35.125 1.339 1 24.89 39 ALA B N 1
ATOM 7400 C CA . ALA B 1 39 ? 40.531 36.062 0.42 1 24.89 39 ALA B CA 1
ATOM 7401 C C . ALA B 1 39 ? 39.125 35.625 0.075 1 24.89 39 ALA B C 1
ATOM 7403 O O . ALA B 1 39 ? 38.906 34.438 -0.254 1 24.89 39 ALA B O 1
ATOM 7404 N N . PRO B 1 40 ? 38.281 36.344 0.666 1 24.11 40 PRO B N 1
ATOM 7405 C CA . PRO B 1 40 ? 36.938 35.875 0.351 1 24.11 40 PRO B CA 1
ATOM 7406 C C . PRO B 1 40 ? 36.688 35.781 -1.151 1 24.11 40 PRO B C 1
ATOM 7408 O O . PRO B 1 40 ? 36.906 36.719 -1.894 1 24.11 40 PRO B O 1
ATOM 7411 N N . LEU B 1 41 ? 37.219 34.656 -1.73 1 23.48 41 LEU B N 1
ATOM 7412 C CA . LEU B 1 41 ? 36.812 34.5 -3.117 1 23.48 41 LEU B CA 1
ATOM 7413 C C . LEU B 1 41 ? 35.375 35 -3.322 1 23.48 41 LEU B C 1
ATOM 7415 O O . LEU B 1 41 ? 34.5 34.75 -2.486 1 23.48 41 LEU B O 1
ATOM 7419 N N . LYS B 1 42 ? 35.281 36.031 -4.086 1 25.36 42 LYS B N 1
ATOM 7420 C CA . LYS B 1 42 ? 34.156 36.781 -4.609 1 25.36 42 LYS B CA 1
ATOM 7421 C C . LYS B 1 42 ? 33 35.844 -4.98 1 25.36 42 LYS B C 1
ATOM 7423 O O . LYS B 1 42 ? 32.969 35.312 -6.078 1 25.36 42 LYS B O 1
ATOM 7428 N N . ILE B 1 43 ? 32.688 35.031 -4.039 1 24.25 43 ILE B N 1
ATOM 7429 C CA . ILE B 1 43 ? 31.625 34.094 -4.434 1 24.25 43 ILE B CA 1
ATOM 7430 C C . ILE B 1 43 ? 30.344 34.875 -4.68 1 24.25 43 ILE B C 1
ATOM 7432 O O . ILE B 1 43 ? 29.828 35.562 -3.779 1 24.25 43 ILE B O 1
ATOM 7436 N N . GLN B 1 44 ? 30.094 35.531 -5.773 1 24.44 44 GLN B N 1
ATOM 7437 C CA . GLN B 1 44 ? 28.875 36.094 -6.363 1 24.44 44 GLN B CA 1
ATOM 7438 C C . GLN B 1 44 ? 27.641 35.281 -5.926 1 24.44 44 GLN B C 1
ATOM 7440 O O . GLN B 1 44 ? 27.594 34.062 -6.082 1 24.44 44 GLN B O 1
ATOM 7445 N N . PRO B 1 45 ? 26.734 36.062 -5.094 1 26.45 45 PRO B N 1
ATOM 7446 C CA . PRO B 1 45 ? 25.734 35.375 -4.289 1 26.45 45 PRO B CA 1
ATOM 7447 C C . PRO B 1 45 ? 24.703 34.625 -5.145 1 26.45 45 PRO B C 1
ATOM 7449 O O . PRO B 1 45 ? 23.891 33.875 -4.617 1 26.45 45 PRO B O 1
ATOM 7452 N N . ASP B 1 46 ? 24.453 34.875 -6.273 1 24.56 46 ASP B N 1
ATOM 7453 C CA . ASP B 1 46 ? 23.047 35.094 -6.617 1 24.56 46 ASP B CA 1
ATOM 7454 C C . ASP B 1 46 ? 22.172 34 -6.062 1 24.56 46 ASP B C 1
ATOM 7456 O O . ASP B 1 46 ? 21.188 34.25 -5.355 1 24.56 46 ASP B O 1
ATOM 7460 N N . ASN B 1 47 ? 21.469 33.094 -6.797 1 28.7 47 ASN B N 1
ATOM 7461 C CA . ASN B 1 47 ? 20.125 32.531 -6.996 1 28.7 47 ASN B CA 1
ATOM 7462 C C . ASN B 1 47 ? 19.844 31.391 -6.043 1 28.7 47 ASN B C 1
ATOM 7464 O O . ASN B 1 47 ? 18.719 31.234 -5.555 1 28.7 47 ASN B O 1
ATOM 7468 N N . GLN B 1 48 ? 20.516 30.219 -5.938 1 27.34 48 GLN B N 1
ATOM 7469 C CA . GLN B 1 48 ? 20.188 28.797 -5.973 1 27.34 48 GLN B CA 1
ATOM 7470 C C . GLN B 1 48 ? 20.156 28.203 -4.562 1 27.34 48 GLN B C 1
ATOM 7472 O O . GLN B 1 48 ? 19.266 27.422 -4.238 1 27.34 48 GLN B O 1
ATOM 7477 N N . SER B 1 49 ? 20.375 28.438 -3.152 1 31.94 49 SER B N 1
ATOM 7478 C CA . SER B 1 49 ? 20.812 27.109 -2.762 1 31.94 49 SER B CA 1
ATOM 7479 C C . SER B 1 49 ? 19.672 26.328 -2.113 1 31.94 49 SER B C 1
ATOM 7481 O O . SER B 1 49 ? 19.859 25.172 -1.695 1 31.94 49 SER B O 1
ATOM 7483 N N . ARG B 1 50 ? 18.672 26.531 -1.739 1 39.56 50 ARG B N 1
ATOM 7484 C CA . ARG B 1 50 ? 18.109 25.484 -0.88 1 39.56 50 ARG B CA 1
ATOM 7485 C C . ARG B 1 50 ? 18 24.172 -1.628 1 39.56 50 ARG B C 1
ATOM 7487 O O . ARG B 1 50 ? 17.156 24.016 -2.514 1 39.56 50 ARG B O 1
ATOM 7494 N N . GLU B 1 51 ? 18.891 23.109 -1.937 1 34.31 51 GLU B N 1
ATOM 7495 C CA . GLU B 1 51 ? 19.125 21.734 -2.395 1 34.31 51 GLU B CA 1
ATOM 7496 C C . GLU B 1 51 ? 17.828 20.969 -2.523 1 34.31 51 GLU B C 1
ATOM 7498 O O . GLU B 1 51 ? 17.109 20.766 -1.534 1 34.31 51 GLU B O 1
ATOM 7503 N N . SER B 1 52 ? 16.859 21.219 -3.873 1 33.69 52 SER B N 1
ATOM 7504 C CA . SER B 1 52 ? 16.969 20.719 -5.238 1 33.69 52 SER B CA 1
ATOM 7505 C C . SER B 1 52 ? 17.672 21.719 -6.145 1 33.69 52 SER B C 1
ATOM 7507 O O . SER B 1 52 ? 17.172 22.828 -6.363 1 33.69 52 SER B O 1
ATOM 7509 N N . SER B 1 53 ? 19.359 21.984 -6.574 1 32.53 53 SER B N 1
ATOM 7510 C CA . SER B 1 53 ? 20.625 22.391 -7.164 1 32.53 53 SER B CA 1
ATOM 7511 C C . SER B 1 53 ? 20.609 22.219 -8.68 1 32.53 53 SER B C 1
ATOM 7513 O O . SER B 1 53 ? 21.625 22.438 -9.344 1 32.53 53 SER B O 1
ATOM 7515 N N . PHE B 1 54 ? 20.062 21.672 -9.75 1 30.78 54 PHE B N 1
ATOM 7516 C CA . PHE B 1 54 ? 20.922 21.344 -10.883 1 30.78 54 PHE B CA 1
ATOM 7517 C C . PHE B 1 54 ? 21.484 22.594 -11.523 1 30.78 54 PHE B C 1
ATOM 7519 O O . PHE B 1 54 ? 22.625 22.594 -12.023 1 30.78 54 PHE B O 1
ATOM 7526 N N . ALA B 1 55 ? 20.891 23.688 -11.914 1 30.23 55 ALA B N 1
ATOM 7527 C CA . ALA B 1 55 ? 21.391 24.672 -12.883 1 30.23 55 ALA B CA 1
ATOM 7528 C C . ALA B 1 55 ? 22.328 25.656 -12.219 1 30.23 55 ALA B C 1
ATOM 7530 O O . ALA B 1 55 ? 22 26.234 -11.18 1 30.23 55 ALA B O 1
ATOM 7531 N N . THR B 1 56 ? 23.719 25.516 -12.594 1 30.59 56 THR B N 1
ATOM 7532 C CA . THR B 1 56 ? 24.734 26.562 -12.391 1 30.59 56 THR B CA 1
ATOM 7533 C C . THR B 1 56 ? 24.359 27.828 -13.156 1 30.59 56 THR B C 1
ATOM 7535 O O . THR B 1 56 ? 24.609 27.922 -14.359 1 30.59 56 THR B O 1
ATOM 7538 N N . SER B 1 57 ? 23.281 28.453 -13.562 1 25.73 57 SER B N 1
ATOM 7539 C CA . SER B 1 57 ? 23.312 29.672 -14.375 1 25.73 57 SER B CA 1
ATOM 7540 C C . SER B 1 57 ? 24.234 30.719 -13.781 1 25.73 57 SER B C 1
ATOM 7542 O O . SER B 1 57 ? 24.266 30.922 -12.562 1 25.73 57 SER B O 1
ATOM 7544 N N . THR B 1 58 ? 25.25 31.234 -14.688 1 26.27 58 THR B N 1
ATOM 7545 C CA . THR B 1 58 ? 26.141 32.375 -14.633 1 26.27 58 THR B CA 1
ATOM 7546 C C . THR B 1 58 ? 25.375 33.688 -14.469 1 26.27 58 THR B C 1
ATOM 7548 O O . THR B 1 58 ? 24.875 34.25 -15.445 1 26.27 58 THR B O 1
ATOM 7551 N N . ALA B 1 59 ? 24.438 34.031 -13.82 1 25.69 59 ALA B N 1
ATOM 7552 C CA . ALA B 1 59 ? 23.969 35.406 -13.797 1 25.69 59 ALA B CA 1
ATOM 7553 C C . ALA B 1 59 ? 25.125 36.375 -13.617 1 25.69 59 ALA B C 1
ATOM 7555 O O . ALA B 1 59 ? 26.156 36.031 -13.047 1 25.69 59 ALA B O 1
ATOM 7556 N N . SER B 1 60 ? 25.109 37.531 -14.453 1 23.34 60 SER B N 1
ATOM 7557 C CA . SER B 1 60 ? 25.859 38.781 -14.477 1 23.34 60 SER B CA 1
ATOM 7558 C C . SER B 1 60 ? 26.188 39.25 -13.062 1 23.34 60 SER B C 1
ATOM 7560 O O . SER B 1 60 ? 25.438 39 -12.125 1 23.34 60 SER B O 1
ATOM 7562 N N . ASP B 1 61 ? 27.438 39.688 -12.867 1 26.19 61 ASP B N 1
ATOM 7563 C CA . ASP B 1 61 ? 28.188 40.406 -11.844 1 26.19 61 ASP B CA 1
ATOM 7564 C C . ASP B 1 61 ? 27.438 41.656 -11.391 1 26.19 61 ASP B C 1
ATOM 7566 O O . ASP B 1 61 ? 28.031 42.594 -10.875 1 26.19 61 ASP B O 1
ATOM 7570 N N . THR B 1 62 ? 26.312 42.062 -11.859 1 23.25 62 THR B N 1
ATOM 7571 C CA . THR B 1 62 ? 26.094 43.469 -11.477 1 23.25 62 THR B CA 1
ATOM 7572 C C . THR B 1 62 ? 26.453 43.688 -10.008 1 23.25 62 THR B C 1
ATOM 7574 O O . THR B 1 62 ? 26.594 42.719 -9.25 1 23.25 62 THR B O 1
ATOM 7577 N N . MET B 1 63 ? 25.734 44.812 -9.367 1 21.44 63 MET B N 1
ATOM 7578 C CA . MET B 1 63 ? 26.062 45.75 -8.297 1 21.44 63 MET B CA 1
ATOM 7579 C C . MET B 1 63 ? 26.047 45.031 -6.941 1 21.44 63 MET B C 1
ATOM 7581 O O . MET B 1 63 ? 25.016 44.562 -6.488 1 21.44 63 MET B O 1
ATOM 7585 N N . PHE B 1 64 ? 26.953 44.094 -6.691 1 25.56 64 PHE B N 1
ATOM 7586 C CA . PHE B 1 64 ? 27.281 44 -5.273 1 25.56 64 PHE B CA 1
ATOM 7587 C C . PHE B 1 64 ? 27.203 45.375 -4.605 1 25.56 64 PHE B C 1
ATOM 7589 O O . PHE B 1 64 ? 28.156 46.125 -4.637 1 25.56 64 PHE B O 1
ATOM 7596 N N . GLU B 1 65 ? 26.266 46.156 -4.969 1 25.78 65 GLU B N 1
ATOM 7597 C CA . GLU B 1 65 ? 26.266 47.25 -4.016 1 25.78 65 GLU B CA 1
ATOM 7598 C C . GLU B 1 65 ? 26.562 46.781 -2.602 1 25.78 65 GLU B C 1
ATOM 7600 O O . GLU B 1 65 ? 26.109 45.688 -2.205 1 25.78 65 GLU B O 1
ATOM 7605 N N . ASN B 1 66 ? 27.734 46.969 -2.033 1 28.44 66 ASN B N 1
ATOM 7606 C CA . ASN B 1 66 ? 28.109 47.062 -0.624 1 28.44 66 ASN B CA 1
ATOM 7607 C C . ASN B 1 66 ? 26.875 47.188 0.269 1 28.44 66 ASN B C 1
ATOM 7609 O O . ASN B 1 66 ? 26.422 48.281 0.572 1 28.44 66 ASN B O 1
ATOM 7613 N N . ASP B 1 67 ? 25.828 46.562 -0.187 1 32.22 67 ASP B N 1
ATOM 7614 C CA . ASP B 1 67 ? 24.719 46.781 0.727 1 32.22 67 ASP B CA 1
ATOM 7615 C C . ASP B 1 67 ? 25.141 46.562 2.176 1 32.22 67 ASP B C 1
ATOM 7617 O O . ASP B 1 67 ? 25.734 45.531 2.506 1 32.22 67 ASP B O 1
ATOM 7621 N N . ARG B 1 68 ? 25.5 47.344 2.854 1 36.56 68 ARG B N 1
ATOM 7622 C CA . ARG B 1 68 ? 25.5 47.438 4.309 1 36.56 68 ARG B CA 1
ATOM 7623 C C . ARG B 1 68 ? 24.547 46.438 4.934 1 36.56 68 ARG B C 1
ATOM 7625 O O . ARG B 1 68 ? 23.328 46.688 4.977 1 36.56 68 ARG B O 1
ATOM 7632 N N . ARG B 1 69 ? 24.672 45.188 4.695 1 45.56 69 ARG B N 1
ATOM 7633 C CA . ARG B 1 69 ? 23.891 44.031 5.133 1 45.56 69 ARG B CA 1
ATOM 7634 C C . ARG B 1 69 ? 23.484 44.188 6.598 1 45.56 69 ARG B C 1
ATOM 7636 O O . ARG B 1 69 ? 24.344 44.406 7.465 1 45.56 69 ARG B O 1
ATOM 7643 N N . LYS B 1 70 ? 22.344 44.438 6.66 1 53.28 70 LYS B N 1
ATOM 7644 C CA . LYS B 1 70 ? 21.594 44.438 7.914 1 53.28 70 LYS B CA 1
ATOM 7645 C C . LYS B 1 70 ? 21.75 43.125 8.664 1 53.28 70 LYS B C 1
ATOM 7647 O O . LYS B 1 70 ? 21.594 42.031 8.078 1 53.28 70 LYS B O 1
ATOM 7652 N N . LEU B 1 71 ? 22.578 43.031 9.562 1 63.12 71 LEU B N 1
ATOM 7653 C CA . LEU B 1 71 ? 22.766 41.906 10.469 1 63.12 71 LEU B CA 1
ATOM 7654 C C . LEU B 1 71 ? 21.453 41.531 11.148 1 63.12 71 LEU B C 1
ATOM 7656 O O . LEU B 1 71 ? 20.828 42.344 11.805 1 63.12 71 LEU B O 1
ATOM 7660 N N . VAL B 1 72 ? 20.906 40.438 10.641 1 76.88 72 VAL B N 1
ATOM 7661 C CA . VAL B 1 72 ? 19.734 39.906 11.336 1 76.88 72 VAL B CA 1
ATOM 7662 C C . VAL B 1 72 ? 20.156 38.781 12.297 1 76.88 72 VAL B C 1
ATOM 7664 O O . VAL B 1 72 ? 20.844 37.844 11.898 1 76.88 72 VAL B O 1
ATOM 7667 N N . PHE B 1 73 ? 19.828 39 13.539 1 88.31 73 PHE B N 1
ATOM 7668 C CA . PHE B 1 73 ? 20.141 37.969 14.531 1 88.31 73 PHE B CA 1
ATOM 7669 C C . PHE B 1 73 ? 19.359 36.688 14.242 1 88.31 73 PHE B C 1
ATOM 7671 O O . PHE B 1 73 ? 18.219 36.75 13.805 1 88.31 73 PHE B O 1
ATOM 7678 N N . ASP B 1 74 ? 19.969 35.594 14.547 1 91 74 ASP B N 1
ATOM 7679 C CA . ASP B 1 74 ? 19.375 34.281 14.25 1 91 74 ASP B CA 1
ATOM 7680 C C . ASP B 1 74 ? 18.531 33.781 15.422 1 91 74 ASP B C 1
ATOM 7682 O O . ASP B 1 74 ? 17.453 33.25 15.227 1 91 74 ASP B O 1
ATOM 7686 N N . TYR B 1 75 ? 19.031 33.938 16.625 1 93.44 75 TYR B N 1
ATOM 7687 C CA . TYR B 1 75 ? 18.406 33.344 17.812 1 93.44 75 TYR B CA 1
ATOM 7688 C C . TYR B 1 75 ? 18.406 34.312 18.969 1 93.44 75 TYR B C 1
ATOM 7690 O O . TYR B 1 75 ? 19.281 35.188 19.062 1 93.44 75 TYR B O 1
ATOM 7698 N N . ALA B 1 76 ? 17.422 34.156 19.797 1 92.75 76 ALA B N 1
ATOM 7699 C CA . ALA B 1 76 ? 17.359 34.875 21.078 1 92.75 76 ALA B CA 1
ATOM 7700 C C . ALA B 1 76 ? 17.219 33.875 22.234 1 92.75 76 ALA B C 1
ATOM 7702 O O . ALA B 1 76 ? 16.438 32.938 22.172 1 92.75 76 ALA B O 1
ATOM 7703 N N . ILE B 1 77 ? 18.062 34 23.203 1 93.19 77 ILE B N 1
ATOM 7704 C CA . ILE B 1 77 ? 18.016 33.188 24.422 1 93.19 77 ILE B CA 1
ATOM 7705 C C . ILE B 1 77 ? 17.656 34.094 25.609 1 93.19 77 ILE B C 1
ATOM 7707 O O . ILE B 1 77 ? 18.375 35.031 25.922 1 93.19 77 ILE B O 1
ATOM 7711 N N . ILE B 1 78 ? 16.578 33.75 26.25 1 91.81 78 ILE B N 1
ATOM 7712 C CA . ILE B 1 78 ? 16.078 34.594 27.344 1 91.81 78 ILE B CA 1
ATOM 7713 C C . ILE B 1 78 ? 16.281 33.875 28.672 1 91.81 78 ILE B C 1
ATOM 7715 O O . ILE B 1 78 ? 15.898 32.688 28.812 1 91.81 78 ILE B O 1
ATOM 7719 N N . VAL B 1 79 ? 16.891 34.531 29.578 1 88.38 79 VAL B N 1
ATOM 7720 C CA . VAL B 1 79 ? 17.109 34.031 30.922 1 88.38 79 VAL B CA 1
ATOM 7721 C C . VAL B 1 79 ? 16.484 34.969 31.953 1 88.38 79 VAL B C 1
ATOM 7723 O O . VAL B 1 79 ? 16.625 36.188 31.844 1 88.38 79 VAL B O 1
ATOM 7726 N N . LYS B 1 80 ? 15.758 34.406 32.875 1 83.38 80 LYS B N 1
ATOM 7727 C CA . LYS B 1 80 ? 15.148 35.219 33.938 1 83.38 80 LYS B CA 1
ATOM 7728 C C . LYS B 1 80 ? 16 35.188 35.219 1 83.38 80 LYS B C 1
ATOM 7730 O O . LYS B 1 80 ? 16.328 34.094 35.719 1 83.38 80 LYS B O 1
ATOM 7735 N N . LEU B 1 81 ? 16.375 36.375 35.625 1 77.81 81 LEU B N 1
ATOM 7736 C CA . LEU B 1 81 ? 17.156 36.5 36.844 1 77.81 81 LEU B CA 1
ATOM 7737 C C . LEU B 1 81 ? 16.312 37.125 37.969 1 77.81 81 LEU B C 1
ATOM 7739 O O . LEU B 1 81 ? 15.828 38.25 37.844 1 77.81 81 LEU B O 1
ATOM 7743 N N . SER B 1 82 ? 15.992 36.281 39 1 73.69 82 SER B N 1
ATOM 7744 C CA . SER B 1 82 ? 15.188 36.75 40.125 1 73.69 82 SER B CA 1
ATOM 7745 C C . SER B 1 82 ? 16.047 37.5 41.125 1 73.69 82 SER B C 1
ATOM 7747 O O . SER B 1 82 ? 17.25 37.25 41.25 1 73.69 82 SER B O 1
ATOM 7749 N N . ARG B 1 83 ? 15.414 38.562 41.844 1 62.06 83 ARG B N 1
ATOM 7750 C CA . ARG B 1 83 ? 16.078 39.312 42.906 1 62.06 83 ARG B CA 1
ATOM 7751 C C . ARG B 1 83 ? 16.219 38.5 44.188 1 62.06 83 ARG B C 1
ATOM 7753 O O . ARG B 1 83 ? 15.359 37.656 44.469 1 62.06 83 ARG B O 1
ATOM 7760 N N . ARG B 1 84 ? 17.406 38.375 44.656 1 53.41 84 ARG B N 1
ATOM 7761 C CA . ARG B 1 84 ? 17.5 37.781 46 1 53.41 84 ARG B CA 1
ATOM 7762 C C . ARG B 1 84 ? 16.656 38.562 47 1 53.41 84 ARG B C 1
ATOM 7764 O O . ARG B 1 84 ? 16.766 39.781 47.094 1 53.41 84 ARG B O 1
ATOM 7771 N N . GLY B 1 85 ? 15.438 38.125 47.188 1 44.19 85 GLY B N 1
ATOM 7772 C CA . GLY B 1 85 ? 14.641 38.719 48.219 1 44.19 85 GLY B CA 1
ATOM 7773 C C . GLY B 1 85 ? 15.445 39.062 49.469 1 44.19 85 GLY B C 1
ATOM 7774 O O . GLY B 1 85 ? 16.047 38.188 50.062 1 44.19 85 GLY B O 1
ATOM 7775 N N . ASN B 1 86 ? 16.203 40.094 49.469 1 38.31 86 ASN B N 1
ATOM 7776 C CA . ASN B 1 86 ? 16.5 40.5 50.844 1 38.31 86 ASN B CA 1
ATOM 7777 C C . ASN B 1 86 ? 15.234 40.719 51.656 1 38.31 86 ASN B C 1
ATOM 7779 O O . ASN B 1 86 ? 14.312 41.406 51.219 1 38.31 86 ASN B O 1
ATOM 7783 N N . ASN B 1 87 ? 14.781 39.844 52.656 1 37.03 87 ASN B N 1
ATOM 7784 C CA . ASN B 1 87 ? 13.734 40.062 53.656 1 37.03 87 ASN B CA 1
ATOM 7785 C C . ASN B 1 87 ? 13.742 41.5 54.156 1 37.03 87 ASN B C 1
ATOM 7787 O O . ASN B 1 87 ? 13.062 41.812 55.156 1 37.03 87 ASN B O 1
ATOM 7791 N N . SER B 1 88 ? 14.906 42.188 54.219 1 35.59 88 SER B N 1
ATOM 7792 C CA . SER B 1 88 ? 14.68 43.344 55.062 1 35.59 88 SER B CA 1
ATOM 7793 C C . SER B 1 88 ? 13.883 44.438 54.344 1 35.59 88 SER B C 1
ATOM 7795 O O . SER B 1 88 ? 14.156 44.75 53.188 1 35.59 88 SER B O 1
ATOM 7797 N N . PRO B 1 89 ? 12.656 44.906 54.875 1 35.72 89 PRO B N 1
ATOM 7798 C CA . PRO B 1 89 ? 11.68 45.906 54.5 1 35.72 89 PRO B CA 1
ATOM 7799 C C . PRO B 1 89 ? 12.328 47.25 54.156 1 35.72 89 PRO B C 1
ATOM 7801 O O . PRO B 1 89 ? 11.648 48.281 54.156 1 35.72 89 PRO B O 1
ATOM 7804 N N . THR B 1 90 ? 13.672 47.469 54.188 1 34.12 90 THR B N 1
ATOM 7805 C CA . THR B 1 90 ? 13.914 48.906 54.281 1 34.12 90 THR B CA 1
ATOM 7806 C C . THR B 1 90 ? 13.445 49.594 53 1 34.12 90 THR B C 1
ATOM 7808 O O . THR B 1 90 ? 13.539 49.031 51.906 1 34.12 90 THR B O 1
ATOM 7811 N N . LYS B 1 91 ? 12.82 50.906 53.094 1 35.94 91 LYS B N 1
ATOM 7812 C CA . LYS B 1 91 ? 11.953 51.906 52.5 1 35.94 91 LYS B CA 1
ATOM 7813 C C . LYS B 1 91 ? 12.516 52.344 51.156 1 35.94 91 LYS B C 1
ATOM 7815 O O . LYS B 1 91 ? 11.789 52.906 50.312 1 35.94 91 LYS B O 1
ATOM 7820 N N . SER B 1 92 ? 13.82 52.812 51.094 1 33.06 92 SER B N 1
ATOM 7821 C CA . SER B 1 92 ? 13.938 53.875 50.094 1 33.06 92 SER B CA 1
ATOM 7822 C C . SER B 1 92 ? 13.859 53.344 48.688 1 33.06 92 SER B C 1
ATOM 7824 O O . SER B 1 92 ? 14.477 52.312 48.375 1 33.06 92 SER B O 1
ATOM 7826 N N . PRO B 1 93 ? 12.836 53.844 47.906 1 33.53 93 PRO B N 1
ATOM 7827 C CA . PRO B 1 93 ? 12.391 53.344 46.625 1 33.53 93 PRO B CA 1
ATOM 7828 C C . PRO B 1 93 ? 13.531 53.188 45.625 1 33.53 93 PRO B C 1
ATOM 78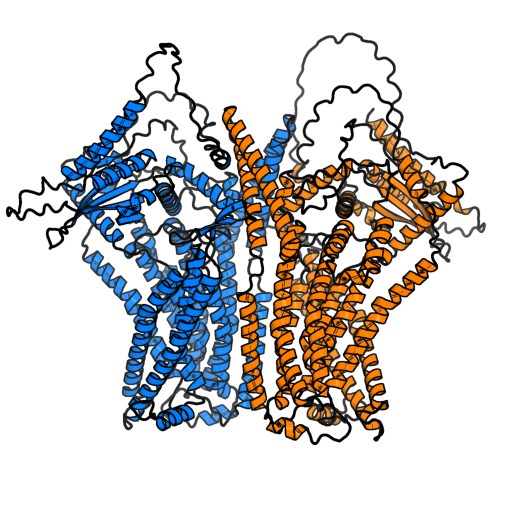30 O O . PRO B 1 93 ? 13.57 52.219 44.844 1 33.53 93 PRO B O 1
ATOM 7833 N N . VAL B 1 94 ? 14.109 54.375 45.25 1 34.78 94 VAL B N 1
ATOM 7834 C CA . VAL B 1 94 ? 14.805 54.594 44 1 34.78 94 VAL B CA 1
ATOM 7835 C C . VAL B 1 94 ? 16.156 53.906 44.031 1 34.78 94 VAL B C 1
ATOM 7837 O O . VAL B 1 94 ? 16.688 53.531 42.969 1 34.78 94 VAL B O 1
ATOM 7840 N N . LYS B 1 95 ? 16.969 54.156 45.125 1 35.78 95 LYS B N 1
ATOM 7841 C CA . LYS B 1 95 ? 18.391 53.844 45.094 1 35.78 95 LYS B CA 1
ATOM 7842 C C . LYS B 1 95 ? 18.609 52.344 44.906 1 35.78 95 LYS B C 1
ATOM 7844 O O . LYS B 1 95 ? 19.75 51.875 44.906 1 35.78 95 LYS B O 1
ATOM 7849 N N . GLN B 1 96 ? 17.641 51.531 45.156 1 33.56 96 GLN B N 1
ATOM 7850 C CA . GLN B 1 96 ? 17.812 50.094 45.375 1 33.56 96 GLN B CA 1
ATOM 7851 C C . GLN B 1 96 ? 18.078 49.375 44.062 1 33.56 96 GLN B C 1
ATOM 7853 O O . GLN B 1 96 ? 18.141 48.125 44.062 1 33.56 96 GLN B O 1
ATOM 7858 N N . LEU B 1 97 ? 17.984 50.031 43.031 1 36.53 97 LEU B N 1
ATOM 7859 C CA . LEU B 1 97 ? 18.266 49.25 41.844 1 36.53 97 LEU B CA 1
ATOM 7860 C C . LEU B 1 97 ? 19.703 48.75 41.844 1 36.53 97 LEU B C 1
ATOM 7862 O O . LEU B 1 97 ? 20.031 47.781 41.125 1 36.53 97 LEU B O 1
ATOM 7866 N N . THR B 1 98 ? 20.672 49.5 42.375 1 36.5 98 THR B N 1
ATOM 7867 C CA . THR B 1 98 ? 22.078 49.156 42.312 1 36.5 98 THR B CA 1
ATOM 7868 C C . THR B 1 98 ? 22.359 47.875 43.094 1 36.5 98 THR B C 1
ATOM 7870 O O . THR B 1 98 ? 23.328 47.156 42.844 1 36.5 98 THR B O 1
ATOM 7873 N N . ASP B 1 99 ? 21.906 47.75 44.406 1 39.38 99 ASP B N 1
ATOM 7874 C CA . ASP B 1 99 ? 22.312 46.656 45.25 1 39.38 99 ASP B CA 1
ATOM 7875 C C . ASP B 1 99 ? 21.578 45.375 44.906 1 39.38 99 ASP B C 1
ATOM 7877 O O . ASP B 1 99 ? 21.25 44.562 45.781 1 39.38 99 ASP B O 1
ATOM 7881 N N . THR B 1 100 ? 20.875 45.281 43.875 1 46.75 100 THR B N 1
ATOM 7882 C CA . THR B 1 100 ? 20.125 44.062 43.562 1 46.75 100 THR B CA 1
ATOM 7883 C C . THR B 1 100 ? 21.062 42.844 43.438 1 46.75 100 THR B C 1
ATOM 7885 O O . THR B 1 100 ? 21.984 42.875 42.625 1 46.75 100 THR B O 1
ATOM 7888 N N . GLN B 1 101 ? 21.406 42.219 44.531 1 53.72 101 GLN B N 1
ATOM 7889 C CA . GLN B 1 101 ? 22.188 40.969 44.594 1 53.72 101 GLN B CA 1
ATOM 7890 C C . GLN B 1 101 ? 21.484 39.844 43.812 1 53.72 101 GLN B C 1
ATOM 7892 O O . GLN B 1 101 ? 20.312 39.531 44.094 1 53.72 101 GLN B O 1
ATOM 7897 N N . PHE B 1 102 ? 21.812 39.688 42.531 1 64.75 102 PHE B N 1
ATOM 7898 C CA . PHE B 1 102 ? 21.328 38.531 41.781 1 64.75 102 PHE B CA 1
ATOM 7899 C C . PHE B 1 102 ? 21.922 37.25 42.312 1 64.75 102 PHE B C 1
ATOM 7901 O O . PHE B 1 102 ? 22.938 37.25 43 1 64.75 102 PHE B O 1
ATOM 7908 N N . ASN B 1 103 ? 21.047 36.156 42.25 1 69.44 103 ASN B N 1
ATOM 7909 C CA . ASN B 1 103 ? 21.594 34.844 42.562 1 69.44 103 ASN B CA 1
ATOM 7910 C C . ASN B 1 103 ? 22.906 34.594 41.844 1 69.44 103 ASN B C 1
ATOM 7912 O O . ASN B 1 103 ? 22.953 34.594 40.625 1 69.44 103 ASN B O 1
ATOM 7916 N N . GLN B 1 104 ? 23.984 34.562 42.625 1 68.38 104 GLN B N 1
ATOM 7917 C CA . GLN B 1 104 ? 25.328 34.438 42.094 1 68.38 104 GLN B CA 1
ATOM 7918 C C . GLN B 1 104 ? 25.438 33.188 41.219 1 68.38 104 GLN B C 1
ATOM 7920 O O . GLN B 1 104 ? 26.203 33.156 40.25 1 68.38 104 GLN B O 1
ATOM 7925 N N . GLU B 1 105 ? 24.609 32.156 41.5 1 77.25 105 GLU B N 1
ATOM 7926 C CA . GLU B 1 105 ? 24.672 30.953 40.688 1 77.25 105 GLU B CA 1
ATOM 7927 C C . GLU B 1 105 ? 24.094 31.188 39.312 1 77.25 105 GLU B C 1
ATOM 7929 O O . GLU B 1 105 ? 24.641 30.688 38.312 1 77.25 105 GLU B O 1
ATOM 7934 N N . ALA B 1 106 ? 23.062 31.938 39.25 1 78.81 106 ALA B N 1
ATOM 7935 C CA . ALA B 1 106 ? 22.438 32.219 37.969 1 78.81 106 ALA B CA 1
ATOM 7936 C C . ALA B 1 106 ? 23.328 33.094 37.125 1 78.81 106 ALA B C 1
ATOM 7938 O O . ALA B 1 106 ? 23.422 32.906 35.906 1 78.81 106 ALA B O 1
ATOM 7939 N N . VAL B 1 107 ? 24.062 34.031 37.781 1 76.94 107 VAL B N 1
ATOM 7940 C CA . VAL B 1 107 ? 24.953 34.906 37.031 1 76.94 107 VAL B CA 1
ATOM 7941 C C . VAL B 1 107 ? 26.141 34.094 36.5 1 76.94 107 VAL B C 1
ATOM 7943 O O . VAL B 1 107 ? 26.578 34.312 35.344 1 76.94 107 VAL B O 1
ATOM 7946 N N . ALA B 1 108 ? 26.562 33.156 37.25 1 76 108 ALA B N 1
ATOM 7947 C CA . ALA B 1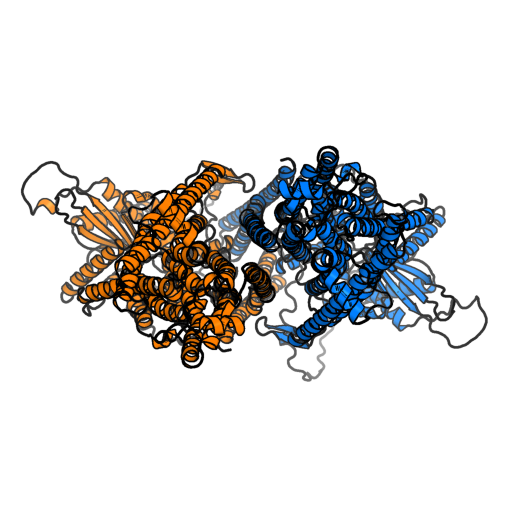 108 ? 27.656 32.312 36.781 1 76 108 ALA B CA 1
ATOM 7948 C C . ALA B 1 108 ? 27.25 31.453 35.594 1 76 108 ALA B C 1
ATOM 7950 O O . ALA B 1 108 ? 28.047 31.234 34.688 1 76 108 ALA B O 1
ATOM 7951 N N . LYS B 1 109 ? 26.062 31.031 35.625 1 83.69 109 LYS B N 1
ATOM 7952 C CA . LYS B 1 109 ? 25.562 30.203 34.531 1 83.69 109 LYS B CA 1
ATOM 7953 C C . LYS B 1 109 ? 25.391 31.031 33.25 1 83.69 109 LYS B C 1
ATOM 7955 O O . LYS B 1 109 ? 25.641 30.531 32.156 1 83.69 109 LYS B O 1
ATOM 7960 N N . ILE B 1 110 ? 24.969 32.25 33.406 1 82.69 110 ILE B N 1
ATOM 7961 C CA . ILE B 1 110 ? 24.828 33.125 32.25 1 82.69 110 ILE B CA 1
ATOM 7962 C C . ILE B 1 110 ? 26.203 33.406 31.625 1 82.69 110 ILE B C 1
ATOM 7964 O O . ILE B 1 110 ? 26.359 33.438 30.406 1 82.69 110 ILE B O 1
ATOM 7968 N N . GLN B 1 111 ? 27.203 33.594 32.531 1 78.38 111 GLN B N 1
ATOM 7969 C CA . GLN B 1 111 ? 28.562 33.781 32.031 1 78.38 111 GLN B CA 1
ATOM 7970 C C . GLN B 1 111 ? 29.078 32.562 31.312 1 78.38 111 GLN B C 1
ATOM 7972 O O . GLN B 1 111 ? 29.766 32.656 30.297 1 78.38 111 GLN B O 1
ATOM 7977 N N . ALA B 1 112 ? 28.641 31.469 31.812 1 81.19 112 ALA B N 1
ATOM 7978 C CA . ALA B 1 112 ? 29.078 30.219 31.188 1 81.19 112 ALA B CA 1
ATOM 7979 C C . ALA B 1 112 ? 28.469 30.062 29.797 1 81.19 112 ALA B C 1
ATOM 7981 O O . ALA B 1 112 ? 29.141 29.625 28.859 1 81.19 112 ALA B O 1
ATOM 7982 N N . ILE B 1 113 ? 27.188 30.391 29.656 1 86.44 113 ILE B N 1
ATOM 7983 C CA . ILE B 1 113 ? 26.516 30.297 28.359 1 86.44 113 ILE B CA 1
ATOM 7984 C C . ILE B 1 113 ? 27.172 31.25 27.359 1 86.44 113 ILE B C 1
ATOM 7986 O O . ILE B 1 113 ? 27.453 30.875 26.219 1 86.44 113 ILE B O 1
ATOM 7990 N N . ALA B 1 114 ? 27.438 32.438 27.812 1 82.75 114 ALA B N 1
ATOM 7991 C CA . ALA B 1 114 ? 28.031 33.438 26.953 1 82.75 114 ALA B CA 1
ATOM 7992 C C . ALA B 1 114 ? 29.438 33.031 26.5 1 82.75 114 ALA B C 1
ATOM 7994 O O . ALA B 1 114 ? 29.797 33.188 25.344 1 82.75 114 ALA B O 1
ATOM 7995 N N . LYS B 1 115 ? 30.125 32.406 27.406 1 76.56 115 LYS B N 1
ATOM 7996 C CA . LYS B 1 115 ? 31.469 31.922 27.078 1 76.56 115 LYS B CA 1
ATOM 7997 C C . LYS B 1 115 ? 31.422 30.797 26.031 1 76.56 115 LYS B C 1
ATOM 7999 O O . LYS B 1 115 ? 32.188 30.812 25.078 1 76.56 115 LYS B O 1
ATOM 8004 N N . ARG B 1 116 ? 30.516 29.953 26.219 1 86 116 ARG B N 1
ATOM 8005 C CA . ARG B 1 116 ? 30.406 28.828 25.297 1 86 116 ARG B CA 1
ATOM 8006 C C . ARG B 1 116 ? 29.953 29.281 23.906 1 86 116 ARG B C 1
ATOM 8008 O O . ARG B 1 116 ? 30.375 28.75 22.891 1 86 116 ARG B O 1
ATOM 8015 N N . LEU B 1 117 ? 29.078 30.281 23.891 1 87.31 117 LEU B N 1
ATOM 8016 C CA . LEU B 1 117 ? 28.594 30.828 22.609 1 87.31 117 LEU B CA 1
ATOM 8017 C C . LEU B 1 117 ? 29.734 31.453 21.828 1 87.31 117 LEU B C 1
ATOM 8019 O O . LEU B 1 117 ? 29.875 31.234 20.625 1 87.31 117 LEU B O 1
ATOM 8023 N N . VAL B 1 118 ? 30.609 32.094 22.516 1 79 118 VAL B N 1
ATOM 8024 C CA . VAL B 1 118 ? 31.719 32.75 21.859 1 79 118 VAL B CA 1
ATOM 8025 C C . VAL B 1 118 ? 32.781 31.75 21.484 1 79 118 VAL B C 1
ATOM 8027 O O . VAL B 1 118 ? 33.438 31.875 20.438 1 79 118 VAL B O 1
ATOM 8030 N N . TYR B 1 119 ? 32.844 30.75 22.312 1 76.25 119 TYR B N 1
ATOM 8031 C CA . TYR B 1 119 ? 33.844 29.703 22.031 1 76.25 119 TYR B CA 1
ATOM 8032 C C . TYR B 1 119 ? 33.5 28.953 20.75 1 76.25 119 TYR B C 1
ATOM 8034 O O . TYR B 1 119 ? 34.406 28.562 20 1 76.25 119 TYR B O 1
ATOM 8042 N N . VAL B 1 120 ? 32.312 28.766 20.547 1 83.56 120 VAL B N 1
ATOM 8043 C CA . VAL B 1 120 ? 31.891 28.047 19.359 1 83.56 120 VAL B CA 1
ATOM 8044 C C . VAL B 1 120 ? 32.031 28.938 18.125 1 83.56 120 VAL B C 1
ATOM 8046 O O . VAL B 1 120 ? 32.125 28.453 17 1 83.56 120 VAL B O 1
ATOM 8049 N N . GLY B 1 121 ? 32.062 30.234 18.266 1 78.06 121 GLY B N 1
ATOM 8050 C CA . GLY B 1 121 ? 32.281 31.141 17.156 1 78.06 121 GLY B CA 1
ATOM 8051 C C . GLY B 1 121 ? 31.094 32.062 16.891 1 78.06 121 GLY B C 1
ATOM 8052 O O . GLY B 1 121 ? 31.062 32.75 15.859 1 78.06 121 GLY B O 1
ATOM 8053 N N . PHE B 1 122 ? 30.156 32.062 17.797 1 86.12 122 PHE B N 1
ATOM 8054 C CA . PHE B 1 122 ? 28.984 32.938 17.594 1 86.12 122 PHE B CA 1
ATOM 8055 C C . PHE B 1 122 ? 29.297 34.375 18 1 86.12 122 PHE B C 1
ATOM 8057 O O . PHE B 1 122 ? 30.172 34.594 18.844 1 86.12 122 PHE B O 1
ATOM 8064 N N . HIS B 1 123 ? 28.609 35.281 17.25 1 80.69 123 HIS B N 1
ATOM 8065 C CA . HIS B 1 123 ? 28.578 36.656 17.734 1 80.69 123 HIS B CA 1
ATOM 8066 C C . HIS B 1 123 ? 27.391 36.875 18.656 1 80.69 123 HIS B C 1
ATOM 8068 O O . HIS B 1 123 ? 26.25 36.5 18.344 1 80.69 123 HIS B O 1
ATOM 8074 N N . VAL B 1 124 ? 27.688 37.375 19.859 1 85.75 124 VAL B N 1
ATOM 8075 C CA . VAL B 1 124 ? 26.625 37.5 20.859 1 85.75 124 VAL B CA 1
ATOM 8076 C C . VAL B 1 124 ? 26.469 38.938 21.297 1 85.75 124 VAL B C 1
ATOM 8078 O O . VAL B 1 124 ? 27.453 39.656 21.5 1 85.75 124 VAL B O 1
ATOM 8081 N N . ARG B 1 125 ? 25.203 39.375 21.25 1 80.75 125 ARG B N 1
ATOM 8082 C CA . ARG B 1 125 ? 24.844 40.656 21.844 1 80.75 125 ARG B CA 1
ATOM 8083 C C . ARG B 1 125 ? 23.969 40.469 23.078 1 80.75 125 ARG B C 1
ATOM 8085 O O . ARG B 1 125 ? 23.031 39.656 23.062 1 80.75 125 ARG B O 1
ATOM 8092 N N . LEU B 1 126 ? 24.328 41.156 24.125 1 81.38 126 LEU B N 1
ATOM 8093 C CA . LEU B 1 126 ? 23.578 41.031 25.375 1 81.38 126 LEU B CA 1
ATOM 8094 C C . LEU B 1 126 ? 22.688 42.25 25.578 1 81.38 126 LEU B C 1
ATOM 8096 O O . LEU B 1 126 ? 23.125 43.406 25.453 1 81.38 126 LEU B O 1
ATOM 8100 N N . GLU B 1 127 ? 21.359 42 25.75 1 81 127 GLU B N 1
ATOM 8101 C CA . GLU B 1 127 ? 20.375 43 26.062 1 81 127 GLU B CA 1
ATOM 8102 C C . GLU B 1 127 ? 19.641 42.688 27.359 1 81 127 GLU B C 1
ATOM 8104 O O . GLU B 1 127 ? 19.516 41.531 27.734 1 81 127 GLU B O 1
ATOM 8109 N N . THR B 1 128 ? 19.266 43.719 28.156 1 79.88 128 THR B N 1
ATOM 8110 C CA . THR B 1 128 ? 18.531 43.5 29.406 1 79.88 128 THR B CA 1
ATOM 8111 C C . THR B 1 128 ? 17.266 44.312 29.438 1 79.88 128 THR B C 1
ATOM 8113 O O . THR B 1 128 ? 17.188 45.406 28.828 1 79.88 128 THR B O 1
ATOM 8116 N N . ARG B 1 129 ? 16.234 43.781 29.953 1 79.19 129 ARG B N 1
ATOM 8117 C CA . ARG B 1 129 ? 14.969 44.469 30.188 1 79.19 129 ARG B CA 1
ATOM 8118 C C . ARG B 1 129 ? 14.414 44.156 31.562 1 79.19 129 ARG B C 1
ATOM 8120 O O . ARG B 1 129 ? 14.352 43 31.969 1 79.19 129 ARG B O 1
ATOM 8127 N N . TRP B 1 130 ? 14.094 45.219 32.281 1 74.69 130 TRP B N 1
ATOM 8128 C CA . TRP B 1 130 ? 13.516 45.031 33.625 1 74.69 130 TRP B CA 1
ATOM 8129 C C . TRP B 1 130 ? 12.008 44.812 33.531 1 74.69 130 TRP B C 1
ATOM 8131 O O . TRP B 1 130 ? 11.312 45.5 32.781 1 74.69 130 TRP B O 1
ATOM 8141 N N . SER B 1 131 ? 11.539 43.656 33.969 1 70.56 131 SER B N 1
ATOM 8142 C CA . SER B 1 131 ? 10.109 43.406 34.062 1 70.56 131 SER B CA 1
ATOM 8143 C C . SER B 1 131 ? 9.594 43.75 35.469 1 70.56 131 SER B C 1
ATOM 8145 O O . SER B 1 131 ? 10 43.125 36.438 1 70.56 131 SER B O 1
ATOM 8147 N N . GLU B 1 132 ? 8.875 44.938 35.719 1 57.5 132 GLU B N 1
ATOM 8148 C CA . GLU B 1 132 ? 8.344 45.375 37 1 57.5 132 GLU B CA 1
ATOM 8149 C C . GLU B 1 132 ? 6.953 44.812 37.25 1 57.5 132 GLU B C 1
ATOM 8151 O O . GLU B 1 132 ? 6.051 44.969 36.438 1 57.5 132 GLU B O 1
ATOM 8156 N N . LYS B 1 133 ? 6.898 43.594 37.844 1 57.34 133 LYS B N 1
ATOM 8157 C CA . LYS B 1 133 ? 5.57 43.156 38.25 1 57.34 133 LYS B CA 1
ATOM 8158 C C . LYS B 1 133 ? 5.129 43.906 39.531 1 57.34 133 LYS B C 1
ATOM 8160 O O . LYS B 1 133 ? 5.953 44.5 40.219 1 57.34 133 LYS B O 1
ATOM 8165 N N . LYS B 1 134 ? 3.752 44.062 39.844 1 52.53 134 LYS B N 1
ATOM 8166 C CA . LYS B 1 134 ? 3.131 44.781 40.969 1 52.53 134 LYS B CA 1
ATOM 8167 C C . LYS B 1 134 ? 3.738 44.344 42.312 1 52.53 134 LYS B C 1
ATOM 8169 O O . LYS B 1 134 ? 3.887 45.156 43.219 1 52.53 134 LYS B O 1
ATOM 8174 N N . LYS B 1 135 ? 3.887 43.031 42.531 1 52.53 135 LYS B N 1
ATOM 8175 C CA . LYS B 1 135 ? 4.492 42.625 43.812 1 52.53 135 LYS B CA 1
ATOM 8176 C C . LYS B 1 135 ? 6.016 42.688 43.75 1 52.53 135 LYS B C 1
ATOM 8178 O O . LYS B 1 135 ? 6.617 42.156 42.812 1 52.53 135 LYS B O 1
ATOM 8183 N N . GLN B 1 136 ? 6.617 43.594 44.375 1 49.66 136 GLN B N 1
ATOM 8184 C CA . GLN B 1 136 ? 8.023 43.938 44.438 1 49.66 136 GLN B CA 1
ATOM 8185 C C . GLN B 1 136 ? 8.922 42.719 44.375 1 49.66 136 GLN B C 1
ATOM 8187 O O . GLN B 1 136 ? 9.977 42.75 43.75 1 49.66 136 GLN B O 1
ATOM 8192 N N . GLN B 1 137 ? 8.469 41.625 44.969 1 51.12 137 GLN B N 1
ATOM 8193 C CA . GLN B 1 137 ? 9.281 40.406 45.062 1 51.12 137 GLN B CA 1
ATOM 8194 C C . GLN B 1 137 ? 9.312 39.656 43.75 1 51.12 137 GLN B C 1
ATOM 8196 O O . GLN B 1 137 ? 10.195 38.844 43.531 1 51.12 137 GLN B O 1
ATOM 8201 N N . ALA B 1 138 ? 8.406 40 42.875 1 58.88 138 ALA B N 1
ATOM 8202 C CA . ALA B 1 138 ? 8.312 39.188 41.656 1 58.88 138 ALA B CA 1
ATOM 8203 C C . ALA B 1 138 ? 8.992 39.906 40.469 1 58.88 138 ALA B C 1
ATOM 8205 O O . ALA B 1 138 ? 8.922 39.438 39.344 1 58.88 138 ALA B O 1
ATOM 8206 N N . SER B 1 139 ? 9.711 41 40.781 1 63.53 139 SER B N 1
ATOM 8207 C CA . SER B 1 139 ? 10.422 41.688 39.719 1 63.53 139 SER B CA 1
ATOM 8208 C C . SER B 1 139 ? 11.68 40.938 39.312 1 63.53 139 SER B C 1
ATOM 8210 O O . SER B 1 139 ? 12.383 40.375 40.156 1 63.53 139 SER B O 1
ATOM 8212 N N . HIS B 1 140 ? 11.703 40.562 38.062 1 75.56 140 HIS B N 1
ATOM 8213 C CA . HIS B 1 140 ? 12.875 39.875 37.531 1 75.56 140 HIS B CA 1
ATOM 8214 C C . HIS B 1 140 ? 13.469 40.594 36.344 1 75.56 140 HIS B C 1
ATOM 8216 O O . HIS B 1 140 ? 12.812 41.438 35.75 1 75.56 140 HIS B O 1
ATOM 8222 N N . LEU B 1 141 ? 14.852 40.531 36.312 1 79.38 141 LEU B N 1
ATOM 8223 C CA . LEU B 1 141 ? 15.57 41.031 35.156 1 79.38 141 LEU B CA 1
ATOM 8224 C C . LEU B 1 141 ? 15.648 40 34.031 1 79.38 141 LEU B C 1
ATOM 8226 O O . LEU B 1 141 ? 16.047 38.844 34.281 1 79.38 141 LEU B O 1
ATOM 8230 N N . LYS B 1 142 ? 15.062 40.344 32.906 1 84.44 142 LYS B N 1
ATOM 8231 C CA . LYS B 1 142 ? 15.195 39.469 31.734 1 84.44 142 LYS B CA 1
ATOM 8232 C C . LYS B 1 142 ? 16.484 39.75 30.969 1 84.44 142 LYS B C 1
ATOM 8234 O O . LYS B 1 142 ? 16.703 40.875 30.531 1 84.44 142 LYS B O 1
ATOM 8239 N N . VAL B 1 143 ? 17.344 38.75 30.938 1 85.38 143 VAL B N 1
ATOM 8240 C CA . VAL B 1 143 ? 18.578 38.844 30.156 1 85.38 143 VAL B CA 1
ATOM 8241 C C . VAL B 1 143 ? 18.375 38.188 28.797 1 85.38 143 VAL B C 1
ATOM 8243 O O . VAL B 1 143 ? 17.938 37.031 28.719 1 85.38 143 VAL B O 1
ATOM 8246 N N . ILE B 1 144 ? 18.594 39 27.703 1 88.44 144 ILE B N 1
ATOM 8247 C CA . ILE B 1 144 ? 18.391 38.5 26.344 1 88.44 144 ILE B CA 1
ATOM 8248 C C . ILE B 1 144 ? 19.734 38.375 25.641 1 88.44 144 ILE B C 1
ATOM 8250 O O . ILE B 1 144 ? 20.453 39.344 25.484 1 88.44 144 ILE B O 1
ATOM 8254 N N . LEU B 1 145 ? 20.078 37.156 25.328 1 89.88 145 LEU B N 1
ATOM 8255 C CA . LEU B 1 145 ? 21.266 36.906 24.516 1 89.88 145 LEU B CA 1
ATOM 8256 C C . LEU B 1 145 ? 20.891 36.781 23.047 1 89.88 145 LEU B C 1
ATOM 8258 O O . LEU B 1 145 ? 20.234 35.812 22.641 1 89.88 145 LEU B O 1
ATOM 8262 N N . LEU B 1 146 ? 21.297 37.75 22.219 1 88.56 146 LEU B N 1
ATOM 8263 C CA . LEU B 1 146 ? 21.062 37.719 20.781 1 88.56 146 LEU B CA 1
ATOM 8264 C C . LEU B 1 146 ? 22.266 37.094 20.062 1 88.56 146 LEU B C 1
ATOM 8266 O O . LEU B 1 146 ? 23.391 37.531 20.219 1 88.56 146 LEU B O 1
ATOM 8270 N N . VAL B 1 147 ? 21.953 36.031 19.281 1 91.31 147 VAL B N 1
ATOM 8271 C CA . VAL B 1 147 ? 23.016 35.219 18.688 1 91.31 147 VAL B CA 1
ATOM 8272 C C . VAL B 1 147 ? 23.016 35.375 17.172 1 91.31 147 VAL B C 1
ATOM 8274 O O . VAL B 1 147 ? 21.969 35.312 16.547 1 91.31 147 VAL B O 1
ATOM 8277 N N . TYR B 1 148 ? 24.188 35.625 16.625 1 88 148 TYR B N 1
ATOM 8278 C CA . TYR B 1 148 ? 24.406 35.656 15.188 1 88 148 TYR B CA 1
ATOM 8279 C C . TYR B 1 148 ? 25.531 34.688 14.789 1 88 148 TYR B C 1
ATOM 8281 O O . TYR B 1 148 ? 26.609 34.719 15.375 1 88 148 TYR B O 1
ATOM 8289 N N . ALA B 1 149 ? 25.219 33.812 13.875 1 89.56 149 ALA B N 1
ATOM 8290 C CA . ALA B 1 149 ? 26.203 32.844 13.414 1 89.56 149 ALA B CA 1
ATOM 8291 C C . ALA B 1 149 ? 26.875 33.312 12.133 1 89.56 149 ALA B C 1
ATOM 8293 O O . ALA B 1 149 ? 26.219 33.469 11.102 1 89.56 149 ALA B O 1
ATOM 8294 N N . PRO B 1 150 ? 28.203 33.438 12.172 1 81.88 150 PRO B N 1
ATOM 8295 C CA . PRO B 1 150 ? 28.922 33.781 10.953 1 81.88 150 PRO B CA 1
ATOM 8296 C C . PRO B 1 150 ? 28.891 32.688 9.898 1 81.88 150 PRO B C 1
ATOM 8298 O O . PRO B 1 150 ? 28.688 31.5 10.234 1 81.88 150 PRO B O 1
ATOM 8301 N N . GLU B 1 151 ? 29.047 32.938 8.68 1 81.62 151 GLU B N 1
ATOM 8302 C CA . GLU B 1 151 ? 28.906 32 7.555 1 81.62 151 GLU B CA 1
ATOM 8303 C C . GLU B 1 151 ? 30 30.938 7.59 1 81.62 151 GLU B C 1
ATOM 8305 O O . GLU B 1 151 ? 29.766 29.812 7.16 1 81.62 151 GLU B O 1
ATOM 8310 N N . GLY B 1 152 ? 31.172 31.234 8.062 1 72.94 152 GLY B N 1
ATOM 8311 C CA . GLY B 1 152 ? 32.281 30.281 8.102 1 72.94 152 GLY B CA 1
ATOM 8312 C C . GLY B 1 152 ? 31.969 29.047 8.93 1 72.94 152 GLY B C 1
ATOM 8313 O O . GLY B 1 152 ? 32.188 27.922 8.492 1 72.94 152 GLY B O 1
ATOM 8314 N N . ILE B 1 153 ? 31.422 29.281 10.062 1 80.19 153 ILE B N 1
ATOM 8315 C CA . ILE B 1 153 ? 31.109 28.156 10.945 1 80.19 153 ILE B CA 1
ATOM 8316 C C . ILE B 1 153 ? 29.938 27.359 10.367 1 80.19 153 ILE B C 1
ATOM 8318 O O . ILE B 1 153 ? 29.906 26.141 10.477 1 80.19 153 ILE B O 1
ATOM 8322 N N . LEU B 1 154 ? 29.141 28 9.711 1 87.06 154 LEU B N 1
ATOM 8323 C CA . LEU B 1 154 ? 27.938 27.359 9.219 1 87.06 154 LEU B CA 1
ATOM 8324 C C . LEU B 1 154 ? 28.25 26.5 7.992 1 87.06 154 LEU B C 1
ATOM 8326 O O . LEU B 1 154 ? 27.656 25.422 7.809 1 87.06 154 LEU B O 1
ATOM 8330 N N . SER B 1 155 ? 29.172 26.906 7.219 1 78.81 155 SER B N 1
ATOM 8331 C CA . SER B 1 155 ? 29.5 26.156 6.016 1 78.81 155 SER B CA 1
ATOM 8332 C C . SER B 1 155 ? 30.109 24.797 6.359 1 78.81 155 SER B C 1
ATOM 8334 O O . SER B 1 155 ? 29.812 23.797 5.707 1 78.81 155 SER B O 1
ATOM 8336 N N . THR B 1 156 ? 30.875 24.766 7.379 1 73.06 156 THR B N 1
ATOM 8337 C CA . THR B 1 156 ? 31.5 23.516 7.809 1 73.06 156 THR B CA 1
ATOM 8338 C C . THR B 1 156 ? 30.453 22.562 8.383 1 73.06 156 THR B C 1
ATOM 8340 O O . THR B 1 156 ? 30.453 21.375 8.078 1 73.06 156 THR B O 1
ATOM 8343 N N . HIS B 1 157 ? 29.609 23.125 9.086 1 81.62 157 HIS B N 1
ATOM 8344 C CA . HIS B 1 157 ? 28.609 22.281 9.734 1 81.62 157 HIS B CA 1
ATOM 8345 C C . HIS B 1 157 ? 27.516 21.875 8.758 1 81.62 157 HIS B C 1
ATOM 8347 O O . HIS B 1 157 ? 26.875 20.828 8.938 1 81.62 157 HIS B O 1
ATOM 8353 N N . LYS B 1 158 ? 27.391 22.672 7.797 1 83.06 158 LYS B N 1
ATOM 8354 C CA . LYS B 1 158 ? 26.422 22.312 6.762 1 83.06 158 LYS B CA 1
ATOM 8355 C C . LYS B 1 158 ? 26.828 21.031 6.051 1 83.06 158 LYS B C 1
ATOM 8357 O O . LYS B 1 158 ? 25.984 20.141 5.824 1 83.06 158 LYS B O 1
ATOM 8362 N N . LYS B 1 159 ? 28.031 20.891 5.73 1 74 159 LYS B N 1
ATOM 8363 C CA . LYS B 1 159 ? 28.531 19.688 5.066 1 74 159 LYS B CA 1
ATOM 8364 C C . LYS B 1 159 ? 28.375 18.469 5.957 1 74 159 LYS B C 1
ATOM 8366 O O . LYS B 1 159 ? 27.969 17.391 5.488 1 74 159 LYS B O 1
ATOM 8371 N N . LYS B 1 160 ? 28.594 18.672 7.188 1 74.25 160 LYS B N 1
ATOM 8372 C CA . LYS B 1 160 ? 28.453 17.578 8.133 1 74.25 160 LYS B CA 1
ATOM 8373 C C . LYS B 1 160 ? 26.984 17.125 8.242 1 74.25 160 LYS B C 1
ATOM 8375 O O . LYS B 1 160 ? 26.703 15.938 8.273 1 74.25 160 LYS B O 1
ATOM 8380 N N . LEU B 1 161 ? 26.203 18.078 8.289 1 79.62 161 LEU B N 1
ATOM 8381 C CA . LEU B 1 161 ? 24.781 17.781 8.414 1 79.62 161 LEU B CA 1
ATOM 8382 C C . LEU B 1 161 ? 24.266 17.047 7.18 1 79.62 161 LEU B C 1
ATOM 8384 O O . LEU B 1 161 ? 23.438 16.141 7.289 1 79.62 161 LEU B O 1
ATOM 8388 N N . GLU B 1 162 ? 24.734 17.422 6.059 1 76.94 162 GLU B N 1
ATOM 8389 C CA . GLU B 1 162 ? 24.297 16.797 4.82 1 76.94 162 GLU B CA 1
ATOM 8390 C C . GLU B 1 162 ? 24.734 15.336 4.75 1 76.94 162 GLU B C 1
ATOM 8392 O O . GLU B 1 162 ? 23.984 14.477 4.262 1 76.94 162 GLU B O 1
ATOM 8397 N N . VAL B 1 163 ? 25.844 15.047 5.227 1 75.31 163 VAL B N 1
ATOM 8398 C CA . VAL B 1 163 ? 26.344 13.68 5.25 1 75.31 163 VAL B CA 1
ATOM 8399 C C . VAL B 1 163 ? 25.531 12.844 6.242 1 75.31 163 VAL B C 1
ATOM 8401 O O . VAL B 1 163 ? 25.156 11.711 5.945 1 75.31 163 VAL B O 1
ATOM 8404 N N . GLU B 1 164 ? 25.281 13.492 7.352 1 76 164 GLU B N 1
ATOM 8405 C CA . GLU B 1 164 ? 24.484 12.781 8.359 1 76 164 GLU B CA 1
ATOM 8406 C C . GLU B 1 164 ? 23.078 12.492 7.855 1 76 164 GLU B C 1
ATOM 8408 O O . GLU B 1 164 ? 22.547 11.414 8.102 1 76 164 GLU B O 1
ATOM 8413 N N . ARG B 1 165 ? 22.578 13.391 7.191 1 78.06 165 ARG B N 1
ATOM 8414 C CA . ARG B 1 165 ? 21.219 13.234 6.656 1 78.06 165 ARG B CA 1
ATOM 8415 C C . ARG B 1 165 ? 21.188 12.148 5.582 1 78.06 165 ARG B C 1
ATOM 8417 O O . ARG B 1 165 ? 20.188 11.422 5.457 1 78.06 165 ARG B O 1
ATOM 8424 N N . TRP B 1 166 ? 22.203 12.078 4.883 1 76.88 166 TRP B N 1
ATOM 8425 C CA . TRP B 1 166 ? 22.25 11.039 3.857 1 76.88 166 TRP B CA 1
ATOM 8426 C C . TRP B 1 166 ? 22.375 9.656 4.488 1 76.88 166 TRP B C 1
ATOM 8428 O O . TRP B 1 166 ? 21.719 8.711 4.047 1 76.88 166 TRP B O 1
ATOM 8438 N N . ILE B 1 167 ? 23.156 9.602 5.516 1 74.38 167 ILE B N 1
ATOM 8439 C CA . ILE B 1 167 ? 23.375 8.328 6.191 1 74.38 167 ILE B CA 1
ATOM 8440 C C . ILE B 1 167 ? 22.062 7.848 6.816 1 74.38 167 ILE B C 1
ATOM 8442 O O . ILE B 1 167 ? 21.766 6.652 6.797 1 74.38 167 ILE B O 1
ATOM 8446 N N . GLU B 1 168 ? 21.328 8.852 7.223 1 73.31 168 GLU B N 1
ATOM 8447 C CA . GLU B 1 168 ? 20.078 8.484 7.871 1 73.31 168 GLU B CA 1
ATOM 8448 C C . GLU B 1 168 ? 18.969 8.281 6.848 1 73.31 168 GLU B C 1
ATOM 8450 O O . GLU B 1 168 ? 17.875 7.824 7.195 1 73.31 168 GLU B O 1
ATOM 8455 N N . GLY B 1 169 ? 19.281 8.422 5.539 1 64.31 169 GLY B N 1
ATOM 8456 C CA . GLY B 1 169 ? 18.328 8.148 4.48 1 64.31 169 GLY B CA 1
ATOM 8457 C C . GLY B 1 169 ? 17.453 9.336 4.145 1 64.31 169 GLY B C 1
ATOM 8458 O O . GLY B 1 169 ? 16.453 9.188 3.434 1 64.31 169 GLY B O 1
ATOM 8459 N N . GLY B 1 170 ? 17.766 10.438 4.711 1 62.91 170 GLY B N 1
ATOM 8460 C CA . GLY B 1 170 ? 16.938 11.617 4.496 1 62.91 170 GLY B CA 1
ATOM 8461 C C . GLY B 1 170 ? 17.266 12.352 3.215 1 62.91 170 GLY B C 1
ATOM 8462 O O . GLY B 1 170 ? 16.469 13.141 2.719 1 62.91 170 GLY B O 1
ATOM 8463 N N . ARG B 1 171 ? 18.531 12.102 2.666 1 62.22 171 ARG B N 1
ATOM 8464 C CA . ARG B 1 171 ? 18.938 12.883 1.503 1 62.22 171 ARG B CA 1
ATOM 8465 C C . ARG B 1 171 ? 19.453 11.969 0.389 1 62.22 171 ARG B C 1
ATOM 8467 O O . ARG B 1 171 ? 19.797 10.812 0.638 1 62.22 171 ARG B O 1
ATOM 8474 N N . TYR B 1 172 ? 19.281 12.547 -0.811 1 65.19 172 TYR B N 1
ATOM 8475 C CA . TYR B 1 172 ? 19.828 11.828 -1.953 1 65.19 172 TYR B CA 1
ATOM 8476 C C . TYR B 1 172 ? 21.359 11.969 -2.008 1 65.19 172 TYR B C 1
ATOM 8478 O O . TYR B 1 172 ? 21.906 12.922 -1.459 1 65.19 172 TYR B O 1
ATOM 8486 N N . GLY B 1 173 ? 22.078 11.031 -2.369 1 62.53 173 GLY B N 1
ATOM 8487 C CA . GLY B 1 173 ? 23.531 10.914 -2.383 1 62.53 173 GLY B CA 1
ATOM 8488 C C . GLY B 1 173 ? 24.219 12 -3.189 1 62.53 173 GLY B C 1
ATOM 8489 O O . GLY B 1 173 ? 25.438 12.172 -3.113 1 62.53 173 GLY B O 1
ATOM 8490 N N . GLU B 1 174 ? 23.422 12.922 -3.756 1 61.78 174 GLU B N 1
ATOM 8491 C CA . GLU B 1 174 ? 24.031 13.93 -4.621 1 61.78 174 GLU B CA 1
ATOM 8492 C C . GLU B 1 174 ? 24.812 14.961 -3.807 1 61.78 174 GLU B C 1
ATOM 8494 O O . GLU B 1 174 ? 25.766 15.555 -4.301 1 61.78 174 GLU B O 1
ATOM 8499 N N . HIS B 1 175 ? 24.375 15.102 -2.646 1 59.66 175 HIS B N 1
ATOM 8500 C CA . HIS B 1 175 ? 24.953 16.172 -1.855 1 59.66 175 HIS B CA 1
ATOM 8501 C C . HIS B 1 175 ? 26.312 15.766 -1.27 1 59.66 175 HIS B C 1
ATOM 8503 O O . HIS B 1 175 ? 27.109 16.625 -0.903 1 59.66 175 HIS B O 1
ATOM 8509 N N . ILE B 1 176 ? 26.5 14.477 -1.396 1 62.22 176 ILE B N 1
ATOM 8510 C CA . ILE B 1 176 ? 27.766 14.008 -0.821 1 62.22 176 ILE B CA 1
ATOM 8511 C C . ILE B 1 176 ? 28.875 14.102 -1.863 1 62.22 176 ILE B C 1
ATOM 8513 O O . ILE B 1 176 ? 30.047 14.211 -1.516 1 62.22 176 ILE B O 1
ATOM 8517 N N . LEU B 1 177 ? 28.438 14.086 -3.105 1 59.44 177 LEU B N 1
ATOM 8518 C CA . LEU B 1 177 ? 29.438 14.062 -4.164 1 59.44 177 LEU B CA 1
ATOM 8519 C C . LEU B 1 177 ? 29.891 15.477 -4.504 1 59.44 177 LEU B C 1
ATOM 8521 O O . LEU B 1 177 ? 30.75 15.664 -5.371 1 59.44 177 LEU B O 1
ATOM 8525 N N . ASN B 1 178 ? 29.734 16.391 -3.477 1 52.53 178 ASN B N 1
ATOM 8526 C CA . ASN B 1 178 ? 30.172 17.781 -3.568 1 52.53 178 ASN B CA 1
ATOM 8527 C C . ASN B 1 178 ? 29.906 18.359 -4.957 1 52.53 178 ASN B C 1
ATOM 8529 O O . ASN B 1 178 ? 30.766 19.047 -5.52 1 52.53 178 ASN B O 1
ATOM 8533 N N . LEU B 1 179 ? 28.969 17.781 -5.734 1 51.78 179 LEU B N 1
ATOM 8534 C CA . LEU B 1 179 ? 28.766 18.219 -7.113 1 51.78 179 LEU B CA 1
ATOM 8535 C C . LEU B 1 179 ? 28.328 19.672 -7.168 1 51.78 179 LEU B C 1
ATOM 8537 O O . LEU B 1 179 ? 28.656 20.391 -8.117 1 51.78 179 LEU B O 1
ATOM 8541 N N . SER B 1 180 ? 27.391 20.188 -6.336 1 49.75 180 SER B N 1
ATOM 8542 C CA . SER B 1 180 ? 26.953 21.578 -6.32 1 49.75 180 SER B CA 1
ATOM 8543 C C . SER B 1 180 ? 26.828 22.109 -4.895 1 49.75 180 SER B C 1
ATOM 8545 O O . SER B 1 180 ? 26.391 21.375 -3.994 1 49.75 180 SER B O 1
ATOM 8547 N N . ARG B 1 181 ? 27.719 23.062 -4.516 1 52.81 181 ARG B N 1
ATOM 8548 C CA . ARG B 1 181 ? 27.578 23.719 -3.217 1 52.81 181 ARG B CA 1
ATOM 8549 C C . ARG B 1 181 ? 26.438 24.719 -3.227 1 52.81 181 ARG B C 1
ATOM 8551 O O . ARG B 1 181 ? 26.625 25.875 -3.619 1 52.81 181 ARG B O 1
ATOM 8558 N N . PRO B 1 182 ? 25.203 24.266 -2.932 1 58.59 182 PRO B N 1
ATOM 8559 C CA . PRO B 1 182 ? 24.141 25.266 -2.922 1 58.59 182 PRO B CA 1
ATOM 8560 C C . PRO B 1 182 ? 24.297 26.281 -1.793 1 58.59 182 PRO B C 1
ATOM 8562 O O . PRO B 1 182 ? 24.891 25.984 -0.758 1 58.59 182 PRO B O 1
ATOM 8565 N N . LYS B 1 183 ? 23.828 27.516 -2.053 1 62.62 183 LYS B N 1
ATOM 8566 C CA . LYS B 1 183 ? 23.859 28.578 -1.057 1 62.62 183 LYS B CA 1
ATOM 8567 C C . LYS B 1 183 ? 23.016 28.219 0.158 1 62.62 183 LYS B C 1
ATOM 8569 O O . LYS B 1 183 ? 22.031 27.484 0.039 1 62.62 183 LYS B O 1
ATOM 8574 N N . MET B 1 184 ? 23.422 28.641 1.184 1 80.19 184 MET B N 1
ATOM 8575 C CA . MET B 1 184 ? 22.719 28.406 2.441 1 80.19 184 MET B CA 1
ATOM 8576 C C . MET B 1 184 ? 21.438 29.25 2.514 1 80.19 184 MET B C 1
ATOM 8578 O O . MET B 1 184 ? 21.469 30.453 2.26 1 80.19 184 MET B O 1
ATOM 8582 N N . THR B 1 185 ? 20.406 28.688 2.652 1 85.69 185 THR B N 1
ATOM 8583 C CA . THR B 1 185 ? 19.125 29.375 2.797 1 85.69 185 THR B CA 1
ATOM 8584 C C . THR B 1 185 ? 18.891 29.781 4.25 1 85.69 185 THR B C 1
ATOM 8586 O O . THR B 1 185 ? 19.625 29.344 5.145 1 85.69 185 THR B O 1
ATOM 8589 N N . SER B 1 186 ? 17.906 30.656 4.387 1 87.81 186 SER B N 1
ATOM 8590 C CA . SER B 1 186 ? 17.562 31.094 5.738 1 87.81 186 SER B CA 1
ATOM 8591 C C . SER B 1 186 ? 17.125 29.906 6.602 1 87.81 186 SER B C 1
ATOM 8593 O O . SER B 1 186 ? 17.438 29.859 7.793 1 87.81 186 SER B O 1
ATOM 8595 N N . ALA B 1 187 ? 16.469 29 5.996 1 90.19 187 ALA B N 1
ATOM 8596 C CA . ALA B 1 187 ? 16.016 27.828 6.734 1 90.19 187 ALA B CA 1
ATOM 8597 C C . ALA B 1 187 ? 17.203 26.953 7.141 1 90.19 187 ALA B C 1
ATOM 8599 O O . ALA B 1 187 ? 17.266 26.484 8.273 1 90.19 187 ALA B O 1
ATOM 8600 N N . ASP B 1 188 ? 18.125 26.828 6.246 1 87.94 188 ASP B N 1
ATOM 8601 C CA . ASP B 1 188 ? 19.312 26.031 6.551 1 87.94 188 ASP B CA 1
ATOM 8602 C C . ASP B 1 188 ? 20.125 26.672 7.68 1 87.94 188 ASP B C 1
ATOM 8604 O O . ASP B 1 188 ? 20.641 25.969 8.539 1 87.94 188 ASP B O 1
ATOM 8608 N N . ARG B 1 189 ? 20.172 27.922 7.539 1 89.75 189 ARG B N 1
ATOM 8609 C CA . ARG B 1 189 ? 20.922 28.672 8.539 1 89.75 189 ARG B CA 1
ATOM 8610 C C . ARG B 1 189 ? 20.359 28.422 9.938 1 89.75 189 ARG B C 1
ATOM 8612 O O . ARG B 1 189 ? 21.109 28.094 10.859 1 89.75 189 ARG B O 1
ATOM 8619 N N . LEU B 1 190 ? 19.094 28.484 10.047 1 92.31 190 LEU B N 1
ATOM 8620 C CA . LEU B 1 190 ? 18.469 28.344 11.359 1 92.31 190 LEU B CA 1
ATOM 8621 C C . LEU B 1 190 ? 18.578 26.906 11.867 1 92.31 190 LEU B C 1
ATOM 8623 O O . LEU B 1 190 ? 18.75 26.688 13.07 1 92.31 190 LEU B O 1
ATOM 8627 N N . VAL B 1 191 ? 18.5 25.984 11.008 1 91.12 191 VAL B N 1
ATOM 8628 C CA . VAL B 1 191 ? 18.641 24.578 11.398 1 91.12 191 VAL B CA 1
ATOM 8629 C C . VAL B 1 191 ? 20.062 24.328 11.922 1 91.12 191 VAL B C 1
ATOM 8631 O O . VAL B 1 191 ? 20.234 23.656 12.938 1 91.12 191 VAL B O 1
ATOM 8634 N N . LEU B 1 192 ? 21 24.891 11.281 1 91.19 192 LEU B N 1
ATOM 8635 C CA . LEU B 1 192 ? 22.406 24.719 11.664 1 91.19 192 LEU B CA 1
ATOM 8636 C C . LEU B 1 192 ? 22.688 25.422 12.992 1 91.19 192 LEU B C 1
ATOM 8638 O O . LEU B 1 192 ? 23.375 24.859 13.852 1 91.19 192 LEU B O 1
ATOM 8642 N N . VAL B 1 193 ? 22.141 26.594 13.086 1 93.19 193 VAL B N 1
ATOM 8643 C CA . VAL B 1 193 ? 22.344 27.328 14.328 1 93.19 193 VAL B CA 1
ATOM 8644 C C . VAL B 1 193 ? 21.703 26.578 15.492 1 93.19 193 VAL B C 1
ATOM 8646 O O . VAL B 1 193 ? 22.312 26.438 16.547 1 93.19 193 VAL B O 1
ATOM 8649 N N . ASP B 1 194 ? 20.531 26.094 15.281 1 92.12 194 ASP B N 1
ATOM 8650 C CA . ASP B 1 194 ? 19.828 25.344 16.312 1 92.12 194 ASP B CA 1
ATOM 8651 C C . ASP B 1 194 ? 20.609 24.094 16.703 1 92.12 194 ASP B C 1
ATOM 8653 O O . ASP B 1 194 ? 20.703 23.75 17.875 1 92.12 194 ASP B O 1
ATOM 8657 N N . ARG B 1 195 ? 21.109 23.453 15.742 1 89.56 195 ARG B N 1
ATOM 8658 C CA . ARG B 1 195 ? 21.906 22.266 16 1 89.56 195 ARG B CA 1
ATOM 8659 C C . ARG B 1 195 ? 23.156 22.578 16.812 1 89.56 195 ARG B C 1
ATOM 8661 O O . ARG B 1 195 ? 23.484 21.875 17.766 1 89.56 195 ARG B O 1
ATOM 8668 N N . LEU B 1 196 ? 23.828 23.625 16.484 1 89.62 196 LEU B N 1
ATOM 8669 C CA . LEU B 1 196 ? 25.047 24.031 17.156 1 89.62 196 LEU B CA 1
ATOM 8670 C C . LEU B 1 196 ? 24.766 24.453 18.594 1 89.62 196 LEU B C 1
ATOM 8672 O O . LEU B 1 196 ? 25.578 24.234 19.484 1 89.62 196 LEU B O 1
ATOM 8676 N N . LEU B 1 197 ? 23.609 24.984 18.75 1 92.31 197 LEU B N 1
ATOM 8677 C CA . LEU B 1 197 ? 23.234 25.438 20.094 1 92.31 197 LEU B CA 1
ATOM 8678 C C . LEU B 1 197 ? 22.938 24.25 21.016 1 92.31 197 LEU B C 1
ATOM 8680 O O . LEU B 1 197 ? 23.297 24.281 22.188 1 92.31 197 LEU B O 1
ATOM 8684 N N . TYR B 1 198 ? 22.422 23.203 20.5 1 89.44 198 TYR B N 1
ATOM 8685 C CA . TYR B 1 198 ? 21.969 22.125 21.375 1 89.44 198 TYR B CA 1
ATOM 8686 C C . TYR B 1 198 ? 22.938 20.953 21.328 1 89.44 198 TYR B C 1
ATOM 8688 O O . TYR B 1 198 ? 22.906 20.078 22.203 1 89.44 198 TYR B O 1
ATOM 8696 N N . MET B 1 199 ? 23.781 20.938 20.391 1 86.44 199 MET B N 1
ATOM 8697 C CA . MET B 1 199 ? 24.828 19.906 20.359 1 86.44 199 MET B CA 1
ATOM 8698 C C . MET B 1 199 ? 25.688 19.984 21.609 1 86.44 199 MET B C 1
ATOM 8700 O O . MET B 1 199 ? 26.016 21.062 22.078 1 86.44 199 MET B O 1
ATOM 8704 N N . PRO B 1 200 ? 26.062 18.812 22.156 1 83.62 200 PRO B N 1
ATOM 8705 C CA . PRO B 1 200 ? 26.906 18.812 23.344 1 83.62 200 PRO B CA 1
ATOM 8706 C C . PRO B 1 200 ? 28.234 19.531 23.141 1 83.62 200 PRO B C 1
ATOM 8708 O O . PRO B 1 200 ? 28.75 19.578 22.016 1 83.62 200 PRO B O 1
ATOM 8711 N N . PHE B 1 201 ? 28.672 20.031 24.219 1 82.56 201 PHE B N 1
ATOM 8712 C CA . PHE B 1 201 ? 29.906 20.812 24.172 1 82.56 201 PHE B CA 1
ATOM 8713 C C . PHE B 1 201 ? 31.078 19.938 23.75 1 82.56 201 PHE B C 1
ATOM 8715 O O . PHE B 1 201 ? 31.984 20.406 23.047 1 82.56 201 PHE B O 1
ATOM 8722 N N . GLU B 1 202 ? 30.953 18.609 24.016 1 74.06 202 GLU B N 1
ATOM 8723 C CA . GLU B 1 202 ? 32 17.656 23.656 1 74.06 202 GLU B CA 1
ATOM 8724 C C . GLU B 1 202 ? 32.062 17.453 22.141 1 74.06 202 GLU B C 1
ATOM 8726 O O . GLU B 1 202 ? 33.125 17.188 21.594 1 74.06 202 GLU B O 1
ATOM 8731 N N . ASP B 1 203 ? 30.984 17.719 21.484 1 75.88 203 ASP B N 1
ATOM 8732 C CA . ASP B 1 203 ? 30.906 17.5 20.047 1 75.88 203 ASP B CA 1
ATOM 8733 C C . ASP B 1 203 ? 31.094 18.812 19.266 1 75.88 203 ASP B C 1
ATOM 8735 O O . ASP B 1 203 ? 30.875 18.859 18.062 1 75.88 203 ASP B O 1
ATOM 8739 N N . GLY B 1 204 ? 31.344 19.844 19.969 1 76.88 204 GLY B N 1
ATOM 8740 C CA . GLY B 1 204 ? 31.625 21.109 19.297 1 76.88 204 GLY B CA 1
ATOM 8741 C C . GLY B 1 204 ? 30.438 22.078 19.344 1 76.88 204 GLY B C 1
ATOM 8742 O O . GLY B 1 204 ? 30.453 23.094 18.656 1 76.88 204 GLY B O 1
ATOM 8743 N N . GLY B 1 205 ? 29.453 21.703 20.078 1 88 205 GLY B N 1
ATOM 8744 C CA . GLY B 1 205 ? 28.312 22.594 20.188 1 88 205 GLY B CA 1
ATOM 8745 C C . GLY B 1 205 ? 28.297 23.375 21.5 1 88 205 GLY B C 1
ATOM 8746 O O . GLY B 1 205 ? 29.281 23.375 22.234 1 88 205 GLY B O 1
ATOM 8747 N N . VAL B 1 206 ? 27.234 24.188 21.703 1 89.25 206 VAL B N 1
ATOM 8748 C CA . VAL B 1 206 ? 27.109 25.031 22.891 1 89.25 206 VAL B CA 1
ATOM 8749 C C . VAL B 1 206 ? 26.547 24.203 24.047 1 89.25 206 VAL B C 1
ATOM 8751 O O . VAL B 1 206 ? 26.859 24.453 25.219 1 89.25 206 VAL B O 1
ATOM 8754 N N . GLY B 1 207 ? 25.719 23.188 23.781 1 90.25 207 GLY B N 1
ATOM 8755 C CA . GLY B 1 207 ? 25.109 22.375 24.828 1 90.25 207 GLY B CA 1
ATOM 8756 C C . GLY B 1 207 ? 24.094 23.125 25.672 1 90.25 207 GLY B C 1
ATOM 8757 O O . GLY B 1 207 ? 24.141 23.078 26.891 1 90.25 207 GLY B O 1
ATOM 8758 N N . LEU B 1 208 ? 23.234 23.812 25.094 1 90.56 208 LEU B N 1
ATOM 8759 C CA . LEU B 1 208 ? 22.234 24.641 25.781 1 90.56 208 LEU B CA 1
ATOM 8760 C C . LEU B 1 208 ? 21.359 23.781 26.688 1 90.56 208 LEU B C 1
ATOM 8762 O O . LEU B 1 208 ? 20.781 24.297 27.641 1 90.56 208 LEU B O 1
ATOM 8766 N N . SER B 1 209 ? 21.266 22.5 26.422 1 86.94 209 SER B N 1
ATOM 8767 C CA . SER B 1 209 ? 20.453 21.594 27.219 1 86.94 209 SER B CA 1
ATOM 8768 C C . SER B 1 209 ? 20.984 21.484 28.656 1 86.94 209 SER B C 1
ATOM 8770 O O . SER B 1 209 ? 20.234 21.172 29.578 1 86.94 209 SER B O 1
ATOM 8772 N N . ASP B 1 210 ? 22.25 21.812 28.859 1 84.88 210 ASP B N 1
ATOM 8773 C CA . ASP B 1 210 ? 22.859 21.766 30.188 1 84.88 210 ASP B CA 1
ATOM 8774 C C . ASP B 1 210 ? 22.328 22.906 31.062 1 84.88 210 ASP B C 1
ATOM 8776 O O . ASP B 1 210 ? 22.422 22.828 32.281 1 84.88 210 ASP B O 1
ATOM 8780 N N . PHE B 1 211 ? 21.75 23.891 30.469 1 87.44 211 PHE B N 1
ATOM 8781 C CA . PHE B 1 211 ? 21.328 25.078 31.188 1 87.44 211 PHE B CA 1
ATOM 8782 C C . PHE B 1 211 ? 19.812 25.234 31.156 1 87.44 211 PHE B C 1
ATOM 8784 O O . PHE B 1 211 ? 19.297 26.344 31.234 1 87.44 211 PHE B O 1
ATOM 8791 N N . GLU B 1 212 ? 19.078 24.203 30.938 1 84.31 212 GLU B N 1
ATOM 8792 C CA . GLU B 1 212 ? 17.625 24.25 30.75 1 84.31 212 GLU B CA 1
ATOM 8793 C C . GLU B 1 212 ? 16.938 24.797 32 1 84.31 212 GLU B C 1
ATOM 8795 O O . GLU B 1 212 ? 15.859 25.391 31.906 1 84.31 212 GLU B O 1
ATOM 8800 N N . SER B 1 213 ? 17.562 24.75 33.156 1 82.31 213 SER B N 1
ATOM 8801 C CA . SER B 1 213 ? 16.953 25.203 34.406 1 82.31 213 SER B CA 1
ATOM 8802 C C . SER B 1 213 ? 16.844 26.719 34.469 1 82.31 213 SER B C 1
ATOM 8804 O O . SER B 1 213 ? 15.938 27.266 35.094 1 82.31 213 SER B O 1
ATOM 8806 N N . ILE B 1 214 ? 17.734 27.438 33.719 1 84.31 214 ILE B N 1
ATOM 8807 C CA . ILE B 1 214 ? 17.766 28.891 33.812 1 84.31 214 ILE B CA 1
ATOM 8808 C C . ILE B 1 214 ? 17.172 29.5 32.562 1 84.31 214 ILE B C 1
ATOM 8810 O O . ILE B 1 214 ? 16.75 30.656 32.562 1 84.31 214 ILE B O 1
ATOM 8814 N N . ILE B 1 215 ? 17.188 28.766 31.547 1 89.94 215 ILE B N 1
ATOM 8815 C CA . ILE B 1 215 ? 16.719 29.297 30.281 1 89.94 215 ILE B CA 1
ATOM 8816 C C . ILE B 1 215 ? 15.188 29.25 30.25 1 89.94 215 ILE B C 1
ATOM 8818 O O . ILE B 1 215 ? 14.586 28.203 30.453 1 89.94 215 ILE B O 1
ATOM 8822 N N . SER B 1 216 ? 14.648 30.438 30.094 1 87.44 216 SER B N 1
ATOM 8823 C CA . SER B 1 216 ? 13.195 30.516 29.984 1 87.44 216 SER B CA 1
ATOM 8824 C C . SER B 1 216 ? 12.727 30.094 28.594 1 87.44 216 SER B C 1
ATOM 8826 O O . SER B 1 216 ? 11.789 29.297 28.469 1 87.44 216 SER B O 1
ATOM 8828 N N . LYS B 1 217 ? 13.367 30.641 27.547 1 90.5 217 LYS B N 1
ATOM 8829 C CA . LYS B 1 217 ? 12.984 30.328 26.172 1 90.5 217 LYS B CA 1
ATOM 8830 C C . LYS B 1 217 ? 14.133 30.594 25.203 1 90.5 217 LYS B C 1
ATOM 8832 O O . LYS B 1 217 ? 14.875 31.562 25.359 1 90.5 217 LYS B O 1
ATOM 8837 N N . ALA B 1 218 ? 14.375 29.75 24.375 1 92 218 ALA B N 1
ATOM 8838 C CA . ALA B 1 218 ? 15.289 29.922 23.25 1 92 218 ALA B CA 1
ATOM 8839 C C . ALA B 1 218 ? 14.578 29.688 21.922 1 92 218 ALA B C 1
ATOM 8841 O O . ALA B 1 218 ? 13.992 28.609 21.719 1 92 218 ALA B O 1
ATOM 8842 N N . PHE B 1 219 ? 14.539 30.703 21.062 1 92.25 219 PHE B N 1
ATOM 8843 C CA . PHE B 1 219 ? 13.766 30.562 19.844 1 92.25 219 PHE B CA 1
ATOM 8844 C C . PHE B 1 219 ? 14.406 31.359 18.703 1 92.25 219 PHE B C 1
ATOM 8846 O O . PHE B 1 219 ? 15.156 32.312 18.953 1 92.25 219 PHE B O 1
ATOM 8853 N N . PRO B 1 220 ? 14.203 30.938 17.469 1 94.12 220 PRO B N 1
ATOM 8854 C CA . PRO B 1 220 ? 14.688 31.719 16.312 1 94.12 220 PRO B CA 1
ATOM 8855 C C . PRO B 1 220 ? 13.898 33 16.109 1 94.12 220 PRO B C 1
ATOM 8857 O O . PRO B 1 220 ? 12.688 33.062 16.344 1 94.12 220 PRO B O 1
ATOM 8860 N N . LEU B 1 221 ? 14.57 33.969 15.602 1 92.06 221 LEU B N 1
ATOM 8861 C CA . LEU B 1 221 ? 13.945 35.281 15.398 1 92.06 221 LEU B CA 1
ATOM 8862 C C . LEU B 1 221 ? 13.398 35.406 13.984 1 92.06 221 LEU B C 1
ATOM 8864 O O . LEU B 1 221 ? 13.93 34.812 13.047 1 92.06 221 LEU B O 1
ATOM 8868 N N . HIS B 1 222 ? 12.312 36.188 13.883 1 89.38 222 HIS B N 1
ATOM 8869 C CA . HIS B 1 222 ? 11.703 36.469 12.586 1 89.38 222 HIS B CA 1
ATOM 8870 C C . HIS B 1 222 ? 12.547 37.469 11.781 1 89.38 222 HIS B C 1
ATOM 8872 O O . HIS B 1 222 ? 13.242 38.281 12.359 1 89.38 222 HIS B O 1
ATOM 8878 N N . ASP B 1 223 ? 12.539 37.219 10.461 1 86.5 223 ASP B N 1
ATOM 8879 C CA . ASP B 1 223 ? 13.055 38.219 9.523 1 86.5 223 ASP B CA 1
ATOM 8880 C C . ASP B 1 223 ? 11.953 39.156 9.07 1 86.5 223 ASP B C 1
ATOM 8882 O O . ASP B 1 223 ? 11.195 38.844 8.148 1 86.5 223 ASP B O 1
ATOM 8886 N N . ASP B 1 224 ? 11.961 40.25 9.633 1 80.5 224 ASP B N 1
ATOM 8887 C CA . ASP B 1 224 ? 10.867 41.188 9.406 1 80.5 224 ASP B CA 1
ATOM 8888 C C . ASP B 1 224 ? 10.859 41.688 7.969 1 80.5 224 ASP B C 1
ATOM 8890 O O . ASP B 1 224 ? 9.797 41.969 7.406 1 80.5 224 ASP B O 1
ATOM 8894 N N . GLU B 1 225 ? 11.992 41.812 7.43 1 78.38 225 GLU B N 1
ATOM 8895 C CA . GLU B 1 225 ? 12.055 42.281 6.039 1 78.38 225 GLU B CA 1
ATOM 8896 C C . GLU B 1 225 ? 11.445 41.219 5.105 1 78.38 225 GLU B C 1
ATOM 8898 O O . GLU B 1 225 ? 10.656 41.562 4.215 1 78.38 225 GLU B O 1
ATOM 8903 N N . PHE B 1 226 ? 11.789 40.031 5.352 1 83.69 226 PHE B N 1
ATOM 8904 C CA . PHE B 1 226 ? 11.203 38.938 4.566 1 83.69 226 PHE B CA 1
ATOM 8905 C C . PHE B 1 226 ? 9.695 38.906 4.738 1 83.69 226 PHE B C 1
ATOM 8907 O O . PHE B 1 226 ? 8.953 38.781 3.762 1 83.69 226 PHE B O 1
ATOM 8914 N N . ASN B 1 227 ? 9.234 39.031 5.957 1 83.94 227 ASN B N 1
ATOM 8915 C CA . ASN B 1 227 ? 7.805 38.938 6.258 1 83.94 227 ASN B CA 1
ATOM 8916 C C . ASN B 1 227 ? 7.027 40.094 5.602 1 83.94 227 ASN B C 1
ATOM 8918 O O . ASN B 1 227 ? 5.93 39.875 5.082 1 83.94 227 ASN B O 1
ATOM 8922 N N . ARG B 1 228 ? 7.613 41.188 5.539 1 77 228 ARG B N 1
ATOM 8923 C CA . ARG B 1 228 ? 6.941 42.344 4.953 1 77 228 ARG B CA 1
ATOM 8924 C C . ARG B 1 228 ? 6.926 42.25 3.432 1 77 228 ARG B C 1
ATOM 8926 O O . ARG B 1 228 ? 5.898 42.5 2.801 1 77 228 ARG B O 1
ATOM 8933 N N . GLU B 1 229 ? 7.918 41.844 2.912 1 75.5 229 GLU B N 1
ATOM 8934 C CA . GLU B 1 229 ? 8.047 41.844 1.459 1 75.5 229 GLU B CA 1
ATOM 8935 C C . GLU B 1 229 ? 7.363 40.656 0.821 1 75.5 229 GLU B C 1
ATOM 8937 O O . GLU B 1 229 ? 6.574 40.812 -0.114 1 75.5 229 GLU B O 1
ATOM 8942 N N . ILE B 1 230 ? 7.641 39.562 1.372 1 74.75 230 ILE B N 1
ATOM 8943 C CA . ILE B 1 230 ? 7.234 38.375 0.656 1 74.75 230 ILE B CA 1
ATOM 8944 C C . ILE B 1 230 ? 5.879 37.875 1.173 1 74.75 230 ILE B C 1
ATOM 8946 O O . ILE B 1 230 ? 4.961 37.625 0.388 1 74.75 230 ILE B O 1
ATOM 8950 N N . VAL B 1 231 ? 5.719 37.844 2.416 1 72.25 231 VAL B N 1
ATOM 8951 C CA . VAL B 1 231 ? 4.512 37.25 2.963 1 72.25 231 VAL B CA 1
ATOM 8952 C C . VAL B 1 231 ? 3.342 38.219 2.844 1 72.25 231 VAL B C 1
ATOM 8954 O O . VAL B 1 231 ? 2.232 37.812 2.477 1 72.25 231 VAL B O 1
ATOM 8957 N N . SER B 1 232 ? 3.641 39.469 3.006 1 67.06 232 SER B N 1
ATOM 8958 C CA . SER B 1 232 ? 2.568 40.469 2.91 1 67.06 232 SER B CA 1
ATOM 8959 C C . SER B 1 232 ? 2.088 40.625 1.471 1 67.06 232 SER B C 1
ATOM 8961 O O . SER B 1 232 ? 0.885 40.719 1.221 1 67.06 232 SER B O 1
ATOM 8963 N N . ASN B 1 233 ? 3.057 40.5 0.614 1 68.56 233 ASN B N 1
ATOM 8964 C CA . ASN B 1 233 ? 2.666 40.625 -0.788 1 68.56 233 ASN B CA 1
ATOM 8965 C C . ASN B 1 233 ? 1.84 39.406 -1.228 1 68.56 233 ASN B C 1
ATOM 8967 O O . ASN B 1 233 ? 0.878 39.562 -1.983 1 68.56 233 ASN B O 1
ATOM 8971 N N . TRP B 1 234 ? 2.238 38.344 -0.723 1 67.81 234 TRP B N 1
ATOM 8972 C CA . TRP B 1 234 ? 1.502 37.094 -1.005 1 67.81 234 TRP B CA 1
ATOM 8973 C C . TRP B 1 234 ? 0.095 37.156 -0.421 1 67.81 234 TRP B C 1
ATOM 8975 O O . TRP B 1 234 ? -0.869 36.75 -1.06 1 67.81 234 TRP B O 1
ATOM 8985 N N . PHE B 1 235 ? -0.034 37.844 0.675 1 63.72 235 PHE B N 1
ATOM 8986 C CA . PHE B 1 235 ? -1.296 37.969 1.391 1 63.72 235 PHE B CA 1
ATOM 8987 C C . PHE B 1 235 ? -2.248 38.906 0.632 1 63.72 235 PHE B C 1
ATOM 8989 O O . PHE B 1 235 ? -3.451 38.625 0.571 1 63.72 235 PHE B O 1
ATOM 8996 N N . TYR B 1 236 ? -1.664 39.844 -0.034 1 61.03 236 TYR B N 1
ATOM 8997 C CA . TYR B 1 236 ? -2.521 40.875 -0.606 1 61.03 236 TYR B CA 1
ATOM 8998 C C . TYR B 1 236 ? -2.783 40.594 -2.084 1 61.03 236 TYR B C 1
ATOM 9000 O O . TYR B 1 236 ? -3.736 41.125 -2.658 1 61.03 236 TYR B O 1
ATOM 9008 N N . LYS B 1 237 ? -1.925 39.75 -2.615 1 64.44 237 LYS B N 1
ATOM 9009 C CA . LYS B 1 237 ? -2.131 39.531 -4.043 1 64.44 237 LYS B CA 1
ATOM 9010 C C . LYS B 1 237 ? -3.143 38.406 -4.281 1 64.44 237 LYS B C 1
ATOM 9012 O O . LYS B 1 237 ? -2.764 37.25 -4.449 1 64.44 237 LYS B O 1
ATOM 9017 N N . TRP B 1 238 ? -4.332 38.75 -4.305 1 62.81 238 TRP B N 1
ATOM 9018 C CA . TRP B 1 238 ? -5.453 37.812 -4.461 1 62.81 238 TRP B CA 1
ATOM 9019 C C . TRP B 1 238 ? -5.512 37.25 -5.875 1 62.81 238 TRP B C 1
ATOM 9021 O O . TRP B 1 238 ? -5.891 36.094 -6.078 1 62.81 238 TRP B O 1
ATOM 9031 N N . LYS B 1 239 ? -5.164 38.031 -6.863 1 59.59 239 LYS B N 1
ATOM 9032 C CA . LYS B 1 239 ? -5.312 37.625 -8.258 1 59.59 239 LYS B CA 1
ATOM 9033 C C . LYS B 1 239 ? -4.336 36.5 -8.609 1 59.59 239 LYS B C 1
ATOM 9035 O O . LYS B 1 239 ? -4.645 35.625 -9.422 1 59.59 239 LYS B O 1
ATOM 9040 N N . ASP B 1 240 ? -3.299 36.469 -7.934 1 61.5 240 ASP B N 1
ATOM 9041 C CA . ASP B 1 240 ? -2.256 35.5 -8.32 1 61.5 240 ASP B CA 1
ATOM 9042 C C . ASP B 1 240 ? -2.477 34.156 -7.668 1 61.5 240 ASP B C 1
ATOM 9044 O O . ASP B 1 240 ? -1.834 33.156 -8.039 1 61.5 240 ASP B O 1
ATOM 9048 N N . TYR B 1 241 ? -3.414 34.125 -6.797 1 63.38 241 TYR B N 1
ATOM 9049 C CA . TYR B 1 241 ? -3.598 32.875 -6.062 1 63.38 241 TYR B CA 1
ATOM 9050 C C . TYR B 1 241 ? -4.098 31.781 -6.98 1 63.38 241 TYR B C 1
ATOM 9052 O O . TYR B 1 241 ? -3.676 30.625 -6.859 1 63.38 241 TYR B O 1
ATOM 9060 N N . PHE B 1 242 ? -4.887 32.125 -7.871 1 68.69 242 PHE B N 1
ATOM 9061 C CA . PHE B 1 242 ? -5.449 31.078 -8.711 1 68.69 242 PHE B CA 1
ATOM 9062 C C . PHE B 1 242 ? -4.559 30.828 -9.922 1 68.69 242 PHE B C 1
ATOM 9064 O O . PHE B 1 242 ? -4.789 29.875 -10.68 1 68.69 242 PHE B O 1
ATOM 9071 N N . ARG B 1 243 ? -3.488 31.703 -9.922 1 69.5 243 ARG B N 1
ATOM 9072 C CA . ARG B 1 243 ? -2.486 31.438 -10.945 1 69.5 243 ARG B CA 1
ATOM 9073 C C . ARG B 1 243 ? -1.364 30.562 -10.398 1 69.5 243 ARG B C 1
ATOM 9075 O O . ARG B 1 243 ? -1.547 29.859 -9.398 1 69.5 243 ARG B O 1
ATOM 9082 N N . ASN B 1 244 ? -0.18 30.594 -10.969 1 68.12 244 ASN B N 1
ATOM 9083 C CA . ASN B 1 244 ? 0.963 29.781 -10.562 1 68.12 244 ASN B CA 1
ATOM 9084 C C . ASN B 1 244 ? 1.618 30.328 -9.297 1 68.12 244 ASN B C 1
ATOM 9086 O O . ASN B 1 244 ? 2.223 31.406 -9.32 1 68.12 244 ASN B O 1
ATOM 9090 N N . ASN B 1 245 ? 1.351 29.641 -8.07 1 78 245 ASN B N 1
ATOM 9091 C CA . ASN B 1 245 ? 1.868 30.016 -6.758 1 78 245 ASN B CA 1
ATOM 9092 C C . ASN B 1 245 ? 3.143 29.25 -6.418 1 78 245 ASN B C 1
ATOM 9094 O O . ASN B 1 245 ? 3.574 29.234 -5.266 1 78 245 ASN B O 1
ATOM 9098 N N . ASP B 1 246 ? 3.742 28.672 -7.332 1 80.5 246 ASP B N 1
ATOM 9099 C CA . ASP B 1 246 ? 4.883 27.812 -7.031 1 80.5 246 ASP B CA 1
ATOM 9100 C C . ASP B 1 246 ? 6.062 28.625 -6.504 1 80.5 246 ASP B C 1
ATOM 9102 O O . ASP B 1 246 ? 6.785 28.172 -5.613 1 80.5 246 ASP B O 1
ATOM 9106 N N . ASP B 1 247 ? 6.184 29.812 -7.016 1 80.81 247 ASP B N 1
ATOM 9107 C CA . ASP B 1 247 ? 7.297 30.656 -6.59 1 80.81 247 ASP B CA 1
ATOM 9108 C C . ASP B 1 247 ? 7.125 31.094 -5.141 1 80.81 247 ASP B C 1
ATOM 9110 O O . ASP B 1 247 ? 8.086 31.109 -4.367 1 80.81 247 ASP B O 1
ATOM 9114 N N . GLN B 1 248 ? 5.957 31.406 -4.887 1 83.44 248 GLN B N 1
ATOM 9115 C CA . GLN B 1 248 ? 5.688 31.828 -3.52 1 83.44 248 GLN B CA 1
ATOM 9116 C C . GLN B 1 248 ? 5.84 30.672 -2.539 1 83.44 248 GLN B C 1
ATOM 9118 O O . GLN B 1 248 ? 6.355 30.859 -1.435 1 83.44 248 GLN B O 1
ATOM 9123 N N . ILE B 1 249 ? 5.422 29.531 -2.936 1 89 249 ILE B N 1
ATOM 9124 C CA . ILE B 1 249 ? 5.547 28.344 -2.096 1 89 249 ILE B CA 1
ATOM 9125 C C . ILE B 1 249 ? 7.023 28.016 -1.893 1 89 249 ILE B C 1
ATOM 9127 O O . ILE B 1 249 ? 7.434 27.641 -0.791 1 89 249 ILE B O 1
ATOM 9131 N N . ASP B 1 250 ? 7.746 28.281 -2.883 1 87.38 250 ASP B N 1
ATOM 9132 C CA . ASP B 1 250 ? 9.18 28.016 -2.781 1 87.38 250 ASP B CA 1
ATOM 9133 C C . ASP B 1 250 ? 9.852 29 -1.839 1 87.38 250 ASP B C 1
ATOM 9135 O O . ASP B 1 250 ? 10.75 28.641 -1.081 1 87.38 250 ASP B O 1
ATOM 9139 N N . ASN B 1 251 ? 9.398 30.188 -1.912 1 87.06 251 ASN B N 1
ATOM 9140 C CA . ASN B 1 251 ? 9.953 31.188 -1.011 1 87.06 251 ASN B CA 1
ATOM 9141 C C . ASN B 1 251 ? 9.625 30.875 0.447 1 87.06 251 ASN B C 1
ATOM 9143 O O . ASN B 1 251 ? 10.477 31.031 1.325 1 87.06 251 ASN B O 1
ATOM 9147 N N . ILE B 1 252 ? 8.461 30.422 0.667 1 88.25 252 ILE B N 1
ATOM 9148 C CA . ILE B 1 252 ? 8.055 30.062 2.018 1 88.25 252 ILE B CA 1
ATOM 9149 C C . ILE B 1 252 ? 8.867 28.844 2.488 1 88.25 252 ILE B C 1
ATOM 9151 O O . ILE B 1 252 ? 9.305 28.797 3.641 1 88.25 252 ILE B O 1
ATOM 9155 N N . ARG B 1 253 ? 9.109 27.984 1.617 1 90.56 253 ARG B N 1
ATOM 9156 C CA . ARG B 1 253 ? 9.883 26.781 1.923 1 90.56 253 ARG B CA 1
ATOM 9157 C C . ARG B 1 253 ? 11.312 27.141 2.307 1 90.56 253 ARG B C 1
ATOM 9159 O O . ARG B 1 253 ? 11.852 26.594 3.27 1 90.56 253 ARG B O 1
ATOM 9166 N N . LEU B 1 254 ? 11.859 28.062 1.573 1 89.81 254 LEU B N 1
ATOM 9167 C CA . LEU B 1 254 ? 13.258 28.422 1.772 1 89.81 254 LEU B CA 1
ATOM 9168 C C . LEU B 1 254 ? 13.438 29.219 3.059 1 89.81 254 LEU B C 1
ATOM 9170 O O . LEU B 1 254 ? 14.523 29.234 3.641 1 89.81 254 LEU B O 1
ATOM 9174 N N . HIS B 1 255 ? 12.367 29.781 3.465 1 90.44 255 HIS B N 1
ATOM 9175 C CA . HIS B 1 255 ? 12.453 30.625 4.652 1 90.44 255 HIS B CA 1
ATOM 9176 C C . HIS B 1 255 ? 11.938 29.891 5.887 1 90.44 255 HIS B C 1
ATOM 9178 O O . HIS B 1 255 ? 12.594 29.891 6.93 1 90.44 255 HIS B O 1
ATOM 9184 N N . PHE B 1 256 ? 10.789 29.234 5.812 1 91.38 256 PHE B N 1
ATOM 9185 C CA . PHE B 1 256 ? 10.148 28.641 6.977 1 91.38 256 PHE B CA 1
ATOM 9186 C C . PHE B 1 256 ? 10.383 27.141 7.004 1 91.38 256 PHE B C 1
ATOM 9188 O O . PHE B 1 256 ? 10.109 26.469 8.016 1 91.38 256 PHE B O 1
ATOM 9195 N N . GLY B 1 257 ? 10.789 26.516 5.918 1 90.81 257 GLY B N 1
ATOM 9196 C CA . GLY B 1 257 ? 11.07 25.078 5.895 1 90.81 257 GLY B CA 1
ATOM 9197 C C . GLY B 1 257 ? 10.117 24.297 5.004 1 90.81 257 GLY B C 1
ATOM 9198 O O . GLY B 1 257 ? 9.102 24.828 4.562 1 90.81 257 GLY B O 1
ATOM 9199 N N . GLU B 1 258 ? 10.445 23.078 4.77 1 91.06 258 GLU B N 1
ATOM 9200 C CA . GLU B 1 258 ? 9.672 22.219 3.871 1 91.06 258 GLU B CA 1
ATOM 9201 C C . GLU B 1 258 ? 8.312 21.859 4.48 1 91.06 258 GLU B C 1
ATOM 9203 O O . GLU B 1 258 ? 7.328 21.703 3.758 1 91.06 258 GLU B O 1
ATOM 9208 N N . LYS B 1 259 ? 8.219 21.703 5.762 1 90.94 259 LYS B N 1
ATOM 9209 C CA . LYS B 1 259 ? 6.949 21.391 6.406 1 90.94 259 LYS B CA 1
ATOM 9210 C C . LYS B 1 259 ? 5.91 22.469 6.141 1 90.94 259 LYS B C 1
ATOM 9212 O O . LYS B 1 259 ? 4.766 22.172 5.793 1 90.94 259 LYS B O 1
ATOM 9217 N N . ALA B 1 260 ? 6.305 23.734 6.32 1 91.62 260 ALA B N 1
ATOM 9218 C CA . ALA B 1 260 ? 5.414 24.859 6.023 1 91.62 260 ALA B CA 1
ATOM 9219 C C . ALA B 1 260 ? 5.117 24.938 4.527 1 91.62 260 ALA B C 1
ATOM 9221 O O . ALA B 1 260 ? 3.971 25.141 4.125 1 91.62 260 ALA B O 1
ATOM 9222 N N . GLY B 1 261 ? 6.156 24.797 3.754 1 92.44 261 GLY B N 1
ATOM 9223 C CA . GLY B 1 261 ? 5.969 24.844 2.312 1 92.44 261 GLY B CA 1
ATOM 9224 C C . GLY B 1 261 ? 5.02 23.781 1.795 1 92.44 261 GLY B C 1
ATOM 9225 O O . GLY B 1 261 ? 4.211 24.047 0.902 1 92.44 261 GLY B O 1
ATOM 9226 N N . LEU B 1 262 ? 5.082 22.609 2.355 1 93.94 262 LEU B N 1
ATOM 9227 C CA . LEU B 1 262 ? 4.246 21.5 1.91 1 93.94 262 LEU B CA 1
ATOM 9228 C C . LEU B 1 262 ? 2.779 21.766 2.234 1 93.94 262 LEU B C 1
ATOM 9230 O O . LEU B 1 262 ? 1.892 21.375 1.474 1 93.94 262 LEU B O 1
ATOM 9234 N N . TYR B 1 263 ? 2.512 22.406 3.328 1 94.56 263 TYR B N 1
ATOM 9235 C CA . TYR B 1 263 ? 1.134 22.766 3.66 1 94.56 263 TYR B CA 1
ATOM 9236 C C . TYR B 1 263 ? 0.542 23.703 2.619 1 94.56 263 TYR B C 1
ATOM 9238 O O . TYR B 1 263 ? -0.575 23.484 2.141 1 94.56 263 TYR B O 1
ATOM 9246 N N . PHE B 1 264 ? 1.304 24.688 2.262 1 92.38 264 PHE B N 1
ATOM 9247 C CA . PHE B 1 264 ? 0.808 25.656 1.288 1 92.38 264 PHE B CA 1
ATOM 9248 C C . PHE B 1 264 ? 0.68 25.031 -0.091 1 92.38 264 PHE B C 1
ATOM 9250 O O . PHE B 1 264 ? -0.217 25.375 -0.861 1 92.38 264 PHE B O 1
ATOM 9257 N N . ALA B 1 265 ? 1.589 24.109 -0.362 1 93.81 265 ALA B N 1
ATOM 9258 C CA . ALA B 1 265 ? 1.469 23.375 -1.62 1 93.81 265 ALA B CA 1
ATOM 9259 C C . ALA B 1 265 ? 0.21 22.516 -1.635 1 93.81 265 ALA B C 1
ATOM 9261 O O . ALA B 1 265 ? -0.488 22.438 -2.648 1 93.81 265 ALA B O 1
ATOM 9262 N N . PHE B 1 266 ? -0.121 21.875 -0.548 1 96 266 PHE B N 1
ATOM 9263 C CA . PHE B 1 266 ? -1.321 21.062 -0.419 1 96 266 PHE B CA 1
ATOM 9264 C C . PHE B 1 266 ? -2.576 21.922 -0.581 1 96 266 PHE B C 1
ATOM 9266 O O . PHE B 1 266 ? -3.486 21.547 -1.326 1 96 266 PHE B O 1
ATOM 9273 N N . MET B 1 267 ? -2.557 23.031 0.11 1 94.19 267 MET B N 1
ATOM 9274 C CA . MET B 1 267 ? -3.723 23.906 0.074 1 94.19 267 MET B CA 1
ATOM 9275 C C . MET B 1 267 ? -3.957 24.453 -1.333 1 94.19 267 MET B C 1
ATOM 9277 O O . MET B 1 267 ? -5.102 24.562 -1.779 1 94.19 267 MET B O 1
ATOM 9281 N N . ASP B 1 268 ? -2.859 24.781 -1.95 1 92.75 268 ASP B N 1
ATOM 9282 C CA . ASP B 1 268 ? -2.965 25.281 -3.322 1 92.75 268 ASP B CA 1
ATOM 9283 C C . ASP B 1 268 ? -3.551 24.203 -4.242 1 92.75 268 ASP B C 1
ATOM 9285 O O . ASP B 1 268 ? -4.465 24.484 -5.023 1 92.75 268 ASP B O 1
ATOM 9289 N N . PHE B 1 269 ? -3.064 23.016 -4.156 1 94.69 269 PHE B N 1
ATOM 9290 C CA . PHE B 1 269 ? -3.527 21.906 -4.977 1 94.69 269 PHE B CA 1
ATOM 9291 C C . PHE B 1 269 ? -4.984 21.578 -4.676 1 94.69 269 PHE B C 1
ATOM 9293 O O . PHE B 1 269 ? -5.797 21.453 -5.594 1 94.69 269 PHE B O 1
ATOM 9300 N N . TYR B 1 270 ? -5.32 21.516 -3.391 1 96.5 270 TYR B N 1
ATOM 9301 C CA . TYR B 1 270 ? -6.664 21.172 -2.939 1 96.5 270 TYR B CA 1
ATOM 9302 C C . TYR B 1 270 ? -7.68 22.219 -3.404 1 96.5 270 TYR B C 1
ATOM 9304 O O . TYR B 1 270 ? -8.734 21.859 -3.945 1 96.5 270 TYR B O 1
ATOM 9312 N N . THR B 1 271 ? -7.379 23.484 -3.291 1 94.44 271 THR B N 1
ATOM 9313 C CA . THR B 1 271 ? -8.289 24.562 -3.666 1 94.44 271 THR B CA 1
ATOM 9314 C C . THR B 1 271 ? -8.547 24.547 -5.172 1 94.44 271 THR B C 1
ATOM 9316 O O . THR B 1 271 ? -9.688 24.688 -5.613 1 94.44 271 THR B O 1
ATOM 9319 N N . LYS B 1 272 ? -7.555 24.344 -5.93 1 94 272 LYS B N 1
ATOM 9320 C CA . LYS B 1 272 ? -7.703 24.312 -7.379 1 94 272 LYS B CA 1
ATOM 9321 C C . LYS B 1 272 ? -8.531 23.109 -7.824 1 94 272 LYS B C 1
ATOM 9323 O O . LYS B 1 272 ? -9.281 23.203 -8.805 1 94 272 LYS B O 1
ATOM 9328 N N . TRP B 1 273 ? -8.422 22.016 -7.133 1 96.56 273 TRP B N 1
ATOM 9329 C CA . TRP B 1 273 ? -9.195 20.812 -7.469 1 96.56 273 TRP B CA 1
ATOM 9330 C C . TRP B 1 273 ? -10.656 20.984 -7.086 1 96.56 273 TRP B C 1
ATOM 9332 O O . TRP B 1 273 ? -11.531 20.297 -7.617 1 96.56 273 TRP B O 1
ATOM 9342 N N . LEU B 1 274 ? -10.93 21.891 -6.129 1 96.94 274 LEU B N 1
ATOM 9343 C CA . LEU B 1 274 ? -12.297 22.125 -5.672 1 96.94 274 LEU B CA 1
ATOM 9344 C C . LEU B 1 274 ? -13.047 23.031 -6.648 1 96.94 274 LEU B C 1
ATOM 9346 O O . LEU B 1 274 ? -14.281 22.969 -6.723 1 96.94 274 LEU B O 1
ATOM 9350 N N . ILE B 1 275 ? -12.414 23.797 -7.477 1 95.81 275 ILE B N 1
ATOM 9351 C CA . ILE B 1 275 ? -13.016 24.828 -8.305 1 95.81 275 ILE B CA 1
ATOM 9352 C C . ILE B 1 275 ? -13.969 24.203 -9.312 1 95.81 275 ILE B C 1
ATOM 9354 O O . ILE B 1 275 ? -15.125 24.625 -9.422 1 95.81 275 ILE B O 1
ATOM 9358 N N . PRO B 1 276 ? -13.578 23.109 -10.023 1 96.31 276 PRO B N 1
ATOM 9359 C CA . PRO B 1 276 ? -14.508 22.516 -10.992 1 96.31 276 PRO B CA 1
ATOM 9360 C C . PRO B 1 276 ? -15.781 21.984 -10.336 1 96.31 276 PRO B C 1
ATOM 9362 O O . PRO B 1 276 ? -16.875 22.125 -10.898 1 96.31 276 PRO B O 1
ATOM 9365 N N . ILE B 1 277 ? -15.688 21.391 -9.164 1 96.69 277 ILE B N 1
ATOM 9366 C CA . ILE B 1 277 ? -16.859 20.828 -8.508 1 96.69 277 ILE B CA 1
ATOM 9367 C C . ILE B 1 277 ? -17.719 21.969 -7.93 1 96.69 277 ILE B C 1
ATOM 9369 O O . ILE B 1 277 ? -18.938 21.844 -7.852 1 96.69 277 ILE B O 1
ATOM 9373 N N . ALA B 1 278 ? -17.047 23.078 -7.527 1 96.38 278 ALA B N 1
ATOM 9374 C CA . ALA B 1 278 ? -17.781 24.266 -7.066 1 96.38 278 ALA B CA 1
ATOM 9375 C C . ALA B 1 278 ? -18.609 24.859 -8.188 1 96.38 278 ALA B C 1
ATOM 9377 O O . ALA B 1 278 ? -19.781 25.188 -7.996 1 96.38 278 ALA B O 1
ATOM 9378 N N . ILE B 1 279 ? -18.062 25.016 -9.359 1 96.88 279 ILE B N 1
ATOM 9379 C CA . ILE B 1 279 ? -18.781 25.531 -10.523 1 96.88 279 ILE B CA 1
ATOM 9380 C C . ILE B 1 279 ? -19.922 24.594 -10.883 1 96.88 279 ILE B C 1
ATOM 9382 O O . ILE B 1 279 ? -21.031 25.031 -11.188 1 96.88 279 ILE B O 1
ATOM 9386 N N . TRP B 1 280 ? -19.625 23.281 -10.766 1 96.38 280 TRP B N 1
ATOM 9387 C CA . TRP B 1 280 ? -20.641 22.266 -11.039 1 96.38 280 TRP B CA 1
ATOM 9388 C C . TRP B 1 280 ? -21.812 22.391 -10.078 1 96.38 280 TRP B C 1
ATOM 9390 O O . TRP B 1 280 ? -22.984 22.297 -10.484 1 96.38 280 TRP B O 1
ATOM 9400 N N . GLY B 1 281 ? -21.516 22.609 -8.812 1 95.12 281 GLY B N 1
ATOM 9401 C CA . GLY B 1 281 ? -22.562 22.812 -7.832 1 95.12 281 GLY B CA 1
ATOM 9402 C C . GLY B 1 281 ? -23.469 23.984 -8.141 1 95.12 281 GLY B C 1
ATOM 9403 O O . GLY B 1 281 ? -24.688 23.891 -8.016 1 95.12 281 GLY B O 1
ATOM 9404 N N . VAL B 1 282 ? -22.938 25.078 -8.664 1 94.31 282 VAL B N 1
ATOM 9405 C CA . VAL B 1 282 ? -23.703 26.266 -9.023 1 94.31 282 VAL B CA 1
ATOM 9406 C C . VAL B 1 282 ? -24.562 25.969 -10.258 1 94.31 282 VAL B C 1
ATOM 9408 O O . VAL B 1 282 ? -25.734 26.344 -10.305 1 94.31 282 VAL B O 1
ATOM 9411 N N . LEU B 1 283 ? -24.062 25.219 -11.18 1 94.81 283 LEU B N 1
ATOM 9412 C CA . LEU B 1 283 ? -24.766 24.875 -12.414 1 94.81 283 LEU B CA 1
ATOM 9413 C C . LEU B 1 283 ? -25.969 23.984 -12.117 1 94.81 283 LEU B C 1
ATOM 9415 O O . LEU B 1 283 ? -27.047 24.172 -12.703 1 94.81 283 LEU B O 1
ATOM 9419 N N . ILE B 1 284 ? -25.766 23.031 -11.18 1 93.44 284 ILE B N 1
ATOM 9420 C CA . ILE B 1 284 ? -26.859 22.125 -10.836 1 93.44 284 ILE B CA 1
ATOM 9421 C C . ILE B 1 284 ? -27.984 22.922 -10.156 1 93.44 284 ILE B C 1
ATOM 9423 O O . ILE B 1 284 ? -29.156 22.609 -10.336 1 93.44 284 ILE B O 1
ATOM 9427 N N . TYR B 1 285 ? -27.609 23.859 -9.406 1 88.5 285 TYR B N 1
ATOM 9428 C CA . TYR B 1 285 ? -28.625 24.672 -8.742 1 88.5 285 TYR B CA 1
ATOM 9429 C C . TYR B 1 285 ? -29.438 25.469 -9.758 1 88.5 285 TYR B C 1
ATOM 9431 O O . TYR B 1 285 ? -30.641 25.672 -9.578 1 88.5 285 TYR B O 1
ATOM 9439 N N . ILE B 1 286 ? -28.859 25.875 -10.867 1 91 286 ILE B N 1
ATOM 9440 C CA . ILE B 1 286 ? -29.562 26.578 -11.93 1 91 286 ILE B CA 1
ATOM 9441 C C . ILE B 1 286 ? -30.578 25.656 -12.594 1 91 286 ILE B C 1
ATOM 9443 O O . ILE B 1 286 ? -31.672 26.078 -12.961 1 91 286 ILE B O 1
ATOM 9447 N N . VAL B 1 287 ? -30.25 24.422 -12.633 1 90.81 287 VAL B N 1
ATOM 9448 C CA . VAL B 1 287 ? -31.141 23.438 -13.227 1 90.81 287 VAL B CA 1
ATOM 9449 C C . VAL B 1 287 ? -32.375 23.297 -12.367 1 90.81 287 VAL B C 1
ATOM 9451 O O . VAL B 1 287 ? -33.469 22.953 -12.875 1 90.81 287 VAL B O 1
ATOM 9454 N N . SER B 1 288 ? -32.219 23.547 -11.094 1 86.69 288 SER B N 1
ATOM 9455 C CA . SER B 1 288 ? -33.375 23.453 -10.188 1 86.69 288 SER B CA 1
ATOM 9456 C C . SER B 1 288 ? -34.5 24.406 -10.594 1 86.69 288 SER B C 1
ATOM 9458 O O . SER B 1 288 ? -35.656 24.156 -10.328 1 86.69 288 SER B O 1
ATOM 9460 N N . ALA B 1 289 ? -34.156 25.484 -11.289 1 84.38 289 ALA B N 1
ATOM 9461 C CA . ALA B 1 289 ? -35.125 26.484 -11.711 1 84.38 289 ALA B CA 1
ATOM 9462 C C . ALA B 1 289 ? -35.969 25.969 -12.883 1 84.38 289 ALA B C 1
ATOM 9464 O O . ALA B 1 289 ? -37.125 26.406 -13.07 1 84.38 289 ALA B O 1
ATOM 9465 N N . PHE B 1 290 ? -35.469 25 -13.531 1 86.88 290 PHE B N 1
ATOM 9466 C CA . PHE B 1 290 ? -36.125 24.516 -14.727 1 86.88 290 PHE B CA 1
ATOM 9467 C C . PHE B 1 290 ? -36.812 23.172 -14.469 1 86.88 290 PHE B C 1
ATOM 9469 O O . PHE B 1 290 ? -37.875 22.875 -15.047 1 86.88 290 PHE B O 1
ATOM 9476 N N . SER B 1 291 ? -36.094 22.359 -13.672 1 87 291 SER B N 1
ATOM 9477 C CA . SER B 1 291 ? -36.625 21.031 -13.422 1 87 291 SER B CA 1
ATOM 9478 C C . SER B 1 291 ? -36.219 20.516 -12.039 1 87 291 SER B C 1
ATOM 9480 O O . SER B 1 291 ? -35.062 20.25 -11.781 1 87 291 SER B O 1
ATOM 9482 N N . ALA B 1 292 ? -37.25 20.328 -11.273 1 84.31 292 ALA B N 1
ATOM 9483 C CA . ALA B 1 292 ? -37 19.812 -9.93 1 84.31 292 ALA B CA 1
ATOM 9484 C C . ALA B 1 292 ? -36.531 18.359 -9.984 1 84.31 292 ALA B C 1
ATOM 9486 O O . ALA B 1 292 ? -35.656 17.953 -9.219 1 84.31 292 ALA B O 1
ATOM 9487 N N . MET B 1 293 ? -37.125 17.594 -10.883 1 86.56 293 MET B N 1
ATOM 9488 C CA . MET B 1 293 ? -36.719 16.188 -11.039 1 86.56 293 MET B CA 1
ATOM 9489 C C . MET B 1 293 ? -35.281 16.078 -11.5 1 86.56 293 MET B C 1
ATOM 9491 O O . MET B 1 293 ? -34.5 15.281 -10.953 1 86.56 293 MET B O 1
ATOM 9495 N N . GLY B 1 294 ? -35 16.906 -12.461 1 88.38 294 GLY B N 1
ATOM 9496 C CA . GLY B 1 294 ? -33.625 16.922 -12.953 1 88.38 294 GLY B CA 1
ATOM 9497 C C . GLY B 1 294 ? -32.625 17.328 -11.898 1 88.38 294 GLY B C 1
ATOM 9498 O O . GLY B 1 294 ? -31.516 16.781 -11.844 1 88.38 294 GLY B O 1
ATOM 9499 N N . TYR B 1 295 ? -33.031 18.234 -11.109 1 90.75 295 TYR B N 1
ATOM 9500 C CA . TYR B 1 295 ? -32.156 18.703 -10.039 1 90.75 295 TYR B CA 1
ATOM 9501 C C . TYR B 1 295 ? -31.875 17.594 -9.039 1 90.75 295 TYR B C 1
ATOM 9503 O O . TYR B 1 295 ? -30.719 17.359 -8.672 1 90.75 295 TYR B O 1
ATOM 9511 N N . PHE B 1 296 ? -32.875 16.781 -8.648 1 90.38 296 PHE B N 1
ATOM 9512 C CA . PHE B 1 296 ? -32.688 15.703 -7.676 1 90.38 296 PHE B CA 1
ATOM 9513 C C . PHE B 1 296 ? -31.844 14.578 -8.258 1 90.38 296 PHE B C 1
ATOM 9515 O O . PHE B 1 296 ? -31 14.016 -7.562 1 90.38 296 PHE B O 1
ATOM 9522 N N . GLN B 1 297 ? -32.062 14.32 -9.508 1 93.44 297 GLN B N 1
ATOM 9523 C CA . GLN B 1 297 ? -31.266 13.289 -10.164 1 93.44 297 GLN B CA 1
ATOM 9524 C C . GLN B 1 297 ? -29.781 13.68 -10.219 1 93.44 297 GLN B C 1
ATOM 9526 O O . GLN B 1 297 ? -28.906 12.875 -9.898 1 93.44 297 GLN B O 1
ATOM 9531 N N . LEU B 1 298 ? -29.609 14.945 -10.523 1 94.75 298 LEU B N 1
ATOM 9532 C CA . LEU B 1 298 ? -28.234 15.422 -10.641 1 94.75 298 LEU B CA 1
ATOM 9533 C C . LEU B 1 298 ? -27.562 15.492 -9.273 1 94.75 298 LEU B C 1
ATOM 9535 O O . LEU B 1 298 ? -26.359 15.273 -9.164 1 94.75 298 LEU B O 1
ATOM 9539 N N . LEU B 1 299 ? -28.312 15.719 -8.266 1 94.06 299 LEU B N 1
ATOM 9540 C CA . LEU B 1 299 ? -27.766 15.734 -6.914 1 94.06 299 LEU B CA 1
ATOM 9541 C C . LEU B 1 299 ? -27.25 14.352 -6.527 1 94.06 299 LEU B C 1
ATOM 9543 O O . LEU B 1 299 ? -26.125 14.219 -6.02 1 94.06 299 LEU B O 1
ATOM 9547 N N . GLY B 1 300 ? -28.031 13.367 -6.801 1 94.81 300 GLY B N 1
ATOM 9548 C CA . GLY B 1 300 ? -27.641 12 -6.512 1 94.81 300 GLY B CA 1
ATOM 9549 C C . GLY B 1 300 ? -26.391 11.57 -7.273 1 94.81 300 GLY B C 1
ATOM 9550 O O . GLY B 1 300 ? -25.453 11.016 -6.691 1 94.81 300 GLY B O 1
ATOM 9551 N N . ILE B 1 301 ? -26.359 11.938 -8.492 1 96 301 ILE B N 1
ATOM 9552 C CA . ILE B 1 301 ? -25.219 11.586 -9.344 1 96 301 ILE B CA 1
ATOM 9553 C C . ILE B 1 301 ? -23.969 12.32 -8.867 1 96 301 ILE B C 1
ATOM 9555 O O . ILE B 1 301 ? -22.891 11.75 -8.836 1 96 301 ILE B O 1
ATOM 9559 N N . THR B 1 302 ? -24.188 13.539 -8.484 1 96.19 302 THR B N 1
ATOM 9560 C CA . THR B 1 302 ? -23.062 14.352 -8.016 1 96.19 302 THR B CA 1
ATOM 9561 C C . THR B 1 302 ? -22.484 13.773 -6.727 1 96.19 302 THR B C 1
ATOM 9563 O O . THR B 1 302 ? -21.266 13.734 -6.555 1 96.19 302 THR B O 1
ATOM 9566 N N . GLY B 1 303 ? -23.344 13.312 -5.867 1 95.38 303 GLY B N 1
ATOM 9567 C CA . GLY B 1 303 ? -22.859 12.734 -4.625 1 95.38 303 GLY B CA 1
ATOM 9568 C C . GLY B 1 303 ? -21.953 11.539 -4.832 1 95.38 303 GLY B C 1
ATOM 9569 O O . GLY B 1 303 ? -20.859 11.477 -4.273 1 95.38 303 GLY B O 1
ATOM 9570 N N . VAL B 1 304 ? -22.344 10.656 -5.66 1 95.88 304 VAL B N 1
ATOM 9571 C CA . VAL B 1 304 ? -21.562 9.453 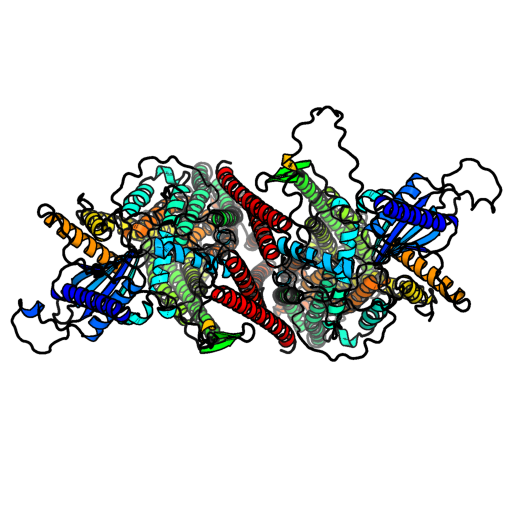-5.91 1 95.88 304 VAL B CA 1
ATOM 9572 C C . VAL B 1 304 ? -20.312 9.805 -6.723 1 95.88 304 VAL B C 1
ATOM 9574 O O . VAL B 1 304 ? -19.25 9.219 -6.52 1 95.88 304 VAL B O 1
ATOM 9577 N N . PHE B 1 305 ? -20.422 10.758 -7.535 1 96.81 305 PHE B N 1
ATOM 9578 C CA . PHE B 1 305 ? -19.297 11.18 -8.352 1 96.81 305 PHE B CA 1
ATOM 9579 C C . PHE B 1 305 ? -18.203 11.82 -7.48 1 96.81 305 PHE B C 1
ATOM 9581 O O . PHE B 1 305 ? -17.031 11.492 -7.617 1 96.81 305 PHE B O 1
ATOM 9588 N N . VAL B 1 306 ? -18.578 12.672 -6.605 1 97 306 VAL B N 1
ATOM 9589 C CA . VAL B 1 306 ? -17.625 13.406 -5.777 1 97 306 VAL B CA 1
ATOM 9590 C C . VAL B 1 306 ? -16.922 12.438 -4.824 1 97 306 VAL B C 1
ATOM 9592 O O . VAL B 1 306 ? -15.711 12.523 -4.633 1 97 306 VAL B O 1
ATOM 9595 N N . SER B 1 307 ? -17.625 11.531 -4.305 1 96.06 307 SER B N 1
ATOM 9596 C CA . SER B 1 307 ? -17.047 10.609 -3.332 1 96.06 307 SER B CA 1
ATOM 9597 C C . SER B 1 307 ? -16.219 9.531 -4.02 1 96.06 307 SER B C 1
ATOM 9599 O O . SER B 1 307 ? -15.125 9.195 -3.568 1 96.06 307 SER B O 1
ATOM 9601 N N . SER B 1 308 ? -16.625 8.992 -5.152 1 96.62 308 SER B N 1
ATOM 9602 C CA . SER B 1 308 ? -16 7.805 -5.73 1 96.62 308 SER B CA 1
ATOM 9603 C C . SER B 1 308 ? -14.961 8.18 -6.781 1 96.62 308 SER B C 1
ATOM 9605 O O . SER B 1 308 ? -13.938 7.508 -6.918 1 96.62 308 SER B O 1
ATOM 9607 N N . ILE B 1 309 ? -15.164 9.273 -7.453 1 97.19 309 ILE B N 1
ATOM 9608 C CA . ILE B 1 309 ? -14.266 9.594 -8.555 1 97.19 309 ILE B CA 1
ATOM 9609 C C . ILE B 1 309 ? -13.406 10.797 -8.188 1 97.19 309 ILE B C 1
ATOM 9611 O O . ILE B 1 309 ? -12.188 10.688 -8.07 1 97.19 309 ILE B O 1
ATOM 9615 N N . TRP B 1 310 ? -14.07 11.906 -7.914 1 97.81 310 TRP B N 1
ATOM 9616 C CA . TRP B 1 310 ? -13.312 13.125 -7.645 1 97.81 310 TRP B CA 1
ATOM 9617 C C . TRP B 1 310 ? -12.414 12.953 -6.426 1 97.81 310 TRP B C 1
ATOM 9619 O O . TRP B 1 310 ? -11.219 13.25 -6.484 1 97.81 310 TRP B O 1
ATOM 9629 N N . GLY B 1 311 ? -13.023 12.523 -5.273 1 97.69 311 GLY B N 1
ATOM 9630 C CA . GLY B 1 311 ? -12.234 12.344 -4.066 1 97.69 311 GLY B CA 1
ATOM 9631 C C . GLY B 1 311 ? -11.07 11.383 -4.25 1 97.69 311 GLY B C 1
ATOM 9632 O O . GLY B 1 311 ? -9.961 11.648 -3.787 1 97.69 311 GLY B O 1
ATOM 9633 N N . THR B 1 312 ? -11.258 10.328 -5.008 1 97.19 312 THR B N 1
ATOM 9634 C CA . THR B 1 312 ? -10.227 9.32 -5.254 1 97.19 312 THR B CA 1
ATOM 9635 C C . THR B 1 312 ? -9.133 9.883 -6.16 1 97.19 312 THR B C 1
ATOM 9637 O O . THR B 1 312 ? -7.945 9.742 -5.863 1 97.19 312 THR B O 1
ATOM 9640 N N . LEU B 1 313 ? -9.555 10.547 -7.207 1 97.19 313 LEU B N 1
ATOM 9641 C CA . LEU B 1 313 ? -8.586 11.117 -8.133 1 97.19 313 LEU B CA 1
ATOM 9642 C C . LEU B 1 313 ? -7.777 12.227 -7.461 1 97.19 313 LEU B C 1
ATOM 9644 O O . LEU B 1 313 ? -6.578 12.367 -7.711 1 97.19 313 LEU B O 1
ATOM 9648 N N . PHE B 1 314 ? -8.43 13.039 -6.68 1 97.06 314 PHE B N 1
ATOM 9649 C CA . PHE B 1 314 ? -7.734 14.086 -5.941 1 97.06 314 PHE B CA 1
ATOM 9650 C C . PHE B 1 314 ? -6.598 13.5 -5.109 1 97.06 314 PHE B C 1
ATOM 9652 O O . PHE B 1 314 ? -5.473 14 -5.148 1 97.06 314 PHE B O 1
ATOM 9659 N N . LEU B 1 315 ? -6.887 12.453 -4.367 1 97.19 315 LEU B N 1
ATOM 9660 C CA . LEU B 1 315 ? -5.891 11.859 -3.479 1 97.19 315 LEU B CA 1
ATOM 9661 C C . LEU B 1 315 ? -4.77 11.211 -4.277 1 97.19 315 LEU B C 1
ATOM 9663 O O . LEU B 1 315 ? -3.598 11.305 -3.902 1 97.19 315 LEU B O 1
ATOM 9667 N N . ILE B 1 316 ? -5.094 10.555 -5.398 1 96.25 316 ILE B N 1
ATOM 9668 C CA . ILE B 1 316 ? -4.078 9.922 -6.238 1 96.25 316 ILE B CA 1
ATOM 9669 C C . ILE B 1 316 ? -3.168 10.992 -6.836 1 96.25 316 ILE B C 1
ATOM 9671 O O . ILE B 1 316 ? -1.941 10.875 -6.781 1 96.25 316 ILE B O 1
ATOM 9675 N N . PHE B 1 317 ? -3.764 12.047 -7.281 1 95.75 317 PHE B N 1
ATOM 9676 C CA . PHE B 1 317 ? -2.971 13.078 -7.949 1 95.75 317 PHE B CA 1
ATOM 9677 C C . PHE B 1 317 ? -2.201 13.906 -6.934 1 95.75 317 PHE B C 1
ATOM 9679 O O . PHE B 1 317 ? -1.137 14.445 -7.242 1 95.75 317 PHE B O 1
ATOM 9686 N N . TRP B 1 318 ? -2.732 14.039 -5.75 1 95.94 318 TRP B N 1
ATOM 9687 C CA . TRP B 1 318 ? -1.949 14.695 -4.707 1 95.94 318 TRP B CA 1
ATOM 9688 C C . TRP B 1 318 ? -0.691 13.898 -4.391 1 95.94 318 TRP B C 1
ATOM 9690 O O . TRP B 1 318 ? 0.39 14.469 -4.223 1 95.94 318 TRP B O 1
ATOM 9700 N N . LYS B 1 319 ? -0.826 12.656 -4.242 1 94.44 319 LYS B N 1
ATOM 9701 C CA . LYS B 1 319 ? 0.343 11.82 -3.998 1 94.44 319 LYS B CA 1
ATOM 9702 C C . LYS B 1 319 ? 1.367 11.961 -5.121 1 94.44 319 LYS B C 1
ATOM 9704 O O . LYS B 1 319 ? 2.572 11.992 -4.867 1 94.44 319 LYS B O 1
ATOM 9709 N N . ARG B 1 320 ? 0.92 12.078 -6.336 1 92.44 320 ARG B N 1
ATOM 9710 C CA . ARG B 1 320 ? 1.797 12.266 -7.488 1 92.44 320 ARG B CA 1
ATOM 9711 C C . ARG B 1 320 ? 2.482 13.625 -7.438 1 92.44 320 ARG B C 1
ATOM 9713 O O . ARG B 1 320 ? 3.689 13.727 -7.664 1 92.44 320 ARG B O 1
ATOM 9720 N N . LYS B 1 321 ? 1.698 14.617 -7.09 1 92.06 321 LYS B N 1
ATOM 9721 C CA . LYS B 1 321 ? 2.258 15.953 -6.961 1 92.06 321 LYS B CA 1
ATOM 9722 C C . LYS B 1 321 ? 3.287 16.016 -5.836 1 92.06 321 LYS B C 1
ATOM 9724 O O . LYS B 1 321 ? 4.336 16.656 -5.98 1 92.06 321 LYS B O 1
ATOM 9729 N N . ARG B 1 322 ? 2.979 15.375 -4.797 1 92.19 322 ARG B N 1
ATOM 9730 C CA . ARG B 1 322 ? 3.887 15.352 -3.656 1 92.19 322 ARG B CA 1
ATOM 9731 C C . ARG B 1 322 ? 5.211 14.695 -4.023 1 92.19 322 ARG B C 1
ATOM 9733 O O . ARG B 1 322 ? 6.277 15.148 -3.594 1 92.19 322 ARG B O 1
ATOM 9740 N N . SER B 1 323 ? 5.152 13.633 -4.805 1 88.69 323 SER B N 1
ATOM 9741 C CA . SER B 1 323 ? 6.371 12.961 -5.234 1 88.69 323 SER B CA 1
ATOM 9742 C C . SER B 1 323 ? 7.223 13.867 -6.117 1 88.69 323 SER B C 1
ATOM 9744 O O . SER B 1 323 ? 8.453 13.859 -6.031 1 88.69 323 SER B O 1
ATOM 9746 N N . ALA B 1 324 ? 6.594 14.641 -6.914 1 86.94 324 ALA B N 1
ATOM 9747 C CA . ALA B 1 324 ? 7.301 15.594 -7.762 1 86.94 324 ALA B CA 1
ATOM 9748 C C . ALA B 1 324 ? 7.938 16.703 -6.93 1 86.94 324 ALA B C 1
ATOM 9750 O O . ALA B 1 324 ? 9.07 17.125 -7.195 1 86.94 324 ALA B O 1
ATOM 9751 N N . ILE B 1 325 ? 7.211 17.141 -5.895 1 88.81 325 ILE B N 1
ATOM 9752 C CA . ILE B 1 325 ? 7.707 18.188 -5.008 1 88.81 325 ILE B CA 1
ATOM 9753 C C . ILE B 1 325 ? 8.906 17.672 -4.215 1 88.81 325 ILE B C 1
ATOM 9755 O O . ILE B 1 325 ? 9.891 18.391 -4.039 1 88.81 325 ILE B O 1
ATOM 9759 N N . ARG B 1 326 ? 8.828 16.469 -3.801 1 86.06 326 ARG B N 1
ATOM 9760 C CA . ARG B 1 326 ? 9.922 15.867 -3.041 1 86.06 326 ARG B CA 1
ATOM 9761 C C . ARG B 1 326 ? 11.195 15.797 -3.877 1 86.06 326 ARG B C 1
ATOM 9763 O O . ARG B 1 326 ? 12.289 16.078 -3.383 1 86.06 326 ARG B O 1
ATOM 9770 N N . LEU B 1 327 ? 11 15.414 -5.055 1 80.69 327 LEU B N 1
ATOM 9771 C CA . LEU B 1 327 ? 12.148 15.336 -5.949 1 80.69 327 LEU B CA 1
ATOM 9772 C C . LEU B 1 327 ? 12.727 16.719 -6.211 1 80.69 327 LEU B C 1
ATOM 9774 O O . LEU B 1 327 ? 13.945 16.906 -6.16 1 80.69 327 LEU B O 1
ATOM 9778 N N . LYS B 1 328 ? 11.875 17.672 -6.418 1 80.44 328 LYS B N 1
ATOM 9779 C CA . LYS B 1 328 ? 12.297 19.031 -6.68 1 80.44 328 LYS B CA 1
ATOM 9780 C C . LYS B 1 328 ? 13.016 19.625 -5.473 1 80.44 328 LYS B C 1
ATOM 9782 O O . LYS B 1 328 ? 14.031 20.312 -5.621 1 80.44 328 LYS B O 1
ATOM 9787 N N . TRP B 1 329 ? 12.484 19.328 -4.297 1 82.94 329 TRP B N 1
ATOM 9788 C CA . TRP B 1 329 ? 13.023 19.906 -3.068 1 82.94 329 TRP B CA 1
ATOM 9789 C C . TRP B 1 329 ? 14.203 19.078 -2.553 1 82.94 329 TRP B C 1
ATOM 9791 O O . TRP B 1 329 ? 14.898 19.5 -1.63 1 82.94 329 TRP B O 1
ATOM 9801 N N . GLY B 1 330 ? 14.469 17.906 -3.127 1 78.56 330 GLY B N 1
ATOM 9802 C CA . GLY B 1 330 ? 15.586 17.078 -2.725 1 78.56 330 GLY B CA 1
ATOM 9803 C C . GLY B 1 330 ? 15.398 16.438 -1.363 1 78.56 330 GLY B C 1
ATOM 9804 O O . GLY B 1 330 ? 16.344 16.359 -0.571 1 78.56 330 GLY B O 1
ATOM 9805 N N . VAL B 1 331 ? 14.211 16.203 -1.036 1 81.75 331 VAL B N 1
ATOM 9806 C CA . VAL B 1 331 ? 13.898 15.57 0.241 1 81.75 331 VAL B CA 1
ATOM 9807 C C . VAL B 1 331 ? 13.695 14.07 0.039 1 81.75 331 VAL B C 1
ATOM 9809 O O . VAL B 1 331 ? 12.938 13.656 -0.837 1 81.75 331 VAL B O 1
ATOM 9812 N N . GLY B 1 332 ? 14.43 13.258 0.834 1 75.69 332 GLY B N 1
ATOM 9813 C CA . GLY B 1 332 ? 14.305 11.812 0.758 1 75.69 332 GLY B CA 1
ATOM 9814 C C . GLY B 1 332 ? 13.086 11.273 1.478 1 75.69 332 GLY B C 1
ATOM 9815 O O . GLY B 1 332 ? 12.398 12.016 2.188 1 75.69 332 GLY B O 1
ATOM 9816 N N . GLN B 1 333 ? 12.883 10.008 1.322 1 70.69 333 GLN B N 1
ATOM 9817 C CA . GLN B 1 333 ? 11.68 9.391 1.851 1 70.69 333 GLN B CA 1
ATOM 9818 C C . GLN B 1 333 ? 11.742 9.266 3.369 1 70.69 333 GLN B C 1
ATOM 9820 O O . GLN B 1 333 ? 10.711 9.32 4.043 1 70.69 333 GLN B O 1
ATOM 9825 N N . LEU B 1 334 ? 12.906 9.18 3.955 1 64.56 334 LEU B N 1
ATOM 9826 C CA . LEU B 1 334 ? 13.008 8.898 5.383 1 64.56 334 LEU B CA 1
ATOM 9827 C C . LEU B 1 334 ? 13.383 10.156 6.16 1 64.56 334 LEU B C 1
ATOM 9829 O O . LEU B 1 334 ? 13.773 10.078 7.328 1 64.56 334 LEU B O 1
ATOM 9833 N N . GLU B 1 335 ? 13.133 11.305 5.465 1 65.31 335 GLU B N 1
ATOM 9834 C CA . GLU B 1 335 ? 13.492 12.539 6.164 1 65.31 335 GLU B CA 1
ATOM 9835 C C . GLU B 1 335 ? 12.633 12.742 7.41 1 65.31 335 GLU B C 1
ATOM 9837 O O . GLU B 1 335 ? 11.406 12.625 7.352 1 65.31 335 GLU B O 1
ATOM 9842 N N . HIS B 1 336 ? 13.219 12.922 8.617 1 61.06 336 HIS B N 1
ATOM 9843 C CA . HIS B 1 336 ? 12.578 13.305 9.875 1 61.06 336 HIS B CA 1
ATOM 9844 C C . HIS B 1 336 ? 11.898 12.102 10.531 1 61.06 336 HIS B C 1
ATOM 9846 O O . HIS B 1 336 ? 11.172 12.258 11.516 1 61.06 336 HIS B O 1
ATOM 9852 N N . VAL B 1 337 ? 12.125 10.875 10.039 1 60.56 337 VAL B N 1
ATOM 9853 C CA . VAL B 1 337 ? 11.414 9.727 10.602 1 60.56 337 VAL B CA 1
ATOM 9854 C C . VAL B 1 337 ? 12.055 9.32 11.922 1 60.56 337 VAL B C 1
ATOM 9856 O O . VAL B 1 337 ? 11.359 8.922 12.859 1 60.56 337 VAL B O 1
ATOM 9859 N N . ASN B 1 338 ? 13.344 9.766 12.141 1 64.44 338 ASN B N 1
ATOM 9860 C CA . ASN B 1 338 ? 14 9.164 13.297 1 64.44 338 ASN B CA 1
ATOM 9861 C C . ASN B 1 338 ? 14.406 10.227 14.32 1 64.44 338 ASN B C 1
ATOM 9863 O O . ASN B 1 338 ? 15.281 9.984 15.156 1 64.44 338 ASN B O 1
ATOM 9867 N N . VAL B 1 339 ? 13.633 11.383 14.273 1 73.12 339 VAL B N 1
ATOM 9868 C CA . VAL B 1 339 ? 13.938 12.375 15.305 1 73.12 339 VAL B CA 1
ATOM 9869 C C . VAL B 1 339 ? 13.375 11.922 16.641 1 73.12 339 VAL B C 1
ATOM 9871 O O . VAL B 1 339 ? 12.195 11.586 16.75 1 73.12 339 VAL B O 1
ATOM 9874 N N . LEU B 1 340 ? 14.234 11.859 17.656 1 79 340 LEU B N 1
ATOM 9875 C CA . LEU B 1 340 ? 13.859 11.344 18.969 1 79 340 LEU B CA 1
ATOM 9876 C C . LEU B 1 340 ? 12.992 12.352 19.719 1 79 340 LEU B C 1
ATOM 9878 O O . LEU B 1 340 ? 13.219 13.562 19.625 1 79 340 LEU B O 1
ATOM 9882 N N . ASN B 1 341 ? 12.023 11.844 20.422 1 84.75 341 ASN B N 1
ATOM 9883 C CA . ASN B 1 341 ? 11.188 12.633 21.328 1 84.75 341 ASN B CA 1
ATOM 9884 C C . ASN B 1 341 ? 11.93 12.969 22.609 1 84.75 341 ASN B C 1
ATOM 9886 O O . ASN B 1 341 ? 12.359 12.07 23.344 1 84.75 341 ASN B O 1
ATOM 9890 N N . PRO B 1 342 ? 12.078 14.25 22.875 1 76.81 342 PRO B N 1
ATOM 9891 C CA . PRO B 1 342 ? 12.82 14.648 24.078 1 76.81 342 PRO B CA 1
ATOM 9892 C C . PRO B 1 342 ? 12.141 14.18 25.359 1 76.81 342 PRO B C 1
ATOM 9894 O O . PRO B 1 342 ? 12.82 13.961 26.375 1 76.81 342 PRO B O 1
ATOM 9897 N N . ASP B 1 343 ? 10.867 13.953 25.328 1 83.06 343 ASP B N 1
ATOM 9898 C CA . ASP B 1 343 ? 10.125 13.602 26.531 1 83.06 343 ASP B CA 1
ATOM 9899 C C . ASP B 1 343 ? 10.023 12.086 26.703 1 83.06 343 ASP B C 1
ATOM 9901 O O . ASP B 1 343 ? 9.383 11.594 27.625 1 83.06 343 ASP B O 1
ATOM 9905 N N . TYR B 1 344 ? 10.719 11.344 25.812 1 90.12 344 TYR B N 1
ATOM 9906 C CA . TYR B 1 344 ? 10.625 9.891 25.875 1 90.12 344 TYR B CA 1
ATOM 9907 C C . TYR B 1 344 ? 11.359 9.352 27.094 1 90.12 344 TYR B C 1
ATOM 9909 O O . TYR B 1 344 ? 12.5 9.734 27.359 1 90.12 344 TYR B O 1
ATOM 9917 N N . GLN B 1 345 ? 10.68 8.57 27.891 1 88.81 345 GLN B N 1
ATOM 9918 C CA . GLN B 1 345 ? 11.258 7.945 29.078 1 88.81 345 GLN B CA 1
ATOM 9919 C C . GLN B 1 345 ? 11.297 6.426 28.938 1 88.81 345 GLN B C 1
ATOM 9921 O O . GLN B 1 345 ? 10.391 5.828 28.359 1 88.81 345 GLN B O 1
ATOM 9926 N N . GLY B 1 346 ? 12.484 5.852 29.172 1 89.5 346 GLY B N 1
ATOM 9927 C CA . GLY B 1 346 ? 12.602 4.402 29.109 1 89.5 346 GLY B CA 1
ATOM 9928 C C . GLY B 1 346 ? 13.781 3.869 29.906 1 89.5 346 GLY B C 1
ATOM 9929 O O . GLY B 1 346 ? 14.484 4.633 30.562 1 89.5 346 GLY B O 1
ATOM 9930 N N . VAL B 1 347 ? 13.852 2.541 29.984 1 88.81 347 VAL B N 1
ATOM 9931 C CA . VAL B 1 347 ? 14.945 1.838 30.656 1 88.81 347 VAL B CA 1
ATOM 9932 C C . VAL B 1 347 ? 15.984 1.418 29.625 1 88.81 347 VAL B C 1
ATOM 9934 O O . VAL B 1 347 ? 15.641 0.917 28.547 1 88.81 347 VAL B O 1
ATOM 9937 N N . PRO B 1 348 ? 17.234 1.838 29.875 1 86.88 348 PRO B N 1
ATOM 9938 C CA . PRO B 1 348 ? 18.281 1.436 28.922 1 86.88 348 PRO B CA 1
ATOM 9939 C C . PRO B 1 348 ? 18.422 -0.081 28.828 1 86.88 348 PRO B C 1
ATOM 9941 O O . PRO B 1 348 ? 18.5 -0.771 29.844 1 86.88 348 PRO B O 1
ATOM 9944 N N . ARG B 1 349 ? 18.234 -0.614 27.688 1 84.94 349 ARG B N 1
ATOM 9945 C CA . ARG B 1 349 ? 18.375 -2.041 27.422 1 84.94 349 ARG B CA 1
ATOM 9946 C C . ARG B 1 349 ? 19.281 -2.281 26.219 1 84.94 349 ARG B C 1
ATOM 9948 O O . ARG B 1 349 ? 19.281 -1.496 25.266 1 84.94 349 ARG B O 1
ATOM 9955 N N . PHE B 1 350 ? 20 -3.383 26.281 1 79.38 350 PHE B N 1
ATOM 9956 C CA . PHE B 1 350 ? 20.891 -3.785 25.203 1 79.38 350 PHE B CA 1
ATOM 9957 C C . PHE B 1 350 ? 20.109 -4.422 24.062 1 79.38 350 PHE B C 1
ATOM 9959 O O . PHE B 1 350 ? 19.391 -5.402 24.266 1 79.38 350 PHE B O 1
ATOM 9966 N N . ASP B 1 351 ? 20.156 -3.746 22.891 1 74.06 351 ASP B N 1
ATOM 9967 C CA . ASP B 1 351 ? 19.484 -4.293 21.719 1 74.06 351 ASP B CA 1
ATOM 9968 C C . ASP B 1 351 ? 20.359 -5.336 21.031 1 74.06 351 ASP B C 1
ATOM 9970 O O . ASP B 1 351 ? 21.359 -4.992 20.375 1 74.06 351 ASP B O 1
ATOM 9974 N N . VAL B 1 352 ? 19.969 -6.516 21.078 1 71.44 352 VAL B N 1
ATOM 9975 C CA . VAL B 1 352 ? 20.781 -7.648 20.656 1 71.44 352 VAL B CA 1
ATOM 9976 C C . VAL B 1 352 ? 21.062 -7.539 19.156 1 71.44 352 VAL B C 1
ATOM 9978 O O . VAL B 1 352 ? 22.219 -7.68 18.734 1 71.44 352 VAL B O 1
ATOM 9981 N N . PRO B 1 353 ? 20.078 -7.25 18.359 1 68.31 353 PRO B N 1
ATOM 9982 C CA . PRO B 1 353 ? 20.359 -7.273 16.922 1 68.31 353 PRO B CA 1
ATOM 9983 C C . PRO B 1 353 ? 21.281 -6.145 16.484 1 68.31 353 PRO B C 1
ATOM 9985 O O . PRO B 1 353 ? 22.125 -6.332 15.602 1 68.31 353 PRO B O 1
ATOM 9988 N N . THR B 1 354 ? 21.234 -4.973 17.125 1 69.38 354 THR B N 1
ATOM 9989 C CA . THR B 1 354 ? 22.031 -3.82 16.703 1 69.38 354 THR B CA 1
ATOM 9990 C C . THR B 1 354 ? 23.25 -3.652 17.594 1 69.38 354 THR B C 1
ATOM 9992 O O . THR B 1 354 ? 24.234 -3.008 17.203 1 69.38 354 THR B O 1
ATOM 9995 N N . GLY B 1 355 ? 23.297 -4.211 18.766 1 65.56 355 GLY B N 1
ATOM 9996 C CA . GLY B 1 355 ? 24.438 -4.129 19.688 1 65.56 355 GLY B CA 1
ATOM 9997 C C . GLY B 1 355 ? 24.547 -2.781 20.375 1 65.56 355 GLY B C 1
ATOM 9998 O O . GLY B 1 355 ? 25.609 -2.412 20.859 1 65.56 355 GLY B O 1
ATOM 9999 N N . VAL B 1 356 ? 23.453 -1.922 20.328 1 70.69 356 VAL B N 1
ATOM 10000 C CA . VAL B 1 356 ? 23.484 -0.604 20.953 1 70.69 356 VAL B CA 1
ATOM 10001 C C . VAL B 1 356 ? 22.5 -0.555 22.109 1 70.69 356 VAL B C 1
ATOM 10003 O O . VAL B 1 356 ? 21.5 -1.283 22.109 1 70.69 356 VAL B O 1
ATOM 10006 N N . VAL B 1 357 ? 22.891 0.118 23.094 1 77.75 357 VAL B N 1
ATOM 10007 C CA . VAL B 1 357 ? 21.984 0.311 24.219 1 77.75 357 VAL B CA 1
ATOM 10008 C C . VAL B 1 357 ? 20.922 1.343 23.859 1 77.75 357 VAL B C 1
ATOM 10010 O O . VAL B 1 357 ? 21.25 2.447 23.422 1 77.75 357 VAL B O 1
ATOM 10013 N N . LYS B 1 358 ? 19.781 0.943 23.859 1 78.44 358 LYS B N 1
ATOM 10014 C CA . LYS B 1 358 ? 18.656 1.832 23.562 1 78.44 358 LYS B CA 1
ATOM 10015 C C . LYS B 1 358 ? 17.672 1.867 24.719 1 78.44 358 LYS B C 1
ATOM 10017 O O . LYS B 1 358 ? 17.594 0.929 25.516 1 78.44 358 LYS B O 1
ATOM 10022 N N . LEU B 1 359 ? 17.016 3.09 24.859 1 85.56 359 LEU B N 1
ATOM 10023 C CA . LEU B 1 359 ? 15.938 3.184 25.844 1 85.56 359 LEU B CA 1
ATOM 10024 C C . LEU B 1 359 ? 14.742 2.332 25.422 1 85.56 359 LEU B C 1
ATOM 10026 O O . LEU B 1 359 ? 14.359 2.328 24.25 1 85.56 359 LEU B O 1
ATOM 10030 N N . TYR B 1 360 ? 14.422 1.521 26.391 1 86.5 360 TYR B N 1
ATOM 10031 C CA . TYR B 1 360 ? 13.336 0.595 26.078 1 86.5 360 TYR B CA 1
ATOM 10032 C C . TYR B 1 360 ? 12.102 0.896 26.922 1 86.5 360 TYR B C 1
ATOM 10034 O O . TYR B 1 360 ? 12.219 1.204 28.109 1 86.5 360 TYR B O 1
ATOM 10042 N N . TYR B 1 361 ? 10.953 1.047 26.312 1 89.94 361 TYR B N 1
ATOM 10043 C CA . TYR B 1 361 ? 9.641 1.144 26.938 1 89.94 361 TYR B CA 1
ATOM 10044 C C . TYR B 1 361 ? 8.766 -0.039 26.547 1 89.94 361 TYR B C 1
ATOM 10046 O O . TYR B 1 361 ? 8.594 -0.327 25.359 1 89.94 361 TYR B O 1
ATOM 10054 N N . PRO B 1 362 ? 8.281 -0.823 27.594 1 87.19 362 PRO B N 1
ATOM 10055 C CA . PRO B 1 362 ? 7.527 -2.037 27.281 1 87.19 362 PRO B CA 1
ATOM 10056 C C . PRO B 1 362 ? 6.309 -1.764 26.391 1 87.19 362 PRO B C 1
ATOM 10058 O O . PRO B 1 362 ? 5.535 -0.847 26.688 1 87.19 362 PRO B O 1
ATOM 10061 N N . THR B 1 363 ? 6.113 -2.547 25.406 1 85.56 363 THR B N 1
ATOM 10062 C CA . THR B 1 363 ? 5.059 -2.367 24.422 1 85.56 363 THR B CA 1
ATOM 10063 C C . THR B 1 363 ? 3.689 -2.656 25.016 1 85.56 363 THR B C 1
ATOM 10065 O O . THR B 1 363 ? 2.689 -2.049 24.625 1 85.56 363 THR B O 1
ATOM 10068 N N . TYR B 1 364 ? 3.596 -3.604 26.031 1 88.75 364 TYR B N 1
ATOM 10069 C CA . TYR B 1 364 ? 2.295 -3.951 26.594 1 88.75 364 TYR B CA 1
ATOM 10070 C C . TYR B 1 364 ? 1.716 -2.789 27.391 1 88.75 364 TYR B C 1
ATOM 10072 O O . TYR B 1 364 ? 0.5 -2.586 27.406 1 88.75 364 TYR B O 1
ATOM 10080 N N . LYS B 1 365 ? 2.617 -2.045 28.031 1 91.44 365 LYS B N 1
ATOM 10081 C CA . LYS B 1 365 ? 2.148 -0.869 28.766 1 91.44 365 LYS B CA 1
ATOM 10082 C C . LYS B 1 365 ? 1.545 0.161 27.812 1 91.44 365 LYS B C 1
ATOM 10084 O O . LYS B 1 365 ? 0.501 0.748 28.109 1 91.44 365 LYS B O 1
ATOM 10089 N N . ARG B 1 366 ? 2.17 0.335 26.766 1 91.81 366 ARG B N 1
ATOM 10090 C CA . ARG B 1 366 ? 1.657 1.292 25.797 1 91.81 366 ARG B CA 1
ATOM 10091 C C . ARG B 1 366 ? 0.351 0.801 25.172 1 91.81 366 ARG B C 1
ATOM 10093 O O . ARG B 1 366 ? -0.571 1.589 24.953 1 91.81 366 ARG B O 1
ATOM 10100 N N . ARG B 1 367 ? 0.224 -0.488 24.922 1 89.94 367 ARG B N 1
ATOM 10101 C CA . ARG B 1 367 ? -0.997 -1.052 24.359 1 89.94 367 ARG B CA 1
ATOM 10102 C C . ARG B 1 367 ? -2.168 -0.903 25.328 1 89.94 367 ARG B C 1
ATOM 10104 O O . ARG B 1 367 ? -3.299 -0.655 24.906 1 89.94 367 ARG B O 1
ATOM 10111 N N . LEU B 1 368 ? -1.899 -1.093 26.562 1 92.06 368 LEU B N 1
ATOM 10112 C CA . LEU B 1 368 ? -2.939 -0.897 27.562 1 92.06 368 LEU B CA 1
ATOM 10113 C C . LEU B 1 368 ? -3.404 0.555 27.578 1 92.06 368 LEU B C 1
ATOM 10115 O O . LEU B 1 368 ? -4.598 0.826 27.734 1 92.06 368 LEU B O 1
ATOM 10119 N N . LYS B 1 369 ? -2.439 1.445 27.406 1 93.56 369 LYS B N 1
ATOM 10120 C CA . LYS B 1 369 ? -2.791 2.861 27.359 1 93.56 369 LYS B CA 1
ATOM 10121 C C . LYS B 1 369 ? -3.607 3.186 26.109 1 93.56 369 LYS B C 1
ATOM 10123 O O . LYS B 1 369 ? -4.496 4.039 26.156 1 93.56 369 LYS B O 1
ATOM 10128 N N . TYR B 1 370 ? -3.293 2.479 25.016 1 91.12 370 TYR B N 1
ATOM 10129 C CA . TYR B 1 370 ? -4.105 2.625 23.828 1 91.12 370 TYR B CA 1
ATOM 10130 C C . TYR B 1 370 ? -5.547 2.193 24.078 1 91.12 370 TYR B C 1
ATOM 10132 O O . TYR B 1 370 ? -6.488 2.885 23.688 1 91.12 370 TYR B O 1
ATOM 10140 N N . VAL B 1 371 ? -5.699 1.069 24.766 1 90.81 371 VAL B N 1
ATOM 10141 C CA . VAL B 1 371 ? -7.023 0.528 25.047 1 90.81 371 VAL B CA 1
ATOM 10142 C C . VAL B 1 371 ? -7.812 1.516 25.906 1 90.81 371 VAL B C 1
ATOM 10144 O O . VAL B 1 371 ? -9 1.748 25.672 1 90.81 371 VAL B O 1
ATOM 10147 N N . PHE B 1 372 ? -7.145 2.047 26.766 1 92.25 372 PHE B N 1
ATOM 10148 C CA . PHE B 1 372 ? -7.789 3.043 27.625 1 92.25 372 PHE B CA 1
ATOM 10149 C C . PHE B 1 372 ? -8.188 4.273 26.812 1 92.25 372 PHE B C 1
ATOM 10151 O O . PHE B 1 372 ? -9.266 4.828 27 1 92.25 372 PHE B O 1
ATOM 10158 N N . GLY B 1 373 ? -7.254 4.703 25.969 1 90.19 373 GLY B N 1
ATOM 10159 C CA . GLY B 1 373 ? -7.578 5.824 25.094 1 90.19 373 GLY B CA 1
ATOM 10160 C C . GLY B 1 373 ? -8.773 5.562 24.203 1 90.19 373 GLY B C 1
ATOM 10161 O O . GLY B 1 373 ? -9.641 6.43 24.047 1 90.19 373 GLY B O 1
ATOM 10162 N N . TYR B 1 374 ? -8.906 4.418 23.688 1 87.62 374 TYR B N 1
ATOM 10163 C CA . TYR B 1 374 ? -10.031 4.066 22.828 1 87.62 374 TYR B CA 1
ATOM 10164 C C . TYR B 1 374 ? -11.312 3.918 23.641 1 87.62 374 TYR B C 1
ATOM 10166 O O . TYR B 1 374 ? -12.406 4.191 23.125 1 87.62 374 TYR B O 1
ATOM 10174 N N . PHE B 1 375 ? -11.188 3.496 24.859 1 91.62 375 PHE B N 1
ATOM 10175 C CA . PHE B 1 375 ? -12.336 3.432 25.75 1 91.62 375 PHE B CA 1
ATOM 10176 C C . PHE B 1 375 ? -12.906 4.824 26 1 91.62 375 PHE B C 1
ATOM 10178 O O . PHE B 1 375 ? -14.125 5.016 25.969 1 91.62 375 PHE B O 1
ATOM 10185 N N . ILE B 1 376 ? -12.031 5.723 26.172 1 89.81 376 ILE B N 1
ATOM 10186 C CA . ILE B 1 376 ? -12.469 7.102 26.359 1 89.81 376 ILE B CA 1
ATOM 10187 C C . ILE B 1 376 ? -13.156 7.594 25.078 1 89.81 376 ILE B C 1
ATOM 10189 O O . ILE B 1 376 ? -14.141 8.336 25.141 1 89.81 376 ILE B O 1
ATOM 10193 N N . LEU B 1 377 ? -12.641 7.207 24 1 87.19 377 LEU B N 1
ATOM 10194 C CA . LEU B 1 377 ? -13.25 7.559 22.734 1 87.19 377 LEU B CA 1
ATOM 10195 C C . LEU B 1 377 ? -14.656 6.973 22.625 1 87.19 377 LEU B C 1
ATOM 10197 O O . LEU B 1 377 ? -15.586 7.645 22.156 1 87.19 377 LEU B O 1
ATOM 10201 N N . LEU B 1 378 ? -14.828 5.746 23.047 1 87.56 378 LEU B N 1
ATOM 10202 C CA . LEU B 1 378 ? -16.141 5.105 23.016 1 87.56 378 LEU B CA 1
ATOM 10203 C C . LEU B 1 378 ? -17.125 5.836 23.906 1 87.56 378 LEU B C 1
ATOM 10205 O O . LEU B 1 378 ? -18.297 6.02 23.547 1 87.56 378 LEU B O 1
ATOM 10209 N N . VAL B 1 379 ? -16.656 6.203 25.031 1 87.56 379 VAL B N 1
ATOM 10210 C CA . VAL B 1 379 ? -17.484 6.973 25.953 1 87.56 379 VAL B CA 1
ATOM 10211 C C . VAL B 1 379 ? -17.859 8.312 25.312 1 87.56 379 VAL B C 1
ATOM 10213 O O . VAL B 1 379 ? -19 8.758 25.422 1 87.56 379 VAL B O 1
ATOM 10216 N N . PHE B 1 380 ? -16.906 8.875 24.688 1 83.69 380 PHE B N 1
ATOM 10217 C CA . PHE B 1 380 ? -17.156 10.125 23.984 1 83.69 380 PHE B CA 1
ATOM 10218 C C . PHE B 1 380 ? -18.234 9.945 22.922 1 83.69 380 PHE B C 1
ATOM 10220 O O . PHE B 1 380 ? -19.141 10.766 22.812 1 83.69 380 PHE B O 1
ATOM 10227 N N . ILE B 1 381 ? -18.141 8.938 22.141 1 81.62 381 ILE B N 1
ATOM 10228 C CA . ILE B 1 381 ? -19.109 8.664 21.078 1 81.62 381 ILE B CA 1
ATOM 10229 C C . ILE B 1 381 ? -20.484 8.461 21.688 1 81.62 381 ILE B C 1
ATOM 10231 O O . ILE B 1 381 ? -21.484 8.961 21.156 1 81.62 381 ILE B O 1
ATOM 10235 N N . ALA B 1 382 ? -20.578 7.773 22.781 1 82.94 382 ALA B N 1
ATOM 10236 C CA . ALA B 1 382 ? -21.844 7.539 23.469 1 82.94 382 ALA B CA 1
ATOM 10237 C C . ALA B 1 382 ? -22.453 8.852 23.953 1 82.94 382 ALA B C 1
ATOM 10239 O O . ALA B 1 382 ? -23.641 9.102 23.766 1 82.94 382 ALA B O 1
ATOM 10240 N N . VAL B 1 383 ? -21.625 9.648 24.547 1 79.44 383 VAL B N 1
ATOM 10241 C CA . VAL B 1 383 ? -22.078 10.93 25.062 1 79.44 383 VAL B CA 1
ATOM 10242 C C . VAL B 1 383 ? -22.547 11.82 23.906 1 79.44 383 VAL B C 1
ATOM 10244 O O . VAL B 1 383 ? -23.578 12.484 24 1 79.44 383 VAL B O 1
ATOM 10247 N N . GLU B 1 384 ? -21.734 11.82 22.844 1 77.19 384 GLU B N 1
ATOM 10248 C CA . GLU B 1 384 ? -22.078 12.617 21.672 1 77.19 384 GLU B CA 1
ATOM 10249 C C . GLU B 1 384 ? -23.406 12.164 21.062 1 77.19 384 GLU B C 1
ATOM 10251 O O . GLU B 1 384 ? -24.188 12.984 20.594 1 77.19 384 GLU B O 1
ATOM 10256 N N . THR B 1 385 ? -23.656 10.906 21.078 1 74.81 385 THR B N 1
ATOM 10257 C CA . THR B 1 385 ? -24.906 10.359 20.562 1 74.81 385 THR B CA 1
ATOM 10258 C C . THR B 1 385 ? -26.094 10.82 21.406 1 74.81 385 THR B C 1
ATOM 10260 O O . THR B 1 385 ? -27.125 11.242 20.875 1 74.81 385 THR B O 1
ATOM 10263 N N . VAL B 1 386 ? -25.969 10.812 22.672 1 75.62 386 VAL B N 1
ATOM 10264 C CA . VAL B 1 386 ? -27.016 11.227 23.578 1 75.62 386 VAL B CA 1
ATOM 10265 C C . VAL B 1 386 ? -27.281 12.727 23.422 1 75.62 386 VAL B C 1
ATOM 10267 O O . VAL B 1 386 ? -28.422 13.164 23.406 1 75.62 386 VAL B O 1
ATOM 10270 N N . VAL B 1 387 ? -26.188 13.477 23.312 1 76.12 387 VAL B N 1
ATOM 10271 C CA . VAL B 1 387 ? -26.312 14.922 23.156 1 76.12 387 VAL B CA 1
ATOM 10272 C C . VAL B 1 387 ? -27.031 15.25 21.844 1 76.12 387 VAL B C 1
ATOM 10274 O O . VAL B 1 387 ? -27.875 16.141 21.797 1 76.12 387 VAL B O 1
ATOM 10277 N N . THR B 1 388 ? -26.719 14.539 20.812 1 74.88 388 THR B N 1
ATOM 10278 C CA . THR B 1 388 ? -27.344 14.766 19.516 1 74.88 388 THR B CA 1
ATOM 10279 C C . THR B 1 388 ? -28.828 14.422 19.562 1 74.88 388 THR B C 1
ATOM 10281 O O . THR B 1 388 ? -29.656 15.172 19.047 1 74.88 388 THR B O 1
ATOM 10284 N N . ILE B 1 389 ? -29.141 13.328 20.188 1 73.38 389 ILE B N 1
ATOM 10285 C CA . ILE B 1 389 ? -30.531 12.93 20.312 1 73.38 389 ILE B CA 1
ATOM 10286 C C . ILE B 1 389 ? -31.297 13.992 21.109 1 73.38 389 ILE B C 1
ATOM 10288 O O . ILE B 1 389 ? -32.406 14.383 20.734 1 73.38 389 ILE B O 1
ATOM 10292 N N . GLY B 1 390 ? -30.656 14.406 22.188 1 74.88 390 GLY B N 1
ATOM 10293 C CA . GLY B 1 390 ? -31.281 15.445 23 1 74.88 390 GLY B CA 1
ATOM 10294 C C . GLY B 1 390 ? -31.516 16.734 22.234 1 74.88 390 GLY B C 1
ATOM 10295 O O . GLY B 1 390 ? -32.562 17.344 22.359 1 74.88 390 GLY B O 1
ATOM 10296 N N . PHE B 1 391 ? -30.609 17.125 21.359 1 76.56 391 PHE B N 1
ATOM 10297 C CA . PHE B 1 391 ? -30.719 18.359 20.594 1 76.56 391 PHE B CA 1
ATOM 10298 C C . PHE B 1 391 ? -31.781 18.234 19.516 1 76.56 391 PHE B C 1
ATOM 10300 O O . PHE B 1 391 ? -32.531 19.172 19.25 1 76.56 391 PHE B O 1
ATOM 10307 N N . VAL B 1 392 ? -31.828 17.125 18.828 1 75.69 392 VAL B N 1
ATOM 10308 C CA . VAL B 1 392 ? -32.812 16.906 17.781 1 75.69 392 VAL B CA 1
ATOM 10309 C C . VAL B 1 392 ? -34.219 16.922 18.375 1 75.69 392 VAL B C 1
ATOM 10311 O O . VAL B 1 392 ? -35.125 17.531 17.828 1 75.69 392 VAL B O 1
ATOM 10314 N N . ASP B 1 393 ? -34.312 16.266 19.5 1 77.19 393 ASP B N 1
ATOM 10315 C CA . ASP B 1 393 ? -35.625 16.234 20.156 1 77.19 393 ASP B CA 1
ATOM 10316 C C . ASP B 1 393 ? -36.031 17.609 20.656 1 77.19 393 ASP B C 1
ATOM 10318 O O . ASP B 1 393 ? -37.188 17.969 20.609 1 77.19 393 ASP B O 1
ATOM 10322 N N . LEU B 1 394 ? -35.062 18.328 21.172 1 77.5 394 LEU B N 1
ATOM 10323 C CA . LEU B 1 394 ? -35.344 19.688 21.625 1 77.5 394 LEU B CA 1
ATOM 10324 C C . LEU B 1 394 ? -35.812 20.562 20.469 1 77.5 394 LEU B C 1
ATOM 10326 O O . LEU B 1 394 ? -36.688 21.406 20.641 1 77.5 394 LEU B O 1
ATOM 10330 N N . TYR B 1 395 ? -35.25 20.391 19.297 1 75.94 395 TYR B N 1
ATOM 10331 C CA . TYR B 1 395 ? -35.656 21.109 18.094 1 75.94 395 TYR B CA 1
ATOM 10332 C C . TYR B 1 395 ? -37.125 20.812 17.797 1 75.94 395 TYR B C 1
ATOM 10334 O O . TYR B 1 395 ? -37.906 21.75 17.531 1 75.94 395 TYR B O 1
ATOM 10342 N N . PHE B 1 396 ? -37.531 19.625 17.859 1 76.88 396 PHE B N 1
ATOM 10343 C CA . PHE B 1 396 ? -38.906 19.281 17.516 1 76.88 396 PHE B CA 1
ATOM 10344 C C . PHE B 1 396 ? -39.875 19.688 18.625 1 76.88 396 PHE B C 1
ATOM 10346 O O . PHE B 1 396 ? -41.031 20 18.359 1 76.88 396 PHE B O 1
ATOM 10353 N N . PHE B 1 397 ? -39.344 19.688 19.797 1 75.62 397 PHE B N 1
ATOM 10354 C CA . PHE B 1 397 ? -40.156 20.188 20.891 1 75.62 397 PHE B CA 1
ATOM 10355 C C . PHE B 1 397 ? -40.469 21.656 20.703 1 75.62 397 PHE B C 1
ATOM 10357 O O . PHE B 1 397 ? -41.625 22.078 20.875 1 75.62 397 PHE B O 1
ATOM 10364 N N . PHE B 1 398 ? -39.5 22.469 20.359 1 75 398 PHE B N 1
ATOM 10365 C CA . PHE B 1 398 ? -39.688 23.891 20.141 1 75 398 PHE B CA 1
ATOM 10366 C C . PHE B 1 398 ? -40.562 24.125 18.906 1 75 398 PHE B C 1
ATOM 10368 O O . PHE B 1 398 ? -41.375 25.047 18.875 1 75 398 PHE B O 1
ATOM 10375 N N . LYS B 1 399 ? -40.344 23.312 17.875 1 73.69 399 LYS B N 1
ATOM 10376 C CA . LYS B 1 399 ? -41.156 23.453 16.656 1 73.69 399 LYS B CA 1
ATOM 10377 C C . LYS B 1 399 ? -42.625 23.156 16.906 1 73.69 399 LYS B C 1
ATOM 10379 O O . LYS B 1 399 ? -43.5 23.828 16.375 1 73.69 399 LYS B O 1
ATOM 10384 N N . SER B 1 400 ? -42.844 22.094 17.672 1 71 400 SER B N 1
ATOM 10385 C CA . SER B 1 400 ? -44.219 21.734 18 1 71 400 SER B CA 1
ATOM 10386 C C . SER B 1 400 ? -44.875 22.812 18.875 1 71 400 SER B C 1
ATOM 10388 O O . SER B 1 400 ? -46.062 23.047 18.781 1 71 400 SER B O 1
ATOM 10390 N N . GLY B 1 401 ? -44.094 23.391 19.828 1 65.12 401 GLY B N 1
ATOM 10391 C CA . GLY B 1 401 ? -44.625 24.406 20.734 1 65.12 401 GLY B CA 1
ATOM 10392 C C . GLY B 1 401 ? -45 25.688 20.016 1 65.12 401 GLY B C 1
ATOM 10393 O O . GLY B 1 401 ? -45.781 26.484 20.531 1 65.12 401 GLY B O 1
ATOM 10394 N N . CYS B 1 402 ? -44.312 25.906 18.922 1 62.91 402 CYS B N 1
ATOM 10395 C CA . CYS B 1 402 ? -44.656 27.125 18.203 1 62.91 402 CYS B CA 1
ATOM 10396 C C . CYS B 1 402 ? -46 26.984 17.516 1 62.91 402 CYS B C 1
ATOM 10398 O O . CYS B 1 402 ? -46.438 27.906 16.828 1 62.91 402 CYS B O 1
ATOM 10400 N N . ALA B 1 403 ? -46.969 26.359 18.016 1 50.5 403 ALA B N 1
ATOM 10401 C CA . ALA B 1 403 ? -48.406 26.25 17.797 1 50.5 403 ALA B CA 1
ATOM 10402 C C . ALA B 1 403 ? -48.781 26.797 16.422 1 50.5 403 ALA B C 1
ATOM 10404 O O . ALA B 1 403 ? -49.469 27.812 16.312 1 50.5 403 ALA B O 1
ATOM 10405 N N . GLY B 1 404 ? -48.375 26.391 15.148 1 53.97 404 GLY B N 1
ATOM 10406 C CA . GLY B 1 404 ? -48.875 26.844 13.859 1 53.97 404 GLY B CA 1
ATOM 10407 C C . GLY B 1 404 ? -48 27.953 13.258 1 53.97 404 GLY B C 1
ATOM 10408 O O . GLY B 1 404 ? -48.062 28.188 12.055 1 53.97 404 GLY B O 1
ATOM 10409 N N . GLY B 1 405 ? -47.469 28.828 13.938 1 52.25 405 GLY B N 1
ATOM 10410 C CA . GLY B 1 405 ? -46.719 29.969 13.453 1 52.25 405 GLY B CA 1
ATOM 10411 C C . GLY B 1 405 ? -45.375 29.609 12.859 1 52.25 405 GLY B C 1
ATOM 10412 O O . GLY B 1 405 ? -44.781 30.422 12.148 1 52.25 405 GLY B O 1
ATOM 10413 N N . CYS B 1 406 ? -44.75 28.594 13.188 1 58.75 406 CYS B N 1
ATOM 10414 C CA . CYS B 1 406 ? -43.438 28.25 12.672 1 58.75 406 CYS B CA 1
ATOM 10415 C C . CYS B 1 406 ? -43.531 27.281 11.5 1 58.75 406 CYS B C 1
ATOM 10417 O O . CYS B 1 406 ? -43.219 26.094 11.633 1 58.75 406 CYS B O 1
ATOM 10419 N N . SER B 1 407 ? -44.188 27.75 10.523 1 59.34 407 SER B N 1
ATOM 10420 C CA . SER B 1 407 ? -44.281 27 9.281 1 59.34 407 SER B CA 1
ATOM 10421 C C . SER B 1 407 ? -42.875 26.688 8.734 1 59.34 407 SER B C 1
ATOM 10423 O O . SER B 1 407 ? -41.906 27.406 9.023 1 59.34 407 SER B O 1
ATOM 10425 N N . THR B 1 408 ? -42.531 25.5 8.258 1 58.91 408 THR B N 1
ATOM 10426 C CA . THR B 1 408 ? -41.25 25 7.754 1 58.91 408 THR B CA 1
ATOM 10427 C C . THR B 1 408 ? -40.562 26.062 6.898 1 58.91 408 THR B C 1
ATOM 10429 O O . THR B 1 408 ? -39.344 26.188 6.918 1 58.91 408 THR B O 1
ATOM 10432 N N . GLY B 1 409 ? -41.375 26.906 6.191 1 57.34 409 GLY B N 1
ATOM 10433 C CA . GLY B 1 409 ? -40.781 27.938 5.344 1 57.34 409 GLY B CA 1
ATOM 10434 C C . GLY B 1 409 ? -40.781 29.312 5.984 1 57.34 409 GLY B C 1
ATOM 10435 O O . GLY B 1 409 ? -40.375 30.297 5.359 1 57.34 409 GLY B O 1
ATOM 10436 N N . GLY B 1 410 ? -41.25 29.391 7.289 1 61.91 410 GLY B N 1
ATOM 10437 C CA . GLY B 1 410 ? -41.438 30.688 7.918 1 61.91 410 GLY B CA 1
ATOM 10438 C C . GLY B 1 410 ? -40.156 31.203 8.57 1 61.91 410 GLY B C 1
ATOM 10439 O O . GLY B 1 410 ? -39.219 30.453 8.773 1 61.91 410 GLY B O 1
ATOM 10440 N N . PHE B 1 411 ? -40.062 32.5 8.781 1 68.62 411 PHE B N 1
ATOM 10441 C CA . PHE B 1 411 ? -38.938 33.188 9.367 1 68.62 411 PHE B CA 1
ATOM 10442 C C . PHE B 1 411 ? -38.656 32.688 10.781 1 68.62 411 PHE B C 1
ATOM 10444 O O . PHE B 1 411 ? -37.5 32.562 11.18 1 68.62 411 PHE B O 1
ATOM 10451 N N . GLU B 1 412 ? -39.75 32.375 11.469 1 69.5 412 GLU B N 1
ATOM 10452 C CA . GLU B 1 412 ? -39.562 31.875 12.836 1 69.5 412 GLU B CA 1
ATOM 10453 C C . GLU B 1 412 ? -38.875 30.531 12.852 1 69.5 412 GLU B C 1
ATOM 10455 O O . GLU B 1 412 ? -38 30.281 13.719 1 69.5 412 GLU B O 1
ATOM 10460 N N . ASN B 1 413 ? -39.156 29.734 11.898 1 68.5 413 ASN B N 1
ATOM 10461 C CA . ASN B 1 413 ? -38.469 28.438 11.797 1 68.5 413 ASN B CA 1
ATOM 10462 C C . ASN B 1 413 ? -37 28.609 11.445 1 68.5 413 ASN B C 1
ATOM 10464 O O . ASN B 1 413 ? -36.156 27.875 11.953 1 68.5 413 ASN B O 1
ATOM 10468 N N . TRP B 1 414 ? -36.812 29.562 10.695 1 66.38 414 TRP B N 1
ATOM 10469 C CA . TRP B 1 414 ? -35.438 29.828 10.305 1 66.38 414 TRP B CA 1
ATOM 10470 C C . TRP B 1 414 ? -34.594 30.281 11.5 1 66.38 414 TRP B C 1
ATOM 10472 O O . TRP B 1 414 ? -33.438 29.844 11.664 1 66.38 414 TRP B O 1
ATOM 10482 N N . ILE B 1 415 ? -35.188 31.062 12.359 1 69.69 415 ILE B N 1
ATOM 10483 C CA . ILE B 1 415 ? -34.5 31.547 13.547 1 69.69 415 ILE B CA 1
ATOM 10484 C C . ILE B 1 415 ? -34.25 30.391 14.508 1 69.69 415 ILE B C 1
ATOM 10486 O O . ILE B 1 415 ? -33.188 30.312 15.133 1 69.69 415 ILE B O 1
ATOM 10490 N N . LEU B 1 416 ? -35.25 29.578 14.547 1 71.06 416 LEU B N 1
ATOM 10491 C CA . LEU B 1 416 ? -35.094 28.422 15.438 1 71.06 416 LEU B CA 1
ATOM 10492 C C . LEU B 1 416 ? -34 27.5 14.969 1 71.06 416 LEU B C 1
ATOM 10494 O O . LEU B 1 416 ? -33.156 27.047 15.773 1 71.06 416 LEU B O 1
ATOM 10498 N N . VAL B 1 417 ? -33.969 27.312 13.672 1 67.44 417 VAL B N 1
ATOM 10499 C CA . VAL B 1 417 ? -32.969 26.438 13.102 1 67.44 417 VAL B CA 1
ATOM 10500 C C . VAL B 1 417 ? -31.578 27.078 13.258 1 67.44 417 VAL B C 1
ATOM 10502 O O . VAL B 1 417 ? -30.594 26.391 13.57 1 67.44 417 VAL B O 1
ATOM 10505 N N . LEU B 1 418 ? -31.516 28.359 13.094 1 68.81 418 LEU B N 1
ATOM 10506 C CA . LEU B 1 418 ? -30.266 29.078 13.234 1 68.81 418 LEU B CA 1
ATOM 10507 C C . LEU B 1 418 ? -29.766 29.031 14.672 1 68.81 418 LEU B C 1
ATOM 10509 O O . LEU B 1 418 ? -28.578 28.766 14.914 1 68.81 418 LEU B O 1
ATOM 10513 N N . CYS B 1 419 ? -30.688 29.281 15.539 1 71.06 419 CYS B N 1
ATOM 10514 C CA . CYS B 1 419 ? -30.312 29.281 16.953 1 71.06 419 CYS B CA 1
ATOM 10515 C C . CYS B 1 419 ? -29.859 27.891 17.391 1 71.06 419 CYS B C 1
ATOM 10517 O O . CYS B 1 419 ? -28.875 27.766 18.125 1 71.06 419 CYS B O 1
ATOM 10519 N N . GLN B 1 420 ? -30.547 26.922 16.938 1 71.38 420 GLN B N 1
ATOM 10520 C CA . GLN B 1 420 ? -30.172 25.547 17.25 1 71.38 420 GLN B CA 1
ATOM 10521 C C . GLN B 1 420 ? -28.812 25.188 16.641 1 71.38 420 GLN B C 1
ATOM 10523 O O . GLN B 1 420 ? -28 24.5 17.25 1 71.38 420 GLN B O 1
ATOM 10528 N N . GLY B 1 421 ? -28.641 25.688 15.438 1 67.62 421 GLY B N 1
ATOM 10529 C CA . GLY B 1 421 ? -27.359 25.453 14.781 1 67.62 421 GLY B CA 1
ATOM 10530 C C . GLY B 1 421 ? -26.188 26.094 15.5 1 67.62 421 GLY B C 1
ATOM 10531 O O . GLY B 1 421 ? -25.141 25.484 15.648 1 67.62 421 GLY B O 1
ATOM 10532 N N . ILE B 1 422 ? -26.375 27.234 15.984 1 69.5 422 ILE B N 1
ATOM 10533 C CA . ILE B 1 422 ? -25.344 27.953 16.719 1 69.5 422 ILE B CA 1
ATOM 10534 C C . ILE B 1 422 ? -25.062 27.234 18.031 1 69.5 422 ILE B C 1
ATOM 10536 O O . ILE B 1 422 ? -23.891 27.031 18.406 1 69.5 422 ILE B O 1
ATOM 10540 N N . LEU B 1 423 ? -26.141 26.891 18.641 1 72.25 423 LEU B N 1
ATOM 10541 C CA . LEU B 1 423 ? -25.969 26.219 19.922 1 72.25 423 LEU B CA 1
ATOM 10542 C C . LEU B 1 423 ? -25.234 24.891 19.734 1 72.25 423 LEU B C 1
ATOM 10544 O O . LEU B 1 423 ? -24.359 24.562 20.531 1 72.25 423 LEU B O 1
ATOM 10548 N N . LEU B 1 424 ? -25.641 24.188 18.719 1 70.62 424 LEU B N 1
ATOM 10549 C CA . LEU B 1 424 ? -24.984 22.922 18.438 1 70.62 424 LEU B CA 1
ATOM 10550 C C . LEU B 1 424 ? -23.516 23.156 18.078 1 70.62 424 LEU B C 1
ATOM 10552 O O . LEU B 1 424 ? -22.641 22.422 18.531 1 70.62 424 LEU B O 1
ATOM 10556 N N . GLY B 1 425 ? -23.234 24.141 17.312 1 68.88 425 GLY B N 1
ATOM 10557 C CA . GLY B 1 425 ? -21.875 24.469 16.922 1 68.88 425 GLY B CA 1
ATOM 10558 C C . GLY B 1 425 ? -20.984 24.828 18.109 1 68.88 425 GLY B C 1
ATOM 10559 O O . GLY B 1 425 ? -19.844 24.391 18.188 1 68.88 425 GLY B O 1
ATOM 10560 N N . LEU B 1 426 ? -21.547 25.547 19 1 68.94 426 LEU B N 1
ATOM 10561 C CA . LEU B 1 426 ? -20.812 25.953 20.188 1 68.94 426 LEU B CA 1
ATOM 10562 C C . LEU B 1 426 ? -20.531 24.75 21.078 1 68.94 426 LEU B C 1
ATOM 10564 O O . LEU B 1 426 ? -19.422 24.641 21.625 1 68.94 426 LEU B O 1
ATOM 10568 N N . VAL B 1 427 ? -21.531 23.969 21.234 1 69.81 427 VAL B N 1
ATOM 10569 C CA . VAL B 1 427 ? -21.359 22.797 22.078 1 69.81 427 VAL B CA 1
ATOM 10570 C C . VAL B 1 427 ? -20.297 21.875 21.484 1 69.81 427 VAL B C 1
ATOM 10572 O O . VAL B 1 427 ? -19.422 21.375 22.203 1 69.81 427 VAL B O 1
ATOM 10575 N N . VAL B 1 428 ? -20.359 21.719 20.219 1 68.12 428 VAL B N 1
ATOM 10576 C CA . VAL B 1 428 ? -19.406 20.859 19.531 1 68.12 428 VAL B CA 1
ATOM 10577 C C . VAL B 1 428 ? -18 21.453 19.625 1 68.12 428 VAL B C 1
ATOM 10579 O O . VAL B 1 428 ? -17.016 20.75 19.844 1 68.12 428 VAL B O 1
ATOM 10582 N N . ASP B 1 429 ? -17.922 22.734 19.5 1 66.75 429 ASP B N 1
ATOM 10583 C CA . ASP B 1 429 ? -16.625 23.406 19.562 1 66.75 429 ASP B CA 1
ATOM 10584 C C . ASP B 1 429 ? -16 23.266 20.938 1 66.75 429 ASP B C 1
ATOM 10586 O O . ASP B 1 429 ? -14.797 23 21.062 1 66.75 429 ASP B O 1
ATOM 10590 N N . ILE B 1 430 ? -16.797 23.516 21.938 1 69.25 430 ILE B N 1
ATOM 10591 C CA . ILE B 1 430 ? -16.281 23.438 23.297 1 69.25 430 ILE B CA 1
ATOM 10592 C C . ILE B 1 430 ? -15.883 22 23.625 1 69.25 430 ILE B C 1
ATOM 10594 O O . ILE B 1 430 ? -14.781 21.75 24.109 1 69.25 430 ILE B O 1
ATOM 10598 N N . ILE B 1 431 ? -16.75 21.125 23.297 1 72.19 431 ILE B N 1
ATOM 10599 C CA . ILE B 1 431 ? -16.484 19.734 23.625 1 72.19 431 ILE B CA 1
ATOM 10600 C C . ILE B 1 431 ? -15.312 19.219 22.812 1 72.19 431 ILE B C 1
ATOM 10602 O O . ILE B 1 431 ? -14.398 18.578 23.344 1 72.19 431 ILE B O 1
ATOM 10606 N N . GLN B 1 432 ? -15.336 19.562 21.609 1 72.25 432 GLN B N 1
ATOM 10607 C CA . GLN B 1 432 ? -14.32 19 20.703 1 72.25 432 GLN B CA 1
ATOM 10608 C C . GLN B 1 432 ? -12.984 19.719 20.875 1 72.25 432 GLN B C 1
ATOM 10610 O O . GLN B 1 432 ? -11.945 19.078 21.016 1 72.25 432 GLN B O 1
ATOM 10615 N N . TYR B 1 433 ? -12.945 21.016 20.859 1 67.12 433 TYR B N 1
ATOM 10616 C CA . TYR B 1 433 ? -11.703 21.766 20.719 1 67.12 433 TYR B CA 1
ATOM 10617 C C . TYR B 1 433 ? -11.117 22.094 22.078 1 67.12 433 TYR B C 1
ATOM 10619 O O . TYR B 1 433 ? -9.891 22.141 22.25 1 67.12 433 TYR B O 1
ATOM 10627 N N . GLN B 1 434 ? -11.969 22.219 23.062 1 71.88 434 GLN B N 1
ATOM 10628 C CA . GLN B 1 434 ? -11.43 22.656 24.328 1 71.88 434 GLN B CA 1
ATOM 10629 C C . GLN B 1 434 ? -11.219 21.484 25.281 1 71.88 434 GLN B C 1
ATOM 10631 O O . GLN B 1 434 ? -10.297 21.5 26.109 1 71.88 434 GLN B O 1
ATOM 10636 N N . ILE B 1 435 ? -12 20.531 25.062 1 79.25 435 ILE B N 1
ATOM 10637 C CA . ILE B 1 435 ? -11.906 19.438 26.016 1 79.25 435 ILE B CA 1
ATOM 10638 C C . ILE B 1 435 ? -11.164 18.266 25.391 1 79.25 435 ILE B C 1
ATOM 10640 O O . ILE B 1 435 ? -10.094 17.875 25.875 1 79.25 435 ILE B O 1
ATOM 10644 N N . PHE B 1 436 ? -11.633 17.891 24.328 1 78.75 436 PHE B N 1
ATOM 10645 C CA . PHE B 1 436 ? -11.133 16.609 23.844 1 78.75 436 PHE B CA 1
ATOM 10646 C C . PHE B 1 436 ? -9.781 16.766 23.172 1 78.75 436 PHE B C 1
ATOM 10648 O O . PHE B 1 436 ? -8.961 15.852 23.188 1 78.75 436 PHE B O 1
ATOM 10655 N N . ARG B 1 437 ? -9.469 17.906 22.641 1 78.88 437 ARG B N 1
ATOM 10656 C CA . ARG B 1 437 ? -8.125 18.109 22.109 1 78.88 437 ARG B CA 1
ATOM 10657 C C . ARG B 1 437 ? -7.086 18.094 23.234 1 78.88 437 ARG B C 1
ATOM 10659 O O . ARG B 1 437 ? -5.977 17.578 23.047 1 78.88 437 ARG B O 1
ATOM 10666 N N . VAL B 1 438 ? -7.508 18.578 24.391 1 84.31 438 VAL B N 1
ATOM 10667 C CA . VAL B 1 438 ? -6.621 18.578 25.547 1 84.31 438 VAL B CA 1
ATOM 10668 C C . VAL B 1 438 ? -6.434 17.141 26.047 1 84.31 438 VAL B C 1
ATOM 10670 O O . VAL B 1 438 ? -5.32 16.734 26.375 1 84.31 438 VAL B O 1
ATOM 10673 N N . ILE B 1 439 ? -7.5 16.453 26.031 1 87.88 439 ILE B N 1
ATOM 10674 C CA . ILE B 1 439 ? -7.434 15.055 26.469 1 87.88 439 ILE B CA 1
ATOM 10675 C C . ILE B 1 439 ? -6.574 14.25 25.5 1 87.88 439 ILE B C 1
ATOM 10677 O O . ILE B 1 439 ? -5.805 13.383 25.906 1 87.88 439 ILE B O 1
ATOM 10681 N N . ALA B 1 440 ? -6.711 14.562 24.219 1 88.88 440 ALA B N 1
ATOM 10682 C CA . ALA B 1 440 ? -5.926 13.867 23.203 1 88.88 440 ALA B CA 1
ATOM 10683 C C . ALA B 1 440 ? -4.43 14.07 23.422 1 88.88 440 ALA B C 1
ATOM 10685 O O . ALA B 1 440 ? -3.646 13.125 23.312 1 88.88 440 ALA B O 1
ATOM 10686 N N . VAL B 1 441 ? -4.047 15.258 23.781 1 88.88 441 VAL B N 1
ATOM 10687 C CA . VAL B 1 441 ? -2.641 15.57 24.031 1 88.88 441 VAL B CA 1
ATOM 10688 C C . VAL B 1 441 ? -2.172 14.883 25.312 1 88.88 441 VAL B C 1
ATOM 10690 O O . VAL B 1 441 ? -1.079 14.312 25.344 1 88.88 441 VAL B O 1
ATOM 10693 N N . ALA B 1 442 ? -3.033 14.898 26.312 1 90.81 442 ALA B N 1
ATOM 10694 C CA . ALA B 1 442 ? -2.689 14.266 27.578 1 90.81 442 ALA B CA 1
ATOM 10695 C C . ALA B 1 442 ? -2.518 12.766 27.422 1 90.81 442 ALA B C 1
ATOM 10697 O O . ALA B 1 442 ? -1.573 12.172 27.953 1 90.81 442 ALA B O 1
ATOM 10698 N N . LEU B 1 443 ? -3.393 12.18 26.688 1 93 443 LEU B N 1
ATOM 10699 C CA . LEU B 1 443 ? -3.314 10.742 26.453 1 93 443 LEU B CA 1
ATOM 10700 C C . LEU B 1 443 ? -2.072 10.398 25.641 1 93 443 LEU B C 1
ATOM 10702 O O . LEU B 1 443 ? -1.412 9.391 25.906 1 93 443 LEU B O 1
ATOM 10706 N N . THR B 1 444 ? -1.721 11.195 24.656 1 93.56 444 THR B N 1
ATOM 10707 C CA . THR B 1 444 ? -0.562 10.938 23.812 1 93.56 444 THR B CA 1
ATOM 10708 C C . THR B 1 444 ? 0.732 11.07 24.609 1 93.56 444 THR B C 1
ATOM 10710 O O . THR B 1 444 ? 1.664 10.281 24.422 1 93.56 444 THR B O 1
ATOM 10713 N N . ASN B 1 445 ? 0.702 12.07 25.516 1 93.06 445 ASN B N 1
ATOM 10714 C CA . ASN B 1 445 ? 1.861 12.211 26.391 1 93.06 445 ASN B CA 1
ATOM 10715 C C . ASN B 1 445 ? 2.01 11.016 27.328 1 93.06 445 ASN B C 1
ATOM 10717 O O . ASN B 1 445 ? 3.125 10.562 27.594 1 93.06 445 ASN B O 1
ATOM 10721 N N . TRP B 1 446 ? 0.911 10.586 27.703 1 92.81 446 TRP B N 1
ATOM 10722 C CA . TRP B 1 446 ? 0.889 9.445 28.609 1 92.81 446 TRP B CA 1
ATOM 10723 C C . TRP B 1 446 ? 1.381 8.18 27.906 1 92.81 446 TRP B C 1
ATOM 10725 O O . TRP B 1 446 ? 1.955 7.293 28.547 1 92.81 446 TRP B O 1
ATOM 10735 N N . GLU B 1 447 ? 1.246 7.98 26.641 1 93.81 447 GLU B N 1
ATOM 10736 C CA . GLU B 1 447 ? 1.644 6.816 25.844 1 93.81 447 GLU B CA 1
ATOM 10737 C C . GLU B 1 447 ? 3.162 6.723 25.734 1 93.81 447 GLU B C 1
ATOM 10739 O O . GLU B 1 447 ? 3.703 5.641 25.484 1 93.81 447 GLU B O 1
ATOM 10744 N N . ASN B 1 448 ? 3.916 7.801 25.812 1 93.56 448 ASN B N 1
ATOM 10745 C CA . ASN B 1 448 ? 5.375 7.809 25.859 1 93.56 448 ASN B CA 1
ATOM 10746 C C . ASN B 1 448 ? 5.98 7.262 24.578 1 93.56 448 ASN B C 1
ATOM 10748 O O . ASN B 1 448 ? 6.695 6.258 24.594 1 93.56 448 ASN B O 1
ATOM 10752 N N . HIS B 1 449 ? 5.895 8.078 23.531 1 91.94 449 HIS B N 1
ATOM 10753 C CA . HIS B 1 449 ? 6.41 7.656 22.234 1 91.94 449 HIS B CA 1
ATOM 10754 C C . HIS B 1 449 ? 7.887 8.008 22.094 1 91.94 449 HIS B C 1
ATOM 10756 O O . HIS B 1 449 ? 8.328 9.07 22.531 1 91.94 449 HIS B O 1
ATOM 10762 N N . ARG B 1 450 ? 8.633 7.203 21.438 1 88.19 450 ARG B N 1
ATOM 10763 C CA . ARG B 1 450 ? 10.078 7.332 21.312 1 88.19 450 ARG B CA 1
ATOM 10764 C C . ARG B 1 450 ? 10.445 8.422 20.312 1 88.19 450 ARG B C 1
ATOM 10766 O O . ARG B 1 450 ? 11.367 9.211 20.547 1 88.19 450 ARG B O 1
ATOM 10773 N N . THR B 1 451 ? 9.75 8.438 19.172 1 87.56 451 THR B N 1
ATOM 10774 C CA . THR B 1 451 ? 10.078 9.383 18.125 1 87.56 451 THR B CA 1
ATOM 10775 C C . THR B 1 451 ? 9 10.453 18 1 87.56 451 THR B C 1
ATOM 10777 O O . THR B 1 451 ? 7.855 10.234 18.391 1 87.56 451 THR B O 1
ATOM 10780 N N . GLU B 1 452 ? 9.406 11.617 17.5 1 85.62 452 GLU B N 1
ATOM 10781 C CA . GLU B 1 452 ? 8.461 12.703 17.281 1 85.62 452 GLU B CA 1
ATOM 10782 C C . GLU B 1 452 ? 7.402 12.32 16.25 1 85.62 452 GLU B C 1
ATOM 10784 O O . GLU B 1 452 ? 6.238 12.703 16.375 1 85.62 452 GLU B O 1
ATOM 10789 N N . LYS B 1 453 ? 7.859 11.57 15.305 1 86.81 453 LYS B N 1
ATOM 10790 C CA . LYS B 1 453 ? 6.914 11.148 14.273 1 86.81 453 LYS B CA 1
ATOM 10791 C C . LYS B 1 453 ? 5.816 10.266 14.852 1 86.81 453 LYS B C 1
ATOM 10793 O O . LYS B 1 453 ? 4.641 10.43 14.531 1 86.81 453 LYS B O 1
ATOM 10798 N N . ARG B 1 454 ? 6.164 9.359 15.742 1 88.56 454 ARG B N 1
ATOM 10799 C CA . ARG B 1 454 ? 5.176 8.484 16.359 1 88.56 454 ARG B CA 1
ATOM 10800 C C . ARG B 1 454 ? 4.246 9.273 17.281 1 88.56 454 ARG B C 1
ATOM 10802 O O . ARG B 1 454 ? 3.053 8.977 17.359 1 88.56 454 ARG B O 1
ATOM 10809 N N . TYR B 1 455 ? 4.836 10.172 17.969 1 91 455 TYR B N 1
ATOM 10810 C CA . TYR B 1 455 ? 4.027 11.047 18.812 1 91 455 TYR B CA 1
ATOM 10811 C C . TYR B 1 455 ? 3 11.812 17.984 1 91 455 TYR B C 1
ATOM 10813 O O . TYR B 1 455 ? 1.811 11.812 18.297 1 91 455 TYR B O 1
ATOM 10821 N N . GLU B 1 456 ? 3.43 12.406 16.922 1 89.19 456 GLU B N 1
ATOM 10822 C CA . GLU B 1 456 ? 2.539 13.188 16.062 1 89.19 456 GLU B CA 1
ATOM 10823 C C . GLU B 1 456 ? 1.474 12.297 15.43 1 89.19 456 GLU B C 1
ATOM 10825 O O . GLU B 1 456 ? 0.326 12.719 15.266 1 89.19 456 GLU B O 1
ATOM 10830 N N . THR B 1 457 ? 1.875 11.109 15.094 1 90.62 457 THR B N 1
ATOM 10831 C CA . THR B 1 457 ? 0.938 10.188 14.461 1 90.62 457 THR B CA 1
ATOM 10832 C C . THR B 1 457 ? -0.157 9.773 15.438 1 90.62 457 THR B C 1
ATOM 10834 O O . THR B 1 457 ? -1.338 9.75 15.078 1 90.62 457 THR B O 1
ATOM 10837 N N . SER B 1 458 ? 0.243 9.461 16.672 1 91.81 458 SER B N 1
ATOM 10838 C CA . SER B 1 458 ? -0.735 9.07 17.688 1 91.81 458 SER B CA 1
ATOM 10839 C C . SER B 1 458 ? -1.649 10.227 18.047 1 91.81 458 SER B C 1
ATOM 10841 O O . SER B 1 458 ? -2.857 10.047 18.219 1 91.81 458 SER B O 1
ATOM 10843 N N . ARG B 1 459 ? -1.074 11.352 18.172 1 91.44 459 ARG B N 1
ATOM 10844 C CA . ARG B 1 459 ? -1.863 12.555 18.453 1 91.44 459 ARG B CA 1
ATOM 10845 C C . ARG B 1 459 ? -2.844 12.836 17.328 1 91.44 459 ARG B C 1
ATOM 10847 O O . ARG B 1 459 ? -4.016 13.125 17.562 1 91.44 459 ARG B O 1
ATOM 10854 N N . ALA B 1 460 ? -2.348 12.766 16.125 1 92.69 460 ALA B N 1
ATOM 10855 C CA . ALA B 1 460 ? -3.18 13.039 14.953 1 92.69 460 ALA B CA 1
ATOM 10856 C C . ALA B 1 460 ? -4.336 12.047 14.859 1 92.69 460 ALA B C 1
ATOM 10858 O O . ALA B 1 460 ? -5.461 12.43 14.523 1 92.69 460 ALA B O 1
ATOM 10859 N N . LEU B 1 461 ? -4.109 10.789 15.18 1 91.56 461 LEU B N 1
ATOM 10860 C CA . LEU B 1 461 ? -5.156 9.773 15.117 1 91.56 461 LEU B CA 1
ATOM 10861 C C . LEU B 1 461 ? -6.266 10.078 16.125 1 91.56 461 LEU B C 1
ATOM 10863 O O . LEU B 1 461 ? -7.449 9.984 15.781 1 91.56 461 LEU B O 1
ATOM 10867 N N . LYS B 1 462 ? -5.926 10.445 17.266 1 91.12 462 LYS B N 1
ATOM 10868 C CA . LYS B 1 462 ? -6.914 10.742 18.297 1 91.12 462 LYS B CA 1
ATOM 10869 C C . LYS B 1 462 ? -7.738 11.969 17.938 1 91.12 462 LYS B C 1
ATOM 10871 O O . LYS B 1 462 ? -8.969 11.953 18.047 1 91.12 462 LYS B O 1
ATOM 10876 N N . ILE B 1 463 ? -7.043 12.922 17.469 1 88.81 463 ILE B N 1
ATOM 10877 C CA . ILE B 1 463 ? -7.75 14.141 17.094 1 88.81 463 ILE B CA 1
ATOM 10878 C C . ILE B 1 463 ? -8.672 13.859 15.914 1 88.81 463 ILE B C 1
ATOM 10880 O O . ILE B 1 463 ? -9.805 14.344 15.867 1 88.81 463 ILE B O 1
ATOM 10884 N N . PHE B 1 464 ? -8.297 13.078 15.023 1 91.5 464 PHE B N 1
ATOM 10885 C CA . PHE B 1 464 ? -9.102 12.734 13.859 1 91.5 464 PHE B CA 1
ATOM 10886 C C . PHE B 1 464 ? -10.359 11.969 14.273 1 91.5 464 PHE B C 1
ATOM 10888 O O . PHE B 1 464 ? -11.461 12.281 13.82 1 91.5 464 PHE B O 1
ATOM 10895 N N . LEU B 1 465 ? -10.109 11.008 15.078 1 88.38 465 LEU B N 1
ATOM 10896 C CA . LEU B 1 465 ? -11.242 10.188 15.492 1 88.38 465 LEU B CA 1
ATOM 10897 C C . LEU B 1 465 ? -12.25 11.008 16.281 1 88.38 465 LEU B C 1
ATOM 10899 O O . LEU B 1 465 ? -13.461 10.836 16.125 1 88.38 465 LEU B O 1
ATOM 10903 N N . TRP B 1 466 ? -11.734 11.906 17.062 1 85.88 466 TRP B N 1
ATOM 10904 C CA . TRP B 1 466 ? -12.625 12.766 17.844 1 85.88 466 TRP B CA 1
ATOM 10905 C C . TRP B 1 466 ? -13.383 13.719 16.922 1 85.88 466 TRP B C 1
ATOM 10907 O O . TRP B 1 466 ? -14.586 13.938 17.109 1 85.88 466 TRP B O 1
ATOM 10917 N N . ASP B 1 467 ? -12.664 14.266 15.977 1 85.06 467 ASP B N 1
ATOM 10918 C CA . ASP B 1 467 ? -13.32 15.156 15.023 1 85.06 467 ASP B CA 1
ATOM 10919 C C . ASP B 1 467 ? -14.289 14.383 14.133 1 85.06 467 ASP B C 1
ATOM 10921 O O . ASP B 1 467 ? -15.398 14.859 13.859 1 85.06 467 ASP B O 1
ATOM 10925 N N . PHE B 1 468 ? -13.945 13.234 13.734 1 88.44 468 PHE B N 1
ATOM 10926 C CA . PHE B 1 468 ? -14.734 12.414 12.82 1 88.44 468 PHE B CA 1
ATOM 10927 C C . PHE B 1 468 ? -16.078 12.047 13.453 1 88.44 468 PHE B C 1
ATOM 10929 O O . PHE B 1 468 ? -17.125 12.219 12.828 1 88.44 468 PHE B O 1
ATOM 10936 N N . PHE B 1 469 ? -16.031 11.648 14.688 1 83.88 469 PHE B N 1
ATOM 10937 C CA . PHE B 1 469 ? -17.266 11.227 15.352 1 83.88 469 PHE B CA 1
ATOM 10938 C C . PHE B 1 469 ? -17.969 12.422 15.984 1 83.88 469 PHE B C 1
ATOM 10940 O O . PHE B 1 469 ? -19.188 12.438 16.094 1 83.88 469 PHE B O 1
ATOM 10947 N N . GLY B 1 470 ? -17.188 13.375 16.375 1 79.62 470 GLY B N 1
ATOM 10948 C CA . GLY B 1 470 ? -17.781 14.531 17.016 1 79.62 470 GLY B CA 1
ATOM 10949 C C . GLY B 1 470 ? -18.5 15.453 16.047 1 79.62 470 GLY B C 1
ATOM 10950 O O . GLY B 1 470 ? -19.547 16.031 16.391 1 79.62 470 GLY B O 1
ATOM 10951 N N . ILE B 1 471 ? -18.031 15.523 14.867 1 80.38 471 ILE B N 1
ATOM 10952 C CA . ILE B 1 471 ? -18.562 16.516 13.945 1 80.38 471 ILE B CA 1
ATOM 10953 C C . ILE B 1 471 ? -19.609 15.867 13.039 1 80.38 471 ILE B C 1
ATOM 10955 O O . ILE B 1 471 ? -20.703 16.391 12.867 1 80.38 471 ILE B O 1
ATOM 10959 N N . TYR B 1 472 ? -19.375 14.68 12.477 1 85.62 472 TYR B N 1
ATOM 10960 C CA . TYR B 1 472 ? -20.25 14.102 11.453 1 85.62 472 TYR B CA 1
ATOM 10961 C C . TYR B 1 472 ? -21.391 13.32 12.086 1 85.62 472 TYR B C 1
ATOM 10963 O O . TYR B 1 472 ? -22.375 13 11.422 1 85.62 472 TYR B O 1
ATOM 10971 N N . SER B 1 473 ? -21.281 12.992 13.398 1 81.38 473 SER B N 1
ATOM 10972 C CA . SER B 1 473 ? -22.281 12.148 14.047 1 81.38 473 SER B CA 1
ATOM 10973 C C . SER B 1 473 ? -23.672 12.797 13.977 1 81.38 473 SER B C 1
ATOM 10975 O O . SER B 1 473 ? -24.672 12.102 13.82 1 81.38 473 SER B O 1
ATOM 10977 N N . TRP B 1 474 ? -23.703 14.086 14.055 1 80.12 474 TRP B N 1
ATOM 10978 C CA . TRP B 1 474 ? -24.969 14.789 13.945 1 80.12 474 TRP B CA 1
ATOM 10979 C C . TRP B 1 474 ? -25.656 14.469 12.617 1 80.12 474 TRP B C 1
ATOM 10981 O O . TRP B 1 474 ? -26.844 14.156 12.578 1 80.12 474 TRP B O 1
ATOM 10991 N N . PHE B 1 475 ? -24.922 14.508 11.594 1 84.56 475 PHE B N 1
ATOM 10992 C CA . PHE B 1 475 ? -25.453 14.305 10.25 1 84.56 475 PHE B CA 1
ATOM 10993 C C . PHE B 1 475 ? -25.844 12.852 10.039 1 84.56 475 PHE B C 1
ATOM 10995 O O . PHE B 1 475 ? -26.922 12.562 9.5 1 84.56 475 PHE B O 1
ATOM 11002 N N . TRP B 1 476 ? -25.094 11.961 10.609 1 87.94 476 TRP B N 1
ATOM 11003 C CA . TRP B 1 476 ? -25.375 10.539 10.445 1 87.94 476 TRP B CA 1
ATOM 11004 C C . TRP B 1 476 ? -26.578 10.117 11.273 1 87.94 476 TRP B C 1
ATOM 11006 O O . TRP B 1 476 ? -27.438 9.359 10.805 1 87.94 476 TRP B O 1
ATOM 11016 N N . MET B 1 477 ? -26.672 10.641 12.422 1 82.44 477 MET B N 1
ATOM 11017 C CA . MET B 1 477 ? -27.781 10.281 13.305 1 82.44 477 MET B CA 1
ATOM 11018 C C . MET B 1 477 ? -29.109 10.797 12.758 1 82.44 477 MET B C 1
ATOM 11020 O O . MET B 1 477 ? -30.109 10.086 12.797 1 82.44 477 MET B O 1
ATOM 11024 N N . CYS B 1 478 ? -29.047 11.891 12.227 1 82 478 CYS B N 1
ATOM 11025 C CA . CYS B 1 478 ? -30.266 12.445 11.641 1 82 478 CYS B CA 1
ATOM 11026 C C . CYS B 1 478 ? -30.656 11.688 10.383 1 82 478 CYS B C 1
ATOM 11028 O O . CYS B 1 478 ? -31.828 11.336 10.203 1 82 478 CYS B O 1
ATOM 11030 N N . ALA B 1 479 ? -29.703 11.367 9.609 1 87.38 479 ALA B N 1
ATOM 11031 C CA . ALA B 1 479 ? -29.969 10.773 8.305 1 87.38 479 ALA B CA 1
ATOM 11032 C C . ALA B 1 479 ? -30.328 9.297 8.438 1 87.38 479 ALA B C 1
ATOM 11034 O O . ALA B 1 479 ? -31.25 8.812 7.785 1 87.38 479 ALA B O 1
ATOM 11035 N N . PHE B 1 480 ? -29.688 8.57 9.359 1 86.88 480 PHE B N 1
ATOM 11036 C CA . PHE B 1 480 ? -29.781 7.121 9.289 1 86.88 480 PHE B CA 1
ATOM 11037 C C . PHE B 1 480 ? -30.484 6.566 10.523 1 86.88 480 PHE B C 1
ATOM 11039 O O . PHE B 1 480 ? -30.891 5.398 10.539 1 86.88 480 PHE B O 1
ATOM 11046 N N . VAL B 1 481 ? -30.703 7.34 11.516 1 79.62 481 VAL B N 1
ATOM 11047 C CA . VAL B 1 481 ? -31.344 6.832 12.719 1 79.62 481 VAL B CA 1
ATOM 11048 C C . VAL B 1 481 ? -32.719 7.516 12.898 1 79.62 481 VAL B C 1
ATOM 11050 O O . VAL B 1 481 ? -33.719 6.844 13 1 79.62 481 VAL B O 1
ATOM 11053 N N . TYR B 1 482 ? -32.781 8.742 12.773 1 77.12 482 TYR B N 1
ATOM 11054 C CA . TYR B 1 482 ? -34 9.461 13.094 1 77.12 482 TYR B CA 1
ATOM 11055 C C . TYR B 1 482 ? -34.969 9.406 11.93 1 77.12 482 TYR B C 1
ATOM 11057 O O . TYR B 1 482 ? -36.188 9.289 12.148 1 77.12 482 TYR B O 1
ATOM 11065 N N . ILE B 1 483 ? -34.5 9.516 10.781 1 78.38 483 ILE B N 1
ATOM 11066 C CA . ILE B 1 483 ? -35.406 9.531 9.633 1 78.38 483 ILE B CA 1
ATOM 11067 C C . ILE B 1 483 ? -36.094 8.188 9.516 1 78.38 483 ILE B C 1
ATOM 11069 O O . ILE B 1 483 ? -37.344 8.125 9.477 1 78.38 483 ILE B O 1
ATOM 11073 N N . PRO B 1 484 ? -35.375 7.094 9.547 1 76 484 PRO B N 1
ATOM 11074 C CA . PRO B 1 484 ? -36.062 5.816 9.414 1 76 484 PRO B CA 1
ATOM 11075 C C . PRO B 1 484 ? -36.719 5.359 10.711 1 76 484 PRO B C 1
ATOM 11077 O O . PRO B 1 484 ? -37.812 4.762 10.688 1 76 484 PRO B O 1
ATOM 11080 N N . TYR B 1 485 ? -36.125 5.711 11.938 1 78.88 485 TYR B N 1
ATOM 11081 C CA . TYR B 1 485 ? -36.594 5.109 13.188 1 78.88 485 TYR B CA 1
ATOM 11082 C C . TYR B 1 485 ? -36.969 6.184 14.203 1 78.88 485 TYR B C 1
ATOM 11084 O O . TYR B 1 485 ? -37.031 5.914 15.398 1 78.88 485 TYR B O 1
ATOM 11092 N N . GLY B 1 486 ? -37.156 7.363 13.82 1 77.81 486 GLY B N 1
ATOM 11093 C CA . GLY B 1 486 ? -37.438 8.469 14.719 1 77.81 486 GLY B CA 1
ATOM 11094 C C . GLY B 1 486 ? -38.688 8.258 15.562 1 77.81 486 GLY B C 1
ATOM 11095 O O . GLY B 1 486 ? -38.719 8.617 16.734 1 77.81 486 GLY B O 1
ATOM 11096 N N . GLN B 1 487 ? -39.688 7.641 14.875 1 80.88 487 GLN B N 1
ATOM 11097 C CA . GLN B 1 487 ? -40.938 7.422 15.602 1 80.88 487 GLN B CA 1
ATOM 11098 C C . GLN B 1 487 ? -40.75 6.395 16.719 1 80.88 487 GLN B C 1
ATOM 11100 O O . GLN B 1 487 ? -41.281 6.562 17.812 1 80.88 487 GLN B O 1
ATOM 11105 N N . GLN B 1 488 ? -39.969 5.402 16.438 1 81.69 488 GLN B N 1
ATOM 11106 C CA . GLN B 1 488 ? -39.688 4.375 17.438 1 81.69 488 GLN B CA 1
ATOM 11107 C C . GLN B 1 488 ? -38.906 4.941 18.609 1 81.69 488 GLN B C 1
ATOM 11109 O O . GLN B 1 488 ? -39.156 4.598 19.766 1 81.69 488 GLN B O 1
ATOM 11114 N N . PHE B 1 489 ? -38.062 5.828 18.344 1 78.69 489 PHE B N 1
ATOM 11115 C CA . PHE B 1 489 ? -37.25 6.441 19.375 1 78.69 489 PHE B CA 1
ATOM 11116 C C . PHE B 1 489 ? -38.062 7.395 20.234 1 78.69 489 PHE B C 1
ATOM 11118 O O . PHE B 1 489 ? -37.938 7.438 21.453 1 78.69 489 PHE B O 1
ATOM 11125 N N . SER B 1 490 ? -38.875 8.148 19.547 1 80.94 490 SER B N 1
ATOM 11126 C CA . SER B 1 490 ? -39.75 9.07 20.25 1 80.94 490 SER B CA 1
ATOM 11127 C C . SER B 1 490 ? -40.656 8.328 21.219 1 80.94 490 SER B C 1
ATOM 11129 O O . SER B 1 490 ? -40.875 8.773 22.344 1 80.94 490 SER B O 1
ATOM 11131 N N . ASP B 1 491 ? -41.125 7.223 20.734 1 85.94 491 ASP B N 1
ATOM 11132 C CA . ASP B 1 491 ? -42 6.422 21.578 1 85.94 491 ASP B CA 1
ATOM 11133 C C . ASP B 1 491 ? -41.25 5.871 22.781 1 85.94 491 ASP B C 1
ATOM 11135 O O . ASP B 1 491 ? -41.781 5.855 23.891 1 85.94 491 ASP B O 1
ATOM 11139 N N . LEU B 1 492 ? -40.031 5.449 22.578 1 83.69 492 LEU B N 1
ATOM 11140 C CA . LEU B 1 492 ? -39.219 4.902 23.656 1 83.69 492 LEU B CA 1
ATOM 11141 C C . LEU B 1 492 ? -38.844 5.984 24.672 1 83.69 492 LEU B C 1
ATOM 11143 O O . LEU B 1 492 ? -38.875 5.734 25.875 1 83.69 492 LEU B O 1
ATOM 11147 N N . ILE B 1 493 ? -38.594 7.203 24.203 1 83.25 493 ILE B N 1
ATOM 11148 C CA . ILE B 1 493 ? -38.25 8.328 25.047 1 83.25 493 ILE B CA 1
ATOM 11149 C C . ILE B 1 493 ? -39.438 8.734 25.922 1 83.25 493 ILE B C 1
ATOM 11151 O O . ILE B 1 493 ? -39.281 9.039 27.094 1 83.25 493 ILE B O 1
ATOM 11155 N N . ASN B 1 494 ? -40.562 8.695 25.312 1 86.88 494 ASN B N 1
ATOM 11156 C CA . ASN B 1 494 ? -41.75 9.07 26.047 1 86.88 494 ASN B CA 1
ATOM 11157 C C . ASN B 1 494 ? -42.156 7.984 27.031 1 86.88 494 ASN B C 1
ATOM 11159 O O . ASN B 1 494 ? -42.625 8.289 28.125 1 86.88 494 ASN B O 1
ATOM 11163 N N . GLU B 1 495 ? -41.906 6.742 26.609 1 89.06 495 GLU B N 1
ATOM 11164 C CA . GLU B 1 495 ? -42.25 5.625 27.484 1 89.06 495 GLU B CA 1
ATOM 11165 C C . GLU B 1 495 ? -41.406 5.605 28.75 1 89.06 495 GLU B C 1
ATOM 11167 O O . GLU B 1 495 ? -41.906 5.395 29.844 1 89.06 495 GLU B O 1
ATOM 11172 N N . TYR B 1 496 ? -40.094 5.902 28.656 1 86.19 496 TYR B N 1
ATOM 11173 C CA . TYR B 1 496 ? -39.188 5.82 29.797 1 86.19 496 TYR B CA 1
ATOM 11174 C C . TYR B 1 496 ? -38.969 7.195 30.406 1 86.19 496 TYR B C 1
ATOM 11176 O O . TYR B 1 496 ? -38.188 7.336 31.359 1 86.19 496 TYR B O 1
ATOM 11184 N N . HIS B 1 497 ? -39.594 8.211 29.938 1 81.94 497 HIS B N 1
ATOM 11185 C CA . HIS B 1 497 ? -39.5 9.578 30.422 1 81.94 497 HIS B CA 1
ATOM 11186 C C . HIS B 1 497 ? -38.031 9.992 30.594 1 81.94 497 HIS B C 1
ATOM 11188 O O . HIS B 1 497 ? -37.656 10.477 31.672 1 81.94 497 HIS B O 1
ATOM 11194 N N . ILE B 1 498 ? -37.312 9.781 29.578 1 77.38 498 ILE B N 1
ATOM 11195 C CA . ILE B 1 498 ? -35.875 10.031 29.609 1 77.38 498 ILE B CA 1
ATOM 11196 C C . ILE B 1 498 ? -35.625 11.531 29.594 1 77.38 498 ILE B C 1
ATOM 11198 O O . ILE B 1 498 ? -34.719 12.023 30.281 1 77.38 498 ILE B O 1
ATOM 11202 N N . LEU B 1 499 ? -36.469 12.281 28.828 1 79.19 499 LEU B N 1
ATOM 11203 C CA . LEU B 1 499 ? -36.281 13.719 28.703 1 79.19 499 LEU B CA 1
ATOM 11204 C C . LEU B 1 499 ? -37.344 14.477 29.5 1 79.19 499 LEU B C 1
ATOM 11206 O O . LEU B 1 499 ? -38.438 13.945 29.75 1 79.19 499 LEU B O 1
ATOM 11210 N N . PRO B 1 500 ? -36.969 15.68 30.016 1 77.88 500 PRO B N 1
ATOM 11211 C CA . PRO B 1 500 ? -37.938 16.453 30.797 1 77.88 500 PRO B CA 1
ATOM 11212 C C . PRO B 1 500 ? -39.094 16.969 29.969 1 77.88 500 PRO B C 1
ATOM 11214 O O . PRO B 1 500 ? -40.125 17.375 30.531 1 77.88 500 PRO B O 1
ATOM 11217 N N . TRP B 1 501 ? -38.969 16.938 28.594 1 79 501 TRP B N 1
ATOM 11218 C CA . TRP B 1 501 ? -40.062 17.328 27.719 1 79 501 TRP B CA 1
ATOM 11219 C C . TRP B 1 501 ? -40.562 16.156 26.891 1 79 501 TRP B C 1
ATOM 11221 O O . TRP B 1 501 ? -39.812 15.188 26.672 1 79 501 TRP B O 1
ATOM 11231 N N . PRO B 1 502 ? -41.906 16.172 26.578 1 80.56 502 PRO B N 1
ATOM 11232 C CA . PRO B 1 502 ? -42.406 15.086 25.734 1 80.56 502 PRO B CA 1
ATOM 11233 C C . PRO B 1 502 ? -41.875 15.156 24.297 1 80.56 502 PRO B C 1
ATOM 11235 O O . PRO B 1 502 ? -41.875 16.234 23.688 1 80.56 502 PRO B O 1
ATOM 11238 N N . SER B 1 503 ? -41.344 14.008 23.844 1 81.06 503 SER B N 1
ATOM 11239 C CA . SER B 1 503 ? -40.844 13.93 22.484 1 81.06 503 SER B CA 1
ATOM 11240 C C . SER B 1 503 ? -41.969 13.969 21.469 1 81.06 503 SER B C 1
ATOM 11242 O O . SER B 1 503 ? -43 13.305 21.641 1 81.06 503 SER B O 1
ATOM 11244 N N . SER B 1 504 ? -41.906 14.906 20.516 1 75.69 504 SER B N 1
ATOM 11245 C CA . SER B 1 504 ? -43 15.094 19.547 1 75.69 504 SER B CA 1
ATOM 11246 C C . SER B 1 504 ? -42.5 14.852 18.125 1 75.69 504 SER B C 1
ATOM 11248 O O . SER B 1 504 ? -43 15.477 17.188 1 75.69 504 SER B O 1
ATOM 11250 N N . TYR B 1 505 ? -41.625 13.859 17.922 1 77.56 505 TYR B N 1
ATOM 11251 C CA . TYR B 1 505 ? -41.156 13.609 16.562 1 77.56 505 TYR B CA 1
ATOM 11252 C C . TYR B 1 505 ? -42.188 12.859 15.75 1 77.56 505 TYR B C 1
ATOM 11254 O O . TYR B 1 505 ? -42.812 11.93 16.25 1 77.56 505 TYR B O 1
ATOM 11262 N N . ARG B 1 506 ? -42.562 13.406 14.594 1 70.81 506 ARG B N 1
ATOM 11263 C CA . ARG B 1 506 ? -43.406 12.711 13.625 1 70.81 506 ARG B CA 1
ATOM 11264 C C . ARG B 1 506 ? -42.656 12.508 12.305 1 70.81 506 ARG B C 1
ATOM 11266 O O . ARG B 1 506 ? -41.844 13.352 11.898 1 70.81 506 ARG B O 1
ATOM 11273 N N . PRO B 1 507 ? -42.812 11.305 11.75 1 70 507 PRO B N 1
ATOM 11274 C CA . PRO B 1 507 ? -42.156 11.047 10.461 1 70 507 PRO B CA 1
ATOM 11275 C C . PRO B 1 507 ? -42.438 12.125 9.43 1 70 507 PRO B C 1
ATOM 11277 O O . PRO B 1 507 ? -43.562 12.617 9.336 1 70 507 PRO B O 1
ATOM 11280 N N . GLY B 1 508 ? -41.438 12.68 8.719 1 65.38 508 GLY B N 1
ATOM 11281 C CA . GLY B 1 508 ? -41.625 13.68 7.684 1 65.38 508 GLY B CA 1
ATOM 11282 C C . GLY B 1 508 ? -41.25 15.086 8.148 1 65.38 508 GLY B C 1
ATOM 11283 O O . GLY B 1 508 ? -41.094 15.992 7.328 1 65.38 508 GLY B O 1
ATOM 11284 N N . LEU B 1 509 ? -41.25 15.203 9.414 1 64.88 509 LEU B N 1
ATOM 11285 C CA . LEU B 1 509 ? -40.969 16.531 9.953 1 64.88 509 LEU B CA 1
ATOM 11286 C C . LEU B 1 509 ? -39.5 16.906 9.734 1 64.88 509 LEU B C 1
ATOM 11288 O O . LEU B 1 509 ? -39.188 18.078 9.578 1 64.88 509 LEU B O 1
ATOM 11292 N N . LEU B 1 510 ? -38.688 15.922 9.742 1 65.75 510 LEU B N 1
ATOM 11293 C CA . LEU B 1 510 ? -37.25 16.156 9.586 1 65.75 510 LEU B CA 1
ATOM 11294 C C . LEU B 1 510 ? -36.875 16.203 8.109 1 65.75 510 LEU B C 1
ATOM 11296 O O . LEU B 1 510 ? -36.969 15.188 7.414 1 65.75 510 LEU B O 1
ATOM 11300 N N . VAL B 1 511 ? -36.531 17.516 7.676 1 69.88 511 VAL B N 1
ATOM 11301 C CA . VAL B 1 511 ? -36.094 17.703 6.297 1 69.88 511 VAL B CA 1
ATOM 11302 C C . VAL B 1 511 ? -34.562 17.828 6.254 1 69.88 511 VAL B C 1
ATOM 11304 O O . VAL B 1 511 ? -34 18.766 6.812 1 69.88 511 VAL B O 1
ATOM 11307 N N . LEU B 1 512 ? -33.938 16.891 5.633 1 76.06 512 LEU B N 1
ATOM 11308 C CA . LEU B 1 512 ? -32.5 16.781 5.641 1 76.06 512 LEU B CA 1
ATOM 11309 C C . LEU B 1 512 ? -31.844 18.062 5.121 1 76.06 512 LEU B C 1
ATOM 11311 O O . LEU B 1 512 ? -30.797 18.484 5.629 1 76.06 512 LEU B O 1
ATOM 11315 N N . GLY B 1 513 ? -32.375 18.719 4.133 1 73.06 513 GLY B N 1
ATOM 11316 C CA . GLY B 1 513 ? -31.797 19.922 3.584 1 73.06 513 GLY B CA 1
ATOM 11317 C C . GLY B 1 513 ? -31.609 21.016 4.621 1 73.06 513 GLY B C 1
ATOM 11318 O O . GLY B 1 513 ? -30.531 21.594 4.727 1 73.06 513 GLY B O 1
ATOM 11319 N N . ASN B 1 514 ? -32.562 21.188 5.469 1 69.44 514 ASN B N 1
ATOM 11320 C CA . ASN B 1 514 ? -32.5 22.25 6.465 1 69.44 514 ASN B CA 1
ATOM 11321 C C . ASN B 1 514 ? -31.594 21.891 7.633 1 69.44 514 ASN B C 1
ATOM 11323 O O . ASN B 1 514 ? -30.812 22.719 8.102 1 69.44 514 ASN B O 1
ATOM 11327 N N . ILE B 1 515 ? -31.688 20.672 7.992 1 70.31 515 ILE B N 1
ATOM 11328 C CA . ILE B 1 515 ? -30.953 20.219 9.172 1 70.31 515 ILE B CA 1
ATOM 11329 C C . ILE B 1 515 ? -29.469 20.094 8.852 1 70.31 515 ILE B C 1
ATOM 11331 O O . ILE B 1 515 ? -28.625 20.188 9.742 1 70.31 515 ILE B O 1
ATOM 11335 N N . PHE B 1 516 ? -29.156 19.906 7.586 1 74.94 516 PHE B N 1
ATOM 11336 C CA . PHE B 1 516 ? -27.766 19.766 7.18 1 74.94 516 PHE B CA 1
ATOM 11337 C C . PHE B 1 516 ? -27.156 21.125 6.852 1 74.94 516 PHE B C 1
ATOM 11339 O O . PHE B 1 516 ? -26.031 21.422 7.266 1 74.94 516 PHE B O 1
ATOM 11346 N N . ILE B 1 517 ? -27.875 21.969 6.18 1 74.06 517 ILE B N 1
ATOM 11347 C CA . ILE B 1 517 ? -27.312 23.172 5.582 1 74.06 517 ILE B CA 1
ATOM 11348 C C . ILE B 1 517 ? -27.062 24.219 6.668 1 74.06 517 ILE B C 1
ATOM 11350 O O . ILE B 1 517 ? -26.016 24.859 6.703 1 74.06 517 ILE B O 1
ATOM 11354 N N . THR B 1 518 ? -27.969 24.328 7.562 1 66.88 518 THR B N 1
ATOM 11355 C CA . THR B 1 518 ? -27.906 25.422 8.531 1 66.88 518 THR B CA 1
ATOM 11356 C C . THR B 1 518 ? -26.719 25.234 9.461 1 66.88 518 THR B C 1
ATOM 11358 O O . THR B 1 518 ? -25.875 26.141 9.602 1 66.88 518 THR B O 1
ATOM 11361 N N . PRO B 1 519 ? -26.609 24.062 10.055 1 68 519 PRO B N 1
ATOM 11362 C CA . PRO B 1 519 ? -25.438 23.922 10.914 1 68 519 PRO B CA 1
ATOM 11363 C C . PRO B 1 519 ? -24.109 23.984 10.141 1 68 519 PRO B C 1
ATOM 11365 O O . PRO B 1 519 ? -23.125 24.5 10.648 1 68 519 PRO B O 1
ATOM 11368 N N . LEU B 1 520 ? -24.078 23.469 9 1 72.62 520 LEU B N 1
ATOM 11369 C CA . LEU B 1 520 ? -22.875 23.484 8.195 1 72.62 520 LEU B CA 1
ATOM 11370 C C . LEU B 1 520 ? -22.453 24.906 7.844 1 72.62 520 LEU B C 1
ATOM 11372 O O . LEU B 1 520 ? -21.297 25.281 7.992 1 72.62 520 LEU B O 1
ATOM 11376 N N . VAL B 1 521 ? -23.391 25.781 7.484 1 69.62 521 VAL B N 1
ATOM 11377 C CA . VAL B 1 521 ? -23.125 27.172 7.086 1 69.62 521 VAL B CA 1
ATOM 11378 C C . VAL B 1 521 ? -22.734 28 8.305 1 69.62 521 VAL B C 1
ATOM 11380 O O . VAL B 1 521 ? -21.797 28.781 8.258 1 69.62 521 VAL B O 1
ATOM 11383 N N . VAL B 1 522 ? -23.391 27.688 9.32 1 64.81 522 VAL B N 1
ATOM 11384 C CA . VAL B 1 522 ? -23.156 28.484 10.531 1 64.81 522 VAL B CA 1
ATOM 11385 C C . VAL B 1 522 ? -21.797 28.125 11.117 1 64.81 522 VAL B C 1
ATOM 11387 O O . VAL B 1 522 ? -21.016 29.016 11.469 1 64.81 522 VAL B O 1
ATOM 11390 N N . THR B 1 523 ? -21.5 26.844 11.219 1 66 523 THR B N 1
ATOM 11391 C CA . THR B 1 523 ? -20.219 26.422 11.789 1 66 523 THR B CA 1
ATOM 11392 C C . THR B 1 523 ? -19.047 26.891 10.938 1 66 523 THR B C 1
ATOM 11394 O O . THR B 1 523 ? -18.047 27.359 11.469 1 66 523 THR B O 1
ATOM 11397 N N . GLN B 1 524 ? -19.172 26.859 9.68 1 68.06 524 GLN B N 1
ATOM 11398 C CA . GLN B 1 524 ? -18.094 27.297 8.789 1 68.06 524 GLN B CA 1
ATOM 11399 C C . GLN B 1 524 ? -17.922 28.812 8.828 1 68.06 524 GLN B C 1
ATOM 11401 O O . GLN B 1 524 ? -16.797 29.312 8.789 1 68.06 524 GLN B O 1
ATOM 11406 N N . SER B 1 525 ? -19.047 29.547 8.969 1 68.25 525 SER B N 1
ATOM 11407 C CA . SER B 1 525 ? -19 31 9.047 1 68.25 525 SER B CA 1
ATOM 11408 C C . SER B 1 525 ? -18.359 31.453 10.367 1 68.25 525 SER B C 1
ATOM 11410 O O . SER B 1 525 ? -17.547 32.375 10.383 1 68.25 525 SER B O 1
ATOM 11412 N N . LEU B 1 526 ? -18.719 30.75 11.375 1 66.31 526 LEU B N 1
ATOM 11413 C CA . LEU B 1 526 ? -18.156 31.094 12.68 1 66.31 526 LEU B CA 1
ATOM 11414 C C . LEU B 1 526 ? -16.656 30.797 12.711 1 66.31 526 LEU B C 1
ATOM 11416 O O . LEU B 1 526 ? -15.883 31.547 13.32 1 66.31 526 LEU B O 1
ATOM 11420 N N . LYS B 1 527 ? -16.266 29.75 12.078 1 66.94 527 LYS B N 1
ATOM 11421 C CA . LYS B 1 527 ? -14.852 29.422 12.008 1 66.94 527 LYS B CA 1
ATOM 11422 C C . LYS B 1 527 ? -14.07 30.484 11.25 1 66.94 527 LYS B C 1
ATOM 11424 O O . LYS B 1 527 ? -12.977 30.859 11.656 1 66.94 527 LYS B O 1
ATOM 11429 N N . ILE B 1 528 ? -14.656 30.984 10.258 1 69.62 528 ILE B N 1
ATOM 11430 C CA . ILE B 1 528 ? -14.016 32.031 9.469 1 69.62 528 ILE B CA 1
ATOM 11431 C C . ILE B 1 528 ? -13.891 33.312 10.305 1 69.62 528 ILE B C 1
ATOM 11433 O O . ILE B 1 528 ? -12.844 33.938 10.32 1 69.62 528 ILE B O 1
ATOM 11437 N N . VAL B 1 529 ? -14.922 33.531 11.016 1 66.19 529 VAL B N 1
ATOM 11438 C CA . VAL B 1 529 ? -14.953 34.781 11.781 1 66.19 529 VAL B CA 1
ATOM 11439 C C . VAL B 1 529 ? -14 34.688 12.969 1 66.19 529 VAL B C 1
ATOM 11441 O O . VAL B 1 529 ? -13.18 35.594 13.188 1 66.19 529 VAL B O 1
ATOM 11444 N N . PHE B 1 530 ? -14.008 33.594 13.688 1 62.69 530 PHE B N 1
ATOM 11445 C CA . PHE B 1 530 ? -13.266 33.469 14.938 1 62.69 530 PHE B CA 1
ATOM 11446 C C . PHE B 1 530 ? -11.805 33.156 14.68 1 62.69 530 PHE B C 1
ATOM 11448 O O . PHE B 1 530 ? -10.922 33.625 15.383 1 62.69 530 PHE B O 1
ATOM 11455 N N . GLU B 1 531 ? -11.555 32.312 13.75 1 62.03 531 GLU B N 1
ATOM 11456 C CA . GLU B 1 531 ? -10.188 31.828 13.57 1 62.03 531 GLU B CA 1
ATOM 11457 C C . GLU B 1 531 ? -9.43 32.688 12.555 1 62.03 531 GLU B C 1
ATOM 11459 O O . GLU B 1 531 ? -8.203 32.781 12.617 1 62.03 531 GLU B O 1
ATOM 11464 N N . LYS B 1 532 ? -10.258 33.344 11.75 1 63.5 532 LYS B N 1
ATOM 11465 C CA . LYS B 1 532 ? -9.531 33.969 10.641 1 63.5 532 LYS B CA 1
ATOM 11466 C C . LYS B 1 532 ? -9.711 35.5 10.648 1 63.5 532 LYS B C 1
ATOM 11468 O O . LYS B 1 532 ? -8.727 36.219 10.602 1 63.5 532 LYS B O 1
ATOM 11473 N N . MET B 1 533 ? -10.914 35.969 10.906 1 62.19 533 MET B N 1
ATOM 11474 C CA . MET B 1 533 ? -11.18 37.406 10.789 1 62.19 533 MET B CA 1
ATOM 11475 C C . MET B 1 533 ? -10.742 38.125 12.047 1 62.19 533 MET B C 1
ATOM 11477 O O . MET B 1 533 ? -10.094 39.188 11.961 1 62.19 533 MET B O 1
ATOM 11481 N N . ILE B 1 534 ? -10.945 37.5 13.102 1 59.81 534 ILE B N 1
ATOM 11482 C CA . ILE B 1 534 ? -10.703 38.219 14.352 1 59.81 534 ILE B CA 1
ATOM 11483 C C . ILE B 1 534 ? -9.203 38.375 14.57 1 59.81 534 ILE B C 1
ATOM 11485 O O . ILE B 1 534 ? -8.734 39.5 14.836 1 59.81 534 ILE B O 1
ATOM 11489 N N . PRO B 1 535 ? -8.422 37.312 14.438 1 58.5 535 PRO B N 1
ATOM 11490 C CA . PRO B 1 535 ? -6.988 37.531 14.633 1 58.5 535 PRO B CA 1
ATOM 11491 C C . PRO B 1 535 ? -6.402 38.531 13.641 1 58.5 535 PRO B C 1
ATOM 11493 O O . PRO B 1 535 ? -5.512 39.312 13.984 1 58.5 535 PRO B O 1
ATOM 11496 N N . TYR B 1 536 ? -6.895 38.5 12.477 1 57.97 536 TYR B N 1
ATOM 11497 C CA . TYR B 1 536 ? -6.426 39.469 11.469 1 57.97 536 TYR B CA 1
ATOM 11498 C C . TYR B 1 536 ? -6.715 40.906 11.891 1 57.97 536 TYR B C 1
ATOM 11500 O O . TYR B 1 536 ? -5.836 41.75 11.82 1 57.97 536 TYR B O 1
ATOM 11508 N N . PHE B 1 537 ? -7.922 41.188 12.352 1 59.09 537 PHE B N 1
ATOM 11509 C CA . PHE B 1 537 ? -8.289 42.531 12.703 1 59.09 537 PHE B CA 1
ATOM 11510 C C . PHE B 1 537 ? -7.617 42.969 14 1 59.09 537 PHE B C 1
ATOM 11512 O O . PHE B 1 537 ? -7.258 44.125 14.172 1 59.09 537 PHE B O 1
ATOM 11519 N N . LEU B 1 538 ? -7.32 41.938 14.766 1 56.59 538 LEU B N 1
ATOM 11520 C CA . LEU B 1 538 ? -6.629 42.25 16.016 1 56.59 538 LEU B CA 1
ATOM 11521 C C . LEU B 1 538 ? -5.176 42.625 15.742 1 56.59 538 LEU B C 1
ATOM 11523 O O . LEU B 1 538 ? -4.648 43.562 16.344 1 56.59 538 LEU B O 1
ATOM 11527 N N . LEU B 1 539 ? -4.57 41.906 14.898 1 54.72 539 LEU B N 1
ATOM 11528 C CA . LEU B 1 539 ? -3.176 42.188 14.578 1 54.72 539 LEU B CA 1
ATOM 11529 C C . LEU B 1 539 ? -3.051 43.5 13.82 1 54.72 539 LEU B C 1
ATOM 11531 O O . LEU B 1 539 ? -2.127 44.281 14.07 1 54.72 539 LEU B O 1
ATOM 11535 N N . LYS B 1 540 ? -3.975 43.719 12.852 1 55.06 540 LYS B N 1
ATOM 11536 C CA . LYS B 1 540 ? -3.961 45 12.133 1 55.06 540 LYS B CA 1
ATOM 11537 C C . LYS B 1 540 ? -4.152 46.188 13.086 1 55.06 540 LYS B C 1
ATOM 11539 O O . LYS B 1 540 ? -3.504 47.219 12.945 1 55.06 540 LYS B O 1
ATOM 11544 N N . GLY B 1 541 ? -5.047 45.969 13.969 1 52.72 541 GLY B N 1
ATOM 11545 C CA . GLY B 1 541 ? -5.23 46.969 14.992 1 52.72 541 GLY B CA 1
ATOM 11546 C C . GLY B 1 541 ? -4.008 47.188 15.867 1 52.72 541 GLY B C 1
ATOM 11547 O O . GLY B 1 541 ? -3.637 48.312 16.188 1 52.72 541 GLY B O 1
ATOM 11548 N N . ALA B 1 542 ? -3.395 46.031 16.188 1 51.91 542 ALA B N 1
ATOM 11549 C CA . ALA B 1 542 ? -2.189 46.125 17 1 51.91 542 ALA B CA 1
ATOM 11550 C C . ALA B 1 542 ? -1.048 46.781 16.234 1 51.91 542 ALA B C 1
ATOM 11552 O O . ALA B 1 542 ? -0.302 47.594 16.797 1 51.91 542 ALA B O 1
ATOM 11553 N N . LYS B 1 543 ? -0.861 46.312 15.023 1 50.03 543 LYS B N 1
ATOM 11554 C CA . LYS B 1 543 ? 0.151 46.969 14.188 1 50.03 543 LYS B CA 1
ATOM 11555 C C . LYS B 1 543 ? -0.113 48.469 14.055 1 50.03 543 LYS B C 1
ATOM 11557 O O . LYS B 1 543 ? 0.817 49.281 14.109 1 50.03 543 LYS B O 1
ATOM 11562 N N . LYS B 1 544 ? -1.471 48.75 13.672 1 47.69 544 LYS B N 1
ATOM 11563 C CA . LYS B 1 544 ? -1.807 50.156 13.586 1 47.69 544 LYS B CA 1
ATOM 11564 C C . LYS B 1 544 ? -1.506 50.875 14.906 1 47.69 544 LYS B C 1
ATOM 11566 O O . LYS B 1 544 ? -1.04 52 14.906 1 47.69 544 LYS B O 1
ATOM 11571 N N . ALA B 1 545 ? -1.855 50.156 15.898 1 42.09 545 ALA B N 1
ATOM 11572 C CA . ALA B 1 545 ? -1.562 50.75 17.203 1 42.09 545 ALA B CA 1
ATOM 11573 C C . ALA B 1 545 ? -0.057 50.875 17.438 1 42.09 545 ALA B C 1
ATOM 11575 O O . ALA B 1 545 ? 0.409 51.75 18.141 1 42.09 545 ALA B O 1
ATOM 11576 N N . MET B 1 546 ? 0.562 49.688 17.062 1 40.03 546 MET B N 1
ATOM 11577 C CA . MET B 1 546 ? 2.014 49.781 17.188 1 40.03 546 MET B CA 1
ATOM 11578 C C . MET B 1 546 ? 2.57 50.781 16.172 1 40.03 546 MET B C 1
ATOM 11580 O O . MET B 1 546 ? 2.24 50.719 14.984 1 40.03 546 MET B O 1
ATOM 11584 N N . GLY B 1 547 ? 2.232 51.969 16.062 1 37.69 547 GLY B N 1
ATOM 11585 C CA . GLY B 1 547 ? 2.811 53.094 15.328 1 37.69 547 GLY B CA 1
ATOM 11586 C C . GLY B 1 547 ? 3.996 52.688 14.469 1 37.69 547 GLY B C 1
ATOM 11587 O O . GLY B 1 547 ? 5.148 52.875 14.867 1 37.69 547 GLY B O 1
ATOM 11588 N N . SER B 1 548 ? 4.098 51.688 13.875 1 37.56 548 SER B N 1
ATOM 11589 C CA . SER B 1 548 ? 5.316 51.312 13.164 1 37.56 548 SER B CA 1
ATOM 11590 C C . SER B 1 548 ? 5.73 52.375 12.172 1 37.56 548 SER B C 1
ATOM 11592 O O . SER B 1 548 ? 5.125 52.5 11.102 1 37.56 548 SER B O 1
ATOM 11594 N N . LYS B 1 549 ? 5.871 53.625 12.508 1 34.5 549 LYS B N 1
ATOM 11595 C CA . LYS B 1 549 ? 6.609 54.562 11.672 1 34.5 549 LYS B CA 1
ATOM 11596 C C . LYS B 1 549 ? 7.832 53.906 11.047 1 34.5 549 LYS B C 1
ATOM 11598 O O . LYS B 1 549 ? 8.312 52.875 11.531 1 34.5 549 LYS B O 1
ATOM 11603 N N . GLY B 1 550 ? 8.406 54.469 9.828 1 34.66 550 GLY B N 1
ATOM 11604 C CA . GLY B 1 550 ? 9.562 54.438 8.938 1 34.66 550 GLY B CA 1
ATOM 11605 C C . GLY B 1 550 ? 10.875 54.25 9.672 1 34.66 550 GLY B C 1
ATOM 11606 O O . GLY B 1 550 ? 11.922 54.719 9.195 1 34.66 550 GLY B O 1
ATOM 11607 N N . ASN B 1 551 ? 10.961 54.125 10.906 1 34.59 551 ASN B N 1
ATOM 11608 C CA . ASN B 1 551 ? 12.266 54.344 11.523 1 34.59 551 ASN B CA 1
ATOM 11609 C C . ASN B 1 551 ? 13.336 53.469 10.898 1 34.59 551 ASN B C 1
ATOM 11611 O O . ASN B 1 551 ? 13.133 52.25 10.711 1 34.59 551 ASN B O 1
ATOM 11615 N N . TYR B 1 552 ? 14.336 54 10.242 1 37.41 552 TYR B N 1
ATOM 11616 C CA . TYR B 1 552 ? 15.617 53.719 9.609 1 37.41 552 TYR B CA 1
ATOM 11617 C C . TYR B 1 552 ? 16.422 52.688 10.406 1 37.41 552 TYR B C 1
ATOM 11619 O O . TYR B 1 552 ? 16.391 52.719 11.633 1 37.41 552 TYR B O 1
ATOM 11627 N N . ASP B 1 553 ? 16.562 51.531 9.914 1 50.59 553 ASP B N 1
ATOM 11628 C CA . ASP B 1 553 ? 17.375 50.375 10.281 1 50.59 553 ASP B CA 1
ATOM 11629 C C . ASP B 1 553 ? 18.703 50.812 10.891 1 50.59 553 ASP B C 1
ATOM 11631 O O . ASP B 1 553 ? 19.766 50.312 10.477 1 50.59 553 ASP B O 1
ATOM 11635 N N . VAL B 1 554 ? 18.672 51.812 11.656 1 49.81 554 VAL B N 1
ATOM 11636 C CA . VAL B 1 554 ? 19.906 52.312 12.234 1 49.81 554 VAL B CA 1
ATOM 11637 C C . VAL B 1 554 ? 20.484 51.281 13.211 1 49.81 554 VAL B C 1
ATOM 11639 O O . VAL B 1 554 ? 21.703 51.094 13.281 1 49.81 554 VAL B O 1
ATOM 11642 N N . TYR B 1 555 ? 19.531 50.562 13.852 1 57.59 555 TYR B N 1
ATOM 11643 C CA . TYR B 1 555 ? 20 49.594 14.852 1 57.59 555 TYR B CA 1
ATOM 11644 C C . TYR B 1 555 ? 20.766 48.469 14.203 1 57.59 555 TYR B C 1
ATOM 11646 O O . TYR B 1 555 ? 21.891 48.156 14.594 1 57.59 555 TYR B O 1
ATOM 11654 N N . GLN B 1 556 ? 20.25 47.969 13.156 1 63.31 556 GLN B N 1
ATOM 11655 C CA . GLN B 1 556 ? 20.875 46.812 12.523 1 63.31 556 GLN B CA 1
ATOM 11656 C C . GLN B 1 556 ? 22.156 47.188 11.812 1 63.31 556 GLN B C 1
ATOM 11658 O O . GLN B 1 556 ? 23.125 46.438 11.797 1 63.31 556 GLN B O 1
ATOM 11663 N N . THR B 1 557 ? 22.172 48.375 11.305 1 58.06 557 THR B N 1
ATOM 11664 C CA . THR B 1 557 ? 23.359 48.844 10.609 1 58.06 557 THR B CA 1
ATOM 11665 C C . THR B 1 557 ? 24.484 49.125 11.602 1 58.06 557 THR B C 1
ATOM 11667 O O . THR B 1 557 ? 25.656 48.875 11.312 1 58.06 557 THR B O 1
ATOM 11670 N N . ALA B 1 558 ? 24.172 49.656 12.734 1 53.38 558 ALA B N 1
ATOM 11671 C CA . ALA B 1 558 ? 25.188 49.969 13.742 1 53.38 558 ALA B CA 1
ATOM 11672 C C . ALA B 1 558 ? 25.812 48.688 14.297 1 53.38 558 ALA B C 1
ATOM 11674 O O . ALA B 1 558 ? 27.031 48.625 14.5 1 53.38 558 ALA B O 1
ATOM 11675 N N . ILE B 1 559 ? 25.016 47.688 14.359 1 60.59 559 ILE B N 1
ATOM 11676 C CA . ILE B 1 559 ? 25.5 46.438 14.93 1 60.59 559 ILE B CA 1
ATOM 11677 C C . ILE B 1 559 ? 26.391 45.719 13.906 1 60.59 559 ILE B C 1
ATOM 11679 O O . ILE B 1 559 ? 27.391 45.094 14.266 1 60.59 559 ILE B O 1
ATOM 11683 N N . ALA B 1 560 ? 26.062 45.875 12.664 1 60.16 560 ALA B N 1
ATOM 11684 C CA . ALA B 1 560 ? 26.859 45.25 11.617 1 60.16 560 ALA B CA 1
ATOM 11685 C C . ALA B 1 560 ? 28.281 45.844 11.609 1 60.16 560 ALA B C 1
ATOM 11687 O O . ALA B 1 560 ? 29.25 45.094 11.398 1 60.16 560 ALA B O 1
ATOM 11688 N N . GLN B 1 561 ? 28.469 47.125 11.781 1 52.62 561 GLN B N 1
ATOM 11689 C CA . GLN B 1 561 ? 29.766 47.812 11.773 1 52.62 561 GLN B CA 1
ATOM 11690 C C . GLN B 1 561 ? 30.625 47.344 12.953 1 52.62 561 GLN B C 1
ATOM 11692 O O . GLN B 1 561 ? 31.844 47.281 12.844 1 52.62 561 GLN B O 1
ATOM 11697 N N . ASP B 1 562 ? 30.047 47.094 13.938 1 50.06 562 ASP B N 1
ATOM 11698 C CA . ASP B 1 562 ? 30.766 46.688 15.141 1 50.06 562 ASP B CA 1
ATOM 11699 C C . ASP B 1 562 ? 31.391 45.281 14.969 1 50.06 562 ASP B C 1
ATOM 11701 O O . ASP B 1 562 ? 32.5 45.031 15.445 1 50.06 562 ASP B O 1
ATOM 11705 N N . PHE B 1 563 ? 30.703 44.469 14.336 1 55.25 563 PHE B N 1
ATOM 11706 C CA . PHE B 1 563 ? 31.203 43.125 14.148 1 55.25 563 PHE B CA 1
ATOM 11707 C C . PHE B 1 563 ? 32.25 43.062 13.023 1 55.25 563 PHE B C 1
ATOM 11709 O O . PHE B 1 563 ? 33.062 42.156 12.961 1 55.25 563 PHE B O 1
ATOM 11716 N N . TYR B 1 564 ? 32.531 44.125 12.062 1 44.12 564 TYR B N 1
ATOM 11717 C CA . TYR B 1 564 ? 33.469 44.125 10.945 1 44.12 564 TYR B CA 1
ATOM 11718 C C . TYR B 1 564 ? 34.688 45 11.258 1 44.12 564 TYR B C 1
ATOM 11720 O O . TYR B 1 564 ? 34.594 46.219 11.312 1 44.12 564 TYR B O 1
ATOM 11728 N N . THR B 1 565 ? 35.969 44.812 12.094 1 37.34 565 THR B N 1
ATOM 11729 C CA . THR B 1 565 ? 37.188 45.562 12.141 1 37.34 565 THR B CA 1
ATOM 11730 C C . THR B 1 565 ? 37.906 45.5 10.797 1 37.34 565 THR B C 1
ATOM 11732 O O . THR B 1 565 ? 38.094 44.438 10.234 1 37.34 565 THR B O 1
ATOM 11735 N N . PRO B 1 566 ? 38.469 46.688 10.109 1 31.81 566 PRO B N 1
ATOM 11736 C CA . PRO B 1 566 ? 39.188 46.781 8.844 1 31.81 566 PRO B CA 1
ATOM 11737 C C . PRO B 1 566 ? 40.562 46.094 8.898 1 31.81 566 PRO B C 1
ATOM 11739 O O . PRO B 1 566 ? 41.312 46.281 9.859 1 31.81 566 PRO B O 1
ATOM 11742 N N . ASN B 1 567 ? 41.031 44.969 8.273 1 31.61 567 ASN B N 1
ATOM 11743 C CA . ASN B 1 567 ? 42.344 44.375 8.055 1 31.61 567 ASN B CA 1
ATOM 11744 C C . ASN B 1 567 ? 43.312 45.344 7.379 1 31.61 567 ASN B C 1
ATOM 11746 O O . ASN B 1 567 ? 43 45.875 6.312 1 31.61 567 ASN B O 1
ATOM 11750 N N . VAL B 1 568 ? 44.312 46.062 8.016 1 28.45 568 VAL B N 1
ATOM 11751 C CA . VAL B 1 568 ? 45.562 46.531 7.395 1 28.45 568 VAL B CA 1
ATOM 11752 C C . VAL B 1 568 ? 46.219 45.406 6.637 1 28.45 568 VAL B C 1
ATOM 11754 O O . VAL B 1 568 ? 46.344 44.281 7.156 1 28.45 568 VAL B O 1
ATOM 11757 N N . SER B 1 569 ? 46.75 45.562 5.379 1 27.09 569 SER B N 1
ATOM 11758 C CA . SER B 1 569 ? 47.188 44.781 4.234 1 27.09 569 SER B CA 1
ATOM 11759 C C . SER B 1 569 ? 48.562 44.156 4.52 1 27.09 569 SER B C 1
ATOM 11761 O O . SER B 1 569 ? 49.594 44.719 4.227 1 27.09 569 SER B O 1
ATOM 11763 N N . ALA B 1 570 ? 49.062 43.656 5.594 1 26.8 570 ALA B N 1
ATOM 11764 C CA . ALA B 1 570 ? 50.438 43.188 5.352 1 26.8 570 ALA B CA 1
ATOM 11765 C C . ALA B 1 570 ? 50.469 42.188 4.219 1 26.8 570 ALA B C 1
ATOM 11767 O O . ALA B 1 570 ? 49.5 41.5 3.959 1 26.8 570 ALA B O 1
ATOM 11768 N N . PRO B 1 571 ? 51.75 42.094 3.543 1 24.66 571 PRO B N 1
ATOM 11769 C CA . PRO B 1 571 ? 52 41.406 2.273 1 24.66 571 PRO B CA 1
ATOM 11770 C C . PRO B 1 571 ? 51.625 39.938 2.312 1 24.66 571 PRO B C 1
ATOM 11772 O O . PRO B 1 571 ? 51.656 39.312 3.373 1 24.66 571 PRO B O 1
ATOM 11775 N N . LYS B 1 572 ? 51.031 39.531 1.218 1 25.95 572 LYS B N 1
ATOM 11776 C CA . LYS B 1 572 ? 50.25 38.344 0.899 1 25.95 572 LYS B CA 1
ATOM 11777 C C . LYS B 1 572 ? 51.062 37.094 1.076 1 25.95 572 LYS B C 1
ATOM 11779 O O . LYS B 1 572 ? 52 36.844 0.322 1 25.95 572 LYS B O 1
ATOM 11784 N N . PRO B 1 573 ? 51.656 36.875 2.375 1 24.77 573 PRO B N 1
ATOM 11785 C CA . PRO B 1 573 ? 52.531 35.75 2.082 1 24.77 573 PRO B CA 1
ATOM 11786 C C . PRO B 1 573 ? 51.844 34.594 1.338 1 24.77 573 PRO B C 1
ATOM 11788 O O . PRO B 1 573 ? 50.625 34.469 1.413 1 24.77 573 PRO B O 1
ATOM 11791 N N . PRO B 1 574 ? 52.594 33.875 0.497 1 23.56 574 PRO B N 1
ATOM 11792 C CA . PRO B 1 574 ? 52.125 33 -0.57 1 23.56 574 PRO B CA 1
ATOM 11793 C C . PRO B 1 574 ? 51.125 31.953 -0.064 1 23.56 574 PRO B C 1
ATOM 11795 O O . PRO B 1 574 ? 51.219 31.562 1.103 1 23.56 574 PRO B O 1
ATOM 11798 N N . PRO B 1 575 ? 49.969 31.953 -0.756 1 22.42 575 PRO B N 1
ATOM 11799 C CA . PRO B 1 575 ? 48.719 31.234 -0.503 1 22.42 575 PRO B CA 1
ATOM 11800 C C . PRO B 1 575 ? 48.938 29.75 -0.217 1 22.42 575 PRO B C 1
ATOM 11802 O O . PRO B 1 575 ? 49.5 29.031 -1.05 1 22.42 575 PRO B O 1
ATOM 11805 N N . SER B 1 576 ? 49.562 29.703 1.074 1 22.08 576 SER B N 1
ATOM 11806 C CA . SER B 1 576 ? 49.875 28.297 1.293 1 22.08 576 SER B CA 1
ATOM 11807 C C . SER B 1 576 ? 48.688 27.391 0.917 1 22.08 576 SER B C 1
ATOM 11809 O O . SER B 1 576 ? 47.531 27.75 1.14 1 22.08 576 SER B O 1
ATOM 11811 N N . PRO B 1 577 ? 49.031 26.562 -0.051 1 22.52 577 PRO B N 1
ATOM 11812 C CA . PRO B 1 577 ? 48.031 25.766 -0.764 1 22.52 577 PRO B CA 1
ATOM 11813 C C . PRO B 1 577 ? 47.094 25.016 0.178 1 22.52 577 PRO B C 1
ATOM 11815 O O . PRO B 1 577 ? 47.531 24.406 1.146 1 22.52 577 PRO B O 1
ATOM 11818 N N . GLN B 1 578 ? 46 25.766 0.282 1 22.41 578 GLN B N 1
ATOM 11819 C CA . GLN B 1 578 ? 44.938 25.453 1.206 1 22.41 578 GLN B CA 1
ATOM 11820 C C . GLN B 1 578 ? 44.469 24.016 1.069 1 22.41 578 GLN B C 1
ATOM 11822 O O . GLN B 1 578 ? 44.031 23.594 0.002 1 22.41 578 GLN B O 1
ATOM 11827 N N . PHE B 1 579 ? 45.219 23.188 1.71 1 20.5 579 PHE B N 1
ATOM 11828 C CA . PHE B 1 579 ? 44.938 21.75 1.743 1 20.5 579 PHE B CA 1
ATOM 11829 C C . PHE B 1 579 ? 43.469 21.5 2.059 1 20.5 579 PHE B C 1
ATOM 11831 O O . PHE B 1 579 ? 42.781 22.344 2.648 1 20.5 579 PHE B O 1
ATOM 11838 N N . SER B 1 580 ? 42.875 20.484 1.849 1 22.36 580 SER B N 1
ATOM 11839 C CA . SER B 1 580 ? 41.562 19.984 2.174 1 22.36 580 SER B CA 1
ATOM 11840 C C . SER B 1 580 ? 41.156 20.344 3.605 1 22.36 580 SER B C 1
ATOM 11842 O O . SER B 1 580 ? 42 20.266 4.516 1 22.36 580 SER B O 1
ATOM 11844 N N . GLU B 1 581 ? 40.188 21.5 3.971 1 24.08 581 GLU B N 1
ATOM 11845 C CA . GLU B 1 581 ? 38.75 21.516 3.875 1 24.08 581 GLU B CA 1
ATOM 11846 C C . GLU B 1 581 ? 38.188 20.125 3.541 1 24.08 581 GLU B C 1
ATOM 11848 O O . GLU B 1 581 ? 37.844 19.844 2.393 1 24.08 581 GLU B O 1
ATOM 11853 N N . ILE B 1 582 ? 38.812 19.172 3.754 1 24.09 582 ILE B N 1
ATOM 11854 C CA . ILE B 1 582 ? 39.25 17.938 4.371 1 24.09 582 ILE B CA 1
ATOM 11855 C C . ILE B 1 582 ? 38.125 17.359 5.242 1 24.09 582 ILE B C 1
ATOM 11857 O O . ILE B 1 582 ? 37.25 18.109 5.73 1 24.09 582 ILE B O 1
ATOM 11861 N N . MET B 1 583 ? 38.438 16.125 5.582 1 25.36 583 MET B N 1
ATOM 11862 C CA . MET B 1 583 ? 37.594 14.992 5.984 1 25.36 583 MET B CA 1
ATOM 11863 C C . MET B 1 583 ? 36.719 15.359 7.172 1 25.36 583 MET B C 1
ATOM 11865 O O . MET B 1 583 ? 37.156 16.062 8.086 1 25.36 583 MET B O 1
ATOM 11869 N N . VAL B 1 584 ? 35.719 15.812 6.84 1 24.08 584 VAL B N 1
ATOM 11870 C CA . VAL B 1 584 ? 34.625 15.766 7.809 1 24.08 584 VAL B CA 1
ATOM 11871 C C . VAL B 1 584 ? 35.094 15.102 9.094 1 24.08 584 VAL B C 1
ATOM 11873 O O . VAL B 1 584 ? 35.688 14.023 9.062 1 24.08 584 VAL B O 1
ATOM 11876 N N . LEU B 1 585 ? 35.594 15.539 10.016 1 22.55 585 LEU B N 1
ATOM 11877 C CA . LEU B 1 585 ? 35.875 15.305 11.422 1 22.55 585 LEU B CA 1
ATOM 11878 C C . LEU B 1 585 ? 35.219 14.023 11.914 1 22.55 585 LEU B C 1
ATOM 11880 O O . LEU B 1 585 ? 34.25 13.547 11.32 1 22.55 585 LEU B O 1
ATOM 11884 N N . GLY B 1 586 ? 35.375 13.336 13.18 1 22.47 586 GLY B N 1
ATOM 11885 C CA . GLY B 1 586 ? 35.219 12.117 13.961 1 22.47 586 GLY B CA 1
ATOM 11886 C C . GLY B 1 586 ? 33.781 11.656 14.062 1 22.47 586 GLY B C 1
ATOM 11887 O O . GLY B 1 586 ? 32.844 12.469 14.055 1 22.47 586 GLY B O 1
ATOM 11888 N N . LEU B 1 587 ? 33.312 10.766 13.297 1 25.62 587 LEU B N 1
ATOM 11889 C CA . LEU B 1 587 ? 32.312 9.797 13.719 1 25.62 587 LEU B CA 1
ATOM 11890 C C . LEU B 1 587 ? 32.219 9.727 15.242 1 25.62 587 LEU B C 1
ATOM 11892 O O . LEU B 1 587 ? 33.219 9.359 15.898 1 25.62 587 LEU B O 1
ATOM 11896 N N . LYS B 1 588 ? 31.984 10.57 16.031 1 23.55 588 LYS B N 1
ATOM 11897 C CA . LYS B 1 588 ? 32.281 11.055 17.375 1 23.55 588 LYS B CA 1
ATOM 11898 C C . LYS B 1 588 ? 32.5 9.891 18.344 1 23.55 588 LYS B C 1
ATOM 11900 O O . LYS B 1 588 ? 32.375 8.727 17.969 1 23.55 588 LYS B O 1
ATOM 11905 N N . ASN B 1 589 ? 31.953 9.531 19.641 1 21.73 589 ASN B N 1
ATOM 11906 C CA . ASN B 1 589 ? 32.531 8.883 20.812 1 21.73 589 ASN B CA 1
ATOM 11907 C C . ASN B 1 589 ? 32.625 7.375 20.641 1 21.73 589 ASN B C 1
ATOM 11909 O O . ASN B 1 589 ? 32.844 6.641 21.594 1 21.73 589 ASN B O 1
ATOM 11913 N N . VAL B 1 590 ? 32.344 6.594 19.766 1 22.28 590 VAL B N 1
ATOM 11914 C CA . VAL B 1 590 ? 33.094 5.391 20.094 1 22.28 590 VAL B CA 1
ATOM 11915 C C . VAL B 1 590 ? 34.594 5.699 20.031 1 22.28 590 VAL B C 1
ATOM 11917 O O . VAL B 1 590 ? 35.406 4.789 20.062 1 22.28 590 VAL B O 1
ATOM 11920 N N . SER B 1 591 ? 34.906 6.941 19.766 1 21.86 591 SER B N 1
ATOM 11921 C CA . SER B 1 591 ? 36.312 7.395 19.719 1 21.86 591 SER B CA 1
ATOM 11922 C C . SER B 1 591 ? 36.969 7.289 21.094 1 21.86 591 SER B C 1
ATOM 11924 O O . SER B 1 591 ? 38.094 7.781 21.281 1 21.86 591 SER B O 1
ATOM 11926 N N . ARG B 1 592 ? 36.25 7.266 22.25 1 20.47 592 ARG B N 1
ATOM 11927 C CA . ARG B 1 592 ? 37.156 7.539 23.344 1 20.47 592 ARG B CA 1
ATOM 11928 C C . ARG B 1 592 ? 38.312 6.555 23.359 1 20.47 592 ARG B C 1
ATOM 11930 O O . ARG B 1 592 ? 39.406 6.883 23.797 1 20.47 592 ARG B O 1
ATOM 11937 N N . LYS B 1 593 ? 38.156 5.211 23.234 1 19.83 593 LYS B N 1
ATOM 11938 C CA . LYS B 1 593 ? 39.25 4.547 23.938 1 19.83 593 LYS B CA 1
ATOM 11939 C C . LYS B 1 593 ? 40.531 4.648 23.141 1 19.83 593 LYS B C 1
ATOM 11941 O O . LYS B 1 593 ? 41.625 4.586 23.719 1 19.83 593 LYS B O 1
ATOM 11946 N N . LEU B 1 594 ? 40.406 4.578 21.812 1 17.55 594 LEU B N 1
ATOM 11947 C CA . LEU B 1 594 ? 41.625 3.945 21.328 1 17.55 594 LEU B CA 1
ATOM 11948 C C . LEU B 1 594 ? 42.781 4.949 21.266 1 17.55 594 LEU B C 1
ATOM 11950 O O . LEU B 1 594 ? 43.844 4.645 20.734 1 17.55 594 LEU B O 1
ATOM 11954 N N . SER B 1 595 ? 42.562 6.258 21.406 1 19.36 595 SER B N 1
ATOM 11955 C CA . SER B 1 595 ? 43.75 7.051 21.125 1 19.36 595 SER B CA 1
ATOM 11956 C C . SER B 1 595 ? 44.906 6.711 22.094 1 19.36 595 SER B C 1
ATOM 11958 O O . SER B 1 595 ? 45.094 7.414 23.078 1 19.36 595 SER B O 1
ATOM 11960 N N . SER B 1 596 ? 45.188 5.426 22.547 1 18.22 596 SER B N 1
ATOM 11961 C CA . SER B 1 596 ? 46.344 5.348 23.438 1 18.22 596 SER B CA 1
ATOM 11962 C C . SER B 1 596 ? 47.656 5.602 22.688 1 18.22 596 SER B C 1
ATOM 11964 O O . SER B 1 596 ? 48.719 5.594 23.266 1 18.22 596 SER B O 1
ATOM 11966 N N . SER B 1 597 ? 47.688 6.039 21.406 1 16.31 597 SER B N 1
ATOM 11967 C CA . SER B 1 597 ? 49.031 5.656 20.969 1 16.31 597 SER B CA 1
ATOM 11968 C C . SER B 1 597 ? 50.125 6.418 21.734 1 16.31 597 SER B C 1
ATOM 11970 O O . SER B 1 597 ? 49.938 7.594 22.062 1 16.31 597 SER B O 1
ATOM 11972 N N . PRO B 1 598 ? 51.188 5.727 22.188 1 17.89 598 PRO B N 1
ATOM 11973 C CA . PRO B 1 598 ? 52.406 5.945 22.969 1 17.89 598 PRO B CA 1
ATOM 11974 C C . PRO B 1 598 ? 53.469 6.734 22.188 1 17.89 598 PRO B C 1
ATOM 11976 O O . PRO B 1 598 ? 54.594 6.863 22.641 1 17.89 598 PRO B O 1
ATOM 11979 N N . ARG B 1 599 ? 53.156 7.746 21.281 1 18.08 599 ARG B N 1
ATOM 11980 C CA . ARG B 1 599 ? 54.344 8.062 20.531 1 18.08 599 ARG B CA 1
ATOM 11981 C C . ARG B 1 599 ? 55.5 8.445 21.469 1 18.08 599 ARG B C 1
ATOM 11983 O O . ARG B 1 599 ? 55.375 9.375 22.266 1 18.08 599 ARG B O 1
ATOM 11990 N N . LYS B 1 600 ? 56.438 7.559 21.484 1 17.42 600 LYS B N 1
ATOM 11991 C CA . LYS B 1 600 ? 57.781 7.574 22.094 1 17.42 600 LYS B CA 1
ATOM 11992 C C . LYS B 1 600 ? 58.594 8.766 21.609 1 17.42 600 LYS B C 1
ATOM 11994 O O . LYS B 1 600 ? 58.344 9.297 20.516 1 17.42 600 LYS B O 1
ATOM 11999 N N . ALA B 1 601 ? 59.719 9.039 22.234 1 17.02 601 ALA B N 1
ATOM 12000 C CA . ALA B 1 601 ? 60.688 9.922 22.859 1 17.02 601 ALA B CA 1
ATOM 12001 C C . ALA B 1 601 ? 61.812 10.289 21.891 1 17.02 601 ALA B C 1
ATOM 12003 O O . ALA B 1 601 ? 62.719 11.047 22.25 1 17.02 601 ALA B O 1
ATOM 12004 N N . GLN B 1 602 ? 61.812 9.805 20.516 1 16.39 602 GLN B N 1
ATOM 12005 C CA . GLN B 1 602 ? 63.25 9.688 20.281 1 16.39 602 GLN B CA 1
ATOM 12006 C C . GLN B 1 602 ? 63.906 11.062 20.234 1 16.39 602 GLN B C 1
ATOM 12008 O O . GLN B 1 602 ? 63.25 12.07 19.984 1 16.39 602 GLN B O 1
ATOM 12013 N N . SER B 1 603 ? 65.312 11.141 20.031 1 16.88 603 SER B N 1
ATOM 12014 C CA . SER B 1 603 ? 66.625 11.742 20.453 1 16.88 603 SER B CA 1
ATOM 12015 C C . SER B 1 603 ? 67 12.906 19.531 1 16.88 603 SER B C 1
ATOM 12017 O O . SER B 1 603 ? 67.938 13.656 19.828 1 16.88 603 SER B O 1
ATOM 12019 N N . THR B 1 604 ? 66.188 13.281 18.422 1 17.06 604 THR B N 1
ATOM 12020 C CA . THR B 1 604 ? 67.188 13.633 17.422 1 17.06 604 THR B CA 1
ATOM 12021 C C . THR B 1 604 ? 67.938 14.859 17.844 1 17.06 604 THR B C 1
ATOM 12023 O O . THR B 1 604 ? 67.5 15.672 18.641 1 17.06 604 THR B O 1
ATOM 12026 N N . SER B 1 605 ? 69.062 15.18 17.094 1 17.36 605 SER B N 1
ATOM 12027 C CA . SER B 1 605 ? 70.375 15.773 17.141 1 17.36 605 SER B CA 1
ATOM 12028 C C . SER B 1 605 ? 70.312 17.297 17.188 1 17.36 605 SER B C 1
ATOM 12030 O O . SER B 1 605 ? 69.25 17.891 16.859 1 17.36 605 SER B O 1
ATOM 12032 N N . GLU B 1 606 ? 71.438 18.016 16.875 1 18.91 606 GLU B N 1
ATOM 12033 C CA . GLU B 1 606 ? 72.375 18.922 17.453 1 18.91 606 GLU B CA 1
ATOM 12034 C C . GLU B 1 606 ? 72.125 20.359 17.016 1 18.91 606 GLU B C 1
ATOM 12036 O O . GLU B 1 606 ? 72.25 21.297 17.812 1 18.91 606 GLU B O 1
ATOM 12041 N N . VAL B 1 607 ? 71.812 20.578 15.617 1 22.09 607 VAL B N 1
ATOM 12042 C CA . VAL B 1 607 ? 72.688 21.609 15.109 1 22.09 607 VAL B CA 1
ATOM 12043 C C . VAL B 1 607 ? 72.25 22.969 15.641 1 22.09 607 VAL B C 1
ATOM 12045 O O . VAL B 1 607 ? 71.062 23.219 15.812 1 22.09 607 VAL B O 1
ATOM 12048 N N . SER B 1 608 ? 73.188 23.859 15.891 1 20.61 608 SER B N 1
ATOM 12049 C CA . SER B 1 608 ? 73.562 24.984 16.734 1 20.61 608 SER B CA 1
ATOM 12050 C C . SER B 1 608 ? 72.875 26.281 16.266 1 20.61 608 SER B C 1
ATOM 12052 O O . SER B 1 608 ? 73.25 26.797 15.195 1 20.61 608 SER B O 1
ATOM 12054 N N . PRO B 1 609 ? 71.5 26.359 16.281 1 21.45 609 PRO B N 1
ATOM 12055 C CA . PRO B 1 609 ? 70.75 27.438 15.633 1 21.45 609 PRO B CA 1
ATOM 12056 C C . PRO B 1 609 ? 71.188 28.828 16.078 1 21.45 609 PRO B C 1
ATOM 12058 O O . PRO B 1 609 ? 71.188 29.125 17.281 1 21.45 609 PRO B O 1
ATOM 12061 N N . LYS B 1 610 ? 72.062 29.438 15.32 1 23.33 610 LYS B N 1
ATOM 12062 C CA . LYS B 1 610 ? 72.688 30.734 15.664 1 23.33 610 LYS B CA 1
ATOM 12063 C C . LYS B 1 610 ? 71.562 31.719 16.109 1 23.33 610 LYS B C 1
ATOM 12065 O O . LYS B 1 610 ? 70.438 31.609 15.719 1 23.33 610 LYS B O 1
ATOM 12070 N N . LYS B 1 611 ? 71.938 32.844 16.75 1 22.62 611 LYS B N 1
ATOM 12071 C CA . LYS B 1 611 ? 71.625 33.812 17.781 1 22.62 611 LYS B CA 1
ATOM 12072 C C . LYS B 1 611 ? 70.625 34.844 17.266 1 22.62 611 LYS B C 1
ATOM 12074 O O . LYS B 1 611 ? 70.438 35.906 17.906 1 22.62 611 LYS B O 1
ATOM 12079 N N . SER B 1 612 ? 70 34.594 16.016 1 22.12 612 SER B N 1
ATOM 12080 C CA . SER B 1 612 ? 69.5 35.812 15.453 1 22.12 612 SER B CA 1
ATOM 12081 C C . SER B 1 612 ? 68.5 36.5 16.438 1 22.12 612 SER B C 1
ATOM 12083 O O . SER B 1 612 ? 67.75 35.812 17.125 1 22.12 612 SER B O 1
ATOM 12085 N N . THR B 1 613 ? 68.688 37.688 16.938 1 21.16 613 THR B N 1
ATOM 12086 C CA . THR B 1 613 ? 68.188 38.594 17.984 1 21.16 613 THR B CA 1
ATOM 12087 C C . THR B 1 613 ? 66.688 38.812 17.828 1 21.16 613 THR B C 1
ATOM 12089 O O . THR B 1 613 ? 66.25 39.156 16.734 1 21.16 613 THR B O 1
ATOM 12092 N N . ILE B 1 614 ? 65.75 38.219 18.594 1 23.67 614 ILE B N 1
ATOM 12093 C CA . ILE B 1 614 ? 64.312 38 18.75 1 23.67 614 ILE B CA 1
ATOM 12094 C C . ILE B 1 614 ? 63.625 39.312 18.984 1 23.67 614 ILE B C 1
ATOM 12096 O O . ILE B 1 614 ? 63.781 39.938 20.047 1 23.67 614 ILE B O 1
ATOM 12100 N N . ASP B 1 615 ? 63.688 40.344 18.016 1 24.56 615 ASP B N 1
ATOM 12101 C CA . ASP B 1 615 ? 63.156 41.688 18.25 1 24.56 615 ASP B CA 1
ATOM 12102 C C . ASP B 1 615 ? 61.719 41.625 18.781 1 24.56 615 ASP B C 1
ATOM 12104 O O . ASP B 1 615 ? 61 40.625 18.547 1 24.56 615 ASP B O 1
ATOM 12108 N N . LYS B 1 616 ? 61.25 42.656 19.75 1 25.89 616 LYS B N 1
ATOM 12109 C CA . LYS B 1 616 ? 60.125 42.656 20.703 1 25.89 616 LYS B CA 1
ATOM 12110 C C . LYS B 1 616 ? 58.781 42.469 19.984 1 25.89 616 LYS B C 1
ATOM 12112 O O . LYS B 1 616 ? 58.469 43.156 19.031 1 25.89 616 LYS B O 1
ATOM 12117 N N . PRO B 1 617 ? 58.25 41.25 19.906 1 26.77 617 PRO B N 1
ATOM 12118 C CA . PRO B 1 617 ? 57.062 40.844 19.156 1 26.77 617 PRO B CA 1
ATOM 12119 C C . PRO B 1 617 ? 55.875 41.719 19.438 1 26.77 617 PRO B C 1
ATOM 12121 O O . PRO B 1 617 ? 55.594 42.062 20.578 1 26.77 617 PRO B O 1
ATOM 12124 N N . LYS B 1 618 ? 55.5 42.594 18.516 1 27.92 618 LYS B N 1
ATOM 12125 C CA . LYS B 1 618 ? 54.406 43.562 18.531 1 27.92 618 LYS B CA 1
ATOM 12126 C C . LYS B 1 618 ? 53.156 42.969 19.156 1 27.92 618 LYS B C 1
ATOM 12128 O O . LYS B 1 618 ? 52.844 41.781 18.922 1 27.92 618 LYS B O 1
ATOM 12133 N N . GLU B 1 619 ? 52.625 43.594 20.234 1 24.48 619 GLU B N 1
ATOM 12134 C CA . GLU B 1 619 ? 51.531 43.344 21.156 1 24.48 619 GLU B CA 1
ATOM 12135 C C . GLU B 1 619 ? 50.281 42.906 20.422 1 24.48 619 GLU B C 1
ATOM 12137 O O . GLU B 1 619 ? 49.812 43.625 19.516 1 24.48 619 GLU B O 1
ATOM 12142 N N . ARG B 1 620 ? 50.094 41.719 20.234 1 29.27 620 ARG B N 1
ATOM 12143 C CA . ARG B 1 620 ? 48.875 41.062 19.734 1 29.27 620 ARG B CA 1
ATOM 12144 C C . ARG B 1 620 ? 47.625 41.625 20.391 1 29.27 620 ARG B C 1
ATOM 12146 O O . ARG B 1 620 ? 47.469 41.531 21.609 1 29.27 620 ARG B O 1
ATOM 12153 N N . ARG B 1 621 ? 47.125 42.688 19.812 1 28.83 621 ARG B N 1
ATOM 12154 C CA . ARG B 1 621 ? 45.938 43.406 20.312 1 28.83 621 ARG B CA 1
ATOM 12155 C C . ARG B 1 621 ? 44.812 42.438 20.672 1 28.83 621 ARG B C 1
ATOM 12157 O O . ARG B 1 621 ? 44.531 41.5 19.922 1 28.83 621 ARG B O 1
ATOM 12164 N N . SER B 1 622 ? 44.406 42.25 21.906 1 26.64 622 SER B N 1
ATOM 12165 C CA . SER B 1 622 ? 43.469 41.5 22.734 1 26.64 622 SER B CA 1
ATOM 12166 C C . SER B 1 622 ? 42.094 41.469 22.109 1 26.64 622 SER B C 1
ATOM 12168 O O . SER B 1 622 ? 41.688 42.438 21.469 1 26.64 622 SER B O 1
ATOM 12170 N N . ARG B 1 623 ? 41.469 40.375 21.734 1 35.72 623 ARG B N 1
ATOM 12171 C CA . ARG B 1 623 ? 40.094 40.031 21.422 1 35.72 623 ARG B CA 1
ATOM 12172 C C . ARG B 1 623 ? 39.094 40.812 22.266 1 35.72 623 ARG B C 1
ATOM 12174 O O . ARG B 1 623 ? 38.844 40.469 23.422 1 35.72 623 ARG B O 1
ATOM 12181 N N . GLY B 1 624 ? 39.094 42.094 22.625 1 31.64 624 GLY B N 1
ATOM 12182 C CA . GLY B 1 624 ? 38.438 42.906 23.625 1 31.64 624 GLY B CA 1
ATOM 12183 C C . GLY B 1 624 ? 36.969 43.188 23.344 1 31.64 624 GLY B C 1
ATOM 12184 O O . GLY B 1 624 ? 36.5 42.906 22.234 1 31.64 624 GLY B O 1
ATOM 12185 N N . CYS B 1 625 ? 35.938 43.188 24.5 1 37.72 625 CYS B N 1
ATOM 12186 C CA . CYS B 1 625 ? 34.562 43.719 24.562 1 37.72 625 CYS B CA 1
ATOM 12187 C C . CYS B 1 625 ? 34.438 45.062 23.859 1 37.72 625 CYS B C 1
ATOM 12189 O O . CYS B 1 625 ? 35.281 45.938 24.047 1 37.72 625 CYS B O 1
ATOM 12191 N N . ILE B 1 626 ? 34.031 45.031 22.719 1 42.56 626 ILE B N 1
ATOM 12192 C CA . ILE B 1 626 ? 33.781 46.375 22.172 1 42.56 626 ILE B CA 1
ATOM 12193 C C . ILE B 1 626 ? 32.719 47.062 22.984 1 42.56 626 ILE B C 1
ATOM 12195 O O . ILE B 1 626 ? 31.562 46.625 23.016 1 42.56 626 ILE B O 1
ATOM 12199 N N . THR B 1 627 ? 32.969 47.656 24.109 1 40.75 627 THR B N 1
ATOM 12200 C CA . THR B 1 627 ? 32.062 48.312 25.016 1 40.75 627 THR B CA 1
ATOM 12201 C C . THR B 1 627 ? 31.25 49.406 24.297 1 40.75 627 THR B C 1
ATOM 12203 O O . THR B 1 627 ? 30.078 49.625 24.594 1 40.75 627 THR B O 1
ATOM 12206 N N . ASN B 1 628 ? 31.812 50.531 23.578 1 38.75 628 ASN B N 1
ATOM 12207 C CA . ASN B 1 628 ? 31.125 51.75 23.203 1 38.75 628 ASN B CA 1
ATOM 12208 C C . ASN B 1 628 ? 30.844 51.812 21.703 1 38.75 628 ASN B C 1
ATOM 12210 O O . ASN B 1 628 ? 31.766 51.781 20.891 1 38.75 628 ASN B O 1
ATOM 12214 N N . LEU B 1 629 ? 29.578 51.344 21.438 1 50.06 629 LEU B N 1
ATOM 12215 C CA . LEU B 1 629 ? 29.156 51.594 20.062 1 50.06 629 LEU B CA 1
ATOM 12216 C C . LEU B 1 629 ? 29.281 53.062 19.688 1 50.06 629 LEU B C 1
ATOM 12218 O O . LEU B 1 629 ? 28.75 53.938 20.391 1 50.06 629 LEU B O 1
ATOM 12222 N N . SER B 1 630 ? 30.219 53.469 18.953 1 47.75 630 SER B N 1
ATOM 12223 C CA . SER B 1 630 ? 30.344 54.875 18.547 1 47.75 630 SER B CA 1
ATOM 12224 C C . SER B 1 630 ? 29.219 55.281 17.609 1 47.75 630 SER B C 1
ATOM 12226 O O . SER B 1 630 ? 29.219 54.938 16.422 1 47.75 630 SER B O 1
ATOM 12228 N N . VAL B 1 631 ? 28.016 55.594 18.125 1 56.06 631 VAL B N 1
ATOM 12229 C CA . VAL B 1 631 ? 26.922 56.156 17.344 1 56.06 631 VAL B CA 1
ATOM 12230 C C . VAL B 1 631 ? 27.031 57.688 17.312 1 56.06 631 VAL B C 1
ATOM 12232 O O . VAL B 1 631 ? 27.266 58.312 18.344 1 56.06 631 VAL B O 1
ATOM 12235 N N . PRO B 1 632 ? 27.188 58.25 16.188 1 56.03 632 PRO B N 1
ATOM 12236 C CA . PRO B 1 632 ? 27.188 59.719 16.156 1 56.03 632 PRO B CA 1
ATOM 12237 C C . PRO B 1 632 ? 26.078 60.312 17 1 56.03 632 PRO B C 1
ATOM 12239 O O . PRO B 1 632 ? 25 59.75 17.125 1 56.03 632 PRO B O 1
ATOM 12242 N N . LEU B 1 633 ? 26.312 61.406 17.766 1 56.31 633 LEU B N 1
ATOM 12243 C CA . LEU B 1 633 ? 25.453 62.062 18.75 1 56.31 633 LEU B CA 1
ATOM 12244 C C . LEU B 1 633 ? 24.078 62.344 18.156 1 56.31 633 LEU B C 1
ATOM 12246 O O . LEU B 1 633 ? 23.062 62.188 18.844 1 56.31 633 LEU B O 1
ATOM 12250 N N . ALA B 1 634 ? 24.062 62.719 16.828 1 57.66 634 ALA B N 1
ATOM 12251 C CA . ALA B 1 634 ? 22.797 63.094 16.203 1 57.66 634 ALA B CA 1
ATOM 12252 C C . ALA B 1 634 ? 21.875 61.906 16.062 1 57.66 634 ALA B C 1
ATOM 12254 O O . ALA B 1 634 ? 20.656 62.062 15.984 1 57.66 634 ALA B O 1
ATOM 12255 N N . GLN B 1 635 ? 22.547 60.812 16.109 1 62.25 635 GLN B N 1
ATOM 12256 C CA . GLN B 1 635 ? 21.75 59.625 15.812 1 62.25 635 GLN B CA 1
ATOM 12257 C C . GLN B 1 635 ? 21.547 58.781 17.062 1 62.25 635 GLN B C 1
ATOM 12259 O O . GLN B 1 635 ? 20.953 57.688 17 1 62.25 635 GLN B O 1
ATOM 12264 N N . GLN B 1 636 ? 21.891 59.219 18.188 1 65.25 636 GLN B N 1
ATOM 12265 C CA . GLN B 1 636 ? 21.859 58.438 19.438 1 65.25 636 GLN B CA 1
ATOM 12266 C C . GLN B 1 636 ? 20.406 58.219 19.891 1 65.25 636 GLN B C 1
ATOM 12268 O O . GLN B 1 636 ? 20.062 57.125 20.344 1 65.25 636 GLN B O 1
ATOM 12273 N N . ASN B 1 637 ? 19.656 59.281 19.703 1 66.25 637 ASN B N 1
ATOM 12274 C CA . ASN B 1 637 ? 18.266 59.125 20.125 1 66.25 637 ASN B CA 1
ATOM 12275 C C . ASN B 1 637 ? 17.516 58.125 19.266 1 66.25 637 ASN B C 1
ATOM 12277 O O . ASN B 1 637 ? 16.75 57.281 19.766 1 66.25 637 ASN B O 1
ATOM 12281 N N . ALA B 1 638 ? 17.812 58.188 17.984 1 69.12 638 ALA B N 1
ATOM 12282 C CA . ALA B 1 638 ? 17.188 57.25 17.062 1 69.12 638 ALA B CA 1
ATOM 12283 C C . ALA B 1 638 ? 17.672 55.812 17.344 1 69.12 638 ALA B C 1
ATOM 12285 O O . ALA B 1 638 ? 16.891 54.875 17.266 1 69.12 638 ALA B O 1
ATOM 12286 N N . PHE B 1 639 ? 18.828 55.656 17.703 1 73.12 639 PHE B N 1
ATOM 12287 C CA . PHE B 1 639 ? 19.406 54.344 18.031 1 73.12 639 PHE B CA 1
ATOM 12288 C C . PHE B 1 639 ? 18.75 53.75 19.266 1 73.12 639 PHE B C 1
ATOM 12290 O O . PHE B 1 639 ? 18.375 52.594 19.281 1 73.12 639 PHE B O 1
ATOM 12297 N N . HIS B 1 640 ? 18.547 54.594 20.266 1 72.38 640 HIS B N 1
ATOM 12298 C CA . HIS B 1 640 ? 17.969 54.094 21.516 1 72.38 640 HIS B CA 1
ATOM 12299 C C . HIS B 1 640 ? 16.5 53.719 21.344 1 72.38 640 HIS B C 1
ATOM 12301 O O . HIS B 1 640 ? 16.031 52.75 21.922 1 72.38 640 HIS B O 1
ATOM 12307 N N . GLU B 1 641 ? 15.922 54.469 20.578 1 75 641 GLU B N 1
ATOM 12308 C CA . GLU B 1 641 ? 14.516 54.156 20.328 1 75 641 GLU B CA 1
ATOM 12309 C C . GLU B 1 641 ? 14.359 52.875 19.531 1 75 641 GLU B C 1
ATOM 12311 O O . GLU B 1 641 ? 13.523 52.031 19.859 1 75 641 GLU B O 1
ATOM 12316 N N . GLN B 1 642 ? 15.148 52.656 18.516 1 77.5 642 GLN B N 1
ATOM 12317 C CA . GLN B 1 642 ? 15.094 51.469 17.688 1 77.5 642 GLN B CA 1
ATOM 12318 C C . GLN B 1 642 ? 15.523 50.219 18.5 1 77.5 642 GLN B C 1
ATOM 12320 O O . GLN B 1 642 ? 14.984 49.125 18.312 1 77.5 642 GLN B O 1
ATOM 12325 N N . ARG B 1 643 ? 16.406 50.469 19.312 1 77.5 643 ARG B N 1
ATOM 12326 C CA . ARG B 1 643 ? 16.844 49.406 20.203 1 77.5 643 ARG B CA 1
ATOM 12327 C C . ARG B 1 643 ? 15.711 48.938 21.125 1 77.5 643 ARG B C 1
ATOM 12329 O O . ARG B 1 643 ? 15.469 47.75 21.266 1 77.5 643 ARG B O 1
ATOM 12336 N N . ARG B 1 644 ? 15.07 49.875 21.672 1 77.5 644 ARG B N 1
ATOM 12337 C CA . ARG B 1 644 ? 13.953 49.562 22.562 1 77.5 644 ARG B CA 1
ATOM 12338 C C . ARG B 1 644 ? 12.852 48.812 21.812 1 77.5 644 ARG B C 1
ATOM 12340 O O . ARG B 1 644 ? 12.328 47.812 22.297 1 77.5 644 ARG B O 1
ATOM 12347 N N . ARG B 1 645 ? 12.594 49.281 20.672 1 78.62 645 ARG B N 1
ATOM 12348 C CA . ARG B 1 645 ? 11.547 48.656 19.875 1 78.62 645 ARG B CA 1
ATOM 12349 C C . ARG B 1 645 ? 11.945 47.219 19.453 1 78.62 645 ARG B C 1
ATOM 12351 O O . ARG B 1 645 ? 11.102 46.312 19.422 1 78.62 645 ARG B O 1
ATOM 12358 N N . PHE B 1 646 ? 13.086 47.031 19.094 1 83.44 646 PHE B N 1
ATOM 12359 C CA . PHE B 1 646 ? 13.57 45.719 18.703 1 83.44 646 PHE B CA 1
ATOM 12360 C C . PHE B 1 646 ? 13.477 44.719 19.875 1 83.44 646 PHE B C 1
ATOM 12362 O O . PHE B 1 646 ? 13.023 43.594 19.703 1 83.44 646 PHE B O 1
ATOM 12369 N N . VAL B 1 647 ? 13.875 45.125 21.016 1 84.38 647 VAL B N 1
ATOM 12370 C CA . VAL B 1 647 ? 13.844 44.281 22.203 1 84.38 647 VAL B CA 1
ATOM 12371 C C . VAL B 1 647 ? 12.398 43.938 22.562 1 84.38 647 VAL B C 1
ATOM 12373 O O . VAL B 1 647 ? 12.094 42.812 22.969 1 84.38 647 VAL B O 1
ATOM 12376 N N . ASP B 1 648 ? 11.531 44.906 22.406 1 82.56 648 ASP B N 1
ATOM 12377 C CA . ASP B 1 648 ? 10.117 44.656 22.641 1 82.56 648 ASP B CA 1
ATOM 12378 C C . ASP B 1 648 ? 9.578 43.625 21.672 1 82.56 648 ASP B C 1
ATOM 12380 O O . ASP B 1 648 ? 8.789 42.75 22.062 1 82.56 648 ASP B O 1
ATOM 12384 N N . ARG B 1 649 ? 9.992 43.75 20.516 1 83.56 649 ARG B N 1
ATOM 12385 C CA . ARG B 1 649 ? 9.57 42.781 19.516 1 83.56 649 ARG B CA 1
ATOM 12386 C C . ARG B 1 649 ? 10.078 41.375 19.844 1 83.56 649 ARG B C 1
ATOM 12388 O O . ARG B 1 649 ? 9.367 40.375 19.656 1 83.56 649 ARG B O 1
ATOM 12395 N N . VAL B 1 650 ? 11.234 41.281 20.266 1 87.5 650 VAL B N 1
ATOM 12396 C CA . VAL B 1 650 ? 11.828 40 20.641 1 87.5 650 VAL B CA 1
ATOM 12397 C C . VAL B 1 650 ? 11.055 39.406 21.797 1 87.5 650 VAL B C 1
ATOM 12399 O O . VAL B 1 650 ? 10.758 38.188 21.812 1 87.5 650 VAL B O 1
ATOM 12402 N N . LEU B 1 651 ? 10.695 40.219 22.734 1 86.5 651 LEU B N 1
ATOM 12403 C CA . LEU B 1 651 ? 9.969 39.719 23.891 1 86.5 651 LEU B CA 1
ATOM 12404 C C . LEU B 1 651 ? 8.547 39.344 23.531 1 86.5 651 LEU B C 1
ATOM 12406 O O . LEU B 1 651 ? 7.992 38.375 24.094 1 86.5 651 LEU B O 1
ATOM 12410 N N . GLU B 1 652 ? 8.016 40.031 22.641 1 84.75 652 GLU B N 1
ATOM 12411 C CA . GLU B 1 652 ? 6.703 39.656 22.141 1 84.75 652 GLU B CA 1
ATOM 12412 C C . GLU B 1 652 ? 6.75 38.281 21.469 1 84.75 652 GLU B C 1
ATOM 12414 O O . GLU B 1 652 ? 5.859 37.469 21.672 1 84.75 652 GLU B O 1
ATOM 12419 N N . GLN B 1 653 ? 7.711 38.062 20.656 1 87.88 653 GLN B N 1
ATOM 12420 C CA . GLN B 1 653 ? 7.871 36.75 19.984 1 87.88 653 GLN B CA 1
ATOM 12421 C C . GLN B 1 653 ? 8.078 35.625 21 1 87.88 653 GLN B C 1
ATOM 12423 O O . GLN B 1 653 ? 7.672 34.5 20.766 1 87.88 653 GLN B O 1
ATOM 12428 N N . ALA B 1 654 ? 8.672 35.938 22.078 1 88.06 654 ALA B N 1
ATOM 12429 C CA . ALA B 1 654 ? 8.922 34.969 23.125 1 88.06 654 ALA B CA 1
ATOM 12430 C C . ALA B 1 654 ? 7.617 34.5 23.75 1 88.06 654 ALA B C 1
ATOM 12432 O O . ALA B 1 654 ? 7.516 33.344 24.219 1 88.06 654 ALA B O 1
ATOM 12433 N N . HIS B 1 655 ? 6.625 35.344 23.734 1 84 655 HIS B N 1
ATOM 12434 C CA . HIS B 1 655 ? 5.344 35 24.344 1 84 655 HIS B CA 1
ATOM 12435 C C . HIS B 1 655 ? 4.434 34.281 23.359 1 84 655 HIS B C 1
ATOM 12437 O O . HIS B 1 655 ? 3.438 33.656 23.766 1 84 655 HIS B O 1
ATOM 12443 N N . GLN B 1 656 ? 4.836 34.344 22.188 1 84.25 656 GLN B N 1
ATOM 12444 C CA . GLN B 1 656 ? 4.023 33.688 21.172 1 84.25 656 GLN B CA 1
ATOM 12445 C C . GLN B 1 656 ? 4.352 32.188 21.078 1 84.25 656 GLN B C 1
ATOM 12447 O O . GLN B 1 656 ? 5.496 31.797 21.281 1 84.25 656 GLN B O 1
ATOM 12452 N N . SER B 1 657 ? 3.281 31.406 20.906 1 82.81 657 SER B N 1
ATOM 12453 C CA . SER B 1 657 ? 3.488 29.984 20.672 1 82.81 657 SER B CA 1
ATOM 12454 C C . SER B 1 657 ? 3.803 29.703 19.203 1 82.81 657 SER B C 1
ATOM 12456 O O . SER B 1 657 ? 3.307 30.391 18.312 1 82.81 657 SER B O 1
ATOM 12458 N N . PRO B 1 658 ? 4.746 28.734 19 1 84.25 658 PRO B N 1
ATOM 12459 C CA . PRO B 1 658 ? 5.059 28.391 17.609 1 84.25 658 PRO B CA 1
ATOM 12460 C C . PRO B 1 658 ? 3.852 27.844 16.844 1 84.25 658 PRO B C 1
ATOM 12462 O O . PRO B 1 658 ? 3.01 27.156 17.422 1 84.25 658 PRO B O 1
ATOM 12465 N N . HIS B 1 659 ? 3.793 28.266 15.625 1 78.94 659 HIS B N 1
ATOM 12466 C CA . HIS B 1 659 ? 2.689 27.797 14.789 1 78.94 659 HIS B CA 1
ATOM 12467 C C . HIS B 1 659 ? 2.898 26.344 14.352 1 78.94 659 HIS B C 1
ATOM 12469 O O . HIS B 1 659 ? 3.975 26 13.867 1 78.94 659 HIS B O 1
ATOM 12475 N N . ASP B 1 660 ? 1.908 25.5 14.711 1 77.06 660 ASP B N 1
ATOM 12476 C CA . ASP B 1 660 ? 1.938 24.109 14.281 1 77.06 660 ASP B CA 1
ATOM 12477 C C . ASP B 1 660 ? 0.844 23.828 13.25 1 77.06 660 ASP B C 1
ATOM 12479 O O . ASP B 1 660 ? -0.331 24.109 13.492 1 77.06 660 ASP B O 1
ATOM 12483 N N . ASN B 1 661 ? 1.261 23.438 12.047 1 83.38 661 ASN B N 1
ATOM 12484 C CA . ASN B 1 661 ? 0.317 23.156 10.969 1 83.38 661 ASN B CA 1
ATOM 12485 C C . ASN B 1 661 ? -0.576 21.969 11.289 1 83.38 661 ASN B C 1
ATOM 12487 O O . ASN B 1 661 ? -1.364 21.531 10.453 1 83.38 661 ASN B O 1
ATOM 12491 N N . PHE B 1 662 ? -0.514 21.547 12.508 1 84 662 PHE B N 1
ATOM 12492 C CA . PHE B 1 662 ? -1.273 20.359 12.922 1 84 662 PHE B CA 1
ATOM 12493 C C . PHE B 1 662 ? -2.768 20.656 12.922 1 84 662 PHE B C 1
ATOM 12495 O O . PHE B 1 662 ? -3.555 19.922 12.328 1 84 662 PHE B O 1
ATOM 12502 N N . ALA B 1 663 ? -3.109 21.75 13.477 1 82.19 663 ALA B N 1
ATOM 12503 C CA . ALA B 1 663 ? -4.516 22.141 13.57 1 82.19 663 ALA B CA 1
ATOM 12504 C C . ALA B 1 663 ? -5.082 22.484 12.203 1 82.19 663 ALA B C 1
ATOM 12506 O O . ALA B 1 663 ? -6.254 22.234 11.922 1 82.19 663 ALA B O 1
ATOM 12507 N N . ASP B 1 664 ? -4.207 23.047 11.398 1 88.75 664 ASP B N 1
ATOM 12508 C CA . ASP B 1 664 ? -4.637 23.406 10.055 1 88.75 664 ASP B CA 1
ATOM 12509 C C . ASP B 1 664 ? -4.98 22.172 9.227 1 88.75 664 ASP B C 1
ATOM 12511 O O . ASP B 1 664 ? -6 22.156 8.531 1 88.75 664 ASP B O 1
ATOM 12515 N N . TYR B 1 665 ? -4.199 21.141 9.352 1 93 665 TYR B N 1
ATOM 12516 C CA . TYR B 1 665 ? -4.48 19.891 8.633 1 93 665 TYR B CA 1
ATOM 12517 C C . TYR B 1 665 ? -5.746 19.234 9.164 1 93 665 TYR B C 1
ATOM 12519 O O . TYR B 1 665 ? -6.52 18.656 8.398 1 93 665 TYR B O 1
ATOM 12527 N N . ALA B 1 666 ? -5.938 19.297 10.43 1 90.06 666 ALA B N 1
ATOM 12528 C CA . ALA B 1 666 ? -7.133 18.719 11.031 1 90.06 666 ALA B CA 1
ATOM 12529 C C . ALA B 1 666 ? -8.398 19.375 10.492 1 90.06 666 ALA B C 1
ATOM 12531 O O . ALA B 1 666 ? -9.367 18.703 10.156 1 90.06 666 ALA B O 1
ATOM 12532 N N . ASP B 1 667 ? -8.297 20.656 10.344 1 86.06 667 ASP B N 1
ATOM 12533 C CA . ASP B 1 667 ? -9.445 21.406 9.836 1 86.06 667 ASP B CA 1
ATOM 12534 C C . ASP B 1 667 ? -9.727 21.047 8.375 1 86.06 667 ASP B C 1
ATOM 12536 O O . ASP B 1 667 ? -10.891 20.938 7.977 1 86.06 667 ASP B O 1
ATOM 12540 N N . MET B 1 668 ? -8.688 20.906 7.684 1 93 668 MET B N 1
ATOM 12541 C CA . MET B 1 668 ? -8.859 20.594 6.266 1 93 668 MET B CA 1
ATOM 12542 C C . MET B 1 668 ? -9.391 19.172 6.074 1 93 668 MET B C 1
ATOM 12544 O O . MET B 1 668 ? -10.148 18.922 5.137 1 93 668 MET B O 1
ATOM 12548 N N . CYS B 1 669 ? -9.008 18.312 6.965 1 94.12 669 CYS B N 1
ATOM 12549 C CA . CYS B 1 669 ? -9.5 16.938 6.906 1 94.12 669 CYS B CA 1
ATOM 12550 C C . CYS B 1 669 ? -11.008 16.891 7.16 1 94.12 669 CYS B C 1
ATOM 12552 O O . CYS B 1 669 ? -11.734 16.172 6.48 1 94.12 669 CYS B O 1
ATOM 12554 N N . VAL B 1 670 ? -11.477 17.719 8.078 1 90.19 670 VAL B N 1
ATOM 12555 C CA . VAL B 1 670 ? -12.906 17.797 8.375 1 90.19 670 VAL B CA 1
ATOM 12556 C C . VAL B 1 670 ? -13.648 18.406 7.191 1 90.19 670 VAL B C 1
ATOM 12558 O O . VAL B 1 670 ? -14.711 17.906 6.793 1 90.19 670 VAL B O 1
ATOM 12561 N N . GLN B 1 671 ? -13.055 19.469 6.691 1 91.06 671 GLN B N 1
ATOM 12562 C CA . GLN B 1 671 ? -13.688 20.125 5.547 1 91.06 671 GLN B CA 1
ATOM 12563 C C . GLN B 1 671 ? -13.781 19.188 4.355 1 91.06 671 GLN B C 1
ATOM 12565 O O . GLN B 1 671 ? -14.789 19.172 3.646 1 91.06 671 GLN B O 1
ATOM 12570 N N . PHE B 1 672 ? -12.766 18.422 4.059 1 96.31 672 PHE B N 1
ATOM 12571 C CA . PHE B 1 672 ? -12.773 17.438 2.982 1 96.31 672 PHE B CA 1
ATOM 12572 C C . PHE B 1 672 ? -13.875 16.406 3.195 1 96.31 672 PHE B C 1
ATOM 12574 O O . PHE B 1 672 ? -14.516 15.977 2.236 1 96.31 672 PHE B O 1
ATOM 12581 N N . GLY B 1 673 ? -14.039 16.047 4.449 1 95.12 673 GLY B N 1
ATOM 12582 C CA . GLY B 1 673 ? -15.125 15.141 4.762 1 95.12 673 GLY B CA 1
ATOM 12583 C C . GLY B 1 673 ? -16.5 15.711 4.441 1 95.12 673 GLY B C 1
ATOM 12584 O O . GLY B 1 673 ? -17.359 15.016 3.908 1 95.12 673 GLY B O 1
ATOM 12585 N N . TYR B 1 674 ? -16.734 17.016 4.695 1 92.19 674 TYR B N 1
ATOM 12586 C CA . TYR B 1 674 ? -18 17.656 4.344 1 92.19 674 TYR B CA 1
ATOM 12587 C C . TYR B 1 674 ? -18.234 17.625 2.84 1 92.19 674 TYR B C 1
ATOM 12589 O O . TYR B 1 674 ? -19.328 17.297 2.387 1 92.19 674 TYR B O 1
ATOM 12597 N N . VAL B 1 675 ? -17.188 17.906 2.174 1 95.38 675 VAL B N 1
ATOM 12598 C CA . VAL B 1 675 ? -17.297 17.969 0.719 1 95.38 675 VAL B CA 1
ATOM 12599 C C . VAL B 1 675 ? -17.578 16.578 0.162 1 95.38 675 VAL B C 1
ATOM 12601 O O . VAL B 1 675 ? -18.469 16.406 -0.672 1 95.38 675 VAL B O 1
ATOM 12604 N N . SER B 1 676 ? -16.906 15.609 0.706 1 96.5 676 SER B N 1
ATOM 12605 C CA . SER B 1 676 ? -16.969 14.266 0.144 1 96.5 676 SER B CA 1
ATOM 12606 C C . SER B 1 676 ? -18.266 13.562 0.563 1 96.5 676 SER B C 1
ATOM 12608 O O . SER B 1 676 ? -18.828 12.781 -0.207 1 96.5 676 SER B O 1
ATOM 12610 N N . GLN B 1 677 ? -18.766 13.859 1.722 1 95.12 677 GLN B N 1
ATOM 12611 C CA . GLN B 1 677 ? -19.875 13.07 2.264 1 95.12 677 GLN B CA 1
ATOM 12612 C C . GLN B 1 677 ? -21.219 13.734 1.97 1 95.12 677 GLN B C 1
ATOM 12614 O O . GLN B 1 677 ? -22.234 13.047 1.851 1 95.12 677 GLN B O 1
ATOM 12619 N N . PHE B 1 678 ? -21.344 15.094 1.803 1 92.88 678 PHE B N 1
ATOM 12620 C CA . PHE B 1 678 ? -22.656 15.711 1.917 1 92.88 678 PHE B CA 1
ATOM 12621 C C . PHE B 1 678 ? -22.938 16.625 0.724 1 92.88 678 PHE B C 1
ATOM 12623 O O . PHE B 1 678 ? -23.891 17.391 0.735 1 92.88 678 PHE B O 1
ATOM 12630 N N . THR B 1 679 ? -22.125 16.562 -0.272 1 93.56 679 THR B N 1
ATOM 12631 C CA . THR B 1 679 ? -22.359 17.375 -1.458 1 93.56 679 THR B CA 1
ATOM 12632 C C . THR B 1 679 ? -23.656 16.969 -2.146 1 93.56 679 THR B C 1
ATOM 12634 O O . THR B 1 679 ? -24.266 17.781 -2.861 1 93.56 679 THR B O 1
ATOM 12637 N N . CYS B 1 680 ? -24.188 15.742 -1.896 1 93.06 680 CYS B N 1
ATOM 12638 C CA . CYS B 1 680 ? -25.422 15.281 -2.504 1 93.06 680 CYS B CA 1
ATOM 12639 C C . CYS B 1 680 ? -26.641 15.953 -1.851 1 93.06 680 CYS B C 1
ATOM 12641 O O . CYS B 1 680 ? -27.734 15.945 -2.41 1 93.06 680 CYS B O 1
ATOM 12643 N N . ILE B 1 681 ? -26.469 16.5 -0.68 1 90.38 681 ILE B N 1
ATOM 12644 C CA . ILE B 1 681 ? -27.547 17.172 0.03 1 90.38 681 ILE B CA 1
ATOM 12645 C C . ILE B 1 681 ? -27.562 18.656 -0.313 1 90.38 681 ILE B C 1
ATOM 12647 O O . ILE B 1 681 ? -28.625 19.25 -0.493 1 90.38 681 ILE B O 1
ATOM 12651 N N . TRP B 1 682 ? -26.391 19.234 -0.38 1 89.81 682 TRP B N 1
ATOM 12652 C CA . TRP B 1 682 ? -26.234 20.656 -0.708 1 89.81 682 TRP B CA 1
ATOM 12653 C C . TRP B 1 682 ? -25.078 20.859 -1.666 1 89.81 682 TRP B C 1
ATOM 12655 O O . TRP B 1 682 ? -23.922 20.922 -1.241 1 89.81 682 TRP B O 1
ATOM 12665 N N . PRO B 1 683 ? -25.344 21.078 -2.857 1 91.56 683 PRO B N 1
ATOM 12666 C CA . PRO B 1 683 ? -24.297 21.109 -3.883 1 91.56 683 PRO B CA 1
ATOM 12667 C C . PRO B 1 683 ? -23.375 22.328 -3.754 1 91.56 683 PRO B C 1
ATOM 12669 O O . PRO B 1 683 ? -22.344 22.406 -4.43 1 91.56 683 PRO B O 1
ATOM 12672 N N . PHE B 1 684 ? -23.578 23.328 -2.787 1 91.25 684 PHE B N 1
ATOM 12673 C CA . PHE B 1 684 ? -22.781 24.531 -2.631 1 91.25 684 PHE B CA 1
ATOM 12674 C C . PHE B 1 684 ? -21.625 24.297 -1.659 1 91.25 684 PHE B C 1
ATOM 12676 O O . PHE B 1 684 ? -20.797 25.172 -1.447 1 91.25 684 PHE B O 1
ATOM 12683 N N . ILE B 1 685 ? -21.469 23.109 -1.11 1 92.12 685 ILE B N 1
ATOM 12684 C CA . ILE B 1 685 ? -20.453 22.828 -0.104 1 92.12 685 ILE B CA 1
ATOM 12685 C C . ILE B 1 685 ? -19.062 23.047 -0.703 1 92.12 685 ILE B C 1
ATOM 12687 O O . ILE B 1 685 ? -18.219 23.703 -0.095 1 92.12 685 ILE B O 1
ATOM 12691 N N . PRO B 1 686 ? -18.797 22.578 -1.927 1 95.06 686 PRO B N 1
ATOM 12692 C CA . PRO B 1 686 ? -17.469 22.812 -2.504 1 95.06 686 PRO B CA 1
ATOM 12693 C C . PRO B 1 686 ? -17.188 24.312 -2.705 1 95.06 686 PRO B C 1
ATOM 12695 O O . PRO B 1 686 ? -16.047 24.75 -2.553 1 95.06 686 PRO B O 1
ATOM 12698 N N . LEU B 1 687 ? -18.203 25.078 -3.035 1 93.38 687 LEU B N 1
ATOM 12699 C CA . LEU B 1 687 ? -18.016 26.516 -3.191 1 93.38 687 LEU B CA 1
ATOM 12700 C C . LEU B 1 687 ? -17.656 27.172 -1.861 1 93.38 687 LEU B C 1
ATOM 12702 O O . LEU B 1 687 ? -16.734 27.984 -1.802 1 93.38 687 LEU B O 1
ATOM 12706 N N . CYS B 1 688 ? -18.359 26.766 -0.851 1 88.75 688 CYS B N 1
ATOM 12707 C CA . CYS B 1 688 ? -18.031 27.266 0.48 1 88.75 688 CYS B CA 1
ATOM 12708 C C . CYS B 1 688 ? -16.609 26.859 0.884 1 88.75 688 CYS B C 1
ATOM 12710 O O . CYS B 1 688 ? -15.906 27.641 1.535 1 88.75 688 CYS B O 1
ATOM 12712 N N . ALA B 1 689 ? -16.219 25.672 0.509 1 91.62 689 ALA B N 1
ATOM 12713 C CA . ALA B 1 689 ? -14.875 25.188 0.818 1 91.62 689 ALA B CA 1
ATOM 12714 C C . ALA B 1 689 ? -13.812 26.016 0.098 1 91.62 689 ALA B C 1
ATOM 12716 O O . ALA B 1 689 ? -12.766 26.328 0.673 1 91.62 689 ALA B O 1
ATOM 12717 N N . VAL B 1 690 ? -14.07 26.406 -1.139 1 92.38 690 VAL B N 1
ATOM 12718 C CA . VAL B 1 690 ? -13.125 27.219 -1.898 1 92.38 690 VAL B CA 1
ATOM 12719 C C . VAL B 1 690 ? -12.961 28.578 -1.225 1 92.38 690 VAL B C 1
ATOM 12721 O O . VAL B 1 690 ? -11.836 29.047 -1.023 1 92.38 690 VAL B O 1
ATOM 12724 N N . VAL B 1 691 ? -14.039 29.156 -0.829 1 86.75 691 VAL B N 1
ATOM 12725 C CA . VAL B 1 691 ? -14.008 30.453 -0.182 1 86.75 691 VAL B CA 1
ATOM 12726 C C . VAL B 1 691 ? -13.258 30.359 1.146 1 86.75 691 VAL B C 1
ATOM 12728 O O . VAL B 1 691 ? -12.398 31.188 1.446 1 86.75 691 VAL B O 1
ATOM 12731 N N . ASN B 1 692 ? -13.539 29.328 1.877 1 85.19 692 ASN B N 1
ATOM 12732 C CA . ASN B 1 692 ? -12.867 29.094 3.15 1 85.19 692 ASN B CA 1
ATOM 12733 C C . ASN B 1 692 ? -11.359 28.906 2.965 1 85.19 692 ASN B C 1
ATOM 12735 O O . ASN B 1 692 ? -10.57 29.422 3.754 1 85.19 692 ASN B O 1
ATOM 12739 N N . ASN B 1 693 ? -10.977 28.203 1.932 1 89.5 693 ASN B N 1
ATOM 12740 C CA . ASN B 1 693 ? -9.57 27.922 1.688 1 89.5 693 ASN B CA 1
ATOM 12741 C C . ASN B 1 693 ? -8.797 29.188 1.325 1 89.5 693 ASN B C 1
ATOM 12743 O O . ASN B 1 693 ? -7.641 29.344 1.721 1 89.5 693 ASN B O 1
ATOM 12747 N N . VAL B 1 694 ? -9.43 30.062 0.573 1 84.56 694 VAL B N 1
ATOM 12748 C CA . VAL B 1 694 ? -8.773 31.297 0.172 1 84.56 694 VAL B CA 1
ATOM 12749 C C . VAL B 1 694 ? -8.477 32.156 1.405 1 84.56 694 VAL B C 1
ATOM 12751 O O . VAL B 1 694 ? -7.395 32.719 1.52 1 84.56 694 VAL B O 1
ATOM 12754 N N . PHE B 1 695 ? -9.328 32.062 2.34 1 81.5 695 PHE B N 1
ATOM 12755 C CA . PHE B 1 695 ? -9.117 32.812 3.572 1 81.5 695 PHE B CA 1
ATOM 12756 C C . PHE B 1 695 ? -8.156 32.094 4.496 1 81.5 695 PHE B C 1
ATOM 12758 O O . PHE B 1 695 ? -7.355 32.719 5.195 1 81.5 695 PHE B O 1
ATOM 12765 N N . GLU B 1 696 ? -8.164 30.781 4.457 1 84.44 696 GLU B N 1
ATOM 12766 C CA . GLU B 1 696 ? -7.328 29.969 5.336 1 84.44 696 GLU B CA 1
ATOM 12767 C C . GLU B 1 696 ? -5.852 30.125 4.984 1 84.44 696 GLU B C 1
ATOM 12769 O O . GLU B 1 696 ? -5.004 30.25 5.871 1 84.44 696 GLU B O 1
ATOM 12774 N N . VAL B 1 697 ? -5.555 30.094 3.711 1 85.19 697 VAL B N 1
ATOM 12775 C CA . VAL B 1 697 ? -4.168 30.203 3.268 1 85.19 697 VAL B CA 1
ATOM 12776 C C . VAL B 1 697 ? -3.598 31.562 3.682 1 85.19 697 VAL B C 1
ATOM 12778 O O . VAL B 1 697 ? -2.455 31.641 4.137 1 85.19 697 VAL B O 1
ATOM 12781 N N . ARG B 1 698 ? -4.367 32.562 3.678 1 82.44 698 ARG B N 1
ATOM 12782 C CA . ARG B 1 698 ? -3.918 33.906 4.031 1 82.44 698 ARG B CA 1
ATOM 12783 C C . ARG B 1 698 ? -3.82 34.062 5.547 1 82.44 698 ARG B C 1
ATOM 12785 O O . ARG B 1 698 ? -2.889 34.688 6.051 1 82.44 698 ARG B O 1
ATOM 12792 N N . SER B 1 699 ? -4.766 33.469 6.16 1 80.94 699 SER B N 1
ATOM 12793 C CA . SER B 1 699 ? -4.727 33.531 7.617 1 80.94 699 SER B CA 1
ATOM 12794 C C . SER B 1 699 ? -3.527 32.75 8.164 1 80.94 699 SER B C 1
ATOM 12796 O O . SER B 1 699 ? -2.871 33.188 9.102 1 80.94 699 SER B O 1
ATOM 12798 N N . THR B 1 700 ? -3.213 31.625 7.574 1 84.31 700 THR B N 1
ATOM 12799 C CA . THR B 1 700 ? -2.076 30.828 8.016 1 84.31 700 THR B CA 1
ATOM 12800 C C . THR B 1 700 ? -0.761 31.531 7.707 1 84.31 700 THR B C 1
ATOM 12802 O O . THR B 1 700 ? 0.17 31.5 8.516 1 84.31 700 THR B O 1
ATOM 12805 N N . ALA B 1 701 ? -0.682 32.156 6.562 1 82.94 701 ALA B N 1
ATOM 12806 C CA . ALA B 1 701 ? 0.516 32.906 6.227 1 82.94 701 ALA B CA 1
ATOM 12807 C C . ALA B 1 701 ? 0.725 34.062 7.207 1 82.94 701 ALA B C 1
ATOM 12809 O O . ALA B 1 701 ? 1.853 34.344 7.629 1 82.94 701 ALA B O 1
ATOM 12810 N N . PHE B 1 702 ? -0.315 34.656 7.578 1 78.75 702 PHE B N 1
ATOM 12811 C CA . PHE B 1 702 ? -0.249 35.781 8.539 1 78.75 702 PHE B CA 1
ATOM 12812 C C . PHE B 1 702 ? 0.174 35.25 9.914 1 78.75 702 PHE B C 1
ATOM 12814 O O . PHE B 1 702 ? 0.974 35.906 10.594 1 78.75 702 PHE B O 1
ATOM 12821 N N . GLN B 1 703 ? -0.33 34.188 10.266 1 81.38 703 GLN B N 1
ATOM 12822 C CA . GLN B 1 703 ? 0.031 33.594 11.555 1 81.38 703 GLN B CA 1
ATOM 12823 C C . GLN B 1 703 ? 1.5 33.188 11.578 1 81.38 703 GLN B C 1
ATOM 12825 O O . GLN B 1 703 ? 2.195 33.375 12.57 1 81.38 703 GLN B O 1
ATOM 12830 N N . LEU B 1 704 ? 1.957 32.656 10.5 1 83.44 704 LEU B N 1
ATOM 12831 C CA . LEU B 1 704 ? 3.34 32.188 10.398 1 83.44 704 LEU B CA 1
ATOM 12832 C C . LEU B 1 704 ? 4.305 33.375 10.453 1 83.44 704 LEU B C 1
ATOM 12834 O O . LEU B 1 704 ? 5.387 33.25 11.039 1 83.44 704 LEU B O 1
ATOM 12838 N N . ALA B 1 705 ? 3.877 34.469 9.945 1 81.38 705 ALA B N 1
ATOM 12839 C CA . ALA B 1 705 ? 4.793 35.594 9.797 1 81.38 705 ALA B CA 1
ATOM 12840 C C . ALA B 1 705 ? 4.711 36.531 11.008 1 81.38 705 ALA B C 1
ATOM 12842 O O . ALA B 1 705 ? 5.727 37.062 11.445 1 81.38 705 ALA B O 1
ATOM 12843 N N . TYR B 1 706 ? 3.463 36.656 11.586 1 78.12 706 TYR B N 1
ATOM 12844 C CA . TYR B 1 706 ? 3.332 37.75 12.516 1 78.12 706 TYR B CA 1
ATOM 12845 C C . TYR B 1 706 ? 2.77 37.281 13.852 1 78.12 706 TYR B C 1
ATOM 12847 O O . TYR B 1 706 ? 3.057 37.875 14.891 1 78.12 706 TYR B O 1
ATOM 12855 N N . ALA B 1 707 ? 2.035 36.281 13.867 1 78.56 707 ALA B N 1
ATOM 12856 C CA . ALA B 1 707 ? 1.271 35.969 15.07 1 78.56 707 ALA B CA 1
ATOM 12857 C C . ALA B 1 707 ? 1.88 34.812 15.828 1 78.56 707 ALA B C 1
ATOM 12859 O O . ALA B 1 707 ? 1.427 34.469 16.922 1 78.56 707 ALA B O 1
ATOM 12860 N N . SER B 1 708 ? 2.857 34.219 15.289 1 85.75 708 SER B N 1
ATOM 12861 C CA . SER B 1 708 ? 3.482 33.094 15.953 1 85.75 708 SER B CA 1
ATOM 12862 C C . SER B 1 708 ? 5 33.25 16.016 1 85.75 708 SER B C 1
ATOM 12864 O O . SER B 1 708 ? 5.574 34.031 15.266 1 85.75 708 SER B O 1
ATOM 12866 N N . ALA B 1 709 ? 5.508 32.531 17.031 1 88.75 709 ALA B N 1
ATOM 12867 C CA . ALA B 1 709 ? 6.965 32.469 17.078 1 88.75 709 ALA B CA 1
ATOM 12868 C C . ALA B 1 709 ? 7.52 31.641 15.93 1 88.75 709 ALA B C 1
ATOM 12870 O O . ALA B 1 709 ? 6.891 30.672 15.5 1 88.75 709 ALA B O 1
ATOM 12871 N N . ARG B 1 710 ? 8.594 32.062 15.453 1 90.31 710 ARG B N 1
ATOM 12872 C CA . ARG B 1 710 ? 9.227 31.328 14.367 1 90.31 710 ARG B CA 1
ATOM 12873 C C . ARG B 1 710 ? 9.727 29.969 14.852 1 90.31 710 ARG B C 1
ATOM 12875 O O . ARG B 1 710 ? 10.312 29.875 15.93 1 90.31 710 ARG B O 1
ATOM 12882 N N . ARG B 1 711 ? 9.422 28.969 14.18 1 89.75 711 ARG B N 1
ATOM 12883 C CA . ARG B 1 711 ? 9.883 27.641 14.523 1 89.75 711 ARG B CA 1
ATOM 12884 C C . ARG B 1 711 ? 11.109 27.25 13.711 1 89.75 711 ARG B C 1
ATOM 12886 O O . ARG B 1 711 ? 11.336 27.781 12.625 1 89.75 711 ARG B O 1
ATOM 12893 N N . VAL B 1 712 ? 11.93 26.375 14.328 1 91.06 712 VAL B N 1
ATOM 12894 C CA . VAL B 1 712 ? 13.047 25.828 13.562 1 91.06 712 VAL B CA 1
ATOM 12895 C C . VAL B 1 712 ? 12.516 25.047 12.367 1 91.06 712 VAL B C 1
ATOM 12897 O O . VAL B 1 712 ? 11.672 24.172 12.516 1 91.06 712 VAL B O 1
ATOM 12900 N N . PRO B 1 713 ? 12.93 25.469 11.156 1 90.81 713 PRO B N 1
ATOM 12901 C CA . PRO B 1 713 ? 12.453 24.781 9.953 1 90.81 713 PRO B CA 1
ATOM 12902 C C . PRO B 1 713 ? 12.68 23.266 10 1 90.81 713 PRO B C 1
ATOM 12904 O O . PRO B 1 713 ? 13.719 22.812 10.484 1 90.81 713 PRO B O 1
ATOM 12907 N N . GLN B 1 714 ? 11.664 22.578 9.625 1 87 714 GLN B N 1
ATOM 12908 C CA . GLN B 1 714 ? 11.734 21.125 9.609 1 87 714 GLN B CA 1
ATOM 12909 C C . GLN B 1 714 ? 11.57 20.578 8.195 1 87 714 GLN B C 1
ATOM 12911 O O . GLN B 1 714 ? 10.773 21.094 7.41 1 87 714 GLN B O 1
ATOM 12916 N N . ARG B 1 715 ? 12.352 19.531 7.969 1 84.69 715 ARG B N 1
ATOM 12917 C CA . ARG B 1 715 ? 12.219 18.844 6.688 1 84.69 715 ARG B CA 1
ATOM 12918 C C . ARG B 1 715 ? 11.234 17.688 6.789 1 84.69 715 ARG B C 1
ATOM 12920 O O . ARG B 1 715 ? 11.172 17 7.809 1 84.69 715 ARG B O 1
ATOM 12927 N N . THR B 1 716 ? 10.383 17.625 5.848 1 86.88 716 THR B N 1
ATOM 12928 C CA . THR B 1 716 ? 9.43 16.516 5.836 1 86.88 716 THR B CA 1
ATOM 12929 C C . THR B 1 716 ? 9.164 16.047 4.406 1 86.88 716 THR B C 1
ATOM 12931 O O . THR B 1 716 ? 9.211 16.844 3.469 1 86.88 716 THR B O 1
ATOM 12934 N N . SER B 1 717 ? 8.93 14.727 4.273 1 87.19 717 SER B N 1
ATOM 12935 C CA . SER B 1 717 ? 8.695 14.148 2.953 1 87.19 717 SER B CA 1
ATOM 12936 C C . SER B 1 717 ? 7.203 14.055 2.646 1 87.19 717 SER B C 1
ATOM 12938 O O . SER B 1 717 ? 6.812 13.891 1.49 1 87.19 717 SER B O 1
ATOM 12940 N N . SER B 1 718 ? 6.414 14.18 3.654 1 89.25 718 SER B N 1
ATOM 12941 C CA . SER B 1 718 ? 4.977 14.023 3.455 1 89.25 718 SER B CA 1
ATOM 12942 C C . SER B 1 718 ? 4.184 14.758 4.531 1 89.25 718 SER B C 1
ATOM 12944 O O . SER B 1 718 ? 4.766 15.328 5.453 1 89.25 718 SER B O 1
ATOM 12946 N N . ILE B 1 719 ? 2.846 14.773 4.348 1 90.75 719 ILE B N 1
ATOM 12947 C CA . ILE B 1 719 ? 1.977 15.414 5.328 1 90.75 719 ILE B CA 1
ATOM 12948 C C . ILE B 1 719 ? 1.673 14.445 6.465 1 90.75 719 ILE B C 1
ATOM 12950 O O . ILE B 1 719 ? 0.813 14.711 7.305 1 90.75 719 ILE B O 1
ATOM 12954 N N . GLY B 1 720 ? 2.322 13.359 6.406 1 87.62 720 GLY B N 1
ATOM 12955 C CA . GLY B 1 720 ? 2.242 12.422 7.516 1 87.62 720 GLY B CA 1
ATOM 12956 C C . GLY B 1 720 ? 0.979 11.586 7.5 1 87.62 720 GLY B C 1
ATOM 12957 O O . GLY B 1 720 ? 0.553 11.117 6.445 1 87.62 720 GLY B O 1
ATOM 12958 N N . SER B 1 721 ? 0.344 11.391 8.648 1 90.44 721 SER B N 1
ATOM 12959 C CA . SER B 1 721 ? -0.808 10.516 8.836 1 90.44 721 SER B CA 1
ATOM 12960 C C . SER B 1 721 ? -2.066 11.117 8.219 1 90.44 721 SER B C 1
ATOM 12962 O O . SER B 1 721 ? -3.045 10.406 7.977 1 90.44 721 SER B O 1
ATOM 12964 N N . TRP B 1 722 ? -2.027 12.375 7.949 1 93.94 722 TRP B N 1
ATOM 12965 C CA . TRP B 1 722 ? -3.197 13.039 7.395 1 93.94 722 TRP B CA 1
ATOM 12966 C C . TRP B 1 722 ? -3.568 12.453 6.035 1 93.94 722 TRP B C 1
ATOM 12968 O O . TRP B 1 722 ? -4.738 12.469 5.645 1 93.94 722 TRP B O 1
ATOM 12978 N N . ASN B 1 723 ? -2.533 11.898 5.348 1 93.81 723 ASN B N 1
ATOM 12979 C CA . ASN B 1 723 ? -2.822 11.203 4.094 1 93.81 723 ASN B CA 1
ATOM 12980 C C . ASN B 1 723 ? -3.732 10 4.316 1 93.81 723 ASN B C 1
ATOM 12982 O O . ASN B 1 723 ? -4.672 9.781 3.553 1 93.81 723 ASN B O 1
ATOM 12986 N N . MET B 1 724 ? -3.49 9.367 5.359 1 92.06 724 MET B N 1
ATOM 12987 C CA . MET B 1 724 ? -4.285 8.188 5.684 1 92.06 724 MET B CA 1
ATOM 12988 C C . MET B 1 724 ? -5.699 8.586 6.094 1 92.06 724 MET B C 1
ATOM 12990 O O . MET B 1 724 ? -6.668 7.906 5.734 1 92.06 724 MET B O 1
ATOM 12994 N N . PHE B 1 725 ? -5.824 9.672 6.801 1 95.62 725 PHE B N 1
ATOM 12995 C CA . PHE B 1 725 ? -7.137 10.125 7.258 1 95.62 725 PHE B CA 1
ATOM 12996 C C . PHE B 1 725 ? -7.98 10.609 6.086 1 95.62 725 PHE B C 1
ATOM 12998 O O . PHE B 1 725 ? -9.188 10.359 6.031 1 95.62 725 PHE B O 1
ATOM 13005 N N . LEU B 1 726 ? -7.336 11.273 5.184 1 96.62 726 LEU B N 1
ATOM 13006 C CA . LEU B 1 726 ? -8.039 11.711 3.982 1 96.62 726 LEU B CA 1
ATOM 13007 C C . LEU B 1 726 ? -8.531 10.516 3.166 1 96.62 726 LEU B C 1
ATOM 13009 O O . LEU B 1 726 ? -9.648 10.531 2.656 1 96.62 726 LEU B O 1
ATOM 13013 N N . LYS B 1 727 ? -7.703 9.523 3.1 1 94.31 727 LYS B N 1
ATOM 13014 C CA . LYS B 1 727 ? -8.094 8.305 2.391 1 94.31 727 LYS B CA 1
ATOM 13015 C C . LYS B 1 727 ? -9.266 7.613 3.084 1 94.31 727 LYS B C 1
ATOM 13017 O O . LYS B 1 727 ? -10.195 7.156 2.424 1 94.31 727 LYS B O 1
ATOM 13022 N N . PHE B 1 728 ? -9.227 7.598 4.348 1 93.12 728 PHE B N 1
ATOM 13023 C CA . PHE B 1 728 ? -10.312 7 5.121 1 93.12 728 PHE B CA 1
ATOM 13024 C C . PHE B 1 728 ? -11.617 7.758 4.906 1 93.12 728 PHE B C 1
ATOM 13026 O O . PHE B 1 728 ? -12.664 7.152 4.672 1 93.12 728 PHE B O 1
ATOM 13033 N N . ASN B 1 729 ? -11.469 9.031 4.957 1 95.62 729 ASN B N 1
ATOM 13034 C CA . ASN B 1 729 ? -12.641 9.867 4.723 1 95.62 729 ASN B CA 1
ATOM 13035 C C . ASN B 1 729 ? -13.234 9.617 3.338 1 95.62 729 ASN B C 1
ATOM 13037 O O . ASN B 1 729 ? -14.461 9.578 3.182 1 95.62 729 ASN B O 1
ATOM 13041 N N . ASN B 1 730 ? -12.359 9.461 2.438 1 96.25 730 ASN B N 1
ATOM 13042 C CA . ASN B 1 730 ? -12.812 9.273 1.062 1 96.25 730 ASN B CA 1
ATOM 13043 C C . ASN B 1 730 ? -13.57 7.957 0.898 1 96.25 730 ASN B C 1
ATOM 13045 O O . ASN B 1 730 ? -14.664 7.934 0.343 1 96.25 730 ASN B O 1
ATOM 13049 N N . ILE B 1 731 ? -13.07 6.875 1.397 1 93.88 731 ILE B N 1
ATOM 13050 C CA . ILE B 1 731 ? -13.734 5.578 1.283 1 93.88 731 ILE B CA 1
ATOM 13051 C C . ILE B 1 731 ? -15.047 5.602 2.062 1 93.88 731 ILE B C 1
ATOM 13053 O O . ILE B 1 731 ? -16.062 5.098 1.586 1 93.88 731 ILE B O 1
ATOM 13057 N N . TRP B 1 732 ? -14.977 6.227 3.213 1 93.69 732 TRP B N 1
ATOM 13058 C CA . TRP B 1 732 ? -16.172 6.348 4.043 1 93.69 732 TRP B CA 1
ATOM 13059 C C . TRP B 1 732 ? -17.25 7.148 3.33 1 93.69 732 TRP B C 1
ATOM 13061 O O . TRP B 1 732 ? -18.438 6.816 3.408 1 93.69 732 TRP B O 1
ATOM 13071 N N . ALA B 1 733 ? -16.828 8.141 2.656 1 96.88 733 ALA B N 1
ATOM 13072 C CA . ALA B 1 733 ? -17.766 9.016 1.956 1 96.88 733 ALA B CA 1
ATOM 13073 C C . ALA B 1 733 ? -18.516 8.25 0.868 1 96.88 733 ALA B C 1
ATOM 13075 O O . ALA B 1 733 ? -19.688 8.555 0.586 1 96.88 733 ALA B O 1
ATOM 13076 N N . ILE B 1 734 ? -17.938 7.234 0.259 1 96.12 734 ILE B N 1
ATOM 13077 C CA . ILE B 1 734 ? -18.594 6.438 -0.766 1 96.12 734 ILE B CA 1
ATOM 13078 C C . ILE B 1 734 ? -19.812 5.727 -0.166 1 96.12 734 ILE B C 1
ATOM 13080 O O . ILE B 1 734 ? -20.922 5.805 -0.708 1 96.12 734 ILE B O 1
ATOM 13084 N N . PHE B 1 735 ? -19.641 5.172 0.982 1 94 735 PHE B N 1
ATOM 13085 C CA . PHE B 1 735 ? -20.719 4.445 1.644 1 94 735 PHE B CA 1
ATOM 13086 C C . PHE B 1 735 ? -21.812 5.402 2.107 1 94 735 PHE B C 1
ATOM 13088 O O . PHE B 1 735 ? -23 5.117 1.956 1 94 735 PHE B O 1
ATOM 13095 N N . ILE B 1 736 ? -21.375 6.539 2.598 1 95 736 ILE B N 1
ATOM 13096 C CA . ILE B 1 736 ? -22.312 7.5 3.154 1 95 736 ILE B CA 1
ATOM 13097 C C . ILE B 1 736 ? -23.172 8.086 2.035 1 95 736 ILE B C 1
ATOM 13099 O O . ILE B 1 736 ? -24.391 8.211 2.18 1 95 736 ILE B O 1
ATOM 13103 N N . ASN B 1 737 ? -22.594 8.422 0.937 1 96.75 737 ASN B N 1
ATOM 13104 C CA . ASN B 1 737 ? -23.359 9 -0.166 1 96.75 737 ASN B CA 1
ATOM 13105 C C . ASN B 1 737 ? -24.375 8.008 -0.727 1 96.75 737 ASN B C 1
ATOM 13107 O O . ASN B 1 737 ? -25.516 8.367 -1.003 1 96.75 737 ASN B O 1
ATOM 13111 N N . ILE B 1 738 ? -24.016 6.77 -0.848 1 96.38 738 ILE B N 1
ATOM 13112 C CA . ILE B 1 738 ? -24.938 5.758 -1.35 1 96.38 738 ILE B CA 1
ATOM 13113 C C . ILE B 1 738 ? -26.062 5.547 -0.348 1 96.38 738 ILE B C 1
ATOM 13115 O O . ILE B 1 738 ? -27.234 5.434 -0.734 1 96.38 738 ILE B O 1
ATOM 13119 N N . ALA B 1 739 ? -25.703 5.562 0.909 1 94.5 739 ALA B N 1
ATOM 13120 C CA . ALA B 1 739 ? -26.719 5.414 1.954 1 94.5 739 ALA B CA 1
ATOM 13121 C C . ALA B 1 739 ? -27.672 6.605 1.97 1 94.5 739 ALA B C 1
ATOM 13123 O O . ALA B 1 739 ? -28.875 6.438 2.141 1 94.5 739 ALA B O 1
ATOM 13124 N N . LEU B 1 740 ? -27.141 7.773 1.793 1 94.19 740 LEU B N 1
ATOM 13125 C CA . LEU B 1 740 ? -27.984 8.969 1.764 1 94.19 740 LEU B CA 1
ATOM 13126 C C . LEU B 1 740 ? -28.922 8.938 0.573 1 94.19 740 LEU B C 1
ATOM 13128 O O . LEU B 1 740 ? -30.109 9.242 0.714 1 94.19 740 LEU B O 1
ATOM 13132 N N . ILE B 1 741 ? -28.516 8.523 -0.552 1 94.5 741 ILE B N 1
ATOM 13133 C CA . ILE B 1 741 ? -29.297 8.492 -1.781 1 94.5 741 ILE B CA 1
ATOM 13134 C C . ILE B 1 741 ? -30.375 7.426 -1.68 1 94.5 741 ILE B C 1
ATOM 13136 O O . ILE B 1 741 ? -31.531 7.664 -2.045 1 94.5 741 ILE B O 1
ATOM 13140 N N . CYS B 1 742 ? -30.047 6.336 -1.104 1 92.94 742 CYS B N 1
ATOM 13141 C CA . CYS B 1 742 ? -30.953 5.195 -1.119 1 92.94 742 CYS B CA 1
ATOM 13142 C C . CYS B 1 742 ? -31.922 5.25 0.057 1 92.94 742 CYS B C 1
ATOM 13144 O O . CYS B 1 742 ? -33.094 4.848 -0.068 1 92.94 742 CYS B O 1
ATOM 13146 N N . TYR B 1 743 ? -31.469 5.812 1.181 1 88.25 743 TYR B N 1
ATOM 13147 C CA . TYR B 1 743 ? -32.25 5.523 2.373 1 88.25 743 TYR B CA 1
ATOM 13148 C C . TYR B 1 743 ? -32.719 6.809 3.053 1 88.25 743 TYR B C 1
ATOM 13150 O O . TYR B 1 743 ? -33.719 6.812 3.783 1 88.25 743 TYR B O 1
ATOM 13158 N N . ALA B 1 744 ? -32 7.891 2.844 1 88.06 744 ALA B N 1
ATOM 13159 C CA . ALA B 1 744 ? -32.281 9.008 3.744 1 88.06 744 ALA B CA 1
ATOM 13160 C C . ALA B 1 744 ? -32.781 10.219 2.975 1 88.06 744 ALA B C 1
ATOM 13162 O O . ALA B 1 744 ? -33.625 10.992 3.484 1 88.06 744 ALA B O 1
ATOM 13163 N N . SER B 1 745 ? -32.406 10.516 1.789 1 87.44 745 SER B N 1
ATOM 13164 C CA . SER B 1 745 ? -32.656 11.797 1.137 1 87.44 745 SER B CA 1
ATOM 13165 C C . SER B 1 745 ? -33.875 11.742 0.25 1 87.44 745 SER B C 1
ATOM 13167 O O . SER B 1 745 ? -34.5 12.773 -0.031 1 87.44 745 SER B O 1
ATOM 13169 N N . GLY B 1 746 ? -34.344 10.57 -0.246 1 87.56 746 GLY B N 1
ATOM 13170 C CA . GLY B 1 746 ? -35.438 10.469 -1.19 1 87.56 746 GLY B CA 1
ATOM 13171 C C . GLY B 1 746 ? -35.031 10.773 -2.619 1 87.56 746 GLY B C 1
ATOM 13172 O O . GLY B 1 746 ? -35.875 10.859 -3.51 1 87.56 746 GLY B O 1
ATOM 13173 N N . LEU B 1 747 ? -33.719 10.914 -2.816 1 90.56 747 LEU B N 1
ATOM 13174 C CA . LEU B 1 747 ? -33.188 11.188 -4.152 1 90.56 747 LEU B CA 1
ATOM 13175 C C . LEU B 1 747 ? -33.406 9.984 -5.07 1 90.56 747 LEU B C 1
ATOM 13177 O O . LEU B 1 747 ? -33.594 10.148 -6.281 1 90.56 747 LEU B O 1
ATOM 13181 N N . LEU B 1 748 ? -33.438 8.82 -4.516 1 91.94 748 LEU B N 1
ATOM 13182 C CA . LEU B 1 748 ? -33.625 7.602 -5.301 1 91.94 748 LEU B CA 1
ATOM 13183 C C . LEU B 1 748 ? -34.969 7.602 -6.016 1 91.94 748 LEU B C 1
ATOM 13185 O O . LEU B 1 748 ? -35.094 7.094 -7.133 1 91.94 748 LEU B O 1
ATOM 13189 N N . GLU B 1 749 ? -36.031 8.273 -5.422 1 90.56 749 GLU B N 1
ATOM 13190 C CA . GLU B 1 749 ? -37.406 8.328 -5.969 1 90.56 749 GLU B CA 1
ATOM 13191 C C . GLU B 1 749 ? -37.438 9.086 -7.293 1 90.56 749 GLU B C 1
ATOM 13193 O O . GLU B 1 749 ? -38.281 8.82 -8.148 1 90.56 749 GLU B O 1
ATOM 13198 N N . SER B 1 750 ? -36.5 9.953 -7.477 1 89.19 750 SER B N 1
ATOM 13199 C CA . SER B 1 750 ? -36.469 10.766 -8.688 1 89.19 750 SER B CA 1
ATOM 13200 C C . SER B 1 750 ? -36.094 9.922 -9.906 1 89.19 750 SER B C 1
ATOM 13202 O O . SER B 1 750 ? -36.375 10.312 -11.047 1 89.19 750 SER B O 1
ATOM 13204 N N . PHE B 1 751 ? -35.562 8.75 -9.68 1 91.5 751 PHE B N 1
ATOM 13205 C CA . PHE B 1 751 ? -35.125 7.895 -10.781 1 91.5 751 PHE B CA 1
ATOM 13206 C C . PHE B 1 751 ? -36.25 6.938 -11.172 1 91.5 751 PHE B C 1
ATOM 13208 O O . PHE B 1 751 ? -36.156 6.211 -12.164 1 91.5 751 PHE B O 1
ATOM 13215 N N . TYR B 1 752 ? -37.281 7.016 -10.336 1 88.94 752 TYR B N 1
ATOM 13216 C CA . TYR B 1 752 ? -38.5 6.266 -10.625 1 88.94 752 TYR B CA 1
ATOM 13217 C C . TYR B 1 752 ? -39.656 7.203 -10.93 1 88.94 752 TYR B C 1
ATOM 13219 O O . TYR B 1 752 ? -40.188 7.84 -10.016 1 88.94 752 TYR B O 1
ATOM 13227 N N . SER B 1 753 ? -40.031 7.352 -12.125 1 82.06 753 SER B N 1
ATOM 13228 C CA . SER B 1 753 ? -41.031 8.328 -12.586 1 82.06 753 SER B CA 1
ATOM 13229 C C . SER B 1 753 ? -42.312 8.219 -11.789 1 82.06 753 SER B C 1
ATOM 13231 O O . SER B 1 753 ? -42.906 9.234 -11.43 1 82.06 753 SER B O 1
ATOM 13233 N N . ASP B 1 754 ? -42.719 7.012 -11.406 1 80.75 754 ASP B N 1
ATOM 13234 C CA . ASP B 1 754 ? -43.969 6.824 -10.695 1 80.75 754 ASP B CA 1
ATOM 13235 C C . ASP B 1 754 ? -43.875 7.328 -9.258 1 80.75 754 ASP B C 1
ATOM 13237 O O . ASP B 1 754 ? -44.812 7.906 -8.727 1 80.75 754 ASP B O 1
ATOM 13241 N N . CYS B 1 755 ? -42.75 7.188 -8.664 1 80.56 755 CYS B N 1
ATOM 13242 C CA . CYS B 1 755 ? -42.562 7.605 -7.285 1 80.56 755 CYS B CA 1
ATOM 13243 C C . CYS B 1 755 ? -42.438 9.117 -7.184 1 80.56 755 CYS B C 1
ATOM 13245 O O . CYS B 1 755 ? -42.906 9.727 -6.219 1 80.56 755 CYS B O 1
ATOM 13247 N N . TYR B 1 756 ? -41.844 9.727 -8.203 1 73.62 756 TYR B N 1
ATOM 13248 C CA . TYR B 1 756 ? -41.625 11.172 -8.18 1 73.62 756 TYR B CA 1
ATOM 13249 C C . TYR B 1 756 ? -42.938 11.922 -8.273 1 73.62 756 TYR B C 1
ATOM 13251 O O . TYR B 1 756 ? -43.156 12.93 -7.594 1 73.62 756 TYR B O 1
ATOM 13259 N N . LEU B 1 757 ? -43.812 11.406 -9.055 1 63.5 757 LEU B N 1
ATOM 13260 C CA . LEU B 1 757 ? -45.125 12.031 -9.25 1 63.5 757 LEU B CA 1
ATOM 13261 C C . LEU B 1 757 ? -45.938 11.992 -7.969 1 63.5 757 LEU B C 1
ATOM 13263 O O . LEU B 1 757 ? -46.719 12.922 -7.684 1 63.5 757 LEU B O 1
ATOM 13267 N N . SER B 1 758 ? -45.656 11 -7.254 1 63.25 758 SER B N 1
ATOM 13268 C CA . SER B 1 758 ? -46.375 10.875 -6.004 1 63.25 758 SER B CA 1
ATOM 13269 C C . SER B 1 758 ? -45.875 11.836 -4.949 1 63.25 758 SER B C 1
ATOM 13271 O O . SER B 1 758 ? -46.562 12.18 -4.004 1 63.25 758 SER B O 1
ATOM 13273 N N . LEU B 1 759 ? -44.625 12.227 -5.047 1 60.03 759 LEU B N 1
ATOM 13274 C CA . LEU B 1 759 ? -44.031 13.141 -4.098 1 60.03 759 LEU B CA 1
ATOM 13275 C C . LEU B 1 759 ? -44.562 14.562 -4.293 1 60.03 759 LEU B C 1
ATOM 13277 O O . LEU B 1 759 ? -44.594 15.352 -3.348 1 60.03 759 LEU B O 1
ATOM 13281 N N . GLY B 1 760 ? -45.062 14.906 -5.609 1 53.66 760 GLY B N 1
ATOM 13282 C CA . GLY B 1 760 ? -45.469 16.25 -6.012 1 53.66 760 GLY B CA 1
ATOM 13283 C C . GLY B 1 760 ? -46.625 16.781 -5.195 1 53.66 760 GLY B C 1
ATOM 13284 O O . GLY B 1 760 ? -46.969 17.969 -5.312 1 53.66 760 GLY B O 1
ATOM 13285 N N . GLN B 1 761 ? -47.656 15.969 -4.855 1 45.72 761 GLN B N 1
ATOM 13286 C CA . GLN B 1 761 ? -48.75 16.766 -4.305 1 45.72 761 GLN B CA 1
ATOM 13287 C C . GLN B 1 761 ? -48.281 17.609 -3.125 1 45.72 761 GLN B C 1
ATOM 13289 O O . GLN B 1 761 ? -48.688 17.375 -1.984 1 45.72 761 GLN B O 1
ATOM 13294 N N . ILE B 1 762 ? -47.062 17.781 -3.191 1 42.59 762 ILE B N 1
ATOM 13295 C CA . ILE B 1 762 ? -46.594 18.609 -2.084 1 42.59 762 ILE B CA 1
ATOM 13296 C C . ILE B 1 762 ? -47.125 20.031 -2.258 1 42.59 762 ILE B C 1
ATOM 13298 O O . ILE B 1 762 ? -47.25 20.516 -3.385 1 42.59 762 ILE B O 1
ATOM 13302 N N . GLY B 1 763 ? -47.625 20.641 -1.263 1 38.59 763 GLY B N 1
ATOM 13303 C CA . GLY B 1 763 ? -48.281 21.922 -1.171 1 38.59 763 GLY B CA 1
ATOM 13304 C C . GLY B 1 763 ? -47.594 23.016 -1.946 1 38.59 763 GLY B C 1
ATOM 13305 O O . GLY B 1 763 ? -46.406 22.906 -2.27 1 38.59 763 GLY B O 1
ATOM 13306 N N . TYR B 1 764 ? -48.375 24.047 -2.434 1 34.31 764 TYR B N 1
ATOM 13307 C CA . TYR B 1 764 ? -48.281 25.25 -3.271 1 34.31 764 TYR B CA 1
ATOM 13308 C C . TYR B 1 764 ? -46.875 25.875 -3.166 1 34.31 764 TYR B C 1
ATOM 13310 O O . TYR B 1 764 ? -46.312 26.312 -4.168 1 34.31 764 TYR B O 1
ATOM 13318 N N . GLY B 1 765 ? -46.281 26.438 -2.039 1 38.69 765 GLY B N 1
ATOM 13319 C CA . GLY B 1 765 ? -45.25 27.453 -1.861 1 38.69 765 GLY B CA 1
ATOM 13320 C C . GLY B 1 765 ? -43.844 26.891 -1.99 1 38.69 765 GLY B C 1
ATOM 13321 O O . GLY B 1 765 ? -42.875 27.625 -1.937 1 38.69 765 GLY B O 1
ATOM 13322 N N . GLU B 1 766 ? -43.531 25.609 -1.84 1 50.5 766 GLU B N 1
ATOM 13323 C CA . GLU B 1 766 ? -42.156 25.125 -1.738 1 50.5 766 GLU B CA 1
ATOM 13324 C C . GLU B 1 766 ? -41.656 24.594 -3.08 1 50.5 766 GLU B C 1
ATOM 13326 O O . GLU B 1 766 ? -42.312 23.781 -3.717 1 50.5 766 GLU B O 1
ATOM 13331 N N . HIS B 1 767 ? -40.844 25.422 -3.865 1 56.56 767 HIS B N 1
ATOM 13332 C CA . HIS B 1 767 ? -40.25 25.203 -5.188 1 56.56 767 HIS B CA 1
ATOM 13333 C C . HIS B 1 767 ? -39.562 23.844 -5.262 1 56.56 767 HIS B C 1
ATOM 13335 O O . HIS B 1 767 ? -39.531 23.203 -6.316 1 56.56 767 HIS B O 1
ATOM 13341 N N . LEU B 1 768 ? -38.906 23.359 -4.242 1 64.31 768 LEU B N 1
ATOM 13342 C CA . LEU B 1 768 ? -38.219 22.062 -4.305 1 64.31 768 LEU B CA 1
ATOM 13343 C C . LEU B 1 768 ? -38.844 21.078 -3.336 1 64.31 768 LEU B C 1
ATOM 13345 O O . LEU B 1 768 ? -39.219 21.438 -2.221 1 64.31 768 LEU B O 1
ATOM 13349 N N . PRO B 1 769 ? -39.219 19.969 -3.844 1 69.56 769 PRO B N 1
ATOM 13350 C CA . PRO B 1 769 ? -39.719 18.938 -2.936 1 69.56 769 PRO B CA 1
ATOM 13351 C C . PRO B 1 769 ? -38.812 18.656 -1.76 1 69.56 769 PRO B C 1
ATOM 13353 O O . PRO B 1 769 ? -37.594 18.844 -1.875 1 69.56 769 PRO B O 1
ATOM 13356 N N . PRO B 1 770 ? -39.406 18.391 -0.559 1 74.81 770 PRO B N 1
ATOM 13357 C CA . PRO B 1 770 ? -38.562 18.078 0.599 1 74.81 770 PRO B CA 1
ATOM 13358 C C . PRO B 1 770 ? -37.719 16.812 0.397 1 74.81 770 PRO B C 1
ATOM 13360 O O . PRO B 1 770 ? -38.188 15.883 -0.286 1 74.81 770 PRO B O 1
ATOM 13363 N N . LEU B 1 771 ? -36.562 16.812 0.864 1 80.12 771 LEU B N 1
ATOM 13364 C CA . LEU B 1 771 ? -35.656 15.648 0.804 1 80.12 771 LEU B CA 1
ATOM 13365 C C . LEU B 1 771 ? -36.031 14.625 1.869 1 80.12 771 LEU B C 1
ATOM 13367 O O . LEU B 1 771 ? -35.406 14.562 2.926 1 80.12 771 LEU B O 1
ATOM 13371 N N . VAL B 1 772 ? -37.094 13.844 1.624 1 78 772 VAL B N 1
ATOM 13372 C CA . VAL B 1 772 ? -37.594 12.797 2.51 1 78 772 VAL B CA 1
ATOM 13373 C C . VAL B 1 772 ? -37.844 11.508 1.714 1 78 772 VAL B C 1
ATOM 13375 O O . VAL B 1 772 ? -38.375 11.547 0.603 1 78 772 VAL B O 1
ATOM 13378 N N . PRO B 1 773 ? -37.375 10.422 2.266 1 84.31 773 PRO B N 1
ATOM 13379 C CA . PRO B 1 773 ? -37.625 9.156 1.562 1 84.31 773 PRO B CA 1
ATOM 13380 C C . PRO B 1 773 ? -39.062 8.688 1.642 1 84.31 773 PRO B C 1
ATOM 13382 O O . PRO B 1 773 ? -39.75 8.961 2.629 1 84.31 773 PRO B O 1
ATOM 13385 N N . ASN B 1 774 ? -39.594 8.117 0.572 1 83.06 774 ASN B N 1
ATOM 13386 C CA . ASN B 1 774 ? -40.938 7.535 0.524 1 83.06 774 ASN B CA 1
ATOM 13387 C C . ASN B 1 774 ? -40.906 6.008 0.53 1 83.06 774 ASN B C 1
ATOM 13389 O O . ASN B 1 774 ? -40.75 5.387 -0.522 1 83.06 774 ASN B O 1
ATOM 13393 N N . PHE B 1 775 ? -41.125 5.395 1.655 1 82 775 PHE B N 1
ATOM 13394 C CA . PHE B 1 775 ? -40.969 3.955 1.833 1 82 775 PHE B CA 1
ATOM 13395 C C . PHE B 1 775 ? -42.188 3.215 1.277 1 82 775 PHE B C 1
ATOM 13397 O O . PHE B 1 775 ? -42.156 1.993 1.115 1 82 775 PHE B O 1
ATOM 13404 N N . THR B 1 776 ? -43.219 3.961 0.903 1 80.94 776 THR B N 1
ATOM 13405 C CA . THR B 1 776 ? -44.438 3.342 0.331 1 80.94 776 THR B CA 1
ATOM 13406 C C . THR B 1 776 ? -44.25 3.086 -1.161 1 80.94 776 THR B C 1
ATOM 13408 O O . THR B 1 776 ? -44.719 2.076 -1.688 1 80.94 776 THR B O 1
ATOM 13411 N N . CYS B 1 777 ? -43.531 3.943 -1.76 1 85.94 777 CYS B N 1
ATOM 13412 C CA . CYS B 1 777 ? -43.281 3.795 -3.189 1 85.94 777 CYS B CA 1
ATOM 13413 C C . CYS B 1 777 ? -42.188 2.783 -3.451 1 85.94 777 CYS B C 1
ATOM 13415 O O . CYS B 1 777 ? -42.312 1.937 -4.34 1 85.94 777 CYS B O 1
ATOM 13417 N N . LEU B 1 778 ? -41.094 2.939 -2.787 1 89.12 778 LEU B N 1
ATOM 13418 C CA . LEU B 1 778 ? -39.969 2.006 -2.852 1 89.12 778 LEU B CA 1
ATOM 13419 C C . LEU B 1 778 ? -39.812 1.275 -1.525 1 89.12 778 LEU B C 1
ATOM 13421 O O . LEU B 1 778 ? -39.531 1.901 -0.499 1 89.12 778 LEU B O 1
ATOM 13425 N N . SER B 1 779 ? -39.969 -0.037 -1.65 1 87.31 779 SER B N 1
ATOM 13426 C CA . SER B 1 779 ? -39.906 -0.844 -0.437 1 87.31 779 SER B CA 1
ATOM 13427 C C . SER B 1 779 ? -38.469 -0.883 0.106 1 87.31 779 SER B C 1
ATOM 13429 O O . SER B 1 779 ? -37.531 -0.518 -0.595 1 87.31 779 SER B O 1
ATOM 13431 N N . SER B 1 780 ? -38.281 -1.221 1.353 1 85.12 780 SER B N 1
ATOM 13432 C CA . SER B 1 780 ? -36.969 -1.319 1.994 1 85.12 780 SER B CA 1
ATOM 13433 C C . SER B 1 780 ? -36.094 -2.346 1.291 1 85.12 780 SER B C 1
ATOM 13435 O O . SER B 1 780 ? -34.875 -2.162 1.195 1 85.12 780 SER B O 1
ATOM 13437 N N . ASP B 1 781 ? -36.688 -3.377 0.76 1 87 781 ASP B N 1
ATOM 13438 C CA . ASP B 1 781 ? -35.938 -4.422 0.066 1 87 781 ASP B CA 1
ATOM 13439 C C . ASP B 1 781 ? -35.344 -3.889 -1.227 1 87 781 ASP B C 1
ATOM 13441 O O . ASP B 1 781 ? -34.188 -4.168 -1.527 1 87 781 ASP B O 1
ATOM 13445 N N . GLU B 1 782 ? -36.125 -3.154 -1.911 1 89.12 782 GLU B N 1
ATOM 13446 C CA . GLU B 1 782 ? -35.625 -2.588 -3.162 1 89.12 782 GLU B CA 1
ATOM 13447 C C . GLU B 1 782 ? -34.5 -1.576 -2.908 1 89.12 782 GLU B C 1
ATOM 13449 O O . GLU B 1 782 ? -33.531 -1.513 -3.662 1 89.12 782 GLU B O 1
ATOM 13454 N N . ARG B 1 783 ? -34.656 -0.835 -1.863 1 91.19 783 ARG B N 1
ATOM 13455 C CA . ARG B 1 783 ? -33.656 0.155 -1.498 1 91.19 783 ARG B CA 1
ATOM 13456 C C . ARG B 1 783 ? -32.344 -0.517 -1.121 1 91.19 783 ARG B C 1
ATOM 13458 O O . ARG B 1 783 ? -31.266 -0.071 -1.536 1 91.19 783 ARG B O 1
ATOM 13465 N N . LEU B 1 784 ? -32.438 -1.571 -0.386 1 90.44 784 LEU B N 1
ATOM 13466 C CA . LEU B 1 784 ? -31.25 -2.277 0.062 1 90.44 784 LEU B CA 1
ATOM 13467 C C . LEU B 1 784 ? -30.547 -2.967 -1.106 1 90.44 784 LEU B C 1
ATOM 13469 O O . LEU B 1 784 ? -29.328 -3.018 -1.161 1 90.44 784 LEU B O 1
ATOM 13473 N N . LYS B 1 785 ? -31.375 -3.521 -2.006 1 90.25 785 LYS B N 1
ATOM 13474 C CA . LYS B 1 785 ? -30.781 -4.133 -3.197 1 90.25 785 LYS B CA 1
ATOM 13475 C C . LYS B 1 785 ? -30.031 -3.102 -4.035 1 90.25 785 LYS B C 1
ATOM 13477 O O . LYS B 1 785 ? -28.922 -3.361 -4.5 1 90.25 785 LYS B O 1
ATOM 13482 N N . THR B 1 786 ? -30.641 -1.933 -4.176 1 93.44 786 THR B N 1
ATOM 13483 C CA . THR B 1 786 ? -29.984 -0.866 -4.926 1 93.44 786 THR B CA 1
ATOM 13484 C C . THR B 1 786 ? -28.719 -0.401 -4.219 1 93.44 786 THR B C 1
ATOM 13486 O O . THR B 1 786 ? -27.703 -0.136 -4.863 1 93.44 786 THR B O 1
ATOM 13489 N N . PHE B 1 787 ? -28.812 -0.316 -2.92 1 94.12 787 PHE B N 1
ATOM 13490 C CA . PHE B 1 787 ? -27.656 0.066 -2.117 1 94.12 787 PHE B CA 1
ATOM 13491 C C . PHE B 1 787 ? -26.5 -0.901 -2.34 1 94.12 787 PHE B C 1
ATOM 13493 O O . PHE B 1 787 ? -25.359 -0.478 -2.566 1 94.12 787 PHE B O 1
ATOM 13500 N N . LEU B 1 788 ? -26.766 -2.193 -2.348 1 91.56 788 LEU B N 1
ATOM 13501 C CA . LEU B 1 788 ? -25.75 -3.223 -2.492 1 91.56 788 LEU B CA 1
ATOM 13502 C C . LEU B 1 788 ? -25.109 -3.164 -3.877 1 91.56 788 LEU B C 1
ATOM 13504 O O . LEU B 1 788 ? -23.891 -3.27 -4.008 1 91.56 788 LEU B O 1
ATOM 13508 N N . ILE B 1 789 ? -25.922 -2.969 -4.801 1 92.62 789 ILE B N 1
ATOM 13509 C CA . ILE B 1 789 ? -25.406 -2.92 -6.168 1 92.62 789 ILE B CA 1
ATOM 13510 C C . ILE B 1 789 ? -24.531 -1.687 -6.348 1 92.62 789 ILE B C 1
ATOM 13512 O O . ILE B 1 789 ? -23.422 -1.777 -6.898 1 92.62 789 ILE B O 1
ATOM 13516 N N . LEU B 1 790 ? -24.969 -0.572 -5.879 1 95.38 790 LEU B N 1
ATOM 13517 C CA . LEU B 1 790 ? -24.203 0.662 -6.027 1 95.38 790 LEU B CA 1
ATOM 13518 C C . LEU B 1 790 ? -22.922 0.606 -5.211 1 95.38 790 LEU B C 1
ATOM 13520 O O . LEU B 1 790 ? -21.859 1.049 -5.676 1 95.38 790 LEU B O 1
ATOM 13524 N N . GLU B 1 791 ? -23.047 0.098 -4.066 1 94.12 791 GLU B N 1
ATOM 13525 C CA . GLU B 1 791 ? -21.875 0.009 -3.191 1 94.12 791 GLU B CA 1
ATOM 13526 C C . GLU B 1 791 ? -20.766 -0.816 -3.836 1 94.12 791 GLU B C 1
ATOM 13528 O O . GLU B 1 791 ? -19.609 -0.376 -3.902 1 94.12 791 GLU B O 1
ATOM 13533 N N . HIS B 1 792 ? -21.078 -1.966 -4.34 1 91.88 792 HIS B N 1
ATOM 13534 C CA . HIS B 1 792 ? -20.078 -2.834 -4.941 1 91.88 792 HIS B CA 1
ATOM 13535 C C . HIS B 1 792 ? -19.547 -2.242 -6.242 1 91.88 792 HIS B C 1
ATOM 13537 O O . HIS B 1 792 ? -18.344 -2.338 -6.535 1 91.88 792 HIS B O 1
ATOM 13543 N N . SER B 1 793 ? -20.406 -1.634 -6.965 1 94.12 793 SER B N 1
ATOM 13544 C CA . SER B 1 793 ? -19.984 -1.031 -8.227 1 94.12 793 SER B CA 1
ATOM 13545 C C . SER B 1 793 ? -19 0.107 -7.988 1 94.12 793 SER B C 1
ATOM 13547 O O . SER B 1 793 ? -17.953 0.167 -8.633 1 94.12 793 SER B O 1
ATOM 13549 N N . PHE B 1 794 ? -19.297 0.935 -7.023 1 95.38 794 PHE B N 1
ATOM 13550 C CA . PHE B 1 794 ? -18.469 2.115 -6.844 1 95.38 794 PHE B CA 1
ATOM 13551 C C . PHE B 1 794 ? -17.219 1.777 -6.043 1 95.38 794 PHE B C 1
ATOM 13553 O O . PHE B 1 794 ? -16.188 2.447 -6.172 1 95.38 794 PHE B O 1
ATOM 13560 N N . VAL B 1 795 ? -17.266 0.782 -5.223 1 91.38 795 VAL B N 1
ATOM 13561 C CA . VAL B 1 795 ? -16.047 0.308 -4.578 1 91.38 795 VAL B CA 1
ATOM 13562 C C . VAL B 1 795 ? -15.102 -0.283 -5.625 1 91.38 795 VAL B C 1
ATOM 13564 O O . VAL B 1 795 ? -13.883 -0.112 -5.539 1 91.38 795 VAL B O 1
ATOM 13567 N N . ILE B 1 796 ? -15.664 -0.97 -6.637 1 90.5 796 ILE B N 1
ATOM 13568 C CA . ILE B 1 796 ? -14.859 -1.511 -7.727 1 90.5 796 ILE B CA 1
ATOM 13569 C C . ILE B 1 796 ? -14.195 -0.37 -8.5 1 90.5 796 ILE B C 1
ATOM 13571 O O . ILE B 1 796 ? -13.023 -0.454 -8.859 1 90.5 796 ILE B O 1
ATOM 13575 N N . VAL B 1 797 ? -14.945 0.671 -8.68 1 93.81 797 VAL B N 1
ATOM 13576 C CA . VAL B 1 797 ? -14.391 1.837 -9.359 1 93.81 797 VAL B CA 1
ATOM 13577 C C . VAL B 1 797 ? -13.234 2.416 -8.539 1 93.81 797 VAL B C 1
ATOM 13579 O O . VAL B 1 797 ? -12.18 2.744 -9.086 1 93.81 797 VAL B O 1
ATOM 13582 N N . TYR B 1 798 ? -13.422 2.527 -7.254 1 94.25 798 TYR B N 1
ATOM 13583 C CA . TYR B 1 798 ? -12.398 3.029 -6.34 1 94.25 798 TYR B CA 1
ATOM 13584 C C . TYR B 1 798 ? -11.125 2.203 -6.438 1 94.25 798 TYR B C 1
ATOM 13586 O O . TYR B 1 798 ? -10.031 2.752 -6.594 1 94.25 798 TYR B O 1
ATOM 13594 N N . VAL B 1 799 ? -11.227 0.904 -6.473 1 88.75 799 VAL B N 1
ATOM 13595 C CA . VAL B 1 799 ? -10.078 0.003 -6.508 1 88.75 799 VAL B CA 1
ATOM 13596 C C . VAL B 1 799 ? -9.406 0.073 -7.879 1 88.75 799 VAL B C 1
ATOM 13598 O O . VAL B 1 799 ? -8.18 0.09 -7.977 1 88.75 799 VAL B O 1
ATOM 13601 N N . LEU B 1 800 ? -10.227 0.155 -8.891 1 88.12 800 LEU B N 1
ATOM 13602 C CA . LEU B 1 800 ? -9.695 0.202 -10.25 1 88.12 800 LEU B CA 1
ATOM 13603 C C . LEU B 1 800 ? -8.883 1.471 -10.469 1 88.12 800 LEU B C 1
ATOM 13605 O O . LEU B 1 800 ? -7.84 1.436 -11.125 1 88.12 800 LEU B O 1
ATOM 13609 N N . LEU B 1 801 ? -9.336 2.547 -9.898 1 92.69 801 LEU B N 1
ATOM 13610 C CA . LEU B 1 801 ? -8.602 3.799 -10.047 1 92.69 801 LEU B CA 1
ATOM 13611 C C . LEU B 1 801 ? -7.242 3.717 -9.359 1 92.69 801 LEU B C 1
ATOM 13613 O O . LEU B 1 801 ? -6.23 4.145 -9.914 1 92.69 801 LEU B O 1
ATOM 13617 N N . TYR B 1 802 ? -7.172 3.121 -8.219 1 89.88 802 TYR B N 1
ATOM 13618 C CA . TYR B 1 802 ? -5.918 3.008 -7.48 1 89.88 802 TYR B CA 1
ATOM 13619 C C . TYR B 1 802 ? -4.984 2.006 -8.148 1 89.88 802 TYR B C 1
ATOM 13621 O O . TYR B 1 802 ? -3.76 2.146 -8.086 1 89.88 802 TYR B O 1
ATOM 13629 N N . LEU B 1 803 ? -5.535 1.047 -8.852 1 81.44 803 LEU B N 1
ATOM 13630 C CA . LEU B 1 803 ? -4.711 0.03 -9.5 1 81.44 803 LEU B CA 1
ATOM 13631 C C . LEU B 1 803 ? -4.188 0.528 -10.844 1 81.44 803 LEU B C 1
ATOM 13633 O O . LEU B 1 803 ? -3.1 0.136 -11.273 1 81.44 803 LEU B O 1
ATOM 13637 N N . THR B 1 804 ? -4.941 1.395 -11.508 1 84.25 804 THR B N 1
ATOM 13638 C CA . THR B 1 804 ? -4.609 1.792 -12.875 1 84.25 804 THR B CA 1
ATOM 13639 C C . THR B 1 804 ? -3.691 3.012 -12.875 1 84.25 804 THR B C 1
ATOM 13641 O O . THR B 1 804 ? -2.855 3.164 -13.766 1 84.25 804 THR B O 1
ATOM 13644 N N . ILE B 1 805 ? -3.822 3.895 -11.898 1 90.12 805 ILE B N 1
ATOM 13645 C CA . ILE B 1 805 ? -3.021 5.113 -11.883 1 90.12 805 ILE B CA 1
ATOM 13646 C C . ILE B 1 805 ? -1.848 4.949 -10.922 1 90.12 805 ILE B C 1
ATOM 13648 O O . ILE B 1 805 ? -2.039 4.883 -9.703 1 90.12 805 ILE B O 1
ATOM 13652 N N . PRO B 1 806 ? -0.67 4.949 -11.508 1 86.38 806 PRO B N 1
ATOM 13653 C CA . PRO B 1 806 ? 0.491 4.781 -10.633 1 86.38 806 PRO B CA 1
ATOM 13654 C C . PRO B 1 806 ? 0.728 5.992 -9.727 1 86.38 806 PRO B C 1
ATOM 13656 O O . PRO B 1 806 ? 0.501 7.129 -10.141 1 86.38 806 PRO B O 1
ATOM 13659 N N . VAL B 1 807 ? 1.188 5.715 -8.562 1 83 807 VAL B N 1
ATOM 13660 C CA . VAL B 1 807 ? 1.402 6.738 -7.547 1 83 807 VAL B CA 1
ATOM 13661 C C . VAL B 1 807 ? 2.617 7.586 -7.918 1 83 807 VAL B C 1
ATOM 13663 O O . VAL B 1 807 ? 2.658 8.781 -7.625 1 83 807 VAL B O 1
ATOM 13666 N N . LEU B 1 808 ? 3.561 6.992 -8.539 1 86 808 LEU B N 1
ATOM 13667 C CA . LEU B 1 808 ? 4.754 7.711 -8.969 1 86 808 LEU B CA 1
ATOM 13668 C C . LEU B 1 808 ? 4.699 8 -10.469 1 86 808 LEU B C 1
ATOM 13670 O O . LEU B 1 808 ? 4.609 7.074 -11.281 1 86 808 LEU B O 1
ATOM 13674 N N . PRO B 1 809 ? 4.715 9.312 -10.758 1 83.81 809 PRO B N 1
ATOM 13675 C CA . PRO B 1 809 ? 4.766 9.625 -12.188 1 83.81 809 PRO B CA 1
ATOM 13676 C C . PRO B 1 809 ? 5.973 9 -12.891 1 83.81 809 PRO B C 1
ATOM 13678 O O . PRO B 1 809 ? 7.043 8.883 -12.289 1 83.81 809 PRO B O 1
ATOM 13681 N N . SER B 1 810 ? 5.816 8.586 -14.094 1 78.19 810 SER B N 1
ATOM 13682 C CA . SER B 1 810 ? 6.848 7.867 -14.836 1 78.19 810 SER B CA 1
ATOM 13683 C C . SER B 1 810 ? 8.109 8.711 -14.992 1 78.19 810 SER B C 1
ATOM 13685 O O . SER B 1 810 ? 9.227 8.188 -14.938 1 78.19 810 SER B O 1
ATOM 13687 N N . ASP B 1 811 ? 7.887 9.953 -15.109 1 76 811 ASP B N 1
ATOM 13688 C CA . ASP B 1 811 ? 9.047 10.828 -15.273 1 76 811 ASP B CA 1
ATOM 13689 C C . ASP B 1 811 ? 9.859 10.914 -13.984 1 76 811 ASP B C 1
ATOM 13691 O O . ASP B 1 811 ? 11.086 10.852 -14.016 1 76 811 ASP B O 1
ATOM 13695 N N . VAL B 1 812 ? 9.141 11.086 -12.914 1 80.38 812 VAL B N 1
ATOM 13696 C CA . VAL B 1 812 ? 9.812 11.18 -11.617 1 80.38 812 VAL B CA 1
ATOM 13697 C C . VAL B 1 812 ? 10.547 9.875 -11.328 1 80.38 812 VAL B C 1
ATOM 13699 O O . VAL B 1 812 ? 11.688 9.891 -10.852 1 80.38 812 VAL B O 1
ATOM 13702 N N . LYS B 1 813 ? 9.945 8.805 -11.68 1 80.38 813 LYS B N 1
ATOM 13703 C CA . LYS B 1 813 ? 10.555 7.496 -11.461 1 80.38 813 LYS B CA 1
ATOM 13704 C C . LYS B 1 813 ? 11.82 7.332 -12.297 1 80.38 813 LYS B C 1
ATOM 13706 O O . LYS B 1 813 ? 12.836 6.84 -11.805 1 80.38 813 LYS B O 1
ATOM 13711 N N . ARG B 1 814 ? 11.805 7.758 -13.5 1 75.5 814 ARG B N 1
ATOM 13712 C CA . ARG B 1 814 ? 12.953 7.641 -14.391 1 75.5 814 ARG B CA 1
ATOM 13713 C C . ARG B 1 814 ? 14.102 8.523 -13.922 1 75.5 814 ARG B C 1
ATOM 13715 O O . ARG B 1 814 ? 15.266 8.109 -13.953 1 75.5 814 ARG B O 1
ATOM 13722 N N . ILE B 1 815 ? 13.727 9.625 -13.461 1 73.38 815 ILE B N 1
ATOM 13723 C CA . ILE B 1 815 ? 14.742 10.562 -13 1 73.38 815 ILE B CA 1
ATOM 13724 C C . ILE B 1 815 ? 15.398 10.023 -11.727 1 73.38 815 ILE B C 1
ATOM 13726 O O . ILE B 1 815 ? 16.625 10.062 -11.586 1 73.38 815 ILE B O 1
ATOM 13730 N N . MET B 1 816 ? 14.617 9.57 -10.852 1 76.69 816 MET B N 1
ATOM 13731 C CA . MET B 1 816 ? 15.125 9.047 -9.586 1 76.69 816 MET B CA 1
ATOM 13732 C C . MET B 1 816 ? 16.016 7.828 -9.82 1 76.69 816 MET B C 1
ATOM 13734 O O . MET B 1 816 ? 17.062 7.688 -9.188 1 76.69 816 MET B O 1
ATOM 13738 N N . ARG B 1 817 ? 15.641 7.016 -10.742 1 75.06 817 ARG B N 1
ATOM 13739 C CA . ARG B 1 817 ? 16.438 5.828 -11.047 1 75.06 817 ARG B CA 1
ATOM 13740 C C . ARG B 1 817 ? 17.766 6.199 -11.688 1 75.06 817 ARG B C 1
ATOM 13742 O O . ARG B 1 817 ? 18.797 5.602 -11.383 1 75.06 817 ARG B O 1
ATOM 13749 N N . LYS B 1 818 ? 17.703 7.062 -12.57 1 71.12 818 LYS B N 1
ATOM 13750 C CA . LYS B 1 818 ? 18.938 7.508 -13.219 1 71.12 818 LYS B CA 1
ATOM 13751 C C . LYS B 1 818 ? 19.875 8.164 -12.211 1 71.12 818 LYS B C 1
ATOM 13753 O O . LYS B 1 818 ? 21.078 7.898 -12.211 1 71.12 818 LYS B O 1
ATOM 13758 N N . LYS B 1 819 ? 19.266 8.969 -11.398 1 70.62 819 LYS B N 1
ATOM 13759 C CA . LYS B 1 819 ? 20.062 9.625 -10.367 1 70.62 819 LYS B CA 1
ATOM 13760 C C . LYS B 1 819 ? 20.703 8.594 -9.438 1 70.62 819 LYS B C 1
ATOM 13762 O O . LYS B 1 819 ? 21.875 8.711 -9.102 1 70.62 819 LYS B O 1
ATOM 13767 N N . ASP B 1 820 ? 19.969 7.695 -9.039 1 74 820 ASP B N 1
ATOM 13768 C CA . ASP B 1 820 ? 20.484 6.656 -8.156 1 74 820 ASP B CA 1
ATOM 13769 C C . ASP B 1 820 ? 21.578 5.844 -8.828 1 74 820 ASP B C 1
ATOM 13771 O O . ASP B 1 820 ? 22.609 5.535 -8.203 1 74 820 ASP B O 1
ATOM 13775 N N . LYS B 1 821 ? 21.359 5.531 -10.094 1 71.25 821 LYS B N 1
ATOM 13776 C CA . LYS B 1 821 ? 22.359 4.777 -10.852 1 71.25 821 LYS B CA 1
ATOM 13777 C C . LYS B 1 821 ? 23.656 5.574 -10.984 1 71.25 821 LYS B C 1
ATOM 13779 O O . LYS B 1 821 ? 24.75 5.035 -10.789 1 71.25 821 LYS B O 1
ATOM 13784 N N . GLU B 1 822 ? 23.578 6.77 -11.266 1 69.75 822 GLU B N 1
ATOM 13785 C CA . GLU B 1 822 ? 24.75 7.609 -11.469 1 69.75 822 GLU B CA 1
ATOM 13786 C C . GLU B 1 822 ? 25.516 7.82 -10.164 1 69.75 822 GLU B C 1
ATOM 13788 O O . GLU B 1 822 ? 26.734 7.863 -10.156 1 69.75 822 GLU B O 1
ATOM 13793 N N . ILE B 1 823 ? 24.781 7.926 -9.141 1 71.81 823 ILE B N 1
ATOM 13794 C CA . ILE B 1 823 ? 25.406 8.102 -7.836 1 71.81 823 ILE B CA 1
ATOM 13795 C C . ILE B 1 823 ? 26.156 6.828 -7.453 1 71.81 823 ILE B C 1
ATOM 13797 O O . ILE B 1 823 ? 27.297 6.891 -6.969 1 71.81 823 ILE B O 1
ATOM 13801 N N . LYS B 1 824 ? 25.547 5.727 -7.656 1 73.5 824 LYS B N 1
ATOM 13802 C CA . LYS B 1 824 ? 26.203 4.457 -7.332 1 73.5 824 LYS B CA 1
ATOM 13803 C C . LYS B 1 824 ? 27.406 4.215 -8.227 1 73.5 824 LYS B C 1
ATOM 13805 O O . LYS B 1 824 ? 28.438 3.695 -7.766 1 73.5 824 LYS B O 1
ATOM 13810 N N . GLU B 1 825 ? 27.266 4.625 -9.484 1 70.06 825 GLU B N 1
ATOM 13811 C CA . GLU B 1 825 ? 28.391 4.5 -10.398 1 70.06 825 GLU B CA 1
ATOM 13812 C C . GLU B 1 825 ? 29.547 5.395 -9.977 1 70.06 825 GLU B C 1
ATOM 13814 O O . GLU B 1 825 ? 30.719 5 -10.07 1 70.06 825 GLU B O 1
ATOM 13819 N N . HIS B 1 826 ? 29.203 6.539 -9.516 1 67.69 826 HIS B N 1
ATOM 13820 C CA . HIS B 1 826 ? 30.219 7.453 -9.016 1 67.69 826 HIS B CA 1
ATOM 13821 C C . HIS B 1 826 ? 30.906 6.891 -7.777 1 67.69 826 HIS B C 1
ATOM 13823 O O . HIS B 1 826 ? 32.125 7.004 -7.637 1 67.69 826 HIS B O 1
ATOM 13829 N N . PHE B 1 827 ? 30.172 6.277 -6.957 1 70.44 827 PHE B N 1
ATOM 13830 C CA . PHE B 1 827 ? 30.734 5.668 -5.758 1 70.44 827 PHE B CA 1
ATOM 13831 C C . PHE B 1 827 ? 31.688 4.535 -6.117 1 70.44 827 PHE B C 1
ATOM 13833 O O . PHE B 1 827 ? 32.75 4.41 -5.523 1 70.44 827 PHE B O 1
ATOM 13840 N N . VAL B 1 828 ? 31.312 3.768 -7.07 1 68.88 828 VAL B N 1
ATOM 13841 C CA . VAL B 1 828 ? 32.125 2.639 -7.492 1 68.88 828 VAL B CA 1
ATOM 13842 C C . VAL B 1 828 ? 33.438 3.15 -8.117 1 68.88 828 VAL B C 1
ATOM 13844 O O . VAL B 1 828 ? 34.5 2.582 -7.895 1 68.88 828 VAL B O 1
ATOM 13847 N N . SER B 1 829 ? 33.344 4.195 -8.867 1 63.44 829 SER B N 1
ATOM 13848 C CA . SER B 1 829 ? 34.5 4.766 -9.5 1 63.44 829 SER B CA 1
ATOM 13849 C C . SER B 1 829 ? 35.5 5.293 -8.461 1 63.44 829 SER B C 1
ATOM 13851 O O . SER B 1 829 ? 36.719 5.152 -8.617 1 63.44 829 SER B O 1
ATOM 13853 N N . GLN B 1 830 ? 34.938 5.762 -7.422 1 61.47 830 GLN B N 1
ATOM 13854 C CA . GLN B 1 830 ? 35.812 6.297 -6.367 1 61.47 830 GLN B CA 1
ATOM 13855 C C . GLN B 1 830 ? 36.438 5.176 -5.555 1 61.47 830 GLN B C 1
ATOM 13857 O O . GLN B 1 830 ? 37.594 5.289 -5.125 1 61.47 830 GLN B O 1
ATOM 13862 N N . LEU B 1 831 ? 35.719 4.113 -5.34 1 62.22 831 LEU B N 1
ATOM 13863 C CA . LEU B 1 831 ? 36.219 2.975 -4.586 1 62.22 831 LEU B CA 1
ATOM 13864 C C . LEU B 1 831 ? 37.312 2.258 -5.363 1 62.22 831 LEU B C 1
ATOM 13866 O O . LEU B 1 831 ? 38.281 1.759 -4.77 1 62.22 831 LEU B O 1
ATOM 13870 N N . GLN B 1 832 ? 37.219 2.182 -6.602 1 57.28 832 GLN B N 1
ATOM 13871 C CA . GLN B 1 832 ? 38.219 1.542 -7.453 1 57.28 832 GLN B CA 1
ATOM 13872 C C . GLN B 1 832 ? 39.531 2.342 -7.48 1 57.28 832 GLN B C 1
ATOM 13874 O O . GLN B 1 832 ? 40.625 1.77 -7.594 1 57.28 832 GLN B O 1
ATOM 13879 N N . LEU B 1 833 ? 39.438 3.65 -7.398 1 50.5 833 LEU B N 1
ATOM 13880 C CA . LEU B 1 833 ? 40.625 4.512 -7.352 1 50.5 833 LEU B CA 1
ATOM 13881 C C . LEU B 1 833 ? 41.438 4.211 -6.113 1 50.5 833 LEU B C 1
ATOM 13883 O O . LEU B 1 833 ? 42.688 4.293 -6.16 1 50.5 833 LEU B O 1
ATOM 13887 N N . PHE B 1 834 ? 40.812 3.752 -5.082 1 47.81 834 PHE B N 1
ATOM 13888 C CA . PHE B 1 834 ? 41.5 3.549 -3.824 1 47.81 834 PHE B CA 1
ATOM 13889 C C . PHE B 1 834 ? 42.219 2.201 -3.816 1 47.81 834 PHE B C 1
ATOM 13891 O O . PHE B 1 834 ? 43.281 2.062 -3.223 1 47.81 834 PHE B O 1
ATOM 13898 N N . ASN B 1 835 ? 41.625 1.157 -4.305 1 46.94 835 ASN B N 1
ATOM 13899 C CA . ASN B 1 835 ? 42.188 -0.185 -4.168 1 46.94 835 ASN B CA 1
ATOM 13900 C C . ASN B 1 835 ? 43.219 -0.473 -5.246 1 46.94 835 ASN B C 1
ATOM 13902 O O . ASN B 1 835 ? 43.812 -1.556 -5.273 1 46.94 835 ASN B O 1
ATOM 13906 N N . SER B 1 836 ? 43.438 0.377 -6.305 1 41.66 836 SER B N 1
ATOM 13907 C CA . SER B 1 836 ? 44.469 0.046 -7.258 1 41.66 836 SER B CA 1
ATOM 13908 C C . SER B 1 836 ? 45.844 0.415 -6.715 1 41.66 836 SER B C 1
ATOM 13910 O O . SER B 1 836 ? 46.156 1.596 -6.539 1 41.66 836 SER B O 1
ATOM 13912 N N . PRO B 1 837 ? 46.5 -0.309 -5.98 1 38.12 837 PRO B N 1
ATOM 13913 C CA . PRO B 1 837 ? 47.844 0.115 -5.574 1 38.12 837 PRO B CA 1
ATOM 13914 C C . PRO B 1 837 ? 48.656 0.728 -6.723 1 38.12 837 PRO B C 1
ATOM 13916 O O . PRO B 1 837 ? 49.406 1.679 -6.516 1 38.12 837 PRO B O 1
ATOM 13919 N N . GLN B 1 838 ? 49.25 -0.217 -7.695 1 36.5 838 GLN B N 1
ATOM 13920 C CA . GLN B 1 838 ? 50.219 0.097 -8.734 1 36.5 838 GLN B CA 1
ATOM 13921 C C . GLN B 1 838 ? 49.562 0.852 -9.891 1 36.5 838 GLN B C 1
ATOM 13923 O O . GLN B 1 838 ? 49.375 0.301 -10.977 1 36.5 838 GLN B O 1
ATOM 13928 N N . ALA B 1 839 ? 48.688 1.554 -9.703 1 37.97 839 ALA B N 1
ATOM 13929 C CA . ALA B 1 839 ? 48.094 2.281 -10.836 1 37.97 839 ALA B CA 1
ATOM 13930 C C . ALA B 1 839 ? 49.188 2.969 -11.648 1 37.97 839 ALA B C 1
ATOM 13932 O O . ALA B 1 839 ? 49.969 3.787 -11.117 1 37.97 839 ALA B O 1
ATOM 13933 N N . THR B 1 840 ? 49.562 2.188 -12.539 1 38.56 840 THR B N 1
ATOM 13934 C CA . THR B 1 840 ? 50.281 3.006 -13.508 1 38.56 840 THR B CA 1
ATOM 13935 C C . THR B 1 840 ? 49.562 4.316 -13.766 1 38.56 840 THR B C 1
ATOM 13937 O O . THR B 1 840 ? 48.344 4.391 -13.602 1 38.56 840 THR B O 1
ATOM 13940 N N . PRO B 1 841 ? 50.219 5.391 -13.742 1 42.12 841 PRO B N 1
ATOM 13941 C CA . PRO B 1 841 ? 49.688 6.742 -13.945 1 42.12 841 PRO B CA 1
ATOM 13942 C C . PRO B 1 841 ? 48.562 6.785 -14.945 1 42.12 841 PRO B C 1
ATOM 13944 O O . PRO B 1 841 ? 47.656 7.609 -14.812 1 42.12 841 PRO B O 1
ATOM 13947 N N . ASP B 1 842 ? 48.5 5.828 -15.859 1 44.06 842 ASP B N 1
ATOM 13948 C CA . ASP B 1 842 ? 47.531 5.879 -16.938 1 44.06 842 ASP B CA 1
ATOM 13949 C C . ASP B 1 842 ? 46.156 5.414 -16.453 1 44.06 842 ASP B C 1
ATOM 13951 O O . ASP B 1 842 ? 45.125 5.973 -16.844 1 44.06 842 ASP B O 1
ATOM 13955 N N . PHE B 1 843 ? 46.188 4.461 -15.641 1 43.72 843 PHE B N 1
ATOM 13956 C CA . PHE B 1 843 ? 44.906 3.908 -15.188 1 43.72 843 PHE B CA 1
ATOM 13957 C C . PHE B 1 843 ? 44.25 4.855 -14.203 1 43.72 843 PHE B C 1
ATOM 13959 O O . PHE B 1 843 ? 43.031 5.02 -14.242 1 43.72 843 PHE B O 1
ATOM 13966 N N . ALA B 1 844 ? 44.938 5.43 -13.367 1 46.72 844 ALA B N 1
ATOM 13967 C CA . ALA B 1 844 ? 44.406 6.449 -12.453 1 46.72 844 ALA B CA 1
ATOM 13968 C C . ALA B 1 844 ? 43.812 7.617 -13.227 1 46.72 844 ALA B C 1
ATOM 13970 O O . ALA B 1 844 ? 42.75 8.148 -12.844 1 46.72 844 ALA B O 1
ATOM 13971 N N . SER B 1 845 ? 44.531 7.973 -14.289 1 48.34 845 SER B N 1
ATOM 13972 C CA . SER B 1 845 ? 44.031 9.062 -15.117 1 48.34 845 SER B CA 1
ATOM 13973 C C . SER B 1 845 ? 42.688 8.688 -15.773 1 48.34 845 SER B C 1
ATOM 13975 O O . SER B 1 845 ? 41.781 9.516 -15.875 1 48.34 845 SER B O 1
ATOM 13977 N N . LEU B 1 846 ? 42.562 7.426 -16.125 1 48.25 846 LEU B N 1
ATOM 13978 C CA . LEU B 1 846 ? 41.344 6.98 -16.766 1 48.25 846 LEU B CA 1
ATOM 13979 C C . LEU B 1 846 ? 40.188 6.961 -15.781 1 48.25 846 LEU B C 1
ATOM 13981 O O . LEU B 1 846 ? 39.062 7.34 -16.125 1 48.25 846 LEU B O 1
ATOM 13985 N N . ASN B 1 847 ? 40.5 6.617 -14.625 1 52.47 847 ASN B N 1
ATOM 13986 C CA . ASN B 1 847 ? 39.469 6.602 -13.602 1 52.47 847 ASN B CA 1
ATOM 13987 C C . ASN B 1 847 ? 39.031 8.016 -13.203 1 52.47 847 ASN B C 1
ATOM 13989 O O . ASN B 1 847 ? 37.875 8.273 -12.938 1 52.47 847 ASN B O 1
ATOM 13993 N N . LEU B 1 848 ? 40.062 8.828 -13.148 1 54.53 848 LEU B N 1
ATOM 13994 C CA . LEU B 1 848 ? 39.75 10.234 -12.891 1 54.53 848 LEU B CA 1
ATOM 13995 C C . LEU B 1 848 ? 38.875 10.812 -13.984 1 54.53 848 LEU B C 1
ATOM 13997 O O . LEU B 1 848 ? 37.938 11.578 -13.703 1 54.53 848 LEU B O 1
ATOM 14001 N N . VAL B 1 849 ? 39.156 10.398 -15.227 1 51.88 849 VAL B N 1
ATOM 14002 C CA . VAL B 1 849 ? 38.375 10.867 -16.344 1 51.88 849 VAL B CA 1
ATOM 14003 C C . VAL B 1 849 ? 36.938 10.297 -16.25 1 51.88 849 VAL B C 1
ATOM 14005 O O . VAL B 1 849 ? 35.969 11.008 -16.469 1 51.88 849 VAL B O 1
ATOM 14008 N N . LYS B 1 850 ? 36.938 9.203 -15.812 1 52.66 850 LYS B N 1
ATOM 14009 C CA . LYS B 1 850 ? 35.656 8.57 -15.672 1 52.66 850 LYS B CA 1
ATOM 14010 C C . LYS B 1 850 ? 34.844 9.227 -14.562 1 52.66 850 LYS B C 1
ATOM 14012 O O . LYS B 1 850 ? 33.625 9.461 -14.719 1 52.66 850 LYS B O 1
ATOM 14017 N N . HIS B 1 851 ? 35.469 9.445 -13.531 1 57.31 851 HIS B N 1
ATOM 14018 C CA . HIS B 1 851 ? 34.781 10.148 -12.438 1 57.31 851 HIS B CA 1
ATOM 14019 C C . HIS B 1 851 ? 34.312 11.516 -12.891 1 57.31 851 HIS B C 1
ATOM 14021 O O . HIS B 1 851 ? 33.188 11.93 -12.539 1 57.31 851 HIS B O 1
ATOM 14027 N N . GLN B 1 852 ? 35.188 12.133 -13.586 1 56.06 852 GLN B N 1
ATOM 14028 C CA . GLN B 1 852 ? 34.812 13.453 -14.078 1 56.06 852 GLN B CA 1
ATOM 14029 C C . GLN B 1 852 ? 33.656 13.352 -15.062 1 56.06 852 GLN B C 1
ATOM 14031 O O . GLN B 1 852 ? 32.75 14.18 -15.039 1 56.06 852 GLN B O 1
ATOM 14036 N N . LEU B 1 853 ? 33.656 12.328 -15.82 1 56.12 853 LEU B N 1
ATOM 14037 C CA . LEU B 1 853 ? 32.562 12.133 -16.781 1 56.12 853 LEU B CA 1
ATOM 14038 C C . LEU B 1 853 ? 31.266 11.797 -16.078 1 56.12 853 LEU B C 1
ATOM 14040 O O . LEU B 1 853 ? 30.203 12.32 -16.438 1 56.12 853 LEU B O 1
ATOM 14044 N N . PHE B 1 854 ? 31.453 11.07 -15.102 1 60.28 854 PHE B N 1
ATOM 14045 C CA . PHE B 1 854 ? 30.25 10.703 -14.359 1 60.28 854 PHE B CA 1
ATOM 14046 C C . PHE B 1 854 ? 29.703 11.914 -13.609 1 60.28 854 PHE B C 1
ATOM 14048 O O . PHE B 1 854 ? 28.484 12.078 -13.516 1 60.28 854 PHE B O 1
ATOM 14055 N N . SER B 1 855 ? 30.594 12.695 -13.141 1 59.16 855 SER B N 1
ATOM 14056 C CA . SER B 1 855 ? 30.156 13.906 -12.453 1 59.16 855 SER B CA 1
ATOM 14057 C C . SER B 1 855 ? 29.453 14.859 -13.414 1 59.16 855 SER B C 1
ATOM 14059 O O . SER B 1 855 ? 28.438 15.461 -13.055 1 59.16 855 SER B O 1
ATOM 14061 N N . VAL B 1 856 ? 29.969 14.93 -14.562 1 57.97 856 VAL B N 1
ATOM 14062 C CA . VAL B 1 856 ? 29.359 15.805 -15.562 1 57.97 856 VAL B CA 1
ATOM 14063 C C . VAL B 1 856 ? 28.016 15.234 -16 1 57.97 856 VAL B C 1
ATOM 14065 O O . VAL B 1 856 ? 27.047 15.977 -16.172 1 57.97 856 VAL B O 1
ATOM 14068 N N . GLU B 1 857 ? 27.938 13.992 -16.125 1 60.78 857 GLU B N 1
ATOM 14069 C CA . GLU B 1 857 ? 26.688 13.352 -16.531 1 60.78 857 GLU B CA 1
ATOM 14070 C C . GLU B 1 857 ? 25.625 13.508 -15.445 1 60.78 857 GLU B C 1
ATOM 14072 O O . GLU B 1 857 ? 24.453 13.773 -15.75 1 60.78 857 GLU B O 1
ATOM 14077 N N . LEU B 1 858 ? 26.094 13.352 -14.352 1 62.25 858 LEU B N 1
ATOM 14078 C CA . LEU B 1 858 ? 25.156 13.516 -13.234 1 62.25 858 LEU B CA 1
ATOM 14079 C C . LEU B 1 858 ? 24.641 14.945 -13.156 1 62.25 858 LEU B C 1
ATOM 14081 O O . LEU B 1 858 ? 23.438 15.164 -12.953 1 62.25 858 LEU B O 1
ATOM 14085 N N . LYS B 1 859 ? 25.531 15.82 -13.375 1 61.75 859 LYS B N 1
ATOM 14086 C CA . LYS B 1 859 ? 25.141 17.219 -13.391 1 61.75 859 LYS B CA 1
ATOM 14087 C C . LYS B 1 859 ? 24.156 17.516 -14.531 1 61.75 859 LYS B C 1
ATOM 14089 O O . LYS B 1 859 ? 23.172 18.219 -14.352 1 61.75 859 LYS B O 1
ATOM 14094 N N . THR B 1 860 ? 24.391 16.906 -15.578 1 62.72 860 THR B N 1
ATOM 14095 C CA . THR B 1 860 ? 23.531 17.109 -16.75 1 62.72 860 THR B CA 1
ATOM 14096 C C . THR B 1 860 ? 22.156 16.516 -16.516 1 62.72 860 THR B C 1
ATOM 14098 O O . THR B 1 860 ? 21.141 17.141 -16.859 1 62.72 860 THR B O 1
ATOM 14101 N N . ILE B 1 861 ? 22.156 15.43 -15.992 1 62.5 861 ILE B N 1
ATOM 14102 C CA . ILE B 1 861 ? 20.875 14.773 -15.734 1 62.5 861 ILE B CA 1
ATOM 14103 C C . ILE B 1 861 ? 20.078 15.57 -14.711 1 62.5 861 ILE B C 1
ATOM 14105 O O . ILE B 1 861 ? 18.859 15.742 -14.859 1 62.5 861 ILE B O 1
ATOM 14109 N N . LEU B 1 862 ? 20.734 16.031 -13.82 1 62.31 862 LEU B N 1
ATOM 14110 C CA . LEU B 1 862 ? 20.062 16.812 -12.789 1 62.31 862 LEU B CA 1
ATOM 14111 C C . LEU B 1 862 ? 19.469 18.094 -13.375 1 62.31 862 LEU B C 1
ATOM 14113 O O . LEU B 1 862 ? 18.359 18.484 -13.031 1 62.31 862 LEU B O 1
ATOM 14117 N N . VAL B 1 863 ? 20.156 18.625 -14.297 1 62.03 863 VAL B N 1
ATOM 14118 C CA . VAL B 1 863 ? 19.688 19.828 -14.969 1 62.03 863 VAL B CA 1
ATOM 14119 C C . VAL B 1 863 ? 18.484 19.5 -15.852 1 62.03 863 VAL B C 1
ATOM 14121 O O . VAL B 1 863 ? 17.516 20.25 -15.883 1 62.03 863 VAL B O 1
ATOM 14124 N N . ARG B 1 864 ? 18.5 18.453 -16.469 1 61.69 864 ARG B N 1
ATOM 14125 C CA . ARG B 1 864 ? 17.406 18.016 -17.328 1 61.69 864 ARG B CA 1
ATOM 14126 C C . ARG B 1 864 ? 16.156 17.703 -16.516 1 61.69 864 ARG B C 1
ATOM 14128 O O . ARG B 1 864 ? 15.039 18.031 -16.938 1 61.69 864 ARG B O 1
ATOM 14135 N N . VAL B 1 865 ? 16.406 17.109 -15.516 1 61.47 865 VAL B N 1
ATOM 14136 C CA . VAL B 1 865 ? 15.297 16.812 -14.617 1 61.47 865 VAL B CA 1
ATOM 14137 C C . VAL B 1 865 ? 14.648 18.109 -14.148 1 61.47 865 VAL B C 1
ATOM 14139 O O . VAL B 1 865 ? 13.422 18.234 -14.133 1 61.47 865 VAL B O 1
ATOM 14142 N N . GLU B 1 866 ? 15.383 18.984 -13.836 1 60.03 866 GLU B N 1
ATOM 14143 C CA . GLU B 1 866 ? 14.883 20.266 -13.383 1 60.03 866 GLU B CA 1
ATOM 14144 C C . GLU B 1 866 ? 14.07 20.953 -14.477 1 60.03 866 GLU B C 1
ATOM 14146 O O . GLU B 1 866 ? 13 21.516 -14.211 1 60.03 866 GLU B O 1
ATOM 14151 N N . ASN B 1 867 ? 14.57 20.781 -15.609 1 60.03 867 ASN B N 1
ATOM 14152 C CA . ASN B 1 867 ? 13.883 21.391 -16.734 1 60.03 867 ASN B CA 1
ATOM 14153 C C . ASN B 1 867 ? 12.562 20.688 -17.031 1 60.03 867 ASN B C 1
ATOM 14155 O O . ASN B 1 867 ? 11.562 21.328 -17.344 1 60.03 867 ASN B O 1
ATOM 14159 N N . ALA B 1 868 ? 12.625 19.438 -16.938 1 60.38 868 ALA B N 1
ATOM 14160 C CA . ALA B 1 868 ? 11.422 18.656 -17.203 1 60.38 868 ALA B CA 1
ATOM 14161 C C . ALA B 1 868 ? 10.344 18.922 -16.156 1 60.38 868 ALA B C 1
ATOM 14163 O O . ALA B 1 868 ? 9.156 18.984 -16.484 1 60.38 868 ALA B O 1
ATOM 14164 N N . LEU B 1 869 ? 10.75 18.969 -15.078 1 57.78 869 LEU B N 1
ATOM 14165 C CA . LEU B 1 869 ? 9.805 19.25 -14 1 57.78 869 LEU B CA 1
ATOM 14166 C C . LEU B 1 869 ? 9.234 20.656 -14.133 1 57.78 869 LEU B C 1
ATOM 14168 O O . LEU B 1 869 ? 8.062 20.891 -13.828 1 57.78 869 LEU B O 1
ATOM 14172 N N . THR B 1 870 ? 10.031 21.453 -14.617 1 55.44 870 THR B N 1
ATOM 14173 C CA . THR B 1 870 ? 9.57 22.812 -14.828 1 55.44 870 THR B CA 1
ATOM 14174 C C . THR B 1 870 ? 8.641 22.891 -16.031 1 55.44 870 THR B C 1
ATOM 14176 O O . THR B 1 870 ? 7.672 23.656 -16.031 1 55.44 870 THR B O 1
ATOM 14179 N N . ASN B 1 871 ? 8.906 22.062 -17 1 51.97 871 ASN B N 1
ATOM 14180 C CA . ASN B 1 871 ? 8.094 22.109 -18.219 1 51.97 871 ASN B CA 1
ATOM 14181 C C . ASN B 1 871 ? 6.777 21.359 -18.031 1 51.97 871 ASN B C 1
ATOM 14183 O O . ASN B 1 871 ? 5.824 21.578 -18.781 1 51.97 871 ASN B O 1
ATOM 14187 N N . ARG B 1 872 ? 6.738 20.234 -17.5 1 48.72 872 ARG B N 1
ATOM 14188 C CA . ARG B 1 872 ? 5.453 19.594 -17.25 1 48.72 872 ARG B CA 1
ATOM 14189 C C . ARG B 1 872 ? 4.445 20.594 -16.688 1 48.72 872 ARG B C 1
ATOM 14191 O O . ARG B 1 872 ? 3.238 20.328 -16.703 1 48.72 872 ARG B O 1
ATOM 14198 N N . ARG B 1 873 ? 4.734 21.672 -16.188 1 44.75 873 ARG B N 1
ATOM 14199 C CA . ARG B 1 873 ? 3.916 22.781 -15.695 1 44.75 873 ARG B CA 1
ATOM 14200 C C . ARG B 1 873 ? 3.062 23.359 -16.812 1 44.75 873 ARG B C 1
ATOM 14202 O O . ARG B 1 873 ? 1.939 23.812 -16.578 1 44.75 873 ARG B O 1
ATOM 14209 N N . SER B 1 874 ? 3.535 23.359 -18.078 1 37.06 874 SER B N 1
ATOM 14210 C CA . SER B 1 874 ? 2.791 24.062 -19.125 1 37.06 874 SER B CA 1
ATOM 14211 C C . SER B 1 874 ? 1.83 23.109 -19.844 1 37.06 874 SER B C 1
ATOM 14213 O O . SER B 1 874 ? 1.072 23.531 -20.719 1 37.06 874 SER B O 1
ATOM 14215 N N . MET B 1 875 ? 1.888 21.891 -19.703 1 33.22 875 MET B N 1
ATOM 14216 C CA . MET B 1 875 ? 0.838 21.141 -20.391 1 33.22 875 MET B CA 1
ATOM 14217 C C . MET B 1 875 ? -0.254 20.734 -19.406 1 33.22 875 MET B C 1
ATOM 14219 O O . MET B 1 875 ? 0.039 20.312 -18.281 1 33.22 875 MET B O 1
#

Radius of gyration: 41.84 Å; Cα contacts (8 Å, |Δi|>4): 2065; chains: 2; bounding box: 122×115×113 Å